Protein AF-0000000078515479 (afdb_homodimer)

InterPro domains:
  IPR001830 Glycosyl transferase, family 20 [PF00982] (160-614)
  IPR001830 Glycosyl transferase, family 20 [PTHR10788] (157-907)
  IPR001830 Glycosyl transferase, family 20 [cd03788] (168-615)
  IPR003337 Trehalose-phosphatase [PF02358] (666-869)
  IPR023214 HAD superfamily [G3DSA:3.40.50.1000] (664-854)
  IPR036412 HAD-like superfamily [SSF56784] (654-899)

Structure (mmCIF, N/CA/C/O backbone):
data_AF-0000000078515479-model_v1
#
loop_
_entity.id
_entity.type
_entity.pdbx_description
1 polymer Trehalose-phosphatase
#
loop_
_atom_site.group_PDB
_atom_site.id
_atom_site.type_symbol
_atom_site.label_atom_id
_atom_site.label_alt_id
_atom_site.label_comp_id
_atom_site.label_asym_id
_atom_site.label_entity_id
_atom_site.label_seq_id
_atom_site.pdbx_PDB_ins_code
_atom_site.Cartn_x
_atom_site.Cartn_y
_atom_site.Cartn_z
_atom_site.occupancy
_atom_site.B_iso_or_equiv
_atom_site.auth_seq_id
_atom_site.auth_comp_id
_atom_site.auth_asym_id
_atom_site.auth_atom_id
_atom_site.pdbx_PDB_model_num
ATOM 1 N N . MET A 1 1 ? 0.246 -33.844 -24.812 1 83.44 1 MET A N 1
ATOM 2 C CA . MET A 1 1 ? 0.555 -32.656 -24 1 83.44 1 MET A CA 1
ATOM 3 C C . MET A 1 1 ? 0.341 -32.969 -22.516 1 83.44 1 MET A C 1
ATOM 5 O O . MET A 1 1 ? -0.743 -33.375 -22.125 1 83.44 1 MET A O 1
ATOM 9 N N . THR A 1 2 ? 1.401 -32.969 -21.75 1 91.5 2 THR A N 1
ATOM 10 C CA . THR A 1 2 ? 1.34 -33.219 -20.312 1 91.5 2 THR A CA 1
ATOM 11 C C . THR A 1 2 ? 1.384 -31.891 -19.547 1 91.5 2 THR A C 1
ATOM 13 O O . THR A 1 2 ? 2.117 -30.969 -19.922 1 91.5 2 THR A O 1
ATOM 16 N N . VAL A 1 3 ? 0.496 -31.75 -18.594 1 95.62 3 VAL A N 1
ATOM 17 C CA . VAL A 1 3 ? 0.484 -30.562 -17.766 1 95.62 3 VAL A CA 1
ATOM 18 C C . VAL A 1 3 ? 1.188 -30.859 -16.438 1 95.62 3 VAL A C 1
ATOM 20 O O . VAL A 1 3 ? 0.734 -31.703 -15.656 1 95.62 3 VAL A O 1
ATOM 23 N N . PHE A 1 4 ? 2.293 -30.234 -16.219 1 97.69 4 PHE A N 1
ATOM 24 C CA . PHE A 1 4 ? 3.016 -30.344 -14.953 1 97.69 4 PHE A CA 1
ATOM 25 C C . PHE A 1 4 ? 2.412 -29.422 -13.906 1 97.69 4 PHE A C 1
ATOM 27 O O . PHE A 1 4 ? 2.186 -28.234 -14.164 1 97.69 4 PHE A O 1
ATOM 34 N N . ILE A 1 5 ? 2.094 -29.875 -12.742 1 97.81 5 ILE A N 1
ATOM 35 C CA . ILE A 1 5 ? 1.583 -29.094 -11.625 1 97.81 5 ILE A CA 1
ATOM 36 C C . ILE A 1 5 ? 2.586 -29.125 -10.469 1 97.81 5 ILE A C 1
ATOM 38 O O . ILE A 1 5 ? 2.641 -30.094 -9.719 1 97.81 5 ILE A O 1
ATOM 42 N N . ALA A 1 6 ? 3.287 -28.047 -10.312 1 98.56 6 ALA A N 1
ATOM 43 C CA . ALA A 1 6 ? 4.309 -27.984 -9.273 1 98.56 6 ALA A CA 1
ATOM 44 C C . ALA A 1 6 ? 3.76 -27.328 -8.008 1 98.56 6 ALA A C 1
ATOM 46 O O . ALA A 1 6 ? 3.236 -26.203 -8.055 1 98.56 6 ALA A O 1
ATOM 47 N N . SER A 1 7 ? 3.807 -27.922 -6.941 1 97.06 7 SER A N 1
ATOM 48 C CA . SER A 1 7 ? 3.461 -27.469 -5.602 1 97.06 7 SER A CA 1
ATOM 49 C C . SER A 1 7 ? 4.422 -28.031 -4.559 1 97.06 7 SER A C 1
ATOM 51 O O . SER A 1 7 ? 5.027 -29.078 -4.773 1 97.06 7 SER A O 1
ATOM 53 N N . LEU A 1 8 ? 4.621 -27.297 -3.506 1 96.31 8 LEU A N 1
ATOM 54 C CA . LEU A 1 8 ? 5.629 -27.719 -2.537 1 96.31 8 LEU A CA 1
ATOM 55 C C . LEU A 1 8 ? 5.395 -29.156 -2.098 1 96.31 8 LEU A C 1
ATOM 57 O O . LEU A 1 8 ? 6.34 -29.938 -2.002 1 96.31 8 LEU A O 1
ATOM 61 N N . PHE A 1 9 ? 4.125 -29.5 -1.858 1 93.69 9 PHE A N 1
ATOM 62 C CA . PHE A 1 9 ? 3.793 -30.844 -1.386 1 93.69 9 PHE A CA 1
ATOM 63 C C . PHE A 1 9 ? 3.01 -31.609 -2.441 1 93.69 9 PHE A C 1
ATOM 65 O O . PHE A 1 9 ? 2.111 -31.062 -3.08 1 93.69 9 PHE A O 1
ATOM 72 N N . LEU A 1 10 ? 3.391 -32.844 -2.617 1 94.38 10 LEU A N 1
ATOM 73 C CA . LEU A 1 10 ? 2.586 -33.75 -3.422 1 94.38 10 LEU A CA 1
ATOM 74 C C . LEU A 1 10 ? 1.272 -34.094 -2.719 1 94.38 10 LEU A C 1
ATOM 76 O O . LEU A 1 10 ? 1.184 -34 -1.491 1 94.38 10 LEU A O 1
ATOM 80 N N . PRO A 1 11 ? 0.229 -34.344 -3.475 1 91 11 PRO A N 1
ATOM 81 C CA . PRO A 1 11 ? -1.025 -34.75 -2.848 1 91 11 PRO A CA 1
ATOM 82 C C . PRO A 1 11 ? -0.902 -36.094 -2.129 1 91 11 PRO A C 1
ATOM 84 O O . PRO A 1 11 ? -1.837 -36.531 -1.446 1 91 11 PRO A O 1
ATOM 87 N N . TYR A 1 12 ? 0.346 -36.781 -2.227 1 90.19 12 TYR A N 1
ATOM 88 C CA . TYR A 1 12 ? 0.57 -38.094 -1.655 1 90.19 12 TYR A CA 1
ATOM 89 C C . TYR A 1 12 ? 1.785 -38.094 -0.735 1 90.19 12 TYR A C 1
ATOM 91 O O . TYR A 1 12 ? 2.674 -37.25 -0.873 1 90.19 12 TYR A O 1
ATOM 99 N N . THR A 1 13 ? 1.705 -38.938 0.199 1 90.31 13 THR A N 1
ATOM 100 C CA . THR A 1 13 ? 2.828 -39.188 1.101 1 90.31 13 THR A CA 1
ATOM 101 C C . THR A 1 13 ? 2.963 -40.656 1.424 1 90.31 13 THR A C 1
ATOM 103 O O . THR A 1 13 ? 2.336 -41.5 0.776 1 90.31 13 THR A O 1
ATOM 106 N N . ILE A 1 14 ? 3.939 -41.031 2.305 1 91.19 14 ILE A N 1
ATOM 107 C CA . ILE A 1 14 ? 4.25 -42.438 2.551 1 91.19 14 ILE A CA 1
ATOM 108 C C . ILE A 1 14 ? 3.982 -42.781 4.016 1 91.19 14 ILE A C 1
ATOM 110 O O . ILE A 1 14 ? 4.301 -41.969 4.91 1 91.19 14 ILE A O 1
ATOM 114 N N . ASP A 1 15 ? 3.314 -43.812 4.219 1 89.56 15 ASP A N 1
ATOM 115 C CA . ASP A 1 15 ? 3.129 -44.375 5.547 1 89.56 15 ASP A CA 1
ATOM 116 C C . ASP A 1 15 ? 3.879 -45.688 5.68 1 89.56 15 ASP A C 1
ATOM 118 O O . ASP A 1 15 ? 3.594 -46.656 4.961 1 89.56 15 ASP A O 1
ATOM 122 N N . PHE A 1 16 ? 4.859 -45.781 6.543 1 89.06 16 PHE A N 1
ATOM 123 C CA . PHE A 1 16 ? 5.664 -46.969 6.73 1 89.06 16 PHE A CA 1
ATOM 124 C C . PHE A 1 16 ? 4.992 -47.938 7.707 1 89.06 16 PHE A C 1
ATOM 126 O O . PHE A 1 16 ? 4.488 -47.5 8.75 1 89.06 16 PHE A O 1
ATOM 133 N N . GLN A 1 17 ? 4.891 -49.125 7.285 1 83.94 17 GLN A N 1
ATOM 134 C CA . GLN A 1 17 ? 4.238 -50.156 8.094 1 83.94 17 GLN A CA 1
ATOM 135 C C . GLN A 1 17 ? 5.254 -50.906 8.961 1 83.94 17 GLN A C 1
ATOM 137 O O . GLN A 1 17 ? 6.137 -51.594 8.445 1 83.94 17 GLN A O 1
ATOM 142 N N . VAL A 1 18 ? 5.512 -50.531 10.211 1 70.12 18 VAL A N 1
ATOM 143 C CA . VAL A 1 18 ? 6.473 -51.188 11.094 1 70.12 18 VAL A CA 1
ATOM 144 C C . VAL A 1 18 ? 5.824 -52.406 11.766 1 70.12 18 VAL A C 1
ATOM 146 O O . VAL A 1 18 ? 4.73 -52.281 12.32 1 70.12 18 VAL A O 1
ATOM 149 N N . LYS A 1 19 ? 6.16 -53.719 11.328 1 51.59 19 LYS A N 1
ATOM 150 C CA . LYS A 1 19 ? 5.75 -54.938 12.031 1 51.59 19 LYS A CA 1
ATOM 151 C C . LYS A 1 19 ? 6.27 -54.938 13.469 1 51.59 19 LYS A C 1
ATOM 153 O O . LYS A 1 19 ? 7.445 -54.656 13.711 1 51.59 19 LYS A O 1
ATOM 158 N N . GLU A 1 20 ? 5.574 -54.719 14.406 1 46.12 20 GLU A N 1
ATOM 159 C CA . GLU A 1 20 ? 5.969 -54.938 15.789 1 46.12 20 GLU A CA 1
ATOM 160 C C . GLU A 1 20 ? 6.734 -56.25 15.945 1 46.12 20 GLU A C 1
ATOM 162 O O . GLU A 1 20 ? 6.363 -57.281 15.352 1 46.12 20 GLU A O 1
ATOM 167 N N . PRO A 1 21 ? 7.941 -56.344 16.344 1 37.06 21 PRO A N 1
ATOM 168 C CA . PRO A 1 21 ? 8.531 -57.656 16.641 1 37.06 21 PRO A CA 1
ATOM 169 C C . PRO A 1 21 ? 7.586 -58.562 17.422 1 37.06 21 PRO A C 1
ATOM 171 O O . PRO A 1 21 ? 6.875 -58.094 18.312 1 37.06 21 PRO A O 1
ATOM 174 N N . LYS A 1 22 ? 7.176 -59.812 16.844 1 34.41 22 LYS A N 1
ATOM 175 C CA . LYS A 1 22 ? 6.516 -60.906 17.547 1 34.41 22 LYS A CA 1
ATOM 176 C C . LYS A 1 22 ? 7.211 -61.219 18.859 1 34.41 22 LYS A C 1
ATOM 178 O O . LYS A 1 22 ? 8.32 -61.75 18.875 1 34.41 22 LYS A O 1
ATOM 183 N N . ASP A 1 23 ? 7.242 -60.625 19.859 1 29.61 23 ASP A N 1
ATOM 184 C CA . ASP A 1 23 ? 7.48 -61.438 21.047 1 29.61 23 ASP A CA 1
ATOM 185 C C . ASP A 1 23 ? 6.648 -62.719 21.031 1 29.61 23 ASP A C 1
ATOM 187 O O . ASP A 1 23 ? 5.629 -62.781 20.344 1 29.61 23 ASP A O 1
ATOM 191 N N . GLY A 1 24 ? 7.027 -63.969 21.688 1 26.12 24 GLY A N 1
ATOM 192 C CA . GLY A 1 24 ? 6.523 -65.312 21.719 1 26.12 24 GLY A CA 1
ATOM 193 C C . GLY A 1 24 ? 5.008 -65.438 21.656 1 26.12 24 GLY A C 1
ATOM 194 O O . GLY A 1 24 ? 4.344 -64.438 21.312 1 26.12 24 GLY A O 1
ATOM 195 N N . GLN A 1 25 ? 4.344 -66.25 22.609 1 22 25 GLN A N 1
ATOM 196 C CA . GLN A 1 25 ? 3.238 -67.188 22.766 1 22 25 GLN A CA 1
ATOM 197 C C . GLN A 1 25 ? 1.902 -66.5 22.844 1 22 25 GLN A C 1
ATOM 199 O O . GLN A 1 25 ? 0.853 -67.125 23 1 22 25 GLN A O 1
ATOM 204 N N . HIS A 1 26 ? 1.626 -65.312 23.359 1 23.69 26 HIS A N 1
ATOM 205 C CA . HIS A 1 26 ? 0.216 -65.312 23.734 1 23.69 26 HIS A CA 1
ATOM 206 C C . HIS A 1 26 ? -0.682 -65.312 22.5 1 23.69 26 HIS A C 1
ATOM 208 O O . HIS A 1 26 ? -0.249 -64.938 21.422 1 23.69 26 HIS A O 1
ATOM 214 N N . GLY A 1 27 ? -1.984 -65.938 22.5 1 21.59 27 GLY A N 1
ATOM 215 C CA . GLY A 1 27 ? -3.096 -66.312 21.656 1 21.59 27 GLY A CA 1
ATOM 216 C C . GLY A 1 27 ? -3.609 -65.25 20.766 1 21.59 27 GLY A C 1
ATOM 217 O O . GLY A 1 27 ? -3.479 -64.062 21.109 1 21.59 27 GLY A O 1
ATOM 218 N N . SER A 1 28 ? -3.678 -65.5 19.484 1 22.69 28 SER A N 1
ATOM 219 C CA . SER A 1 28 ? -4.133 -64.875 18.266 1 22.69 28 SER A CA 1
ATOM 220 C C . SER A 1 28 ? -5.594 -64.438 18.375 1 22.69 28 SER A C 1
ATOM 222 O O . SER A 1 28 ? -6.492 -65.188 18 1 22.69 28 SER A O 1
ATOM 224 N N . MET A 1 29 ? -6.191 -63.875 19.516 1 22.52 29 MET A N 1
ATOM 225 C CA . MET A 1 29 ? -7.633 -63.75 19.312 1 22.52 29 MET A CA 1
ATOM 226 C C . MET A 1 29 ? -7.938 -63 18.016 1 22.52 29 MET A C 1
ATOM 228 O O . MET A 1 29 ? -7.379 -61.938 17.766 1 22.52 29 MET A O 1
ATOM 232 N N . PRO A 1 30 ? -8.516 -63.812 17 1 21.72 30 PRO A N 1
ATOM 233 C CA . PRO A 1 30 ? -9.078 -63.438 15.711 1 21.72 30 PRO A CA 1
ATOM 234 C C . PRO A 1 30 ? -10.156 -62.344 15.82 1 21.72 30 PRO A C 1
ATOM 236 O O . PRO A 1 30 ? -11.164 -62.562 16.516 1 21.72 30 PRO A O 1
ATOM 239 N N . SER A 1 31 ? -9.867 -61.188 16.266 1 21.34 31 SER A N 1
ATOM 240 C CA . SER A 1 31 ? -10.992 -60.25 16.344 1 21.34 31 SER A CA 1
ATOM 241 C C . SER A 1 31 ? -11.734 -60.188 15.016 1 21.34 31 SER A C 1
ATOM 243 O O . SER A 1 31 ? -11.281 -59.531 14.07 1 21.34 31 SER A O 1
ATOM 245 N N . HIS A 1 32 ? -12.359 -61.469 14.602 1 20.58 32 HIS A N 1
ATOM 246 C CA . HIS A 1 32 ? -13.305 -61.625 13.508 1 20.58 32 HIS A CA 1
ATOM 247 C C . HIS A 1 32 ? -14.57 -60.812 13.742 1 20.58 32 HIS A C 1
ATOM 249 O O . HIS A 1 32 ? -15.617 -61.094 13.156 1 20.58 32 HIS A O 1
ATOM 255 N N . ALA A 1 33 ? -14.688 -59.688 14.312 1 20.86 33 ALA A N 1
ATOM 256 C CA . ALA A 1 33 ? -16.047 -59.156 14.383 1 20.86 33 ALA A CA 1
ATOM 257 C C . ALA A 1 33 ? -16.688 -59.094 13 1 20.86 33 ALA A C 1
ATOM 259 O O . ALA A 1 33 ? -16.469 -58.125 12.25 1 20.86 33 ALA A O 1
ATOM 260 N N . ASN A 1 34 ? -16.641 -60.438 12.359 1 19.47 34 ASN A N 1
ATOM 261 C CA . ASN A 1 34 ? -17.719 -60.625 11.398 1 19.47 34 ASN A CA 1
ATOM 262 C C . ASN A 1 34 ? -19.078 -60.719 12.086 1 19.47 34 ASN A C 1
ATOM 264 O O . ASN A 1 34 ? -19.359 -61.656 12.836 1 19.47 34 ASN A O 1
ATOM 268 N N . VAL A 1 35 ? -19.656 -59.719 12.617 1 21.45 35 VAL A N 1
ATOM 269 C CA . VAL A 1 35 ? -20.938 -59.656 13.32 1 21.45 35 VAL A CA 1
ATOM 270 C C . VAL A 1 35 ? -22.016 -60.344 12.484 1 21.45 35 VAL A C 1
ATOM 272 O O . VAL A 1 35 ? -22.625 -59.719 11.625 1 21.45 35 VAL A O 1
ATOM 275 N N . ASP A 1 36 ? -21.703 -61.625 11.898 1 19.48 36 ASP A N 1
ATOM 276 C CA . ASP A 1 36 ? -22.953 -62.25 11.469 1 19.48 36 ASP A CA 1
ATOM 277 C C . ASP A 1 36 ? -23.828 -62.594 12.672 1 19.48 36 ASP A C 1
ATOM 279 O O . ASP A 1 36 ? -25 -62.25 12.711 1 19.48 36 ASP A O 1
ATOM 283 N N . GLY A 1 37 ? -23.656 -63.906 13.242 1 18.06 37 GLY A N 1
ATOM 284 C CA . GLY A 1 37 ? -24.688 -64.812 13.781 1 18.06 37 GLY A CA 1
ATOM 285 C C . GLY A 1 37 ? -25.094 -64.438 15.195 1 18.06 37 GLY A C 1
ATOM 286 O O . GLY A 1 37 ? -24.453 -63.594 15.836 1 18.06 37 GLY A O 1
ATOM 287 N N . PRO A 1 38 ? -26.047 -65.312 15.883 1 20.19 38 PRO A N 1
ATOM 288 C CA . PRO A 1 38 ? -26.953 -65.312 17.031 1 20.19 38 PRO A CA 1
ATOM 289 C C . PRO A 1 38 ? -26.219 -65.375 18.375 1 20.19 38 PRO A C 1
ATOM 291 O O . PRO A 1 38 ? -26.672 -64.75 19.344 1 20.19 38 PRO A O 1
ATOM 294 N N . GLY A 1 39 ? -25.219 -66.375 18.672 1 18.53 39 GLY A N 1
ATOM 295 C CA . GLY A 1 39 ? -25.25 -67.125 19.922 1 18.53 39 GLY A CA 1
ATOM 296 C C . GLY A 1 39 ? -24.719 -66.312 21.094 1 18.53 39 GLY A C 1
ATOM 297 O O . GLY A 1 39 ? -24.078 -65.25 20.922 1 18.53 39 GLY A O 1
ATOM 298 N N . SER A 1 40 ? -24.984 -67 22.5 1 19.8 40 SER A N 1
ATOM 299 C CA . SER A 1 40 ? -24.984 -66.562 23.906 1 19.8 40 SER A CA 1
ATOM 300 C C . SER A 1 40 ? -23.562 -66.625 24.484 1 19.8 40 SER A C 1
ATOM 302 O O . SER A 1 40 ? -22.953 -67.688 24.547 1 19.8 40 SER A O 1
ATOM 304 N N . ILE A 1 41 ? -22.531 -65.938 24.078 1 20.11 41 ILE A N 1
ATOM 305 C CA . ILE A 1 41 ? -21.141 -66.062 24.5 1 20.11 41 ILE A CA 1
ATOM 306 C C . ILE A 1 41 ? -21.047 -66 26.016 1 20.11 41 ILE A C 1
ATOM 308 O O . ILE A 1 41 ? -21.375 -65 26.625 1 20.11 41 ILE A O 1
ATOM 312 N N . VAL A 1 42 ? -20.906 -67.188 26.766 1 19.55 42 VAL A N 1
ATOM 313 C CA . VAL A 1 42 ? -20.734 -67.688 28.125 1 19.55 42 VAL A CA 1
ATOM 314 C C . VAL A 1 42 ? -19.547 -67 28.781 1 19.55 42 VAL A C 1
ATOM 316 O O . VAL A 1 42 ? -18.688 -66.438 28.078 1 19.55 42 VAL A O 1
ATOM 319 N N . GLY A 1 43 ? -18.969 -67.562 30.125 1 20.12 43 GLY A N 1
ATOM 320 C CA . GLY A 1 43 ? -18.469 -67.062 31.406 1 20.12 43 GLY A CA 1
ATOM 321 C C . GLY A 1 43 ? -16.969 -66.875 31.422 1 20.12 43 GLY A C 1
ATOM 322 O O . GLY A 1 43 ? -16.359 -66.812 32.5 1 20.12 43 GLY A O 1
ATOM 323 N N . CYS A 1 44 ? -16.203 -66.938 30.422 1 20.08 44 CYS A N 1
ATOM 324 C CA . CYS A 1 44 ? -14.781 -67.25 30.594 1 20.08 44 CYS A CA 1
ATOM 325 C C . CYS A 1 44 ? -14.18 -66.375 31.719 1 20.08 44 CYS A C 1
ATOM 327 O O . CYS A 1 44 ? -14.641 -65.25 31.969 1 20.08 44 CYS A O 1
ATOM 329 N N . LEU A 1 45 ? -13.156 -67 32.469 1 21.23 45 LEU A N 1
ATOM 330 C CA . LEU A 1 45 ? -12.344 -66.812 33.656 1 21.23 45 LEU A CA 1
ATOM 331 C C . LEU A 1 45 ? -11.734 -65.438 33.719 1 21.23 45 LEU A C 1
ATOM 333 O O . LEU A 1 45 ? -11.422 -64.812 32.688 1 21.23 45 LEU A O 1
ATOM 337 N N . PRO A 1 46 ? -11.57 -64.812 34.969 1 23.66 46 PRO A N 1
ATOM 338 C CA . PRO A 1 46 ? -11.477 -63.438 35.5 1 23.66 46 PRO A CA 1
ATOM 339 C C . PRO A 1 46 ? -10.117 -62.781 35.25 1 23.66 46 PRO A C 1
ATOM 341 O O . PRO A 1 46 ? -9.812 -61.75 35.812 1 23.66 46 PRO A O 1
ATOM 344 N N . ASP A 1 47 ? -9.25 -63.406 34.469 1 22.47 47 ASP A N 1
ATOM 345 C CA . ASP A 1 47 ? -7.836 -63.062 34.594 1 22.47 47 ASP A CA 1
ATOM 346 C C . ASP A 1 47 ? -7.629 -61.562 34.656 1 22.47 47 ASP A C 1
ATOM 348 O O . ASP A 1 47 ? -8.367 -60.781 34.031 1 22.47 47 ASP A O 1
ATOM 352 N N . THR A 1 48 ? -6.734 -61.062 35.688 1 24.69 48 THR A N 1
ATOM 353 C CA . THR A 1 48 ? -6.422 -59.781 36.281 1 24.69 48 THR A CA 1
ATOM 354 C C . THR A 1 48 ? -5.973 -58.781 35.219 1 24.69 48 THR A C 1
ATOM 356 O O . THR A 1 48 ? -4.848 -58.844 34.719 1 24.69 48 THR A O 1
ATOM 359 N N . TYR A 1 49 ? -6.695 -58.531 34.125 1 23.45 49 TYR A N 1
ATOM 360 C CA . TYR A 1 49 ? -6.844 -57.812 32.875 1 23.45 49 TYR A CA 1
ATOM 361 C C . TYR A 1 49 ? -6.457 -56.344 33.062 1 23.45 49 TYR A C 1
ATOM 363 O O . TYR A 1 49 ? -7.176 -55.562 33.719 1 23.45 49 TYR A O 1
ATOM 371 N N . HIS A 1 50 ? -5.035 -56.188 33.312 1 25.58 50 HIS A N 1
ATOM 372 C CA . HIS A 1 50 ? -4.469 -54.875 33.656 1 25.58 50 HIS A CA 1
ATOM 373 C C . HIS A 1 50 ? -5.098 -53.75 32.844 1 25.58 50 HIS A C 1
ATOM 375 O O . HIS A 1 50 ? -5.293 -53.906 31.625 1 25.58 50 HIS A O 1
ATOM 381 N N . GLN A 1 51 ? -5.871 -52.969 33.469 1 24.38 51 GLN A N 1
ATOM 382 C CA . GLN A 1 51 ? -6.703 -51.844 33.031 1 24.38 51 GLN A CA 1
ATOM 383 C C . GLN A 1 51 ? -5.926 -50.906 32.125 1 24.38 51 GLN A C 1
ATOM 385 O O . GLN A 1 51 ? -4.965 -50.25 32.562 1 24.38 51 GLN A O 1
ATOM 390 N N . HIS A 1 52 ? -5.484 -51.344 30.922 1 25.25 52 HIS A N 1
ATOM 391 C CA . HIS A 1 52 ? -4.965 -50.406 29.938 1 25.25 52 HIS A CA 1
ATOM 392 C C . HIS A 1 52 ? -5.559 -49 30.125 1 25.25 52 HIS A C 1
ATOM 394 O O . HIS A 1 52 ? -6.781 -48.844 30.141 1 25.25 52 HIS A O 1
ATOM 400 N N . ARG A 1 53 ? -4.766 -48.156 30.781 1 26.14 53 ARG A N 1
ATOM 401 C CA . ARG A 1 53 ? -5.281 -46.812 31.125 1 26.14 53 ARG A CA 1
ATOM 402 C C . ARG A 1 53 ? -6.09 -46.25 29.969 1 26.14 53 ARG A C 1
ATOM 404 O O . ARG A 1 53 ? -5.656 -46.281 28.812 1 26.14 53 ARG A O 1
ATOM 411 N N . PRO A 1 54 ? -7.379 -46.25 30.047 1 28.78 54 PRO A N 1
ATOM 412 C CA . PRO A 1 54 ? -8.203 -45.594 29.031 1 28.78 54 PRO A CA 1
ATOM 413 C C . PRO A 1 54 ? -7.484 -44.406 28.359 1 28.78 54 PRO A C 1
ATOM 415 O O . PRO A 1 54 ? -6.652 -43.75 28.984 1 28.78 54 PRO A O 1
ATOM 418 N N . ILE A 1 55 ? -7.051 -44.562 27.109 1 31.84 55 ILE A N 1
ATOM 419 C CA . ILE A 1 55 ? -6.562 -43.438 26.297 1 31.84 55 ILE A CA 1
ATOM 420 C C . ILE A 1 55 ? -6.992 -42.125 26.922 1 31.84 55 ILE A C 1
ATOM 422 O O . ILE A 1 55 ? -8.188 -41.844 27.094 1 31.84 55 ILE A O 1
ATOM 426 N N . ASP A 1 56 ? -6.215 -41.562 27.719 1 31.97 56 ASP A N 1
ATOM 427 C CA . ASP A 1 56 ? -6.211 -40.344 28.562 1 31.97 56 ASP A CA 1
ATOM 428 C C . ASP A 1 56 ? -7.039 -39.25 27.938 1 31.97 56 ASP A C 1
ATOM 430 O O . ASP A 1 56 ? -6.969 -39 26.734 1 31.97 56 ASP A O 1
ATOM 434 N N . PHE A 1 57 ? -8.195 -38.938 28.375 1 33.31 57 PHE A N 1
ATOM 435 C CA . PHE A 1 57 ? -9.016 -37.75 28.203 1 33.31 57 PHE A CA 1
ATOM 436 C C . PHE A 1 57 ? -8.148 -36.531 27.938 1 33.31 57 PHE A C 1
ATOM 438 O O . PHE A 1 57 ? -7.273 -36.188 28.734 1 33.31 57 PHE A O 1
ATOM 445 N N . LEU A 1 58 ? -7.656 -36.406 26.625 1 41.41 58 LEU A N 1
ATOM 446 C CA . LEU A 1 58 ? -7.047 -35.125 26.391 1 41.41 58 LEU A CA 1
ATOM 447 C C . LEU A 1 58 ? -7.633 -34.062 27.312 1 41.41 58 LEU A C 1
ATOM 449 O O . LEU A 1 58 ? -8.852 -33.969 27.484 1 41.41 58 LEU A O 1
ATOM 453 N N . PRO A 1 59 ? -6.875 -33.688 28.297 1 45.69 59 PRO A N 1
ATOM 454 C CA . PRO A 1 59 ? -7.395 -32.656 29.203 1 45.69 59 PRO A CA 1
ATOM 455 C C . PRO A 1 59 ? -8.156 -31.562 28.453 1 45.69 59 PRO A C 1
ATOM 457 O O . PRO A 1 59 ? -7.918 -31.344 27.266 1 45.69 59 PRO A O 1
ATOM 460 N N . LEU A 1 60 ? -9.305 -31.297 28.922 1 48.62 60 LEU A N 1
ATOM 461 C CA . LEU A 1 60 ? -10.086 -30.172 28.422 1 48.62 60 LEU A CA 1
ATOM 462 C C . LEU A 1 60 ? -9.211 -28.938 28.234 1 48.62 60 LEU A C 1
ATOM 464 O O . LEU A 1 60 ? -8.203 -28.766 28.922 1 48.62 60 LEU A O 1
ATOM 468 N N . THR A 1 61 ? -9.289 -28.344 27.094 1 53.47 61 THR A N 1
ATOM 469 C CA . THR A 1 61 ? -8.594 -27.078 26.875 1 53.47 61 THR A CA 1
ATOM 470 C C . THR A 1 61 ? -8.68 -26.188 28.109 1 53.47 61 THR A C 1
ATOM 472 O O . THR A 1 61 ? -9.695 -26.188 28.812 1 53.47 61 THR A O 1
ATOM 475 N N . PRO A 1 62 ? -7.605 -25.719 28.625 1 47.53 62 PRO A N 1
ATOM 476 C CA . PRO A 1 62 ? -7.664 -24.844 29.797 1 47.53 62 PRO A CA 1
ATOM 477 C C . PRO A 1 62 ? -8.789 -23.812 29.703 1 47.53 62 PRO A C 1
ATOM 479 O O . PRO A 1 62 ? -8.922 -23.125 28.672 1 47.53 62 PRO A O 1
ATOM 482 N N . GLY A 1 63 ? -9.727 -23.859 30.672 1 50.72 63 GLY A N 1
ATOM 483 C CA . GLY A 1 63 ? -10.859 -22.953 30.734 1 50.72 63 GLY A CA 1
ATOM 484 C C . GLY A 1 63 ? -12.18 -23.625 30.406 1 50.72 63 GLY A C 1
ATOM 485 O O . GLY A 1 63 ? -13.234 -22.984 30.453 1 50.72 63 GLY A O 1
ATOM 486 N N . ALA A 1 64 ? -12.062 -24.938 29.906 1 52.31 64 ALA A N 1
ATOM 487 C CA . ALA A 1 64 ? -13.305 -25.672 29.641 1 52.31 64 ALA A CA 1
ATOM 488 C C . ALA A 1 64 ? -14.047 -25.969 30.922 1 52.31 64 ALA A C 1
ATOM 490 O O . ALA A 1 64 ? -13.453 -26.438 31.906 1 52.31 64 ALA A O 1
ATOM 491 N N . THR A 1 65 ? -15.219 -25.5 31 1 51.16 65 THR A N 1
ATOM 492 C CA . THR A 1 65 ? -16 -25.719 32.219 1 51.16 65 THR A CA 1
ATOM 493 C C . THR A 1 65 ? -17.016 -26.844 32 1 51.16 65 THR A C 1
ATOM 495 O O . THR A 1 65 ? -17.594 -27.344 32.969 1 51.16 65 THR A O 1
ATOM 498 N N . THR A 1 66 ? -17.297 -27.141 30.672 1 53.69 66 THR A N 1
ATOM 499 C CA . THR A 1 66 ? -18.25 -28.203 30.375 1 53.69 66 THR A CA 1
ATOM 500 C C . THR A 1 66 ? -17.625 -29.25 29.484 1 53.69 66 THR A C 1
ATOM 502 O O . THR A 1 66 ? -16.5 -29.094 29 1 53.69 66 THR A O 1
ATOM 505 N N . GLU A 1 67 ? -18.219 -30.391 29.391 1 49.94 67 GLU A N 1
ATOM 506 C CA . GLU A 1 67 ? -17.75 -31.469 28.531 1 49.94 67 GLU A CA 1
ATOM 507 C C . GLU A 1 67 ? -18.094 -31.203 27.078 1 49.94 67 GLU A C 1
ATOM 509 O O . GLU A 1 67 ? -18.156 -32.125 26.266 1 49.94 67 GLU A O 1
ATOM 514 N N . ASP A 1 68 ? -18.297 -30.016 26.844 1 49.75 68 ASP A N 1
ATOM 515 C CA . ASP A 1 68 ? -18.781 -29.688 25.5 1 49.75 68 ASP A CA 1
ATOM 516 C C . ASP A 1 68 ? -17.703 -29.953 24.438 1 49.75 68 ASP A C 1
ATOM 518 O O . ASP A 1 68 ? -18.031 -30.25 23.297 1 49.75 68 ASP A O 1
ATOM 522 N N . GLU A 1 69 ? -16.547 -29.859 24.828 1 53.34 69 GLU A N 1
ATOM 523 C CA . GLU A 1 69 ? -15.453 -30.109 23.891 1 53.34 69 GLU A CA 1
ATOM 524 C C . GLU A 1 69 ? -15.32 -31.609 23.594 1 53.34 69 GLU A C 1
ATOM 526 O O . GLU A 1 69 ? -14.688 -31.984 22.609 1 53.34 69 GLU A O 1
ATOM 531 N N . THR A 1 70 ? -15.938 -32.438 24.469 1 52.75 70 THR A N 1
ATOM 532 C CA . THR A 1 70 ? -15.781 -33.875 24.359 1 52.75 70 THR A CA 1
ATOM 533 C C . THR A 1 70 ? -16.422 -34.406 23.078 1 52.75 70 THR A C 1
ATOM 535 O O . THR A 1 70 ? -16.031 -35.438 22.562 1 52.75 70 THR A O 1
ATOM 538 N N . VAL A 1 71 ? -17.422 -33.625 22.688 1 51.5 71 VAL A N 1
ATOM 539 C CA . VAL A 1 71 ? -18.062 -34.062 21.453 1 51.5 71 VAL A CA 1
ATOM 540 C C . VAL A 1 71 ? -17.047 -34.031 20.312 1 51.5 71 VAL A C 1
ATOM 542 O O . VAL A 1 71 ? -17.141 -34.844 19.391 1 51.5 71 VAL A O 1
ATOM 545 N N . PHE A 1 72 ? -16.062 -33.188 20.469 1 55.19 72 PHE A N 1
ATOM 546 C CA . PHE A 1 72 ? -15.094 -33.031 19.391 1 55.19 72 PHE A CA 1
ATOM 547 C C . PHE A 1 72 ? -13.859 -33.875 19.656 1 55.19 72 PHE A C 1
ATOM 549 O O . PHE A 1 72 ? -13.133 -34.25 18.734 1 55.19 72 PHE A O 1
ATOM 556 N N . LYS A 1 73 ? -13.391 -34.062 20.953 1 50.09 73 LYS A N 1
ATOM 557 C CA . LYS A 1 73 ? -12.164 -34.75 21.359 1 50.09 73 LYS A CA 1
ATOM 558 C C . LYS A 1 73 ? -12.266 -36.25 21.141 1 50.09 73 LYS A C 1
ATOM 560 O O . LYS A 1 73 ? -11.266 -36.906 20.844 1 50.09 73 LYS A O 1
ATOM 565 N N . GLY A 1 74 ? -13.359 -36.875 21.562 1 40.56 74 GLY A N 1
ATOM 566 C CA . GLY A 1 74 ? -13.367 -38.312 21.484 1 40.56 74 GLY A CA 1
ATOM 567 C C . GLY A 1 74 ? -12.812 -38.844 20.172 1 40.56 74 GLY A C 1
ATOM 568 O O . GLY A 1 74 ? -12.375 -40 20.109 1 40.56 74 GLY A O 1
ATOM 569 N N . TYR A 1 75 ? -13.055 -38.062 19.141 1 36.69 75 TYR A N 1
ATOM 570 C CA . TYR A 1 75 ? -12.82 -38.656 17.812 1 36.69 75 TYR A CA 1
ATOM 571 C C . TYR A 1 75 ? -11.414 -38.344 17.328 1 36.69 75 TYR A C 1
ATOM 573 O O . TYR A 1 75 ? -11.047 -38.719 16.203 1 36.69 75 TYR A O 1
ATOM 581 N N . THR A 1 76 ? -10.727 -37.562 17.969 1 38.53 76 THR A N 1
ATOM 582 C CA . THR A 1 76 ? -9.375 -37.375 17.438 1 38.53 76 THR A CA 1
ATOM 583 C C . THR A 1 76 ? -8.656 -38.719 17.328 1 38.53 76 THR A C 1
ATOM 585 O O . THR A 1 76 ? -7.789 -38.875 16.469 1 38.53 76 THR A O 1
ATOM 588 N N . LEU A 1 77 ? -8.859 -39.531 18.297 1 35.47 77 LEU A N 1
ATOM 589 C CA . LEU A 1 77 ? -8.258 -40.844 18.203 1 35.47 77 LEU A CA 1
ATOM 590 C C . LEU A 1 77 ? -8.812 -41.625 17.016 1 35.47 77 LEU A C 1
ATOM 592 O O . LEU A 1 77 ? -8.094 -42.406 16.391 1 35.47 77 LEU A O 1
ATOM 596 N N . ARG A 1 78 ? -10.164 -41.5 16.781 1 35.44 78 ARG A N 1
ATOM 597 C CA . ARG A 1 78 ? -10.812 -42.188 15.688 1 35.44 78 ARG A CA 1
ATOM 598 C C . ARG A 1 78 ? -10.602 -41.469 14.367 1 35.44 78 ARG A C 1
ATOM 600 O O . ARG A 1 78 ? -11.031 -41.938 13.312 1 35.44 78 ARG A O 1
ATOM 607 N N . VAL A 1 79 ? -10.344 -40.25 14.422 1 38.38 79 VAL A N 1
ATOM 608 C CA . VAL A 1 79 ? -10.086 -39.438 13.227 1 38.38 79 VAL A CA 1
ATOM 609 C C . VAL A 1 79 ? -8.945 -40.062 12.43 1 38.38 79 VAL A C 1
ATOM 611 O O . VAL A 1 79 ? -8.867 -39.906 11.211 1 38.38 79 VAL A O 1
ATOM 614 N N . ALA A 1 80 ? -8.008 -40.594 13.086 1 34.88 80 ALA A N 1
ATOM 615 C CA . ALA A 1 80 ? -7.012 -41.375 12.359 1 34.88 80 ALA A CA 1
ATOM 616 C C . ALA A 1 80 ? -7.684 -42.375 11.414 1 34.88 80 ALA A C 1
ATOM 618 O O . ALA A 1 80 ? -7.152 -42.688 10.344 1 34.88 80 ALA A O 1
ATOM 619 N N . ASP A 1 81 ? -8.797 -42.969 11.938 1 33.62 81 ASP A N 1
ATOM 620 C CA . ASP A 1 81 ? -9.484 -43.969 11.133 1 33.62 81 ASP A CA 1
ATOM 621 C C . ASP A 1 81 ? -10.398 -43.344 10.102 1 33.62 81 ASP A C 1
ATOM 623 O O . ASP A 1 81 ? -10.992 -44 9.266 1 33.62 81 ASP A O 1
ATOM 627 N N . GLU A 1 82 ? -10.992 -42.25 10.445 1 35.28 82 GLU A N 1
ATOM 628 C CA . GLU A 1 82 ? -11.922 -41.656 9.5 1 35.28 82 GLU A CA 1
ATOM 629 C C . GLU A 1 82 ? -11.188 -41.156 8.266 1 35.28 82 GLU A C 1
ATOM 631 O O . GLU A 1 82 ? -11.695 -40.25 7.566 1 35.28 82 GLU A O 1
ATOM 636 N N . ILE A 1 83 ? -9.984 -41.125 8.344 1 35.16 83 ILE A N 1
ATOM 637 C CA . ILE A 1 83 ? -9.367 -40.844 7.051 1 35.16 83 ILE A CA 1
ATOM 638 C C . ILE A 1 83 ? -10.102 -41.594 5.949 1 35.16 83 ILE A C 1
ATOM 640 O O . ILE A 1 83 ? -10 -42.812 5.855 1 35.16 83 ILE A O 1
ATOM 644 N N . PRO A 1 84 ? -11.375 -41.406 5.887 1 36.31 84 PRO A N 1
ATOM 645 C CA . PRO A 1 84 ? -11.883 -42.25 4.801 1 36.31 84 PRO A CA 1
ATOM 646 C C . PRO A 1 84 ? -10.773 -42.781 3.9 1 36.31 84 PRO A C 1
ATOM 648 O O . PRO A 1 84 ? -9.617 -42.406 4.039 1 36.31 84 PRO A O 1
ATOM 651 N N . ILE A 1 85 ? -11.188 -42.906 2.451 1 34.78 85 ILE A N 1
ATOM 652 C CA . ILE A 1 85 ? -10.781 -43.375 1.138 1 34.78 85 ILE A CA 1
ATOM 653 C C . ILE A 1 85 ? -9.477 -42.719 0.72 1 34.78 85 ILE A C 1
ATOM 655 O O . ILE A 1 85 ? -9.484 -41.625 0.138 1 34.78 85 ILE A O 1
ATOM 659 N N . ALA A 1 86 ? -8.719 -42.219 1.52 1 38.03 86 ALA A N 1
ATOM 660 C CA . ALA A 1 86 ? -7.359 -41.938 1.069 1 38.03 86 ALA A CA 1
ATOM 661 C C . ALA A 1 86 ? -7.039 -42.688 -0.21 1 38.03 86 ALA A C 1
ATOM 663 O O . ALA A 1 86 ? -6.172 -42.281 -0.986 1 38.03 86 ALA A O 1
ATOM 664 N N . ASN A 1 87 ? -7.473 -43.906 -0.051 1 40.91 87 ASN A N 1
ATOM 665 C CA . ASN A 1 87 ? -7.199 -44.688 -1.263 1 40.91 87 ASN A CA 1
ATOM 666 C C . ASN A 1 87 ? -7.98 -44.156 -2.455 1 40.91 87 ASN A C 1
ATOM 668 O O . ASN A 1 87 ? -7.848 -44.656 -3.572 1 40.91 87 ASN A O 1
ATOM 672 N N . ASP A 1 88 ? -9.07 -43.344 -2 1 46.56 88 ASP A N 1
ATOM 673 C CA . ASP A 1 88 ? -9.719 -42.812 -3.201 1 46.56 88 ASP A CA 1
ATOM 674 C C . ASP A 1 88 ? -9.078 -41.5 -3.635 1 46.56 88 ASP A C 1
ATOM 676 O O . ASP A 1 88 ? -9.109 -40.531 -2.889 1 46.56 88 ASP A O 1
ATOM 680 N N . ARG A 1 89 ? -8.242 -41.594 -4.488 1 49.47 89 ARG A N 1
ATOM 681 C CA . ARG A 1 89 ? -7.492 -40.562 -5.18 1 49.47 89 ARG A CA 1
ATOM 682 C C . ARG A 1 89 ? -8.359 -39.344 -5.422 1 49.47 89 ARG A C 1
ATOM 684 O O . ARG A 1 89 ? -7.859 -38.219 -5.449 1 49.47 89 ARG A O 1
ATOM 691 N N . LEU A 1 90 ? -9.758 -39.438 -5.52 1 51.91 90 LEU A N 1
ATOM 692 C CA . LEU A 1 90 ? -10.594 -38.344 -5.984 1 51.91 90 LEU A CA 1
ATOM 693 C C . LEU A 1 90 ? -11.477 -37.812 -4.859 1 51.91 90 LEU A C 1
ATOM 695 O O . LEU A 1 90 ? -12.5 -37.188 -5.113 1 51.91 90 LEU A O 1
ATOM 699 N N . TRP A 1 91 ? -11.008 -37.906 -3.549 1 59.66 91 TRP A N 1
ATOM 700 C CA . TRP A 1 91 ? -11.797 -37.5 -2.395 1 59.66 91 TRP A CA 1
ATOM 701 C C . TRP A 1 91 ? -11.719 -36 -2.197 1 59.66 91 TRP A C 1
ATOM 703 O O . TRP A 1 91 ? -10.688 -35.375 -2.475 1 59.66 91 TRP A O 1
ATOM 713 N N . HIS A 1 92 ? -12.891 -35.406 -1.896 1 68.06 92 HIS A N 1
ATOM 714 C CA . HIS A 1 92 ? -12.961 -34 -1.562 1 68.06 92 HIS A CA 1
ATOM 715 C C . HIS A 1 92 ? -12.375 -33.719 -0.182 1 68.06 92 HIS A C 1
ATOM 717 O O . HIS A 1 92 ? -12.969 -34.062 0.836 1 68.06 92 HIS A O 1
ATOM 723 N N . GLY A 1 93 ? -11.25 -33.156 -0.115 1 70.12 93 GLY A N 1
ATOM 724 C CA . GLY A 1 93 ? -10.594 -32.812 1.139 1 70.12 93 GLY A CA 1
ATOM 725 C C . GLY A 1 93 ? -10.852 -31.406 1.596 1 70.12 93 GLY A C 1
ATOM 726 O O . GLY A 1 93 ? -11.555 -30.641 0.917 1 70.12 93 GLY A O 1
ATOM 727 N N . PRO A 1 94 ? -10.414 -31.094 2.799 1 71.19 94 PRO A N 1
ATOM 728 C CA . PRO A 1 94 ? -10.562 -29.719 3.289 1 71.19 94 PRO A CA 1
ATOM 729 C C . PRO A 1 94 ? -9.836 -28.703 2.416 1 71.19 94 PRO A C 1
ATOM 731 O O . PRO A 1 94 ? -8.742 -28.969 1.923 1 71.19 94 PRO A O 1
ATOM 734 N N . SER A 1 95 ? -10.5 -27.594 2.178 1 69.69 95 SER A N 1
ATOM 735 C CA . SER A 1 95 ? -9.891 -26.547 1.377 1 69.69 95 SER A CA 1
ATOM 736 C C . SER A 1 95 ? -8.641 -25.984 2.053 1 69.69 95 SER A C 1
ATOM 738 O O . SER A 1 95 ? -7.719 -25.531 1.381 1 69.69 95 SER A O 1
ATOM 740 N N . GLU A 1 96 ? -8.688 -26.031 3.297 1 67.81 96 GLU A N 1
ATOM 741 C CA . GLU A 1 96 ? -7.539 -25.547 4.066 1 67.81 96 GLU A CA 1
ATOM 742 C C . GLU A 1 96 ? -7.105 -26.578 5.105 1 67.81 96 GLU A C 1
ATOM 744 O O . GLU A 1 96 ? -7.52 -26.516 6.266 1 67.81 96 GLU A O 1
ATOM 749 N N . PRO A 1 97 ? -6.223 -27.406 4.605 1 63.25 97 PRO A N 1
ATOM 750 C CA . PRO A 1 97 ? -5.789 -28.438 5.559 1 63.25 97 PRO A CA 1
ATOM 751 C C . PRO A 1 97 ? -4.93 -27.859 6.684 1 63.25 97 PRO A C 1
ATOM 753 O O . PRO A 1 97 ? -4.434 -26.734 6.578 1 63.25 97 PRO A O 1
ATOM 756 N N . ARG A 1 98 ? -4.793 -28.609 7.711 1 61.09 98 ARG A N 1
ATOM 757 C CA . ARG A 1 98 ? -4.031 -28.234 8.898 1 61.09 98 ARG A CA 1
ATOM 758 C C . ARG A 1 98 ? -2.545 -28.109 8.578 1 61.09 98 ARG A C 1
ATOM 760 O O . ARG A 1 98 ? -2.033 -28.828 7.707 1 61.09 98 ARG A O 1
ATOM 767 N N . THR A 1 99 ? -1.945 -27.109 9.188 1 63.19 99 THR A N 1
ATOM 768 C CA . THR A 1 99 ? -0.5 -26.984 9.047 1 63.19 99 THR A CA 1
ATOM 769 C C . THR A 1 99 ? 0.228 -27.875 10.047 1 63.19 99 THR A C 1
ATOM 771 O O . THR A 1 99 ? -0.089 -27.859 11.242 1 63.19 99 THR A O 1
ATOM 774 N N . ILE A 1 100 ? 1.004 -28.844 9.562 1 64.38 100 ILE A N 1
ATOM 775 C CA . ILE A 1 100 ? 1.769 -29.75 10.406 1 64.38 100 ILE A CA 1
ATOM 776 C C . ILE A 1 100 ? 3.248 -29.391 10.359 1 64.38 100 ILE A C 1
ATOM 778 O O . ILE A 1 100 ? 3.76 -28.984 9.312 1 64.38 100 ILE A O 1
ATOM 782 N N . HIS A 1 101 ? 3.838 -29.375 11.531 1 67.12 101 HIS A N 1
ATOM 783 C CA . HIS A 1 101 ? 5.281 -29.172 11.547 1 67.12 101 HIS A CA 1
ATOM 784 C C . HIS A 1 101 ? 6.004 -30.25 10.758 1 67.12 101 HIS A C 1
ATOM 786 O O . HIS A 1 101 ? 5.617 -31.422 10.805 1 67.12 101 HIS A O 1
ATOM 792 N N . TRP A 1 102 ? 6.898 -29.859 10.031 1 65.88 102 TRP A N 1
ATOM 793 C CA . TRP A 1 102 ? 7.641 -30.781 9.18 1 65.88 102 TRP A CA 1
ATOM 794 C C . TRP A 1 102 ? 8.242 -31.906 10.008 1 65.88 102 TRP A C 1
ATOM 796 O O . TRP A 1 102 ? 8.883 -31.672 11.031 1 65.88 102 TRP A O 1
ATOM 806 N N . GLY A 1 103 ? 7.957 -33.094 9.617 1 60.91 103 GLY A N 1
ATOM 807 C CA . GLY A 1 103 ? 8.523 -34.281 10.219 1 60.91 103 GLY A CA 1
ATOM 808 C C . GLY A 1 103 ? 7.695 -34.812 11.375 1 60.91 103 GLY A C 1
ATOM 809 O O . GLY A 1 103 ? 8.094 -35.781 12.039 1 60.91 103 GLY A O 1
ATOM 810 N N . HIS A 1 104 ? 6.621 -34.125 11.703 1 67.44 104 HIS A N 1
ATOM 811 C CA . HIS A 1 104 ? 5.859 -34.562 12.867 1 67.44 104 HIS A CA 1
ATOM 812 C C . HIS A 1 104 ? 4.43 -34.938 12.484 1 67.44 104 HIS A C 1
ATOM 814 O O . HIS A 1 104 ? 3.477 -34.344 12.984 1 67.44 104 HIS A O 1
ATOM 820 N N . SER A 1 105 ? 4.355 -35.938 11.656 1 68.25 105 SER A N 1
ATOM 821 C CA . SER A 1 105 ? 3.002 -36.375 11.32 1 68.25 105 SER A CA 1
ATOM 822 C C . SER A 1 105 ? 2.348 -37.094 12.5 1 68.25 105 SER A C 1
ATOM 824 O O . SER A 1 105 ? 3.008 -37.844 13.219 1 68.25 105 SER A O 1
ATOM 826 N N . ARG A 1 106 ? 1.278 -36.781 12.859 1 63.75 106 ARG A N 1
ATOM 827 C CA . ARG A 1 106 ? 0.564 -37.5 13.93 1 63.75 106 ARG A CA 1
ATOM 828 C C . ARG A 1 106 ? -0.218 -38.688 13.391 1 63.75 106 ARG A C 1
ATOM 830 O O . ARG A 1 106 ? -0.674 -39.531 14.156 1 63.75 106 ARG A O 1
ATOM 837 N N . ARG A 1 107 ? -0.183 -38.844 12.047 1 71.44 107 ARG A N 1
ATOM 838 C CA . ARG A 1 107 ? -1.044 -39.844 11.438 1 71.44 107 ARG A CA 1
ATOM 839 C C . ARG A 1 107 ? -0.221 -40.969 10.852 1 71.44 107 ARG A C 1
ATOM 841 O O . ARG A 1 107 ? -0.665 -42.125 10.836 1 71.44 107 ARG A O 1
ATOM 848 N N . PHE A 1 108 ? 0.887 -40.562 10.383 1 81.44 108 PHE A N 1
ATOM 849 C CA . PHE A 1 108 ? 1.66 -41.562 9.633 1 81.44 108 PHE A CA 1
ATOM 850 C C . PHE A 1 108 ? 2.99 -41.844 10.32 1 81.44 108 PHE A C 1
ATOM 852 O O . PHE A 1 108 ? 3.531 -40.969 11.016 1 81.44 108 PHE A O 1
ATOM 859 N N . ASN A 1 109 ? 3.383 -43.094 10.188 1 84.12 109 ASN A N 1
ATOM 860 C CA . ASN A 1 109 ? 4.715 -43.438 10.656 1 84.12 109 ASN A CA 1
ATOM 861 C C . ASN A 1 109 ? 5.789 -43.031 9.648 1 84.12 109 ASN A C 1
ATOM 863 O O . ASN A 1 109 ? 5.98 -43.719 8.633 1 84.12 109 ASN A O 1
ATOM 867 N N . GLN A 1 110 ? 6.422 -42.062 9.992 1 88 110 GLN A N 1
ATOM 868 C CA . GLN A 1 110 ? 7.41 -41.5 9.086 1 88 110 GLN A CA 1
ATOM 869 C C . GLN A 1 110 ? 8.734 -41.219 9.805 1 88 110 GLN A C 1
ATOM 871 O O . GLN A 1 110 ? 8.766 -41.125 11.031 1 88 110 GLN A O 1
ATOM 876 N N . PRO A 1 111 ? 9.805 -41.156 9.07 1 87.06 111 PRO A N 1
ATOM 877 C CA . PRO A 1 111 ? 11.109 -40.938 9.695 1 87.06 111 PRO A CA 1
ATOM 878 C C . PRO A 1 111 ? 11.242 -39.594 10.375 1 87.06 111 PRO A C 1
ATOM 880 O O . PRO A 1 111 ? 10.531 -38.656 10.016 1 87.06 111 PRO A O 1
ATOM 883 N N . LYS A 1 112 ? 12.172 -39.562 11.336 1 83.31 112 LYS A N 1
ATOM 884 C CA . LYS A 1 112 ? 12.461 -38.312 12.023 1 83.31 112 LYS A CA 1
ATOM 885 C C . LYS A 1 112 ? 13.453 -37.469 11.227 1 83.31 112 LYS A C 1
ATOM 887 O O . LYS A 1 112 ? 14.297 -38.031 10.508 1 83.31 112 LYS A O 1
ATOM 892 N N . SER A 1 113 ? 13.32 -36.219 11.391 1 86.06 113 SER A N 1
ATOM 893 C CA . SER A 1 113 ? 14.156 -35.281 10.648 1 86.06 113 SER A CA 1
ATOM 894 C C . SER A 1 113 ? 15.609 -35.344 11.117 1 86.06 113 SER A C 1
ATOM 896 O O . SER A 1 113 ? 15.875 -35.469 12.312 1 86.06 113 SER A O 1
ATOM 898 N N . ARG A 1 114 ? 16.547 -35.25 10.234 1 81.38 114 ARG A N 1
ATOM 899 C CA . ARG A 1 114 ? 17.969 -35.219 10.539 1 81.38 114 ARG A CA 1
ATOM 900 C C . ARG A 1 114 ? 18.547 -33.844 10.336 1 81.38 114 ARG A C 1
ATOM 902 O O . ARG A 1 114 ? 19.75 -33.688 10.164 1 81.38 114 ARG A O 1
ATOM 909 N N . ALA A 1 115 ? 17.641 -32.938 10.242 1 80.88 115 ALA A N 1
ATOM 910 C CA . ALA A 1 115 ? 18.094 -31.562 10.031 1 80.88 115 ALA A CA 1
ATOM 911 C C . ALA A 1 115 ? 18.859 -31.047 11.242 1 80.88 115 ALA A C 1
ATOM 913 O O . ALA A 1 115 ? 18.484 -31.312 12.383 1 80.88 115 ALA A O 1
ATOM 914 N N . ALA A 1 116 ? 20.078 -30.516 11.008 1 67.75 116 ALA A N 1
ATOM 915 C CA . ALA A 1 116 ? 20.906 -29.938 12.062 1 67.75 116 ALA A CA 1
ATOM 916 C C . ALA A 1 116 ? 20.359 -28.578 12.508 1 67.75 116 ALA A C 1
ATOM 918 O O . ALA A 1 116 ? 19.594 -27.938 11.781 1 67.75 116 ALA A O 1
ATOM 919 N N . ASP A 1 117 ? 20.5 -28.297 13.812 1 58.09 117 ASP A N 1
ATOM 920 C CA . ASP A 1 117 ? 20.047 -27.016 14.352 1 58.09 117 ASP A CA 1
ATOM 921 C C . ASP A 1 117 ? 20.609 -25.844 13.539 1 58.09 117 ASP A C 1
ATOM 923 O O . ASP A 1 117 ? 21.797 -25.844 13.18 1 58.09 117 ASP A O 1
ATOM 927 N N . PRO A 1 118 ? 19.672 -25.141 12.969 1 55.31 118 PRO A N 1
ATOM 928 C CA . PRO A 1 118 ? 20.188 -24 12.219 1 55.31 118 PRO A CA 1
ATOM 929 C C . PRO A 1 118 ? 21.234 -23.203 13 1 55.31 118 PRO A C 1
ATOM 931 O O . PRO A 1 118 ? 21.297 -23.281 14.227 1 55.31 118 PRO A O 1
ATOM 934 N N . PRO A 1 119 ? 22.359 -22.734 12.336 1 47.31 119 PRO A N 1
ATOM 935 C CA . PRO A 1 119 ? 23.359 -21.922 13.039 1 47.31 119 PRO A CA 1
ATOM 936 C C . PRO A 1 119 ? 22.719 -20.906 13.984 1 47.31 119 PRO A C 1
ATOM 938 O O . PRO A 1 119 ? 21.594 -20.453 13.75 1 47.31 119 PRO A O 1
ATOM 941 N N . THR A 1 120 ? 22.969 -21 15.297 1 45.97 120 THR A N 1
ATOM 942 C CA . THR A 1 120 ? 22.469 -20.172 16.391 1 45.97 120 THR A CA 1
ATOM 943 C C . THR A 1 120 ? 22.297 -18.719 15.922 1 45.97 120 THR A C 1
ATOM 945 O O . THR A 1 120 ? 23.109 -18.219 15.133 1 45.97 120 THR A O 1
ATOM 948 N N . PRO A 1 121 ? 21.25 -18.203 16.188 1 43.19 121 PRO A N 1
ATOM 949 C CA . PRO A 1 121 ? 20.891 -16.844 15.797 1 43.19 121 PRO A CA 1
ATOM 950 C C . PRO A 1 121 ? 21.953 -15.82 16.203 1 43.19 121 PRO A C 1
ATOM 952 O O . PRO A 1 121 ? 21.75 -14.609 16.031 1 43.19 121 PRO A O 1
ATOM 955 N N . SER A 1 122 ? 22.938 -16.125 17.297 1 41.09 122 SER A N 1
ATOM 956 C CA . SER A 1 122 ? 23.844 -15.078 17.766 1 41.09 122 SER A CA 1
ATOM 957 C C . SER A 1 122 ? 24.969 -14.844 16.766 1 41.09 122 SER A C 1
ATOM 959 O O . SER A 1 122 ? 25.469 -15.789 16.156 1 41.09 122 SER A O 1
ATOM 961 N N . ILE A 1 123 ? 25.125 -13.688 16.359 1 41.03 123 ILE A N 1
ATOM 962 C CA . ILE A 1 123 ? 26.328 -13.328 15.641 1 41.03 123 ILE A CA 1
ATOM 963 C C . ILE A 1 123 ? 27.547 -13.992 16.297 1 41.03 123 ILE A C 1
ATOM 965 O O . ILE A 1 123 ? 28.562 -14.227 15.641 1 41.03 123 ILE A O 1
ATOM 969 N N . SER A 1 124 ? 27.641 -14.195 17.688 1 35.69 124 SER A N 1
ATOM 970 C CA . SER A 1 124 ? 28.812 -14.609 18.453 1 35.69 124 SER A CA 1
ATOM 971 C C . SER A 1 124 ? 29.047 -16.109 18.312 1 35.69 124 SER A C 1
ATOM 973 O O . SER A 1 124 ? 29.844 -16.688 19.062 1 35.69 124 SER A O 1
ATOM 975 N N . SER A 1 125 ? 28.281 -16.906 17.688 1 35.62 125 SER A N 1
ATOM 976 C CA . SER A 1 125 ? 28.656 -18.297 18 1 35.62 125 SER A CA 1
ATOM 977 C C . SER A 1 125 ? 30.047 -18.625 17.484 1 35.62 125 SER A C 1
ATOM 979 O O . SER A 1 125 ? 30.234 -18.859 16.281 1 35.62 125 SER A O 1
ATOM 981 N N . SER A 1 126 ? 31.094 -18.016 17.984 1 32.47 126 SER A N 1
ATOM 982 C CA . SER A 1 126 ? 32.406 -18.656 17.828 1 32.47 126 SER A CA 1
ATOM 983 C C . SER A 1 126 ? 32.344 -20.125 18.25 1 32.47 126 SER A C 1
ATOM 985 O O . SER A 1 126 ? 33.375 -20.797 18.281 1 32.47 126 SER A O 1
ATOM 987 N N . ARG A 1 127 ? 31.625 -20.531 19.453 1 31.41 127 ARG A N 1
ATOM 988 C CA . ARG A 1 127 ? 32 -21.844 19.922 1 31.41 127 ARG A CA 1
ATOM 989 C C . ARG A 1 127 ? 31.797 -22.906 18.844 1 31.41 127 ARG A C 1
ATOM 991 O O . ARG A 1 127 ? 30.875 -22.797 18.031 1 31.41 127 ARG A O 1
ATOM 998 N N . GLY A 1 128 ? 32.875 -23.828 18.547 1 29.69 128 GLY A N 1
ATOM 999 C CA . GLY A 1 128 ? 32.906 -25.156 17.953 1 29.69 128 GLY A CA 1
ATOM 1000 C C . GLY A 1 128 ? 31.656 -25.969 18.219 1 29.69 128 GLY A C 1
ATOM 1001 O O . GLY A 1 128 ? 30.828 -25.594 19.047 1 29.69 128 GLY A O 1
ATOM 1002 N N . PRO A 1 129 ? 31.438 -27.062 17.422 1 30.88 129 PRO A N 1
ATOM 1003 C CA . PRO A 1 129 ? 30.391 -28.078 17.594 1 30.88 129 PRO A CA 1
ATOM 1004 C C . PRO A 1 129 ? 30.234 -28.516 19.047 1 30.88 129 PRO A C 1
ATOM 1006 O O . PRO A 1 129 ? 31.141 -29.125 19.609 1 30.88 129 PRO A O 1
ATOM 1009 N N . ILE A 1 130 ? 30.016 -27.734 20.047 1 29.81 130 ILE A N 1
ATOM 1010 C CA . ILE A 1 130 ? 29.891 -28.484 21.281 1 29.81 130 ILE A CA 1
ATOM 1011 C C . ILE A 1 130 ? 28.906 -29.641 21.062 1 29.81 130 ILE A C 1
ATOM 1013 O O . ILE A 1 130 ? 27.797 -29.453 20.562 1 29.81 130 ILE A O 1
ATOM 1017 N N . GLN A 1 131 ? 29.344 -31 21 1 28.14 131 GLN A N 1
ATOM 1018 C CA . GLN A 1 131 ? 28.797 -32.344 20.953 1 28.14 131 GLN A CA 1
ATOM 1019 C C . GLN A 1 131 ? 27.625 -32.5 21.922 1 28.14 131 GLN A C 1
ATOM 1021 O O . GLN A 1 131 ? 27.141 -33.625 22.156 1 28.14 131 GLN A O 1
ATOM 1026 N N . GLY A 1 132 ? 27.406 -31.594 22.875 1 28.45 132 GLY A N 1
ATOM 1027 C CA . GLY A 1 132 ? 26.438 -32.156 23.797 1 28.45 132 GLY A CA 1
ATOM 1028 C C . GLY A 1 132 ? 25.031 -32.281 23.203 1 28.45 132 GLY A C 1
ATOM 1029 O O . GLY A 1 132 ? 24.781 -31.766 22.125 1 28.45 132 GLY A O 1
ATOM 1030 N N . PRO A 1 133 ? 24.094 -33.188 23.781 1 25.47 133 PRO A N 1
ATOM 1031 C CA . PRO A 1 133 ? 22.766 -33.5 23.219 1 25.47 133 PRO A CA 1
ATOM 1032 C C . PRO A 1 133 ? 21.969 -32.25 22.875 1 25.47 133 PRO A C 1
ATOM 1034 O O . PRO A 1 133 ? 22.203 -31.188 23.453 1 25.47 133 PRO A O 1
ATOM 1037 N N . ARG A 1 134 ? 21.266 -32.281 21.75 1 29.31 134 ARG A N 1
ATOM 1038 C CA . ARG A 1 134 ? 20.297 -31.359 21.156 1 29.31 134 ARG A CA 1
ATOM 1039 C C . ARG A 1 134 ? 19.438 -30.703 22.234 1 29.31 134 ARG A C 1
ATOM 1041 O O . ARG A 1 134 ? 18.578 -31.344 22.844 1 29.31 134 ARG A O 1
ATOM 1048 N N . ARG A 1 135 ? 19.984 -29.828 23.047 1 26.8 135 ARG A N 1
ATOM 1049 C CA . ARG A 1 135 ? 18.938 -29.25 23.891 1 26.8 135 ARG A CA 1
ATOM 1050 C C . ARG A 1 135 ? 17.812 -28.672 23.047 1 26.8 135 ARG A C 1
ATOM 1052 O O . ARG A 1 135 ? 18.047 -27.844 22.156 1 26.8 135 ARG A O 1
ATOM 1059 N N . GLU A 1 136 ? 16.672 -29.312 22.922 1 27.22 136 GLU A N 1
ATOM 1060 C CA . GLU A 1 136 ? 15.398 -28.906 22.312 1 27.22 136 GLU A CA 1
ATOM 1061 C C . GLU A 1 136 ? 15.031 -27.484 22.719 1 27.22 136 GLU A C 1
ATOM 1063 O O . GLU A 1 136 ? 14.734 -27.203 23.891 1 27.22 136 GLU A O 1
ATOM 1068 N N . LEU A 1 137 ? 15.906 -26.547 22.422 1 27.77 137 LEU A N 1
ATOM 1069 C CA . LEU A 1 137 ? 15.5 -25.172 22.75 1 27.77 137 LEU A CA 1
ATOM 1070 C C . LEU A 1 137 ? 14.062 -24.922 22.297 1 27.77 137 LEU A C 1
ATOM 1072 O O . LEU A 1 137 ? 13.789 -24.844 21.094 1 27.77 137 LEU A O 1
ATOM 1076 N N . SER A 1 138 ? 13.086 -25.562 22.891 1 24.86 138 SER A N 1
ATOM 1077 C CA . SER A 1 138 ? 11.664 -25.234 22.781 1 24.86 138 SER A CA 1
ATOM 1078 C C . SER A 1 138 ? 11.422 -23.75 23 1 24.86 138 SER A C 1
ATOM 1080 O O . SER A 1 138 ? 11.812 -23.203 24.047 1 24.86 138 SER A O 1
ATOM 1082 N N . LEU A 1 139 ? 11.664 -22.984 22.062 1 26.03 139 LEU A N 1
ATOM 1083 C CA . LEU A 1 139 ? 11.281 -21.594 22.219 1 26.03 139 LEU A CA 1
ATOM 1084 C C . LEU A 1 139 ? 10.039 -21.453 23.094 1 26.03 139 LEU A C 1
ATOM 1086 O O . LEU A 1 139 ? 9.594 -20.344 23.391 1 26.03 139 LEU A O 1
ATOM 1090 N N . ASP A 1 140 ? 9.023 -22.406 23.047 1 24.09 140 ASP A N 1
ATOM 1091 C CA . ASP A 1 140 ? 7.859 -22.328 23.922 1 24.09 140 ASP A CA 1
ATOM 1092 C C . ASP A 1 140 ? 8.258 -22.562 25.375 1 24.09 140 ASP A C 1
ATOM 1094 O O . ASP A 1 140 ? 9.07 -23.438 25.672 1 24.09 140 ASP A O 1
ATOM 1098 N N . GLY A 1 141 ? 8.43 -21.562 26.234 1 25.3 141 GLY A N 1
ATOM 1099 C CA . GLY A 1 141 ? 8.57 -21.672 27.672 1 25.3 141 GLY A CA 1
ATOM 1100 C C . GLY A 1 141 ? 7.824 -22.859 28.266 1 25.3 141 GLY A C 1
ATOM 1101 O O . GLY A 1 141 ? 7.84 -23.062 29.469 1 25.3 141 GLY A O 1
ATOM 1102 N N . SER A 1 142 ? 6.531 -23.125 27.766 1 24.06 142 SER A N 1
ATOM 1103 C CA . SER A 1 142 ? 5.871 -24.062 28.688 1 24.06 142 SER A CA 1
ATOM 1104 C C . SER A 1 142 ? 6.68 -25.344 28.844 1 24.06 142 SER A C 1
ATOM 1106 O O . SER A 1 142 ? 7.109 -25.938 27.859 1 24.06 142 SER A O 1
ATOM 1108 N N . GLN A 1 143 ? 7.41 -25.484 29.922 1 25.27 143 GLN A N 1
ATOM 1109 C CA . GLN A 1 143 ? 8.023 -26.656 30.547 1 25.27 143 GLN A CA 1
ATOM 1110 C C . GLN A 1 143 ? 7.098 -27.859 30.484 1 25.27 143 GLN A C 1
ATOM 1112 O O . GLN A 1 143 ? 7.367 -28.891 31.125 1 25.27 143 GLN A O 1
ATOM 1117 N N . ASP A 1 144 ? 5.812 -27.75 30.156 1 25.06 144 ASP A N 1
ATOM 1118 C CA . ASP A 1 144 ? 5.215 -29.047 30.484 1 25.06 144 ASP A CA 1
ATOM 1119 C C . ASP A 1 144 ? 5.875 -30.172 29.688 1 25.06 144 ASP A C 1
ATOM 1121 O O . ASP A 1 144 ? 5.762 -30.219 28.469 1 25.06 144 ASP A O 1
ATOM 1125 N N . ARG A 1 145 ? 7.062 -30.656 30.188 1 26.62 145 ARG A N 1
ATOM 1126 C CA . ARG A 1 145 ? 7.68 -31.953 29.969 1 26.62 145 ARG A CA 1
ATOM 1127 C C . ARG A 1 145 ? 6.652 -33.094 30.078 1 26.62 145 ARG A C 1
ATOM 1129 O O . ARG A 1 145 ? 6.371 -33.562 31.172 1 26.62 145 ARG A O 1
ATOM 1136 N N . TRP A 1 146 ? 5.535 -33 29.547 1 25.42 146 TRP A N 1
ATOM 1137 C CA . TRP A 1 146 ? 5.023 -34.375 29.547 1 25.42 146 TRP A CA 1
ATOM 1138 C C . TRP A 1 146 ? 6.102 -35.375 29.125 1 25.42 146 TRP A C 1
ATOM 1140 O O . TRP A 1 146 ? 6.836 -35.125 28.172 1 25.42 146 TRP A O 1
ATOM 1150 N N . GLY A 1 147 ? 6.816 -36 30.094 1 25.66 147 GLY A N 1
ATOM 1151 C CA . GLY A 1 147 ? 7.691 -37.156 30.109 1 25.66 147 GLY A CA 1
ATOM 1152 C C . GLY A 1 147 ? 7.305 -38.219 29.078 1 25.66 147 GLY A C 1
ATOM 1153 O O . GLY A 1 147 ? 7.031 -39.375 29.438 1 25.66 147 GLY A O 1
ATOM 1154 N N . MET A 1 148 ? 6.402 -37.906 28.156 1 24.72 148 MET A N 1
ATOM 1155 C CA . MET A 1 148 ? 6.324 -39.156 27.359 1 24.72 148 MET A CA 1
ATOM 1156 C C . MET A 1 148 ? 7.711 -39.594 26.922 1 24.72 148 MET A C 1
ATOM 1158 O O . MET A 1 148 ? 8.438 -38.844 26.281 1 24.72 148 MET A O 1
ATOM 1162 N N . THR A 1 149 ? 8.352 -40.25 27.812 1 24.97 149 THR A N 1
ATOM 1163 C CA . THR A 1 149 ? 9.484 -41.094 27.438 1 24.97 149 THR A CA 1
ATOM 1164 C C . THR A 1 149 ? 9.297 -41.625 26.016 1 24.97 149 THR A C 1
ATOM 1166 O O . THR A 1 149 ? 8.383 -42.406 25.75 1 24.97 149 THR A O 1
ATOM 1169 N N . TYR A 1 150 ? 9.289 -40.75 25.094 1 25.41 150 TYR A N 1
ATOM 1170 C CA . TYR A 1 150 ? 9.484 -41.406 23.797 1 25.41 150 TYR A CA 1
ATOM 1171 C C . TYR A 1 150 ? 10.484 -42.562 23.906 1 25.41 150 TYR A C 1
ATOM 1173 O O . TYR A 1 150 ? 11.617 -42.344 24.359 1 25.41 150 TYR A O 1
ATOM 1181 N N . HIS A 1 151 ? 10.07 -43.625 24.578 1 25.23 151 HIS A N 1
ATOM 1182 C CA . HIS A 1 151 ? 10.906 -44.812 24.375 1 25.23 151 HIS A CA 1
ATOM 1183 C C . HIS A 1 151 ? 11.594 -44.75 23.016 1 25.23 151 HIS A C 1
ATOM 1185 O O . HIS A 1 151 ? 10.969 -44.406 22 1 25.23 151 HIS A O 1
ATOM 1191 N N . SER A 1 152 ? 12.789 -44.312 23.047 1 28.62 152 SER A N 1
ATOM 1192 C CA . SER A 1 152 ? 13.727 -44.562 21.953 1 28.62 152 SER A CA 1
ATOM 1193 C C . SER A 1 152 ? 13.414 -45.906 21.266 1 28.62 152 SER A C 1
ATOM 1195 O O . SER A 1 152 ? 13.781 -46.969 21.766 1 28.62 152 SER A O 1
ATOM 1197 N N . SER A 1 153 ? 12.109 -46.188 21.078 1 30.36 153 SER A N 1
ATOM 1198 C CA . SER A 1 153 ? 12.023 -47.406 20.297 1 30.36 153 SER A CA 1
ATOM 1199 C C . SER A 1 153 ? 13.195 -47.531 19.328 1 30.36 153 SER A C 1
ATOM 1201 O O . SER A 1 153 ? 13.75 -46.531 18.875 1 30.36 153 SER A O 1
ATOM 1203 N N . THR A 1 154 ? 13.984 -48.469 19.5 1 31.33 154 THR A N 1
ATOM 1204 C CA . THR A 1 154 ? 15.023 -48.938 18.594 1 31.33 154 THR A CA 1
ATOM 1205 C C . THR A 1 154 ? 14.727 -48.5 17.156 1 31.33 154 THR A C 1
ATOM 1207 O O . THR A 1 154 ? 13.617 -48.719 16.656 1 31.33 154 THR A O 1
ATOM 1210 N N . GLY A 1 155 ? 15.188 -47.281 16.766 1 36.88 155 GLY A N 1
ATOM 1211 C CA . GLY A 1 155 ? 15.211 -46.875 15.359 1 36.88 155 GLY A CA 1
ATOM 1212 C C . GLY A 1 155 ? 15.031 -48.062 14.414 1 36.88 155 GLY A C 1
ATOM 1213 O O . GLY A 1 155 ? 15.992 -48.75 14.07 1 36.88 155 GLY A O 1
ATOM 1214 N N . VAL A 1 156 ? 14 -48.781 14.625 1 41.22 156 VAL A N 1
ATOM 1215 C CA . VAL A 1 156 ? 13.742 -49.781 13.617 1 41.22 156 VAL A CA 1
ATOM 1216 C C . VAL A 1 156 ? 14.016 -49.219 12.227 1 41.22 156 VAL A C 1
ATOM 1218 O O . VAL A 1 156 ? 13.492 -48.156 11.867 1 41.22 156 VAL A O 1
ATOM 1221 N N . SER A 1 157 ? 15.164 -49.344 11.734 1 52.75 157 SER A N 1
ATOM 1222 C CA . SER A 1 157 ? 15.633 -49.062 10.391 1 52.75 157 SER A CA 1
ATOM 1223 C C . SER A 1 157 ? 14.516 -49.219 9.367 1 52.75 157 SER A C 1
ATOM 1225 O O . SER A 1 157 ? 14 -50.344 9.164 1 52.75 157 SER A O 1
ATOM 1227 N N . LEU A 1 158 ? 13.555 -48.188 9.234 1 64.06 158 LEU A N 1
ATOM 1228 C CA . LEU A 1 158 ? 12.516 -48.156 8.211 1 64.06 158 LEU A CA 1
ATOM 1229 C C . LEU A 1 158 ? 13.078 -48.531 6.852 1 64.06 158 LEU A C 1
ATOM 1231 O O . LEU A 1 158 ? 12.344 -48.594 5.863 1 64.06 158 LEU A O 1
ATOM 1235 N N . SER A 1 159 ? 14.461 -48.719 6.871 1 59.72 159 SER A N 1
ATOM 1236 C CA . SER A 1 159 ? 15.078 -49 5.582 1 59.72 159 SER A CA 1
ATOM 1237 C C . SER A 1 159 ? 14.5 -50.281 4.961 1 59.72 159 SER A C 1
ATOM 1239 O O . SER A 1 159 ? 14.406 -50.375 3.738 1 59.72 159 SER A O 1
ATOM 1241 N N . ASN A 1 160 ? 14.016 -51.188 5.898 1 64.94 160 ASN A N 1
ATOM 1242 C CA . ASN A 1 160 ? 13.531 -52.438 5.328 1 64.94 160 ASN A CA 1
ATOM 1243 C C . ASN A 1 160 ? 12.047 -52.625 5.609 1 64.94 160 ASN A C 1
ATOM 1245 O O . ASN A 1 160 ? 11.539 -53.75 5.504 1 64.94 160 ASN A O 1
ATOM 1249 N N . ALA A 1 161 ? 11.328 -51.438 5.949 1 78.88 161 ALA A N 1
ATOM 1250 C CA . ALA A 1 161 ? 9.914 -51.594 6.285 1 78.88 161 ALA A CA 1
ATOM 1251 C C . ALA A 1 161 ? 9.039 -51.469 5.043 1 78.88 161 ALA A C 1
ATOM 1253 O O . ALA A 1 161 ? 9.406 -50.781 4.09 1 78.88 161 ALA A O 1
ATOM 1254 N N . ASP A 1 162 ? 7.996 -52.25 5.055 1 87.25 162 ASP A N 1
ATOM 1255 C CA . ASP A 1 162 ? 6.992 -52.094 4.004 1 87.25 162 ASP A CA 1
ATOM 1256 C C . ASP A 1 162 ? 6.309 -50.719 4.105 1 87.25 162 ASP A C 1
ATOM 1258 O O . ASP A 1 162 ? 6.238 -50.125 5.188 1 87.25 162 ASP A O 1
ATOM 1262 N N . TRP A 1 163 ? 6.02 -50.125 2.975 1 91.19 163 TRP A N 1
ATOM 1263 C CA . TRP A 1 163 ? 5.395 -48.812 2.961 1 91.19 163 TRP A CA 1
ATOM 1264 C C . TRP A 1 163 ? 4.203 -48.781 2.008 1 91.19 163 TRP A C 1
ATOM 1266 O O . TRP A 1 163 ? 4.121 -49.594 1.088 1 91.19 163 TRP A O 1
ATOM 1276 N N . VAL A 1 164 ? 3.252 -47.906 2.295 1 89.75 164 VAL A N 1
ATOM 1277 C CA . VAL A 1 164 ? 2.082 -47.688 1.448 1 89.75 164 VAL A CA 1
ATOM 1278 C C . VAL A 1 164 ? 1.928 -46.219 1.132 1 89.75 164 VAL A C 1
ATOM 1280 O O . VAL A 1 164 ? 2.311 -45.344 1.934 1 89.75 164 VAL A O 1
ATOM 1283 N N . VAL A 1 165 ? 1.424 -45.969 -0.034 1 91.12 165 VAL A N 1
ATOM 1284 C CA . VAL A 1 165 ? 1.177 -44.594 -0.445 1 91.12 165 VAL A CA 1
ATOM 1285 C C . VAL A 1 165 ? -0.162 -44.094 0.116 1 91.12 165 VAL A C 1
ATOM 1287 O O . VAL A 1 165 ? -1.166 -44.812 0.028 1 91.12 165 VAL A O 1
ATOM 1290 N N . LYS A 1 166 ? -0.153 -42.969 0.789 1 86.81 166 LYS A N 1
ATOM 1291 C CA . LYS A 1 166 ? -1.357 -42.344 1.354 1 86.81 166 LYS A CA 1
ATOM 1292 C C . LYS A 1 166 ? -1.534 -40.906 0.87 1 86.81 166 LYS A C 1
ATOM 1294 O O . LYS A 1 166 ? -0.589 -40.312 0.37 1 86.81 166 LYS A O 1
ATOM 1299 N N . ALA A 1 167 ? -2.773 -40.406 1.037 1 83.75 167 ALA A N 1
ATOM 1300 C CA . ALA A 1 167 ? -3.02 -39 0.729 1 83.75 167 ALA A CA 1
ATOM 1301 C C . ALA A 1 167 ? -2.309 -38.094 1.724 1 83.75 167 ALA A C 1
ATOM 1303 O O . ALA A 1 167 ? -2.307 -38.344 2.928 1 83.75 167 ALA A O 1
ATOM 1304 N N . ALA A 1 168 ? -1.701 -37.094 1.224 1 83.56 168 ALA A N 1
ATOM 1305 C CA . ALA A 1 168 ? -0.924 -36.188 2.064 1 83.56 168 ALA A CA 1
ATOM 1306 C C . ALA A 1 168 ? -1.831 -35.406 3.006 1 83.56 168 ALA A C 1
ATOM 1308 O O . ALA A 1 168 ? -2.951 -35.031 2.639 1 83.56 168 ALA A O 1
ATOM 1309 N N . GLU A 1 169 ? -1.292 -35.094 4.195 1 73.81 169 GLU A N 1
ATOM 1310 C CA . GLU A 1 169 ? -2.016 -34.281 5.164 1 73.81 169 GLU A CA 1
ATOM 1311 C C . GLU A 1 169 ? -1.8 -32.812 4.902 1 73.81 169 GLU A C 1
ATOM 1313 O O . GLU A 1 169 ? -2.645 -31.984 5.254 1 73.81 169 GLU A O 1
ATOM 1318 N N . GLN A 1 170 ? -0.654 -32.594 4.297 1 78.94 170 GLN A N 1
ATOM 1319 C CA . GLN A 1 170 ? -0.28 -31.203 4.051 1 78.94 170 GLN A CA 1
ATOM 1320 C C . GLN A 1 170 ? -0.49 -30.828 2.588 1 78.94 170 GLN A C 1
ATOM 1322 O O . GLN A 1 170 ? -0.731 -31.688 1.748 1 78.94 170 GLN A O 1
ATOM 1327 N N . GLY A 1 171 ? -0.582 -29.562 2.391 1 82.75 171 GLY A N 1
ATOM 1328 C CA . GLY A 1 171 ? -0.751 -29.062 1.032 1 82.75 171 GLY A CA 1
ATOM 1329 C C . GLY A 1 171 ? -1.899 -28.094 0.89 1 82.75 171 GLY A C 1
ATOM 1330 O O . GLY A 1 171 ? -2.549 -27.734 1.878 1 82.75 171 GLY A O 1
ATOM 1331 N N . HIS A 1 172 ? -2.084 -27.703 -0.296 1 86.06 172 HIS A N 1
ATOM 1332 C CA . HIS A 1 172 ? -3.166 -26.781 -0.591 1 86.06 172 HIS A CA 1
ATOM 1333 C C . HIS A 1 172 ? -4.43 -27.516 -1.017 1 86.06 172 HIS A C 1
ATOM 1335 O O . HIS A 1 172 ? -4.586 -27.859 -2.188 1 86.06 172 HIS A O 1
ATOM 1341 N N . GLY A 1 173 ? -5.336 -27.609 -0.115 1 86.94 173 GLY A N 1
ATOM 1342 C CA . GLY A 1 173 ? -6.551 -28.375 -0.351 1 86.94 173 GLY A CA 1
ATOM 1343 C C . GLY A 1 173 ? -7.387 -27.828 -1.491 1 86.94 173 GLY A C 1
ATOM 1344 O O . GLY A 1 173 ? -7.922 -28.594 -2.299 1 86.94 173 GLY A O 1
ATOM 1345 N N . GLY A 1 174 ? -7.473 -26.531 -1.581 1 90.19 174 GLY A N 1
ATOM 1346 C CA . GLY A 1 174 ? -8.234 -25.922 -2.658 1 90.19 174 GLY A CA 1
ATOM 1347 C C . GLY A 1 174 ? -7.68 -26.234 -4.035 1 90.19 174 GLY A C 1
ATOM 1348 O O . GLY A 1 174 ? -8.445 -26.5 -4.969 1 90.19 174 GLY A O 1
ATOM 1349 N N . LEU A 1 175 ? -6.387 -26.234 -4.145 1 93.44 175 LEU A N 1
ATOM 1350 C CA . LEU A 1 175 ? -5.723 -26.562 -5.398 1 93.44 175 LEU A CA 1
ATOM 1351 C C . LEU A 1 175 ? -5.961 -28.031 -5.77 1 93.44 175 LEU A C 1
ATOM 1353 O O . LEU A 1 175 ? -6.301 -28.328 -6.914 1 93.44 175 LEU A O 1
ATOM 1357 N N . GLN A 1 176 ? -5.852 -28.906 -4.816 1 91.62 176 GLN A N 1
ATOM 1358 C CA . GLN A 1 176 ? -6.047 -30.328 -5.066 1 91.62 176 GLN A CA 1
ATOM 1359 C C . GLN A 1 176 ? -7.477 -30.625 -5.508 1 91.62 176 GLN A C 1
ATOM 1361 O O . GLN A 1 176 ? -7.699 -31.391 -6.441 1 91.62 176 GLN A O 1
ATOM 1366 N N . ASN A 1 177 ? -8.414 -29.984 -4.832 1 91.5 177 ASN A N 1
ATOM 1367 C CA . ASN A 1 177 ? -9.812 -30.172 -5.191 1 91.5 177 ASN A CA 1
ATOM 1368 C C . ASN A 1 177 ? -10.094 -29.688 -6.609 1 91.5 177 ASN A C 1
ATOM 1370 O O . ASN A 1 177 ? -10.891 -30.297 -7.332 1 91.5 177 ASN A O 1
ATOM 1374 N N . ALA A 1 178 ? -9.523 -28.609 -6.961 1 93.5 178 ALA A N 1
ATOM 1375 C CA . ALA A 1 178 ? -9.734 -28.062 -8.297 1 93.5 178 ALA A CA 1
ATOM 1376 C C . ALA A 1 178 ? -9.156 -28.984 -9.367 1 93.5 178 ALA A C 1
ATOM 1378 O O . ALA A 1 178 ? -9.797 -29.219 -10.398 1 93.5 178 ALA A O 1
ATOM 1379 N N . ILE A 1 179 ? -7.973 -29.531 -9.148 1 92.69 179 ILE A N 1
ATOM 1380 C CA . ILE A 1 179 ? -7.328 -30.438 -10.102 1 92.69 179 ILE A CA 1
ATOM 1381 C C . ILE A 1 179 ? -8.109 -31.734 -10.195 1 92.69 179 ILE A C 1
ATOM 1383 O O . ILE A 1 179 ? -8.297 -32.281 -11.289 1 92.69 179 ILE A O 1
ATOM 1387 N N . HIS A 1 180 ? -8.602 -32.219 -9.055 1 89.69 180 HIS A N 1
ATOM 1388 C CA . HIS A 1 180 ? -9.414 -33.438 -9.047 1 89.69 180 HIS A CA 1
ATOM 1389 C C . HIS A 1 180 ? -10.703 -33.219 -9.828 1 89.69 180 HIS A C 1
ATOM 1391 O O . HIS A 1 180 ? -11.133 -34.125 -10.562 1 89.69 180 HIS A O 1
ATOM 1397 N N . ALA A 1 181 ? -11.305 -32.125 -9.602 1 90.19 181 ALA A N 1
ATOM 1398 C CA . ALA A 1 181 ? -12.531 -31.797 -10.32 1 90.19 181 ALA A CA 1
ATOM 1399 C C . ALA A 1 181 ? -12.297 -31.781 -11.828 1 90.19 181 ALA A C 1
ATOM 1401 O O . ALA A 1 181 ? -13.117 -32.281 -12.602 1 90.19 181 ALA A O 1
ATOM 1402 N N . ALA A 1 182 ? -11.219 -31.219 -12.203 1 91.56 182 ALA A N 1
ATOM 1403 C CA . ALA A 1 182 ? -10.867 -31.141 -13.617 1 91.56 182 ALA A CA 1
ATOM 1404 C C . ALA A 1 182 ? -10.586 -32.531 -14.188 1 91.56 182 ALA A C 1
ATOM 1406 O O . ALA A 1 182 ? -10.945 -32.812 -15.336 1 91.56 182 ALA A O 1
ATOM 1407 N N . GLU A 1 183 ? -9.93 -33.375 -13.43 1 88.06 183 GLU A N 1
ATOM 1408 C CA . GLU A 1 183 ? -9.625 -34.719 -13.852 1 88.06 183 GLU A CA 1
ATOM 1409 C C . GLU A 1 183 ? -10.906 -35.531 -14.023 1 88.06 183 GLU A C 1
ATOM 1411 O O . GLU A 1 183 ? -11.023 -36.312 -14.984 1 88.06 183 GLU A O 1
ATOM 1416 N N . LYS A 1 184 ? -11.797 -35.375 -13.117 1 85.88 184 LYS A N 1
ATOM 1417 C CA . LYS A 1 184 ? -13.055 -36.125 -13.141 1 85.88 184 LYS A CA 1
ATOM 1418 C C . LYS A 1 184 ? -13.852 -35.812 -14.406 1 85.88 184 LYS A C 1
ATOM 1420 O O . LYS A 1 184 ? -14.539 -36.688 -14.945 1 85.88 184 LYS A O 1
ATOM 1425 N N . LEU A 1 185 ? -13.766 -34.625 -14.867 1 87 185 LEU A N 1
ATOM 1426 C CA . LEU A 1 185 ? -14.516 -34.219 -16.047 1 87 185 LEU A CA 1
ATOM 1427 C C . LEU A 1 185 ? -13.68 -34.406 -17.312 1 87 185 LEU A C 1
ATOM 1429 O O . LEU A 1 185 ? -14.07 -33.938 -18.391 1 87 185 LEU A O 1
ATOM 1433 N N . SER A 1 186 ? -12.5 -34.906 -17.266 1 83.5 186 SER A N 1
ATOM 1434 C CA . SER A 1 186 ? -11.602 -35.25 -18.375 1 83.5 186 SER A CA 1
ATOM 1435 C C . SER A 1 186 ? -11.109 -33.969 -19.062 1 83.5 186 SER A C 1
ATOM 1437 O O . SER A 1 186 ? -10.922 -33.969 -20.281 1 83.5 186 SER A O 1
ATOM 1439 N N . LEU A 1 187 ? -11.109 -32.938 -18.281 1 86.25 187 LEU A N 1
ATOM 1440 C CA . LEU A 1 187 ? -10.562 -31.703 -18.828 1 86.25 187 LEU A CA 1
ATOM 1441 C C . LEU A 1 187 ? -9.039 -31.688 -18.703 1 86.25 187 LEU A C 1
ATOM 1443 O O . LEU A 1 187 ? -8.375 -30.891 -19.375 1 86.25 187 LEU A O 1
ATOM 1447 N N . LEU A 1 188 ? -8.562 -32.5 -17.844 1 86.81 188 LEU A N 1
ATOM 1448 C CA . LEU A 1 188 ? -7.133 -32.688 -17.641 1 86.81 188 LEU A CA 1
ATOM 1449 C C . LEU A 1 188 ? -6.742 -34.125 -17.859 1 86.81 188 LEU A C 1
ATOM 1451 O O . LEU A 1 188 ? -6.754 -34.938 -16.906 1 86.81 188 LEU A O 1
ATOM 1455 N N . LYS A 1 189 ? -6.422 -34.438 -19.062 1 79 189 LYS A N 1
ATOM 1456 C CA . LYS A 1 189 ? -6.199 -35.844 -19.438 1 79 189 LYS A CA 1
ATOM 1457 C C . LYS A 1 189 ? -4.848 -36.344 -18.938 1 79 189 LYS A C 1
ATOM 1459 O O . LYS A 1 189 ? -4.75 -37.406 -18.344 1 79 189 LYS A O 1
ATOM 1464 N N . ASP A 1 190 ? -3.822 -35.594 -19.219 1 88.25 190 ASP A N 1
ATOM 1465 C CA . ASP A 1 190 ? -2.475 -36 -18.812 1 88.25 190 ASP A CA 1
ATOM 1466 C C . ASP A 1 190 ? -1.846 -34.938 -17.891 1 88.25 190 ASP A C 1
ATOM 1468 O O . ASP A 1 190 ? -1.516 -33.844 -18.328 1 88.25 190 ASP A O 1
ATOM 1472 N N . LYS A 1 191 ? -1.764 -35.375 -16.625 1 93.25 191 LYS A N 1
ATOM 1473 C CA . LYS A 1 191 ? -1.163 -34.469 -15.656 1 93.25 191 LYS A CA 1
ATOM 1474 C C . LYS A 1 191 ? -0.093 -35.156 -14.828 1 93.25 191 LYS A C 1
ATOM 1476 O O . LYS A 1 191 ? -0.129 -36.406 -14.68 1 93.25 191 LYS A O 1
ATOM 1481 N N . ILE A 1 192 ? 0.867 -34.438 -14.391 1 96.06 192 ILE A N 1
ATOM 1482 C CA . ILE A 1 192 ? 1.892 -34.969 -13.492 1 96.06 192 ILE A CA 1
ATOM 1483 C C . ILE A 1 192 ? 2.164 -33.969 -12.375 1 96.06 192 ILE A C 1
ATOM 1485 O O . ILE A 1 192 ? 2.41 -32.781 -12.641 1 96.06 192 ILE A O 1
ATOM 1489 N N . TRP A 1 193 ? 2.025 -34.406 -11.141 1 96.88 193 TRP A N 1
ATOM 1490 C CA . TRP A 1 193 ? 2.371 -33.562 -9.992 1 96.88 193 TRP A CA 1
ATOM 1491 C C . TRP A 1 193 ? 3.879 -33.562 -9.766 1 96.88 193 TRP A C 1
ATOM 1493 O O . TRP A 1 193 ? 4.555 -34.562 -10 1 96.88 193 TRP A O 1
ATOM 1503 N N . VAL A 1 194 ? 4.402 -32.469 -9.414 1 98.38 194 VAL A N 1
ATOM 1504 C CA . VAL A 1 194 ? 5.797 -32.344 -9 1 98.38 194 VAL A CA 1
ATOM 1505 C C . VAL A 1 194 ? 5.875 -31.734 -7.605 1 98.38 194 VAL A C 1
ATOM 1507 O O . VAL A 1 194 ? 5.363 -30.641 -7.379 1 98.38 194 VAL A O 1
ATOM 1510 N N . GLY A 1 195 ? 6.473 -32.406 -6.66 1 97.94 195 GLY A N 1
ATOM 1511 C CA . GLY A 1 195 ? 6.551 -31.859 -5.312 1 97.94 195 GLY A CA 1
ATOM 1512 C C . GLY A 1 195 ? 7.305 -32.781 -4.352 1 97.94 195 GLY A C 1
ATOM 1513 O O . GLY A 1 195 ? 7.895 -33.781 -4.766 1 97.94 195 GLY A O 1
ATOM 1514 N N . THR A 1 196 ? 7.34 -32.406 -3.094 1 96.38 196 THR A N 1
ATOM 1515 C CA . THR A 1 196 ? 8 -33.188 -2.053 1 96.38 196 THR A CA 1
ATOM 1516 C C . THR A 1 196 ? 7.008 -34.094 -1.346 1 96.38 196 THR A C 1
ATOM 1518 O O . THR A 1 196 ? 5.793 -33.938 -1.485 1 96.38 196 THR A O 1
ATOM 1521 N N . LEU A 1 197 ? 7.488 -35.031 -0.588 1 92.94 197 LEU A N 1
ATOM 1522 C CA . LEU A 1 197 ? 6.652 -36 0.098 1 92.94 197 LEU A CA 1
ATOM 1523 C C . LEU A 1 197 ? 6.09 -35.438 1.391 1 92.94 197 LEU A C 1
ATOM 1525 O O . LEU A 1 197 ? 5.156 -36 1.972 1 92.94 197 LEU A O 1
ATOM 1529 N N . GLY A 1 198 ? 6.594 -34.25 1.777 1 89.62 198 GLY A N 1
ATOM 1530 C CA . GLY A 1 198 ? 6.141 -33.688 3.027 1 89.62 198 GLY A CA 1
ATOM 1531 C C . GLY A 1 198 ? 6.645 -34.406 4.254 1 89.62 198 GLY A C 1
ATOM 1532 O O . GLY A 1 198 ? 6.023 -34.375 5.316 1 89.62 198 GLY A O 1
ATOM 1533 N N . MET A 1 199 ? 7.68 -35.219 4.137 1 89.75 199 MET A N 1
ATOM 1534 C CA . MET A 1 199 ? 8.305 -35.969 5.23 1 89.75 199 MET A CA 1
ATOM 1535 C C . MET A 1 199 ? 9.82 -35.969 5.074 1 89.75 199 MET A C 1
ATOM 1537 O O . MET A 1 199 ? 10.344 -35.812 3.969 1 89.75 199 MET A O 1
ATOM 1541 N N . PRO A 1 200 ? 10.492 -36.188 6.211 1 91.06 200 PRO A N 1
ATOM 1542 C CA . PRO A 1 200 ? 11.945 -36.344 6.094 1 91.06 200 PRO A CA 1
ATOM 1543 C C . PRO A 1 200 ? 12.359 -37.594 5.332 1 91.06 200 PRO A C 1
ATOM 1545 O O . PRO A 1 200 ? 11.727 -38.625 5.473 1 91.06 200 PRO A O 1
ATOM 1548 N N . THR A 1 201 ? 13.453 -37.5 4.551 1 92.44 201 THR A N 1
ATOM 1549 C CA . THR A 1 201 ? 13.812 -38.625 3.688 1 92.44 201 THR A CA 1
ATOM 1550 C C . THR A 1 201 ? 15.289 -38.969 3.836 1 92.44 201 THR A C 1
ATOM 1552 O O . THR A 1 201 ? 15.773 -39.938 3.254 1 92.44 201 THR A O 1
ATOM 1555 N N . ASP A 1 202 ? 16 -38.219 4.594 1 90.94 202 ASP A N 1
ATOM 1556 C CA . ASP A 1 202 ? 17.438 -38.438 4.676 1 90.94 202 ASP A CA 1
ATOM 1557 C C . ASP A 1 202 ? 17.766 -39.781 5.312 1 90.94 202 ASP A C 1
ATOM 1559 O O . ASP A 1 202 ? 18.797 -40.375 5.02 1 90.94 202 ASP A O 1
ATOM 1563 N N . SER A 1 203 ? 16.891 -40.312 6.18 1 88.19 203 SER A N 1
ATOM 1564 C CA . SER A 1 203 ? 17.141 -41.562 6.891 1 88.19 203 SER A CA 1
ATOM 1565 C C . SER A 1 203 ? 16.797 -42.75 6.02 1 88.19 203 SER A C 1
ATOM 1567 O O . SER A 1 203 ? 17.188 -43.875 6.34 1 88.19 203 SER A O 1
ATOM 1569 N N . LEU A 1 204 ? 16.172 -42.562 4.902 1 90.75 204 LEU A N 1
ATOM 1570 C CA . LEU A 1 204 ? 15.766 -43.656 4.027 1 90.75 204 LEU A CA 1
ATOM 1571 C C . LEU A 1 204 ? 16.938 -44.125 3.172 1 90.75 204 LEU A C 1
ATOM 1573 O O . LEU A 1 204 ? 17.766 -43.312 2.742 1 90.75 204 LEU A O 1
ATOM 1577 N N . ALA A 1 205 ? 16.922 -45.406 2.947 1 89.12 205 ALA A N 1
ATOM 1578 C CA . ALA A 1 205 ? 17.922 -45.969 2.045 1 89.12 205 ALA A CA 1
ATOM 1579 C C . ALA A 1 205 ? 17.688 -45.531 0.609 1 89.12 205 ALA A C 1
ATOM 1581 O O . ALA A 1 205 ? 16.547 -45.25 0.219 1 89.12 205 ALA A O 1
ATOM 1582 N N . ASN A 1 206 ? 18.703 -45.469 -0.189 1 90.94 206 ASN A N 1
ATOM 1583 C CA . ASN A 1 206 ? 18.609 -45.031 -1.575 1 90.94 206 ASN A CA 1
ATOM 1584 C C . ASN A 1 206 ? 17.672 -45.906 -2.385 1 90.94 206 ASN A C 1
ATOM 1586 O O . ASN A 1 206 ? 16.984 -45.438 -3.281 1 90.94 206 ASN A O 1
ATOM 1590 N N . THR A 1 207 ? 17.703 -47.156 -2.094 1 90.75 207 THR A N 1
ATOM 1591 C CA . THR A 1 207 ? 16.844 -48.094 -2.805 1 90.75 207 THR A CA 1
ATOM 1592 C C . THR A 1 207 ? 15.367 -47.812 -2.506 1 90.75 207 THR A C 1
ATOM 1594 O O . THR A 1 207 ? 14.531 -47.844 -3.408 1 90.75 207 THR A O 1
ATOM 1597 N N . THR A 1 208 ? 15.102 -47.562 -1.235 1 92.19 208 THR A N 1
ATOM 1598 C CA . THR A 1 208 ? 13.734 -47.25 -0.837 1 92.19 208 THR A CA 1
ATOM 1599 C C . THR A 1 208 ? 13.273 -45.938 -1.494 1 92.19 208 THR A C 1
ATOM 1601 O O . THR A 1 208 ? 12.133 -45.844 -1.952 1 92.19 208 THR A O 1
ATOM 1604 N N . ARG A 1 209 ? 14.141 -45 -1.555 1 93.81 209 ARG A N 1
ATOM 1605 C CA . ARG A 1 209 ? 13.805 -43.719 -2.178 1 93.81 209 ARG A CA 1
ATOM 1606 C C . ARG A 1 209 ? 13.484 -43.906 -3.656 1 93.81 209 ARG A C 1
ATOM 1608 O O . ARG A 1 209 ? 12.523 -43.312 -4.164 1 93.81 209 ARG A O 1
ATOM 1615 N N . THR A 1 210 ? 14.266 -44.688 -4.281 1 93.75 210 THR A N 1
ATOM 1616 C CA . THR A 1 210 ? 14.062 -44.938 -5.703 1 93.75 210 THR A CA 1
ATOM 1617 C C . THR A 1 210 ? 12.75 -45.656 -5.938 1 93.75 210 THR A C 1
ATOM 1619 O O . THR A 1 210 ? 12.016 -45.375 -6.879 1 93.75 210 THR A O 1
ATOM 1622 N N . ASP A 1 211 ? 12.477 -46.625 -5.074 1 93.5 211 ASP A N 1
ATOM 1623 C CA . ASP A 1 211 ? 11.242 -47.406 -5.195 1 93.5 211 ASP A CA 1
ATOM 1624 C C . ASP A 1 211 ? 10.023 -46.5 -5.004 1 93.5 211 ASP A C 1
ATOM 1626 O O . ASP A 1 211 ? 9.023 -46.656 -5.715 1 93.5 211 ASP A O 1
ATOM 1630 N N . ILE A 1 212 ? 10.117 -45.688 -4.055 1 94.88 212 ILE A N 1
ATOM 1631 C CA . ILE A 1 212 ? 9.023 -44.781 -3.777 1 94.88 212 ILE A CA 1
ATOM 1632 C C . ILE A 1 212 ? 8.82 -43.844 -4.973 1 94.88 212 ILE A C 1
ATOM 1634 O O . ILE A 1 212 ? 7.691 -43.625 -5.422 1 94.88 212 ILE A O 1
ATOM 1638 N N . ALA A 1 213 ? 9.891 -43.281 -5.477 1 96.19 213 ALA A N 1
ATOM 1639 C CA . ALA A 1 213 ? 9.82 -42.375 -6.605 1 96.19 213 ALA A CA 1
ATOM 1640 C C . ALA A 1 213 ? 9.211 -43.031 -7.832 1 96.19 213 ALA A C 1
ATOM 1642 O O . ALA A 1 213 ? 8.391 -42.438 -8.531 1 96.19 213 ALA A O 1
ATOM 1643 N N . GLU A 1 214 ? 9.625 -44.25 -8.078 1 94.69 214 GLU A N 1
ATOM 1644 C CA . GLU A 1 214 ? 9.125 -44.969 -9.242 1 94.69 214 GLU A CA 1
ATOM 1645 C C . GLU A 1 214 ? 7.641 -45.281 -9.086 1 94.69 214 GLU A C 1
ATOM 1647 O O . GLU A 1 214 ? 6.875 -45.188 -10.047 1 94.69 214 GLU A O 1
ATOM 1652 N N . THR A 1 215 ? 7.285 -45.719 -7.902 1 94.5 215 THR A N 1
ATOM 1653 C CA . THR A 1 215 ? 5.883 -46.031 -7.645 1 94.5 215 THR A CA 1
ATOM 1654 C C . THR A 1 215 ? 5.012 -44.781 -7.82 1 94.5 215 THR A C 1
ATOM 1656 O O . THR A 1 215 ? 3.941 -44.844 -8.43 1 94.5 215 THR A O 1
ATOM 1659 N N . LEU A 1 216 ? 5.453 -43.719 -7.281 1 95.62 216 LEU A N 1
ATOM 1660 C CA . LEU A 1 216 ? 4.691 -42.469 -7.375 1 95.62 216 LEU A CA 1
ATOM 1661 C C . LEU A 1 216 ? 4.617 -41.969 -8.82 1 95.62 216 LEU A C 1
ATOM 1663 O O . LEU A 1 216 ? 3.584 -41.469 -9.25 1 95.62 216 LEU A O 1
ATOM 1667 N N . GLN A 1 217 ? 5.652 -42.125 -9.555 1 94.38 217 GLN A N 1
ATOM 1668 C CA . GLN A 1 217 ? 5.676 -41.719 -10.945 1 94.38 217 GLN A CA 1
ATOM 1669 C C . GLN A 1 217 ? 4.773 -42.594 -11.805 1 94.38 217 GLN A C 1
ATOM 1671 O O . GLN A 1 217 ? 3.971 -42.094 -12.594 1 94.38 217 GLN A O 1
ATOM 1676 N N . ASP A 1 218 ? 4.844 -43.844 -11.633 1 91.81 218 ASP A N 1
ATOM 1677 C CA . ASP A 1 218 ? 4.191 -44.781 -12.523 1 91.81 218 ASP A CA 1
ATOM 1678 C C . ASP A 1 218 ? 2.719 -44.969 -12.156 1 91.81 218 ASP A C 1
ATOM 1680 O O . ASP A 1 218 ? 1.865 -45.125 -13.039 1 91.81 218 ASP A O 1
ATOM 1684 N N . VAL A 1 219 ? 2.451 -44.906 -10.852 1 90.56 219 VAL A N 1
ATOM 1685 C CA . VAL A 1 219 ? 1.11 -45.281 -10.406 1 90.56 219 VAL A CA 1
ATOM 1686 C C . VAL A 1 219 ? 0.317 -44.031 -10.07 1 90.56 219 VAL A C 1
ATOM 1688 O O . VAL A 1 219 ? -0.898 -43.969 -10.273 1 90.56 219 VAL A O 1
ATOM 1691 N N . TYR A 1 220 ? 0.925 -43.031 -9.656 1 91.38 220 TYR A N 1
ATOM 1692 C CA . TYR A 1 220 ? 0.189 -41.906 -9.125 1 91.38 220 TYR A CA 1
ATOM 1693 C C . TYR A 1 220 ? 0.503 -40.625 -9.906 1 91.38 220 TYR A C 1
ATOM 1695 O O . TYR A 1 220 ? 0.163 -39.531 -9.469 1 91.38 220 TYR A O 1
ATOM 1703 N N . ASP A 1 221 ? 1.154 -40.656 -10.992 1 92.94 221 ASP A N 1
ATOM 1704 C CA . ASP A 1 221 ? 1.463 -39.531 -11.867 1 92.94 221 ASP A CA 1
ATOM 1705 C C . ASP A 1 221 ? 2.084 -38.406 -11.086 1 92.94 221 ASP A C 1
ATOM 1707 O O . ASP A 1 221 ? 1.614 -37.25 -11.164 1 92.94 221 ASP A O 1
ATOM 1711 N N . SER A 1 222 ? 3.08 -38.75 -10.25 1 96.12 222 SER A N 1
ATOM 1712 C CA . SER A 1 222 ? 3.727 -37.75 -9.391 1 96.12 222 SER A CA 1
ATOM 1713 C C . SER A 1 222 ? 5.246 -37.906 -9.43 1 96.12 222 SER A C 1
ATOM 1715 O O . SER A 1 222 ? 5.773 -39 -9.32 1 96.12 222 SER A O 1
ATOM 1717 N N . LEU A 1 223 ? 5.891 -36.812 -9.695 1 97.69 223 LEU A N 1
ATOM 1718 C CA . LEU A 1 223 ? 7.348 -36.75 -9.625 1 97.69 223 LEU A CA 1
ATOM 1719 C C . LEU A 1 223 ? 7.805 -36.25 -8.258 1 97.69 223 LEU A C 1
ATOM 1721 O O . LEU A 1 223 ? 7.43 -35.156 -7.844 1 97.69 223 LEU A O 1
ATOM 1725 N N . THR A 1 224 ? 8.609 -37.031 -7.648 1 97.5 224 THR A N 1
ATOM 1726 C CA . THR A 1 224 ? 9.055 -36.688 -6.301 1 97.5 224 THR A CA 1
ATOM 1727 C C . THR A 1 224 ? 10.352 -35.906 -6.34 1 97.5 224 THR A C 1
ATOM 1729 O O . THR A 1 224 ? 11.312 -36.281 -7 1 97.5 224 THR A O 1
ATOM 1732 N N . VAL A 1 225 ? 10.391 -34.75 -5.656 1 97.94 225 VAL A N 1
ATOM 1733 C CA . VAL A 1 225 ? 11.594 -33.938 -5.5 1 97.94 225 VAL A CA 1
ATOM 1734 C C . VAL A 1 225 ? 12.242 -34.25 -4.148 1 97.94 225 VAL A C 1
ATOM 1736 O O . VAL A 1 225 ? 11.664 -33.938 -3.1 1 97.94 225 VAL A O 1
ATOM 1739 N N . PHE A 1 226 ? 13.398 -34.844 -4.199 1 95.31 226 PHE A N 1
ATOM 1740 C CA . PHE A 1 226 ? 14.109 -35.156 -2.969 1 95.31 226 PHE A CA 1
ATOM 1741 C C . PHE A 1 226 ? 15.109 -34.062 -2.627 1 95.31 226 PHE A C 1
ATOM 1743 O O . PHE A 1 226 ? 15.922 -33.688 -3.469 1 95.31 226 PHE A O 1
ATOM 1750 N N . VAL A 1 227 ? 14.984 -33.531 -1.465 1 95 227 VAL A N 1
ATOM 1751 C CA . VAL A 1 227 ? 15.953 -32.594 -0.914 1 95 227 VAL A CA 1
ATOM 1752 C C . VAL A 1 227 ? 16.359 -33.031 0.49 1 95 227 VAL A C 1
ATOM 1754 O O . VAL A 1 227 ? 15.664 -33.812 1.131 1 95 227 VAL A O 1
ATOM 1757 N N . SER A 1 228 ? 17.516 -32.562 0.895 1 93.94 228 SER A N 1
ATOM 1758 C CA . SER A 1 228 ? 17.953 -32.938 2.24 1 93.94 228 SER A CA 1
ATOM 1759 C C . SER A 1 228 ? 17.031 -32.312 3.299 1 93.94 228 SER A C 1
ATOM 1761 O O . SER A 1 228 ? 16.375 -31.297 3.045 1 93.94 228 SER A O 1
ATOM 1763 N N . ASP A 1 229 ? 17 -33 4.434 1 93 229 ASP A N 1
ATOM 1764 C CA . ASP A 1 229 ? 16.203 -32.469 5.539 1 93 229 ASP A CA 1
ATOM 1765 C C . ASP A 1 229 ? 16.641 -31.078 5.938 1 93 229 ASP A C 1
ATOM 1767 O O . ASP A 1 229 ? 15.805 -30.234 6.285 1 93 229 ASP A O 1
ATOM 1771 N N . ASN A 1 230 ? 17.875 -30.828 5.844 1 89.88 230 ASN A N 1
ATOM 1772 C CA . ASN A 1 230 ? 18.406 -29.5 6.148 1 89.88 230 ASN A CA 1
ATOM 1773 C C . ASN A 1 230 ? 17.938 -28.453 5.145 1 89.88 230 ASN A C 1
ATOM 1775 O O . ASN A 1 230 ? 17.578 -27.344 5.523 1 89.88 230 ASN A O 1
ATOM 1779 N N . GLU A 1 231 ? 17.953 -28.844 3.943 1 92.75 231 GLU A N 1
ATOM 1780 C CA . GLU A 1 231 ? 17.516 -27.922 2.891 1 92.75 231 GLU A CA 1
ATOM 1781 C C . GLU A 1 231 ? 16.016 -27.609 3.012 1 92.75 231 GLU A C 1
ATOM 1783 O O . GLU A 1 231 ? 15.609 -26.469 2.85 1 92.75 231 GLU A O 1
ATOM 1788 N N . PHE A 1 232 ? 15.336 -28.594 3.348 1 93.81 232 PHE A N 1
ATOM 1789 C CA . PHE A 1 232 ? 13.898 -28.391 3.467 1 93.81 232 PHE A CA 1
ATOM 1790 C C . PHE A 1 232 ? 13.57 -27.516 4.68 1 93.81 232 PHE A C 1
ATOM 1792 O O . PHE A 1 232 ? 12.742 -26.625 4.598 1 93.81 232 PHE A O 1
ATOM 1799 N N . GLU A 1 233 ? 14.148 -27.828 5.77 1 89.62 233 GLU A N 1
ATOM 1800 C CA . GLU A 1 233 ? 13.906 -27.047 6.98 1 89.62 233 GLU A CA 1
ATOM 1801 C C . GLU A 1 233 ? 14.297 -25.594 6.781 1 89.62 233 GLU A C 1
ATOM 1803 O O . GLU A 1 233 ? 13.57 -24.688 7.203 1 89.62 233 GLU A O 1
ATOM 1808 N N . GLY A 1 234 ? 15.438 -25.375 6.207 1 88.44 234 GLY A N 1
ATOM 1809 C CA . GLY A 1 234 ? 15.859 -24.016 5.898 1 88.44 234 GLY A CA 1
ATOM 1810 C C . GLY A 1 234 ? 14.906 -23.297 4.969 1 88.44 234 GLY A C 1
ATOM 1811 O O . GLY A 1 234 ? 14.633 -22.109 5.156 1 88.44 234 GLY A O 1
ATOM 1812 N N . HIS A 1 235 ? 14.422 -24.016 3.998 1 93 235 HIS A N 1
ATOM 1813 C CA . HIS A 1 235 ? 13.477 -23.469 3.033 1 93 235 HIS A CA 1
ATOM 1814 C C . HIS A 1 235 ? 12.133 -23.188 3.684 1 93 235 HIS A C 1
ATOM 1816 O O . HIS A 1 235 ? 11.633 -22.062 3.623 1 93 235 HIS A O 1
ATOM 1822 N N . TYR A 1 236 ? 11.578 -24.125 4.305 1 91.69 236 TYR A N 1
ATOM 1823 C CA . TYR A 1 236 ? 10.188 -24.078 4.75 1 91.69 236 TYR A CA 1
ATOM 1824 C C . TYR A 1 236 ? 10.062 -23.297 6.055 1 91.69 236 TYR A C 1
ATOM 1826 O O . TYR A 1 236 ? 9.32 -22.312 6.137 1 91.69 236 TYR A O 1
ATOM 1834 N N . THR A 1 237 ? 10.789 -23.641 7.062 1 85.5 237 THR A N 1
ATOM 1835 C CA . THR A 1 237 ? 10.641 -23.062 8.398 1 85.5 237 THR A CA 1
ATOM 1836 C C . THR A 1 237 ? 11.305 -21.688 8.469 1 85.5 237 THR A C 1
ATOM 1838 O O . THR A 1 237 ? 10.734 -20.75 9.023 1 85.5 237 THR A O 1
ATOM 1841 N N . HIS A 1 238 ? 12.422 -21.609 7.859 1 86.44 238 HIS A N 1
ATOM 1842 C CA . HIS A 1 238 ? 13.234 -20.438 8.141 1 86.44 238 HIS A CA 1
ATOM 1843 C C . HIS A 1 238 ? 13.031 -19.359 7.074 1 86.44 238 HIS A C 1
ATOM 1845 O O . HIS A 1 238 ? 13.352 -18.203 7.293 1 86.44 238 HIS A O 1
ATOM 1851 N N . PHE A 1 239 ? 12.523 -19.703 5.961 1 90.81 239 PHE A N 1
ATOM 1852 C CA . PHE A 1 239 ? 12.312 -18.656 4.961 1 90.81 239 PHE A CA 1
ATOM 1853 C C . PHE A 1 239 ? 10.828 -18.5 4.656 1 90.81 239 PHE A C 1
ATOM 1855 O O . PHE A 1 239 ? 10.281 -17.391 4.75 1 90.81 239 PHE A O 1
ATOM 1862 N N . CYS A 1 240 ? 10.156 -19.562 4.23 1 92.25 240 CYS A N 1
ATOM 1863 C CA . CYS A 1 240 ? 8.75 -19.469 3.836 1 92.25 240 CYS A CA 1
ATOM 1864 C C . CYS A 1 240 ? 7.883 -19.016 5.008 1 92.25 240 CYS A C 1
ATOM 1866 O O . CYS A 1 240 ? 7.113 -18.062 4.887 1 92.25 240 CYS A O 1
ATOM 1868 N N . ARG A 1 241 ? 8.047 -19.656 6.121 1 86.38 241 ARG A N 1
ATOM 1869 C CA . ARG A 1 241 ? 7.176 -19.375 7.262 1 86.38 241 ARG A CA 1
ATOM 1870 C C . ARG A 1 241 ? 7.664 -18.156 8.047 1 86.38 241 ARG A C 1
ATOM 1872 O O . ARG A 1 241 ? 6.859 -17.406 8.594 1 86.38 241 ARG A O 1
ATOM 1879 N N . ALA A 1 242 ? 8.953 -17.938 8.023 1 83.94 242 ALA A N 1
ATOM 1880 C CA . ALA A 1 242 ? 9.516 -16.906 8.891 1 83.94 242 ALA A CA 1
ATOM 1881 C C . ALA A 1 242 ? 9.633 -15.57 8.156 1 83.94 242 ALA A C 1
ATOM 1883 O O . ALA A 1 242 ? 9.578 -14.508 8.773 1 83.94 242 ALA A O 1
ATOM 1884 N N . VAL A 1 243 ? 9.812 -15.609 6.867 1 88.5 243 VAL A N 1
ATOM 1885 C CA . VAL A 1 243 ? 10.094 -14.375 6.137 1 88.5 243 VAL A CA 1
ATOM 1886 C C . VAL A 1 243 ? 8.938 -14.055 5.191 1 88.5 243 VAL A C 1
ATOM 1888 O O . VAL A 1 243 ? 8.305 -13 5.309 1 88.5 243 VAL A O 1
ATOM 1891 N N . LEU A 1 244 ? 8.586 -14.977 4.348 1 92.38 244 LEU A N 1
ATOM 1892 C CA . LEU A 1 244 ? 7.637 -14.688 3.277 1 92.38 244 LEU A CA 1
ATOM 1893 C C . LEU A 1 244 ? 6.215 -14.602 3.818 1 92.38 244 LEU A C 1
ATOM 1895 O O . LEU A 1 244 ? 5.48 -13.664 3.506 1 92.38 244 LEU A O 1
ATOM 1899 N N . TRP A 1 245 ? 5.832 -15.594 4.648 1 91.38 245 TRP A N 1
ATOM 1900 C CA . TRP A 1 245 ? 4.461 -15.641 5.148 1 91.38 245 TRP A CA 1
ATOM 1901 C C . TRP A 1 245 ? 4.109 -14.367 5.91 1 91.38 245 TRP A C 1
ATOM 1903 O O . TRP A 1 245 ? 3.094 -13.734 5.629 1 91.38 245 TRP A O 1
ATOM 1913 N N . PRO A 1 246 ? 4.941 -13.891 6.832 1 88.56 246 PRO A N 1
ATOM 1914 C CA . PRO A 1 246 ? 4.621 -12.641 7.523 1 88.56 246 PRO A CA 1
ATOM 1915 C C . PRO A 1 246 ? 4.57 -11.438 6.582 1 88.56 246 PRO A C 1
ATOM 1917 O O . PRO A 1 246 ? 3.693 -10.586 6.715 1 88.56 246 PRO A O 1
ATOM 1920 N N . ALA A 1 247 ? 5.48 -11.367 5.664 1 90.56 247 ALA A N 1
ATOM 1921 C CA . ALA A 1 247 ? 5.52 -10.25 4.727 1 90.56 247 ALA A CA 1
ATOM 1922 C C . ALA A 1 247 ?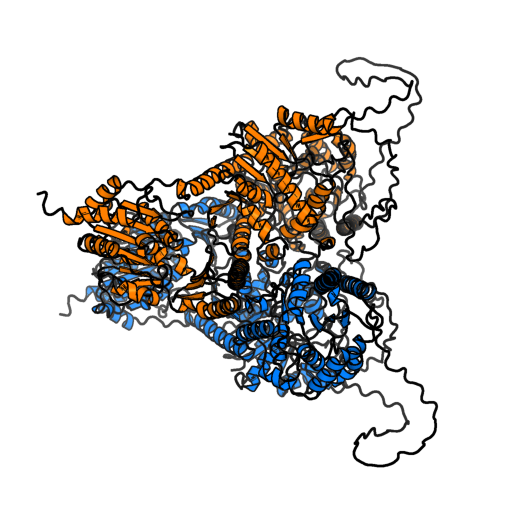 4.266 -10.219 3.859 1 90.56 247 ALA A C 1
ATOM 1924 O O . ALA A 1 247 ? 3.668 -9.156 3.656 1 90.56 247 ALA A O 1
ATOM 1925 N N . LEU A 1 248 ? 3.863 -11.406 3.416 1 94.56 248 LEU A N 1
ATOM 1926 C CA . LEU A 1 248 ? 2.717 -11.492 2.518 1 94.56 248 LEU A CA 1
ATOM 1927 C C . LEU A 1 248 ? 1.418 -11.203 3.264 1 94.56 248 LEU A C 1
ATOM 1929 O O . LEU A 1 248 ? 0.398 -10.898 2.645 1 94.56 248 LEU A O 1
ATOM 1933 N N . HIS A 1 249 ? 1.457 -11.305 4.59 1 91.88 249 HIS A N 1
ATOM 1934 C CA . HIS A 1 249 ? 0.255 -11.086 5.383 1 91.88 249 HIS A CA 1
ATOM 1935 C C . HIS A 1 249 ? 0.408 -9.867 6.285 1 91.88 249 HIS A C 1
ATOM 1937 O O . HIS A 1 249 ? -0.239 -9.773 7.332 1 91.88 249 HIS A O 1
ATOM 1943 N N . TYR A 1 250 ? 1.324 -8.898 5.969 1 87.94 250 TYR A N 1
ATOM 1944 C CA . TYR A 1 250 ? 1.489 -7.582 6.57 1 87.94 250 TYR A CA 1
ATOM 1945 C C . TYR A 1 250 ? 1.871 -7.699 8.039 1 87.94 250 TYR A C 1
ATOM 1947 O O . TYR A 1 250 ? 1.383 -6.941 8.883 1 87.94 250 TYR A O 1
ATOM 1955 N N . GLN A 1 251 ? 2.605 -8.695 8.305 1 78.75 251 GLN A N 1
ATOM 1956 C CA . GLN A 1 251 ? 3.115 -8.859 9.664 1 78.75 251 GLN A CA 1
ATOM 1957 C C . GLN A 1 251 ? 4.613 -8.578 9.727 1 78.75 251 GLN A C 1
ATOM 1959 O O . GLN A 1 251 ? 5.406 -9.469 10.039 1 78.75 251 GLN A O 1
ATOM 1964 N N . MET A 1 252 ? 5.059 -7.332 9.18 1 63.16 252 MET A N 1
ATOM 1965 C CA . MET A 1 252 ? 6.496 -7.094 9.062 1 63.16 252 MET A CA 1
ATOM 1966 C C . MET A 1 252 ? 7.148 -7.016 10.438 1 63.16 252 MET A C 1
ATOM 1968 O O . MET A 1 252 ? 6.93 -6.059 11.18 1 63.16 252 MET A O 1
ATOM 1972 N N . GLN A 1 253 ? 6.59 -7.801 11.422 1 53.69 253 GLN A N 1
ATOM 1973 C CA . GLN A 1 253 ? 7.297 -7.77 12.695 1 53.69 253 GLN A CA 1
ATOM 1974 C C . GLN A 1 253 ? 8.703 -8.344 12.555 1 53.69 253 GLN A C 1
ATOM 1976 O O . GLN A 1 253 ? 9.008 -9.031 11.578 1 53.69 253 GLN A O 1
ATOM 1981 N N . GLU A 1 254 ? 9.648 -7.77 13.383 1 47.97 254 GLU A N 1
ATOM 1982 C CA . GLU A 1 254 ? 10.984 -8.312 13.609 1 47.97 254 GLU A CA 1
ATOM 1983 C C . GLU A 1 254 ? 10.977 -9.836 13.57 1 47.97 254 GLU A C 1
ATOM 1985 O O . GLU A 1 254 ? 10.336 -10.484 14.398 1 47.97 254 GLU A O 1
ATOM 1990 N N . SER A 1 255 ? 10.367 -10.398 12.555 1 40.38 255 SER A N 1
ATOM 1991 C CA . SER A 1 255 ? 10.617 -11.82 12.781 1 40.38 255 SER A CA 1
ATOM 1992 C C . SER A 1 255 ? 11.953 -12.047 13.484 1 40.38 255 SER A C 1
ATOM 1994 O O . SER A 1 255 ? 12.969 -11.461 13.094 1 40.38 255 SER A O 1
ATOM 1996 N N . PRO A 1 256 ? 11.852 -12.25 14.75 1 37.66 256 PRO A N 1
ATOM 1997 C CA . PRO A 1 256 ? 13.07 -12.594 15.484 1 37.66 256 PRO A CA 1
ATOM 1998 C C . PRO A 1 256 ? 14.188 -13.117 14.586 1 37.66 256 PRO A C 1
ATOM 2000 O O . PRO A 1 256 ? 15.359 -13.047 14.945 1 37.66 256 PRO A O 1
ATOM 2003 N N . ARG A 1 257 ? 13.797 -13.969 13.664 1 37.53 257 ARG A N 1
ATOM 2004 C CA . ARG A 1 257 ? 14.734 -14.945 13.133 1 37.53 257 ARG A CA 1
ATOM 2005 C C . ARG A 1 257 ? 15.586 -14.336 12.023 1 37.53 257 ARG A C 1
ATOM 2007 O O . ARG A 1 257 ? 16.156 -15.062 11.203 1 37.53 257 ARG A O 1
ATOM 2014 N N . HIS A 1 258 ? 15.219 -13.055 11.688 1 43.75 258 HIS A N 1
ATOM 2015 C CA . HIS A 1 258 ? 16.172 -12.547 10.703 1 43.75 258 HIS A CA 1
ATOM 2016 C C . HIS A 1 258 ? 17.609 -12.766 11.164 1 43.75 258 HIS A C 1
ATOM 2018 O O . HIS A 1 258 ? 18.531 -12.125 10.656 1 43.75 258 HIS A O 1
ATOM 2024 N N . THR A 1 259 ? 17.656 -13.242 12.32 1 39.59 259 THR A N 1
ATOM 2025 C CA . THR A 1 259 ? 18.953 -13.422 12.953 1 39.59 259 THR A CA 1
ATOM 2026 C C . THR A 1 259 ? 19.984 -13.945 11.945 1 39.59 259 THR A C 1
ATOM 2028 O O . THR A 1 259 ? 21.156 -14.078 12.258 1 39.59 259 THR A O 1
ATOM 2031 N N . GLU A 1 260 ? 19.516 -14.977 11.102 1 44.16 260 GLU A N 1
ATOM 2032 C CA . GLU A 1 260 ? 20.625 -15.664 10.453 1 44.16 260 GLU A CA 1
ATOM 2033 C C . GLU A 1 260 ? 21.266 -14.797 9.367 1 44.16 260 GLU A C 1
ATOM 2035 O O . GLU A 1 260 ? 20.625 -14.484 8.367 1 44.16 260 GLU A O 1
ATOM 2040 N N . TYR A 1 261 ? 22.125 -13.852 9.906 1 48.03 261 TYR A N 1
ATOM 2041 C CA . TYR A 1 261 ? 22.906 -12.844 9.203 1 48.03 261 TYR A CA 1
ATOM 2042 C C . TYR A 1 261 ? 23.234 -13.297 7.781 1 48.03 261 TYR A C 1
ATOM 2044 O O . TYR A 1 261 ? 23.531 -12.477 6.914 1 48.03 261 TYR A O 1
ATOM 2052 N N . ASP A 1 262 ? 23.375 -14.562 7.59 1 52.59 262 ASP A N 1
ATOM 2053 C CA . ASP A 1 262 ? 24.234 -14.898 6.469 1 52.59 262 ASP A CA 1
ATOM 2054 C C . ASP A 1 262 ? 23.422 -15.344 5.258 1 52.59 262 ASP A C 1
ATOM 2056 O O . ASP A 1 262 ? 23.938 -16.047 4.387 1 52.59 262 ASP A O 1
ATOM 2060 N N . GLY A 1 263 ? 22.125 -14.781 5.156 1 69.88 263 GLY A N 1
ATOM 2061 C CA . GLY A 1 263 ? 21.5 -15.188 3.906 1 69.88 263 GLY A CA 1
ATOM 2062 C C . GLY A 1 263 ? 21.25 -16.672 3.82 1 69.88 263 GLY A C 1
ATOM 2063 O O . GLY A 1 263 ? 21 -17.219 2.736 1 69.88 263 GLY A O 1
ATOM 2064 N N . TYR A 1 264 ? 21.391 -17.438 4.883 1 78.81 264 TYR A N 1
ATOM 2065 C CA . TYR A 1 264 ? 21.266 -18.891 4.918 1 78.81 264 TYR A CA 1
ATOM 2066 C C . TYR A 1 264 ? 19.891 -19.328 4.414 1 78.81 264 TYR A C 1
ATOM 2068 O O . TYR A 1 264 ? 19.781 -20.172 3.531 1 78.81 264 TYR A O 1
ATOM 2076 N N . SER A 1 265 ? 18.906 -18.734 4.953 1 85.69 265 SER A N 1
ATOM 2077 C CA . SER A 1 265 ? 17.547 -19.172 4.617 1 85.69 265 SER A CA 1
ATOM 2078 C C . SER A 1 265 ? 17.234 -18.938 3.143 1 85.69 265 SER A C 1
ATOM 2080 O O . SER A 1 265 ? 16.594 -19.75 2.494 1 85.69 265 SER A O 1
ATOM 2082 N N . TRP A 1 266 ? 17.781 -17.875 2.619 1 91.06 266 TRP A N 1
ATOM 2083 C CA . TRP A 1 266 ? 17.578 -17.578 1.207 1 91.06 266 TRP A CA 1
ATOM 2084 C C . TRP A 1 266 ? 18.266 -18.609 0.323 1 91.06 266 TRP A C 1
ATOM 2086 O O . TRP A 1 266 ? 17.688 -19.062 -0.673 1 91.06 266 TRP A O 1
ATOM 2096 N N . VAL A 1 267 ? 19.453 -18.984 0.716 1 91.88 267 VAL A N 1
ATOM 2097 C CA . VAL A 1 267 ? 20.219 -19.953 -0.045 1 91.88 267 VAL A CA 1
ATOM 2098 C C . VAL A 1 267 ? 19.469 -21.297 -0.075 1 91.88 267 VAL A C 1
ATOM 2100 O O . VAL A 1 267 ? 19.406 -21.953 -1.116 1 91.88 267 VAL A O 1
ATOM 2103 N N . GLN A 1 268 ? 18.953 -21.656 1.082 1 92.94 268 GLN A N 1
ATOM 2104 C CA . GLN A 1 268 ? 18.172 -22.891 1.138 1 92.94 268 GLN A CA 1
ATOM 2105 C C . GLN A 1 268 ? 16.922 -22.797 0.286 1 92.94 268 GLN A C 1
ATOM 2107 O O . GLN A 1 268 ? 16.516 -23.781 -0.344 1 92.94 268 GLN A O 1
ATOM 2112 N N . TYR A 1 269 ? 16.281 -21.641 0.259 1 95.75 269 TYR A N 1
ATOM 2113 C CA . TYR A 1 269 ? 15.109 -21.391 -0.569 1 95.75 269 TYR A CA 1
ATOM 2114 C C . TYR A 1 269 ? 15.43 -21.594 -2.045 1 95.75 269 TYR A C 1
ATOM 2116 O O . TYR A 1 269 ? 14.672 -22.25 -2.768 1 95.75 269 TYR A O 1
ATOM 2124 N N . LEU A 1 270 ? 16.578 -21.141 -2.447 1 96.75 270 LEU A N 1
ATOM 2125 C CA . LEU A 1 270 ? 17 -21.25 -3.836 1 96.75 270 LEU A CA 1
ATOM 2126 C C . LEU A 1 270 ? 17.328 -22.703 -4.191 1 96.75 270 LEU A C 1
ATOM 2128 O O . LEU A 1 270 ? 17.016 -23.156 -5.289 1 96.75 270 LEU A O 1
ATOM 2132 N N . LYS A 1 271 ? 17.938 -23.359 -3.256 1 96.81 271 LYS A N 1
ATOM 2133 C CA . LYS A 1 271 ? 18.344 -24.734 -3.504 1 96.81 271 LYS A CA 1
ATOM 2134 C C . LYS A 1 271 ? 17.125 -25.625 -3.762 1 96.81 271 LYS A C 1
ATOM 2136 O O . LYS A 1 271 ? 17.141 -26.469 -4.66 1 96.81 271 LYS A O 1
ATOM 2141 N N . LEU A 1 272 ? 16.141 -25.469 -2.986 1 97.88 272 LEU A N 1
ATOM 2142 C CA . LEU A 1 272 ? 14.938 -26.266 -3.18 1 97.88 272 LEU A CA 1
ATOM 2143 C C . LEU A 1 272 ? 14.273 -25.938 -4.512 1 97.88 272 LEU A C 1
ATOM 2145 O O . LEU A 1 272 ? 13.852 -26.828 -5.238 1 97.88 272 LEU A O 1
ATOM 2149 N N . ASN A 1 273 ? 14.094 -24.656 -4.844 1 98.5 273 ASN A N 1
ATOM 2150 C CA . ASN A 1 273 ? 13.523 -24.266 -6.125 1 98.5 273 ASN A CA 1
ATOM 2151 C C . ASN A 1 273 ? 14.336 -24.812 -7.293 1 98.5 273 ASN A C 1
ATOM 2153 O O . ASN A 1 273 ? 13.773 -25.219 -8.312 1 98.5 273 ASN A O 1
ATOM 2157 N N . LYS A 1 274 ? 15.664 -24.828 -7.121 1 98 274 LYS A N 1
ATOM 2158 C CA . LYS A 1 274 ? 16.531 -25.391 -8.148 1 98 274 LYS A CA 1
ATOM 2159 C C . LYS A 1 274 ? 16.281 -26.891 -8.32 1 98 274 LYS A C 1
ATOM 2161 O O . LYS A 1 274 ? 16.297 -27.406 -9.438 1 98 274 LYS A O 1
ATOM 2166 N N . ALA A 1 275 ? 16.094 -27.578 -7.211 1 98.25 275 ALA A N 1
ATOM 2167 C CA . ALA A 1 275 ? 15.797 -29.016 -7.277 1 98.25 275 ALA A CA 1
ATOM 2168 C C . ALA A 1 275 ? 14.5 -29.266 -8.047 1 98.25 275 ALA A C 1
ATOM 2170 O O . ALA A 1 275 ? 14.406 -30.219 -8.82 1 98.25 275 ALA A O 1
ATOM 2171 N N . PHE A 1 276 ? 13.5 -28.438 -7.812 1 98.75 276 PHE A N 1
ATOM 2172 C CA . PHE A 1 276 ? 12.258 -28.516 -8.57 1 98.75 276 PHE A CA 1
ATOM 2173 C C . PHE A 1 276 ? 12.516 -28.312 -10.055 1 98.75 276 PHE A C 1
ATOM 2175 O O . PHE A 1 276 ? 11.992 -29.047 -10.891 1 98.75 276 PHE A O 1
ATOM 2182 N N . ALA A 1 277 ? 13.281 -27.281 -10.359 1 98.5 277 ALA A N 1
ATOM 2183 C CA . ALA A 1 277 ? 13.578 -26.969 -11.758 1 98.5 277 ALA A CA 1
ATOM 2184 C C . ALA A 1 277 ? 14.266 -28.141 -12.453 1 98.5 277 ALA A C 1
ATOM 2186 O O . ALA A 1 277 ? 13.883 -28.516 -13.562 1 98.5 277 ALA A O 1
ATOM 2187 N N . GLU A 1 278 ? 15.25 -28.719 -11.781 1 97.75 278 GLU A N 1
ATOM 2188 C CA . GLU A 1 278 ? 15.992 -29.828 -12.359 1 97.75 278 GLU A CA 1
ATOM 2189 C C . GLU A 1 278 ? 15.078 -31.016 -12.625 1 97.75 278 GLU A C 1
ATOM 2191 O O . GLU A 1 278 ? 15.188 -31.672 -13.672 1 97.75 278 GLU A O 1
ATOM 2196 N N . THR A 1 279 ? 14.203 -31.281 -11.719 1 98 279 THR A N 1
ATOM 2197 C CA . THR A 1 279 ? 13.281 -32.406 -11.867 1 98 279 THR A CA 1
ATOM 2198 C C . THR A 1 279 ? 12.344 -32.188 -13.055 1 98 279 THR A C 1
ATOM 2200 O O . THR A 1 279 ? 12.102 -33.094 -13.844 1 98 279 THR A O 1
ATOM 2203 N N . ILE A 1 280 ? 11.797 -31.016 -13.219 1 98.25 280 ILE A N 1
ATOM 2204 C CA . ILE A 1 280 ? 10.859 -30.703 -14.297 1 98.25 280 ILE A CA 1
ATOM 2205 C C . ILE A 1 280 ? 11.586 -30.734 -15.641 1 98.25 280 ILE A C 1
ATOM 2207 O O . ILE A 1 280 ? 11.078 -31.297 -16.609 1 98.25 280 ILE A O 1
ATOM 2211 N N . ILE A 1 281 ? 12.797 -30.141 -15.703 1 97.31 281 ILE A N 1
ATOM 2212 C CA . ILE A 1 281 ? 13.562 -30.047 -16.938 1 97.31 281 ILE A CA 1
ATOM 2213 C C . ILE A 1 281 ? 13.898 -31.438 -17.453 1 97.31 281 ILE A C 1
ATOM 2215 O O . ILE A 1 281 ? 13.875 -31.688 -18.656 1 97.31 281 ILE A O 1
ATOM 2219 N N . LYS A 1 282 ? 14.18 -32.312 -16.516 1 95.94 282 LYS A N 1
ATOM 2220 C CA . LYS A 1 282 ? 14.539 -33.688 -16.875 1 95.94 282 LYS A CA 1
ATOM 2221 C C . LYS A 1 282 ? 13.367 -34.406 -17.531 1 95.94 282 LYS A C 1
ATOM 2223 O O . LYS A 1 282 ? 13.57 -35.281 -18.391 1 95.94 282 LYS A O 1
ATOM 2228 N N . HIS A 1 283 ? 12.148 -34.062 -17.266 1 95.38 283 HIS A N 1
ATOM 2229 C CA . HIS A 1 283 ? 11 -34.844 -17.719 1 95.38 283 HIS A CA 1
ATOM 2230 C C . HIS A 1 283 ? 10.164 -34.062 -18.734 1 95.38 283 HIS A C 1
ATOM 2232 O O . HIS A 1 283 ? 9.281 -34.625 -19.375 1 95.38 283 HIS A O 1
ATOM 2238 N N . TRP A 1 284 ? 10.406 -32.781 -18.922 1 95.75 284 TRP A N 1
ATOM 2239 C CA . TRP A 1 284 ? 9.609 -31.906 -19.766 1 95.75 284 TRP A CA 1
ATOM 2240 C C . TRP A 1 284 ? 9.883 -32.188 -21.25 1 95.75 284 TRP A C 1
ATOM 2242 O O . TRP A 1 284 ? 11.023 -32.438 -21.641 1 95.75 284 TRP A O 1
ATOM 2252 N N . LYS A 1 285 ? 8.875 -32.125 -22.031 1 92.06 285 LYS A N 1
ATOM 2253 C CA . LYS A 1 285 ? 8.953 -32.25 -23.5 1 92.06 285 LYS A CA 1
ATOM 2254 C C . LYS A 1 285 ? 8.281 -31.047 -24.172 1 92.06 285 LYS A C 1
ATOM 2256 O O . LYS A 1 285 ? 7.383 -30.438 -23.594 1 92.06 285 LYS A O 1
ATOM 2261 N N . PRO A 1 286 ? 8.789 -30.719 -25.375 1 90.5 286 PRO A N 1
ATOM 2262 C CA . PRO A 1 286 ? 8.156 -29.609 -26.078 1 90.5 286 PRO A CA 1
ATOM 2263 C C . PRO A 1 286 ? 6.652 -29.812 -26.266 1 90.5 286 PRO A C 1
ATOM 2265 O O . PRO A 1 286 ? 6.211 -30.906 -26.641 1 90.5 286 PRO A O 1
ATOM 2268 N N . GLY A 1 287 ? 5.953 -28.797 -25.938 1 87.44 287 GLY A N 1
ATOM 2269 C CA . GLY A 1 287 ? 4.504 -28.875 -26.016 1 87.44 287 GLY A CA 1
ATOM 2270 C C . GLY A 1 287 ? 3.84 -29.016 -24.656 1 87.44 287 GLY A C 1
ATOM 2271 O O . GLY A 1 287 ? 2.637 -28.781 -24.516 1 87.44 287 GLY A O 1
ATOM 2272 N N . ASP A 1 288 ? 4.598 -29.422 -23.672 1 93.81 288 ASP A N 1
ATOM 2273 C CA . ASP A 1 288 ? 4.07 -29.578 -22.312 1 93.81 288 ASP A CA 1
ATOM 2274 C C . ASP A 1 288 ? 3.846 -28.219 -21.656 1 93.81 288 ASP A C 1
ATOM 2276 O O . ASP A 1 288 ? 4.473 -27.234 -22.031 1 93.81 288 ASP A O 1
ATOM 2280 N N . ARG A 1 289 ? 2.926 -28.219 -20.75 1 95.56 289 ARG A N 1
ATOM 2281 C CA . ARG A 1 289 ? 2.621 -27.016 -19.984 1 95.56 289 ARG A CA 1
ATOM 2282 C C . ARG A 1 289 ? 3.047 -27.172 -18.531 1 95.56 289 ARG A C 1
ATOM 2284 O O . ARG A 1 289 ? 2.92 -28.25 -17.953 1 95.56 289 ARG A O 1
ATOM 2291 N N . ILE A 1 290 ? 3.553 -26.094 -17.953 1 98.12 290 ILE A N 1
ATOM 2292 C CA . ILE A 1 290 ? 4.004 -26.125 -16.578 1 98.12 290 ILE A CA 1
ATOM 2293 C C . ILE A 1 290 ? 3.229 -25.109 -15.742 1 98.12 290 ILE A C 1
ATOM 2295 O O . ILE A 1 290 ? 3.18 -23.938 -16.078 1 98.12 290 ILE A O 1
ATOM 2299 N N . TRP A 1 291 ? 2.611 -25.516 -14.672 1 98.44 291 TRP A N 1
ATOM 2300 C CA . TRP A 1 291 ? 1.984 -24.641 -13.695 1 98.44 291 TRP A CA 1
ATOM 2301 C C . TRP A 1 291 ? 2.725 -24.688 -12.359 1 98.44 291 TRP A C 1
ATOM 2303 O O . TRP A 1 291 ? 2.982 -25.781 -11.828 1 98.44 291 TRP A O 1
ATOM 2313 N N . VAL A 1 292 ? 3.131 -23.562 -11.859 1 98.75 292 VAL A N 1
ATOM 2314 C CA . VAL A 1 292 ? 3.762 -23.438 -10.547 1 98.75 292 VAL A CA 1
ATOM 2315 C C . VAL A 1 292 ? 2.795 -22.766 -9.57 1 98.75 292 VAL A C 1
ATOM 2317 O O . VAL A 1 292 ? 2.227 -21.719 -9.875 1 98.75 292 VAL A O 1
ATOM 2320 N N . HIS A 1 293 ? 2.689 -23.344 -8.383 1 97.94 293 HIS A N 1
ATOM 2321 C CA . HIS A 1 293 ? 1.671 -22.828 -7.473 1 97.94 293 HIS A CA 1
ATOM 2322 C C . HIS A 1 293 ? 2.281 -22.422 -6.137 1 97.94 293 HIS A C 1
ATOM 2324 O O . HIS A 1 293 ? 3 -23.203 -5.508 1 97.94 293 HIS A O 1
ATOM 2330 N N . ASP A 1 294 ? 1.979 -21.078 -5.785 1 96.5 294 ASP A N 1
ATOM 2331 C CA . ASP A 1 294 ? 2.043 -20.516 -4.434 1 96.5 294 ASP A CA 1
ATOM 2332 C C . ASP A 1 294 ? 3.438 -19.984 -4.125 1 96.5 294 ASP A C 1
ATOM 2334 O O . ASP A 1 294 ? 4.34 -20.062 -4.965 1 96.5 294 ASP A O 1
ATOM 2338 N N . TYR A 1 295 ? 3.664 -19.5 -2.893 1 97.31 295 TYR A N 1
ATOM 2339 C CA . TYR A 1 295 ? 4.789 -18.641 -2.562 1 97.31 295 TYR A CA 1
ATOM 2340 C C . TYR A 1 295 ? 6.027 -19.453 -2.227 1 97.31 295 TYR A C 1
ATOM 2342 O O . TYR A 1 295 ? 7.141 -18.922 -2.172 1 97.31 295 TYR A O 1
ATOM 2350 N N . HIS A 1 296 ? 5.895 -20.766 -2.066 1 97.31 296 HIS A N 1
ATOM 2351 C CA . HIS A 1 296 ? 7.047 -21.609 -1.781 1 97.31 296 HIS A CA 1
ATOM 2352 C C . HIS A 1 296 ? 7.977 -21.703 -2.986 1 97.31 296 HIS A C 1
ATOM 2354 O O . HIS A 1 296 ? 9.148 -22.047 -2.846 1 97.31 296 HIS A O 1
ATOM 2360 N N . LEU A 1 297 ? 7.445 -21.406 -4.141 1 98.56 297 LEU A N 1
ATOM 2361 C CA . LEU A 1 297 ? 8.195 -21.625 -5.375 1 98.56 297 LEU A CA 1
ATOM 2362 C C . LEU A 1 297 ? 8.211 -20.359 -6.227 1 98.56 297 LEU A C 1
ATOM 2364 O O . LEU A 1 297 ? 8.039 -20.422 -7.445 1 98.56 297 LEU A O 1
ATOM 2368 N N . LEU A 1 298 ? 8.43 -19.266 -5.656 1 98.5 298 LEU A N 1
ATOM 2369 C CA . LEU A 1 298 ? 8.344 -17.984 -6.355 1 98.5 298 LEU A CA 1
ATOM 2370 C C . LEU A 1 298 ? 9.461 -17.844 -7.375 1 98.5 298 LEU A C 1
ATOM 2372 O O . LEU A 1 298 ? 9.328 -17.125 -8.367 1 98.5 298 LEU A O 1
ATOM 2376 N N . VAL A 1 299 ? 10.609 -18.484 -7.191 1 98.25 299 VAL A N 1
ATOM 2377 C CA . VAL A 1 299 ? 11.766 -18.297 -8.062 1 98.25 299 VAL A CA 1
ATOM 2378 C C . VAL A 1 299 ? 11.773 -19.359 -9.164 1 98.25 299 VAL A C 1
ATOM 2380 O O . VAL A 1 299 ? 12.461 -19.219 -10.172 1 98.25 299 VAL A O 1
ATOM 2383 N N . LEU A 1 300 ? 10.93 -20.312 -9.094 1 98.75 300 LEU A N 1
ATOM 2384 C CA . LEU A 1 300 ? 10.938 -21.484 -9.977 1 98.75 300 LEU A CA 1
ATOM 2385 C C . LEU A 1 300 ? 10.648 -21.062 -11.414 1 98.75 300 LEU A C 1
ATOM 2387 O O . LEU A 1 300 ? 11.32 -21.531 -12.344 1 98.75 300 LEU A O 1
ATOM 2391 N N . PRO A 1 301 ? 9.633 -20.219 -11.68 1 98.62 301 PRO A N 1
ATOM 2392 C CA . PRO A 1 301 ? 9.375 -19.844 -13.07 1 98.62 301 PRO A CA 1
ATOM 2393 C C . PRO A 1 301 ? 10.602 -19.25 -13.758 1 98.62 301 PRO A C 1
ATOM 2395 O O . PRO A 1 301 ? 10.867 -19.547 -14.922 1 98.62 301 PRO A O 1
ATOM 2398 N N . GLY A 1 302 ? 11.297 -18.422 -13.039 1 97.56 302 GLY A N 1
ATOM 2399 C CA . GLY A 1 302 ? 12.508 -17.844 -13.594 1 97.56 302 GLY A CA 1
ATOM 2400 C C . GLY A 1 302 ? 13.578 -18.859 -13.906 1 97.56 302 GLY A C 1
ATOM 2401 O O . GLY A 1 302 ? 14.227 -18.797 -14.953 1 97.56 302 GLY A O 1
ATOM 2402 N N . LEU A 1 303 ? 13.789 -19.797 -13.039 1 98.06 303 LEU A N 1
ATOM 2403 C CA . LEU A 1 303 ? 14.773 -20.844 -13.234 1 98.06 303 LEU A CA 1
ATOM 2404 C C . LEU A 1 303 ? 14.414 -21.703 -14.438 1 98.06 303 LEU A C 1
ATOM 2406 O O . LEU A 1 303 ? 15.297 -22.109 -15.203 1 98.06 303 LEU A O 1
ATOM 2410 N N . LEU A 1 304 ? 13.141 -22 -14.578 1 98.31 304 LEU A N 1
ATOM 2411 C CA . LEU A 1 304 ? 12.672 -22.797 -15.703 1 98.31 304 LEU A CA 1
ATOM 2412 C C . LEU A 1 304 ? 12.844 -22.031 -17.016 1 98.31 304 LEU A C 1
ATOM 2414 O O . LEU A 1 304 ? 13.258 -22.609 -18.016 1 98.31 304 LEU A O 1
ATOM 2418 N N . ARG A 1 305 ? 12.516 -20.75 -17 1 95.62 305 ARG A N 1
ATOM 2419 C CA . ARG A 1 305 ? 12.594 -19.922 -18.203 1 95.62 305 ARG A CA 1
ATOM 2420 C C . ARG A 1 305 ? 14.023 -19.859 -18.719 1 95.62 305 ARG A C 1
ATOM 2422 O O . ARG A 1 305 ? 14.25 -19.859 -19.938 1 95.62 305 ARG A O 1
ATOM 2429 N N . GLU A 1 306 ? 14.953 -19.812 -17.875 1 93.75 306 GLU A N 1
ATOM 2430 C CA . GLU A 1 306 ? 16.359 -19.75 -18.25 1 93.75 306 GLU A CA 1
ATOM 2431 C C . GLU A 1 306 ? 16.781 -21 -19.031 1 93.75 306 GLU A C 1
ATOM 2433 O O . GLU A 1 306 ? 17.578 -20.906 -19.969 1 93.75 306 GLU A O 1
ATOM 2438 N N . ARG A 1 307 ? 16.234 -22.141 -18.703 1 94.06 307 ARG A N 1
ATOM 2439 C CA . ARG A 1 307 ? 16.656 -23.406 -19.297 1 94.06 307 ARG A CA 1
ATOM 2440 C C . ARG A 1 307 ? 15.672 -23.844 -20.375 1 94.06 307 ARG A C 1
ATOM 2442 O O . ARG A 1 307 ? 16.016 -24.625 -21.266 1 94.06 307 ARG A O 1
ATOM 2449 N N . LEU A 1 308 ? 14.438 -23.391 -20.266 1 94.69 308 LEU A N 1
ATOM 2450 C CA . LEU A 1 308 ? 13.383 -23.719 -21.219 1 94.69 308 LEU A CA 1
ATOM 2451 C C . LEU A 1 308 ? 12.734 -22.453 -21.766 1 94.69 308 LEU A C 1
ATOM 2453 O O . LEU A 1 308 ? 11.578 -22.156 -21.469 1 94.69 308 LEU A O 1
ATOM 2457 N N . PRO A 1 309 ? 13.258 -21.766 -22.641 1 87.81 309 PRO A N 1
ATOM 2458 C CA . PRO A 1 309 ? 12.766 -20.469 -23.109 1 87.81 309 PRO A CA 1
ATOM 2459 C C . PRO A 1 309 ? 11.43 -20.578 -23.828 1 87.81 309 PRO A C 1
ATOM 2461 O O . PRO A 1 309 ? 10.648 -19.625 -23.844 1 87.81 309 PRO A O 1
ATOM 2464 N N . GLN A 1 310 ? 11.141 -21.703 -24.375 1 85.06 310 GLN A N 1
ATOM 2465 C CA . GLN A 1 310 ? 9.93 -21.828 -25.188 1 85.06 310 GLN A CA 1
ATOM 2466 C C . GLN A 1 310 ? 8.797 -22.453 -24.375 1 85.06 310 GLN A C 1
ATOM 2468 O O . GLN A 1 310 ? 7.676 -22.594 -24.875 1 85.06 310 GLN A O 1
ATOM 2473 N N . ALA A 1 311 ? 9.016 -22.781 -23.203 1 93.25 311 ALA A N 1
ATOM 2474 C CA . ALA A 1 311 ? 8.023 -23.5 -22.406 1 93.25 311 ALA A CA 1
ATOM 2475 C C . ALA A 1 311 ? 6.859 -22.578 -22.031 1 93.25 311 ALA A C 1
ATOM 2477 O O . ALA A 1 311 ? 7.043 -21.375 -21.844 1 93.25 311 ALA A O 1
ATOM 2478 N N . GLU A 1 312 ? 5.695 -23.141 -22.047 1 95.5 312 GLU A N 1
ATOM 2479 C CA . GLU A 1 312 ? 4.523 -22.453 -21.5 1 95.5 312 GLU A CA 1
ATOM 2480 C C . GLU A 1 312 ? 4.465 -22.578 -19.984 1 95.5 312 GLU A C 1
ATOM 2482 O O . GLU A 1 312 ? 4.145 -23.641 -19.453 1 95.5 312 GLU A O 1
ATOM 2487 N N . ILE A 1 313 ? 4.668 -21.453 -19.297 1 97.94 313 ILE A N 1
ATOM 2488 C CA . ILE A 1 313 ? 4.781 -21.5 -17.828 1 97.94 313 ILE A CA 1
ATOM 2489 C C . ILE A 1 313 ? 3.73 -20.594 -17.203 1 97.94 313 ILE A C 1
ATOM 2491 O O . ILE A 1 313 ? 3.676 -19.391 -17.516 1 97.94 313 ILE A O 1
ATOM 2495 N N . GLY A 1 314 ? 2.865 -21.125 -16.406 1 98.5 314 GLY A N 1
ATOM 2496 C CA . GLY A 1 314 ? 1.92 -20.375 -15.602 1 98.5 314 GLY A CA 1
ATOM 2497 C C . GLY A 1 314 ? 2.24 -20.391 -14.125 1 98.5 314 GLY A C 1
ATOM 2498 O O . GLY A 1 314 ? 2.727 -21.406 -13.602 1 98.5 314 GLY A O 1
ATOM 2499 N N . PHE A 1 315 ? 1.993 -19.281 -13.438 1 98.62 315 PHE A N 1
ATOM 2500 C CA . PHE A 1 315 ? 2.15 -19.203 -11.992 1 98.62 315 PHE A CA 1
ATOM 2501 C C . PHE A 1 315 ? 0.873 -18.688 -11.336 1 98.62 315 PHE A C 1
ATOM 2503 O O . PHE A 1 315 ? 0.213 -17.797 -11.875 1 98.62 315 PHE A O 1
ATOM 2510 N N . PHE A 1 316 ? 0.54 -19.281 -10.203 1 98.62 316 PHE A N 1
ATOM 2511 C CA . PHE A 1 316 ? -0.61 -18.797 -9.453 1 98.62 316 PHE A CA 1
ATOM 2512 C C . PHE A 1 316 ? -0.277 -18.672 -7.969 1 98.62 316 PHE A C 1
ATOM 2514 O O . PHE A 1 316 ? 0.219 -19.625 -7.367 1 98.62 316 PHE A O 1
ATOM 2521 N N . LEU A 1 317 ? -0.53 -17.484 -7.383 1 98.25 317 LEU A N 1
ATOM 2522 C CA . LEU A 1 317 ? -0.302 -17.266 -5.961 1 98.25 317 LEU A CA 1
ATOM 2523 C C . LEU A 1 317 ? -1.603 -17.391 -5.172 1 98.25 317 LEU A C 1
ATOM 2525 O O . LEU A 1 317 ? -2.561 -16.656 -5.422 1 98.25 317 LEU A O 1
ATOM 2529 N N . HIS A 1 318 ? -1.612 -18.266 -4.203 1 96.38 318 HIS A N 1
ATOM 2530 C CA . HIS A 1 318 ? -2.824 -18.531 -3.439 1 96.38 318 HIS A CA 1
ATOM 2531 C C . HIS A 1 318 ? -2.916 -17.641 -2.209 1 96.38 318 HIS A C 1
ATOM 2533 O O . HIS A 1 318 ? -3.994 -17.469 -1.636 1 96.38 318 HIS A O 1
ATOM 2539 N N . THR A 1 319 ? -1.815 -17.078 -1.758 1 95.75 319 THR A N 1
ATOM 2540 C CA . THR A 1 319 ? -1.774 -16.156 -0.639 1 95.75 319 THR A CA 1
ATOM 2541 C C . THR A 1 319 ? -1.994 -14.719 -1.122 1 95.75 319 THR A C 1
ATOM 2543 O O . THR A 1 319 ? -2.01 -14.461 -2.328 1 95.75 319 THR A O 1
ATOM 2546 N N . PRO A 1 320 ? -2.191 -13.82 -0.16 1 95.88 320 PRO A N 1
ATOM 2547 C CA . PRO A 1 320 ? -2.219 -12.414 -0.577 1 95.88 320 PRO A CA 1
ATOM 2548 C C . PRO A 1 320 ? -0.872 -11.93 -1.105 1 95.88 320 PRO A C 1
ATOM 2550 O O . PRO A 1 320 ? 0.163 -12.539 -0.824 1 95.88 320 PRO A O 1
ATOM 2553 N N . PHE A 1 321 ? -0.885 -10.992 -1.962 1 96.75 321 PHE A N 1
ATOM 2554 C CA . PHE A 1 321 ? 0.304 -10.242 -2.348 1 96.75 321 PHE A CA 1
ATOM 2555 C C . PHE A 1 321 ? 0.286 -8.852 -1.734 1 96.75 321 PHE A C 1
ATOM 2557 O O . PHE A 1 321 ? -0.668 -8.094 -1.927 1 96.75 321 PHE A O 1
ATOM 2564 N N . PRO A 1 322 ? 1.206 -8.531 -0.95 1 94 322 PRO A N 1
ATOM 2565 C CA . PRO A 1 322 ? 1.163 -7.285 -0.182 1 94 322 PRO A CA 1
ATOM 2566 C C . PRO A 1 322 ? 1.4 -6.051 -1.049 1 94 322 PRO A C 1
ATOM 2568 O O . PRO A 1 322 ? 1.779 -6.176 -2.217 1 94 322 PRO A O 1
ATOM 2571 N N . SER A 1 323 ? 1.161 -4.879 -0.462 1 90.06 323 SER A N 1
ATOM 2572 C CA . SER A 1 323 ? 1.46 -3.621 -1.141 1 90.06 323 SER A CA 1
ATOM 2573 C C . SER A 1 323 ? 2.949 -3.494 -1.438 1 90.06 323 SER A C 1
ATOM 2575 O O . SER A 1 323 ? 3.773 -4.16 -0.806 1 90.06 323 SER A O 1
ATOM 2577 N N . SER A 1 324 ? 3.27 -2.641 -2.393 1 89.19 324 SER A N 1
ATOM 2578 C CA . SER A 1 324 ? 4.664 -2.443 -2.779 1 89.19 324 SER A CA 1
ATOM 2579 C C . SER A 1 324 ? 5.492 -1.927 -1.609 1 89.19 324 SER A C 1
ATOM 2581 O O . SER A 1 324 ? 6.691 -2.197 -1.524 1 89.19 324 SER A O 1
ATOM 2583 N N . GLU A 1 325 ? 4.84 -1.196 -0.607 1 88.75 325 GLU A N 1
ATOM 2584 C CA . GLU A 1 325 ? 5.527 -0.643 0.557 1 88.75 325 GLU A CA 1
ATOM 2585 C C . GLU A 1 325 ? 6.035 -1.751 1.477 1 88.75 325 GLU A C 1
ATOM 2587 O O . GLU A 1 325 ? 7.078 -1.605 2.113 1 88.75 325 GLU A O 1
ATOM 2592 N N . ILE A 1 326 ? 5.289 -2.828 1.486 1 91.12 326 ILE A N 1
ATOM 2593 C CA . ILE A 1 326 ? 5.672 -3.951 2.334 1 91.12 326 ILE A CA 1
ATOM 2594 C C . ILE A 1 326 ? 6.641 -4.859 1.579 1 91.12 326 ILE A C 1
ATOM 2596 O O . ILE A 1 326 ? 7.648 -5.305 2.137 1 91.12 326 ILE A O 1
ATOM 2600 N N . PHE A 1 327 ? 6.359 -5.09 0.272 1 92.88 327 PHE A N 1
ATOM 2601 C CA . PHE A 1 327 ? 7.184 -5.996 -0.52 1 92.88 327 PHE A CA 1
ATOM 2602 C C . PHE A 1 327 ? 8.609 -5.473 -0.627 1 92.88 327 PHE A C 1
ATOM 2604 O O . PHE A 1 327 ? 9.562 -6.254 -0.626 1 92.88 327 PHE A O 1
ATOM 2611 N N . ARG A 1 328 ? 8.75 -4.18 -0.652 1 90.75 328 ARG A N 1
ATOM 2612 C CA . ARG A 1 328 ? 10.07 -3.602 -0.863 1 90.75 328 ARG A CA 1
ATOM 2613 C C . ARG A 1 328 ? 10.938 -3.758 0.379 1 90.75 328 ARG A C 1
ATOM 2615 O O . ARG A 1 328 ? 12.156 -3.564 0.32 1 90.75 328 ARG A O 1
ATOM 2622 N N . CYS A 1 329 ? 10.375 -4.109 1.516 1 90.38 329 CYS A N 1
ATOM 2623 C CA . CYS A 1 329 ? 11.141 -4.324 2.738 1 90.38 329 CYS A CA 1
ATOM 2624 C C . CYS A 1 329 ? 11.914 -5.633 2.672 1 90.38 329 CYS A C 1
ATOM 2626 O O . CYS A 1 329 ? 12.859 -5.84 3.441 1 90.38 329 CYS A O 1
ATOM 2628 N N . LEU A 1 330 ? 11.5 -6.562 1.769 1 90.81 330 LEU A N 1
ATOM 2629 C CA . LEU A 1 330 ? 12.164 -7.852 1.655 1 90.81 330 LEU A CA 1
ATOM 2630 C C . LEU A 1 330 ? 13.594 -7.684 1.145 1 90.81 330 LEU A C 1
ATOM 2632 O O . LEU A 1 330 ? 13.852 -6.855 0.265 1 90.81 330 LEU A O 1
ATOM 2636 N N . THR A 1 331 ? 14.508 -8.461 1.692 1 89.31 331 THR A N 1
ATOM 2637 C CA . THR A 1 331 ? 15.898 -8.398 1.267 1 89.31 331 THR A CA 1
ATOM 2638 C C . THR A 1 331 ? 16.047 -8.914 -0.162 1 89.31 331 THR A C 1
ATOM 2640 O O . THR A 1 331 ? 16.75 -8.305 -0.976 1 89.31 331 THR A O 1
ATOM 2643 N N . SER A 1 332 ? 15.352 -10.07 -0.477 1 92.31 332 SER A N 1
ATOM 2644 C CA . SER A 1 332 ? 15.445 -10.672 -1.801 1 92.31 332 SER A CA 1
ATOM 2645 C C . SER A 1 332 ? 14.305 -10.211 -2.703 1 92.31 332 SER A C 1
ATOM 2647 O O . SER A 1 332 ? 13.773 -10.992 -3.498 1 92.31 332 SER A O 1
ATOM 2649 N N . ARG A 1 333 ? 13.945 -8.938 -2.539 1 91.94 333 ARG A N 1
ATOM 2650 C CA . ARG A 1 333 ? 12.789 -8.375 -3.227 1 91.94 333 ARG A CA 1
ATOM 2651 C C . ARG A 1 333 ? 12.961 -8.445 -4.738 1 91.94 333 ARG A C 1
ATOM 2653 O O . ARG A 1 333 ? 12.031 -8.812 -5.457 1 91.94 333 ARG A O 1
ATOM 2660 N N . LYS A 1 334 ? 14.117 -8.188 -5.332 1 91.56 334 LYS A N 1
ATOM 2661 C CA . LYS A 1 334 ? 14.336 -8.164 -6.773 1 91.56 334 LYS A CA 1
ATOM 2662 C C . LYS A 1 334 ? 14.391 -9.578 -7.344 1 91.56 334 LYS A C 1
ATOM 2664 O O . LYS A 1 334 ? 13.789 -9.859 -8.375 1 91.56 334 LYS A O 1
ATOM 2669 N N . GLU A 1 335 ? 15.078 -10.445 -6.613 1 94.69 335 GLU A N 1
ATOM 2670 C CA . GLU A 1 335 ? 15.219 -11.828 -7.059 1 94.69 335 GLU A CA 1
ATOM 2671 C C . GLU A 1 335 ? 13.859 -12.531 -7.098 1 94.69 335 GLU A C 1
ATOM 2673 O O . GLU A 1 335 ? 13.594 -13.32 -8.008 1 94.69 335 GLU A O 1
ATOM 2678 N N . LEU A 1 336 ? 13.078 -12.234 -6.133 1 96.94 336 LEU A N 1
ATOM 2679 C CA . LEU A 1 336 ? 11.758 -12.844 -6.078 1 96.94 336 LEU A CA 1
ATOM 2680 C C . LEU A 1 336 ? 10.891 -12.367 -7.246 1 96.94 336 LEU A C 1
ATOM 2682 O O . LEU A 1 336 ? 10.195 -13.172 -7.871 1 96.94 336 LEU A O 1
ATOM 2686 N N . LEU A 1 337 ? 10.93 -11.086 -7.559 1 96.5 337 LEU A N 1
ATOM 2687 C CA . LEU A 1 337 ? 10.164 -10.555 -8.68 1 96.5 337 LEU A CA 1
ATOM 2688 C C . LEU A 1 337 ? 10.664 -11.133 -10 1 96.5 337 LEU A C 1
ATOM 2690 O O . LEU A 1 337 ? 9.859 -11.508 -10.859 1 96.5 337 LEU A O 1
ATOM 2694 N N . ASP A 1 338 ? 11.992 -11.234 -10.102 1 95.56 338 ASP A N 1
ATOM 2695 C CA . ASP A 1 338 ? 12.57 -11.812 -11.312 1 95.56 338 ASP A CA 1
ATOM 2696 C C . ASP A 1 338 ? 12.133 -13.266 -11.492 1 95.56 338 ASP A C 1
ATOM 2698 O O . ASP A 1 338 ? 11.906 -13.719 -12.617 1 95.56 338 ASP A O 1
ATOM 2702 N N . GLY A 1 339 ? 12.109 -13.945 -10.367 1 97.75 339 GLY A N 1
ATOM 2703 C CA . GLY A 1 339 ? 11.617 -15.312 -10.422 1 97.75 339 GLY A CA 1
ATOM 2704 C C . GLY A 1 339 ? 10.203 -15.422 -10.961 1 97.75 339 GLY A C 1
ATOM 2705 O O . GLY A 1 339 ? 9.93 -16.219 -11.852 1 97.75 339 GLY A O 1
ATOM 2706 N N . LEU A 1 340 ? 9.328 -14.586 -10.508 1 98.12 340 LEU A N 1
ATOM 2707 C CA . LEU A 1 340 ? 7.93 -14.586 -10.93 1 98.12 340 LEU A CA 1
ATOM 2708 C C . LEU A 1 340 ? 7.809 -14.211 -12.398 1 98.12 340 LEU A C 1
ATOM 2710 O O . LEU A 1 340 ? 6.992 -14.781 -13.125 1 98.12 340 LEU A O 1
ATOM 2714 N N . LEU A 1 341 ? 8.625 -13.297 -12.82 1 96.06 341 LEU A N 1
ATOM 2715 C CA . LEU A 1 341 ? 8.547 -12.742 -14.172 1 96.06 341 LEU A CA 1
ATOM 2716 C C . LEU A 1 341 ? 9.039 -13.75 -15.203 1 96.06 341 LEU A C 1
ATOM 2718 O O . LEU A 1 341 ? 8.953 -13.508 -16.406 1 96.06 341 LEU A O 1
ATOM 2722 N N . GLY A 1 342 ? 9.5 -14.906 -14.719 1 96.81 342 GLY A N 1
ATOM 2723 C CA . GLY A 1 342 ? 9.828 -15.992 -15.633 1 96.81 342 GLY A CA 1
ATOM 2724 C C . GLY A 1 342 ? 8.609 -16.672 -16.203 1 96.81 342 GLY A C 1
ATOM 2725 O O . GLY A 1 342 ? 8.703 -17.406 -17.203 1 96.81 342 GLY A O 1
ATOM 2726 N N . ALA A 1 343 ? 7.449 -16.391 -15.672 1 97.69 343 ALA A N 1
ATOM 2727 C CA . ALA A 1 343 ? 6.203 -17 -16.125 1 97.69 343 ALA A CA 1
ATOM 2728 C C . ALA A 1 343 ? 5.605 -16.234 -17.297 1 97.69 343 ALA A C 1
ATOM 2730 O O . ALA A 1 343 ? 5.961 -15.07 -17.531 1 97.69 343 ALA A O 1
ATOM 2731 N N . ASP A 1 344 ? 4.75 -16.938 -18.078 1 95.56 344 ASP A N 1
ATOM 2732 C CA . ASP A 1 344 ? 3.992 -16.266 -19.141 1 95.56 344 ASP A CA 1
ATOM 2733 C C . ASP A 1 344 ? 2.74 -15.602 -18.578 1 95.56 344 ASP A C 1
ATOM 2735 O O . ASP A 1 344 ? 2.281 -14.586 -19.109 1 95.56 344 ASP A O 1
ATOM 2739 N N . LEU A 1 345 ? 2.244 -16.266 -17.656 1 97.56 345 LEU A N 1
ATOM 2740 C CA . LEU A 1 345 ? 1.035 -15.789 -16.984 1 97.56 345 LEU A CA 1
ATOM 2741 C C . LEU A 1 345 ? 1.179 -15.891 -15.469 1 97.56 345 LEU A C 1
ATOM 2743 O O . LEU A 1 345 ? 1.641 -16.906 -14.953 1 97.56 345 LEU A O 1
ATOM 2747 N N . ILE A 1 346 ? 0.876 -14.805 -14.844 1 98.31 346 ILE A N 1
ATOM 2748 C CA . ILE A 1 346 ? 0.843 -14.789 -13.383 1 98.31 346 ILE A CA 1
ATOM 2749 C C . ILE A 1 346 ? -0.58 -14.508 -12.898 1 98.31 346 ILE A C 1
ATOM 2751 O O . ILE A 1 346 ? -1.195 -13.516 -13.305 1 98.31 346 ILE A O 1
ATOM 2755 N N . GLY A 1 347 ? -1.074 -15.375 -12.086 1 98 347 GLY A N 1
ATOM 2756 C CA . GLY A 1 347 ? -2.432 -15.234 -11.586 1 98 347 GLY A CA 1
ATOM 2757 C C . GLY A 1 347 ? -2.488 -14.953 -10.094 1 98 347 GLY A C 1
ATOM 2758 O O . GLY A 1 347 ? -1.652 -15.445 -9.336 1 98 347 GLY A O 1
ATOM 2759 N N . PHE A 1 348 ? -3.486 -14.148 -9.688 1 97.19 348 PHE A N 1
ATOM 2760 C CA . PHE A 1 348 ? -3.754 -13.82 -8.289 1 97.19 348 PHE A CA 1
ATOM 2761 C C . PHE A 1 348 ? -5.227 -14.023 -7.961 1 97.19 348 PHE A C 1
ATOM 2763 O O . PHE A 1 348 ? -6.051 -14.227 -8.859 1 97.19 348 PHE A O 1
ATOM 2770 N N . GLN A 1 349 ? -5.547 -13.93 -6.656 1 95.94 349 GLN A N 1
ATOM 2771 C CA . GLN A 1 349 ? -6.902 -14.172 -6.18 1 95.94 349 GLN A CA 1
ATOM 2772 C C . GLN A 1 349 ? -7.789 -12.945 -6.414 1 95.94 349 GLN A C 1
ATOM 2774 O O . GLN A 1 349 ? -9 -13.086 -6.625 1 95.94 349 GLN A O 1
ATOM 2779 N N . THR A 1 350 ? -7.211 -11.742 -6.293 1 92.75 350 THR A N 1
ATOM 2780 C CA . THR A 1 350 ? -8.008 -10.531 -6.406 1 92.75 350 THR A CA 1
ATOM 2781 C C . THR A 1 350 ? -7.332 -9.523 -7.332 1 92.75 350 THR A C 1
ATOM 2783 O O . THR A 1 350 ? -6.141 -9.641 -7.621 1 92.75 350 THR A O 1
ATOM 2786 N N . GLU A 1 351 ? -8.086 -8.625 -7.781 1 83.94 351 GLU A N 1
ATOM 2787 C CA . GLU A 1 351 ? -7.555 -7.555 -8.617 1 83.94 351 GLU A CA 1
ATOM 2788 C C . GLU A 1 351 ? -6.578 -6.68 -7.836 1 83.94 351 GLU A C 1
ATOM 2790 O O . GLU A 1 351 ? -5.598 -6.184 -8.398 1 83.94 351 GLU A O 1
ATOM 2795 N N . GLU A 1 352 ? -6.855 -6.473 -6.625 1 85.75 352 GLU A N 1
ATOM 2796 C CA . GLU A 1 352 ? -5.98 -5.688 -5.766 1 85.75 352 GLU A CA 1
ATOM 2797 C C . GLU A 1 352 ? -4.578 -6.293 -5.699 1 85.75 352 GLU A C 1
ATOM 2799 O O . GLU A 1 352 ? -3.582 -5.57 -5.73 1 85.75 352 GLU A O 1
ATOM 2804 N N . TYR A 1 353 ? -4.539 -7.59 -5.605 1 93.81 353 TYR A N 1
ATOM 2805 C CA . TYR A 1 353 ? -3.248 -8.266 -5.559 1 93.81 353 TYR A CA 1
ATOM 2806 C C . TYR A 1 353 ? -2.492 -8.102 -6.871 1 93.81 353 TYR A C 1
ATOM 2808 O O . TYR A 1 353 ? -1.27 -7.945 -6.875 1 93.81 353 TYR A O 1
ATOM 2816 N N . CYS A 1 354 ? -3.236 -8.117 -7.973 1 90.31 354 CYS A N 1
ATOM 2817 C CA . CYS A 1 354 ? -2.629 -7.863 -9.273 1 90.31 354 CYS A CA 1
ATOM 2818 C C . CYS A 1 354 ? -1.977 -6.488 -9.32 1 90.31 354 CYS A C 1
ATOM 2820 O O . CYS A 1 354 ? -0.825 -6.355 -9.734 1 90.31 354 CYS A O 1
ATOM 2822 N N . ASN A 1 355 ? -2.701 -5.508 -8.812 1 85.94 355 ASN A N 1
ATOM 2823 C CA . ASN A 1 355 ? -2.213 -4.133 -8.82 1 85.94 355 ASN A CA 1
ATOM 2824 C C . ASN A 1 355 ? -0.972 -3.977 -7.941 1 85.94 355 ASN A C 1
ATOM 2826 O O . ASN A 1 355 ? -0.033 -3.268 -8.312 1 85.94 355 ASN A O 1
ATOM 2830 N N . HIS A 1 356 ? -1.023 -4.57 -6.797 1 91.06 356 HIS A N 1
ATOM 2831 C CA . HIS A 1 356 ? 0.137 -4.523 -5.914 1 91.06 356 HIS A CA 1
ATOM 2832 C C . HIS A 1 356 ? 1.373 -5.094 -6.602 1 91.06 356 HIS A C 1
ATOM 2834 O O . HIS A 1 356 ? 2.469 -4.547 -6.469 1 91.06 356 HIS A O 1
ATOM 2840 N N . PHE A 1 357 ? 1.159 -6.203 -7.301 1 96.94 357 PHE A N 1
ATOM 2841 C CA . PHE A 1 357 ? 2.271 -6.828 -8.008 1 96.94 357 PHE A CA 1
ATOM 2842 C C . PHE A 1 357 ? 2.805 -5.91 -9.102 1 96.94 357 PHE A C 1
ATOM 2844 O O . PHE A 1 357 ? 4.016 -5.695 -9.203 1 96.94 357 PHE A O 1
ATOM 2851 N N . LEU A 1 358 ? 1.915 -5.395 -9.898 1 85.5 358 LEU A N 1
ATOM 2852 C CA . LEU A 1 358 ? 2.293 -4.512 -11 1 85.5 358 LEU A CA 1
ATOM 2853 C C . LEU A 1 358 ? 3.039 -3.287 -10.477 1 85.5 358 LEU A C 1
ATOM 2855 O O . LEU A 1 358 ? 4.07 -2.9 -11.031 1 85.5 358 LEU A O 1
ATOM 2859 N N . HIS A 1 359 ? 2.588 -2.771 -9.359 1 84.12 359 HIS A N 1
ATOM 2860 C CA . HIS A 1 359 ? 3.242 -1.617 -8.758 1 84.12 359 HIS A CA 1
ATOM 2861 C C . HIS A 1 359 ? 4.625 -1.981 -8.227 1 84.12 359 HIS A C 1
ATOM 2863 O O . HIS A 1 359 ? 5.551 -1.17 -8.289 1 84.12 359 HIS A O 1
ATOM 2869 N N . SER A 1 360 ? 4.73 -3.137 -7.633 1 91.5 360 SER A N 1
ATOM 2870 C CA . SER A 1 360 ? 6.023 -3.592 -7.133 1 91.5 360 SER A CA 1
ATOM 2871 C C . SER A 1 360 ? 7.031 -3.742 -8.266 1 91.5 360 SER A C 1
ATOM 2873 O O . SER A 1 360 ? 8.203 -3.393 -8.117 1 91.5 360 SER A O 1
ATOM 2875 N N . CYS A 1 361 ? 6.555 -4.297 -9.414 1 88.88 361 CYS A N 1
ATOM 2876 C CA . CYS A 1 361 ? 7.422 -4.445 -10.578 1 88.88 361 CYS A CA 1
ATOM 2877 C C . CYS A 1 361 ? 7.883 -3.086 -11.094 1 88.88 361 CYS A C 1
ATOM 2879 O O . CYS A 1 361 ? 9.055 -2.908 -11.422 1 88.88 361 CYS A O 1
ATOM 2881 N N . SER A 1 362 ? 6.898 -2.229 -11.133 1 78.38 362 SER A N 1
ATOM 2882 C CA . SER A 1 362 ? 7.215 -0.886 -11.609 1 78.38 362 SER A CA 1
ATOM 2883 C C . SER A 1 362 ? 8.188 -0.179 -10.672 1 78.38 362 SER A C 1
ATOM 2885 O O . SER A 1 362 ? 9.164 0.428 -11.125 1 78.38 362 SER A O 1
ATOM 2887 N N . ARG A 1 363 ? 8.008 -0.311 -9.422 1 76.12 363 ARG A N 1
ATOM 2888 C CA . ARG A 1 363 ? 8.758 0.425 -8.422 1 76.12 363 ARG A CA 1
ATOM 2889 C C . ARG A 1 363 ? 10.148 -0.182 -8.227 1 76.12 363 ARG A C 1
ATOM 2891 O O . ARG A 1 363 ? 11.141 0.54 -8.164 1 76.12 363 ARG A O 1
ATOM 2898 N N . LEU A 1 364 ? 10.258 -1.443 -8.102 1 81.31 364 LEU A N 1
ATOM 2899 C CA . LEU A 1 364 ? 11.492 -2.105 -7.684 1 81.31 364 LEU A CA 1
ATOM 2900 C C . LEU A 1 364 ? 12.328 -2.512 -8.891 1 81.31 364 LEU A C 1
ATOM 2902 O O . LEU A 1 364 ? 13.562 -2.525 -8.828 1 81.31 364 LEU A O 1
ATOM 2906 N N . ARG A 1 365 ? 11.578 -2.916 -9.945 1 78.06 365 ARG A N 1
ATOM 2907 C CA . ARG A 1 365 ? 12.305 -3.361 -11.133 1 78.06 365 ARG A CA 1
ATOM 2908 C C . ARG A 1 365 ? 12.234 -2.318 -12.242 1 78.06 365 ARG A C 1
ATOM 2910 O O . ARG A 1 365 ? 12.906 -2.453 -13.273 1 78.06 365 ARG A O 1
ATOM 2917 N N . ARG A 1 366 ? 11.445 -1.326 -11.914 1 64.25 366 ARG A N 1
ATOM 2918 C CA . ARG A 1 366 ? 11.32 -0.206 -12.844 1 64.25 366 ARG A CA 1
ATOM 2919 C C . ARG A 1 366 ? 10.844 -0.677 -14.211 1 64.25 366 ARG A C 1
ATOM 2921 O O . ARG A 1 366 ? 11.391 -0.273 -15.242 1 64.25 366 ARG A O 1
ATOM 2928 N N . LEU A 1 367 ? 10 -1.559 -14.25 1 67.94 367 LEU A N 1
ATOM 2929 C CA . LEU A 1 367 ? 9.422 -2.113 -15.469 1 67.94 367 LEU A CA 1
ATOM 2930 C C . LEU A 1 367 ? 8.172 -1.349 -15.875 1 67.94 367 LEU A C 1
ATOM 2932 O O . LEU A 1 367 ? 7.453 -0.823 -15.016 1 67.94 367 LEU A O 1
ATOM 2936 N N . GLU A 1 368 ? 8.031 -1.258 -17.156 1 64.25 368 GLU A N 1
ATOM 2937 C CA . GLU A 1 368 ? 6.773 -0.709 -17.656 1 64.25 368 GLU A CA 1
ATOM 2938 C C . GLU A 1 368 ? 5.621 -1.688 -17.453 1 64.25 368 GLU A C 1
ATOM 2940 O O . GLU A 1 368 ? 5.777 -2.893 -17.672 1 64.25 368 GLU A O 1
ATOM 2945 N N . VAL A 1 369 ? 4.605 -1.033 -16.875 1 69.81 369 VAL A N 1
ATOM 2946 C CA . VAL A 1 369 ? 3.457 -1.886 -16.594 1 69.81 369 VAL A CA 1
ATOM 2947 C C . VAL A 1 369 ? 2.203 -1.292 -17.234 1 69.81 369 VAL A C 1
ATOM 2949 O O . VAL A 1 369 ? 2.068 -0.07 -17.328 1 69.81 369 VAL A O 1
ATOM 2952 N N . SER A 1 370 ? 1.468 -2.148 -17.828 1 62.34 370 SER A N 1
ATOM 2953 C CA . SER A 1 370 ? 0.124 -1.812 -18.297 1 62.34 370 SER A CA 1
ATOM 2954 C C . SER A 1 370 ? -0.939 -2.41 -17.375 1 62.34 370 SER A C 1
ATOM 2956 O O . SER A 1 370 ? -0.617 -2.979 -16.328 1 62.34 370 SER A O 1
ATOM 2958 N N . ALA A 1 371 ? -2.18 -2.199 -17.75 1 64.38 371 ALA A N 1
ATOM 2959 C CA . ALA A 1 371 ? -3.287 -2.588 -16.891 1 64.38 371 ALA A CA 1
ATOM 2960 C C . ALA A 1 371 ? -3.186 -4.059 -16.5 1 64.38 371 ALA A C 1
ATOM 2962 O O . ALA A 1 371 ? -3.488 -4.43 -15.359 1 64.38 371 ALA A O 1
ATOM 2963 N N . ASN A 1 372 ? -2.621 -4.926 -17.344 1 76.62 372 ASN A N 1
ATOM 2964 C CA . ASN A 1 372 ? -2.572 -6.344 -17 1 76.62 372 ASN A CA 1
ATOM 2965 C C . ASN A 1 372 ? -1.321 -7.016 -17.547 1 76.62 372 ASN A C 1
ATOM 2967 O O . ASN A 1 372 ? -1.336 -8.211 -17.859 1 76.62 372 ASN A O 1
ATOM 2971 N N . GLN A 1 373 ? -0.335 -6.195 -17.688 1 80.62 373 GLN A N 1
ATOM 2972 C CA . GLN A 1 373 ? 0.86 -6.785 -18.281 1 80.62 373 GLN A CA 1
ATOM 2973 C C . GLN A 1 373 ? 2.123 -6.086 -17.797 1 80.62 373 GLN A C 1
ATOM 2975 O O . GLN A 1 373 ? 2.1 -4.891 -17.484 1 80.62 373 GLN A O 1
ATOM 2980 N N . VAL A 1 374 ? 3.129 -6.844 -17.688 1 86.81 374 VAL A N 1
ATOM 2981 C CA . VAL A 1 374 ? 4.465 -6.324 -17.406 1 86.81 374 VAL A CA 1
ATOM 2982 C C . VAL A 1 374 ? 5.328 -6.434 -18.672 1 86.81 374 VAL A C 1
ATOM 2984 O O . VAL A 1 374 ? 5.406 -7.5 -19.281 1 86.81 374 VAL A O 1
ATOM 2987 N N . HIS A 1 375 ? 5.895 -5.395 -19.016 1 74.06 375 HIS A N 1
ATOM 2988 C CA . HIS A 1 375 ? 6.703 -5.363 -20.234 1 74.06 375 HIS A CA 1
ATOM 2989 C C . HIS A 1 375 ? 8.18 -5.602 -19.922 1 74.06 375 HIS A C 1
ATOM 2991 O O . HIS A 1 375 ? 8.828 -4.762 -19.297 1 74.06 375 HIS A O 1
ATOM 2997 N N . LEU A 1 376 ? 8.625 -6.77 -20.281 1 82.25 376 LEU A N 1
ATOM 2998 C CA . LEU A 1 376 ? 10.055 -7.055 -20.203 1 82.25 376 LEU A CA 1
ATOM 2999 C C . LEU A 1 376 ? 10.75 -6.746 -21.516 1 82.25 376 LEU A C 1
ATOM 3001 O O . LEU A 1 376 ? 10.109 -6.32 -22.484 1 82.25 376 LEU A O 1
ATOM 3005 N N . ASN A 1 377 ? 11.992 -6.859 -21.516 1 64.31 377 ASN A N 1
ATOM 3006 C CA . ASN A 1 377 ? 12.742 -6.551 -22.719 1 64.31 377 ASN A CA 1
ATOM 3007 C C . ASN A 1 377 ? 12.383 -7.504 -23.859 1 64.31 377 ASN A C 1
ATOM 3009 O O . ASN A 1 377 ? 12.203 -7.078 -25 1 64.31 377 ASN A O 1
ATOM 3013 N N . ASP A 1 378 ? 12.297 -8.75 -23.469 1 70.06 378 ASP A N 1
ATOM 3014 C CA . ASP A 1 378 ? 12.133 -9.75 -24.516 1 70.06 378 ASP A CA 1
ATOM 3015 C C . ASP A 1 378 ? 10.742 -10.375 -24.469 1 70.06 378 ASP A C 1
ATOM 3017 O O . ASP A 1 378 ? 10.359 -11.125 -25.375 1 70.06 378 ASP A O 1
ATOM 3021 N N . ARG A 1 379 ? 10.055 -10 -23.438 1 80.56 379 ARG A N 1
ATOM 3022 C CA . ARG A 1 379 ? 8.789 -10.711 -23.297 1 80.56 379 ARG A CA 1
ATOM 3023 C C . ARG A 1 379 ? 7.766 -9.867 -22.547 1 80.56 379 ARG A C 1
ATOM 3025 O O . ARG A 1 379 ? 8.125 -8.898 -21.891 1 80.56 379 ARG A O 1
ATOM 3032 N N . TYR A 1 380 ? 6.441 -10.266 -22.781 1 79.06 380 TYR A N 1
ATOM 3033 C CA . TYR A 1 380 ? 5.328 -9.703 -22.031 1 79.06 380 TYR A CA 1
ATOM 3034 C C . TYR A 1 380 ? 4.734 -10.727 -21.078 1 79.06 380 TYR A C 1
ATOM 3036 O O . TYR A 1 380 ? 4.504 -11.875 -21.453 1 79.06 380 TYR A O 1
ATOM 3044 N N . VAL A 1 381 ? 4.684 -10.289 -19.922 1 92.44 381 VAL A N 1
ATOM 3045 C CA . VAL A 1 381 ? 4.098 -11.188 -18.922 1 92.44 381 VAL A CA 1
ATOM 3046 C C . VAL A 1 381 ? 2.686 -10.719 -18.578 1 92.44 381 VAL A C 1
ATOM 3048 O O . VAL A 1 381 ? 2.486 -9.578 -18.172 1 92.44 381 VAL A O 1
ATOM 3051 N N . SER A 1 382 ? 1.741 -11.594 -18.766 1 91.56 382 SER A N 1
ATOM 3052 C CA . SER A 1 382 ? 0.35 -11.258 -18.484 1 91.56 382 SER A CA 1
ATOM 3053 C C . SER A 1 382 ? 0.012 -11.523 -17.016 1 91.56 382 SER A C 1
ATOM 3055 O O . SER A 1 382 ? 0.557 -12.438 -16.406 1 91.56 382 SER A O 1
ATOM 3057 N N . VAL A 1 383 ? -0.795 -10.664 -16.484 1 93.88 383 VAL A N 1
ATOM 3058 C CA . VAL A 1 383 ? -1.275 -10.797 -15.117 1 93.88 383 VAL A CA 1
ATOM 3059 C C . VAL A 1 383 ? -2.797 -10.922 -15.109 1 93.88 383 VAL A C 1
ATOM 3061 O O . VAL A 1 383 ? -3.49 -10.18 -15.805 1 93.88 383 VAL A O 1
ATOM 3064 N N . VAL A 1 384 ? -3.281 -11.945 -14.336 1 92.31 384 VAL A N 1
ATOM 3065 C CA . VAL A 1 384 ? -4.723 -12.172 -14.359 1 92.31 384 VAL A CA 1
ATOM 3066 C C . VAL A 1 384 ? -5.242 -12.344 -12.938 1 92.31 384 VAL A C 1
ATOM 3068 O O . VAL A 1 384 ? -4.523 -12.836 -12.062 1 92.31 384 VAL A O 1
ATOM 3071 N N . ASN A 1 385 ? -6.395 -11.828 -12.688 1 89.88 385 ASN A N 1
ATOM 3072 C CA . ASN A 1 385 ? -7.133 -12.102 -11.461 1 89.88 385 ASN A CA 1
ATOM 3073 C C . ASN A 1 385 ? -8.117 -13.258 -11.641 1 89.88 385 ASN A C 1
ATOM 3075 O O . ASN A 1 385 ? -9.008 -13.195 -12.484 1 89.88 385 ASN A O 1
ATOM 3079 N N . SER A 1 386 ? -7.941 -14.273 -10.898 1 93.75 386 SER A N 1
ATOM 3080 C CA . SER A 1 386 ? -8.797 -15.453 -10.977 1 93.75 386 SER A CA 1
ATOM 3081 C C . SER A 1 386 ? -9.062 -16.031 -9.594 1 93.75 386 SER A C 1
ATOM 3083 O O . SER A 1 386 ? -8.344 -16.922 -9.133 1 93.75 386 SER A O 1
ATOM 3085 N N . PRO A 1 387 ? -10.211 -15.641 -9.008 1 94.5 387 PRO A N 1
ATOM 3086 C CA . PRO A 1 387 ? -10.523 -16.172 -7.68 1 94.5 387 PRO A CA 1
ATOM 3087 C C . PRO A 1 387 ? -10.742 -17.688 -7.684 1 94.5 387 PRO A C 1
ATOM 3089 O O . PRO A 1 387 ? -11.469 -18.203 -8.539 1 94.5 387 PRO A O 1
ATOM 3092 N N . LEU A 1 388 ? -10.141 -18.312 -6.781 1 95.94 388 LEU A N 1
ATOM 3093 C CA . LEU A 1 388 ? -10.328 -19.75 -6.617 1 95.94 388 LEU A CA 1
ATOM 3094 C C . LEU A 1 388 ? -11.68 -20.047 -5.973 1 95.94 388 LEU A C 1
ATOM 3096 O O . LEU A 1 388 ? -12.102 -19.344 -5.055 1 95.94 388 LEU A O 1
ATOM 3100 N N . GLY A 1 389 ? -12.383 -21.047 -6.484 1 94.06 389 GLY A N 1
ATOM 3101 C CA . GLY A 1 389 ? -13.648 -21.469 -5.926 1 94.06 389 GLY A CA 1
ATOM 3102 C C . GLY A 1 389 ? -13.633 -22.906 -5.43 1 94.06 389 GLY A C 1
ATOM 3103 O O . GLY A 1 389 ? -12.594 -23.562 -5.461 1 94.06 389 GLY A O 1
ATOM 3104 N N . ILE A 1 390 ? -14.766 -23.344 -4.902 1 94.31 390 ILE A N 1
ATOM 3105 C CA . ILE A 1 390 ? -14.875 -24.703 -4.391 1 94.31 390 ILE A CA 1
ATOM 3106 C C . ILE A 1 390 ? -15.531 -25.594 -5.438 1 94.31 390 ILE A C 1
ATOM 3108 O O . ILE A 1 390 ? -15.914 -25.125 -6.512 1 94.31 390 ILE A O 1
ATOM 3112 N N . ASP A 1 391 ? -15.461 -26.875 -5.176 1 92.81 391 ASP A N 1
ATOM 3113 C CA . ASP A 1 391 ? -16.188 -27.859 -5.969 1 92.81 391 ASP A CA 1
ATOM 3114 C C . ASP A 1 391 ? -17.516 -28.219 -5.316 1 92.81 391 ASP A C 1
ATOM 3116 O O . ASP A 1 391 ? -17.594 -29.156 -4.516 1 92.81 391 ASP A O 1
ATOM 3120 N N . PRO A 1 392 ? -18.562 -27.562 -5.797 1 92 392 PRO A N 1
ATOM 3121 C CA . PRO A 1 392 ? -19.844 -27.75 -5.125 1 92 392 PRO A CA 1
ATOM 3122 C C . PRO A 1 392 ? -20.391 -29.172 -5.27 1 92 392 PRO A C 1
ATOM 3124 O O . PRO A 1 392 ? -21.062 -29.672 -4.371 1 92 392 PRO A O 1
ATOM 3127 N N . ILE A 1 393 ? -20.094 -29.828 -6.324 1 89.88 393 ILE A N 1
ATOM 3128 C CA . ILE A 1 393 ? -20.609 -31.172 -6.574 1 89.88 393 ILE A CA 1
ATOM 3129 C C . ILE A 1 393 ? -19.969 -32.156 -5.605 1 89.88 393 ILE A C 1
ATOM 3131 O O . ILE A 1 393 ? -20.656 -32.969 -4.973 1 89.88 393 ILE A O 1
ATOM 3135 N N . SER A 1 394 ? -18.703 -32.094 -5.539 1 89.94 394 SER A N 1
ATOM 3136 C CA . SER A 1 394 ? -18.016 -32.969 -4.613 1 89.94 394 SER A CA 1
ATOM 3137 C C . SER A 1 394 ? -18.422 -32.719 -3.172 1 89.94 394 SER A C 1
ATOM 3139 O O . SER A 1 394 ? -18.516 -33.625 -2.365 1 89.94 394 SER A O 1
ATOM 3141 N N . LEU A 1 395 ? -18.641 -31.469 -2.846 1 92.44 395 LEU A N 1
ATOM 3142 C CA . LEU A 1 395 ? -19.094 -31.125 -1.503 1 92.44 395 LEU A CA 1
ATOM 3143 C C . LEU A 1 395 ? -20.484 -31.672 -1.24 1 92.44 395 LEU A C 1
ATOM 3145 O O . LEU A 1 395 ? -20.766 -32.156 -0.144 1 92.44 395 LEU A O 1
ATOM 3149 N N . TYR A 1 396 ? -21.328 -31.594 -2.242 1 92.06 396 TYR A N 1
ATOM 3150 C CA . TYR A 1 396 ? -22.672 -32.125 -2.121 1 92.06 396 TYR A CA 1
ATOM 3151 C C . TYR A 1 396 ? -22.656 -33.625 -1.842 1 92.06 396 TYR A C 1
ATOM 3153 O O . TYR A 1 396 ? -23.359 -34.125 -0.959 1 92.06 396 TYR A O 1
ATOM 3161 N N . LEU A 1 397 ? -21.812 -34.312 -2.557 1 90.19 397 LEU A N 1
ATOM 3162 C CA . LEU A 1 397 ? -21.703 -35.75 -2.379 1 90.19 397 LEU A CA 1
ATOM 3163 C C . LEU A 1 397 ? -21.172 -36.094 -0.987 1 90.19 397 LEU A C 1
ATOM 3165 O O . LEU A 1 397 ? -21.656 -37 -0.344 1 90.19 397 LEU A O 1
ATOM 3169 N N . LEU A 1 398 ? -20.219 -35.344 -0.56 1 90.25 398 LEU A N 1
ATOM 3170 C CA . LEU A 1 398 ? -19.641 -35.562 0.769 1 90.25 398 LEU A CA 1
ATOM 3171 C C . LEU A 1 398 ? -20.703 -35.344 1.849 1 90.25 398 LEU A C 1
ATOM 3173 O O . LEU A 1 398 ? -20.766 -36.094 2.818 1 90.25 398 LEU A O 1
ATOM 3177 N N . ARG A 1 399 ? -21.531 -34.375 1.704 1 92.94 399 ARG A N 1
ATOM 3178 C CA . ARG A 1 399 ? -22.547 -34.031 2.68 1 92.94 399 ARG A CA 1
ATOM 3179 C C . ARG A 1 399 ? -23.594 -35.125 2.803 1 92.94 399 ARG A C 1
ATOM 3181 O O . ARG A 1 399 ? -24.203 -35.281 3.857 1 92.94 399 ARG A O 1
ATOM 3188 N N . GLN A 1 400 ? -23.719 -35.906 1.7 1 92.19 400 GLN A N 1
ATOM 3189 C CA . GLN A 1 400 ? -24.719 -36.969 1.687 1 92.19 400 GLN A CA 1
ATOM 3190 C C . GLN A 1 400 ? -24.188 -38.25 2.354 1 92.19 400 GLN A C 1
ATOM 3192 O O . GLN A 1 400 ? -24.953 -39.188 2.588 1 92.19 400 GLN A O 1
ATOM 3197 N N . SER A 1 401 ? -23.016 -38.219 2.775 1 91.56 401 SER A N 1
ATOM 3198 C CA . SER A 1 401 ? -22.422 -39.375 3.41 1 91.56 401 SER A CA 1
ATOM 3199 C C . SER A 1 401 ? -23.062 -39.656 4.773 1 91.56 401 SER A C 1
ATOM 3201 O O . SER A 1 401 ? -23.547 -38.719 5.426 1 91.56 401 SER A O 1
ATOM 3203 N N . THR A 1 402 ? -23 -40.875 5.227 1 91.62 402 THR A N 1
ATOM 3204 C CA . THR A 1 402 ? -23.578 -41.312 6.5 1 91.62 402 THR A CA 1
ATOM 3205 C C . THR A 1 402 ? -22.781 -40.719 7.668 1 91.62 402 THR A C 1
ATOM 3207 O O . THR A 1 402 ? -23.359 -40.406 8.711 1 91.62 402 THR A O 1
ATOM 3210 N N . GLU A 1 403 ? -21.547 -40.594 7.453 1 87.88 403 GLU A N 1
ATOM 3211 C CA . GLU A 1 403 ? -20.703 -40.031 8.5 1 87.88 403 GLU A CA 1
ATOM 3212 C C . GLU A 1 403 ? -21.109 -38.594 8.836 1 87.88 403 GLU A C 1
ATOM 3214 O O . GLU A 1 403 ? -21.281 -38.25 10 1 87.88 403 GLU A O 1
ATOM 3219 N N . VAL A 1 404 ? -21.312 -37.781 7.812 1 92.5 404 VAL A N 1
ATOM 3220 C CA . VAL A 1 404 ? -21.672 -36.375 8.016 1 92.5 404 VAL A CA 1
ATOM 3221 C C . VAL A 1 404 ? -23.047 -36.281 8.641 1 92.5 404 VAL A C 1
ATOM 3223 O O . VAL A 1 404 ? -23.266 -35.5 9.586 1 92.5 404 VAL A O 1
ATOM 3226 N N . LYS A 1 405 ? -24 -37.062 8.219 1 93.94 405 LYS A N 1
ATOM 3227 C CA . LYS A 1 405 ? -25.359 -37.062 8.758 1 93.94 405 LYS A CA 1
ATOM 3228 C C . LYS A 1 405 ? -25.359 -37.469 10.227 1 93.94 405 LYS A C 1
ATOM 3230 O O . LYS A 1 405 ? -26.125 -36.938 11.031 1 93.94 405 LYS A O 1
ATOM 3235 N N . GLY A 1 406 ? -24.516 -38.469 10.492 1 92.06 406 GLY A N 1
ATOM 3236 C CA . GLY A 1 406 ? -24.391 -38.875 11.883 1 92.06 406 GLY A CA 1
ATOM 3237 C C . GLY A 1 406 ? -23.875 -37.781 12.789 1 92.06 406 GLY A C 1
ATOM 3238 O O . GLY A 1 406 ? -24.406 -37.562 13.883 1 92.06 406 GLY A O 1
ATOM 3239 N N . TRP A 1 407 ? -22.938 -37.156 12.32 1 90.75 407 TRP A N 1
ATOM 3240 C CA . TRP A 1 407 ? -22.359 -36.062 13.094 1 90.75 407 TRP A CA 1
ATOM 3241 C C . TRP A 1 407 ? -23.359 -34.906 13.219 1 90.75 407 TRP A C 1
ATOM 3243 O O . TRP A 1 407 ? -23.406 -34.219 14.242 1 90.75 407 TRP A O 1
ATOM 3253 N N . ILE A 1 408 ? -24.094 -34.562 12.18 1 95.06 408 ILE A N 1
ATOM 3254 C CA . ILE A 1 408 ? -25.109 -33.5 12.219 1 95.06 408 ILE A CA 1
ATOM 3255 C C . ILE A 1 408 ? -26.109 -33.781 13.336 1 95.06 408 ILE A C 1
ATOM 3257 O O . ILE A 1 408 ? -26.453 -32.906 14.125 1 95.06 408 ILE A O 1
ATOM 3261 N N . HIS A 1 409 ? -26.469 -35 13.453 1 93.12 409 HIS A N 1
ATOM 3262 C CA . HIS A 1 409 ? -27.406 -35.406 14.484 1 93.12 409 HIS A CA 1
ATOM 3263 C C . HIS A 1 409 ? -26.812 -35.25 15.883 1 93.12 409 HIS A C 1
ATOM 3265 O O . HIS A 1 409 ? -27.453 -34.719 16.781 1 93.12 409 HIS A O 1
ATOM 3271 N N . SER A 1 410 ? -25.594 -35.719 16 1 90.62 410 SER A N 1
ATOM 3272 C CA . SER A 1 410 ? -24.922 -35.688 17.297 1 90.62 410 SER A CA 1
ATOM 3273 C C . SER A 1 410 ? -24.719 -34.25 17.781 1 90.62 410 SER A C 1
ATOM 3275 O O . SER A 1 410 ? -25 -33.938 18.938 1 90.62 410 SER A O 1
ATOM 3277 N N . ILE A 1 411 ? -24.266 -33.406 16.906 1 92 411 ILE A N 1
ATOM 3278 C CA . ILE A 1 411 ? -23.969 -32.031 17.266 1 92 411 ILE A CA 1
ATOM 3279 C C . ILE A 1 411 ? -25.281 -31.266 17.516 1 92 411 ILE A C 1
ATOM 3281 O O . ILE A 1 411 ? -25.359 -30.469 18.453 1 92 411 ILE A O 1
ATOM 3285 N N . SER A 1 412 ? -26.312 -31.5 16.688 1 92.31 412 SER A N 1
ATOM 3286 C CA . SER A 1 412 ? -27.594 -30.844 16.875 1 92.31 412 SER A CA 1
ATOM 3287 C C . SER A 1 412 ? -28.219 -31.188 18.219 1 92.31 412 SER A C 1
ATOM 3289 O O . SER A 1 412 ? -28.859 -30.344 18.844 1 92.31 412 SER A O 1
ATOM 3291 N N . HIS A 1 413 ? -28.016 -32.406 18.609 1 90.19 413 HIS A N 1
ATOM 3292 C CA . HIS A 1 413 ? -28.562 -32.844 19.891 1 90.19 413 HIS A CA 1
ATOM 3293 C C . HIS A 1 413 ? -27.828 -32.188 21.062 1 90.19 413 HIS A C 1
ATOM 3295 O O . HIS A 1 413 ? -28.453 -31.766 22.031 1 90.19 413 HIS A O 1
ATOM 3301 N N . LYS A 1 414 ? -26.594 -32.156 20.922 1 87.62 414 LYS A N 1
ATOM 3302 C CA . LYS A 1 414 ? -25.766 -31.594 21.984 1 87.62 414 LYS A CA 1
ATOM 3303 C C . LYS A 1 414 ? -26.062 -30.125 22.219 1 87.62 414 LYS A C 1
ATOM 3305 O O . LYS A 1 414 ? -26.094 -29.656 23.344 1 87.62 414 LYS A O 1
ATOM 3310 N N . TYR A 1 415 ? -26.297 -29.406 21.141 1 91.19 415 TYR A N 1
ATOM 3311 C CA . TYR A 1 415 ? -26.469 -27.953 21.234 1 91.19 415 TYR A CA 1
ATOM 3312 C C . TYR A 1 415 ? -27.922 -27.562 20.984 1 91.19 415 TYR A C 1
ATOM 3314 O O . TYR A 1 415 ? -28.188 -26.484 20.453 1 91.19 415 TYR A O 1
ATOM 3322 N N . GLN A 1 416 ? -28.75 -28.438 21.297 1 89.75 416 GLN A N 1
ATOM 3323 C CA . GLN A 1 416 ? -30.172 -28.156 21.125 1 89.75 416 GLN A CA 1
ATOM 3324 C C . GLN A 1 416 ? -30.594 -26.938 21.922 1 89.75 416 GLN A C 1
ATOM 3326 O O . GLN A 1 416 ? -30.281 -26.812 23.109 1 89.75 416 GLN A O 1
ATOM 3331 N N . GLY A 1 417 ? -31.234 -25.969 21.281 1 89.06 417 GLY A N 1
ATOM 3332 C CA . GLY A 1 417 ? -31.75 -24.781 21.938 1 89.06 417 GLY A CA 1
ATOM 3333 C C . GLY A 1 417 ? -30.734 -23.656 22 1 89.06 417 GLY A C 1
ATOM 3334 O O . GLY A 1 417 ? -31.047 -22.562 22.484 1 89.06 417 GLY A O 1
ATOM 3335 N N . GLN A 1 418 ? -29.594 -23.938 21.578 1 93.38 418 GLN A N 1
ATOM 3336 C CA . GLN A 1 418 ? -28.547 -22.922 21.578 1 93.38 418 GLN A CA 1
ATOM 3337 C C . GLN A 1 418 ? -28.281 -22.406 20.156 1 93.38 418 GLN A C 1
ATOM 3339 O O . GLN A 1 418 ? -28.547 -23.109 19.172 1 93.38 418 GLN A O 1
ATOM 3344 N N . ASN A 1 419 ? -27.828 -21.141 20.078 1 96.12 419 ASN A N 1
ATOM 3345 C CA . ASN A 1 419 ? -27.344 -20.578 18.812 1 96.12 419 ASN A CA 1
ATOM 3346 C C . ASN A 1 419 ? -25.844 -20.797 18.641 1 96.12 419 ASN A C 1
ATOM 3348 O O . ASN A 1 419 ? -25.047 -20.312 19.453 1 96.12 419 ASN A O 1
ATOM 3352 N N . LEU A 1 420 ? -25.516 -21.453 17.609 1 96.81 420 LEU A N 1
ATOM 3353 C CA . LEU A 1 420 ? -24.141 -21.891 17.438 1 96.81 420 LEU A CA 1
ATOM 3354 C C . LEU A 1 420 ? -23.391 -20.969 16.469 1 96.81 420 LEU A C 1
ATOM 3356 O O . LEU A 1 420 ? -23.812 -20.781 15.328 1 96.81 420 LEU A O 1
ATOM 3360 N N . ILE A 1 421 ? -22.281 -20.375 16.953 1 98.31 421 ILE A N 1
ATOM 3361 C CA . ILE A 1 421 ? -21.328 -19.641 16.141 1 98.31 421 ILE A CA 1
ATOM 3362 C C . ILE A 1 421 ? -20.094 -20.516 15.906 1 98.31 421 ILE A C 1
ATOM 3364 O O . ILE A 1 421 ? -19.484 -21.016 16.859 1 98.31 421 ILE A O 1
ATOM 3368 N N . VAL A 1 422 ? -19.766 -20.688 14.688 1 97.19 422 VAL A N 1
ATOM 3369 C CA . VAL A 1 422 ? -18.625 -21.547 14.367 1 97.19 422 VAL A CA 1
ATOM 3370 C C . VAL A 1 422 ? -17.531 -20.734 13.68 1 97.19 422 VAL A C 1
ATOM 3372 O O . VAL A 1 422 ? -17.828 -19.812 12.906 1 97.19 422 VAL A O 1
ATOM 3375 N N . ALA A 1 423 ? -16.312 -20.969 14.062 1 96.5 423 ALA A N 1
ATOM 3376 C CA . ALA A 1 423 ? -15.148 -20.359 13.43 1 96.5 423 ALA A CA 1
ATOM 3377 C C . ALA A 1 423 ? -14 -21.359 13.328 1 96.5 423 ALA A C 1
ATOM 3379 O O . ALA A 1 423 ? -13.812 -22.188 14.211 1 96.5 423 ALA A O 1
ATOM 3380 N N . ARG A 1 424 ? -13.258 -21.328 12.297 1 93.31 424 ARG A N 1
ATOM 3381 C CA . ARG A 1 424 ? -12.07 -22.141 12.094 1 93.31 424 ARG A CA 1
ATOM 3382 C C . ARG A 1 424 ? -10.93 -21.312 11.516 1 93.31 424 ARG A C 1
ATOM 3384 O O . ARG A 1 424 ? -11.047 -20.75 10.422 1 93.31 424 ARG A O 1
ATOM 3391 N N . ASP A 1 425 ? -9.844 -21.25 12.258 1 91.5 425 ASP A N 1
ATOM 3392 C CA . ASP A 1 425 ? -8.727 -20.406 11.828 1 91.5 425 ASP A CA 1
ATOM 3393 C C . ASP A 1 425 ? -7.387 -21.062 12.172 1 91.5 425 ASP A C 1
ATOM 3395 O O . ASP A 1 425 ? -7.305 -21.891 13.086 1 91.5 425 ASP A O 1
ATOM 3399 N N . ARG A 1 426 ? -6.398 -20.625 11.391 1 86.69 426 ARG A N 1
ATOM 3400 C CA . ARG A 1 426 ? -5.035 -21.031 11.719 1 86.69 426 ARG A CA 1
ATOM 3401 C C . ARG A 1 426 ? -4.543 -20.312 12.977 1 86.69 426 ARG A C 1
ATOM 3403 O O . ARG A 1 426 ? -4.859 -19.141 13.195 1 86.69 426 ARG A O 1
ATOM 3410 N N . LEU A 1 427 ? -3.748 -20.969 13.75 1 87.19 427 LEU A N 1
ATOM 3411 C CA . LEU A 1 427 ? -3.207 -20.375 14.961 1 87.19 427 LEU A CA 1
ATOM 3412 C C . LEU A 1 427 ? -1.963 -19.547 14.648 1 87.19 427 LEU A C 1
ATOM 3414 O O . LEU A 1 427 ? -0.851 -19.922 15.031 1 87.19 427 LEU A O 1
ATOM 3418 N N . ASP A 1 428 ? -2.061 -18.516 14.016 1 86.62 428 ASP A N 1
ATOM 3419 C CA . ASP A 1 428 ? -1.026 -17.516 13.719 1 86.62 428 ASP A CA 1
ATOM 3420 C C . ASP A 1 428 ? -1.595 -16.109 13.758 1 86.62 428 ASP A C 1
ATOM 3422 O O . ASP A 1 428 ? -2.775 -15.914 14.062 1 86.62 428 ASP A O 1
ATOM 3426 N N . ALA A 1 429 ? -0.803 -15.188 13.57 1 86 429 ALA A N 1
ATOM 3427 C CA . ALA A 1 429 ? -1.222 -13.805 13.727 1 86 429 ALA A CA 1
ATOM 3428 C C . ALA A 1 429 ? -2.266 -13.422 12.688 1 86 429 ALA A C 1
ATOM 3430 O O . ALA A 1 429 ? -3.299 -12.828 13.016 1 86 429 ALA A O 1
ATOM 3431 N N . PRO A 1 430 ? -2.104 -13.797 11.422 1 89.69 430 PRO A N 1
ATOM 3432 C CA . PRO A 1 430 ? -3.096 -13.406 10.422 1 89.69 430 PRO A CA 1
ATOM 3433 C C . PRO A 1 430 ? -4.461 -14.047 10.656 1 89.69 430 PRO A C 1
ATOM 3435 O O . PRO A 1 430 ? -5.48 -13.531 10.188 1 89.69 430 PRO A O 1
ATOM 3438 N N . GLY A 1 431 ? -4.516 -15.172 11.383 1 91.31 431 GLY A N 1
ATOM 3439 C CA . GLY A 1 431 ? -5.781 -15.828 11.664 1 91.31 431 GLY A CA 1
ATOM 3440 C C . GLY A 1 431 ? -6.719 -14.977 12.5 1 91.31 431 GLY A C 1
ATOM 3441 O O . GLY A 1 431 ? -7.938 -15.156 12.453 1 91.31 431 GLY A O 1
ATOM 3442 N N . GLY A 1 432 ? -6.238 -14.094 13.367 1 92.12 432 GLY A N 1
ATOM 3443 C CA . GLY A 1 432 ? -7.012 -13.102 14.102 1 92.12 432 GLY A CA 1
ATOM 3444 C C . GLY A 1 432 ? -7.863 -13.711 15.203 1 92.12 432 GLY A C 1
ATOM 3445 O O . GLY A 1 432 ? -8.914 -13.172 15.547 1 92.12 432 GLY A O 1
ATOM 3446 N N . ILE A 1 433 ? -7.43 -14.875 15.727 1 93.75 433 ILE A N 1
ATOM 3447 C CA . ILE A 1 433 ? -8.211 -15.547 16.766 1 93.75 433 ILE A CA 1
ATOM 3448 C C . ILE A 1 433 ? -8.297 -14.664 18 1 93.75 433 ILE A C 1
ATOM 3450 O O . ILE A 1 433 ? -9.352 -14.562 18.625 1 93.75 433 ILE A O 1
ATOM 3454 N N . LYS A 1 434 ? -7.207 -14.07 18.375 1 91.38 434 LYS A N 1
ATOM 3455 C CA . LYS A 1 434 ? -7.188 -13.18 19.547 1 91.38 434 LYS A CA 1
ATOM 3456 C C . LYS A 1 434 ? -8.234 -12.078 19.406 1 91.38 434 LYS A C 1
ATOM 3458 O O . LYS A 1 434 ? -9.039 -11.867 20.312 1 91.38 434 LYS A O 1
ATOM 3463 N N . GLN A 1 435 ? -8.242 -11.383 18.234 1 91.19 435 GLN A N 1
ATOM 3464 C CA . GLN A 1 435 ? -9.18 -10.297 17.969 1 91.19 435 GLN A CA 1
ATOM 3465 C C . GLN A 1 435 ? -10.625 -10.805 17.969 1 91.19 435 GLN A C 1
ATOM 3467 O O . GLN A 1 435 ? -11.523 -10.125 18.469 1 91.19 435 GLN A O 1
ATOM 3472 N N . LYS A 1 436 ? -10.797 -11.977 17.422 1 95.88 436 LYS A N 1
ATOM 3473 C CA . LYS A 1 436 ? -12.125 -12.586 17.375 1 95.88 436 LYS A CA 1
ATOM 3474 C C . LYS A 1 436 ? -12.672 -12.836 18.781 1 95.88 436 LYS A C 1
ATOM 3476 O O . LYS A 1 436 ? -13.828 -12.523 19.062 1 95.88 436 LYS A O 1
ATOM 3481 N N . LEU A 1 437 ? -11.852 -13.414 19.625 1 95.5 437 LEU A N 1
ATOM 3482 C CA . LEU A 1 437 ? -12.281 -13.727 20.984 1 95.5 437 LEU A CA 1
ATOM 3483 C C . LEU A 1 437 ? -12.539 -12.453 21.781 1 95.5 437 LEU A C 1
ATOM 3485 O O . LEU A 1 437 ? -13.453 -12.406 22.609 1 95.5 437 LEU A O 1
ATOM 3489 N N . LEU A 1 438 ? -11.75 -11.43 21.531 1 91.75 438 LEU A N 1
ATOM 3490 C CA . LEU A 1 438 ? -11.969 -10.156 22.203 1 91.75 438 LEU A CA 1
ATOM 3491 C C . LEU A 1 438 ? -13.297 -9.539 21.766 1 91.75 438 LEU A C 1
ATOM 3493 O O . LEU A 1 438 ? -14.023 -8.977 22.578 1 91.75 438 LEU A O 1
ATOM 3497 N N . ALA A 1 439 ? -13.578 -9.609 20.516 1 93.75 439 ALA A N 1
ATOM 3498 C CA . ALA A 1 439 ? -14.852 -9.109 20 1 93.75 439 ALA A CA 1
ATOM 3499 C C . ALA A 1 439 ? -16.031 -9.883 20.594 1 93.75 439 ALA A C 1
ATOM 3501 O O . ALA A 1 439 ? -17.062 -9.297 20.938 1 93.75 439 ALA A O 1
ATOM 3502 N N . TYR A 1 440 ? -15.867 -11.195 20.719 1 96.69 440 TYR A N 1
ATOM 3503 C CA . TYR A 1 440 ? -16.906 -12.031 21.312 1 96.69 440 TYR A CA 1
ATOM 3504 C C . TYR A 1 440 ? -17.109 -11.695 22.781 1 96.69 440 TYR A C 1
ATOM 3506 O O . TYR A 1 440 ? -18.25 -11.656 23.266 1 96.69 440 TYR A O 1
ATOM 3514 N N . GLU A 1 441 ? -16.016 -11.492 23.438 1 94.06 441 GLU A N 1
ATOM 3515 C CA . GLU A 1 441 ? -16.109 -11.07 24.828 1 94.06 441 GLU A CA 1
ATOM 3516 C C . GLU A 1 441 ? -16.891 -9.766 24.969 1 94.06 441 GLU A C 1
ATOM 3518 O O . GLU A 1 441 ? -17.734 -9.625 25.844 1 94.06 441 GLU A O 1
ATOM 3523 N N . LEU A 1 442 ? -16.578 -8.875 24.094 1 92.12 442 LEU A N 1
ATOM 3524 C CA . LEU A 1 442 ? -17.281 -7.598 24.094 1 92.12 442 LEU A CA 1
ATOM 3525 C C . LEU A 1 442 ? -18.766 -7.801 23.812 1 92.12 442 LEU A C 1
ATOM 3527 O O . LEU A 1 442 ? -19.625 -7.121 24.391 1 92.12 442 LEU A O 1
ATOM 3531 N N . PHE A 1 443 ? -19.109 -8.664 22.938 1 96.06 443 PHE A N 1
ATOM 3532 C CA . PHE A 1 443 ? -20.484 -8.992 22.594 1 96.06 443 PHE A CA 1
ATOM 3533 C C . PHE A 1 443 ? -21.234 -9.484 23.828 1 96.06 443 PHE A C 1
ATOM 3535 O O . PHE A 1 443 ? -22.344 -9.016 24.125 1 96.06 443 PHE A O 1
ATOM 3542 N N . LEU A 1 444 ? -20.625 -10.414 24.562 1 95.81 444 LEU A N 1
ATOM 3543 C CA . LEU A 1 444 ? -21.25 -10.977 25.75 1 95.81 444 LEU A CA 1
ATOM 3544 C C . LEU A 1 444 ? -21.422 -9.906 26.828 1 95.81 444 LEU A C 1
ATOM 3546 O O . LEU A 1 444 ? -22.406 -9.93 27.578 1 95.81 444 LEU A O 1
ATOM 3550 N N . LYS A 1 445 ? -20.516 -9.023 26.859 1 92.25 445 LYS A N 1
ATOM 3551 C CA . LYS A 1 445 ? -20.578 -7.941 27.844 1 92.25 445 LYS A CA 1
ATOM 3552 C C . LYS A 1 445 ? -21.656 -6.926 27.469 1 92.25 445 LYS A C 1
ATOM 3554 O O . LYS A 1 445 ? -22.422 -6.488 28.328 1 92.25 445 LYS A O 1
ATOM 3559 N N . THR A 1 446 ? -21.734 -6.555 26.234 1 92.56 446 THR A N 1
ATOM 3560 C CA . THR A 1 446 ? -22.609 -5.488 25.766 1 92.56 446 THR A CA 1
ATOM 3561 C C . THR A 1 446 ? -24.047 -5.973 25.672 1 92.56 446 THR A C 1
ATOM 3563 O O . THR A 1 446 ? -24.984 -5.199 25.891 1 92.56 446 THR A O 1
ATOM 3566 N N . TYR A 1 447 ? -24.203 -7.262 25.359 1 95.81 447 TYR A N 1
ATOM 3567 C CA . TYR A 1 447 ? -25.547 -7.793 25.156 1 95.81 447 TYR A CA 1
ATOM 3568 C C . TYR A 1 447 ? -25.797 -8.977 26.078 1 95.81 447 TYR A C 1
ATOM 3570 O O . TYR A 1 447 ? -25.875 -10.125 25.625 1 95.81 447 TYR A O 1
ATOM 3578 N N . PRO A 1 448 ? -26.188 -8.742 27.281 1 94.88 448 PRO A N 1
ATOM 3579 C CA . PRO A 1 448 ? -26.328 -9.797 28.297 1 94.88 448 PRO A CA 1
ATOM 3580 C C . PRO A 1 448 ? -27.5 -10.742 27.984 1 94.88 448 PRO A C 1
ATOM 3582 O O . PRO A 1 448 ? -27.516 -11.875 28.484 1 94.88 448 PRO A O 1
ATOM 3585 N N . GLU A 1 449 ? -28.375 -10.352 27.172 1 94.88 449 GLU A N 1
ATOM 3586 C CA . GLU A 1 449 ? -29.516 -11.188 26.828 1 94.88 449 GLU A CA 1
ATOM 3587 C C . GLU A 1 449 ? -29.094 -12.43 26.062 1 94.88 449 GLU A C 1
ATOM 3589 O O . GLU A 1 449 ? -29.812 -13.43 26.031 1 94.88 449 GLU A O 1
ATOM 3594 N N . TRP A 1 450 ? -27.922 -12.5 25.531 1 95.94 450 TRP A N 1
ATOM 3595 C CA . TRP A 1 450 ? -27.469 -13.594 24.672 1 95.94 450 TRP A CA 1
ATOM 3596 C C . TRP A 1 450 ? -26.531 -14.531 25.438 1 95.94 450 TRP A C 1
ATOM 3598 O O . TRP A 1 450 ? -26.156 -15.586 24.922 1 95.94 450 TRP A O 1
ATOM 3608 N N . ARG A 1 451 ? -26.078 -14.289 26.625 1 93.62 451 ARG A N 1
ATOM 3609 C CA . ARG A 1 451 ? -25.062 -15.023 27.375 1 93.62 451 ARG A CA 1
ATOM 3610 C C . ARG A 1 451 ? -25.438 -16.5 27.5 1 93.62 451 ARG A C 1
ATOM 3612 O O . ARG A 1 451 ? -24.594 -17.375 27.344 1 93.62 451 ARG A O 1
ATOM 3619 N N . GLU A 1 452 ? -26.547 -16.875 27.719 1 92.19 452 GLU A N 1
ATOM 3620 C CA . GLU A 1 452 ? -26.922 -18.266 27.938 1 92.19 452 GLU A CA 1
ATOM 3621 C C . GLU A 1 452 ? -27.641 -18.844 26.719 1 92.19 452 GLU A C 1
ATOM 3623 O O . GLU A 1 452 ? -28.219 -19.938 26.781 1 92.19 452 GLU A O 1
ATOM 3628 N N . ARG A 1 453 ? -27.359 -18.172 25.609 1 95.38 453 ARG A N 1
ATOM 3629 C CA . ARG A 1 453 ? -28.109 -18.609 24.438 1 95.38 453 ARG A CA 1
ATOM 3630 C C . ARG A 1 453 ? -27.172 -18.844 23.25 1 95.38 453 ARG A C 1
ATOM 3632 O O . ARG A 1 453 ? -27.594 -19.359 22.219 1 95.38 453 ARG A O 1
ATOM 3639 N N . VAL A 1 454 ? -25.969 -18.438 23.438 1 96.75 454 VAL A N 1
ATOM 3640 C CA . VAL A 1 454 ? -25.062 -18.516 22.281 1 96.75 454 VAL A CA 1
ATOM 3641 C C . VAL A 1 454 ? -23.781 -19.25 22.688 1 96.75 454 VAL A C 1
ATOM 3643 O O . VAL A 1 454 ? -23.297 -19.094 23.812 1 96.75 454 VAL A O 1
ATOM 3646 N N . VAL A 1 455 ? -23.234 -20.078 21.812 1 96.44 455 VAL A N 1
ATOM 3647 C CA . VAL A 1 455 ? -21.953 -20.766 22 1 96.44 455 VAL A CA 1
ATOM 3648 C C . VAL A 1 455 ? -21.062 -20.547 20.781 1 96.44 455 VAL A C 1
ATOM 3650 O O . VAL A 1 455 ? -21.5 -20.75 19.641 1 96.44 455 VAL A O 1
ATOM 3653 N N . LEU A 1 456 ? -19.859 -20.078 21 1 97.81 456 LEU A N 1
ATOM 3654 C CA . LEU A 1 456 ? -18.859 -19.969 19.938 1 97.81 456 LEU A CA 1
ATOM 3655 C C . LEU A 1 456 ? -17.922 -21.172 19.953 1 97.81 456 LEU A C 1
ATOM 3657 O O . LEU A 1 456 ? -17.25 -21.438 20.953 1 97.81 456 LEU A O 1
ATOM 3661 N N . VAL A 1 457 ? -17.922 -21.906 18.922 1 95.44 457 VAL A N 1
ATOM 3662 C CA . VAL A 1 457 ? -16.969 -23 18.734 1 95.44 457 VAL A CA 1
ATOM 3663 C C . VAL A 1 457 ? -15.828 -22.531 17.844 1 95.44 457 VAL A C 1
ATOM 3665 O O . VAL A 1 457 ? -16.016 -22.391 16.625 1 95.44 457 VAL A O 1
ATOM 3668 N N . GLN A 1 458 ? -14.672 -22.359 18.438 1 94.94 458 GLN A N 1
ATOM 3669 C CA . GLN A 1 458 ? -13.484 -21.922 17.703 1 94.94 458 GLN A CA 1
ATOM 3670 C C . GLN A 1 458 ? -12.523 -23.094 17.469 1 94.94 458 GLN A C 1
ATOM 3672 O O . GLN A 1 458 ? -11.922 -23.594 18.422 1 94.94 458 GLN A O 1
ATOM 3677 N N . VAL A 1 459 ? -12.398 -23.438 16.188 1 90.69 459 VAL A N 1
ATOM 3678 C CA . VAL A 1 459 ? -11.477 -24.516 15.828 1 90.69 459 VAL A CA 1
ATOM 3679 C C . VAL A 1 459 ? -10.133 -23.922 15.406 1 90.69 459 VAL A C 1
ATOM 3681 O O . VAL A 1 459 ? -10.07 -23.047 14.547 1 90.69 459 VAL A O 1
ATOM 3684 N N . MET A 1 460 ? -9.039 -24.375 16.047 1 86.94 460 MET A N 1
ATOM 3685 C CA . MET A 1 460 ? -7.691 -23.922 15.703 1 86.94 460 MET A CA 1
ATOM 3686 C C . MET A 1 460 ? -6.953 -25 14.898 1 86.94 460 MET A C 1
ATOM 3688 O O . MET A 1 460 ? -6.672 -26.078 15.414 1 86.94 460 MET A O 1
ATOM 3692 N N . SER A 1 461 ? -6.637 -24.766 13.609 1 72.44 461 SER A N 1
ATOM 3693 C CA . SER A 1 461 ? -6.164 -25.781 12.672 1 72.44 461 SER A CA 1
ATOM 3694 C C . SER A 1 461 ? -4.656 -25.984 12.781 1 72.44 461 SER A C 1
ATOM 3696 O O . SER A 1 461 ? -4.109 -26.938 12.219 1 72.44 461 SER A O 1
ATOM 3698 N N . SER A 1 462 ? -3.867 -25.078 13.375 1 67.62 462 SER A N 1
ATOM 3699 C CA . SER A 1 462 ? -2.422 -25.281 13.336 1 67.62 462 SER A CA 1
ATOM 3700 C C . SER A 1 462 ? -1.808 -25.141 14.727 1 67.62 462 SER A C 1
ATOM 3702 O O . SER A 1 462 ? -2.445 -24.625 15.648 1 67.62 462 SER A O 1
ATOM 3704 N N . ALA A 1 463 ? -0.735 -26.016 14.922 1 56.28 463 ALA A N 1
ATOM 3705 C CA . ALA A 1 463 ? 0.045 -25.812 16.141 1 56.28 463 ALA A CA 1
ATOM 3706 C C . ALA A 1 463 ? 0.84 -24.516 16.062 1 56.28 463 ALA A C 1
ATOM 3708 O O . ALA A 1 463 ? 1.273 -24.109 14.984 1 56.28 463 ALA A O 1
ATOM 3709 N N . SER A 1 464 ? 0.738 -23.781 17.094 1 57.47 464 SER A N 1
ATOM 3710 C CA . SER A 1 464 ? 1.237 -22.406 17.125 1 57.47 464 SER A CA 1
ATOM 3711 C C . SER A 1 464 ? 2.748 -22.375 16.922 1 57.47 464 SER A C 1
ATOM 3713 O O . SER A 1 464 ? 3.479 -23.188 17.469 1 57.47 464 SER A O 1
ATOM 3715 N N . GLU A 1 465 ? 3.172 -21.703 15.891 1 60.75 465 GLU A N 1
ATOM 3716 C CA . GLU A 1 465 ? 4.586 -21.359 15.797 1 60.75 465 GLU A CA 1
ATOM 3717 C C . GLU A 1 465 ? 4.93 -20.172 16.688 1 60.75 465 GLU A C 1
ATOM 3719 O O . GLU A 1 465 ? 6.102 -19.859 16.891 1 60.75 465 GLU A O 1
ATOM 3724 N N . ILE A 1 466 ? 3.865 -19.562 17.328 1 67.94 466 ILE A N 1
ATOM 3725 C CA . ILE A 1 466 ? 4.086 -18.406 18.188 1 67.94 466 ILE A CA 1
ATOM 3726 C C . ILE A 1 466 ? 3.539 -18.688 19.594 1 67.94 466 ILE A C 1
ATOM 3728 O O . ILE A 1 466 ? 2.367 -18.422 19.875 1 67.94 466 ILE A O 1
ATOM 3732 N N . PRO A 1 467 ? 4.293 -19.188 20.391 1 74.12 467 PRO A N 1
ATOM 3733 C CA . PRO A 1 467 ? 3.836 -19.594 21.719 1 74.12 467 PRO A CA 1
ATOM 3734 C C . PRO A 1 467 ? 3.193 -18.438 22.484 1 74.12 467 PRO A C 1
ATOM 3736 O O . PRO A 1 467 ? 2.221 -18.656 23.219 1 74.12 467 PRO A O 1
ATOM 3739 N N . GLU A 1 468 ? 3.717 -17.281 22.297 1 77.25 468 GLU A N 1
ATOM 3740 C CA . GLU A 1 468 ? 3.164 -16.125 23.016 1 77.25 468 GLU A CA 1
ATOM 3741 C C . GLU A 1 468 ? 1.712 -15.883 22.625 1 77.25 468 GLU A C 1
ATOM 3743 O O . GLU A 1 468 ? 0.884 -15.531 23.469 1 77.25 468 GLU A O 1
ATOM 3748 N N . LEU A 1 469 ? 1.411 -16.109 21.422 1 83.69 469 LEU A N 1
ATOM 3749 C CA . LEU A 1 469 ? 0.054 -15.898 20.938 1 83.69 469 LEU A CA 1
ATOM 3750 C C . LEU A 1 469 ? -0.9 -16.938 21.5 1 83.69 469 LEU A C 1
ATOM 3752 O O . LEU A 1 469 ? -2.035 -16.625 21.859 1 83.69 469 LEU A O 1
ATOM 3756 N N . GLU A 1 470 ? -0.457 -18.125 21.578 1 84.69 470 GLU A N 1
ATOM 3757 C CA . GLU A 1 470 ? -1.282 -19.203 22.125 1 84.69 470 GLU A CA 1
ATOM 3758 C C . GLU A 1 470 ? -1.624 -18.938 23.594 1 84.69 470 GLU A C 1
ATOM 3760 O O . GLU A 1 470 ? -2.746 -19.203 24.031 1 84.69 470 GLU A O 1
ATOM 3765 N N . VAL A 1 471 ? -0.628 -18.422 24.281 1 84.69 471 VAL A N 1
ATOM 3766 C CA . VAL A 1 471 ? -0.83 -18.094 25.688 1 84.69 471 VAL A CA 1
ATOM 3767 C C . VAL A 1 471 ? -1.858 -16.969 25.828 1 84.69 471 VAL A C 1
ATOM 3769 O O . VAL A 1 471 ? -2.75 -17.031 26.672 1 84.69 471 VAL A O 1
ATOM 3772 N N . GLN A 1 472 ? -1.729 -16.016 24.984 1 86.44 472 GLN A N 1
ATOM 3773 C CA . GLN A 1 472 ? -2.666 -14.906 25.031 1 86.44 472 GLN A CA 1
ATOM 3774 C C . GLN A 1 472 ? -4.086 -15.359 24.719 1 86.44 472 GLN A C 1
ATOM 3776 O O . GLN A 1 472 ? -5.039 -14.953 25.375 1 86.44 472 GLN A O 1
ATOM 3781 N N . ILE A 1 473 ? -4.238 -16.219 23.766 1 90.5 473 ILE A N 1
ATOM 3782 C CA . ILE A 1 473 ? -5.543 -16.719 23.344 1 90.5 473 ILE A CA 1
ATOM 3783 C C . ILE A 1 473 ? -6.156 -17.547 24.469 1 90.5 473 ILE A C 1
ATOM 3785 O O . ILE A 1 473 ? -7.34 -17.391 24.781 1 90.5 473 ILE A O 1
ATOM 3789 N N . SER A 1 474 ? -5.371 -18.344 25.047 1 89 474 SER A N 1
ATOM 3790 C CA . SER A 1 474 ? -5.844 -19.172 26.141 1 89 474 SER A CA 1
ATOM 3791 C C . SER A 1 474 ? -6.285 -18.344 27.344 1 89 474 SER A C 1
ATOM 3793 O O . SER A 1 474 ? -7.273 -18.656 28 1 89 474 SER A O 1
ATOM 3795 N N . LYS A 1 475 ? -5.543 -17.328 27.609 1 88.69 475 LYS A N 1
ATOM 3796 C CA . LYS A 1 475 ? -5.895 -16.438 28.703 1 88.69 475 LYS A CA 1
ATOM 3797 C C . LYS A 1 475 ? -7.25 -15.781 28.469 1 88.69 475 LYS A C 1
ATOM 3799 O O . LYS A 1 475 ? -8.07 -15.688 29.391 1 88.69 475 LYS A O 1
ATOM 3804 N N . ILE A 1 476 ? -7.457 -15.352 27.266 1 92 476 ILE A N 1
ATOM 3805 C CA . ILE A 1 476 ? -8.719 -14.703 26.922 1 92 476 ILE A CA 1
ATOM 3806 C C . ILE A 1 476 ? -9.859 -15.719 27.016 1 92 476 ILE A C 1
ATOM 3808 O O . ILE A 1 476 ? -10.93 -15.414 27.547 1 92 476 ILE A O 1
ATOM 3812 N N . ALA A 1 477 ? -9.609 -16.875 26.531 1 92.75 477 ALA A N 1
ATOM 3813 C CA . ALA A 1 477 ? -10.617 -17.922 26.562 1 92.75 477 ALA A CA 1
ATOM 3814 C C . ALA A 1 477 ? -11 -18.281 28 1 92.75 477 ALA A C 1
ATOM 3816 O O . ALA A 1 477 ? -12.18 -18.438 28.312 1 92.75 477 ALA A O 1
ATOM 3817 N N . MET A 1 478 ? -10.023 -18.344 28.781 1 91.25 478 MET A N 1
ATOM 3818 C CA . MET A 1 478 ? -10.258 -18.656 30.203 1 91.25 478 MET A CA 1
ATOM 3819 C C . MET A 1 478 ? -11.07 -17.547 30.859 1 91.25 478 MET A C 1
ATOM 3821 O O . MET A 1 478 ? -11.977 -17.828 31.656 1 91.25 478 MET A O 1
ATOM 3825 N N . ARG A 1 479 ? -10.711 -16.422 30.531 1 91.44 479 ARG A N 1
ATOM 3826 C CA . ARG A 1 479 ? -11.414 -15.281 31.109 1 91.44 479 ARG A CA 1
ATOM 3827 C C . ARG A 1 479 ? -12.875 -15.266 30.688 1 91.44 479 ARG A C 1
ATOM 3829 O O . ARG A 1 479 ? -13.766 -15.031 31.5 1 91.44 479 ARG A O 1
ATOM 3836 N N . ILE A 1 480 ? -13.195 -15.523 29.453 1 93.81 480 ILE A N 1
ATOM 3837 C CA . ILE A 1 480 ? -14.555 -15.531 28.938 1 93.81 480 ILE A CA 1
ATOM 3838 C C . ILE A 1 480 ? -15.367 -16.609 29.641 1 93.81 480 ILE A C 1
ATOM 3840 O O . ILE A 1 480 ? -16.469 -16.344 30.141 1 93.81 480 ILE A O 1
ATOM 3844 N N . ASN A 1 481 ? -14.891 -17.766 29.703 1 93 481 ASN A N 1
ATOM 3845 C CA . ASN A 1 481 ? -15.617 -18.891 30.312 1 93 481 ASN A CA 1
ATOM 3846 C C . ASN A 1 481 ? -15.742 -18.719 31.828 1 93 481 ASN A C 1
ATOM 3848 O O . ASN A 1 481 ? -16.75 -19.094 32.406 1 93 481 ASN A O 1
ATOM 3852 N N . ALA A 1 482 ? -14.727 -18.172 32.5 1 91 482 ALA A N 1
ATOM 3853 C CA . ALA A 1 482 ? -14.789 -17.922 33.938 1 91 482 ALA A CA 1
ATOM 3854 C C . ALA A 1 482 ? -15.867 -16.906 34.25 1 91 482 ALA A C 1
ATOM 3856 O O . ALA A 1 482 ? -16.547 -17.031 35.281 1 91 482 ALA A O 1
ATOM 3857 N N . THR A 1 483 ? -16.031 -15.984 33.406 1 91.56 483 THR A N 1
ATOM 3858 C CA . THR A 1 483 ? -16.938 -14.875 33.688 1 91.56 483 THR A CA 1
ATOM 3859 C C . THR A 1 483 ? -18.375 -15.234 33.312 1 91.56 483 THR A C 1
ATOM 3861 O O . THR A 1 483 ? -19.312 -14.852 34 1 91.56 483 THR A O 1
ATOM 3864 N N . TYR A 1 484 ? -18.531 -15.977 32.219 1 93.31 484 TYR A N 1
ATOM 3865 C CA . TYR A 1 484 ? -19.875 -16.031 31.656 1 93.31 484 TYR A CA 1
ATOM 3866 C C . TYR A 1 484 ? -20.406 -17.469 31.656 1 93.31 484 TYR A C 1
ATOM 3868 O O . TYR A 1 484 ? -21.531 -17.719 31.25 1 93.31 484 TYR A O 1
ATOM 3876 N N . SER A 1 485 ? -19.609 -18.391 32.094 1 90.56 485 SER A N 1
ATOM 3877 C CA . SER A 1 485 ? -20.078 -19.766 32.125 1 90.56 485 SER A CA 1
ATOM 3878 C C . SER A 1 485 ? -21 -19.984 33.344 1 90.56 485 SER A C 1
ATOM 3880 O O . SER A 1 485 ? -20.922 -19.266 34.344 1 90.56 485 SER A O 1
ATOM 3882 N N . THR A 1 486 ? -21.953 -20.875 33.094 1 89.25 486 THR A N 1
ATOM 3883 C CA . THR A 1 486 ? -22.797 -21.375 34.188 1 89.25 486 THR A CA 1
ATOM 3884 C C . THR A 1 486 ? -22.641 -22.891 34.344 1 89.25 486 THR A C 1
ATOM 3886 O O . THR A 1 486 ? -21.797 -23.5 33.688 1 89.25 486 THR A O 1
ATOM 3889 N N . ILE A 1 487 ? -23.438 -23.453 35.156 1 79.44 487 ILE A N 1
ATOM 3890 C CA . ILE A 1 487 ? -23.359 -24.891 35.438 1 79.44 487 ILE A CA 1
ATOM 3891 C C . ILE A 1 487 ? -23.781 -25.656 34.188 1 79.44 487 ILE A C 1
ATOM 3893 O O . ILE A 1 487 ? -23.25 -26.734 33.906 1 79.44 487 ILE A O 1
ATOM 3897 N N . THR A 1 488 ? -24.609 -25 33.406 1 82.38 488 THR A N 1
ATOM 3898 C CA . THR A 1 488 ? -25.188 -25.75 32.312 1 82.38 488 THR A CA 1
ATOM 3899 C C . THR A 1 488 ? -24.766 -25.156 30.969 1 82.38 488 THR A C 1
ATOM 3901 O O . THR A 1 488 ? -25.094 -25.703 29.922 1 82.38 488 THR A O 1
ATOM 3904 N N . HIS A 1 489 ? -24.016 -24.031 31.062 1 89.25 489 HIS A N 1
ATOM 3905 C CA . HIS A 1 489 ? -23.75 -23.344 29.797 1 89.25 489 HIS A CA 1
ATOM 3906 C C . HIS A 1 489 ? -22.297 -22.875 29.734 1 89.25 489 HIS A C 1
ATOM 3908 O O . HIS A 1 489 ? -21.797 -22.234 30.672 1 89.25 489 HIS A O 1
ATOM 3914 N N . GLN A 1 490 ? -21.656 -23.266 28.641 1 90.56 490 GLN A N 1
ATOM 3915 C CA . GLN A 1 490 ? -20.328 -22.75 28.328 1 90.56 490 GLN A CA 1
ATOM 3916 C C . GLN A 1 490 ? -20.344 -21.938 27.031 1 90.56 490 GLN A C 1
ATOM 3918 O O . GLN A 1 490 ? -20.516 -22.484 25.953 1 90.56 490 GLN A O 1
ATOM 3923 N N . PRO A 1 491 ? -20.062 -20.688 27.109 1 94.5 491 PRO A N 1
ATOM 3924 C CA . PRO A 1 491 ? -20.234 -19.812 25.953 1 94.5 491 PRO A CA 1
ATOM 3925 C C . PRO A 1 491 ? -19.156 -20.016 24.891 1 94.5 491 PRO A C 1
ATOM 3927 O O . PRO A 1 491 ? -19.359 -19.672 23.734 1 94.5 491 PRO A O 1
ATOM 3930 N N . LEU A 1 492 ? -17.938 -20.484 25.297 1 95.56 492 LEU A N 1
ATOM 3931 C CA . LEU A 1 492 ? -16.844 -20.609 24.359 1 95.56 492 LEU A CA 1
ATOM 3932 C C . LEU A 1 492 ? -16.219 -22 24.422 1 95.56 492 LEU A C 1
ATOM 3934 O O . LEU A 1 492 ? -15.859 -22.469 25.5 1 95.56 492 LEU A O 1
ATOM 3938 N N . VAL A 1 493 ? -16.156 -22.609 23.297 1 91.94 493 VAL A N 1
ATOM 3939 C CA . VAL A 1 493 ? -15.484 -23.906 23.172 1 91.94 493 VAL A CA 1
ATOM 3940 C C . VAL A 1 493 ? -14.289 -23.781 22.219 1 91.94 493 VAL A C 1
ATOM 3942 O O . VAL A 1 493 ? -14.453 -23.547 21.031 1 91.94 493 VAL A O 1
ATOM 3945 N N . LEU A 1 494 ? -13.109 -23.875 22.797 1 88.94 494 LEU A N 1
ATOM 3946 C CA . LEU A 1 494 ? -11.875 -23.828 22.016 1 88.94 494 LEU A CA 1
ATOM 3947 C C . LEU A 1 494 ? -11.398 -25.234 21.672 1 88.94 494 LEU A C 1
ATOM 3949 O O . LEU A 1 494 ? -11.141 -26.047 22.578 1 88.94 494 LEU A O 1
ATOM 3953 N N . VAL A 1 495 ? -11.328 -25.469 20.344 1 83.44 495 VAL A N 1
ATOM 3954 C CA . VAL A 1 495 ? -10.906 -26.797 19.906 1 83.44 495 VAL A CA 1
ATOM 3955 C C . VAL A 1 495 ? -9.469 -26.734 19.391 1 83.44 495 VAL A C 1
ATOM 3957 O O . VAL A 1 495 ? -9.219 -26.188 18.312 1 83.44 495 VAL A O 1
ATOM 3960 N N . ARG A 1 496 ? -8.445 -27.172 20.094 1 73.19 496 ARG A N 1
ATOM 3961 C CA . ARG A 1 496 ? -7.031 -27.062 19.766 1 73.19 496 ARG A CA 1
ATOM 3962 C C . ARG A 1 496 ? -6.625 -28.109 18.734 1 73.19 496 ARG A C 1
ATOM 3964 O O . ARG A 1 496 ? -5.66 -27.906 17.984 1 73.19 496 ARG A O 1
ATOM 3971 N N . GLN A 1 497 ? -7.227 -29.203 18.812 1 63.47 497 GLN A N 1
ATOM 3972 C CA . GLN A 1 497 ? -6.855 -30.219 17.844 1 63.47 497 GLN A CA 1
ATOM 3973 C C . GLN A 1 497 ? -7.824 -30.234 16.656 1 63.47 497 GLN A C 1
ATOM 3975 O O . GLN A 1 497 ? -9.031 -30.094 16.844 1 63.47 497 GLN A O 1
ATOM 3980 N N . ASP A 1 498 ? -7.188 -30.094 15.461 1 63.81 498 ASP A N 1
ATOM 3981 C CA . ASP A 1 498 ? -8.031 -30.062 14.266 1 63.81 498 ASP A CA 1
ATOM 3982 C C . ASP A 1 498 ? -9.016 -31.234 14.258 1 63.81 498 ASP A C 1
ATOM 3984 O O . ASP A 1 498 ? -8.812 -32.219 14.953 1 63.81 498 ASP A O 1
ATOM 3988 N N . ILE A 1 499 ? -10.258 -31.016 13.859 1 74.19 499 ILE A N 1
ATOM 3989 C CA . ILE A 1 499 ? -11.359 -31.969 13.773 1 74.19 499 ILE A CA 1
ATOM 3990 C C . ILE A 1 499 ? -11.414 -32.594 12.383 1 74.19 499 ILE A C 1
ATOM 3992 O O . ILE A 1 499 ? -10.734 -32.125 11.461 1 74.19 499 ILE A O 1
ATOM 3996 N N . SER A 1 500 ? -12.039 -33.688 12.344 1 79.31 500 SER A N 1
ATOM 3997 C CA . SER A 1 500 ? -12.172 -34.312 11.039 1 79.31 500 SER A CA 1
ATOM 3998 C C . SER A 1 500 ? -12.969 -33.469 10.07 1 79.31 500 SER A C 1
ATOM 4000 O O . SER A 1 500 ? -13.75 -32.594 10.492 1 79.31 500 SER A O 1
ATOM 4002 N N . HIS A 1 501 ? -12.688 -33.719 8.828 1 85.5 501 HIS A N 1
ATOM 4003 C CA . HIS A 1 501 ? -13.375 -32.938 7.793 1 85.5 501 HIS A CA 1
ATOM 4004 C C . HIS A 1 501 ? -14.883 -33.188 7.844 1 85.5 501 HIS A C 1
ATOM 4006 O O . HIS A 1 501 ? -15.672 -32.281 7.594 1 85.5 501 HIS A O 1
ATOM 4012 N N . PHE A 1 502 ? -15.359 -34.438 8.219 1 87.75 502 PHE A N 1
ATOM 4013 C CA . PHE A 1 502 ? -16.766 -34.781 8.328 1 87.75 502 PHE A CA 1
ATOM 4014 C C . PHE A 1 502 ? -17.422 -33.969 9.453 1 87.75 502 PHE A C 1
ATOM 4016 O O . PHE A 1 502 ? -18.516 -33.438 9.281 1 87.75 502 PHE A O 1
ATOM 4023 N N . GLN A 1 503 ? -16.688 -33.969 10.531 1 87.81 503 GLN A N 1
ATOM 4024 C CA . GLN A 1 503 ? -17.188 -33.219 11.68 1 87.81 503 GLN A CA 1
ATOM 4025 C C . GLN A 1 503 ? -17.328 -31.734 11.359 1 87.81 503 GLN A C 1
ATOM 4027 O O . GLN A 1 503 ? -18.297 -31.094 11.773 1 87.81 503 GLN A O 1
ATOM 4032 N N . PHE A 1 504 ? -16.375 -31.328 10.688 1 91.12 504 PHE A N 1
ATOM 4033 C CA . PHE A 1 504 ? -16.375 -29.906 10.383 1 91.12 504 PHE A CA 1
ATOM 4034 C C . PHE A 1 504 ? -17.516 -29.547 9.438 1 91.12 504 PHE A C 1
ATOM 4036 O O . PHE A 1 504 ? -18.188 -28.516 9.602 1 91.12 504 PHE A O 1
ATOM 4043 N N . ILE A 1 505 ? -17.719 -30.328 8.43 1 93.25 505 ILE A N 1
ATOM 4044 C CA . ILE A 1 505 ? -18.828 -30.109 7.5 1 93.25 505 ILE A CA 1
ATOM 4045 C C . ILE A 1 505 ? -20.156 -30.156 8.258 1 93.25 505 ILE A C 1
ATOM 4047 O O . ILE A 1 505 ? -21.078 -29.391 7.961 1 93.25 505 ILE A O 1
ATOM 4051 N N . ALA A 1 506 ? -20.234 -31.047 9.211 1 94.19 506 ALA A N 1
ATOM 4052 C CA . ALA A 1 506 ? -21.438 -31.141 10.039 1 94.19 506 ALA A CA 1
ATOM 4053 C C . ALA A 1 506 ? -21.641 -29.859 10.844 1 94.19 506 ALA A C 1
ATOM 4055 O O . ALA A 1 506 ? -22.766 -29.344 10.945 1 94.19 506 ALA A O 1
ATOM 4056 N N . LEU A 1 507 ? -20.562 -29.391 11.375 1 94 507 LEU A N 1
ATOM 4057 C CA . LEU A 1 507 ? -20.609 -28.141 12.133 1 94 507 LEU A CA 1
ATOM 4058 C C . LEU A 1 507 ? -21.109 -26.984 11.258 1 94 507 LEU A C 1
ATOM 4060 O O . LEU A 1 507 ? -21.922 -26.172 11.703 1 94 507 LEU A O 1
ATOM 4064 N N . LEU A 1 508 ? -20.594 -26.922 10.047 1 96.25 508 LEU A N 1
ATOM 4065 C CA . LEU A 1 508 ? -20.984 -25.875 9.125 1 96.25 508 LEU A CA 1
ATOM 4066 C C . LEU A 1 508 ? -22.469 -25.953 8.805 1 96.25 508 LEU A C 1
ATOM 4068 O O . LEU A 1 508 ? -23.125 -24.938 8.586 1 96.25 508 LEU A O 1
ATOM 4072 N N . SER A 1 509 ? -22.984 -27.125 8.82 1 96.5 509 SER A N 1
ATOM 4073 C CA . SER A 1 509 ? -24.375 -27.344 8.453 1 96.5 509 SER A CA 1
ATOM 4074 C C . SER A 1 509 ? -25.312 -26.922 9.57 1 96.5 509 SER A C 1
ATOM 4076 O O . SER A 1 509 ? -26.438 -26.469 9.305 1 96.5 509 SER A O 1
ATOM 4078 N N . VAL A 1 510 ? -24.859 -27.094 10.805 1 95.94 510 VAL A N 1
ATOM 4079 C CA . VAL A 1 510 ? -25.75 -26.828 11.93 1 95.94 510 VAL A CA 1
ATOM 4080 C C . VAL A 1 510 ? -25.531 -25.422 12.453 1 95.94 510 VAL A C 1
ATOM 4082 O O . VAL A 1 510 ? -26.359 -24.891 13.203 1 95.94 510 VAL A O 1
ATOM 4085 N N . ALA A 1 511 ? -24.531 -24.734 11.992 1 97.31 511 ALA A N 1
ATOM 4086 C CA . ALA A 1 511 ? -24.125 -23.438 12.523 1 97.31 511 ALA A CA 1
ATOM 4087 C C . ALA A 1 511 ? -25.156 -22.359 12.18 1 97.31 511 ALA A C 1
ATOM 4089 O O . ALA A 1 511 ? -25.703 -22.344 11.078 1 97.31 511 ALA A O 1
ATOM 4090 N N . HIS A 1 512 ? -25.438 -21.469 13.125 1 97.81 512 HIS A N 1
ATOM 4091 C CA . HIS A 1 512 ? -26.297 -20.312 12.883 1 97.81 512 HIS A CA 1
ATOM 4092 C C . HIS A 1 512 ? -25.484 -19.156 12.281 1 97.81 512 HIS A C 1
ATOM 4094 O O . HIS A 1 512 ? -26.031 -18.344 11.523 1 97.81 512 HIS A O 1
ATOM 4100 N N . VAL A 1 513 ? -24.297 -19.062 12.75 1 98.38 513 VAL A N 1
ATOM 4101 C CA . VAL A 1 513 ? -23.391 -18.016 12.273 1 98.38 513 VAL A CA 1
ATOM 4102 C C . VAL A 1 513 ? -22.016 -18.625 12 1 98.38 513 VAL A C 1
ATOM 4104 O O . VAL A 1 513 ? -21.516 -19.438 12.773 1 98.38 513 VAL A O 1
ATOM 4107 N N . PHE A 1 514 ? -21.438 -18.328 10.898 1 98.44 514 PHE A N 1
ATOM 4108 C CA . PHE A 1 514 ? -20.031 -18.625 10.633 1 98.44 514 PHE A CA 1
ATOM 4109 C C . PHE A 1 514 ? -19.203 -17.344 10.641 1 98.44 514 PHE A C 1
ATOM 4111 O O . PHE A 1 514 ? -19.531 -16.391 9.938 1 98.44 514 PHE A O 1
ATOM 4118 N N . MET A 1 515 ? -18.172 -17.344 11.414 1 98.06 515 MET A N 1
ATOM 4119 C CA . MET A 1 515 ? -17.359 -16.141 11.594 1 98.06 515 MET A CA 1
ATOM 4120 C C . MET A 1 515 ? -15.961 -16.328 11.031 1 98.06 515 MET A C 1
ATOM 4122 O O . MET A 1 515 ? -15.188 -17.141 11.555 1 98.06 515 MET A O 1
ATOM 4126 N N . ALA A 1 516 ? -15.664 -15.672 9.953 1 97.25 516 ALA A N 1
ATOM 4127 C CA . ALA A 1 516 ? -14.32 -15.625 9.375 1 97.25 516 ALA A CA 1
ATOM 4128 C C . ALA A 1 516 ? -13.742 -14.211 9.445 1 97.25 516 ALA A C 1
ATOM 4130 O O . ALA A 1 516 ? -13.742 -13.484 8.453 1 97.25 516 ALA A O 1
ATOM 4131 N N . THR A 1 517 ? -13.164 -13.875 10.57 1 97.12 517 THR A N 1
ATOM 4132 C CA . THR A 1 517 ? -12.672 -12.523 10.812 1 97.12 517 THR A CA 1
ATOM 4133 C C . THR A 1 517 ? -11.148 -12.5 10.836 1 97.12 517 THR A C 1
ATOM 4135 O O . THR A 1 517 ? -10.547 -11.945 11.75 1 97.12 517 THR A O 1
ATOM 4138 N N . ASN A 1 518 ? -10.57 -13.109 9.805 1 95.62 518 ASN A N 1
ATOM 4139 C CA . ASN A 1 518 ? -9.117 -13.117 9.656 1 95.62 518 ASN A CA 1
ATOM 4140 C C . ASN A 1 518 ? -8.57 -11.703 9.477 1 95.62 518 ASN A C 1
ATOM 4142 O O . ASN A 1 518 ? -9.242 -10.836 8.914 1 95.62 518 ASN A O 1
ATOM 4146 N N . LEU A 1 519 ? -7.348 -11.484 9.977 1 92.62 519 LEU A N 1
ATOM 4147 C CA . LEU A 1 519 ? -6.703 -10.195 9.766 1 92.62 519 LEU A CA 1
ATOM 4148 C C . LEU A 1 519 ? -6.273 -10.031 8.312 1 92.62 519 LEU A C 1
ATOM 4150 O O . LEU A 1 519 ? -6.27 -8.914 7.785 1 92.62 519 LEU A O 1
ATOM 4154 N N . ARG A 1 520 ? -5.734 -11.078 7.754 1 93.25 520 ARG A N 1
ATOM 4155 C CA . ARG A 1 520 ? -5.363 -11.125 6.344 1 93.25 520 ARG A CA 1
ATOM 4156 C C . ARG A 1 520 ? -5.402 -12.555 5.816 1 93.25 520 ARG A C 1
ATOM 4158 O O . ARG A 1 520 ? -4.926 -13.477 6.48 1 93.25 520 ARG A O 1
ATOM 4165 N N . GLU A 1 521 ? -6.039 -12.664 4.648 1 93.69 521 GLU A N 1
ATOM 4166 C CA . GLU A 1 521 ? -6.09 -13.992 4.035 1 93.69 521 GLU A CA 1
ATOM 4167 C C . GLU A 1 521 ? -6.352 -13.891 2.533 1 93.69 521 GLU A C 1
ATOM 4169 O O . GLU A 1 521 ? -6.914 -12.898 2.061 1 93.69 521 GLU A O 1
ATOM 4174 N N . GLY A 1 522 ? -5.793 -14.898 1.829 1 93.31 522 GLY A N 1
ATOM 4175 C CA . GLY A 1 522 ? -6.117 -14.945 0.412 1 93.31 522 GLY A CA 1
ATOM 4176 C C . GLY A 1 522 ? -7.586 -15.211 0.143 1 93.31 522 GLY A C 1
ATOM 4177 O O . GLY A 1 522 ? -8.438 -14.391 0.472 1 93.31 522 GLY A O 1
ATOM 4178 N N . MET A 1 523 ? -7.875 -16.359 -0.39 1 93.88 523 MET A N 1
ATOM 4179 C CA . MET A 1 523 ? -9.266 -16.766 -0.584 1 93.88 523 MET A CA 1
ATOM 4180 C C . MET A 1 523 ? -9.742 -17.641 0.57 1 93.88 523 MET A C 1
ATOM 4182 O O . MET A 1 523 ? -9.109 -18.641 0.896 1 93.88 523 MET A O 1
ATOM 4186 N N . ASN A 1 524 ? -10.758 -17.203 1.237 1 94.44 524 ASN A N 1
ATOM 4187 C CA . ASN A 1 524 ? -11.328 -18.016 2.309 1 94.44 524 ASN A CA 1
ATOM 4188 C C . ASN A 1 524 ? -12.375 -18.984 1.777 1 94.44 524 ASN A C 1
ATOM 4190 O O . ASN A 1 524 ? -13.578 -18.719 1.847 1 94.44 524 ASN A O 1
ATOM 4194 N N . LEU A 1 525 ? -11.953 -20.125 1.473 1 94.62 525 LEU A N 1
ATOM 4195 C CA . LEU A 1 525 ? -12.828 -21.094 0.819 1 94.62 525 LEU A CA 1
ATOM 4196 C C . LEU A 1 525 ? -13.789 -21.734 1.821 1 94.62 525 LEU A C 1
ATOM 4198 O O . LEU A 1 525 ? -14.836 -22.25 1.437 1 94.62 525 LEU A O 1
ATOM 4202 N N . THR A 1 526 ? -13.492 -21.656 3.076 1 94.12 526 THR A N 1
ATOM 4203 C CA . THR A 1 526 ? -14.391 -22.188 4.098 1 94.12 526 THR A CA 1
ATOM 4204 C C . THR A 1 526 ? -15.711 -21.422 4.109 1 94.12 526 THR A C 1
ATOM 4206 O O . THR A 1 526 ? -16.766 -22.016 4.367 1 94.12 526 THR A O 1
ATOM 4209 N N . SER A 1 527 ? -15.688 -20.141 3.916 1 96.38 527 SER A N 1
ATOM 4210 C CA . SER A 1 527 ? -16.922 -19.359 3.832 1 96.38 527 SER A CA 1
ATOM 4211 C C . SER A 1 527 ? -17.781 -19.828 2.662 1 96.38 527 SER A C 1
ATOM 4213 O O . SER A 1 527 ? -19.016 -19.812 2.75 1 96.38 527 SER A O 1
ATOM 4215 N N . HIS A 1 528 ? -17.109 -20.25 1.566 1 96 528 HIS A N 1
ATOM 4216 C CA . HIS A 1 528 ? -17.844 -20.781 0.418 1 96 528 HIS A CA 1
ATOM 4217 C C . HIS A 1 528 ? -18.484 -22.109 0.741 1 96 528 HIS A C 1
ATOM 4219 O O . HIS A 1 528 ? -19.641 -22.359 0.36 1 96 528 HIS A O 1
ATOM 4225 N N . ASP A 1 529 ? -17.766 -22.953 1.484 1 95.5 529 ASP A N 1
ATOM 4226 C CA . ASP A 1 529 ? -18.328 -24.219 1.951 1 95.5 529 ASP A CA 1
ATOM 4227 C C . ASP A 1 529 ? -19.547 -23.984 2.826 1 95.5 529 ASP A C 1
ATOM 4229 O O . ASP A 1 529 ? -20.562 -24.688 2.693 1 95.5 529 ASP A O 1
ATOM 4233 N N . PHE A 1 530 ? -19.5 -23.078 3.68 1 97.25 530 PHE A N 1
ATOM 4234 C CA . PHE A 1 530 ? -20.578 -22.75 4.613 1 97.25 530 PHE A CA 1
ATOM 4235 C C . PHE A 1 530 ? -21.859 -22.422 3.865 1 97.25 530 PHE A C 1
ATOM 4237 O O . PHE A 1 530 ? -22.938 -22.891 4.227 1 97.25 530 PHE A O 1
ATOM 4244 N N . ILE A 1 531 ? -21.703 -21.578 2.844 1 97.38 531 ILE A N 1
ATOM 4245 C CA . ILE A 1 531 ? -22.875 -21.125 2.076 1 97.38 531 ILE A CA 1
ATOM 4246 C C . ILE A 1 531 ? -23.594 -22.328 1.479 1 97.38 531 ILE A C 1
ATOM 4248 O O . ILE A 1 531 ? -24.812 -22.422 1.535 1 97.38 531 ILE A O 1
ATOM 4252 N N . HIS A 1 532 ? -22.828 -23.328 1.043 1 95.31 532 HIS A N 1
ATOM 4253 C CA . HIS A 1 532 ? -23.422 -24.516 0.434 1 95.31 532 HIS A CA 1
ATOM 4254 C C . HIS A 1 532 ? -24.016 -25.438 1.491 1 95.31 532 HIS A C 1
ATOM 4256 O O . HIS A 1 532 ? -24.984 -26.156 1.224 1 95.31 532 HIS A O 1
ATOM 4262 N N . CYS A 1 533 ? -23.469 -25.391 2.672 1 96.44 533 CYS A N 1
ATOM 4263 C CA . CYS A 1 533 ? -23.953 -26.25 3.742 1 96.44 533 CYS A CA 1
ATOM 4264 C C . CYS A 1 533 ? -25.234 -25.703 4.363 1 96.44 533 CYS A C 1
ATOM 4266 O O . CYS A 1 533 ? -25.875 -26.391 5.16 1 96.44 533 CYS A O 1
ATOM 4268 N N . GLN A 1 534 ? -25.625 -24.531 3.979 1 97.19 534 GLN A N 1
ATOM 4269 C CA . GLN A 1 534 ? -26.75 -23.859 4.613 1 97.19 534 GLN A CA 1
ATOM 4270 C C . GLN A 1 534 ? -27.984 -23.859 3.699 1 97.19 534 GLN A C 1
ATOM 4272 O O . GLN A 1 534 ? -28.812 -22.953 3.766 1 97.19 534 GLN A O 1
ATOM 4277 N N . ASP A 1 535 ? -28.125 -24.875 2.854 1 94.25 535 ASP A N 1
ATOM 4278 C CA . ASP A 1 535 ? -29.203 -24.922 1.879 1 94.25 535 ASP A CA 1
ATOM 4279 C C . ASP A 1 535 ? -30.469 -25.531 2.488 1 94.25 535 ASP A C 1
ATOM 4281 O O . ASP A 1 535 ? -31.531 -25.531 1.869 1 94.25 535 ASP A O 1
ATOM 4285 N N . GLY A 1 536 ? -30.469 -26.109 3.664 1 92.75 536 GLY A N 1
ATOM 4286 C CA . GLY A 1 536 ? -31.641 -26.609 4.359 1 92.75 536 GLY A CA 1
ATOM 4287 C C . GLY A 1 536 ? -32 -28.031 3.971 1 92.75 536 GLY A C 1
ATOM 4288 O O . GLY A 1 536 ? -33.062 -28.547 4.383 1 92.75 536 GLY A O 1
ATOM 4289 N N . GLN A 1 537 ? -31.203 -28.719 3.287 1 91.94 537 GLN A N 1
ATOM 4290 C CA . GLN A 1 537 ? -31.531 -30.062 2.814 1 91.94 537 GLN A CA 1
ATOM 4291 C C . GLN A 1 537 ? -31.312 -31.094 3.918 1 91.94 537 GLN A C 1
ATOM 4293 O O . GLN A 1 537 ? -32.062 -32.062 4.016 1 91.94 537 GLN A O 1
ATOM 4298 N N . LEU A 1 538 ? -30.328 -30.891 4.758 1 91.94 538 LEU A N 1
ATOM 4299 C CA . LEU A 1 538 ? -29.938 -31.922 5.727 1 91.94 538 LEU A CA 1
ATOM 4300 C C . LEU A 1 538 ? -30.406 -31.531 7.129 1 91.94 538 LEU A C 1
ATOM 4302 O O . LEU A 1 538 ? -30.531 -32.375 8.008 1 91.94 538 LEU A O 1
ATOM 4306 N N . THR A 1 539 ? -30.5 -30.266 7.375 1 91.81 539 THR A N 1
ATOM 4307 C CA . THR A 1 539 ? -30.891 -29.766 8.695 1 91.81 539 THR A CA 1
ATOM 4308 C C . THR A 1 539 ? -31.984 -28.719 8.578 1 91.81 539 THR A C 1
ATOM 4310 O O . THR A 1 539 ? -32.125 -28.078 7.531 1 91.81 539 THR A O 1
ATOM 4313 N N . PRO A 1 540 ? -32.75 -28.578 9.68 1 89.5 540 PRO A N 1
ATOM 4314 C CA . PRO A 1 540 ? -33.75 -27.5 9.688 1 89.5 540 PRO A CA 1
ATOM 4315 C C . PRO A 1 540 ? -33.094 -26.109 9.711 1 89.5 540 PRO A C 1
ATOM 4317 O O . PRO A 1 540 ? -33.688 -25.156 9.219 1 89.5 540 PRO A O 1
ATOM 4320 N N . GLN A 1 541 ? -31.953 -26.172 10.266 1 89.19 541 GLN A N 1
ATOM 4321 C CA . GLN A 1 541 ? -31.203 -24.922 10.234 1 89.19 541 GLN A CA 1
ATOM 4322 C C . GLN A 1 541 ? -30.75 -24.594 8.82 1 89.19 541 GLN A C 1
ATOM 4324 O O . GLN A 1 541 ? -30.125 -25.422 8.148 1 89.19 541 GLN A O 1
ATOM 4329 N N . LYS A 1 542 ? -31.188 -23.438 8.328 1 93.75 542 LYS A N 1
ATOM 4330 C CA . LYS A 1 542 ? -30.797 -23.031 6.984 1 93.75 542 LYS A CA 1
ATOM 4331 C C . LYS A 1 542 ? -30.562 -21.531 6.91 1 93.75 542 LYS A C 1
ATOM 4333 O O . LYS A 1 542 ? -31.016 -20.781 7.789 1 93.75 542 LYS A O 1
ATOM 4338 N N . HIS A 1 543 ? -29.781 -21.156 5.973 1 96.88 543 HIS A N 1
ATOM 4339 C CA . HIS A 1 543 ? -29.516 -19.766 5.668 1 96.88 543 HIS A CA 1
ATOM 4340 C C . HIS A 1 543 ? -28.828 -19.062 6.84 1 96.88 543 HIS A C 1
ATOM 4342 O O . HIS A 1 543 ? -29.203 -17.953 7.207 1 96.88 543 HIS A O 1
ATOM 4348 N N . GLY A 1 544 ? -27.844 -19.766 7.438 1 96.88 544 GLY A N 1
ATOM 4349 C CA . GLY A 1 544 ? -27.047 -19.141 8.484 1 96.88 544 GLY A CA 1
ATOM 4350 C C . GLY A 1 544 ? -26.328 -17.906 8.016 1 96.88 544 GLY A C 1
ATOM 4351 O O . GLY A 1 544 ? -26.109 -17.719 6.82 1 96.88 544 GLY A O 1
ATOM 4352 N N . SER A 1 545 ? -25.953 -17.031 8.969 1 97.75 545 SER A N 1
ATOM 4353 C CA . SER A 1 545 ? -25.328 -15.758 8.648 1 97.75 545 SER A CA 1
ATOM 4354 C C . SER A 1 545 ? -23.812 -15.891 8.562 1 97.75 545 SER A C 1
ATOM 4356 O O . SER A 1 545 ? -23.203 -16.625 9.344 1 97.75 545 SER A O 1
ATOM 4358 N N . LEU A 1 546 ? -23.234 -15.211 7.578 1 98.06 546 LEU A N 1
ATOM 4359 C CA . LEU A 1 546 ? -21.781 -15.188 7.395 1 98.06 546 LEU A CA 1
ATOM 4360 C C . LEU A 1 546 ? -21.203 -13.836 7.812 1 98.06 546 LEU A C 1
ATOM 4362 O O . LEU A 1 546 ? -21.562 -12.797 7.254 1 98.06 546 LEU A O 1
ATOM 4366 N N . ILE A 1 547 ? -20.406 -13.805 8.844 1 98.56 547 ILE A N 1
ATOM 4367 C CA . ILE A 1 547 ? -19.609 -12.633 9.195 1 98.56 547 ILE A CA 1
ATOM 4368 C C . ILE A 1 547 ? -18.203 -12.758 8.617 1 98.56 547 ILE A C 1
ATOM 4370 O O . ILE A 1 547 ? -17.469 -13.688 8.953 1 98.56 547 ILE A O 1
ATOM 4374 N N . LEU A 1 548 ? -17.844 -11.844 7.766 1 97.75 548 LEU A N 1
ATOM 4375 C CA . LEU A 1 548 ? -16.609 -12 6.992 1 97.75 548 LEU A CA 1
ATOM 4376 C C . LEU A 1 548 ? -15.742 -10.75 7.102 1 97.75 548 LEU A C 1
ATOM 4378 O O . LEU A 1 548 ? -16.25 -9.625 7.066 1 97.75 548 LEU A O 1
ATOM 4382 N N . SER A 1 549 ? -14.469 -11.016 7.27 1 97.06 549 SER A N 1
ATOM 4383 C CA . SER A 1 549 ? -13.5 -9.914 7.301 1 97.06 549 SER A CA 1
ATOM 4384 C C . SER A 1 549 ? -13.398 -9.234 5.941 1 97.06 549 SER A C 1
ATOM 4386 O O . SER A 1 549 ? -13.406 -9.906 4.902 1 97.06 549 SER A O 1
ATOM 4388 N N . GLU A 1 550 ? -13.234 -7.957 5.945 1 93.38 550 GLU A N 1
ATOM 4389 C CA . GLU A 1 550 ? -13.062 -7.219 4.699 1 93.38 550 GLU A CA 1
ATOM 4390 C C . GLU A 1 550 ? -11.648 -7.395 4.145 1 93.38 550 GLU A C 1
ATOM 4392 O O . GLU A 1 550 ? -11.367 -6.984 3.018 1 93.38 550 GLU A O 1
ATOM 4397 N N . PHE A 1 551 ? -10.75 -8.047 4.879 1 93.56 551 PHE A N 1
ATOM 4398 C CA . PHE A 1 551 ? -9.352 -8.156 4.492 1 93.56 551 PHE A CA 1
ATOM 4399 C C . PHE A 1 551 ? -9.055 -9.547 3.926 1 93.56 551 PHE A C 1
ATOM 4401 O O . PHE A 1 551 ? -7.891 -9.906 3.727 1 93.56 551 PHE A O 1
ATOM 4408 N N . VAL A 1 552 ? -10.094 -10.352 3.66 1 95 552 VAL A N 1
ATOM 4409 C CA . VAL A 1 552 ? -9.93 -11.656 3.016 1 95 552 VAL A CA 1
ATOM 4410 C C . VAL A 1 552 ? -10.289 -11.547 1.536 1 95 552 VAL A C 1
ATOM 4412 O O . VAL A 1 552 ? -11.125 -10.727 1.154 1 95 552 VAL A O 1
ATOM 4415 N N . GLY A 1 553 ? -9.625 -12.359 0.706 1 93.88 553 GLY A N 1
ATOM 4416 C CA . GLY A 1 553 ? -9.867 -12.312 -0.728 1 93.88 553 GLY A CA 1
ATOM 4417 C C . GLY A 1 553 ? -11.32 -12.5 -1.095 1 93.88 553 GLY A C 1
ATOM 4418 O O . GLY A 1 553 ? -11.82 -11.867 -2.027 1 93.88 553 GLY A O 1
ATOM 4419 N N . SER A 1 554 ? -12.062 -13.281 -0.332 1 95.5 554 SER A N 1
ATOM 4420 C CA . SER A 1 554 ? -13.469 -13.578 -0.613 1 95.5 554 SER A CA 1
ATOM 4421 C C . SER A 1 554 ? -14.328 -12.328 -0.474 1 95.5 554 SER A C 1
ATOM 4423 O O . SER A 1 554 ? -15.414 -12.25 -1.051 1 95.5 554 SER A O 1
ATOM 4425 N N . ALA A 1 555 ? -13.891 -11.383 0.302 1 93 555 ALA A N 1
ATOM 4426 C CA . ALA A 1 555 ? -14.648 -10.141 0.468 1 93 555 ALA A CA 1
ATOM 4427 C C . ALA A 1 555 ? -14.812 -9.414 -0.864 1 93 555 ALA A C 1
ATOM 4429 O O . ALA A 1 555 ? -15.805 -8.719 -1.079 1 93 555 ALA A O 1
ATOM 4430 N N . SER A 1 556 ? -13.844 -9.641 -1.76 1 85.25 556 SER A N 1
ATOM 4431 C CA . SER A 1 556 ? -13.914 -9 -3.072 1 85.25 556 SER A CA 1
ATOM 4432 C C . SER A 1 556 ? -15.039 -9.594 -3.912 1 85.25 556 SER A C 1
ATOM 4434 O O . SER A 1 556 ? -15.602 -8.914 -4.773 1 85.25 556 SER A O 1
ATOM 4436 N N . ILE A 1 557 ? -15.352 -10.836 -3.609 1 87.31 557 ILE A N 1
ATOM 4437 C CA . ILE A 1 557 ? -16.438 -11.523 -4.309 1 87.31 557 ILE A CA 1
ATOM 4438 C C . ILE A 1 557 ? -17.766 -11.156 -3.674 1 87.31 557 ILE A C 1
ATOM 4440 O O . ILE A 1 557 ? -18.797 -11.07 -4.367 1 87.31 557 ILE A O 1
ATOM 4444 N N . PHE A 1 558 ? -17.766 -10.953 -2.367 1 90.38 558 PHE A N 1
ATOM 4445 C CA . PHE A 1 558 ? -18.984 -10.695 -1.62 1 90.38 558 PHE A CA 1
ATOM 4446 C C . PHE A 1 558 ? -19.156 -9.203 -1.354 1 90.38 558 PHE A C 1
ATOM 4448 O O . PHE A 1 558 ? -19.641 -8.805 -0.295 1 90.38 558 PHE A O 1
ATOM 4455 N N . ARG A 1 559 ? -18.703 -8.5 -2.248 1 74.88 559 ARG A N 1
ATOM 4456 C CA . ARG A 1 559 ? -18.828 -7.055 -2.096 1 74.88 559 ARG A CA 1
ATOM 4457 C C . ARG A 1 559 ? -20.297 -6.656 -1.885 1 74.88 559 ARG A C 1
ATOM 4459 O O . ARG A 1 559 ? -21.172 -7.094 -2.621 1 74.88 559 ARG A O 1
ATOM 4466 N N . GLY A 1 560 ? -20.594 -5.914 -0.858 1 73.12 560 GLY A N 1
ATOM 4467 C CA . GLY A 1 560 ? -21.953 -5.488 -0.57 1 73.12 560 GLY A CA 1
ATOM 4468 C C . GLY A 1 560 ? -22.594 -6.266 0.564 1 73.12 560 GLY A C 1
ATOM 4469 O O . GLY A 1 560 ? -23.641 -5.871 1.077 1 73.12 560 GLY A O 1
ATOM 4470 N N . HIS A 1 561 ? -21.922 -7.316 0.897 1 85.81 561 HIS A N 1
ATOM 4471 C CA . HIS A 1 561 ? -22.422 -8.109 2.014 1 85.81 561 HIS A CA 1
ATOM 4472 C C . HIS A 1 561 ? -22.484 -7.277 3.293 1 85.81 561 HIS A C 1
ATOM 4474 O O . HIS A 1 561 ? -21.531 -6.574 3.629 1 85.81 561 HIS A O 1
ATOM 4480 N N . LYS A 1 562 ? -23.578 -7.328 3.969 1 83 562 LYS A N 1
ATOM 4481 C CA . LYS A 1 562 ? -23.891 -6.48 5.121 1 83 562 LYS A CA 1
ATOM 4482 C C . LYS A 1 562 ? -22.953 -6.793 6.293 1 83 562 LYS A C 1
ATOM 4484 O O . LYS A 1 562 ? -22.688 -5.918 7.117 1 83 562 LYS A O 1
ATOM 4489 N N . LEU A 1 563 ? -22.562 -8.008 6.41 1 94.69 563 LEU A N 1
ATOM 4490 C CA . LEU A 1 563 ? -21.812 -8.422 7.598 1 94.69 563 LEU A CA 1
ATOM 4491 C C . LEU A 1 563 ? -20.328 -8.531 7.301 1 94.69 563 LEU A C 1
ATOM 4493 O O . LEU A 1 563 ? -19.641 -9.406 7.832 1 94.69 563 LEU A O 1
ATOM 4497 N N . LEU A 1 564 ? -19.844 -7.652 6.371 1 92.88 564 LEU A N 1
ATOM 4498 C CA . LEU A 1 564 ? -18.406 -7.441 6.25 1 92.88 564 LEU A CA 1
ATOM 4499 C C . LEU A 1 564 ? -17.891 -6.598 7.402 1 92.88 564 LEU A C 1
ATOM 4501 O O . LEU A 1 564 ? -18.453 -5.547 7.719 1 92.88 564 LEU A O 1
ATOM 4505 N N . VAL A 1 565 ? -16.812 -7.043 8.016 1 95.44 565 VAL A N 1
ATOM 4506 C CA . VAL A 1 565 ? -16.391 -6.352 9.227 1 95.44 565 VAL A CA 1
ATOM 4507 C C . VAL A 1 565 ? -14.875 -6.113 9.188 1 95.44 565 VAL A C 1
ATOM 4509 O O . VAL A 1 565 ? -14.148 -6.812 8.477 1 95.44 565 VAL A O 1
ATOM 4512 N N . ASN A 1 566 ? -14.414 -5.059 9.875 1 92.19 566 ASN A N 1
ATOM 4513 C CA . ASN A 1 566 ? -13.016 -4.84 10.219 1 92.19 566 ASN A CA 1
ATOM 4514 C C . ASN A 1 566 ? -12.633 -5.566 11.508 1 92.19 566 ASN A C 1
ATOM 4516 O O . ASN A 1 566 ? -13.086 -5.195 12.594 1 92.19 566 ASN A O 1
ATOM 4520 N N . PRO A 1 567 ? -11.828 -6.574 11.406 1 93.25 567 PRO A N 1
ATOM 4521 C CA . PRO A 1 567 ? -11.523 -7.391 12.586 1 93.25 567 PRO A CA 1
ATOM 4522 C C . PRO A 1 567 ? -10.852 -6.594 13.703 1 93.25 567 PRO A C 1
ATOM 4524 O O . PRO A 1 567 ? -10.828 -7.039 14.852 1 93.25 567 PRO A O 1
ATOM 4527 N N . TRP A 1 568 ? -10.312 -5.43 13.391 1 88.44 568 TRP A N 1
ATOM 4528 C CA . TRP A 1 568 ? -9.688 -4.586 14.406 1 88.44 568 TRP A CA 1
ATOM 4529 C C . TRP A 1 568 ? -10.734 -3.748 15.141 1 88.44 568 TRP A C 1
ATOM 4531 O O . TRP A 1 568 ? -10.445 -3.174 16.188 1 88.44 568 TRP A O 1
ATOM 4541 N N . ASP A 1 569 ? -11.883 -3.684 14.602 1 89.75 569 ASP A N 1
ATOM 4542 C CA . ASP A 1 569 ? -12.992 -2.971 15.227 1 89.75 569 ASP A CA 1
ATOM 4543 C C . ASP A 1 569 ? -13.875 -3.924 16.031 1 89.75 569 ASP A C 1
ATOM 4545 O O . ASP A 1 569 ? -14.891 -4.41 15.523 1 89.75 569 ASP A O 1
ATOM 4549 N N . TYR A 1 570 ? -13.594 -4.102 17.281 1 90.75 570 TYR A N 1
ATOM 4550 C CA . TYR A 1 570 ? -14.273 -5.078 18.125 1 90.75 570 TYR A CA 1
ATOM 4551 C C . TYR A 1 570 ? -15.75 -4.727 18.281 1 90.75 570 TYR A C 1
ATOM 4553 O O . TYR A 1 570 ? -16.594 -5.613 18.359 1 90.75 570 TYR A O 1
ATOM 4561 N N . LYS A 1 571 ? -16.031 -3.461 18.359 1 90.25 571 LYS A N 1
ATOM 4562 C CA . LYS A 1 571 ? -17.438 -3.047 18.484 1 90.25 571 LYS A CA 1
ATOM 4563 C C . LYS A 1 571 ? -18.234 -3.428 17.25 1 90.25 571 LYS A C 1
ATOM 4565 O O . LYS A 1 571 ? -19.344 -3.951 17.359 1 90.25 571 LYS A O 1
ATOM 4570 N N . GLN A 1 572 ? -17.625 -3.16 16.125 1 91.88 572 GLN A N 1
ATOM 4571 C CA . GLN A 1 572 ? -18.312 -3.531 14.898 1 91.88 572 GLN A CA 1
ATOM 4572 C C . GLN A 1 572 ? -18.547 -5.039 14.828 1 91.88 572 GLN A C 1
ATOM 4574 O O . GLN A 1 572 ? -19.609 -5.492 14.391 1 91.88 572 GLN A O 1
ATOM 4579 N N . CYS A 1 573 ? -17.578 -5.809 15.242 1 95.06 573 CYS A N 1
ATOM 4580 C CA . CYS A 1 573 ? -17.703 -7.262 15.234 1 95.06 573 CYS A CA 1
ATOM 4581 C C . CYS A 1 573 ? -18.766 -7.73 16.219 1 95.06 573 CYS A C 1
ATOM 4583 O O . CYS A 1 573 ? -19.562 -8.609 15.891 1 95.06 573 CYS A O 1
ATOM 4585 N N . ALA A 1 574 ? -18.781 -7.141 17.375 1 94.94 574 ALA A N 1
ATOM 4586 C CA . ALA A 1 574 ? -19.797 -7.48 18.375 1 94.94 574 ALA A CA 1
ATOM 4587 C C . ALA A 1 574 ? -21.203 -7.137 17.859 1 94.94 574 ALA A C 1
ATOM 4589 O O . ALA A 1 574 ? -22.125 -7.93 18 1 94.94 574 ALA A O 1
ATOM 4590 N N . ASP A 1 575 ? -21.312 -5.969 17.266 1 95.25 575 ASP A N 1
ATOM 4591 C CA . ASP A 1 575 ? -22.594 -5.547 16.703 1 95.25 575 ASP A CA 1
ATOM 4592 C C . ASP A 1 575 ? -23.016 -6.461 15.555 1 95.25 575 ASP A C 1
ATOM 4594 O O . ASP A 1 575 ? -24.203 -6.715 15.367 1 95.25 575 ASP A O 1
ATOM 4598 N N . ALA A 1 576 ? -22.062 -6.934 14.781 1 97.25 576 ALA A N 1
ATOM 4599 C CA . ALA A 1 576 ? -22.359 -7.836 13.672 1 97.25 576 ALA A CA 1
ATOM 4600 C C . ALA A 1 576 ? -22.891 -9.172 14.172 1 97.25 576 ALA A C 1
ATOM 4602 O O . ALA A 1 576 ? -23.797 -9.758 13.562 1 97.25 576 ALA A O 1
ATOM 4603 N N . ILE A 1 577 ? -22.312 -9.672 15.273 1 98.25 577 ILE A N 1
ATOM 4604 C CA . ILE A 1 577 ? -22.797 -10.906 15.875 1 98.25 577 ILE A CA 1
ATOM 4605 C C . ILE A 1 577 ? -24.266 -10.727 16.297 1 98.25 577 ILE A C 1
ATOM 4607 O O . ILE A 1 577 ? -25.109 -11.57 16 1 98.25 577 ILE A O 1
ATOM 4611 N N . LYS A 1 578 ? -24.531 -9.625 16.953 1 97.81 578 LYS A N 1
ATOM 4612 C CA . LYS A 1 578 ? -25.906 -9.344 17.375 1 97.81 578 LYS A CA 1
ATOM 4613 C C . LYS A 1 578 ? -26.844 -9.281 16.172 1 97.81 578 LYS A C 1
ATOM 4615 O O . LYS A 1 578 ? -27.906 -9.898 16.188 1 97.81 578 LYS A O 1
ATOM 4620 N N . SER A 1 579 ? -26.422 -8.555 15.211 1 96.5 579 SER A N 1
ATOM 4621 C CA . SER A 1 579 ? -27.234 -8.398 14.016 1 96.5 579 SER A CA 1
ATOM 4622 C C . SER A 1 579 ? -27.5 -9.742 13.344 1 96.5 579 SER A C 1
ATOM 4624 O O . SER A 1 579 ? -28.609 -10.008 12.875 1 96.5 579 SER A O 1
ATOM 4626 N N . ALA A 1 580 ? -26.484 -10.562 13.266 1 97.81 580 ALA A N 1
ATOM 4627 C CA . ALA A 1 580 ? -26.609 -11.883 12.641 1 97.81 580 ALA A CA 1
ATOM 4628 C C . ALA A 1 580 ? -27.594 -12.758 13.398 1 97.81 580 ALA A C 1
ATOM 4630 O O . ALA A 1 580 ? -28.375 -13.492 12.781 1 97.81 580 ALA A O 1
ATOM 4631 N N . LEU A 1 581 ? -27.594 -12.688 14.711 1 96.88 581 LEU A N 1
ATOM 4632 C CA . LEU A 1 581 ? -28.438 -13.531 15.547 1 96.88 581 LEU A CA 1
ATOM 4633 C C . LEU A 1 581 ? -29.875 -13.031 15.547 1 96.88 581 LEU A C 1
ATOM 4635 O O . LEU A 1 581 ? -30.812 -13.82 15.719 1 96.88 581 LEU A O 1
ATOM 4639 N N . GLU A 1 582 ? -30.047 -11.781 15.281 1 96.12 582 GLU A N 1
ATOM 4640 C CA . GLU A 1 582 ? -31.375 -11.188 15.375 1 96.12 582 GLU A CA 1
ATOM 4641 C C . GLU A 1 582 ? -32.031 -11.086 14 1 96.12 582 GLU A C 1
ATOM 4643 O O . GLU A 1 582 ? -33.219 -10.75 13.898 1 96.12 582 GLU A O 1
ATOM 4648 N N . MET A 1 583 ? -31.328 -11.438 13.047 1 94.5 583 MET A N 1
ATOM 4649 C CA . MET A 1 583 ? -31.859 -11.328 11.688 1 94.5 583 MET A CA 1
ATOM 4650 C C . MET A 1 583 ? -33.062 -12.219 11.5 1 94.5 583 MET A C 1
ATOM 4652 O O . MET A 1 583 ? -33.094 -13.359 11.977 1 94.5 583 MET A O 1
ATOM 4656 N N . SER A 1 584 ? -34.094 -11.711 10.781 1 94.38 584 SER A N 1
ATOM 4657 C CA . SER A 1 584 ? -35.281 -12.484 10.492 1 94.38 584 SER A CA 1
ATOM 4658 C C . SER A 1 584 ? -35 -13.594 9.477 1 94.38 584 SER A C 1
ATOM 4660 O O . SER A 1 584 ? -34.031 -13.508 8.711 1 94.38 584 SER A O 1
ATOM 4662 N N . PRO A 1 585 ? -35.781 -14.656 9.461 1 94.12 585 PRO A N 1
ATOM 4663 C CA . PRO A 1 585 ? -35.594 -15.734 8.484 1 94.12 585 PRO A CA 1
ATOM 4664 C C . PRO A 1 585 ? -35.656 -15.234 7.043 1 94.12 585 PRO A C 1
ATOM 4666 O O . PRO A 1 585 ? -34.906 -15.719 6.188 1 94.12 585 PRO A O 1
ATOM 4669 N N . ALA A 1 586 ? -36.469 -14.219 6.789 1 92.94 586 ALA A N 1
ATOM 4670 C CA . ALA A 1 586 ? -36.594 -13.664 5.441 1 92.94 586 ALA A CA 1
ATOM 4671 C C . ALA A 1 586 ? -35.312 -12.938 5.039 1 92.94 586 ALA A C 1
ATOM 4673 O O . ALA A 1 586 ? -34.844 -13.078 3.91 1 92.94 586 ALA A O 1
ATOM 4674 N N . GLU A 1 587 ? -34.812 -12.234 5.965 1 91.25 587 GLU A N 1
ATOM 4675 C CA . GLU A 1 587 ? -33.562 -11.508 5.691 1 91.25 587 GLU A CA 1
ATOM 4676 C C . GLU A 1 587 ? -32.375 -12.461 5.52 1 91.25 587 GLU A C 1
ATOM 4678 O O . GLU A 1 587 ? -31.516 -12.234 4.68 1 91.25 587 GLU A O 1
ATOM 4683 N N . ARG A 1 588 ? -32.406 -13.484 6.301 1 95.56 588 ARG A N 1
ATOM 4684 C CA . ARG A 1 588 ? -31.344 -14.484 6.203 1 95.56 588 ARG A CA 1
ATOM 4685 C C . ARG A 1 588 ? -31.375 -15.172 4.844 1 95.56 588 ARG A C 1
ATOM 4687 O O . ARG A 1 588 ? -30.328 -15.422 4.25 1 95.56 588 ARG A O 1
ATOM 4694 N N . LYS A 1 589 ? -32.531 -15.484 4.398 1 94.19 589 LYS A N 1
ATOM 4695 C CA . LYS A 1 589 ? -32.688 -16.125 3.092 1 94.19 589 LYS A CA 1
ATOM 4696 C C . LYS A 1 589 ? -32.219 -15.203 1.975 1 94.19 589 LYS A C 1
ATOM 4698 O O . LYS A 1 589 ? -31.516 -15.641 1.055 1 94.19 589 LYS A O 1
ATOM 4703 N N . LEU A 1 590 ? -32.562 -13.969 2.15 1 89 590 LEU A N 1
ATOM 4704 C CA . LEU A 1 590 ? -32.125 -12.984 1.16 1 89 590 LEU A CA 1
ATOM 4705 C C . LEU A 1 590 ? -30.625 -12.867 1.12 1 89 590 LEU A C 1
ATOM 4707 O O . LEU A 1 590 ? -30.031 -12.789 0.041 1 89 590 LEU A O 1
ATOM 4711 N N . ASN A 1 591 ? -30.062 -12.82 2.283 1 92.38 591 ASN A N 1
ATOM 4712 C CA . ASN A 1 591 ? -28.609 -12.727 2.375 1 92.38 591 ASN A CA 1
ATOM 4713 C C . ASN A 1 591 ? -27.938 -13.977 1.816 1 92.38 591 ASN A C 1
ATOM 4715 O O . ASN A 1 591 ? -26.922 -13.875 1.118 1 92.38 591 ASN A O 1
ATOM 4719 N N . TRP A 1 592 ? -28.453 -15.109 2.115 1 95.19 592 TRP A N 1
ATOM 4720 C CA . TRP A 1 592 ? -27.906 -16.375 1.646 1 95.19 592 TRP A CA 1
ATOM 4721 C C . TRP A 1 592 ? -27.953 -16.453 0.124 1 95.19 592 TRP A C 1
ATOM 4723 O O . TRP A 1 592 ? -26.984 -16.859 -0.514 1 95.19 592 TRP A O 1
ATOM 4733 N N . ASN A 1 593 ? -29.062 -16.062 -0.454 1 92 593 ASN A N 1
ATOM 4734 C CA . ASN A 1 593 ? -29.203 -16.062 -1.906 1 92 593 ASN A CA 1
ATOM 4735 C C . ASN A 1 593 ? -28.203 -15.117 -2.562 1 92 593 ASN A C 1
ATOM 4737 O O . ASN A 1 593 ? -27.641 -15.422 -3.617 1 92 593 ASN A O 1
ATOM 4741 N N . PHE A 1 594 ? -28.062 -14.031 -1.914 1 88.44 594 PHE A N 1
ATOM 4742 C CA . PHE A 1 594 ? -27.109 -13.047 -2.422 1 88.44 594 PHE A CA 1
ATOM 4743 C C . PHE A 1 594 ? -25.703 -13.625 -2.473 1 88.44 594 PHE A C 1
ATOM 4745 O O . PHE A 1 594 ? -25.016 -13.516 -3.49 1 88.44 594 PHE A O 1
ATOM 4752 N N . LEU A 1 595 ? -25.297 -14.203 -1.381 1 94.81 595 LEU A N 1
ATOM 4753 C CA . LEU A 1 595 ? -23.953 -14.773 -1.288 1 94.81 595 LEU A CA 1
ATOM 4754 C C . LEU A 1 595 ? -23.781 -15.914 -2.281 1 94.81 595 LEU A C 1
ATOM 4756 O O . LEU A 1 595 ? -22.734 -16.031 -2.926 1 94.81 595 LEU A O 1
ATOM 4760 N N . LEU A 1 596 ? -24.766 -16.766 -2.396 1 94.44 596 LEU A N 1
ATOM 4761 C CA . LEU A 1 596 ? -24.719 -17.875 -3.33 1 94.44 596 LEU A CA 1
ATOM 4762 C C . LEU A 1 596 ? -24.594 -17.391 -4.766 1 94.44 596 LEU A C 1
ATOM 4764 O O . LEU A 1 596 ? -23.812 -17.938 -5.547 1 94.44 596 LEU A O 1
ATOM 4768 N N . ASP A 1 597 ? -25.281 -16.375 -5.082 1 88.88 597 ASP A N 1
ATOM 4769 C CA . ASP A 1 597 ? -25.25 -15.805 -6.43 1 88.88 597 ASP A CA 1
ATOM 4770 C C . ASP A 1 597 ? -23.891 -15.18 -6.734 1 88.88 597 ASP A C 1
ATOM 4772 O O . ASP A 1 597 ? -23.391 -15.281 -7.859 1 88.88 597 ASP A O 1
ATOM 4776 N N . CYS A 1 598 ? -23.344 -14.539 -5.75 1 88.06 598 CYS A N 1
ATOM 4777 C CA . CYS A 1 598 ? -22.047 -13.898 -5.922 1 88.06 598 CYS A CA 1
ATOM 4778 C C . CYS A 1 598 ? -20.953 -14.93 -6.18 1 88.06 598 CYS A C 1
ATOM 4780 O O . CYS A 1 598 ? -20.062 -14.703 -6.996 1 88.06 598 CYS A O 1
ATOM 4782 N N . LYS A 1 599 ? -20.984 -16.031 -5.523 1 92.62 599 LYS A N 1
ATOM 4783 C CA . LYS A 1 599 ? -19.891 -16.984 -5.602 1 92.62 599 LYS A CA 1
ATOM 4784 C C . LYS A 1 599 ? -20.109 -18 -6.73 1 92.62 599 LYS A C 1
ATOM 4786 O O . LYS A 1 599 ? -19.188 -18.688 -7.152 1 92.62 599 LYS A O 1
ATOM 4791 N N . SER A 1 600 ? -21.297 -18.141 -7.277 1 90.19 600 SER A N 1
ATOM 4792 C CA . SER A 1 600 ? -21.703 -19.172 -8.227 1 90.19 600 SER A CA 1
ATOM 4793 C C . SER A 1 600 ? -20.812 -19.156 -9.477 1 90.19 600 SER A C 1
ATOM 4795 O O . SER A 1 600 ? -20.453 -20.203 -10.008 1 90.19 600 SER A O 1
ATOM 4797 N N . PRO A 1 601 ? -20.375 -17.938 -9.875 1 87.69 601 PRO A N 1
ATOM 4798 C CA . PRO A 1 601 ? -19.516 -17.938 -11.055 1 87.69 601 PRO A CA 1
ATOM 4799 C C . PRO A 1 601 ? -18.094 -18.422 -10.734 1 87.69 601 PRO A C 1
ATOM 4801 O O . PRO A 1 601 ? -17.312 -18.719 -11.648 1 87.69 601 PRO A O 1
ATOM 4804 N N . TYR A 1 602 ? -17.844 -18.547 -9.555 1 90.25 602 TYR A N 1
ATOM 4805 C CA . TYR A 1 602 ? -16.5 -18.906 -9.148 1 90.25 602 TYR A CA 1
ATOM 4806 C C . TYR A 1 602 ? -16.453 -20.312 -8.578 1 90.25 602 TYR A C 1
ATOM 4808 O O . TYR A 1 602 ? -16.719 -20.516 -7.383 1 90.25 602 TYR A O 1
ATOM 4816 N N . THR A 1 603 ? -16.141 -21.25 -9.383 1 93.5 603 THR A N 1
ATOM 4817 C CA . THR A 1 603 ? -15.992 -22.641 -8.977 1 93.5 603 THR A CA 1
ATOM 4818 C C . THR A 1 603 ? -14.57 -23.141 -9.234 1 93.5 603 THR A C 1
ATOM 4820 O O . THR A 1 603 ? -13.812 -22.5 -9.961 1 93.5 603 THR A O 1
ATOM 4823 N N . ALA A 1 604 ? -14.305 -24.234 -8.586 1 94.19 604 ALA A N 1
ATOM 4824 C CA . ALA A 1 604 ? -12.992 -24.828 -8.781 1 94.19 604 ALA A CA 1
ATOM 4825 C C . ALA A 1 604 ? -12.742 -25.141 -10.258 1 94.19 604 ALA A C 1
ATOM 4827 O O . ALA A 1 604 ? -11.648 -24.906 -10.766 1 94.19 604 ALA A O 1
ATOM 4828 N N . LEU A 1 605 ? -13.711 -25.656 -10.945 1 91.38 605 LEU A N 1
ATOM 4829 C CA . LEU A 1 605 ? -13.586 -26.031 -12.352 1 91.38 605 LEU A CA 1
ATOM 4830 C C . LEU A 1 605 ? -13.406 -24.797 -13.234 1 91.38 605 LEU A C 1
ATOM 4832 O O . LEU A 1 605 ? -12.586 -24.797 -14.156 1 91.38 605 LEU A O 1
ATOM 4836 N N . LYS A 1 606 ? -14.195 -23.812 -12.969 1 91.81 606 LYS A N 1
ATOM 4837 C CA . LYS A 1 606 ? -14.086 -22.562 -13.734 1 91.81 606 LYS A CA 1
ATOM 4838 C C . LYS A 1 606 ? -12.727 -21.906 -13.531 1 91.81 606 LYS A C 1
ATOM 4840 O O . LYS A 1 606 ? -12.172 -21.312 -14.445 1 91.81 606 LYS A O 1
ATOM 4845 N N . TRP A 1 607 ? -12.281 -21.953 -12.344 1 96.12 607 TRP A N 1
ATOM 4846 C CA . TRP A 1 607 ? -10.953 -21.438 -12.039 1 96.12 607 TRP A CA 1
ATOM 4847 C C . TRP A 1 607 ? -9.891 -22.156 -12.867 1 96.12 607 TRP A C 1
ATOM 4849 O O . TRP A 1 607 ? -9.047 -21.516 -13.492 1 96.12 607 TRP A O 1
ATOM 4859 N N . HIS A 1 608 ? -9.938 -23.484 -12.914 1 94.69 608 HIS A N 1
ATOM 4860 C CA . HIS A 1 608 ? -8.969 -24.281 -13.656 1 94.69 608 HIS A CA 1
ATOM 4861 C C . HIS A 1 608 ? -9.039 -23.984 -15.148 1 94.69 608 HIS A C 1
ATOM 4863 O O . HIS A 1 608 ? -8.016 -23.719 -15.781 1 94.69 608 HIS A O 1
ATOM 4869 N N . THR A 1 609 ? -10.188 -24 -15.703 1 91.88 609 THR A N 1
ATOM 4870 C CA . THR A 1 609 ? -10.367 -23.797 -17.141 1 91.88 609 THR A CA 1
ATOM 4871 C C . THR A 1 609 ? -10.008 -22.375 -17.531 1 91.88 609 THR A C 1
ATOM 4873 O O . THR A 1 609 ? -9.391 -22.156 -18.578 1 91.88 609 THR A O 1
ATOM 4876 N N . GLY A 1 610 ? -10.422 -21.453 -16.656 1 92.69 610 GLY A N 1
ATOM 4877 C CA . GLY A 1 610 ? -10.086 -20.062 -16.922 1 92.69 610 GLY A CA 1
ATOM 4878 C C . GLY A 1 610 ? -8.594 -19.797 -16.953 1 92.69 610 GLY A C 1
ATOM 4879 O O . GLY A 1 610 ? -8.109 -19.047 -17.797 1 92.69 610 GLY A O 1
ATOM 4880 N N . LEU A 1 611 ? -7.879 -20.406 -16.109 1 95.5 611 LEU A N 1
ATOM 4881 C CA . LEU A 1 611 ? -6.434 -20.219 -16.047 1 95.5 611 LEU A CA 1
ATOM 4882 C C . LEU A 1 611 ? -5.746 -20.859 -17.25 1 95.5 611 LEU A C 1
ATOM 4884 O O . LEU A 1 611 ? -4.781 -20.312 -17.781 1 95.5 611 LEU A O 1
ATOM 4888 N N . GLN A 1 612 ? -6.215 -22.047 -17.609 1 92.06 612 GLN A N 1
ATOM 4889 C CA . GLN A 1 612 ? -5.641 -22.719 -18.766 1 92.06 612 GLN A CA 1
ATOM 4890 C C . GLN A 1 612 ? -5.82 -21.859 -20.031 1 92.06 612 GLN A C 1
ATOM 4892 O O . GLN A 1 612 ? -4.879 -21.688 -20.812 1 92.06 612 GLN A O 1
ATOM 4897 N N . ASP A 1 613 ? -6.988 -21.344 -20.141 1 91.12 613 ASP A N 1
ATOM 4898 C CA . ASP A 1 613 ? -7.277 -20.5 -21.297 1 91.12 613 ASP A CA 1
ATOM 4899 C C . ASP A 1 613 ? -6.422 -19.234 -21.281 1 91.12 613 ASP A C 1
ATOM 4901 O O . ASP A 1 613 ? -5.91 -18.812 -22.328 1 91.12 613 ASP A O 1
ATOM 4905 N N . ALA A 1 614 ? -6.332 -18.656 -20.156 1 93.75 614 ALA A N 1
ATOM 4906 C CA . ALA A 1 614 ? -5.543 -17.438 -20.016 1 93.75 614 ALA A CA 1
ATOM 4907 C C . ALA A 1 614 ? -4.074 -17.688 -20.344 1 93.75 614 ALA A C 1
ATOM 4909 O O . ALA A 1 614 ? -3.414 -16.844 -20.953 1 93.75 614 ALA A O 1
ATOM 4910 N N . LEU A 1 615 ? -3.562 -18.828 -19.906 1 96.19 615 LEU A N 1
ATOM 4911 C CA . LEU A 1 615 ? -2.166 -19.156 -20.172 1 96.19 615 LEU A CA 1
ATOM 4912 C C . LEU A 1 615 ? -1.933 -19.359 -21.672 1 96.19 615 LEU A C 1
ATOM 4914 O O . LEU A 1 615 ? -0.924 -18.906 -22.203 1 96.19 615 LEU A O 1
ATOM 4918 N N . ILE A 1 616 ? -2.832 -20.047 -22.312 1 89.88 616 ILE A N 1
ATOM 4919 C CA . ILE A 1 616 ? -2.729 -20.281 -23.75 1 89.88 616 ILE A CA 1
ATOM 4920 C C . ILE A 1 616 ? -2.721 -18.953 -24.5 1 89.88 616 ILE A C 1
ATOM 4922 O O . ILE A 1 616 ? -1.893 -18.719 -25.391 1 89.88 616 ILE A O 1
ATOM 4926 N N . LYS A 1 617 ? -3.584 -18.109 -24.094 1 87.12 617 LYS A N 1
ATOM 4927 C CA . LYS A 1 617 ? -3.672 -16.797 -24.719 1 87.12 617 LYS A CA 1
ATOM 4928 C C . LYS A 1 617 ? -2.396 -15.992 -24.5 1 87.12 617 LYS A C 1
ATOM 4930 O O . LYS A 1 617 ? -1.897 -15.336 -25.406 1 87.12 617 LYS A O 1
ATOM 4935 N N . ALA A 1 618 ? -1.943 -16.016 -23.281 1 90 618 ALA A N 1
ATOM 4936 C CA . ALA A 1 618 ? -0.73 -15.273 -22.938 1 90 618 ALA A CA 1
ATOM 4937 C C . ALA A 1 618 ? 0.465 -15.781 -23.734 1 90 618 ALA A C 1
ATOM 4939 O O . ALA A 1 618 ? 1.271 -14.984 -24.234 1 90 618 ALA A O 1
ATOM 4940 N N . HIS A 1 619 ? 0.589 -17.062 -23.812 1 87.38 619 HIS A N 1
ATOM 4941 C CA . HIS A 1 619 ? 1.697 -17.656 -24.547 1 87.38 619 HIS A CA 1
ATOM 4942 C C . HIS A 1 619 ? 1.603 -17.344 -26.031 1 87.38 619 HIS A C 1
ATOM 4944 O O . HIS A 1 619 ? 2.619 -17.094 -26.688 1 87.38 619 HIS A O 1
ATOM 4950 N N . LYS A 1 620 ? 0.427 -17.344 -26.547 1 77.56 620 LYS A N 1
ATOM 4951 C CA . LYS A 1 620 ? 0.211 -17.016 -27.953 1 77.56 620 LYS A CA 1
ATOM 4952 C C . LYS A 1 620 ? 0.591 -15.57 -28.25 1 77.56 620 LYS A C 1
ATOM 4954 O O . LYS A 1 620 ? 1.197 -15.281 -29.281 1 77.56 620 LYS A O 1
ATOM 4959 N N . ILE A 1 621 ? 0.196 -14.727 -27.375 1 72.62 621 ILE A N 1
ATOM 4960 C CA . ILE A 1 621 ? 0.521 -13.312 -27.516 1 72.62 621 ILE A CA 1
ATOM 4961 C C . ILE A 1 621 ? 2.037 -13.133 -27.547 1 72.62 621 ILE A C 1
ATOM 4963 O O . ILE A 1 621 ? 2.562 -12.32 -28.312 1 72.62 621 ILE A O 1
ATOM 4967 N N . GLN A 1 622 ? 2.721 -13.883 -26.75 1 76.56 622 GLN A N 1
ATOM 4968 C CA . GLN A 1 622 ? 4.176 -13.805 -26.688 1 76.56 622 GLN A CA 1
ATOM 4969 C C . GLN A 1 622 ? 4.816 -14.32 -27.969 1 76.56 622 GLN A C 1
ATOM 4971 O O . GLN A 1 622 ? 5.801 -13.758 -28.453 1 76.56 622 GLN A O 1
ATOM 4976 N N . GLN A 1 623 ? 4.234 -15.383 -28.453 1 70.94 623 GLN A N 1
ATOM 4977 C CA . GLN A 1 623 ? 4.781 -15.984 -29.672 1 70.94 623 GLN A CA 1
ATOM 4978 C C . GLN A 1 623 ? 4.598 -15.062 -30.875 1 70.94 623 GLN A C 1
ATOM 4980 O O . GLN A 1 623 ? 5.484 -14.961 -31.719 1 70.94 623 GLN A O 1
ATOM 4985 N N . ILE A 1 624 ? 3.461 -14.414 -30.797 1 64 624 ILE A N 1
ATOM 4986 C CA . ILE A 1 624 ? 3.15 -13.523 -31.906 1 64 624 ILE A CA 1
ATOM 4987 C C . ILE A 1 624 ? 4.078 -12.312 -31.875 1 64 624 ILE A C 1
ATOM 4989 O O . ILE A 1 624 ? 4.445 -11.773 -32.938 1 64 624 ILE A O 1
ATOM 4993 N N . ARG A 1 625 ? 4.531 -12.008 -30.766 1 63.5 625 ARG A N 1
ATOM 4994 C CA . ARG A 1 625 ? 5.301 -10.781 -30.594 1 63.5 625 ARG A CA 1
ATOM 4995 C C . ARG A 1 625 ? 6.793 -11.047 -30.75 1 63.5 625 ARG A C 1
ATOM 4997 O O . ARG A 1 625 ? 7.598 -10.109 -30.781 1 63.5 625 ARG A O 1
ATOM 5004 N N . GLN A 1 626 ? 7.109 -12.336 -30.906 1 64 626 GLN A N 1
ATOM 5005 C CA . GLN A 1 626 ? 8.508 -12.688 -31.141 1 64 626 GLN A CA 1
ATOM 5006 C C . GLN A 1 626 ? 8.883 -12.523 -32.594 1 64 626 GLN A C 1
ATOM 5008 O O . GLN A 1 626 ? 8.188 -13.016 -33.5 1 64 626 GLN A O 1
ATOM 5013 N N . PRO A 1 627 ? 9.891 -11.734 -32.906 1 61.69 627 PRO A N 1
ATOM 5014 C CA . PRO A 1 627 ? 10.289 -11.469 -34.281 1 61.69 627 PRO A CA 1
ATOM 5015 C C . PRO A 1 627 ? 10.539 -12.75 -35.062 1 61.69 627 PRO A C 1
ATOM 5017 O O . PRO A 1 627 ? 10.305 -12.773 -36.281 1 61.69 627 PRO A O 1
ATOM 5020 N N . SER A 1 628 ? 11.047 -13.828 -34.375 1 61.12 628 SER A N 1
ATOM 5021 C CA . SER A 1 628 ? 11.359 -15.062 -35.062 1 61.12 628 SER A CA 1
ATOM 5022 C C . SER A 1 628 ? 10.094 -15.719 -35.625 1 61.12 628 SER A C 1
ATOM 5024 O O . SER A 1 628 ? 10.156 -16.5 -36.562 1 61.12 628 SER A O 1
ATOM 5026 N N . HIS A 1 629 ? 9.008 -15.367 -35.062 1 62.25 629 HIS A N 1
ATOM 5027 C CA . HIS A 1 629 ? 7.762 -16 -35.5 1 62.25 629 HIS A CA 1
ATOM 5028 C C . HIS A 1 629 ? 6.992 -15.109 -36.469 1 62.25 629 HIS A C 1
ATOM 5030 O O . HIS A 1 629 ? 5.98 -15.531 -37.031 1 62.25 629 HIS A O 1
ATOM 5036 N N . LEU A 1 630 ? 7.543 -14 -36.625 1 68.94 630 LEU A N 1
ATOM 5037 C CA . LEU A 1 630 ? 6.859 -13.094 -37.531 1 68.94 630 LEU A CA 1
ATOM 5038 C C . LEU A 1 630 ? 7.152 -13.461 -39 1 68.94 630 LEU A C 1
ATOM 5040 O O . LEU A 1 630 ? 8.234 -13.961 -39.312 1 68.94 630 LEU A O 1
ATOM 5044 N N . SER A 1 631 ? 6.164 -13.492 -39.781 1 74.31 631 SER A N 1
ATOM 5045 C CA . SER A 1 631 ? 6.316 -13.773 -41.219 1 74.31 631 SER A CA 1
ATOM 5046 C C . SER A 1 631 ? 7.199 -12.727 -41.906 1 74.31 631 SER A C 1
ATOM 5048 O O . SER A 1 631 ? 7.148 -11.547 -41.562 1 74.31 631 SER A O 1
ATOM 5050 N N . PRO A 1 632 ? 8.133 -13.289 -42.594 1 79.88 632 PRO A N 1
ATOM 5051 C CA . PRO A 1 632 ? 8.93 -12.312 -43.344 1 79.88 632 PRO A CA 1
ATOM 5052 C C . PRO A 1 632 ? 8.094 -11.5 -44.344 1 79.88 632 PRO A C 1
ATOM 5054 O O . PRO A 1 632 ? 7.109 -12.016 -44.875 1 79.88 632 PRO A O 1
ATOM 5057 N N . LEU A 1 633 ? 8.422 -10.367 -44.469 1 86.75 633 LEU A N 1
ATOM 5058 C CA . LEU A 1 633 ? 7.746 -9.461 -45.406 1 86.75 633 LEU A CA 1
ATOM 5059 C C . LEU A 1 633 ? 7.832 -9.992 -46.844 1 86.75 633 LEU A C 1
ATOM 5061 O O . LEU A 1 633 ? 8.898 -10.406 -47.281 1 86.75 633 LEU A O 1
ATOM 5065 N N . SER A 1 634 ? 6.664 -10.188 -47.469 1 81.38 634 SER A N 1
ATOM 5066 C CA . SER A 1 634 ? 6.621 -10.555 -48.875 1 81.38 634 SER A CA 1
ATOM 5067 C C . SER A 1 634 ? 6.75 -9.328 -49.781 1 81.38 634 SER A C 1
ATOM 5069 O O . SER A 1 634 ? 5.836 -8.5 -49.844 1 81.38 634 SER A O 1
ATOM 5071 N N . PRO A 1 635 ? 7.836 -9.266 -50.438 1 81.25 635 PRO A N 1
ATOM 5072 C CA . PRO A 1 635 ? 8.016 -8.102 -51.312 1 81.25 635 PRO A CA 1
ATOM 5073 C C . PRO A 1 635 ? 6.93 -7.988 -52.375 1 81.25 635 PRO A C 1
ATOM 5075 O O . PRO A 1 635 ? 6.504 -6.879 -52.719 1 81.25 635 PRO A O 1
ATOM 5078 N N . ASN A 1 636 ? 6.461 -9.141 -52.812 1 80.62 636 ASN A N 1
ATOM 5079 C CA . ASN A 1 636 ? 5.434 -9.133 -53.875 1 80.62 636 ASN A CA 1
ATOM 5080 C C . ASN A 1 636 ? 4.105 -8.602 -53.344 1 80.62 636 ASN A C 1
ATOM 5082 O O . ASN A 1 636 ? 3.436 -7.812 -54 1 80.62 636 ASN A O 1
ATOM 5086 N N . SER A 1 637 ? 3.768 -9.07 -52.219 1 85.19 637 SER A N 1
ATOM 5087 C CA . SER A 1 637 ? 2.525 -8.594 -51.594 1 85.19 637 SER A CA 1
ATOM 5088 C C . SER A 1 637 ? 2.6 -7.105 -51.281 1 85.19 637 SER A C 1
ATOM 5090 O O . SER A 1 637 ? 1.624 -6.375 -51.5 1 85.19 637 SER A O 1
ATOM 5092 N N . LEU A 1 638 ? 3.699 -6.809 -50.812 1 90 638 LEU A N 1
ATOM 5093 C CA . LEU A 1 638 ? 3.9 -5.398 -50.531 1 90 638 LEU A CA 1
ATOM 5094 C C . LEU A 1 638 ? 3.812 -4.551 -51.781 1 90 638 LEU A C 1
ATOM 5096 O O . LEU A 1 638 ? 3.217 -3.473 -51.781 1 90 638 LEU A O 1
ATOM 5100 N N . LYS A 1 639 ? 4.387 -5.078 -52.781 1 86.44 639 LYS A N 1
ATOM 5101 C CA . LYS A 1 639 ? 4.367 -4.395 -54.062 1 86.44 639 LYS A CA 1
ATOM 5102 C C . LYS A 1 639 ? 2.939 -4.215 -54.562 1 86.44 639 LYS A C 1
ATOM 5104 O O . LYS A 1 639 ? 2.58 -3.139 -55.062 1 86.44 639 LYS A O 1
ATOM 5109 N N . LYS A 1 640 ? 2.217 -5.148 -54.469 1 84.31 640 LYS A N 1
ATOM 5110 C CA . LYS A 1 640 ? 0.834 -5.09 -54.938 1 84.31 640 LYS A CA 1
ATOM 5111 C C . LYS A 1 640 ? 0.044 -4.02 -54.188 1 84.31 640 LYS A C 1
ATOM 5113 O O . LYS A 1 640 ? -0.654 -3.213 -54.812 1 84.31 640 LYS A O 1
ATOM 5118 N N . SER A 1 641 ? 0.218 -4.117 -52.969 1 88.44 641 SER A N 1
ATOM 5119 C CA . SER A 1 641 ? -0.505 -3.139 -52.156 1 88.44 641 SER A CA 1
ATOM 5120 C C . SER A 1 641 ? 0.016 -1.728 -52.406 1 88.44 641 SER A C 1
ATOM 5122 O O . SER A 1 641 ? -0.755 -0.766 -52.406 1 88.44 641 SER A O 1
ATOM 5124 N N . TYR A 1 642 ? 1.235 -1.656 -52.594 1 91.69 642 TYR A N 1
ATOM 5125 C CA . TYR A 1 642 ? 1.88 -0.375 -52.844 1 91.69 642 TYR A CA 1
ATOM 5126 C C . TYR A 1 642 ? 1.38 0.223 -54.156 1 91.69 642 TYR A C 1
ATOM 5128 O O . TYR A 1 642 ? 1.05 1.41 -54.219 1 91.69 642 TYR A O 1
ATOM 5136 N N . LEU A 1 643 ? 1.259 -0.552 -55.156 1 87.31 643 LEU A N 1
ATOM 5137 C CA . LEU A 1 643 ? 0.881 -0.079 -56.469 1 87.31 643 LEU A CA 1
ATOM 5138 C C . LEU A 1 643 ? -0.608 0.243 -56.531 1 87.31 643 LEU A C 1
ATOM 5140 O O . LEU A 1 643 ? -1.027 1.13 -57.281 1 87.31 643 LEU A O 1
ATOM 5144 N N . PHE A 1 644 ? -1.318 -0.399 -55.781 1 83.38 644 PHE A N 1
ATOM 5145 C CA . PHE A 1 644 ? -2.766 -0.231 -55.781 1 83.38 644 PHE A CA 1
ATOM 5146 C C . PHE A 1 644 ? -3.178 1.025 -55.031 1 83.38 644 PHE A C 1
ATOM 5148 O O . PHE A 1 644 ? -4.242 1.594 -55.281 1 83.38 644 PHE A O 1
ATOM 5155 N N . ALA A 1 645 ? -2.389 1.435 -54.219 1 87.75 645 ALA A N 1
ATOM 5156 C CA . ALA A 1 645 ? -2.762 2.521 -53.312 1 87.75 645 ALA A CA 1
ATOM 5157 C C . ALA A 1 645 ? -2.605 3.877 -54 1 87.75 645 ALA A C 1
ATOM 5159 O O . ALA A 1 645 ? -1.625 4.109 -54.719 1 87.75 645 ALA A O 1
ATOM 5160 N N . ARG A 1 646 ? -3.525 4.797 -53.844 1 85 646 ARG A N 1
ATOM 5161 C CA . ARG A 1 646 ? -3.504 6.141 -54.406 1 85 646 ARG A CA 1
ATOM 5162 C C . ARG A 1 646 ? -2.729 7.105 -53.531 1 85 646 ARG A C 1
ATOM 5164 O O . ARG A 1 646 ? -2.252 8.141 -54 1 85 646 ARG A O 1
ATOM 5171 N N . ALA A 1 647 ? -2.77 6.82 -52.312 1 88.62 647 ALA A N 1
ATOM 5172 C CA . ALA A 1 647 ? -2.018 7.598 -51.344 1 88.62 647 ALA A CA 1
ATOM 5173 C C . ALA A 1 647 ? -1.296 6.688 -50.344 1 88.62 647 ALA A C 1
ATOM 5175 O O . ALA A 1 647 ? -1.89 5.754 -49.812 1 88.62 647 ALA A O 1
ATOM 5176 N N . ARG A 1 648 ? 0.007 6.984 -50.312 1 93 648 ARG A N 1
ATOM 5177 C CA . ARG A 1 648 ? 0.837 6.094 -49.5 1 93 648 ARG A CA 1
ATOM 5178 C C . ARG A 1 648 ? 1.584 6.863 -48.406 1 93 648 ARG A C 1
ATOM 5180 O O . ARG A 1 648 ? 2.047 7.984 -48.656 1 93 648 ARG A O 1
ATOM 5187 N N . MET A 1 649 ? 1.639 6.277 -47.188 1 92.69 649 MET A N 1
ATOM 5188 C CA . MET A 1 649 ? 2.344 6.891 -46.062 1 92.69 649 MET A CA 1
ATOM 5189 C C . MET A 1 649 ? 3.395 5.945 -45.5 1 92.69 649 MET A C 1
ATOM 5191 O O . MET A 1 649 ? 3.131 4.754 -45.312 1 92.69 649 MET A O 1
ATOM 5195 N N . PHE A 1 650 ? 4.586 6.492 -45.312 1 93.81 650 PHE A N 1
ATOM 5196 C CA . PHE A 1 650 ? 5.699 5.723 -44.75 1 93.81 650 PHE A CA 1
ATOM 5197 C C . PHE A 1 650 ? 6.184 6.328 -43.438 1 93.81 650 PHE A C 1
ATOM 5199 O O . PHE A 1 650 ? 6.387 7.543 -43.344 1 93.81 650 PHE A O 1
ATOM 5206 N N . PHE A 1 651 ? 6.254 5.562 -42.469 1 93 651 PHE A N 1
ATOM 5207 C CA . PHE A 1 651 ? 6.969 5.91 -41.25 1 93 651 PHE A CA 1
ATOM 5208 C C . PHE A 1 651 ? 8.211 5.047 -41.062 1 93 651 PHE A C 1
ATOM 5210 O O . PHE A 1 651 ? 8.109 3.855 -40.781 1 93 651 PHE A O 1
ATOM 5217 N N . LEU A 1 652 ? 9.336 5.625 -41.25 1 91.38 652 LEU A N 1
ATOM 5218 C CA . LEU A 1 652 ? 10.578 4.859 -41.281 1 91.38 652 LEU A CA 1
ATOM 5219 C C . LEU A 1 652 ? 11.531 5.332 -40.188 1 91.38 652 LEU A C 1
ATOM 5221 O O . LEU A 1 652 ? 11.891 6.512 -40.125 1 91.38 652 LEU A O 1
ATOM 5225 N N . GLU A 1 653 ? 11.906 4.402 -39.438 1 88.44 653 GLU A N 1
ATOM 5226 C CA . GLU A 1 653 ? 12.883 4.754 -38.406 1 88.44 653 GLU A CA 1
ATOM 5227 C C . GLU A 1 653 ? 14.273 4.934 -39 1 88.44 653 GLU A C 1
ATOM 5229 O O . GLU A 1 653 ? 14.688 4.16 -39.875 1 88.44 653 GLU A O 1
ATOM 5234 N N . ASP A 1 654 ? 15.016 5.922 -38.531 1 83.5 654 ASP A N 1
ATOM 5235 C CA . ASP A 1 654 ? 16.312 6.25 -39.125 1 83.5 654 ASP A CA 1
ATOM 5236 C C . ASP A 1 654 ? 17.328 5.125 -38.875 1 83.5 654 ASP A C 1
ATOM 5238 O O . ASP A 1 654 ? 18.078 4.754 -39.781 1 83.5 654 ASP A O 1
ATOM 5242 N N . GLY A 1 655 ? 17.25 4.543 -37.719 1 77.62 655 GLY A N 1
ATOM 5243 C CA . GLY A 1 655 ? 18.188 3.477 -37.406 1 77.62 655 GLY A CA 1
ATOM 5244 C C . GLY A 1 655 ? 18 2.244 -38.25 1 77.62 655 GLY A C 1
ATOM 5245 O O . GLY A 1 655 ? 18.938 1.489 -38.5 1 77.62 655 GLY A O 1
ATOM 5246 N N . ALA A 1 656 ? 16.875 2.07 -38.719 1 80.56 656 ALA A N 1
ATOM 5247 C CA . ALA A 1 656 ? 16.578 0.905 -39.562 1 80.56 656 ALA A CA 1
ATOM 5248 C C . ALA A 1 656 ? 17 1.139 -41 1 80.56 656 ALA A C 1
ATOM 5250 O O . ALA A 1 656 ? 17.344 0.195 -41.719 1 80.56 656 ALA A O 1
ATOM 5251 N N . ILE A 1 657 ? 16.938 2.324 -41.438 1 81.31 657 ILE A N 1
ATOM 5252 C CA . ILE A 1 657 ? 17.266 2.662 -42.844 1 81.31 657 ILE A CA 1
ATOM 5253 C C . ILE A 1 657 ? 18.781 2.795 -43 1 81.31 657 ILE A C 1
ATOM 5255 O O . ILE A 1 657 ? 19.359 2.256 -43.938 1 81.31 657 ILE A O 1
ATOM 5259 N N . PHE A 1 658 ? 19.312 3.504 -42.062 1 75.12 658 PHE A N 1
ATOM 5260 C CA . PHE A 1 658 ? 20.703 3.904 -42.219 1 75.12 658 PHE A CA 1
ATOM 5261 C C . PHE A 1 658 ? 21.641 2.951 -41.5 1 75.12 658 PHE A C 1
ATOM 5263 O O . PHE A 1 658 ? 22.859 3.014 -41.656 1 75.12 658 PHE A O 1
ATOM 5270 N N . GLY A 1 659 ? 21 1.805 -40.812 1 61.16 659 GLY A N 1
ATOM 5271 C CA . GLY A 1 659 ? 21.797 0.823 -40.094 1 61.16 659 GLY A CA 1
ATOM 5272 C C . GLY A 1 659 ? 22.234 1.288 -38.719 1 61.16 659 GLY A C 1
ATOM 5273 O O . GLY A 1 659 ? 22.047 2.453 -38.375 1 61.16 659 GLY A O 1
ATOM 5274 N N . PRO A 1 660 ? 22.594 0.334 -37.938 1 54.19 660 PRO A N 1
ATOM 5275 C CA . PRO A 1 660 ? 22.969 0.599 -36.562 1 54.19 660 PRO A CA 1
ATOM 5276 C C . PRO A 1 660 ? 24.062 1.655 -36.438 1 54.19 660 PRO A C 1
ATOM 5278 O O . PRO A 1 660 ? 24.203 2.273 -35.375 1 54.19 660 PRO A O 1
ATOM 5281 N N . ALA A 1 661 ? 24.922 1.743 -37.406 1 46.81 661 ALA A N 1
ATOM 5282 C CA . ALA A 1 661 ? 26.031 2.684 -37.375 1 46.81 661 ALA A CA 1
ATOM 5283 C C . ALA A 1 661 ? 25.547 4.125 -37.281 1 46.81 661 ALA A C 1
ATOM 5285 O O . ALA A 1 661 ? 26.312 5.035 -37 1 46.81 661 ALA A O 1
ATOM 5286 N N . PHE A 1 662 ? 24.484 4.332 -37.656 1 45.97 662 PHE A N 1
ATOM 5287 C CA . PHE A 1 662 ? 23.938 5.68 -37.562 1 45.97 662 PHE A CA 1
ATOM 5288 C C . PHE A 1 662 ? 23.828 6.105 -36.094 1 45.97 662 PHE A C 1
ATOM 5290 O O . PHE A 1 662 ? 23.703 7.293 -35.812 1 45.97 662 PHE A O 1
ATOM 5297 N N . GLY A 1 663 ? 23.594 5.406 -35.312 1 42.28 663 GLY A N 1
ATOM 5298 C CA . GLY A 1 663 ? 23.406 5.695 -33.906 1 42.28 663 GLY A CA 1
ATOM 5299 C C . GLY A 1 663 ? 24.641 6.312 -33.25 1 42.28 663 GLY A C 1
ATOM 5300 O O . GLY A 1 663 ? 24.594 6.727 -32.094 1 42.28 663 GLY A O 1
ATOM 5301 N N . ILE A 1 664 ? 25.797 5.906 -33.656 1 41.38 664 ILE A N 1
ATOM 5302 C CA . ILE A 1 664 ? 27 6.586 -33.188 1 41.38 664 ILE A CA 1
ATOM 5303 C C . ILE A 1 664 ? 27 8.023 -33.688 1 41.38 664 ILE A C 1
ATOM 5305 O O . ILE A 1 664 ? 26.391 8.336 -34.719 1 41.38 664 ILE A O 1
ATOM 5309 N N . GLU A 1 665 ? 27.875 8.961 -33.156 1 42.31 665 GLU A N 1
ATOM 5310 C CA . GLU A 1 665 ? 27.969 10.406 -33.344 1 42.31 665 GLU A CA 1
ATOM 5311 C C . GLU A 1 665 ? 27.562 10.797 -34.75 1 42.31 665 GLU A C 1
ATOM 5313 O O . GLU A 1 665 ? 26.875 11.797 -34.969 1 42.31 665 GLU A O 1
ATOM 5318 N N . GLU A 1 666 ? 28.391 10.422 -35.875 1 44.81 666 GLU A N 1
ATOM 5319 C CA . GLU A 1 666 ? 28.594 11.125 -37.125 1 44.81 666 GLU A CA 1
ATOM 5320 C C . GLU A 1 666 ? 27.859 10.422 -38.281 1 44.81 666 GLU A C 1
ATOM 5322 O O . GLU A 1 666 ? 28.109 10.719 -39.438 1 44.81 666 GLU A O 1
ATOM 5327 N N . SER A 1 667 ? 27.156 9.461 -38.156 1 51.81 667 SER A N 1
ATOM 5328 C CA . SER A 1 667 ? 27.047 8.75 -39.438 1 51.81 667 SER A CA 1
ATOM 5329 C C . SER A 1 667 ? 25.953 9.352 -40.312 1 51.81 667 SER A C 1
ATOM 5331 O O . SER A 1 667 ? 24.859 9.617 -39.844 1 51.81 667 SER A O 1
ATOM 5333 N N . ILE A 1 668 ? 26.281 9.867 -41.406 1 59.38 668 ILE A N 1
ATOM 5334 C CA . ILE A 1 668 ? 25.656 10.531 -42.562 1 59.38 668 ILE A CA 1
ATOM 5335 C C . ILE A 1 668 ? 24.938 9.5 -43.406 1 59.38 668 ILE A C 1
ATOM 5337 O O . ILE A 1 668 ? 25.453 8.406 -43.656 1 59.38 668 ILE A O 1
ATOM 5341 N N . PRO A 1 669 ? 23.719 9.672 -43.719 1 73.25 669 PRO A N 1
ATOM 5342 C CA . PRO A 1 669 ? 22.984 8.828 -44.656 1 73.25 669 PRO A CA 1
ATOM 5343 C C . PRO A 1 669 ? 23.812 8.469 -45.875 1 73.25 669 PRO A C 1
ATOM 5345 O O . PRO A 1 669 ? 24.547 9.32 -46.406 1 73.25 669 PRO A O 1
ATOM 5348 N N . SER A 1 670 ? 23.938 7.215 -46.188 1 75.88 670 SER A N 1
ATOM 5349 C CA . SER A 1 670 ? 24.625 6.777 -47.375 1 75.88 670 SER A CA 1
ATOM 5350 C C . SER A 1 670 ? 24.016 7.406 -48.625 1 75.88 670 SER A C 1
ATOM 5352 O O . SER A 1 670 ? 22.859 7.812 -48.625 1 75.88 670 SER A O 1
ATOM 5354 N N . ASP A 1 671 ? 24.766 7.59 -49.656 1 78.12 671 ASP A N 1
ATOM 5355 C CA . ASP A 1 671 ? 24.297 8.156 -50.938 1 78.12 671 ASP A CA 1
ATOM 5356 C C . ASP A 1 671 ? 23.188 7.316 -51.531 1 78.12 671 ASP A C 1
ATOM 5358 O O . ASP A 1 671 ? 22.234 7.852 -52.094 1 78.12 671 ASP A O 1
ATOM 5362 N N . LYS A 1 672 ? 23.312 6.062 -51.281 1 83.62 672 LYS A N 1
ATOM 5363 C CA . LYS A 1 672 ? 22.266 5.18 -51.781 1 83.62 672 LYS A CA 1
ATOM 5364 C C . LYS A 1 672 ? 20.938 5.438 -51.094 1 83.62 672 LYS A C 1
ATOM 5366 O O . LYS A 1 672 ? 19.891 5.457 -51.75 1 83.62 672 LYS A O 1
ATOM 5371 N N . ALA A 1 673 ? 21.062 5.586 -49.875 1 86.44 673 ALA A N 1
ATOM 5372 C CA . ALA A 1 673 ? 19.859 5.84 -49.094 1 86.44 673 ALA A CA 1
ATOM 5373 C C . ALA A 1 673 ? 19.203 7.156 -49.5 1 86.44 673 ALA A C 1
ATOM 5375 O O . ALA A 1 673 ? 17.984 7.23 -49.656 1 86.44 673 ALA A O 1
ATOM 5376 N N . CYS A 1 674 ? 20.031 8.133 -49.75 1 86 674 CYS A N 1
ATOM 5377 C CA . CYS A 1 674 ? 19.516 9.445 -50.125 1 86 674 CYS A CA 1
ATOM 5378 C C . CYS A 1 674 ? 18.828 9.391 -51.5 1 86 674 CYS A C 1
ATOM 5380 O O . CYS A 1 674 ? 17.766 9.969 -51.688 1 86 674 CYS A O 1
ATOM 5382 N N . THR A 1 675 ? 19.438 8.648 -52.312 1 86.81 675 THR A N 1
ATOM 5383 C CA . THR A 1 675 ? 18.891 8.531 -53.656 1 86.81 675 THR A CA 1
ATOM 5384 C C . THR A 1 675 ? 17.578 7.762 -53.625 1 86.81 675 THR A C 1
ATOM 5386 O O . THR A 1 675 ? 16.625 8.133 -54.312 1 86.81 675 THR A O 1
ATOM 5389 N N . THR A 1 676 ? 17.625 6.734 -52.906 1 89.38 676 THR A N 1
ATOM 5390 C CA . THR A 1 676 ? 16.422 5.918 -52.812 1 89.38 676 THR A CA 1
ATOM 5391 C C . THR A 1 676 ? 15.266 6.719 -52.219 1 89.38 676 THR A C 1
ATOM 5393 O O . THR A 1 676 ? 14.141 6.684 -52.719 1 89.38 676 THR A O 1
ATOM 5396 N N . LEU A 1 677 ? 15.523 7.414 -51.188 1 90.88 677 LEU A N 1
ATOM 5397 C CA . LEU A 1 677 ? 14.5 8.211 -50.531 1 90.88 677 LEU A CA 1
ATOM 5398 C C . LEU A 1 677 ? 14.008 9.336 -51.438 1 90.88 677 LEU A C 1
ATOM 5400 O O . LEU A 1 677 ? 12.812 9.633 -51.5 1 90.88 677 LEU A O 1
ATOM 5404 N N . GLN A 1 678 ? 14.906 9.891 -52.156 1 88.56 678 GLN A N 1
ATOM 5405 C CA . GLN A 1 678 ? 14.539 10.945 -53.094 1 88.56 678 GLN A CA 1
ATOM 5406 C C . GLN A 1 678 ? 13.633 10.398 -54.188 1 88.56 678 GLN A C 1
ATOM 5408 O O . GLN A 1 678 ? 12.664 11.055 -54.594 1 88.56 678 GLN A O 1
ATOM 5413 N N . THR A 1 679 ? 14 9.242 -54.625 1 90 679 THR A N 1
ATOM 5414 C CA . THR A 1 679 ? 13.188 8.617 -55.656 1 90 679 THR A CA 1
ATOM 5415 C C . THR A 1 679 ? 11.773 8.336 -55.156 1 90 679 THR A C 1
ATOM 5417 O O . THR A 1 679 ? 10.797 8.531 -55.875 1 90 679 THR A O 1
ATOM 5420 N N . LEU A 1 680 ? 11.711 7.906 -54 1 91.81 680 LEU A N 1
ATOM 5421 C CA . LEU A 1 680 ? 10.414 7.594 -53.438 1 91.81 680 LEU A CA 1
ATOM 5422 C C . LEU A 1 680 ? 9.586 8.859 -53.219 1 91.81 680 LEU A C 1
ATOM 5424 O O . LEU A 1 680 ? 8.375 8.859 -53.438 1 91.81 680 LEU A O 1
ATOM 5428 N N . ILE A 1 681 ? 10.242 9.875 -52.875 1 90.06 681 ILE A N 1
ATOM 5429 C CA . ILE A 1 681 ? 9.562 11.133 -52.562 1 90.06 681 ILE A CA 1
ATOM 5430 C C . ILE A 1 681 ? 9.109 11.797 -53.875 1 90.06 681 ILE A C 1
ATOM 5432 O O . ILE A 1 681 ? 8.141 12.555 -53.875 1 90.06 681 ILE A O 1
ATOM 5436 N N . ASN A 1 682 ? 9.766 11.57 -54.906 1 87.5 682 ASN A N 1
ATOM 5437 C CA . ASN A 1 682 ? 9.422 12.156 -56.188 1 87.5 682 ASN A CA 1
ATOM 5438 C C . ASN A 1 682 ? 8.07 11.664 -56.688 1 87.5 682 ASN A C 1
ATOM 5440 O O . ASN A 1 682 ? 7.453 12.289 -57.562 1 87.5 682 ASN A O 1
ATOM 5444 N N . ASP A 1 683 ? 7.703 10.562 -56.188 1 88.69 683 ASP A N 1
ATOM 5445 C CA . ASP A 1 683 ? 6.34 10.109 -56.438 1 88.69 683 ASP A CA 1
ATOM 5446 C C . ASP A 1 683 ? 5.332 10.867 -55.594 1 88.69 683 ASP A C 1
ATOM 5448 O O . ASP A 1 683 ? 5.348 10.758 -54.375 1 88.69 683 ASP A O 1
ATOM 5452 N N . PRO A 1 684 ? 4.535 11.625 -56.125 1 86.56 684 PRO A N 1
ATOM 5453 C CA . PRO A 1 684 ? 3.633 12.492 -55.344 1 86.56 684 PRO A CA 1
ATOM 5454 C C . PRO A 1 684 ? 2.641 11.703 -54.5 1 86.56 684 PRO A C 1
ATOM 5456 O O . PRO A 1 684 ? 2.025 12.258 -53.594 1 86.56 684 PRO A O 1
ATOM 5459 N N . LYS A 1 685 ? 2.523 10.469 -54.781 1 90.12 685 LYS A N 1
ATOM 5460 C CA . LYS A 1 685 ? 1.597 9.656 -53.969 1 90.12 685 LYS A CA 1
ATOM 5461 C C . LYS A 1 685 ? 2.205 9.281 -52.625 1 90.12 685 LYS A C 1
ATOM 5463 O O . LYS A 1 685 ? 1.495 8.836 -51.719 1 90.12 685 LYS A O 1
ATOM 5468 N N . ASN A 1 686 ? 3.451 9.469 -52.562 1 92.5 686 ASN A N 1
ATOM 5469 C CA . ASN A 1 686 ? 4.152 9.031 -51.375 1 92.5 686 ASN A CA 1
ATOM 5470 C C . ASN A 1 686 ? 4.383 10.188 -50.406 1 92.5 686 ASN A C 1
ATOM 5472 O O . ASN A 1 686 ? 4.766 11.281 -50.812 1 92.5 686 ASN A O 1
ATOM 5476 N N . ILE A 1 687 ? 4.098 9.93 -49.125 1 92.5 687 ILE A N 1
ATOM 5477 C CA . ILE A 1 687 ? 4.5 10.797 -48.031 1 92.5 687 ILE A CA 1
ATOM 5478 C C . ILE A 1 687 ? 5.387 10.023 -47.062 1 92.5 687 ILE A C 1
ATOM 5480 O O . ILE A 1 687 ? 5 8.961 -46.562 1 92.5 687 ILE A O 1
ATOM 5484 N N . LEU A 1 688 ? 6.543 10.508 -46.875 1 93.56 688 LEU A N 1
ATOM 5485 C CA . LEU A 1 688 ? 7.5 9.789 -46.062 1 93.56 688 LEU A CA 1
ATOM 5486 C C . LEU A 1 688 ? 7.855 10.586 -44.812 1 93.56 688 LEU A C 1
ATOM 5488 O O . LEU A 1 688 ? 8.141 11.781 -44.906 1 93.56 688 LEU A O 1
ATOM 5492 N N . TYR A 1 689 ? 7.766 9.922 -43.719 1 92.81 689 TYR A N 1
ATOM 5493 C CA . TYR A 1 689 ? 8.242 10.484 -42.469 1 92.81 689 TYR A CA 1
ATOM 5494 C C . TYR A 1 689 ? 9.391 9.656 -41.906 1 92.81 689 TYR A C 1
ATOM 5496 O O . TYR A 1 689 ? 9.32 8.422 -41.875 1 92.81 689 TYR A O 1
ATOM 5504 N N . ILE A 1 690 ? 10.398 10.312 -41.5 1 90 690 ILE A N 1
ATOM 5505 C CA . ILE A 1 690 ? 11.516 9.664 -40.812 1 90 690 ILE A CA 1
ATOM 5506 C C . ILE A 1 690 ? 11.336 9.812 -39.281 1 90 690 ILE A C 1
ATOM 5508 O O . ILE A 1 690 ? 11.141 10.922 -38.781 1 90 690 ILE A O 1
ATOM 5512 N N . VAL A 1 691 ? 11.258 8.68 -38.719 1 88.81 691 VAL A N 1
ATOM 5513 C CA . VAL A 1 691 ? 11.094 8.656 -37.25 1 88.81 691 VAL A CA 1
ATOM 5514 C C . VAL A 1 691 ? 12.453 8.422 -36.594 1 88.81 691 VAL A C 1
ATOM 5516 O O . VAL A 1 691 ? 13.164 7.473 -36.938 1 88.81 691 VAL A O 1
ATOM 5519 N N . SER A 1 692 ? 12.797 9.32 -35.719 1 82.56 692 SER A N 1
ATOM 5520 C CA . SER A 1 692 ? 14.094 9.203 -35.062 1 82.56 692 SER A CA 1
ATOM 5521 C C . SER A 1 692 ? 13.969 9.422 -33.531 1 82.56 692 SER A C 1
ATOM 5523 O O . SER A 1 692 ? 13.094 10.172 -33.094 1 82.56 692 SER A O 1
ATOM 5525 N N . ASN A 1 693 ? 14.789 8.734 -32.875 1 74.44 693 ASN A N 1
ATOM 5526 C CA . ASN A 1 693 ? 14.875 8.945 -31.438 1 74.44 693 ASN A CA 1
ATOM 5527 C C . ASN A 1 693 ? 15.914 10.008 -31.078 1 74.44 693 ASN A C 1
ATOM 5529 O O . ASN A 1 693 ? 16.078 10.367 -29.922 1 74.44 693 ASN A O 1
ATOM 5533 N N . ARG A 1 694 ? 16.484 10.641 -32.094 1 74 694 ARG A N 1
ATOM 5534 C CA . ARG A 1 694 ? 17.547 11.617 -31.891 1 74 694 ARG A CA 1
ATOM 5535 C C . ARG A 1 694 ? 16.984 13.031 -31.75 1 74 694 ARG A C 1
ATOM 5537 O O . ARG A 1 694 ? 15.828 13.273 -32.094 1 74 694 ARG A O 1
ATOM 5544 N N . SER A 1 695 ? 17.891 13.883 -31.172 1 76.31 695 SER A N 1
ATOM 5545 C CA . SER A 1 695 ? 17.484 15.273 -31 1 76.31 695 SER A CA 1
ATOM 5546 C C . SER A 1 695 ? 17.578 16.047 -32.312 1 76.31 695 SER A C 1
ATOM 5548 O O . SER A 1 695 ? 18.219 15.594 -33.25 1 76.31 695 SER A O 1
ATOM 5550 N N . ILE A 1 696 ? 16.953 17.156 -32.312 1 77.56 696 ILE A N 1
ATOM 5551 C CA . ILE A 1 696 ? 16.953 18.031 -33.5 1 77.56 696 ILE A CA 1
ATOM 5552 C C . ILE A 1 696 ? 18.375 18.469 -33.812 1 77.56 696 ILE A C 1
ATOM 5554 O O . ILE A 1 696 ? 18.781 18.5 -34.969 1 77.56 696 ILE A O 1
ATOM 5558 N N . GLU A 1 697 ? 19.094 18.656 -32.688 1 74 697 GLU A N 1
ATOM 5559 C CA . GLU A 1 697 ? 20.469 19.109 -32.875 1 74 697 GLU A CA 1
ATOM 5560 C C . GLU A 1 697 ? 21.328 18.016 -33.5 1 74 697 GLU A C 1
ATOM 5562 O O . GLU A 1 697 ? 22.172 18.297 -34.344 1 74 697 GLU A O 1
ATOM 5567 N N . GLN A 1 698 ? 21.094 16.875 -33.188 1 75.62 698 GLN A N 1
ATOM 5568 C CA . GLN A 1 698 ? 21.875 15.758 -33.688 1 75.62 698 GLN A CA 1
ATOM 5569 C C . GLN A 1 698 ? 21.547 15.469 -35.156 1 75.62 698 GLN A C 1
ATOM 5571 O O . GLN A 1 698 ? 22.375 14.938 -35.875 1 75.62 698 GLN A O 1
ATOM 5576 N N . LEU A 1 699 ? 20.359 15.82 -35.5 1 77.88 699 LEU A N 1
ATOM 5577 C CA . LEU A 1 699 ? 19.906 15.477 -36.812 1 77.88 699 LEU A CA 1
ATOM 5578 C C . LEU A 1 699 ? 20.125 16.625 -37.781 1 77.88 699 LEU A C 1
ATOM 5580 O O . LEU A 1 699 ? 19.75 16.547 -38.969 1 77.88 699 LEU A O 1
ATOM 5584 N N . GLN A 1 700 ? 20.688 17.703 -37.281 1 76.38 700 GLN A N 1
ATOM 5585 C CA . GLN A 1 700 ? 20.844 18.875 -38.125 1 76.38 700 GLN A CA 1
ATOM 5586 C C . GLN A 1 700 ? 21.641 18.547 -39.375 1 76.38 700 GLN A C 1
ATOM 5588 O O . GLN A 1 700 ? 21.25 18.938 -40.5 1 76.38 700 GLN A O 1
ATOM 5593 N N . GLU A 1 701 ? 22.766 17.812 -39.156 1 73.38 701 GLU A N 1
ATOM 5594 C CA . GLU A 1 701 ? 23.594 17.453 -40.312 1 73.38 701 GLU A CA 1
ATOM 5595 C C . GLU A 1 701 ? 22.859 16.516 -41.25 1 73.38 701 GLU A C 1
ATOM 5597 O O . GLU A 1 701 ? 22.984 16.656 -42.469 1 73.38 701 GLU A O 1
ATOM 5602 N N . VAL A 1 702 ? 22.141 15.656 -40.719 1 77.25 702 VAL A N 1
ATOM 5603 C CA . VAL A 1 702 ? 21.391 14.68 -41.5 1 77.25 702 VAL A CA 1
ATOM 5604 C C . VAL A 1 702 ? 20.25 15.375 -42.219 1 77.25 702 VAL A C 1
ATOM 5606 O O . VAL A 1 702 ? 19.953 15.055 -43.375 1 77.25 702 VAL A O 1
ATOM 5609 N N . LEU A 1 703 ? 19.703 16.328 -41.656 1 76.75 703 LEU A N 1
ATOM 5610 C CA . LEU A 1 703 ? 18.578 17.062 -42.219 1 76.75 703 LEU A CA 1
ATOM 5611 C C . LEU A 1 703 ? 19 17.859 -43.438 1 76.75 703 LEU A C 1
ATOM 5613 O O . LEU A 1 703 ? 18.219 18.062 -44.375 1 76.75 703 LEU A O 1
ATOM 5617 N N . GLU A 1 704 ? 20.25 18.25 -43.375 1 76.31 704 GLU A N 1
ATOM 5618 C CA . GLU A 1 704 ? 20.766 19.031 -44.469 1 76.31 704 GLU A CA 1
ATOM 5619 C C . GLU A 1 704 ? 21.031 18.156 -45.688 1 76.31 704 GLU A C 1
ATOM 5621 O O . GLU A 1 704 ? 20.953 18.625 -46.844 1 76.31 704 GLU A O 1
ATOM 5626 N N . LYS A 1 705 ? 21.281 16.922 -45.469 1 78.19 705 LYS A N 1
ATOM 5627 C CA . LYS A 1 705 ? 21.625 16.016 -46.531 1 78.19 705 LYS A CA 1
ATOM 5628 C C . LYS A 1 705 ? 20.375 15.367 -47.125 1 78.19 705 LYS A C 1
ATOM 5630 O O . LYS A 1 705 ? 20.359 14.977 -48.312 1 78.19 705 LYS A O 1
ATOM 5635 N N . LEU A 1 706 ? 19.406 15.352 -46.375 1 84.31 706 LEU A N 1
ATOM 5636 C CA . LEU A 1 706 ? 18.188 14.672 -46.812 1 84.31 706 LEU A CA 1
ATOM 5637 C C . LEU A 1 706 ? 17.25 15.648 -47.5 1 84.31 706 LEU A C 1
ATOM 5639 O O . LEU A 1 706 ? 17.312 16.859 -47.281 1 84.31 706 LEU A O 1
ATOM 5643 N N . PRO A 1 707 ? 16.438 15.102 -48.375 1 82.44 707 PRO A N 1
ATOM 5644 C CA . PRO A 1 707 ? 15.516 15.969 -49.094 1 82.44 707 PRO A CA 1
ATOM 5645 C C . PRO A 1 707 ? 14.562 16.719 -48.188 1 82.44 707 PRO A C 1
ATOM 5647 O O . PRO A 1 707 ? 14.125 16.172 -47.156 1 82.44 707 PRO A O 1
ATOM 5650 N N . CYS A 1 708 ? 14.25 17.922 -48.469 1 80.19 708 CYS A N 1
ATOM 5651 C CA . CYS A 1 708 ? 13.406 18.781 -47.656 1 80.19 708 CYS A CA 1
ATOM 5652 C C . CYS A 1 708 ? 11.953 18.312 -47.688 1 80.19 708 CYS A C 1
ATOM 5654 O O . CYS A 1 708 ? 11.156 18.688 -46.844 1 80.19 708 CYS A O 1
ATOM 5656 N N . GLU A 1 709 ? 11.719 17.453 -48.625 1 88.5 709 GLU A N 1
ATOM 5657 C CA . GLU A 1 709 ? 10.344 16.984 -48.781 1 88.5 709 GLU A CA 1
ATOM 5658 C C . GLU A 1 709 ? 10.016 15.875 -47.781 1 88.5 709 GLU A C 1
ATOM 5660 O O . GLU A 1 709 ? 8.875 15.422 -47.688 1 88.5 709 GLU A O 1
ATOM 5665 N N . LEU A 1 710 ? 10.922 15.531 -47.031 1 90.56 710 LEU A N 1
ATOM 5666 C CA . LEU A 1 710 ? 10.703 14.5 -46.031 1 90.56 710 LEU A CA 1
ATOM 5667 C C . LEU A 1 710 ? 10.156 15.109 -44.75 1 90.56 710 LEU A C 1
ATOM 5669 O O . LEU A 1 710 ? 10.547 16.219 -44.375 1 90.56 710 LEU A O 1
ATOM 5673 N N . GLY A 1 711 ? 9.188 14.43 -44.188 1 90.56 711 GLY A N 1
ATOM 5674 C CA . GLY A 1 711 ? 8.773 14.781 -42.812 1 90.56 711 GLY A CA 1
ATOM 5675 C C . GLY A 1 711 ? 9.609 14.102 -41.75 1 90.56 711 GLY A C 1
ATOM 5676 O O . GLY A 1 711 ? 10.203 13.047 -42 1 90.56 711 GLY A O 1
ATOM 5677 N N . PHE A 1 712 ? 9.617 14.734 -40.594 1 89.94 712 PHE A N 1
ATOM 5678 C CA . PHE A 1 712 ? 10.453 14.18 -39.531 1 89.94 712 PHE A CA 1
ATOM 5679 C C . PHE A 1 712 ? 9.688 14.141 -38.219 1 89.94 712 PHE A C 1
ATOM 5681 O O . PHE A 1 712 ? 8.961 15.078 -37.875 1 89.94 712 PHE A O 1
ATOM 5688 N N . ILE A 1 713 ? 9.688 12.977 -37.625 1 88 713 ILE A N 1
ATOM 5689 C CA . ILE A 1 713 ? 9.273 12.805 -36.25 1 88 713 ILE A CA 1
ATOM 5690 C C . ILE A 1 713 ? 10.484 12.508 -35.375 1 88 713 ILE A C 1
ATOM 5692 O O . ILE A 1 713 ? 11.125 11.461 -35.531 1 88 713 ILE A O 1
ATOM 5696 N N . VAL A 1 714 ? 10.727 13.422 -34.469 1 83.62 714 VAL A N 1
ATOM 5697 C CA . VAL A 1 714 ? 12 13.273 -33.781 1 83.62 714 VAL A CA 1
ATOM 5698 C C . VAL A 1 714 ? 11.758 13.164 -32.281 1 83.62 714 VAL A C 1
ATOM 5700 O O . VAL A 1 714 ? 10.672 13.484 -31.781 1 83.62 714 VAL A O 1
ATOM 5703 N N . GLU A 1 715 ? 12.742 12.609 -31.625 1 78.06 715 GLU A N 1
ATOM 5704 C CA . GLU A 1 715 ? 12.773 12.43 -30.188 1 78.06 715 GLU A CA 1
ATOM 5705 C C . GLU A 1 715 ? 11.555 11.656 -29.688 1 78.06 715 GLU A C 1
ATOM 5707 O O . GLU A 1 715 ? 10.867 12.102 -28.766 1 78.06 715 GLU A O 1
ATOM 5712 N N . ASN A 1 716 ? 11.328 10.602 -30.375 1 74.62 716 ASN A N 1
ATOM 5713 C CA . ASN A 1 716 ? 10.281 9.656 -30.016 1 74.62 716 ASN A CA 1
ATOM 5714 C C . ASN A 1 716 ? 8.906 10.328 -29.984 1 74.62 716 ASN A C 1
ATOM 5716 O O . ASN A 1 716 ? 8.133 10.133 -29.047 1 74.62 716 ASN A O 1
ATOM 5720 N N . GLY A 1 717 ? 8.688 11.156 -31.031 1 76.31 717 GLY A N 1
ATOM 5721 C CA . GLY A 1 717 ? 7.367 11.742 -31.219 1 76.31 717 GLY A CA 1
ATOM 5722 C C . GLY A 1 717 ? 7.207 13.086 -30.531 1 76.31 717 GLY A C 1
ATOM 5723 O O . GLY A 1 717 ? 6.109 13.656 -30.531 1 76.31 717 GLY A O 1
ATOM 5724 N N . CYS A 1 718 ? 8.195 13.68 -30 1 76.31 718 CYS A N 1
ATOM 5725 C CA . CYS A 1 718 ? 8.109 14.945 -29.281 1 76.31 718 CYS A CA 1
ATOM 5726 C C . CYS A 1 718 ? 8.008 16.109 -30.25 1 76.31 718 CYS A C 1
ATOM 5728 O O . CYS A 1 718 ? 7.398 17.141 -29.938 1 76.31 718 CYS A O 1
ATOM 5730 N N . PHE A 1 719 ? 8.719 15.938 -31.375 1 80.88 719 PHE A N 1
ATOM 5731 C CA . PHE A 1 719 ? 8.711 17 -32.375 1 80.88 719 PHE A CA 1
ATOM 5732 C C . PHE A 1 719 ? 8.328 16.453 -33.75 1 80.88 719 PHE A C 1
ATOM 5734 O O . PHE A 1 719 ? 8.734 15.344 -34.125 1 80.88 719 PHE A O 1
ATOM 5741 N N . LEU A 1 720 ? 7.531 17.219 -34.375 1 87.12 720 LEU A N 1
ATOM 5742 C CA . LEU A 1 720 ? 7.125 16.875 -35.719 1 87.12 720 LEU A CA 1
ATOM 5743 C C . LEU A 1 720 ? 7.5 17.969 -36.719 1 87.12 720 LEU A C 1
ATOM 5745 O O . LEU A 1 720 ? 7.34 19.156 -36.406 1 87.12 720 LEU A O 1
ATOM 5749 N N . ARG A 1 721 ? 8.195 17.625 -37.656 1 87.62 721 ARG A N 1
ATOM 5750 C CA . ARG A 1 721 ? 8.43 18.516 -38.781 1 87.62 721 ARG A CA 1
ATOM 5751 C C . ARG A 1 721 ? 7.707 18.031 -40.031 1 87.62 721 ARG A C 1
ATOM 5753 O O . ARG A 1 721 ? 7.988 16.938 -40.531 1 87.62 721 ARG A O 1
ATOM 5760 N N . GLU A 1 722 ? 6.805 18.812 -40.5 1 86.88 722 GLU A N 1
ATOM 5761 C CA . GLU A 1 722 ? 6.035 18.422 -41.656 1 86.88 722 GLU A CA 1
ATOM 5762 C C . GLU A 1 722 ? 6.875 18.547 -42.938 1 86.88 722 GLU A C 1
ATOM 5764 O O . GLU A 1 722 ? 7.855 19.297 -42.969 1 86.88 722 GLU A O 1
ATOM 5769 N N . PRO A 1 723 ? 6.445 17.75 -43.938 1 86.69 723 PRO A N 1
ATOM 5770 C CA . PRO A 1 723 ? 7.168 17.844 -45.219 1 86.69 723 PRO A CA 1
ATOM 5771 C C . PRO A 1 723 ? 7.184 19.266 -45.781 1 86.69 723 PRO A C 1
ATOM 5773 O O . PRO A 1 723 ? 6.164 19.953 -45.781 1 86.69 723 PRO A O 1
ATOM 5776 N N . GLU A 1 724 ? 8.281 19.672 -46.188 1 79.69 724 GLU A N 1
ATOM 5777 C CA . GLU A 1 724 ? 8.492 20.969 -46.844 1 79.69 724 GLU A CA 1
ATOM 5778 C C . GLU A 1 724 ? 8.242 22.125 -45.875 1 79.69 724 GLU A C 1
ATOM 5780 O O . GLU A 1 724 ? 7.84 23.219 -46.281 1 79.69 724 GLU A O 1
ATOM 5785 N N . SER A 1 725 ? 8.297 21.766 -44.688 1 79.25 725 SER A N 1
ATOM 5786 C CA . SER A 1 725 ? 8.133 22.797 -43.656 1 79.25 725 SER A CA 1
ATOM 5787 C C . SER A 1 725 ? 9.375 22.922 -42.781 1 79.25 725 SER A C 1
ATOM 5789 O O . SER A 1 725 ? 10.156 21.969 -42.656 1 79.25 725 SER A O 1
ATOM 5791 N N . GLU A 1 726 ? 9.586 24.062 -42.312 1 75.75 726 GLU A N 1
ATOM 5792 C CA . GLU A 1 726 ? 10.797 24.281 -41.531 1 75.75 726 GLU A CA 1
ATOM 5793 C C . GLU A 1 726 ? 10.484 24.281 -40.031 1 75.75 726 GLU A C 1
ATOM 5795 O O . GLU A 1 726 ? 11.242 23.719 -39.219 1 75.75 726 GLU A O 1
ATOM 5800 N N . PRO A 1 727 ? 9.359 24.703 -39.688 1 78.44 727 PRO A N 1
ATOM 5801 C CA . PRO A 1 727 ? 9.156 24.797 -38.25 1 78.44 727 PRO A CA 1
ATOM 5802 C C . PRO A 1 727 ? 8.867 23.453 -37.594 1 78.44 727 PRO A C 1
ATOM 5804 O O . PRO A 1 727 ? 8.203 22.594 -38.188 1 78.44 727 PRO A O 1
ATOM 5807 N N . TRP A 1 728 ? 9.469 23.25 -36.438 1 82.81 728 TRP A N 1
ATOM 5808 C CA . TRP A 1 728 ? 9.211 22.047 -35.625 1 82.81 728 TRP A CA 1
ATOM 5809 C C . TRP A 1 728 ? 7.977 22.234 -34.75 1 82.81 728 TRP A C 1
ATOM 5811 O O . TRP A 1 728 ? 7.812 23.281 -34.125 1 82.81 728 TRP A O 1
ATOM 5821 N N . ILE A 1 729 ? 7.086 21.281 -34.812 1 78.44 729 ILE A N 1
ATOM 5822 C CA . ILE A 1 729 ? 5.879 21.297 -34 1 78.44 729 ILE A CA 1
ATOM 5823 C C . ILE A 1 729 ? 6.098 20.484 -32.719 1 78.44 729 ILE A C 1
ATOM 5825 O O . ILE A 1 729 ? 6.297 19.266 -32.781 1 78.44 729 ILE A O 1
ATOM 5829 N N . PRO A 1 730 ? 6.086 21.094 -31.547 1 74.62 730 PRO A N 1
ATOM 5830 C CA . PRO A 1 730 ? 6.27 20.344 -30.312 1 74.62 730 PRO A CA 1
ATOM 5831 C C . PRO A 1 730 ? 4.977 19.688 -29.828 1 74.62 730 PRO A C 1
ATOM 5833 O O . PRO A 1 730 ? 3.914 20.312 -29.844 1 74.62 730 PRO A O 1
ATOM 5836 N N . PHE A 1 731 ? 5.016 18.344 -29.516 1 69.06 731 PHE A N 1
ATOM 5837 C CA . PHE A 1 731 ? 3.842 17.625 -29.031 1 69.06 731 PHE A CA 1
ATOM 5838 C C . PHE A 1 731 ? 3.863 17.547 -27.5 1 69.06 731 PHE A C 1
ATOM 5840 O O . PHE A 1 731 ? 2.871 17.156 -26.891 1 69.06 731 PHE A O 1
ATOM 5847 N N . VAL A 1 732 ? 4.941 17.703 -26.875 1 64.12 732 VAL A N 1
ATOM 5848 C CA . VAL A 1 732 ? 5.012 17.672 -25.422 1 64.12 732 VAL A CA 1
ATOM 5849 C C . VAL A 1 732 ? 5.141 19.094 -24.875 1 64.12 732 VAL A C 1
ATOM 5851 O O . VAL A 1 732 ? 6.082 19.812 -25.219 1 64.12 732 VAL A O 1
ATOM 5854 N N . PRO A 1 733 ? 4.055 19.453 -24.172 1 58.12 733 PRO A N 1
ATOM 5855 C CA . PRO A 1 733 ? 4.137 20.797 -23.609 1 58.12 733 PRO A CA 1
ATOM 5856 C C . PRO A 1 733 ? 5.309 20.969 -22.641 1 58.12 733 PRO A C 1
ATOM 5858 O O . PRO A 1 733 ? 5.801 19.984 -22.078 1 58.12 733 PRO A O 1
ATOM 5861 N N . GLU A 1 734 ? 5.809 22.094 -22.578 1 58.69 734 GLU A N 1
ATOM 5862 C CA . GLU A 1 734 ? 6.938 22.438 -21.703 1 58.69 734 GLU A CA 1
ATOM 5863 C C . GLU A 1 734 ? 6.641 22.078 -20.25 1 58.69 734 GLU A C 1
ATOM 5865 O O . GLU A 1 734 ? 7.547 21.719 -19.5 1 58.69 734 GLU A O 1
ATOM 5870 N N . SER A 1 735 ? 5.395 22.078 -20 1 57.5 735 SER A N 1
ATOM 5871 C CA . SER A 1 735 ? 4.984 21.797 -18.625 1 57.5 735 SER A CA 1
ATOM 5872 C C . SER A 1 735 ? 5.215 20.328 -18.266 1 57.5 735 SER A C 1
ATOM 5874 O O . SER A 1 735 ? 5.398 20 -17.094 1 57.5 735 SER A O 1
ATOM 5876 N N . ALA A 1 736 ? 5.324 19.578 -19.328 1 57.38 736 ALA A N 1
ATOM 5877 C CA . ALA A 1 736 ? 5.516 18.141 -19.094 1 57.38 736 ALA A CA 1
ATOM 5878 C C . ALA A 1 736 ? 6.992 17.812 -18.875 1 57.38 736 ALA A C 1
ATOM 5880 O O . ALA A 1 736 ? 7.336 16.703 -18.5 1 57.38 736 ALA A O 1
ATOM 5881 N N . MET A 1 737 ? 7.746 18.906 -19.125 1 62.31 737 MET A N 1
ATOM 5882 C CA . MET A 1 737 ? 9.188 18.672 -19.047 1 62.31 737 MET A CA 1
ATOM 5883 C C . MET A 1 737 ? 9.75 19.203 -17.734 1 62.31 737 MET A C 1
ATOM 5885 O O . MET A 1 737 ? 10.961 19.391 -17.609 1 62.31 737 MET A O 1
ATOM 5889 N N . LYS A 1 738 ? 8.922 19.406 -16.859 1 60.88 738 LYS A N 1
ATOM 5890 C CA . LYS A 1 738 ? 9.352 19.984 -15.602 1 60.88 738 LYS A CA 1
ATOM 5891 C C . LYS A 1 738 ? 10.281 19.031 -14.844 1 60.88 738 LYS A C 1
ATOM 5893 O O . LYS A 1 738 ? 11.109 19.469 -14.047 1 60.88 738 LYS A O 1
ATOM 5898 N N . TRP A 1 739 ? 10.195 17.812 -15.266 1 62.16 739 TRP A N 1
ATOM 5899 C CA . TRP A 1 739 ? 11.008 16.812 -14.586 1 62.16 739 TRP A CA 1
ATOM 5900 C C . TRP A 1 739 ? 12.461 16.891 -15.047 1 62.16 739 TRP A C 1
ATOM 5902 O O . TRP A 1 739 ? 13.367 16.406 -14.359 1 62.16 739 TRP A O 1
ATOM 5912 N N . ARG A 1 740 ? 12.758 17.516 -16.125 1 71.19 740 ARG A N 1
ATOM 5913 C CA . ARG A 1 740 ? 14.008 17.391 -16.859 1 71.19 740 ARG A CA 1
ATOM 5914 C C . ARG A 1 740 ? 15.188 17.891 -16.047 1 71.19 740 ARG A C 1
ATOM 5916 O O . ARG A 1 740 ? 16.203 17.219 -15.93 1 71.19 740 ARG A O 1
ATOM 5923 N N . PRO A 1 741 ? 14.969 19.031 -15.414 1 66.56 741 PRO A N 1
ATOM 5924 C CA . PRO A 1 741 ? 16.156 19.5 -14.688 1 66.56 741 PRO A CA 1
ATOM 5925 C C . PRO A 1 741 ? 16.531 18.594 -13.523 1 66.56 741 PRO A C 1
ATOM 5927 O O . PRO A 1 741 ? 17.719 18.359 -13.281 1 66.56 741 PRO A O 1
ATOM 5930 N N . GLY A 1 742 ? 15.578 18.062 -12.914 1 67.31 742 GLY A N 1
ATOM 5931 C CA . GLY A 1 742 ? 15.852 17.156 -11.797 1 67.31 742 GLY A CA 1
ATOM 5932 C C . GLY A 1 742 ? 16.531 15.875 -12.227 1 67.31 742 GLY A C 1
ATOM 5933 O O . GLY A 1 742 ? 17.516 15.453 -11.609 1 67.31 742 GLY A O 1
ATOM 5934 N N . ILE A 1 743 ? 16.094 15.328 -13.273 1 72.69 743 ILE A N 1
ATOM 5935 C CA . ILE A 1 743 ? 16.625 14.055 -13.75 1 72.69 743 ILE A CA 1
ATOM 5936 C C . ILE A 1 743 ? 18.016 14.273 -14.344 1 72.69 743 ILE A C 1
ATOM 5938 O O . ILE A 1 743 ? 18.891 13.43 -14.195 1 72.69 743 ILE A O 1
ATOM 5942 N N . LYS A 1 744 ? 18.172 15.422 -14.984 1 76 744 LYS A N 1
ATOM 5943 C CA . LYS A 1 744 ? 19.469 15.711 -15.57 1 76 744 LYS A CA 1
ATOM 5944 C C . LYS A 1 744 ? 20.547 15.781 -14.5 1 76 744 LYS A C 1
ATOM 5946 O O . LYS A 1 744 ? 21.641 15.242 -14.672 1 76 744 LYS A O 1
ATOM 5951 N N . LYS A 1 745 ? 20.25 16.375 -13.492 1 71.19 745 LYS A N 1
ATOM 5952 C CA . LYS A 1 745 ? 21.203 16.469 -12.398 1 71.19 745 LYS A CA 1
ATOM 5953 C C . LYS A 1 745 ? 21.562 15.086 -11.844 1 71.19 745 LYS A C 1
ATOM 5955 O O . LYS A 1 745 ? 22.719 14.812 -11.547 1 71.19 745 LYS A O 1
ATOM 5960 N N . MET A 1 746 ? 20.531 14.336 -11.734 1 72.38 746 MET A N 1
ATOM 5961 C CA . MET A 1 746 ? 20.766 12.969 -11.273 1 72.38 746 MET A CA 1
ATOM 5962 C C . MET A 1 746 ? 21.656 12.211 -12.25 1 72.38 746 MET A C 1
ATOM 5964 O O . MET A 1 746 ? 22.562 11.484 -11.828 1 72.38 746 MET A O 1
ATOM 5968 N N . MET A 1 747 ? 21.391 12.438 -13.523 1 77.06 747 MET A N 1
ATOM 5969 C CA . MET A 1 747 ? 22.172 11.75 -14.547 1 77.06 747 MET A CA 1
ATOM 5970 C C . MET A 1 747 ? 23.625 12.227 -14.531 1 77.06 747 MET A C 1
ATOM 5972 O O . MET A 1 747 ? 24.547 11.43 -14.727 1 77.06 747 MET A O 1
ATOM 5976 N N . GLU A 1 748 ? 23.75 13.531 -14.266 1 77.44 748 GLU A N 1
ATOM 5977 C CA . GLU A 1 748 ? 25.094 14.078 -14.195 1 77.44 748 GLU A CA 1
ATOM 5978 C C . GLU A 1 748 ? 25.875 13.469 -13.023 1 77.44 748 GLU A C 1
ATOM 5980 O O . GLU A 1 748 ? 27.062 13.188 -13.148 1 77.44 748 GLU A O 1
ATOM 5985 N N . TYR A 1 749 ? 25.219 13.32 -12.031 1 73.81 749 TYR A N 1
ATOM 5986 C CA . TYR A 1 749 ? 25.797 12.672 -10.859 1 73.81 749 TYR A CA 1
ATOM 5987 C C . TYR A 1 749 ? 26.312 11.281 -11.211 1 73.81 749 TYR A C 1
ATOM 5989 O O . TYR A 1 749 ? 27.438 10.93 -10.852 1 73.81 749 TYR A O 1
ATOM 5997 N N . PHE A 1 750 ? 25.547 10.547 -11.922 1 76 750 PHE A N 1
ATOM 5998 C CA . PHE A 1 750 ? 25.953 9.195 -12.289 1 76 750 PHE A CA 1
ATOM 5999 C C . PHE A 1 750 ? 26.984 9.227 -13.414 1 76 750 PHE A C 1
ATOM 6001 O O . PHE A 1 750 ? 27.844 8.359 -13.484 1 76 750 PHE A O 1
ATOM 6008 N N . HIS A 1 751 ? 26.844 10.227 -14.25 1 77.75 751 HIS A N 1
ATOM 6009 C CA . HIS A 1 751 ? 27.797 10.383 -15.344 1 77.75 751 HIS A CA 1
ATOM 6010 C C . HIS A 1 751 ? 29.203 10.617 -14.828 1 77.75 751 HIS A C 1
ATOM 6012 O O . HIS A 1 751 ? 30.172 10.039 -15.336 1 77.75 751 HIS A O 1
ATOM 6018 N N . GLU A 1 752 ? 29.266 11.375 -13.844 1 75.06 752 GLU A N 1
ATOM 6019 C CA . GLU A 1 752 ? 30.562 11.688 -13.273 1 75.06 752 GLU A CA 1
ATOM 6020 C C . GLU A 1 752 ? 31.203 10.453 -12.633 1 75.06 752 GLU A C 1
ATOM 6022 O O . GLU A 1 752 ? 32.438 10.344 -12.555 1 75.06 752 GLU A O 1
ATOM 6027 N N . ARG A 1 753 ? 30.375 9.539 -12.297 1 68.62 753 ARG A N 1
ATOM 6028 C CA . ARG A 1 753 ? 30.859 8.352 -11.602 1 68.62 753 ARG A CA 1
ATOM 6029 C C . ARG A 1 753 ? 31.062 7.199 -12.578 1 68.62 753 ARG A C 1
ATOM 6031 O O . ARG A 1 753 ? 31.578 6.145 -12.195 1 68.62 753 ARG A O 1
ATOM 6038 N N . THR A 1 754 ? 30.531 7.43 -13.688 1 75.19 754 THR A N 1
ATOM 6039 C CA . THR A 1 754 ? 30.688 6.402 -14.711 1 75.19 754 THR A CA 1
ATOM 6040 C C . THR A 1 754 ? 31.531 6.918 -15.875 1 75.19 754 THR A C 1
ATOM 6042 O O . THR A 1 754 ? 31.016 7.52 -16.812 1 75.19 754 THR A O 1
ATOM 6045 N N . GLU A 1 755 ? 32.812 6.641 -15.648 1 74.69 755 GLU A N 1
ATOM 6046 C CA . GLU A 1 755 ? 33.719 7.129 -16.688 1 74.69 755 GLU A CA 1
ATOM 6047 C C . GLU A 1 755 ? 33.375 6.531 -18.047 1 74.69 755 GLU A C 1
ATOM 6049 O O . GLU A 1 755 ? 33.156 5.324 -18.156 1 74.69 755 GLU A O 1
ATOM 6054 N N . GLY A 1 756 ? 33.281 7.332 -18.984 1 75.56 756 GLY A N 1
ATOM 6055 C CA . GLY A 1 756 ? 32.969 6.91 -20.344 1 75.56 756 GLY A CA 1
ATOM 6056 C C . GLY A 1 756 ? 31.484 7.008 -20.672 1 75.56 756 GLY A C 1
ATOM 6057 O O . GLY A 1 756 ? 31.078 6.777 -21.797 1 75.56 756 GLY A O 1
ATOM 6058 N N . SER A 1 757 ? 30.734 7.352 -19.625 1 79.56 757 SER A N 1
ATOM 6059 C CA . SER A 1 757 ? 29.312 7.488 -19.875 1 79.56 757 SER A CA 1
ATOM 6060 C C . SER A 1 757 ? 28.984 8.852 -20.484 1 79.56 757 SER A C 1
ATOM 6062 O O . SER A 1 757 ? 29.812 9.766 -20.453 1 79.56 757 SER A O 1
ATOM 6064 N N . GLN A 1 758 ? 27.938 8.898 -21.25 1 82.06 758 GLN A N 1
ATOM 6065 C CA . GLN A 1 758 ? 27.5 10.148 -21.875 1 82.06 758 GLN A CA 1
ATOM 6066 C C . GLN A 1 758 ? 26.016 10.406 -21.594 1 82.06 758 GLN A C 1
ATOM 6068 O O . GLN A 1 758 ? 25.219 9.461 -21.484 1 82.06 758 GLN A O 1
ATOM 6073 N N . ILE A 1 759 ? 25.781 11.586 -21.25 1 81.44 759 ILE A N 1
ATOM 6074 C CA . ILE A 1 759 ? 24.391 11.992 -21.109 1 81.44 759 ILE A CA 1
ATOM 6075 C C . ILE A 1 759 ? 23.906 12.633 -22.406 1 81.44 759 ILE A C 1
ATOM 6077 O O . ILE A 1 759 ? 24.469 13.633 -22.859 1 81.44 759 ILE A O 1
ATOM 6081 N N . GLU A 1 760 ? 22.984 11.922 -23 1 78.12 760 GLU A N 1
ATOM 6082 C CA . GLU A 1 760 ? 22.375 12.469 -24.203 1 78.12 760 GLU A CA 1
ATOM 6083 C C . GLU A 1 760 ? 21.109 13.266 -23.859 1 78.12 760 GLU A C 1
ATOM 6085 O O . GLU A 1 760 ? 20.172 12.719 -23.297 1 78.12 760 GLU A O 1
ATOM 6090 N N . GLU A 1 761 ? 21.266 14.492 -23.984 1 76.19 761 GLU A N 1
ATOM 6091 C CA . GLU A 1 761 ? 20.125 15.359 -23.688 1 76.19 761 GLU A CA 1
ATOM 6092 C C . GLU A 1 761 ? 19.312 15.648 -24.938 1 76.19 761 GLU A C 1
ATOM 6094 O O . GLU A 1 761 ? 19.844 16.188 -25.922 1 76.19 761 GLU A O 1
ATOM 6099 N N . ARG A 1 762 ? 18.141 15.078 -24.797 1 72.62 762 ARG A N 1
ATOM 6100 C CA . ARG A 1 762 ? 17.172 15.438 -25.828 1 72.62 762 ARG A CA 1
ATOM 6101 C C . ARG A 1 762 ? 16.062 16.312 -25.266 1 72.62 762 ARG A C 1
ATOM 6103 O O . ARG A 1 762 ? 15.969 16.5 -24.047 1 72.62 762 ARG A O 1
ATOM 6110 N N . ARG A 1 763 ? 15.359 16.969 -26.016 1 67.25 763 ARG A N 1
ATOM 6111 C CA . ARG A 1 763 ? 14.344 17.906 -25.531 1 67.25 763 ARG A CA 1
ATOM 6112 C C . ARG A 1 763 ? 13.328 17.203 -24.641 1 67.25 763 ARG A C 1
ATOM 6114 O O . ARG A 1 763 ? 12.93 17.719 -23.609 1 67.25 763 ARG A O 1
ATOM 6121 N N . CYS A 1 764 ? 12.984 16.016 -25.188 1 69.12 764 CYS A N 1
ATOM 6122 C CA . CYS A 1 764 ? 11.906 15.383 -24.438 1 69.12 764 CYS A CA 1
ATOM 6123 C C . CYS A 1 764 ? 12.406 14.164 -23.672 1 69.12 764 CYS A C 1
ATOM 6125 O O . CYS A 1 764 ? 11.617 13.445 -23.062 1 69.12 764 CYS A O 1
ATOM 6127 N N . SER A 1 765 ? 13.633 13.867 -23.844 1 74.62 765 SER A N 1
ATOM 6128 C CA . SER A 1 765 ? 14.141 12.688 -23.141 1 74.62 765 SER A CA 1
ATOM 6129 C C . SER A 1 765 ? 15.586 12.883 -22.703 1 74.62 765 SER A C 1
ATOM 6131 O O . SER A 1 765 ? 16.312 13.688 -23.281 1 74.62 765 SER A O 1
ATOM 6133 N N . LEU A 1 766 ? 15.898 12.25 -21.656 1 77.56 766 LEU A N 1
ATOM 6134 C CA . LEU A 1 766 ? 17.266 12.164 -21.172 1 77.56 766 LEU A CA 1
ATOM 6135 C C . LEU A 1 766 ? 17.75 10.719 -21.156 1 77.56 766 LEU A C 1
ATOM 6137 O O . LEU A 1 766 ? 17.047 9.828 -20.688 1 77.56 766 LEU A O 1
ATOM 6141 N N . THR A 1 767 ? 18.75 10.523 -21.969 1 79.19 767 THR A N 1
ATOM 6142 C CA . THR A 1 767 ? 19.281 9.164 -22.047 1 79.19 767 THR A CA 1
ATOM 6143 C C . THR A 1 767 ? 20.672 9.086 -21.422 1 79.19 767 THR A C 1
ATOM 6145 O O . THR A 1 767 ? 21.547 9.883 -21.75 1 79.19 767 THR A O 1
ATOM 6148 N N . PHE A 1 768 ? 20.797 8.297 -20.484 1 81.38 768 PHE A N 1
ATOM 6149 C CA . PHE A 1 768 ? 22.094 7.965 -19.906 1 81.38 768 PHE A CA 1
ATOM 6150 C C . PHE A 1 768 ? 22.734 6.785 -20.641 1 81.38 768 PHE A C 1
ATOM 6152 O O . PHE A 1 768 ? 22.281 5.645 -20.5 1 81.38 768 PHE A O 1
ATOM 6159 N N . GLN A 1 769 ? 23.672 7.059 -21.531 1 79 769 GLN A N 1
ATOM 6160 C CA . GLN A 1 769 ? 24.344 6.043 -22.344 1 79 769 GLN A CA 1
ATOM 6161 C C . GLN A 1 769 ? 25.656 5.602 -21.703 1 79 769 GLN A C 1
ATOM 6163 O O . GLN A 1 769 ? 26.484 6.434 -21.328 1 79 769 GLN A O 1
ATOM 6168 N N . TYR A 1 770 ? 25.75 4.355 -21.5 1 75.25 770 TYR A N 1
ATOM 6169 C CA . TYR A 1 770 ? 27 3.877 -20.891 1 75.25 770 TYR A CA 1
ATOM 6170 C C . TYR A 1 770 ? 27.641 2.795 -21.766 1 75.25 770 TYR A C 1
ATOM 6172 O O . TYR A 1 770 ? 28.312 1.902 -21.25 1 75.25 770 TYR A O 1
ATOM 6180 N N . ASN A 1 771 ? 27.391 2.789 -23.062 1 67.94 771 ASN A N 1
ATOM 6181 C CA . ASN A 1 771 ? 27.969 1.825 -24 1 67.94 771 ASN A CA 1
ATOM 6182 C C . ASN A 1 771 ? 29.5 1.909 -24.016 1 67.94 771 ASN A C 1
ATOM 6184 O O . ASN A 1 771 ? 30.172 0.886 -24.109 1 67.94 771 ASN A O 1
ATOM 6188 N N . ASP A 1 772 ? 30 3.115 -23.766 1 67.69 772 ASP A N 1
ATOM 6189 C CA . ASP A 1 772 ? 31.453 3.32 -23.844 1 67.69 772 ASP A CA 1
ATOM 6190 C C . ASP A 1 772 ? 32.062 3.484 -22.453 1 67.69 772 ASP A C 1
ATOM 6192 O O . ASP A 1 772 ? 33.125 4.086 -22.297 1 67.69 772 ASP A O 1
ATOM 6196 N N . ALA A 1 773 ? 31.359 3.004 -21.531 1 75.5 773 ALA A N 1
ATOM 6197 C CA . ALA A 1 773 ? 31.859 3.135 -20.172 1 75.5 773 ALA A CA 1
ATOM 6198 C C . ALA A 1 773 ? 33.094 2.244 -19.953 1 75.5 773 ALA A C 1
ATOM 6200 O O . ALA A 1 773 ? 33.188 1.152 -20.516 1 75.5 773 ALA A O 1
ATOM 6201 N N . VAL A 1 774 ? 34.094 2.738 -19.375 1 70.25 774 VAL A N 1
ATOM 6202 C CA . VAL A 1 774 ? 35.312 2.004 -19.109 1 70.25 774 VAL A CA 1
ATOM 6203 C C . VAL A 1 774 ? 35 0.731 -18.328 1 70.25 774 VAL A C 1
ATOM 6205 O O . VAL A 1 774 ? 35.5 -0.344 -18.641 1 70.25 774 VAL A O 1
ATOM 6208 N N . ASP A 1 775 ? 34.125 0.87 -17.406 1 67.12 775 ASP A N 1
ATOM 6209 C CA . ASP A 1 775 ? 33.656 -0.268 -16.625 1 67.12 775 ASP A CA 1
ATOM 6210 C C . ASP A 1 775 ? 32.156 -0.535 -16.891 1 67.12 775 ASP A C 1
ATOM 6212 O O . ASP A 1 775 ? 31.297 0.125 -16.312 1 67.12 775 ASP A O 1
ATOM 6216 N N . ARG A 1 776 ? 31.938 -1.473 -17.766 1 69.94 776 ARG A N 1
ATOM 6217 C CA . ARG A 1 776 ? 30.578 -1.751 -18.234 1 69.94 776 ARG A CA 1
ATOM 6218 C C . ARG A 1 776 ? 29.703 -2.273 -17.109 1 69.94 776 ARG A C 1
ATOM 6220 O O . ARG A 1 776 ? 28.516 -1.951 -17.031 1 69.94 776 ARG A O 1
ATOM 6227 N N . GLU A 1 777 ? 30.297 -3.01 -16.297 1 65.25 777 GLU A N 1
ATOM 6228 C CA . GLU A 1 777 ? 29.531 -3.576 -15.195 1 65.25 777 GLU A CA 1
ATOM 6229 C C . GLU A 1 777 ? 29.109 -2.494 -14.211 1 65.25 777 GLU A C 1
ATOM 6231 O O . GLU A 1 777 ? 27.969 -2.482 -13.742 1 65.25 777 GLU A O 1
ATOM 6236 N N . LEU A 1 778 ? 30.125 -1.694 -13.938 1 66.19 778 LEU A N 1
ATOM 6237 C CA . LEU A 1 778 ? 29.812 -0.585 -13.047 1 66.19 778 LEU A CA 1
ATOM 6238 C C . LEU A 1 778 ? 28.766 0.339 -13.664 1 66.19 778 LEU A C 1
ATOM 6240 O O . LEU A 1 778 ? 27.875 0.822 -12.977 1 66.19 778 LEU A O 1
ATOM 6244 N N . ALA A 1 779 ? 28.969 0.445 -14.953 1 72 779 ALA A N 1
ATOM 6245 C CA . ALA A 1 779 ? 28.047 1.334 -15.656 1 72 779 ALA A CA 1
ATOM 6246 C C . ALA A 1 779 ? 26.625 0.775 -15.633 1 72 779 ALA A C 1
ATOM 6248 O O . ALA A 1 779 ? 25.656 1.521 -15.453 1 72 779 ALA A O 1
ATOM 6249 N N . ALA A 1 780 ? 26.578 -0.449 -15.836 1 67.56 780 ALA A N 1
ATOM 6250 C CA . ALA A 1 780 ? 25.266 -1.094 -15.828 1 67.56 780 ALA A CA 1
ATOM 6251 C C . ALA A 1 780 ? 24.609 -0.979 -14.453 1 67.56 780 ALA A C 1
ATOM 6253 O O . ALA A 1 780 ? 23.406 -0.739 -14.352 1 67.56 780 ALA A O 1
ATOM 6254 N N . ARG A 1 781 ? 25.422 -1.14 -13.531 1 64.31 781 ARG A N 1
ATOM 6255 C CA . ARG A 1 781 ? 24.922 -1.015 -12.164 1 64.31 781 ARG A CA 1
ATOM 6256 C C . ARG A 1 781 ? 24.453 0.41 -11.883 1 64.31 781 ARG A C 1
ATOM 6258 O O . ARG A 1 781 ? 23.406 0.616 -11.266 1 64.31 781 ARG A O 1
ATOM 6265 N N . GLN A 1 782 ? 25.375 1.273 -12.375 1 66.56 782 GLN A N 1
ATOM 6266 C CA . GLN A 1 782 ? 25.047 2.68 -12.172 1 66.56 782 GLN A CA 1
ATOM 6267 C C . GLN A 1 782 ? 23.766 3.059 -12.922 1 66.56 782 GLN A C 1
ATOM 6269 O O . GLN A 1 782 ? 22.938 3.822 -12.422 1 66.56 782 GLN A O 1
ATOM 6274 N N . ALA A 1 783 ? 23.672 2.484 -14.078 1 69.75 783 ALA A N 1
ATOM 6275 C CA . ALA A 1 783 ? 22.484 2.746 -14.891 1 69.75 783 ALA A CA 1
ATOM 6276 C C . ALA A 1 783 ? 21.234 2.178 -14.227 1 69.75 783 ALA A C 1
ATOM 6278 O O . ALA A 1 783 ? 20.188 2.812 -14.227 1 69.75 783 ALA A O 1
ATOM 6279 N N . SER A 1 784 ? 21.453 1.094 -13.719 1 62.91 784 SER A N 1
ATOM 6280 C CA . SER A 1 784 ? 20.344 0.474 -13.008 1 62.91 784 SER A CA 1
ATOM 6281 C C . SER A 1 784 ? 19.969 1.278 -11.773 1 62.91 784 SER A C 1
ATOM 6283 O O . SER A 1 784 ? 18.781 1.453 -11.477 1 62.91 784 SER A O 1
ATOM 6285 N N . GLU A 1 785 ? 21.016 1.685 -11.164 1 62.16 785 GLU A N 1
ATOM 6286 C CA . GLU A 1 785 ? 20.797 2.514 -9.977 1 62.16 785 GLU A CA 1
ATOM 6287 C C . GLU A 1 785 ? 20.109 3.828 -10.344 1 62.16 785 GLU A C 1
ATOM 6289 O O . GLU A 1 785 ? 19.234 4.305 -9.617 1 62.16 785 GLU A O 1
ATOM 6294 N N . LEU A 1 786 ? 20.625 4.336 -11.43 1 68.5 786 LEU A N 1
ATOM 6295 C CA . LEU A 1 786 ? 20 5.555 -11.938 1 68.5 786 LEU A CA 1
ATOM 6296 C C . LEU A 1 786 ? 18.516 5.336 -12.219 1 68.5 786 LEU A C 1
ATOM 6298 O O . LEU A 1 786 ? 17.688 6.145 -11.82 1 68.5 786 LEU A O 1
ATOM 6302 N N . ALA A 1 787 ? 18.266 4.297 -12.859 1 63.16 787 ALA A N 1
ATOM 6303 C CA . ALA A 1 787 ? 16.891 3.979 -13.203 1 63.16 787 ALA A CA 1
ATOM 6304 C C . ALA A 1 787 ? 16.047 3.76 -11.953 1 63.16 787 ALA A C 1
ATOM 6306 O O . ALA A 1 787 ? 14.914 4.238 -11.867 1 63.16 787 ALA A O 1
ATOM 6307 N N . ASP A 1 788 ? 16.672 3.156 -11.047 1 56.47 788 ASP A N 1
ATOM 6308 C CA . ASP A 1 788 ? 16 2.838 -9.797 1 56.47 788 ASP A CA 1
ATOM 6309 C C . ASP A 1 788 ? 15.719 4.105 -8.984 1 56.47 788 ASP A C 1
ATOM 6311 O O . ASP A 1 788 ? 14.633 4.25 -8.406 1 56.47 788 ASP A O 1
ATOM 6315 N N . GLN A 1 789 ? 16.703 4.891 -8.945 1 56.47 789 GLN A N 1
ATOM 6316 C CA . GLN A 1 789 ? 16.594 6.133 -8.188 1 56.47 789 GLN A CA 1
ATOM 6317 C C . GLN A 1 789 ? 15.5 7.027 -8.758 1 56.47 789 GLN A C 1
ATOM 6319 O O . GLN A 1 789 ? 14.75 7.656 -8 1 56.47 789 GLN A O 1
ATOM 6324 N N . ILE A 1 790 ? 15.508 6.984 -10.016 1 58.81 790 ILE A N 1
ATOM 6325 C CA . ILE A 1 790 ? 14.539 7.855 -10.664 1 58.81 790 ILE A CA 1
ATOM 6326 C C . ILE A 1 790 ? 13.133 7.27 -10.516 1 58.81 790 ILE A C 1
ATOM 6328 O O . ILE A 1 790 ? 12.172 8 -10.273 1 58.81 790 ILE A O 1
ATOM 6332 N N . ASN A 1 791 ? 13.031 6.043 -10.656 1 52.25 791 ASN A N 1
ATOM 6333 C CA . ASN A 1 791 ? 11.75 5.355 -10.531 1 52.25 791 ASN A CA 1
ATOM 6334 C C . ASN A 1 791 ? 11.195 5.453 -9.117 1 52.25 791 ASN A C 1
ATOM 6336 O O . ASN A 1 791 ? 9.984 5.559 -8.93 1 52.25 791 ASN A O 1
ATOM 6340 N N . GLY A 1 792 ? 11.961 5.102 -8.188 1 45.72 792 GLY A N 1
ATOM 6341 C CA . GLY A 1 792 ? 11.578 5.203 -6.793 1 45.72 792 GLY A CA 1
ATOM 6342 C C . GLY A 1 792 ? 11.102 6.59 -6.406 1 45.72 792 GLY A C 1
ATOM 6343 O O . GLY A 1 792 ? 10.164 6.73 -5.617 1 45.72 792 GLY A O 1
ATOM 6344 N N . ALA A 1 793 ? 11.906 7.5 -6.816 1 43.47 793 ALA A N 1
ATOM 6345 C CA . ALA A 1 793 ? 11.633 8.891 -6.473 1 43.47 793 ALA A CA 1
ATOM 6346 C C . ALA A 1 793 ? 10.375 9.391 -7.176 1 43.47 793 ALA A C 1
ATOM 6348 O O . ALA A 1 793 ? 9.664 10.25 -6.645 1 43.47 793 ALA A O 1
ATOM 6349 N N . CYS A 1 794 ? 10.172 8.961 -8.438 1 41.12 794 CYS A N 1
ATOM 6350 C CA . CYS A 1 794 ? 9.117 9.594 -9.234 1 41.12 794 CYS A CA 1
ATOM 6351 C C . CYS A 1 794 ? 7.895 8.695 -9.32 1 41.12 794 CYS A C 1
ATOM 6353 O O . CYS A 1 794 ? 7.945 7.617 -9.922 1 41.12 794 CYS A O 1
ATOM 6355 N N . GLY A 1 795 ? 7.246 8.445 -8.289 1 37.16 795 GLY A N 1
ATOM 6356 C CA . GLY A 1 795 ? 5.957 7.785 -8.391 1 37.16 795 GLY A CA 1
ATOM 6357 C C . GLY A 1 795 ? 5.336 7.895 -9.766 1 37.16 795 GLY A C 1
ATOM 6358 O O . GLY A 1 795 ? 6.023 7.734 -10.781 1 37.16 795 GLY A O 1
ATOM 6359 N N . ARG A 1 796 ? 3.959 8.547 -9.836 1 39.84 796 ARG A N 1
ATOM 6360 C CA . ARG A 1 796 ? 3.113 8.891 -10.969 1 39.84 796 ARG A CA 1
ATOM 6361 C C . ARG A 1 796 ? 3.801 9.914 -11.875 1 39.84 796 ARG A C 1
ATOM 6363 O O . ARG A 1 796 ? 3.279 11.008 -12.094 1 39.84 796 ARG A O 1
ATOM 6370 N N . ALA A 1 797 ? 4.961 10.023 -11.781 1 44.59 797 ALA A N 1
ATOM 6371 C CA . ALA A 1 797 ? 5.461 11.148 -12.57 1 44.59 797 ALA A CA 1
ATOM 6372 C C . ALA A 1 797 ? 5.219 10.922 -14.062 1 44.59 797 ALA A C 1
ATOM 6374 O O . ALA A 1 797 ? 5.105 9.773 -14.516 1 44.59 797 ALA A O 1
ATOM 6375 N N . ASP A 1 798 ? 4.863 11.953 -14.641 1 50.09 798 ASP A N 1
ATOM 6376 C CA . ASP A 1 798 ? 4.602 12.211 -16.062 1 50.09 798 ASP A CA 1
ATOM 6377 C C . ASP A 1 798 ? 5.777 11.758 -16.922 1 50.09 798 ASP A C 1
ATOM 6379 O O . ASP A 1 798 ? 5.98 12.281 -18.016 1 50.09 798 ASP A O 1
ATOM 6383 N N . PHE A 1 799 ? 6.805 10.891 -16.234 1 55.41 799 PHE A N 1
ATOM 6384 C CA . PHE A 1 799 ? 7.844 10.438 -17.141 1 55.41 799 PHE A CA 1
ATOM 6385 C C . PHE A 1 799 ? 8.07 8.938 -17.016 1 55.41 799 PHE A C 1
ATOM 6387 O O . PHE A 1 799 ? 7.656 8.328 -16.016 1 55.41 799 PHE A O 1
ATOM 6394 N N . HIS A 1 800 ? 8.398 8.32 -18 1 59.97 800 HIS A N 1
ATOM 6395 C CA . HIS A 1 800 ? 8.68 6.891 -18.062 1 59.97 800 HIS A CA 1
ATOM 6396 C C . HIS A 1 800 ? 10.172 6.637 -18.25 1 59.97 800 HIS A C 1
ATOM 6398 O O . HIS A 1 800 ? 10.883 7.457 -18.828 1 59.97 800 HIS A O 1
ATOM 6404 N N . VAL A 1 801 ? 10.703 5.617 -17.469 1 61.31 801 VAL A N 1
ATOM 6405 C CA . VAL A 1 801 ? 12.094 5.199 -17.625 1 61.31 801 VAL A CA 1
ATOM 6406 C C . VAL A 1 801 ? 12.164 3.912 -18.438 1 61.31 801 VAL A C 1
ATOM 6408 O O . VAL A 1 801 ? 11.43 2.957 -18.172 1 61.31 801 VAL A O 1
ATOM 6411 N N . ILE A 1 802 ? 12.82 3.969 -19.641 1 60.16 802 ILE A N 1
ATOM 6412 C CA . ILE A 1 802 ? 13.047 2.799 -20.484 1 60.16 802 ILE A CA 1
ATOM 6413 C C . ILE A 1 802 ? 14.508 2.363 -20.391 1 60.16 802 ILE A C 1
ATOM 6415 O O . ILE A 1 802 ? 15.414 3.139 -20.688 1 60.16 802 ILE A O 1
ATOM 6419 N N . ARG A 1 803 ? 14.625 1.194 -19.766 1 57.91 803 ARG A N 1
ATOM 6420 C CA . ARG A 1 803 ? 15.977 0.65 -19.719 1 57.91 803 ARG A CA 1
ATOM 6421 C C . ARG A 1 803 ? 16.297 -0.145 -20.984 1 57.91 803 ARG A C 1
ATOM 6423 O O . ARG A 1 803 ? 15.531 -1.039 -21.375 1 57.91 803 ARG A O 1
ATOM 6430 N N . GLU A 1 804 ? 17.25 0.324 -21.734 1 57.78 804 GLU A N 1
ATOM 6431 C CA . GLU A 1 804 ? 17.781 -0.403 -22.875 1 57.78 804 GLU A CA 1
ATOM 6432 C C . GLU A 1 804 ? 19.062 -1.153 -22.516 1 57.78 804 GLU A C 1
ATOM 6434 O O . GLU A 1 804 ? 19.484 -1.145 -21.359 1 57.78 804 GLU A O 1
ATOM 6439 N N . ALA A 1 805 ? 19.609 -1.967 -23.391 1 57.5 805 ALA A N 1
ATOM 6440 C CA . ALA A 1 805 ? 20.781 -2.801 -23.141 1 57.5 805 ALA A CA 1
ATOM 6441 C C . ALA A 1 805 ? 21.938 -1.969 -22.594 1 57.5 805 ALA A C 1
ATOM 6443 O O . ALA A 1 805 ? 22.656 -2.404 -21.688 1 57.5 805 ALA A O 1
ATOM 6444 N N . THR A 1 806 ? 22.156 -0.79 -23.078 1 66.06 806 THR A N 1
ATOM 6445 C CA . THR A 1 806 ? 23.312 -0.002 -22.656 1 66.06 806 THR A CA 1
ATOM 6446 C C . THR A 1 806 ? 22.906 1.438 -22.359 1 66.06 806 THR A C 1
ATOM 6448 O O . THR A 1 806 ? 23.734 2.348 -22.422 1 66.06 806 THR A O 1
ATOM 6451 N N . SER A 1 807 ? 21.656 1.624 -22.156 1 72.94 807 SER A N 1
ATOM 6452 C CA . SER A 1 807 ? 21.234 2.994 -21.891 1 72.94 807 SER A CA 1
ATOM 6453 C C . SER A 1 807 ? 19.953 3.025 -21.047 1 72.94 807 SER A C 1
ATOM 6455 O O . SER A 1 807 ? 19.219 2.037 -20.984 1 72.94 807 SER A O 1
ATOM 6457 N N . VAL A 1 808 ? 19.828 4.137 -20.266 1 74.62 808 VAL A N 1
ATOM 6458 C CA . VAL A 1 808 ? 18.609 4.418 -19.531 1 74.62 808 VAL A CA 1
ATOM 6459 C C . VAL A 1 808 ? 17.969 5.707 -20.047 1 74.62 808 VAL A C 1
ATOM 6461 O O . VAL A 1 808 ? 18.609 6.762 -20.031 1 74.62 808 VAL A O 1
ATOM 6464 N N . LYS A 1 809 ? 16.828 5.52 -20.656 1 73 809 LYS A N 1
ATOM 6465 C CA . LYS A 1 809 ? 16.125 6.656 -21.25 1 73 809 LYS A CA 1
ATOM 6466 C C . LYS A 1 809 ? 14.977 7.129 -20.375 1 73 809 LYS A C 1
ATOM 6468 O O . LYS A 1 809 ? 14.266 6.312 -19.781 1 73 809 LYS A O 1
ATOM 6473 N N . PHE A 1 810 ? 14.992 8.445 -20.094 1 71.69 810 PHE A N 1
ATOM 6474 C CA . PHE A 1 810 ? 13.922 9.07 -19.328 1 71.69 810 PHE A CA 1
ATOM 6475 C C . PHE A 1 810 ? 13.07 9.969 -20.219 1 71.69 810 PHE A C 1
ATOM 6477 O O . PHE A 1 810 ? 13.602 10.703 -21.062 1 71.69 810 PHE A O 1
ATOM 6484 N N . GLY A 1 811 ? 11.719 9.852 -20.234 1 66.81 811 GLY A N 1
ATOM 6485 C CA . GLY A 1 811 ? 10.836 10.703 -21.016 1 66.81 811 GLY A CA 1
ATOM 6486 C C . GLY A 1 811 ? 9.445 10.828 -20.438 1 66.81 811 GLY A C 1
ATOM 6487 O O . GLY A 1 811 ? 9.102 10.125 -19.484 1 66.81 811 GLY A O 1
ATOM 6488 N N . PRO A 1 812 ? 8.656 11.922 -20.641 1 59.34 812 PRO A N 1
ATOM 6489 C CA . PRO A 1 812 ? 7.301 12.125 -20.109 1 59.34 812 PRO A CA 1
ATOM 6490 C C . PRO A 1 812 ? 6.379 10.938 -20.391 1 59.34 812 PRO A C 1
ATOM 6492 O O . PRO A 1 812 ? 6.574 10.227 -21.375 1 59.34 812 PRO A O 1
ATOM 6495 N N . LEU A 1 813 ? 5.457 10.727 -19.469 1 51.34 813 LEU A N 1
ATOM 6496 C CA . LEU A 1 813 ? 4.488 9.648 -19.609 1 51.34 813 LEU A CA 1
ATOM 6497 C C . LEU A 1 813 ? 3.736 9.758 -20.922 1 51.34 813 LEU A C 1
ATOM 6499 O O . LEU A 1 813 ? 3.447 8.742 -21.578 1 51.34 813 LEU A O 1
ATOM 6503 N N . HIS A 1 814 ? 3.326 11.016 -21.266 1 46.53 814 HIS A N 1
ATOM 6504 C CA . HIS A 1 814 ? 2.551 11.32 -22.453 1 46.53 814 HIS A CA 1
ATOM 6505 C C . HIS A 1 814 ? 3.369 11.07 -23.719 1 46.53 814 HIS A C 1
ATOM 6507 O O . HIS A 1 814 ? 2.812 10.969 -24.812 1 46.53 814 HIS A O 1
ATOM 6513 N N . ALA A 1 815 ? 4.574 11.188 -23.484 1 46.75 815 ALA A N 1
ATOM 6514 C CA . ALA A 1 815 ? 5.473 10.805 -24.578 1 46.75 815 ALA A CA 1
ATOM 6515 C C . ALA A 1 815 ? 5.332 9.312 -24.891 1 46.75 815 ALA A C 1
ATOM 6517 O O . ALA A 1 815 ? 5.863 8.836 -25.906 1 46.75 815 ALA A O 1
ATOM 6518 N N . ALA A 1 816 ? 4.812 8.672 -23.984 1 44.81 816 ALA A N 1
ATOM 6519 C CA . ALA A 1 816 ? 4.535 7.258 -24.234 1 44.81 816 ALA A CA 1
ATOM 6520 C C . ALA A 1 816 ? 3.643 7.09 -25.469 1 44.81 816 ALA A C 1
ATOM 6522 O O . ALA A 1 816 ? 3.719 6.07 -26.156 1 44.81 816 ALA A O 1
ATOM 6523 N N . LEU A 1 817 ? 2.686 7.98 -25.562 1 51.34 817 LEU A N 1
ATOM 6524 C CA . LEU A 1 817 ? 1.872 7.797 -26.75 1 51.34 817 LEU A CA 1
ATOM 6525 C C . LEU A 1 817 ? 2.713 7.973 -28.016 1 51.34 817 LEU A C 1
ATOM 6527 O O . LEU A 1 817 ? 2.334 7.504 -29.094 1 51.34 817 LEU A O 1
ATOM 6531 N N . GLY A 1 818 ? 4.066 8.406 -27.719 1 62.25 818 GLY A N 1
ATOM 6532 C CA . GLY A 1 818 ? 5.219 8.133 -28.562 1 62.25 818 GLY A CA 1
ATOM 6533 C C . GLY A 1 818 ? 4.988 8.484 -30.016 1 62.25 818 GLY A C 1
ATOM 6534 O O . GLY A 1 818 ? 4.285 9.445 -30.328 1 62.25 818 GLY A O 1
ATOM 6535 N N . ASN A 1 819 ? 5.586 7.953 -30.812 1 76.62 819 ASN A N 1
ATOM 6536 C CA . ASN A 1 819 ? 5.512 8.047 -32.281 1 76.62 819 ASN A CA 1
ATOM 6537 C C . ASN A 1 819 ? 4.086 7.844 -32.781 1 76.62 819 ASN A C 1
ATOM 6539 O O . ASN A 1 819 ? 3.719 8.359 -33.844 1 76.62 819 ASN A O 1
ATOM 6543 N N . GLY A 1 820 ? 3.273 7.258 -31.875 1 76.38 820 GLY A N 1
ATOM 6544 C CA . GLY A 1 820 ? 1.896 7.02 -32.281 1 76.38 820 GLY A CA 1
ATOM 6545 C C . GLY A 1 820 ? 1.041 8.273 -32.25 1 76.38 820 GLY A C 1
ATOM 6546 O O . GLY A 1 820 ? 0.206 8.477 -33.125 1 76.38 820 GLY A O 1
ATOM 6547 N N . ARG A 1 821 ? 1.237 9.133 -31.375 1 75.12 821 ARG A N 1
ATOM 6548 C CA . ARG A 1 821 ? 0.503 10.391 -31.281 1 75.12 821 ARG A CA 1
ATOM 6549 C C . ARG A 1 821 ? 0.851 11.312 -32.438 1 75.12 821 ARG A C 1
ATOM 6551 O O . ARG A 1 821 ? -0.027 11.969 -33 1 75.12 821 ARG A O 1
ATOM 6558 N N . ALA A 1 822 ? 2.102 11.414 -32.656 1 81.44 822 ALA A N 1
ATOM 6559 C CA . ALA A 1 822 ? 2.527 12.227 -33.812 1 81.44 822 ALA A CA 1
ATOM 6560 C C . ALA A 1 822 ? 1.925 11.711 -35.094 1 81.44 822 ALA A C 1
ATOM 6562 O O . ALA A 1 822 ? 1.471 12.492 -35.938 1 81.44 822 ALA A O 1
ATOM 6563 N N . ALA A 1 823 ? 1.92 10.406 -35.188 1 85.56 823 ALA A N 1
ATOM 6564 C CA . ALA A 1 823 ? 1.345 9.805 -36.375 1 85.56 823 ALA A CA 1
ATOM 6565 C C . ALA A 1 823 ? -0.149 10.094 -36.469 1 85.56 823 ALA A C 1
ATOM 6567 O O . ALA A 1 823 ? -0.664 10.359 -37.562 1 85.56 823 ALA A O 1
ATOM 6568 N N . THR A 1 824 ? -0.753 10.008 -35.406 1 79.25 824 THR A N 1
ATOM 6569 C CA . THR A 1 824 ? -2.176 10.328 -35.375 1 79.25 824 THR A CA 1
ATOM 6570 C C . THR A 1 824 ? -2.404 11.781 -35.781 1 79.25 824 THR A C 1
ATOM 6572 O O . THR A 1 824 ? -3.326 12.07 -36.562 1 79.25 824 THR A O 1
ATOM 6575 N N . TYR A 1 825 ? -1.598 12.602 -35.281 1 77.44 825 TYR A N 1
ATOM 6576 C CA . TYR A 1 825 ? -1.672 14.008 -35.656 1 77.44 825 TYR A CA 1
ATOM 6577 C C . TYR A 1 825 ? -1.496 14.188 -37.156 1 77.44 825 TYR A C 1
ATOM 6579 O O . TYR A 1 825 ? -2.223 14.961 -37.781 1 77.44 825 TYR A O 1
ATOM 6587 N N . ILE A 1 826 ? -0.587 13.57 -37.688 1 84.75 826 ILE A N 1
ATOM 6588 C CA . ILE A 1 826 ? -0.293 13.656 -39.125 1 84.75 826 ILE A CA 1
ATOM 6589 C C . ILE A 1 826 ? -1.508 13.211 -39.938 1 84.75 826 ILE A C 1
ATOM 6591 O O . ILE A 1 826 ? -1.927 13.891 -40.875 1 84.75 826 ILE A O 1
ATOM 6595 N N . LEU A 1 827 ? -1.998 12.07 -39.5 1 81.81 827 LEU A N 1
ATOM 6596 C CA . LEU A 1 827 ? -3.131 11.523 -40.25 1 81.81 827 LEU A CA 1
ATOM 6597 C C . LEU A 1 827 ? -4.344 12.438 -40.156 1 81.81 827 LEU A C 1
ATOM 6599 O O . LEU A 1 827 ? -5.082 12.609 -41.125 1 81.81 827 LEU A O 1
ATOM 6603 N N . ASP A 1 828 ? -4.496 12.992 -39.062 1 72.25 828 ASP A N 1
ATOM 6604 C CA . ASP A 1 828 ? -5.652 13.844 -38.812 1 72.25 828 ASP A CA 1
ATOM 6605 C C . ASP A 1 828 ? -5.559 15.141 -39.625 1 72.25 828 ASP A C 1
ATOM 6607 O O . ASP A 1 828 ? -6.578 15.75 -39.938 1 72.25 828 ASP A O 1
ATOM 6611 N N . HIS A 1 829 ? -4.387 15.516 -39.938 1 73.75 829 HIS A N 1
ATO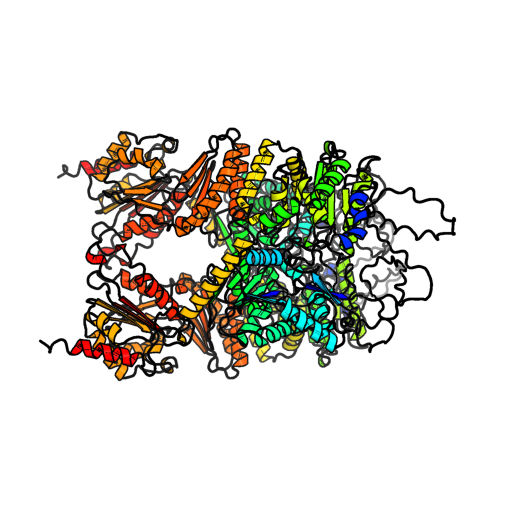M 6612 C CA . HIS A 1 829 ? -4.191 16.797 -40.594 1 73.75 829 HIS A CA 1
ATOM 6613 C C . HIS A 1 829 ? -3.961 16.594 -42.094 1 73.75 829 HIS A C 1
ATOM 6615 O O . HIS A 1 829 ? -3.699 17.547 -42.812 1 73.75 829 HIS A O 1
ATOM 6621 N N . LEU A 1 830 ? -4.066 15.406 -42.5 1 78.75 830 LEU A N 1
ATOM 6622 C CA . LEU A 1 830 ? -3.941 15.133 -43.938 1 78.75 830 LEU A CA 1
ATOM 6623 C C . LEU A 1 830 ? -5.273 15.336 -44.656 1 78.75 830 LEU A C 1
ATOM 6625 O O . LEU A 1 830 ? -6.332 15 -44.094 1 78.75 830 LEU A O 1
ATOM 6629 N N . PRO A 1 831 ? -5.195 16.031 -45.719 1 71.19 831 PRO A N 1
ATOM 6630 C CA . PRO A 1 831 ? -6.438 16.141 -46.5 1 71.19 831 PRO A CA 1
ATOM 6631 C C . PRO A 1 831 ? -7 14.781 -46.906 1 71.19 831 PRO A C 1
ATOM 6633 O O . PRO A 1 831 ? -6.254 13.797 -46.969 1 71.19 831 PRO A O 1
ATOM 6636 N N . ASN A 1 832 ? -8.242 14.688 -47.156 1 68.94 832 ASN A N 1
ATOM 6637 C CA . ASN A 1 832 ? -8.906 13.422 -47.469 1 68.94 832 ASN A CA 1
ATOM 6638 C C . ASN A 1 832 ? -8.312 12.781 -48.719 1 68.94 832 ASN A C 1
ATOM 6640 O O . ASN A 1 832 ? -8.234 11.555 -48.812 1 68.94 832 ASN A O 1
ATOM 6644 N N . THR A 1 833 ? -7.926 13.664 -49.562 1 73 833 THR A N 1
ATOM 6645 C CA . THR A 1 833 ? -7.383 13.156 -50.844 1 73 833 THR A CA 1
ATOM 6646 C C . THR A 1 833 ? -6.031 12.484 -50.594 1 73 833 THR A C 1
ATOM 6648 O O . THR A 1 833 ? -5.617 11.625 -51.375 1 73 833 THR A O 1
ATOM 6651 N N . ARG A 1 834 ? -5.445 12.758 -49.469 1 78.94 834 ARG A N 1
ATOM 6652 C CA . ARG A 1 834 ? -4.109 12.227 -49.219 1 78.94 834 ARG A CA 1
ATOM 6653 C C . ARG A 1 834 ? -4.121 11.25 -48.062 1 78.94 834 ARG A C 1
ATOM 6655 O O . ARG A 1 834 ? -3.068 10.93 -47.5 1 78.94 834 ARG A O 1
ATOM 6662 N N . TYR A 1 835 ? -5.285 10.922 -47.719 1 82.81 835 TYR A N 1
ATOM 6663 C CA . TYR A 1 835 ? -5.355 9.938 -46.656 1 82.81 835 TYR A CA 1
ATOM 6664 C C . TYR A 1 835 ? -4.816 8.586 -47.125 1 82.81 835 TYR A C 1
ATOM 6666 O O . TYR A 1 835 ? -5.195 8.094 -48.188 1 82.81 835 TYR A O 1
ATOM 6674 N N . PRO A 1 836 ? -4.004 8.008 -46.406 1 85.06 836 PRO A N 1
ATOM 6675 C CA . PRO A 1 836 ? -3.252 6.867 -46.938 1 85.06 836 PRO A CA 1
ATOM 6676 C C . PRO A 1 836 ? -4.098 5.602 -47.031 1 85.06 836 PRO A C 1
ATOM 6678 O O . PRO A 1 836 ? -4.934 5.34 -46.156 1 85.06 836 PRO A O 1
ATOM 6681 N N . GLU A 1 837 ? -3.979 5.004 -48.125 1 86.06 837 GLU A N 1
ATOM 6682 C CA . GLU A 1 837 ? -4.52 3.662 -48.344 1 86.06 837 GLU A CA 1
ATOM 6683 C C . GLU A 1 837 ? -3.459 2.596 -48.062 1 86.06 837 GLU A C 1
ATOM 6685 O O . GLU A 1 837 ? -3.77 1.405 -48.031 1 86.06 837 GLU A O 1
ATOM 6690 N N . PHE A 1 838 ? -2.309 3.027 -48.031 1 90.19 838 PHE A N 1
ATOM 6691 C CA . PHE A 1 838 ? -1.132 2.209 -47.75 1 90.19 838 PHE A CA 1
ATOM 6692 C C . PHE A 1 838 ? -0.282 2.836 -46.656 1 90.19 838 PHE A C 1
ATOM 6694 O O . PHE A 1 838 ? 0.109 4 -46.75 1 90.19 838 PHE A O 1
ATOM 6701 N N . LEU A 1 839 ? -0.127 2.088 -45.562 1 92.12 839 LEU A N 1
ATOM 6702 C CA . LEU A 1 839 ? 0.691 2.559 -44.469 1 92.12 839 LEU A CA 1
ATOM 6703 C C . LEU A 1 839 ? 1.812 1.571 -44.156 1 92.12 839 LEU A C 1
ATOM 6705 O O . LEU A 1 839 ? 1.559 0.387 -43.938 1 92.12 839 LEU A O 1
ATOM 6709 N N . PHE A 1 840 ? 3.025 2.047 -44.25 1 93.12 840 PHE A N 1
ATOM 6710 C CA . PHE A 1 840 ? 4.207 1.227 -44.031 1 93.12 840 PHE A CA 1
ATOM 6711 C C . PHE A 1 840 ? 5.027 1.784 -42.875 1 93.12 840 PHE A C 1
ATOM 6713 O O . PHE A 1 840 ? 5.539 2.904 -42.938 1 93.12 840 PHE A O 1
ATOM 6720 N N . ALA A 1 841 ? 5.055 1.097 -41.812 1 92.06 841 ALA A N 1
ATOM 6721 C CA . ALA A 1 841 ? 5.848 1.494 -40.656 1 92.06 841 ALA A CA 1
ATOM 6722 C C . ALA A 1 841 ? 6.973 0.495 -40.375 1 92.06 841 ALA A C 1
ATOM 6724 O O . ALA A 1 841 ? 6.723 -0.707 -40.25 1 92.06 841 ALA A O 1
ATOM 6725 N N . ALA A 1 842 ? 8.172 0.936 -40.344 1 91.19 842 ALA A N 1
ATOM 6726 C CA . ALA A 1 842 ? 9.32 0.056 -40.125 1 91.19 842 ALA A CA 1
ATOM 6727 C C . ALA A 1 842 ? 10.281 0.652 -39.094 1 91.19 842 ALA A C 1
ATOM 6729 O O . ALA A 1 842 ? 10.508 1.863 -39.094 1 91.19 842 ALA A O 1
ATOM 6730 N N . GLY A 1 843 ? 10.711 -0.148 -38.25 1 85.69 843 GLY A N 1
ATOM 6731 C CA . GLY A 1 843 ? 11.641 0.295 -37.25 1 85.69 843 GLY A CA 1
ATOM 6732 C C . GLY A 1 843 ? 12.242 -0.848 -36.438 1 85.69 843 GLY A C 1
ATOM 6733 O O . GLY A 1 843 ? 11.836 -2.002 -36.594 1 85.69 843 GLY A O 1
ATOM 6734 N N . GLY A 1 844 ? 13.242 -0.551 -35.562 1 77.31 844 GLY A N 1
ATOM 6735 C CA . GLY A 1 844 ? 13.898 -1.578 -34.781 1 77.31 844 GLY A CA 1
ATOM 6736 C C . GLY A 1 844 ? 14.023 -1.215 -33.312 1 77.31 844 GLY A C 1
ATOM 6737 O O . GLY A 1 844 ? 14.391 -2.053 -32.5 1 77.31 844 GLY A O 1
ATOM 6738 N N . SER A 1 845 ? 13.719 0.002 -33.031 1 73.12 845 SER A N 1
ATOM 6739 C CA . SER A 1 845 ? 13.891 0.446 -31.656 1 73.12 845 SER A CA 1
ATOM 6740 C C . SER A 1 845 ? 12.609 0.257 -30.844 1 73.12 845 SER A C 1
ATOM 6742 O O . SER A 1 845 ? 11.547 -0.011 -31.422 1 73.12 845 SER A O 1
ATOM 6744 N N . ARG A 1 846 ? 12.719 0.312 -29.594 1 69.5 846 ARG A N 1
ATOM 6745 C CA . ARG A 1 846 ? 11.578 0.159 -28.688 1 69.5 846 ARG A CA 1
ATOM 6746 C C . ARG A 1 846 ? 10.578 1.295 -28.875 1 69.5 846 ARG A C 1
ATOM 6748 O O . ARG A 1 846 ? 9.375 1.108 -28.688 1 69.5 846 ARG A O 1
ATOM 6755 N N . SER A 1 847 ? 11.086 2.404 -29.281 1 69.62 847 SER A N 1
ATOM 6756 C CA . SER A 1 847 ? 10.219 3.557 -29.5 1 69.62 847 SER A CA 1
ATOM 6757 C C . SER A 1 847 ? 9.266 3.318 -30.672 1 69.62 847 SER A C 1
ATOM 6759 O O . SER A 1 847 ? 8.195 3.926 -30.734 1 69.62 847 SER A O 1
ATOM 6761 N N . SER A 1 848 ? 9.68 2.438 -31.516 1 77.81 848 SER A N 1
ATOM 6762 C CA . SER A 1 848 ? 8.859 2.148 -32.688 1 77.81 848 SER A CA 1
ATOM 6763 C C . SER A 1 848 ? 7.66 1.284 -32.312 1 77.81 848 SER A C 1
ATOM 6765 O O . SER A 1 848 ? 6.695 1.199 -33.062 1 77.81 848 SER A O 1
ATOM 6767 N N . GLU A 1 849 ? 7.809 0.652 -31.234 1 77.75 849 GLU A N 1
ATOM 6768 C CA . GLU A 1 849 ? 6.746 -0.281 -30.859 1 77.75 849 GLU A CA 1
ATOM 6769 C C . GLU A 1 849 ? 5.418 0.443 -30.672 1 77.75 849 GLU A C 1
ATOM 6771 O O . GLU A 1 849 ? 4.359 -0.093 -31 1 77.75 849 GLU A O 1
ATOM 6776 N N . THR A 1 850 ? 5.508 1.594 -30.156 1 77.25 850 THR A N 1
ATOM 6777 C CA . THR A 1 850 ? 4.289 2.383 -30 1 77.25 850 THR A CA 1
ATOM 6778 C C . THR A 1 850 ? 3.693 2.721 -31.359 1 77.25 850 THR A C 1
ATOM 6780 O O . THR A 1 850 ? 2.471 2.74 -31.531 1 77.25 850 THR A O 1
ATOM 6783 N N . LEU A 1 851 ? 4.523 2.986 -32.281 1 84.75 851 LEU A N 1
ATOM 6784 C CA . LEU A 1 851 ? 4.094 3.271 -33.656 1 84.75 851 LEU A CA 1
ATOM 6785 C C . LEU A 1 851 ? 3.455 2.041 -34.281 1 84.75 851 LEU A C 1
ATOM 6787 O O . LEU A 1 851 ? 2.438 2.15 -34.969 1 84.75 851 LEU A O 1
ATOM 6791 N N . PHE A 1 852 ? 4.098 0.893 -34 1 86.31 852 PHE A N 1
ATOM 6792 C CA . PHE A 1 852 ? 3.547 -0.344 -34.531 1 86.31 852 PHE A CA 1
ATOM 6793 C C . PHE A 1 852 ? 2.158 -0.611 -33.969 1 86.31 852 PHE A C 1
ATOM 6795 O O . PHE A 1 852 ? 1.234 -0.956 -34.719 1 86.31 852 PHE A O 1
ATOM 6802 N N . ARG A 1 853 ? 2.074 -0.436 -32.75 1 79.5 853 ARG A N 1
ATOM 6803 C CA . ARG A 1 853 ? 0.787 -0.643 -32.094 1 79.5 853 ARG A CA 1
ATOM 6804 C C . ARG A 1 853 ? -0.279 0.277 -32.688 1 79.5 853 ARG A C 1
ATOM 6806 O O . ARG A 1 853 ? -1.395 -0.161 -32.969 1 79.5 853 ARG A O 1
ATOM 6813 N N . TRP A 1 854 ? 0.081 1.521 -32.875 1 80.5 854 TRP A N 1
ATOM 6814 C CA . TRP A 1 854 ? -0.816 2.512 -33.438 1 80.5 854 TRP A CA 1
ATOM 6815 C C . TRP A 1 854 ? -1.237 2.102 -34.844 1 80.5 854 TRP A C 1
ATOM 6817 O O . TRP A 1 854 ? -2.426 2.133 -35.188 1 80.5 854 TRP A O 1
ATOM 6827 N N . ALA A 1 855 ? -0.311 1.737 -35.594 1 84.94 855 ALA A N 1
ATOM 6828 C CA . ALA A 1 855 ? -0.573 1.37 -36.969 1 84.94 855 ALA A CA 1
ATOM 6829 C C . ALA A 1 855 ? -1.465 0.135 -37.062 1 84.94 855 ALA A C 1
ATOM 6831 O O . ALA A 1 855 ? -2.387 0.08 -37.875 1 84.94 855 ALA A O 1
ATOM 6832 N N . ASN A 1 856 ? -1.119 -0.773 -36.219 1 81.38 856 ASN A N 1
ATOM 6833 C CA . ASN A 1 856 ? -1.904 -2.002 -36.219 1 81.38 856 ASN A CA 1
ATOM 6834 C C . ASN A 1 856 ? -3.344 -1.745 -35.781 1 81.38 856 ASN A C 1
ATOM 6836 O O . ASN A 1 856 ? -4.277 -2.355 -36.312 1 81.38 856 ASN A O 1
ATOM 6840 N N . GLU A 1 857 ? -3.51 -0.946 -34.812 1 74.06 857 GLU A N 1
ATOM 6841 C CA . GLU A 1 857 ? -4.852 -0.581 -34.375 1 74.06 857 GLU A CA 1
ATOM 6842 C C . GLU A 1 857 ? -5.629 0.126 -35.469 1 74.06 857 GLU A C 1
ATOM 6844 O O . GLU A 1 857 ? -6.836 -0.083 -35.625 1 74.06 857 GLU A O 1
ATOM 6849 N N . LEU A 1 858 ? -4.957 0.956 -36.188 1 75.56 858 LEU A N 1
ATOM 6850 C CA . LEU A 1 858 ? -5.566 1.673 -37.312 1 75.56 858 LEU A CA 1
ATOM 6851 C C . LEU A 1 858 ? -6.055 0.701 -38.375 1 75.56 858 LEU A C 1
ATOM 6853 O O . LEU A 1 858 ? -7.051 0.966 -39.062 1 75.56 858 LEU A O 1
ATOM 6857 N N . ALA A 1 859 ? -5.332 -0.355 -38.531 1 72.25 859 ALA A N 1
ATOM 6858 C CA . ALA A 1 859 ? -5.691 -1.353 -39.531 1 72.25 859 ALA A CA 1
ATOM 6859 C C . ALA A 1 859 ? -7.012 -2.033 -39.188 1 72.25 859 ALA A C 1
ATOM 6861 O O . ALA A 1 859 ? -7.793 -2.385 -40.062 1 72.25 859 ALA A O 1
ATOM 6862 N N . VAL A 1 860 ? -7.188 -2.293 -37.906 1 62.19 860 VAL A N 1
ATOM 6863 C CA . VAL A 1 860 ? -8.375 -3.008 -37.469 1 62.19 860 VAL A CA 1
ATOM 6864 C C . VAL A 1 860 ? -9.562 -2.051 -37.406 1 62.19 860 VAL A C 1
ATOM 6866 O O . VAL A 1 860 ? -10.68 -2.41 -37.781 1 62.19 860 VAL A O 1
ATOM 6869 N N . ALA A 1 861 ? -9.391 -0.933 -36.844 1 54.56 861 ALA A N 1
ATOM 6870 C CA . ALA A 1 861 ? -10.461 0.052 -36.719 1 54.56 861 ALA A CA 1
ATOM 6871 C C . ALA A 1 861 ? -10.086 1.359 -37.406 1 54.56 861 ALA A C 1
ATOM 6873 O O . ALA A 1 861 ? -9.562 2.277 -36.781 1 54.56 861 ALA A O 1
ATOM 6874 N N . PRO A 1 862 ? -10.125 1.263 -38.75 1 50.31 862 PRO A N 1
ATOM 6875 C CA . PRO A 1 862 ? -9.789 2.5 -39.438 1 50.31 862 PRO A CA 1
ATOM 6876 C C . PRO A 1 862 ? -10.609 3.695 -38.969 1 50.31 862 PRO A C 1
ATOM 6878 O O . PRO A 1 862 ? -11.727 3.521 -38.469 1 50.31 862 PRO A O 1
ATOM 6881 N N . VAL A 1 863 ? -10.039 4.699 -38.656 1 44.12 863 VAL A N 1
ATOM 6882 C CA . VAL A 1 863 ? -10.719 5.895 -38.156 1 44.12 863 VAL A CA 1
ATOM 6883 C C . VAL A 1 863 ? -12.023 6.09 -38.938 1 44.12 863 VAL A C 1
ATOM 6885 O O . VAL A 1 863 ? -12.016 6.344 -40.125 1 44.12 863 VAL A O 1
ATOM 6888 N N . ALA A 1 864 ? -13.055 5.469 -38.562 1 40.5 864 ALA A N 1
ATOM 6889 C CA . ALA A 1 864 ? -14.398 5.48 -39.156 1 40.5 864 ALA A CA 1
ATOM 6890 C C . ALA A 1 864 ? -14.812 6.895 -39.562 1 40.5 864 ALA A C 1
ATOM 6892 O O . ALA A 1 864 ? -15.57 7.082 -40.5 1 40.5 864 ALA A O 1
ATOM 6893 N N . SER A 1 865 ? -14.578 7.777 -38.75 1 41.31 865 SER A N 1
ATOM 6894 C CA . SER A 1 865 ? -15.305 9.047 -38.719 1 41.31 865 SER A CA 1
ATOM 6895 C C . SER A 1 865 ? -15 9.867 -39.969 1 41.31 865 SER A C 1
ATOM 6897 O O . SER A 1 865 ? -15.672 10.867 -40.25 1 41.31 865 SER A O 1
ATOM 6899 N N . ARG A 1 866 ? -13.883 9.594 -40.594 1 43.19 866 ARG A N 1
ATOM 6900 C CA . ARG A 1 866 ? -13.562 10.539 -41.656 1 43.19 866 ARG A CA 1
ATOM 6901 C C . ARG A 1 866 ? -14.195 10.109 -43 1 43.19 866 ARG A C 1
ATOM 6903 O O . ARG A 1 866 ? -14.297 10.906 -43.906 1 43.19 866 ARG A O 1
ATOM 6910 N N . PHE A 1 867 ? -14.414 8.812 -43.281 1 44.31 867 PHE A N 1
ATOM 6911 C CA . PHE A 1 867 ? -14.812 8.43 -44.625 1 44.31 867 PHE A CA 1
ATOM 6912 C C . PHE A 1 867 ? -16.281 8.008 -44.656 1 44.31 867 PHE A C 1
ATOM 6914 O O . PHE A 1 867 ? -16.797 7.48 -43.688 1 44.31 867 PHE A O 1
ATOM 6921 N N . GLU A 1 868 ? -17.094 8.578 -45.531 1 39.91 868 GLU A N 1
ATOM 6922 C CA . GLU A 1 868 ? -18.438 8.141 -45.906 1 39.91 868 GLU A CA 1
ATOM 6923 C C . GLU A 1 868 ? -18.5 6.621 -46.031 1 39.91 868 GLU A C 1
ATOM 6925 O O . GLU A 1 868 ? -17.484 5.969 -46.281 1 39.91 868 GLU A O 1
ATOM 6930 N N . GLU A 1 869 ? -19.594 5.945 -45.719 1 40.72 869 GLU A N 1
ATOM 6931 C CA . GLU A 1 869 ? -19.891 4.52 -45.812 1 40.72 869 GLU A CA 1
ATOM 6932 C C . GLU A 1 869 ? -19.266 3.91 -47.062 1 40.72 869 GLU A C 1
ATOM 6934 O O . GLU A 1 869 ? -18.766 2.781 -47.031 1 40.72 869 GLU A O 1
ATOM 6939 N N . SER A 1 870 ? -19.578 4.43 -48.219 1 42.38 870 SER A N 1
ATOM 6940 C CA . SER A 1 870 ? -19.219 3.875 -49.531 1 42.38 870 SER A CA 1
ATOM 6941 C C . SER A 1 870 ? -17.703 3.779 -49.688 1 42.38 870 SER A C 1
ATOM 6943 O O . SER A 1 870 ? -17.203 2.906 -50.406 1 42.38 870 SER A O 1
ATOM 6945 N N . GLU A 1 871 ? -17 4.703 -49.25 1 43.78 871 GLU A N 1
ATOM 6946 C CA . GLU A 1 871 ? -15.555 4.785 -49.438 1 43.78 871 GLU A CA 1
ATOM 6947 C C . GLU A 1 871 ? -14.797 4.074 -48.344 1 43.78 871 GLU A C 1
ATOM 6949 O O . GLU A 1 871 ? -13.562 4.059 -48.344 1 43.78 871 GLU A O 1
ATOM 6954 N N . LEU A 1 872 ? -15.43 3.715 -47.438 1 43.84 872 LEU A N 1
ATOM 6955 C CA . LEU A 1 872 ? -14.969 2.928 -46.312 1 43.84 872 LEU A CA 1
ATOM 6956 C C . LEU A 1 872 ? -14.445 1.57 -46.75 1 43.84 872 LEU A C 1
ATOM 6958 O O . LEU A 1 872 ? -13.867 0.823 -45.969 1 43.84 872 LEU A O 1
ATOM 6962 N N . GLU A 1 873 ? -14.953 1.265 -47.875 1 43.25 873 GLU A N 1
ATOM 6963 C CA . GLU A 1 873 ? -14.461 0.016 -48.469 1 43.25 873 GLU A CA 1
ATOM 6964 C C . GLU A 1 873 ? -12.953 0.072 -48.688 1 43.25 873 GLU A C 1
ATOM 6966 O O . GLU A 1 873 ? -12.352 -0.904 -49.156 1 43.25 873 GLU A O 1
ATOM 6971 N N . LYS A 1 874 ? -12.43 1.246 -48.594 1 52.16 874 LYS A N 1
ATOM 6972 C CA . LYS A 1 874 ? -11.016 1.375 -48.906 1 52.16 874 LYS A CA 1
ATOM 6973 C C . LYS A 1 874 ? -10.141 0.836 -47.781 1 52.16 874 LYS A C 1
ATOM 6975 O O . LYS A 1 874 ? -10.188 1.336 -46.656 1 52.16 874 LYS A O 1
ATOM 6980 N N . THR A 1 875 ? -9.859 -0.383 -47.875 1 59.84 875 THR A N 1
ATOM 6981 C CA . THR A 1 875 ? -9.039 -1.222 -47.031 1 59.84 875 THR A CA 1
ATOM 6982 C C . THR A 1 875 ? -7.672 -0.589 -46.781 1 59.84 875 THR A C 1
ATOM 6984 O O . THR A 1 875 ? -6.945 -0.297 -47.75 1 59.84 875 THR A O 1
ATOM 6987 N N . LEU A 1 876 ? -7.391 0.064 -45.656 1 77.06 876 LEU A N 1
ATOM 6988 C CA . LEU A 1 876 ? -6.059 0.516 -45.25 1 77.06 876 LEU A CA 1
ATOM 6989 C C . LEU A 1 876 ? -5.121 -0.669 -45.062 1 77.06 876 LEU A C 1
ATOM 6991 O O . LEU A 1 876 ? -5.391 -1.539 -44.219 1 77.06 876 LEU A O 1
ATOM 6995 N N . HIS A 1 877 ? -4.266 -0.79 -46.031 1 83.19 877 HIS A N 1
ATOM 6996 C CA . HIS A 1 877 ? -3.25 -1.829 -45.906 1 83.19 877 HIS A CA 1
ATOM 6997 C C . HIS A 1 877 ? -2.107 -1.369 -45 1 83.19 877 HIS A C 1
ATOM 6999 O O . HIS A 1 877 ? -1.35 -0.467 -45.375 1 83.19 877 HIS A O 1
ATOM 7005 N N . VAL A 1 878 ? -2.104 -1.896 -43.844 1 89.44 878 VAL A N 1
ATOM 7006 C CA . VAL A 1 878 ? -1.076 -1.507 -42.875 1 89.44 878 VAL A CA 1
ATOM 7007 C C . VAL A 1 878 ? -0.011 -2.598 -42.781 1 89.44 878 VAL A C 1
ATOM 7009 O O . VAL A 1 878 ? -0.334 -3.777 -42.625 1 89.44 878 VAL A O 1
ATOM 7012 N N . THR A 1 879 ? 1.204 -2.23 -43.062 1 89.88 879 THR A N 1
ATOM 7013 C CA . THR A 1 879 ? 2.336 -3.141 -42.906 1 89.88 879 THR A CA 1
ATOM 7014 C C . THR A 1 879 ? 3.326 -2.613 -41.875 1 89.88 879 THR A C 1
ATOM 7016 O O . THR A 1 879 ? 3.826 -1.494 -42 1 89.88 879 THR A O 1
ATOM 7019 N N . THR A 1 880 ? 3.514 -3.326 -40.844 1 90.69 880 THR A N 1
ATOM 7020 C CA . THR A 1 880 ? 4.5 -2.982 -39.844 1 90.69 880 THR A CA 1
ATOM 7021 C C . THR A 1 880 ? 5.66 -3.973 -39.844 1 90.69 880 THR A C 1
ATOM 7023 O O . THR A 1 880 ? 5.445 -5.188 -39.812 1 90.69 880 THR A O 1
ATOM 7026 N N . VAL A 1 881 ? 6.879 -3.445 -39.969 1 89.44 881 VAL A N 1
ATOM 7027 C CA . VAL A 1 881 ? 8.055 -4.301 -40.094 1 89.44 881 VAL A CA 1
ATOM 7028 C C . VAL A 1 881 ? 9.078 -3.947 -39.031 1 89.44 881 VAL A C 1
ATOM 7030 O O . VAL A 1 881 ? 9.383 -2.771 -38.812 1 89.44 881 VAL A O 1
ATOM 7033 N N . THR A 1 882 ? 9.523 -4.93 -38.344 1 87 882 THR A N 1
ATOM 7034 C CA . THR A 1 882 ? 10.555 -4.695 -37.344 1 87 882 THR A CA 1
ATOM 7035 C C . THR A 1 882 ? 11.914 -5.207 -37.844 1 87 882 THR A C 1
ATOM 7037 O O . THR A 1 882 ? 11.977 -6.164 -38.625 1 87 882 THR A O 1
ATOM 7040 N N . THR A 1 883 ? 12.969 -4.449 -37.469 1 81 883 THR A N 1
ATOM 7041 C CA . THR A 1 883 ? 14.336 -4.867 -37.75 1 81 883 THR A CA 1
ATOM 7042 C C . THR A 1 883 ? 15.031 -5.398 -36.5 1 81 883 THR A C 1
ATOM 7044 O O . THR A 1 883 ? 16.203 -5.793 -36.562 1 81 883 THR A O 1
ATOM 7047 N N . SER A 1 884 ? 14.305 -5.348 -35.469 1 73.62 884 SER A N 1
ATOM 7048 C CA . SER A 1 884 ? 14.93 -5.73 -34.188 1 73.62 884 SER A CA 1
ATOM 7049 C C . SER A 1 884 ? 14.633 -7.188 -33.844 1 73.62 884 SER A C 1
ATOM 7051 O O . SER A 1 884 ? 13.805 -7.824 -34.5 1 73.62 884 SER A O 1
ATOM 7053 N N . THR A 1 885 ? 15.391 -7.613 -32.844 1 66.31 885 THR A N 1
ATOM 7054 C CA . THR A 1 885 ? 15.234 -8.992 -32.406 1 66.31 885 THR A CA 1
ATOM 7055 C C . THR A 1 885 ? 14.406 -9.047 -31.109 1 66.31 885 THR A C 1
ATOM 7057 O O . THR A 1 885 ? 14.094 -10.125 -30.625 1 66.31 885 THR A O 1
ATOM 7060 N N . HIS A 1 886 ? 14.047 -7.875 -30.812 1 68 886 HIS A N 1
ATOM 7061 C CA . HIS A 1 886 ? 13.281 -7.887 -29.578 1 68 886 HIS A CA 1
ATOM 7062 C C . HIS A 1 886 ? 11.797 -8.094 -29.844 1 68 886 HIS A C 1
ATOM 7064 O O . HIS A 1 886 ? 11.352 -8.008 -30.984 1 68 886 HIS A O 1
ATOM 7070 N N . ALA A 1 887 ? 11.086 -8.445 -28.75 1 70.62 887 ALA A N 1
ATOM 7071 C CA . ALA A 1 887 ? 9.641 -8.609 -28.891 1 70.62 887 ALA A CA 1
ATOM 7072 C C . ALA A 1 887 ? 9 -7.348 -29.453 1 70.62 887 ALA A C 1
ATOM 7074 O O . ALA A 1 887 ? 9.359 -6.234 -29.078 1 70.62 887 ALA A O 1
ATOM 7075 N N . THR A 1 888 ? 8.25 -7.453 -30.484 1 74.69 888 THR A N 1
ATOM 7076 C CA . THR A 1 888 ? 7.766 -6.297 -31.219 1 74.69 888 THR A CA 1
ATOM 7077 C C . THR A 1 888 ? 6.262 -6.391 -31.453 1 74.69 888 THR A C 1
ATOM 7079 O O . THR A 1 888 ? 5.676 -7.469 -31.344 1 74.69 888 THR A O 1
ATOM 7082 N N . GLU A 1 889 ? 5.664 -5.301 -31.625 1 76.31 889 GLU A N 1
ATOM 7083 C CA . GLU A 1 889 ? 4.27 -5.18 -32.031 1 76.31 889 GLU A CA 1
ATOM 7084 C C . GLU A 1 889 ? 4.137 -5.227 -33.562 1 76.31 889 GLU A C 1
ATOM 7086 O O . GLU A 1 889 ? 3.027 -5.281 -34.094 1 76.31 889 GLU A O 1
ATOM 7091 N N . ALA A 1 890 ? 5.27 -5.293 -34.188 1 84.44 890 ALA A N 1
ATOM 7092 C CA . ALA A 1 890 ? 5.246 -5.375 -35.656 1 84.44 890 ALA A CA 1
ATOM 7093 C C . ALA A 1 890 ? 4.688 -6.719 -36.125 1 84.44 890 ALA A C 1
ATOM 7095 O O . ALA A 1 890 ? 4.816 -7.727 -35.406 1 84.44 890 ALA A O 1
ATOM 7096 N N . ARG A 1 891 ? 4.121 -6.703 -37.188 1 80.12 891 ARG A N 1
ATOM 7097 C CA . ARG A 1 891 ? 3.471 -7.918 -37.656 1 80.12 891 ARG A CA 1
ATOM 7098 C C . ARG A 1 891 ? 4.383 -8.688 -38.594 1 80.12 891 ARG A C 1
ATOM 7100 O O . ARG A 1 891 ? 4.156 -9.875 -38.844 1 80.12 891 ARG A O 1
ATOM 7107 N N . LEU A 1 892 ? 5.395 -7.988 -39.125 1 83.75 892 LEU A N 1
ATOM 7108 C CA . LEU A 1 892 ? 6.273 -8.641 -40.094 1 83.75 892 LEU A CA 1
ATOM 7109 C C . LEU A 1 892 ? 7.734 -8.344 -39.812 1 83.75 892 LEU A C 1
ATOM 7111 O O . LEU A 1 892 ? 8.039 -7.398 -39.062 1 83.75 892 LEU A O 1
ATOM 7115 N N . VAL A 1 893 ? 8.617 -9.25 -40.281 1 85.88 893 VAL A N 1
ATOM 7116 C CA . VAL A 1 893 ? 10.055 -9.07 -40.156 1 85.88 893 VAL A CA 1
ATOM 7117 C C . VAL A 1 893 ? 10.68 -8.977 -41.562 1 85.88 893 VAL A C 1
ATOM 7119 O O . VAL A 1 893 ? 10.094 -9.445 -42.531 1 85.88 893 VAL A O 1
ATOM 7122 N N . LEU A 1 894 ? 11.797 -8.305 -41.594 1 84.62 894 LEU A N 1
ATOM 7123 C CA . LEU A 1 894 ? 12.5 -8.219 -42.844 1 84.62 894 LEU A CA 1
ATOM 7124 C C . LEU A 1 894 ? 13.016 -9.586 -43.281 1 84.62 894 LEU A C 1
ATOM 7126 O O . LEU A 1 894 ? 13.461 -10.383 -42.469 1 84.62 894 LEU A O 1
ATOM 7130 N N . PRO A 1 895 ? 12.781 -9.945 -44.562 1 77.25 895 PRO A N 1
ATOM 7131 C CA . PRO A 1 895 ? 13.352 -11.211 -45.031 1 77.25 895 PRO A CA 1
ATOM 7132 C C . PRO A 1 895 ? 14.852 -11.32 -44.781 1 77.25 895 PRO A C 1
ATOM 7134 O O . PRO A 1 895 ? 15.539 -10.305 -44.688 1 77.25 895 PRO A O 1
ATOM 7137 N N . PRO A 1 896 ? 15.188 -12.555 -44.688 1 75.38 896 PRO A N 1
ATOM 7138 C CA . PRO A 1 896 ? 16.625 -12.766 -44.438 1 75.38 896 PRO A CA 1
ATOM 7139 C C . PRO A 1 896 ? 17.5 -12.172 -45.531 1 75.38 896 PRO A C 1
ATOM 7141 O O . PRO A 1 896 ? 17.125 -12.18 -46.688 1 75.38 896 PRO A O 1
ATOM 7144 N N . GLU A 1 897 ? 18.547 -11.414 -45.344 1 73.62 897 GLU A N 1
ATOM 7145 C CA . GLU A 1 897 ? 19.562 -10.875 -46.219 1 73.62 897 GLU A CA 1
ATOM 7146 C C . GLU A 1 897 ? 19.094 -9.586 -46.906 1 73.62 897 GLU A C 1
ATOM 7148 O O . GLU A 1 897 ? 19.75 -9.07 -47.781 1 73.62 897 GLU A O 1
ATOM 7153 N N . CYS A 1 898 ? 17.828 -9.164 -46.594 1 80.44 898 CYS A N 1
ATOM 7154 C CA . CYS A 1 898 ? 17.312 -7.922 -47.156 1 80.44 898 CYS A CA 1
ATOM 7155 C C . CYS A 1 898 ? 17.312 -6.809 -46.125 1 80.44 898 CYS A C 1
ATOM 7157 O O . CYS A 1 898 ? 16.844 -7.012 -45 1 80.44 898 CYS A O 1
ATOM 7159 N N . SER A 1 899 ? 17.969 -5.809 -46.469 1 84.75 899 SER A N 1
ATOM 7160 C CA . SER A 1 899 ? 17.891 -4.629 -45.594 1 84.75 899 SER A CA 1
ATOM 7161 C C . SER A 1 899 ? 16.656 -3.797 -45.906 1 84.75 899 SER A C 1
ATOM 7163 O O . SER A 1 899 ? 16 -3.99 -46.938 1 84.75 899 SER A O 1
ATOM 7165 N N . LEU A 1 900 ? 16.297 -3.031 -44.969 1 88.88 900 LEU A N 1
ATOM 7166 C CA . LEU A 1 900 ? 15.148 -2.154 -45.188 1 88.88 900 LEU A CA 1
ATOM 7167 C C . LEU A 1 900 ? 15.359 -1.275 -46.406 1 88.88 900 LEU A C 1
ATOM 7169 O O . LEU A 1 900 ? 14.414 -1.006 -47.156 1 88.88 900 LEU A O 1
ATOM 7173 N N . LEU A 1 901 ? 16.578 -0.872 -46.594 1 87.06 901 LEU A N 1
ATOM 7174 C CA . LEU A 1 901 ? 16.906 -0.042 -47.75 1 87.06 901 LEU A CA 1
ATOM 7175 C C . LEU A 1 901 ? 16.672 -0.802 -49.062 1 87.06 901 LEU A C 1
ATOM 7177 O O . LEU A 1 901 ? 16.234 -0.217 -50.062 1 87.06 901 LEU A O 1
ATOM 7181 N N . ASP A 1 902 ? 16.922 -2.055 -48.969 1 87.12 902 ASP A N 1
ATOM 7182 C CA . ASP A 1 902 ? 16.688 -2.879 -50.156 1 87.12 902 ASP A CA 1
ATOM 7183 C C . ASP A 1 902 ? 15.195 -2.941 -50.5 1 87.12 902 ASP A C 1
ATOM 7185 O O . ASP A 1 902 ? 14.812 -2.879 -51.656 1 87.12 902 ASP A O 1
ATOM 7189 N N . VAL A 1 903 ? 14.445 -3.088 -49.562 1 89.62 903 VAL A N 1
ATOM 7190 C CA . VAL A 1 903 ? 13 -3.156 -49.719 1 89.62 903 VAL A CA 1
ATOM 7191 C C . VAL A 1 903 ? 12.484 -1.829 -50.281 1 89.62 903 VAL A C 1
ATOM 7193 O O . VAL A 1 903 ? 11.664 -1.812 -51.219 1 89.62 903 VAL A O 1
ATOM 7196 N N . LEU A 1 904 ? 13.016 -0.814 -49.781 1 91.31 904 LEU A N 1
ATOM 7197 C CA . LEU A 1 904 ? 12.609 0.512 -50.25 1 91.31 904 LEU A CA 1
ATOM 7198 C C . LEU A 1 904 ? 13.094 0.772 -51.656 1 91.31 904 LEU A C 1
ATOM 7200 O O . LEU A 1 904 ? 12.398 1.415 -52.438 1 91.31 904 LEU A O 1
ATOM 7204 N N . ASP A 1 905 ? 14.273 0.308 -51.938 1 88.12 905 ASP A N 1
ATOM 7205 C CA . ASP A 1 905 ? 14.828 0.446 -53.281 1 88.12 905 ASP A CA 1
ATOM 7206 C C . ASP A 1 905 ? 13.969 -0.297 -54.312 1 88.12 905 ASP A C 1
ATOM 7208 O O . ASP A 1 905 ? 13.75 0.199 -55.406 1 88.12 905 ASP A O 1
ATOM 7212 N N . GLU A 1 906 ? 13.57 -1.377 -53.875 1 87.5 906 GLU A N 1
ATOM 7213 C CA . GLU A 1 906 ? 12.688 -2.145 -54.75 1 87.5 906 GLU A CA 1
ATOM 7214 C C . GLU A 1 906 ? 11.383 -1.404 -55.031 1 87.5 906 GLU A C 1
ATOM 7216 O O . GLU A 1 906 ? 10.875 -1.388 -56.156 1 87.5 906 GLU A O 1
ATOM 7221 N N . LEU A 1 907 ? 10.844 -0.854 -54.094 1 89 907 LEU A N 1
ATOM 7222 C CA . LEU A 1 907 ? 9.602 -0.097 -54.25 1 89 907 LEU A CA 1
ATOM 7223 C C . LEU A 1 907 ? 9.828 1.141 -55.094 1 89 907 LEU A C 1
ATOM 7225 O O . LEU A 1 907 ? 8.938 1.538 -55.844 1 89 907 LEU A O 1
ATOM 7229 N N . SER A 1 908 ? 10.969 1.751 -54.969 1 87.38 908 SER A N 1
ATOM 7230 C CA . SER A 1 908 ? 11.297 2.953 -55.719 1 87.38 908 SER A CA 1
ATOM 7231 C C . SER A 1 908 ? 11.398 2.656 -57.219 1 87.38 908 SER A C 1
ATOM 7233 O O . SER A 1 908 ? 11.18 3.541 -58.062 1 87.38 908 SER A O 1
ATOM 7235 N N . SER A 1 909 ? 11.766 1.545 -57.531 1 81.5 909 SER A N 1
ATOM 7236 C CA . SER A 1 909 ? 11.898 1.16 -58.938 1 81.5 909 SER A CA 1
ATOM 7237 C C . SER A 1 909 ? 10.539 1.11 -59.625 1 81.5 909 SER A C 1
ATOM 7239 O O . SER A 1 909 ? 10.453 1.29 -60.844 1 81.5 909 SER A O 1
ATOM 7241 N N . PHE A 1 910 ? 9.547 0.925 -58.969 1 76.31 910 PHE A N 1
ATOM 7242 C CA . PHE A 1 910 ? 8.219 0.865 -59.562 1 76.31 910 PHE A CA 1
ATOM 7243 C C . PHE A 1 910 ? 7.641 2.266 -59.719 1 76.31 910 PHE A C 1
ATOM 7245 O O . PHE A 1 910 ? 6.75 2.477 -60.562 1 76.31 910 PHE A O 1
ATOM 7252 N N . THR A 1 911 ? 7.977 3.209 -59 1 64.75 911 THR A N 1
ATOM 7253 C CA . THR A 1 911 ? 7.516 4.59 -59.125 1 64.75 911 THR A CA 1
ATOM 7254 C C . THR A 1 911 ? 8.086 5.246 -60.375 1 64.75 911 THR A C 1
ATOM 7256 O O . THR A 1 911 ? 7.426 6.082 -61 1 64.75 911 THR A O 1
ATOM 7259 N N . SER A 1 912 ? 9.281 4.953 -60.844 1 55.72 912 SER A N 1
ATOM 7260 C CA . SER A 1 912 ? 9.914 5.547 -62.031 1 55.72 912 SER A CA 1
ATOM 7261 C C . SER A 1 912 ? 9.312 4.992 -63.312 1 55.72 912 SER A C 1
ATOM 7263 O O . SER A 1 912 ? 9.195 5.711 -64.312 1 55.72 912 SER A O 1
ATOM 7265 N N . ASN A 1 913 ? 9.102 3.699 -63.531 1 45.56 913 ASN A N 1
ATOM 7266 C CA . ASN A 1 913 ? 8.758 3.096 -64.812 1 45.56 913 ASN A CA 1
ATOM 7267 C C . ASN A 1 913 ? 7.277 3.297 -65.125 1 45.56 913 ASN A C 1
ATOM 7269 O O . ASN A 1 913 ? 6.785 2.771 -66.125 1 45.56 913 ASN A O 1
ATOM 7273 N N . GLY A 1 914 ? 6.418 3.631 -64.438 1 41.62 914 GLY A N 1
ATOM 7274 C CA . GLY A 1 914 ? 5.031 3.736 -64.812 1 41.62 914 GLY A CA 1
ATOM 7275 C C . GLY A 1 914 ? 4.836 4.699 -66 1 41.62 914 GLY A C 1
ATOM 7276 O O . GLY A 1 914 ? 3.713 4.883 -66.5 1 41.62 914 GLY A O 1
ATOM 7277 N N . GLU A 1 915 ? 5.684 5.617 -66.312 1 38.12 915 GLU A N 1
ATOM 7278 C CA . GLU A 1 915 ? 5.328 6.32 -67.562 1 38.12 915 GLU A CA 1
ATOM 7279 C C . GLU A 1 915 ? 5.434 5.398 -68.75 1 38.12 915 GLU A C 1
ATOM 7281 O O . GLU A 1 915 ? 4.863 5.688 -69.812 1 38.12 915 GLU A O 1
ATOM 7286 N N . GLU A 1 916 ? 6.379 4.43 -68.875 1 33.09 916 GLU A N 1
ATOM 7287 C CA . GLU A 1 916 ? 6.602 3.908 -70.188 1 33.09 916 GLU A CA 1
ATOM 7288 C C . GLU A 1 916 ? 5.594 2.816 -70.562 1 33.09 916 GLU A C 1
ATOM 7290 O O . GLU A 1 916 ? 5.441 2.445 -71.75 1 33.09 916 GLU A O 1
ATOM 7295 N N . THR A 1 917 ? 5.191 1.905 -69.75 1 30.48 917 THR A N 1
ATOM 7296 C CA . THR A 1 917 ? 4.445 0.792 -70.312 1 30.48 917 THR A CA 1
ATOM 7297 C C . THR A 1 917 ? 2.988 1.182 -70.5 1 30.48 917 THR A C 1
ATOM 7299 O O . THR A 1 917 ? 2.199 1.255 -69.562 1 30.48 917 THR A O 1
ATOM 7302 N N . LYS A 1 918 ? 2.773 2.436 -71.062 1 24.84 918 LYS A N 1
ATOM 7303 C CA . LYS A 1 918 ? 1.743 2.377 -72.062 1 24.84 918 LYS A CA 1
ATOM 7304 C C . LYS A 1 918 ? 2.326 1.916 -73.438 1 24.84 918 LYS A C 1
ATOM 7306 O O . LYS A 1 918 ? 3.346 2.441 -73.875 1 24.84 918 LYS A O 1
ATOM 7311 N N . MET B 1 1 ? -4.473 40.562 7.949 1 83.25 1 MET B N 1
ATOM 7312 C CA . MET B 1 1 ? -4.605 39.125 7.777 1 83.25 1 MET B CA 1
ATOM 7313 C C . MET B 1 1 ? -3.703 38.375 8.75 1 83.25 1 MET B C 1
ATOM 7315 O O . MET B 1 1 ? -2.496 38.594 8.797 1 83.25 1 MET B O 1
ATOM 7319 N N . THR B 1 2 ? -4.285 37.656 9.695 1 91.38 2 THR B N 1
ATOM 7320 C CA . THR B 1 2 ? -3.547 36.875 10.672 1 91.38 2 THR B CA 1
ATOM 7321 C C . THR B 1 2 ? -3.494 35.406 10.25 1 91.38 2 THR B C 1
ATOM 7323 O O . THR B 1 2 ? -4.48 34.844 9.742 1 91.38 2 THR B O 1
ATOM 7326 N N . VAL B 1 3 ? -2.32 34.844 10.32 1 95.62 3 VAL B N 1
ATOM 7327 C CA . VAL B 1 3 ? -2.16 33.438 10.008 1 95.62 3 VAL B CA 1
ATOM 7328 C C . VAL B 1 3 ? -2.129 32.625 11.297 1 95.62 3 VAL B C 1
ATOM 7330 O O . VAL B 1 3 ? -1.226 32.781 12.117 1 95.62 3 VAL B O 1
ATOM 7333 N N . PHE B 1 4 ? -3.111 31.812 11.508 1 97.69 4 PHE B N 1
ATOM 7334 C CA . PHE B 1 4 ? -3.158 30.906 12.648 1 97.69 4 PHE B CA 1
ATOM 7335 C C . PHE B 1 4 ? -2.332 29.641 12.375 1 97.69 4 PHE B C 1
ATOM 7337 O O . PHE B 1 4 ? -2.477 29.016 11.328 1 97.69 4 PHE B O 1
ATOM 7344 N N . ILE B 1 5 ? -1.453 29.266 13.219 1 97.81 5 ILE B N 1
ATOM 7345 C CA . ILE B 1 5 ? -0.654 28.047 13.133 1 97.81 5 ILE B CA 1
ATOM 7346 C C . ILE B 1 5 ? -1.01 27.109 14.281 1 97.81 5 ILE B C 1
ATOM 7348 O O . ILE B 1 5 ? -0.538 27.281 15.406 1 97.81 5 ILE B O 1
ATOM 7352 N N . ALA B 1 6 ? -1.745 26.094 13.969 1 98.56 6 ALA B N 1
ATOM 7353 C CA . ALA B 1 6 ? -2.189 25.156 14.992 1 98.56 6 ALA B CA 1
ATOM 7354 C C . ALA B 1 6 ? -1.269 23.938 15.047 1 98.56 6 ALA B C 1
ATOM 7356 O O . ALA B 1 6 ? -1.045 23.266 14.039 1 98.56 6 ALA B O 1
ATOM 7357 N N . SER B 1 7 ? -0.732 23.641 16.094 1 97.12 7 SER B N 1
ATOM 7358 C CA . SER B 1 7 ? 0.082 22.469 16.438 1 97.12 7 SER B CA 1
ATOM 7359 C C . SER B 1 7 ? -0.19 22 17.859 1 97.12 7 SER B C 1
ATOM 7361 O O . SER B 1 7 ? -0.614 22.781 18.703 1 97.12 7 SER B O 1
ATOM 7363 N N . LEU B 1 8 ? -0.018 20.734 18.078 1 96.38 8 LEU B N 1
ATOM 7364 C CA . LEU B 1 8 ? -0.387 20.188 19.375 1 96.38 8 LEU B CA 1
ATOM 7365 C C . LEU B 1 8 ? 0.288 20.969 20.5 1 96.38 8 LEU B C 1
ATOM 7367 O O . LEU B 1 8 ? -0.346 21.281 21.516 1 96.38 8 LEU B O 1
ATOM 7371 N N . PHE B 1 9 ? 1.574 21.297 20.297 1 93.75 9 PHE B N 1
ATOM 7372 C CA . PHE B 1 9 ? 2.33 22 21.328 1 93.75 9 PHE B CA 1
ATOM 7373 C C . PHE B 1 9 ? 2.689 23.406 20.875 1 93.75 9 PHE B C 1
ATOM 7375 O O . PHE B 1 9 ? 3.076 23.609 19.719 1 93.75 9 PHE B O 1
ATOM 7382 N N . LEU B 1 10 ? 2.508 24.328 21.766 1 94.38 10 LEU B N 1
ATOM 7383 C CA . LEU B 1 10 ? 3.023 25.672 21.531 1 94.38 10 LEU B CA 1
ATOM 7384 C C . LEU B 1 10 ? 4.547 25.688 21.578 1 94.38 10 LEU B C 1
ATOM 7386 O O . LEU B 1 10 ? 5.16 24.828 22.203 1 94.38 10 LEU B O 1
ATOM 7390 N N . PRO B 1 11 ? 5.172 26.578 20.844 1 91.06 11 PRO B N 1
ATOM 7391 C CA . PRO B 1 11 ? 6.629 26.703 20.938 1 91.06 11 PRO B CA 1
ATOM 7392 C C . PRO B 1 11 ? 7.098 27.156 22.312 1 91.06 11 PRO B C 1
ATOM 7394 O O . PRO B 1 11 ? 8.305 27.172 22.594 1 91.06 11 PRO B O 1
ATOM 7397 N N . TYR B 1 12 ? 6.09 27.469 23.266 1 90.25 12 TYR B N 1
ATOM 7398 C CA . TYR B 1 12 ? 6.402 27.984 24.594 1 90.25 12 TYR B CA 1
ATOM 7399 C C . TYR B 1 12 ? 5.75 27.141 25.688 1 90.25 12 TYR B C 1
ATOM 7401 O O . TYR B 1 12 ? 4.758 26.453 25.438 1 90.25 12 TYR B O 1
ATOM 7409 N N . THR B 1 13 ? 6.402 27.125 26.766 1 90.31 13 THR B N 1
ATOM 7410 C CA . THR B 1 13 ? 5.871 26.484 27.969 1 90.31 13 THR B CA 1
ATOM 7411 C C . THR B 1 13 ? 6.18 27.297 29.203 1 90.31 13 THR B C 1
ATOM 7413 O O . THR B 1 13 ? 6.586 28.453 29.109 1 90.31 13 THR B O 1
ATOM 7416 N N . ILE B 1 14 ? 5.789 26.797 30.406 1 91.19 14 ILE B N 1
ATOM 7417 C CA . ILE B 1 14 ? 5.895 27.578 31.641 1 91.19 14 ILE B CA 1
ATOM 7418 C C . ILE B 1 14 ? 6.848 26.891 32.594 1 91.19 14 ILE B C 1
ATOM 7420 O O . ILE B 1 14 ? 6.824 25.656 32.75 1 91.19 14 ILE B O 1
ATOM 7424 N N . ASP B 1 15 ? 7.715 27.609 33.125 1 89.5 15 ASP B N 1
ATOM 7425 C CA . ASP B 1 15 ? 8.586 27.156 34.219 1 89.5 15 ASP B CA 1
ATOM 7426 C C . ASP B 1 15 ? 8.234 27.875 35.5 1 89.5 15 ASP B C 1
ATOM 7428 O O . ASP B 1 15 ? 8.344 29.094 35.594 1 89.5 15 ASP B O 1
ATOM 7432 N N . PHE B 1 16 ? 7.785 27.172 36.5 1 88.94 16 PHE B N 1
ATOM 7433 C CA . PHE B 1 16 ? 7.391 27.75 37.781 1 88.94 16 PHE B CA 1
ATOM 7434 C C . PHE B 1 16 ? 8.602 27.906 38.719 1 88.94 16 PHE B C 1
ATOM 7436 O O . PHE B 1 16 ? 9.422 27 38.812 1 88.94 16 PHE B O 1
ATOM 7443 N N . GLN B 1 17 ? 8.719 29.062 39.219 1 83.69 17 GLN B N 1
ATOM 7444 C CA . GLN B 1 17 ? 9.844 29.375 40.094 1 83.69 17 GLN B CA 1
ATOM 7445 C C . GLN B 1 17 ? 9.484 29.141 41.562 1 83.69 17 GLN B C 1
ATOM 7447 O O . GLN B 1 17 ? 8.602 29.797 42.094 1 83.69 17 GLN B O 1
ATOM 7452 N N . VAL B 1 18 ? 9.742 27.969 42.156 1 69.62 18 VAL B N 1
ATOM 7453 C CA . VAL B 1 18 ? 9.422 27.656 43.531 1 69.62 18 VAL B CA 1
ATOM 7454 C C . VAL B 1 18 ? 10.516 28.188 44.469 1 69.62 18 VAL B C 1
ATOM 7456 O O . VAL B 1 18 ? 11.703 27.953 44.219 1 69.62 18 VAL B O 1
ATOM 7459 N N . LYS B 1 19 ? 10.273 29.344 45.25 1 51.19 19 LYS B N 1
ATOM 7460 C CA . LYS B 1 19 ? 11.172 29.812 46.281 1 51.19 19 LYS B CA 1
ATOM 7461 C C . LYS B 1 19 ? 11.352 28.75 47.375 1 51.19 19 LYS B C 1
ATOM 7463 O O . LYS B 1 19 ? 10.375 28.172 47.844 1 51.19 19 LYS B O 1
ATOM 7468 N N . GLU B 1 20 ? 12.32 28.062 47.438 1 46.38 20 GLU B N 1
ATOM 7469 C CA . GLU B 1 20 ? 12.633 27.203 48.562 1 46.38 20 GLU B CA 1
ATOM 7470 C C . GLU B 1 20 ? 12.281 27.891 49.906 1 46.38 20 GLU B C 1
ATOM 7472 O O . GLU B 1 20 ? 12.539 29.078 50.062 1 46.38 20 GLU B O 1
ATOM 7477 N N . PRO B 1 21 ? 11.398 27.438 50.719 1 36.84 21 PRO B N 1
ATOM 7478 C CA . PRO B 1 21 ? 11.258 28.062 52.031 1 36.84 21 PRO B CA 1
ATOM 7479 C C . PRO B 1 21 ? 12.602 28.344 52.688 1 36.84 21 PRO B C 1
ATOM 7481 O O . PRO B 1 21 ? 13.523 27.531 52.625 1 36.84 21 PRO B O 1
ATOM 7484 N N . LYS B 1 22 ? 12.922 29.688 53 1 35.12 22 LYS B N 1
ATOM 7485 C CA . LYS B 1 22 ? 14.016 30.125 53.875 1 35.12 22 LYS B CA 1
ATOM 7486 C C . LYS B 1 22 ? 14.031 29.328 55.188 1 35.12 22 LYS B C 1
ATOM 7488 O O . LYS B 1 22 ? 13.164 29.516 56.031 1 35.12 22 LYS B O 1
ATOM 7493 N N . ASP B 1 23 ? 14.305 28.25 55.375 1 29.5 23 ASP B N 1
ATOM 7494 C CA . ASP B 1 23 ? 14.773 27.969 56.719 1 29.5 23 ASP B CA 1
ATOM 7495 C C . ASP B 1 23 ? 15.727 29.062 57.188 1 29.5 23 ASP B C 1
ATOM 7497 O O . ASP B 1 23 ? 16.328 29.766 56.406 1 29.5 23 ASP B O 1
ATOM 7501 N N . GLY B 1 24 ? 15.906 29.438 58.625 1 25.52 24 GLY B N 1
ATOM 7502 C CA . GLY B 1 24 ? 16.609 30.484 59.344 1 25.52 24 GLY B CA 1
ATOM 7503 C C . GLY B 1 24 ? 17.938 30.844 58.688 1 25.52 24 GLY B C 1
ATOM 7504 O O . GLY B 1 24 ? 17.984 31.516 57.656 1 25.52 24 GLY B O 1
ATOM 7505 N N . GLN B 1 25 ? 19.094 30.844 59.531 1 21.77 25 GLN B N 1
ATOM 7506 C CA . GLN B 1 25 ? 20.328 31.594 59.781 1 21.77 25 GLN B CA 1
ATOM 7507 C C . GLN B 1 25 ? 21.359 31.328 58.688 1 21.77 25 GLN B C 1
ATOM 7509 O O . GLN B 1 25 ? 22.453 31.891 58.688 1 21.77 25 GLN B O 1
ATOM 7514 N N . HIS B 1 26 ? 21.625 30.219 58.094 1 23.5 26 HIS B N 1
ATOM 7515 C CA . HIS B 1 26 ? 23 30.266 57.656 1 23.5 26 HIS B CA 1
ATOM 7516 C C . HIS B 1 26 ? 23.188 31.266 56.5 1 23.5 26 HIS B C 1
ATOM 7518 O O . HIS B 1 26 ? 22.219 31.609 55.812 1 23.5 26 HIS B O 1
ATOM 7524 N N . GLY B 1 27 ? 24.422 31.938 56.25 1 21.45 27 GLY B N 1
ATOM 7525 C CA . GLY B 1 27 ? 25.078 33.031 55.5 1 21.45 27 GLY B CA 1
ATOM 7526 C C . GLY B 1 27 ? 24.828 32.969 54.031 1 21.45 27 GLY B C 1
ATOM 7527 O O . GLY B 1 27 ? 24.578 31.875 53.469 1 21.45 27 GLY B O 1
ATOM 7528 N N . SER B 1 28 ? 24.359 34.062 53.5 1 22.2 28 SER B N 1
ATOM 7529 C CA . SER B 1 28 ? 24.016 34.594 52.188 1 22.2 28 SER B CA 1
ATOM 7530 C C . SER B 1 28 ? 25.188 34.5 51.219 1 22.2 28 SER B C 1
ATOM 7532 O O . SER B 1 28 ? 26.016 35.406 51.125 1 22.2 28 SER B O 1
ATOM 7534 N N . MET B 1 29 ? 26.031 33.375 51.125 1 22.17 29 MET B N 1
ATOM 7535 C CA . MET B 1 29 ? 27.125 33.719 50.219 1 22.17 29 MET B CA 1
ATOM 7536 C C . MET B 1 29 ? 26.609 34.156 48.844 1 22.17 29 MET B C 1
ATOM 7538 O O . MET B 1 29 ? 25.75 33.469 48.281 1 22.17 29 MET B O 1
ATOM 7542 N N . PRO B 1 30 ? 26.75 35.5 48.531 1 21.59 30 PRO B N 1
ATOM 7543 C CA . PRO B 1 30 ? 26.5 36.25 47.281 1 21.59 30 PRO B CA 1
ATOM 7544 C C . PRO B 1 30 ? 27.203 35.594 46.094 1 21.59 30 PRO B C 1
ATOM 7546 O O . PRO B 1 30 ? 28.422 35.438 46.094 1 21.59 30 PRO B O 1
ATOM 7549 N N . SER B 1 31 ? 26.781 34.469 45.656 1 21.23 31 SER B N 1
ATOM 7550 C CA . SER B 1 31 ? 27.531 33.969 44.469 1 21.23 31 SER B CA 1
ATOM 7551 C C . SER B 1 31 ? 27.5 35 43.344 1 21.23 31 SER B C 1
ATOM 7553 O O . SER B 1 31 ? 26.484 35.188 42.688 1 21.23 31 SER B O 1
ATOM 7555 N N . HIS B 1 32 ? 28.141 36.25 43.625 1 20.88 32 HIS B N 1
ATOM 7556 C CA . HIS B 1 32 ? 28.422 37.344 42.688 1 20.88 32 HIS B CA 1
ATOM 7557 C C . HIS B 1 32 ? 29.297 36.844 41.531 1 20.88 32 HIS B C 1
ATOM 7559 O O . HIS B 1 32 ? 29.844 37.656 40.781 1 20.88 32 HIS B O 1
ATOM 7565 N N . ALA B 1 33 ? 29.469 35.688 41.062 1 21.14 33 ALA B N 1
ATOM 7566 C CA . ALA B 1 33 ? 30.516 35.625 40.062 1 21.14 33 ALA B CA 1
ATOM 7567 C C . ALA B 1 33 ? 30.203 36.594 38.906 1 21.14 33 ALA B C 1
ATOM 7569 O O . ALA B 1 33 ? 29.438 36.281 38 1 21.14 33 ALA B O 1
ATOM 7570 N N . ASN B 1 34 ? 29.953 37.938 39.406 1 19.45 34 ASN B N 1
ATOM 7571 C CA . ASN B 1 34 ? 30.219 38.969 38.406 1 19.45 34 ASN B CA 1
ATOM 7572 C C . ASN B 1 34 ? 31.688 39 37.969 1 19.45 34 ASN B C 1
ATOM 7574 O O . ASN B 1 34 ? 32.562 39.375 38.781 1 19.45 34 ASN B O 1
ATOM 7578 N N . VAL B 1 35 ? 32.219 38.031 37.344 1 21.02 35 VAL B N 1
ATOM 7579 C CA . VAL B 1 35 ? 33.594 38 36.844 1 21.02 35 VAL B CA 1
ATOM 7580 C C . VAL B 1 35 ? 33.906 39.344 36.156 1 21.02 35 VAL B C 1
ATOM 7582 O O . VAL B 1 35 ? 33.938 39.406 34.938 1 21.02 35 VAL B O 1
ATOM 7585 N N . ASP B 1 36 ? 33.375 40.531 36.531 1 19.94 36 ASP B N 1
ATOM 7586 C CA . ASP B 1 36 ? 34.25 41.531 35.938 1 19.94 36 ASP B CA 1
ATOM 7587 C C . ASP B 1 36 ? 35.625 41.5 36.531 1 19.94 36 ASP B C 1
ATOM 7589 O O . ASP B 1 36 ? 36.625 41.469 35.781 1 19.94 36 ASP B O 1
ATOM 7593 N N . GLY B 1 37 ? 35.844 42.156 37.75 1 18.28 37 GLY B N 1
ATOM 7594 C CA . GLY B 1 37 ? 37.031 42.844 38.188 1 18.28 37 GLY B CA 1
ATOM 7595 C C . GLY B 1 37 ? 38.094 41.938 38.719 1 18.28 37 GLY B C 1
ATOM 7596 O O . GLY B 1 37 ? 37.844 40.75 38.969 1 18.28 37 GLY B O 1
ATOM 7597 N N . PRO B 1 38 ? 39.5 42.406 38.844 1 20.61 38 PRO B N 1
ATOM 7598 C CA . PRO B 1 38 ? 40.844 41.812 38.938 1 20.61 38 PRO B CA 1
ATOM 7599 C C . PRO B 1 38 ? 41.031 41 40.219 1 20.61 38 PRO B C 1
ATOM 7601 O O . PRO B 1 38 ? 41.938 40.156 40.312 1 20.61 38 PRO B O 1
ATOM 7604 N N . GLY B 1 39 ? 40.438 41.469 41.469 1 17.88 39 GLY B N 1
ATOM 7605 C CA . GLY B 1 39 ? 41.25 41.344 42.656 1 17.88 39 GLY B CA 1
ATOM 7606 C C . GLY B 1 39 ? 41.375 39.906 43.156 1 17.88 39 GLY B C 1
ATOM 7607 O O . GLY B 1 39 ? 40.656 39.031 42.719 1 17.88 39 GLY B O 1
ATOM 7608 N N . SER B 1 40 ? 42.469 39.719 44.188 1 19.67 40 SER B N 1
ATOM 7609 C CA . SER B 1 40 ? 43.156 38.656 44.875 1 19.67 40 SER B CA 1
ATOM 7610 C C . SER B 1 40 ? 42.281 38 45.938 1 19.67 40 SER B C 1
ATOM 7612 O O . SER B 1 40 ? 42.75 37.156 46.719 1 19.67 40 SER B O 1
ATOM 7614 N N . ILE B 1 41 ? 40.969 37.938 45.875 1 19.67 41 ILE B N 1
ATOM 7615 C CA . ILE B 1 41 ? 40.188 37.719 47.094 1 19.67 41 ILE B CA 1
ATOM 7616 C C . ILE B 1 41 ? 40.688 36.5 47.844 1 19.67 41 ILE B C 1
ATOM 7618 O O . ILE B 1 41 ? 40.656 35.375 47.281 1 19.67 41 ILE B O 1
ATOM 7622 N N . VAL B 1 42 ? 41.312 36.625 49.062 1 19.16 42 VAL B N 1
ATOM 7623 C CA . VAL B 1 42 ? 42 35.938 50.188 1 19.16 42 VAL B CA 1
ATOM 7624 C C . VAL B 1 42 ? 41.062 34.906 50.812 1 19.16 42 VAL B C 1
ATOM 7626 O O . VAL B 1 42 ? 39.844 34.906 50.531 1 19.16 42 VAL B O 1
ATOM 7629 N N . GLY B 1 43 ? 40.844 34.969 52.312 1 18.97 43 GLY B N 1
ATOM 7630 C CA . GLY B 1 43 ? 40.969 34 53.406 1 18.97 43 GLY B CA 1
ATOM 7631 C C . GLY B 1 43 ? 39.625 33.438 53.844 1 18.97 43 GLY B C 1
ATOM 7632 O O . GLY B 1 43 ? 39.562 32.75 54.844 1 18.97 43 GLY B O 1
ATOM 7633 N N . CYS B 1 44 ? 38.469 33.938 53.531 1 18.98 44 CYS B N 1
ATOM 7634 C CA . CYS B 1 44 ? 37.375 33.812 54.5 1 18.98 44 CYS B CA 1
ATOM 7635 C C . CYS B 1 44 ? 37.156 32.375 54.875 1 18.98 44 CYS B C 1
ATOM 7637 O O . CYS B 1 44 ? 37.281 31.469 54.031 1 18.98 44 CYS B O 1
ATOM 7639 N N . LEU B 1 45 ? 36.719 32.156 56.219 1 21.19 45 LEU B N 1
ATOM 7640 C CA . LEU B 1 45 ? 36.781 31.172 57.312 1 21.19 45 LEU B CA 1
ATOM 7641 C C . LEU B 1 45 ? 36 29.906 56.938 1 21.19 45 LEU B C 1
ATOM 7643 O O . LEU B 1 45 ? 36.531 28.797 57.062 1 21.19 45 LEU B O 1
ATOM 7647 N N . PRO B 1 46 ? 34.75 29.797 57.562 1 20.73 46 PRO B N 1
ATOM 7648 C CA . PRO B 1 46 ? 34 29.062 58.594 1 20.73 46 PRO B CA 1
ATOM 7649 C C . PRO B 1 46 ? 33.156 27.938 58 1 20.73 46 PRO B C 1
ATOM 7651 O O . PRO B 1 46 ? 33.156 26.812 58.531 1 20.73 46 PRO B O 1
ATOM 7654 N N . ASP B 1 47 ? 31.797 28.234 57.625 1 22.66 47 ASP B N 1
ATOM 7655 C CA . ASP B 1 47 ? 30.656 27.391 58 1 22.66 47 ASP B CA 1
ATOM 7656 C C . ASP B 1 47 ? 30.719 26.031 57.312 1 22.66 47 ASP B C 1
ATOM 7658 O O . ASP B 1 47 ? 31.25 25.922 56.188 1 22.66 47 ASP B O 1
ATOM 7662 N N . THR B 1 48 ? 30.422 24.875 58.094 1 24.17 48 THR B N 1
ATOM 7663 C CA . THR B 1 48 ? 30.578 23.438 57.906 1 24.17 48 THR B CA 1
ATOM 7664 C C . THR B 1 48 ? 29.891 22.953 56.625 1 24.17 48 THR B C 1
ATOM 7666 O O . THR B 1 48 ? 28.656 23 56.531 1 24.17 48 THR B O 1
ATOM 7669 N N . TYR B 1 49 ? 30.344 23.172 55.5 1 22.86 49 TYR B N 1
ATOM 7670 C CA . TYR B 1 49 ? 30.078 23.016 54.094 1 22.86 49 TYR B CA 1
ATOM 7671 C C . TYR B 1 49 ? 29.719 21.578 53.75 1 22.86 49 TYR B C 1
ATOM 7673 O O . TYR B 1 49 ? 30.594 20.703 53.688 1 22.86 49 TYR B O 1
ATOM 7681 N N . HIS B 1 50 ? 28.5 21.062 54.469 1 25.44 50 HIS B N 1
ATOM 7682 C CA . HIS B 1 50 ? 28.141 19.656 54.281 1 25.44 50 HIS B CA 1
ATOM 7683 C C . HIS B 1 50 ? 28.312 19.25 52.812 1 25.44 50 HIS B C 1
ATOM 7685 O O . HIS B 1 50 ? 27.969 20.016 51.906 1 25.44 50 HIS B O 1
ATOM 7691 N N . GLN B 1 51 ? 29.219 18.406 52.562 1 24.94 51 GLN B N 1
ATOM 7692 C CA . GLN B 1 51 ? 29.75 17.812 51.344 1 24.94 51 GLN B CA 1
ATOM 7693 C C . GLN B 1 51 ? 28.625 17.312 50.438 1 24.94 51 GLN B C 1
ATOM 7695 O O . GLN B 1 51 ? 27.953 16.328 50.75 1 24.94 51 GLN B O 1
ATOM 7700 N N . HIS B 1 52 ? 27.734 18.188 50 1 25.47 52 HIS B N 1
ATOM 7701 C CA . HIS B 1 52 ? 26.703 17.781 49.062 1 25.47 52 HIS B CA 1
ATOM 7702 C C . HIS B 1 52 ? 27.203 16.672 48.125 1 25.47 52 HIS B C 1
ATOM 7704 O O . HIS B 1 52 ? 28.281 16.797 47.531 1 25.47 52 HIS B O 1
ATOM 7710 N N . ARG B 1 53 ? 26.703 15.438 48.344 1 26.52 53 ARG B N 1
ATOM 7711 C CA . ARG B 1 53 ? 27.125 14.273 47.562 1 26.52 53 ARG B CA 1
ATOM 7712 C C . ARG B 1 53 ? 27.266 14.633 46.094 1 26.52 53 ARG B C 1
ATOM 7714 O O . ARG B 1 53 ? 26.406 15.32 45.531 1 26.52 53 ARG B O 1
ATOM 7721 N N . PRO B 1 54 ? 28.469 14.672 45.625 1 29.17 54 PRO B N 1
ATOM 7722 C CA . PRO B 1 54 ? 28.703 14.898 44.219 1 29.17 54 PRO B CA 1
ATOM 7723 C C . PRO B 1 54 ? 27.609 14.312 43.312 1 29.17 54 PRO B C 1
ATOM 7725 O O . PRO B 1 54 ? 27.047 13.266 43.656 1 29.17 54 PRO B O 1
ATOM 7728 N N . ILE B 1 55 ? 26.719 15.102 42.781 1 32 55 ILE B N 1
ATOM 7729 C CA . ILE B 1 55 ? 25.75 14.695 41.781 1 32 55 ILE B CA 1
ATOM 7730 C C . ILE B 1 55 ? 26.203 13.406 41.094 1 32 55 ILE B C 1
ATOM 7732 O O . ILE B 1 55 ? 27.297 13.352 40.531 1 32 55 ILE B O 1
ATOM 7736 N N . ASP B 1 56 ? 25.797 12.258 41.5 1 32.41 56 ASP B N 1
ATOM 7737 C CA . ASP B 1 56 ? 25.953 10.844 41.188 1 32.41 56 ASP B CA 1
ATOM 7738 C C . ASP B 1 56 ? 26.219 10.625 39.719 1 32.41 56 ASP B C 1
ATOM 7740 O O . ASP B 1 56 ? 25.594 11.266 38.844 1 32.41 56 ASP B O 1
ATOM 7744 N N . PHE B 1 57 ? 27.406 10.312 39.25 1 33.75 57 PHE B N 1
ATOM 7745 C CA . PHE B 1 57 ? 27.859 9.734 38 1 33.75 57 PHE B CA 1
ATOM 7746 C C . PHE B 1 57 ? 26.766 8.867 37.375 1 33.75 57 PHE B C 1
ATOM 7748 O O . PHE B 1 57 ? 26.266 7.934 38 1 33.75 57 PHE B O 1
ATOM 7755 N N . LEU B 1 58 ? 25.812 9.508 36.656 1 42.12 58 LEU B N 1
ATOM 7756 C CA . LEU B 1 58 ? 24.938 8.633 35.906 1 42.12 58 LEU B CA 1
ATOM 7757 C C . LEU B 1 58 ? 25.656 7.367 35.469 1 42.12 58 LEU B C 1
ATOM 7759 O O . LEU B 1 58 ? 26.797 7.43 34.969 1 42.12 58 LEU B O 1
ATOM 7763 N N . PRO B 1 59 ? 25.391 6.27 36.094 1 46.25 59 PRO B N 1
ATOM 7764 C CA . PRO B 1 59 ? 26.031 5.016 35.688 1 46.25 59 PRO B CA 1
ATOM 7765 C C . PRO B 1 59 ? 26.172 4.863 34.188 1 46.25 59 PRO B C 1
ATOM 7767 O O . PRO B 1 59 ? 25.391 5.453 33.438 1 46.25 59 PRO B O 1
ATOM 7770 N N . LEU B 1 60 ? 27.328 4.555 33.75 1 49.31 60 LEU B N 1
ATOM 7771 C CA . LEU B 1 60 ? 27.594 4.215 32.344 1 49.31 60 LEU B CA 1
ATOM 7772 C C . LEU B 1 60 ? 26.5 3.295 31.812 1 49.31 60 LEU B C 1
ATOM 7774 O O . LEU B 1 60 ? 25.906 2.523 32.562 1 49.31 60 LEU B O 1
ATOM 7778 N N . THR B 1 61 ? 26 3.611 30.688 1 53.97 61 THR B N 1
ATOM 7779 C CA . THR B 1 61 ? 25.047 2.721 30.031 1 53.97 61 THR B CA 1
ATOM 7780 C C . THR B 1 61 ? 25.516 1.271 30.125 1 53.97 61 THR B C 1
ATOM 7782 O O . THR B 1 61 ? 26.719 0.991 30.094 1 53.97 61 THR B O 1
ATOM 7785 N N . PRO B 1 62 ? 24.703 0.39 30.562 1 47.78 62 PRO B N 1
ATOM 7786 C CA . PRO B 1 62 ? 25.109 -1.016 30.641 1 47.78 62 PRO B CA 1
ATOM 7787 C C . PRO B 1 62 ? 25.859 -1.489 29.406 1 47.78 62 PRO B C 1
ATOM 7789 O O . PRO B 1 62 ? 25.391 -1.265 28.281 1 47.78 62 PRO B O 1
ATOM 7792 N N . GLY B 1 63 ? 27.125 -1.927 29.594 1 50.84 63 GLY B N 1
ATOM 7793 C CA . GLY B 1 63 ? 27.969 -2.414 28.516 1 50.84 63 GLY B CA 1
ATOM 7794 C C . GLY B 1 63 ? 29.109 -1.471 28.172 1 50.84 63 GLY B C 1
ATOM 7795 O O . GLY B 1 63 ? 29.922 -1.768 27.312 1 50.84 63 GLY B O 1
ATOM 7796 N N . ALA B 1 64 ? 29.031 -0.211 28.797 1 52.53 64 ALA B N 1
ATOM 7797 C CA . ALA B 1 64 ? 30.141 0.723 28.562 1 52.53 64 ALA B CA 1
ATOM 7798 C C . ALA B 1 64 ? 31.438 0.215 29.203 1 52.53 64 ALA B C 1
ATOM 7800 O O . ALA B 1 64 ? 31.438 -0.21 30.359 1 52.53 64 ALA B O 1
ATOM 7801 N N . THR B 1 65 ? 32.375 0.045 28.391 1 51.78 65 THR B N 1
ATOM 7802 C CA . THR B 1 65 ? 33.656 -0.464 28.891 1 51.78 65 THR B CA 1
ATOM 7803 C C . THR B 1 65 ? 34.656 0.672 29.078 1 51.78 65 THR B C 1
ATOM 7805 O O . THR B 1 65 ? 35.719 0.491 29.719 1 51.78 65 THR B O 1
ATOM 7808 N N . THR B 1 66 ? 34.375 1.824 28.344 1 54.12 66 THR B N 1
ATOM 7809 C CA . THR B 1 66 ? 35.281 2.959 28.453 1 54.12 66 THR B CA 1
ATOM 7810 C C . THR B 1 66 ? 34.531 4.211 28.906 1 54.12 66 THR B C 1
ATOM 7812 O O . THR B 1 66 ? 33.312 4.199 29.016 1 54.12 66 THR B O 1
ATOM 7815 N N . GLU B 1 67 ? 35.25 5.199 29.328 1 49.69 67 GLU B N 1
ATOM 7816 C CA . GLU B 1 67 ? 34.656 6.461 29.766 1 49.69 67 GLU B CA 1
ATOM 7817 C C . GLU B 1 67 ? 34.25 7.316 28.562 1 49.69 67 GLU B C 1
ATOM 7819 O O . GLU B 1 67 ? 34.125 8.539 28.672 1 49.69 67 GLU B O 1
ATOM 7824 N N . ASP B 1 68 ? 34.094 6.648 27.547 1 49.34 68 ASP B N 1
ATOM 7825 C CA . ASP B 1 68 ? 33.844 7.398 26.312 1 49.34 68 ASP B CA 1
ATOM 7826 C C . ASP B 1 68 ? 32.5 8.102 26.344 1 49.34 68 ASP B C 1
ATOM 7828 O O . ASP B 1 68 ? 32.312 9.141 25.719 1 49.34 68 ASP B O 1
ATOM 7832 N N . GLU B 1 69 ? 31.641 7.562 27.047 1 53.19 69 GLU B N 1
ATOM 7833 C CA . GLU B 1 69 ? 30.312 8.164 27.156 1 53.19 69 GLU B CA 1
ATOM 7834 C C . GLU B 1 69 ? 30.344 9.414 28.047 1 53.19 69 GLU B C 1
ATOM 7836 O O . GLU B 1 69 ? 29.438 10.234 28 1 53.19 69 GLU B O 1
ATOM 7841 N N . THR B 1 70 ? 31.438 9.531 28.844 1 52.62 70 THR B N 1
ATOM 7842 C CA . THR B 1 70 ? 31.531 10.617 29.812 1 52.62 70 THR B CA 1
ATOM 7843 C C . THR B 1 70 ? 31.625 11.969 29.109 1 52.62 70 THR B C 1
ATOM 7845 O O . THR B 1 70 ? 31.25 12.992 29.688 1 52.62 70 THR B O 1
ATOM 7848 N N . VAL B 1 71 ? 32.156 11.844 27.906 1 50.75 71 VAL B N 1
ATOM 7849 C CA . VAL B 1 71 ? 32.25 13.102 27.172 1 50.75 71 VAL B CA 1
ATOM 7850 C C . VAL B 1 71 ? 30.844 13.68 26.953 1 50.75 71 VAL B C 1
ATOM 7852 O O . VAL B 1 71 ? 30.672 14.906 26.922 1 50.75 71 VAL B O 1
ATOM 7855 N N . PHE B 1 72 ? 29.906 12.766 26.938 1 55.12 72 PHE B N 1
ATOM 7856 C CA . PHE B 1 72 ? 28.562 13.227 26.625 1 55.12 72 PHE B CA 1
ATOM 7857 C C . PHE B 1 72 ? 27.75 13.422 27.906 1 55.12 72 PHE B C 1
ATOM 7859 O O . PHE B 1 72 ? 26.781 14.18 27.938 1 55.12 72 PHE B O 1
ATOM 7866 N N . LYS B 1 73 ? 27.969 12.594 29 1 49.91 73 LYS B N 1
ATOM 7867 C CA . LYS B 1 73 ? 27.203 12.586 30.25 1 49.91 73 LYS B CA 1
ATOM 7868 C C . LYS B 1 73 ? 27.516 13.82 31.094 1 49.91 73 LYS B C 1
ATOM 7870 O O . LYS B 1 73 ? 26.641 14.312 31.828 1 49.91 73 LYS B O 1
ATOM 7875 N N . GLY B 1 74 ? 28.75 14.172 31.266 1 40.31 74 GLY B N 1
ATOM 7876 C CA . GLY B 1 74 ? 29.031 15.25 32.219 1 40.31 74 GLY B CA 1
ATOM 7877 C C . GLY B 1 74 ? 28.078 16.422 32.062 1 40.31 74 GLY B C 1
ATOM 7878 O O . GLY B 1 74 ? 27.875 17.172 33.031 1 40.31 74 GLY B O 1
ATOM 7879 N N . TYR B 1 75 ? 27.703 16.688 30.812 1 36.16 75 TYR B N 1
ATOM 7880 C CA . TYR B 1 75 ? 27.047 17.969 30.578 1 36.16 75 TYR B CA 1
ATOM 7881 C C . TYR B 1 75 ? 25.531 17.844 30.672 1 36.16 75 TYR B C 1
ATOM 7883 O O . TYR B 1 75 ? 24.797 18.797 30.422 1 36.16 75 TYR B O 1
ATOM 7891 N N . THR B 1 76 ? 25.031 16.734 30.828 1 38.38 76 THR B N 1
ATOM 7892 C CA . THR B 1 76 ? 23.594 16.719 30.953 1 38.38 76 THR B CA 1
ATOM 7893 C C . THR B 1 76 ? 23.141 17.609 32.094 1 38.38 76 THR B C 1
ATOM 7895 O O . THR B 1 76 ? 22.031 18.156 32.062 1 38.38 76 THR B O 1
ATOM 7898 N N . LEU B 1 77 ? 23.891 17.578 33.125 1 35.25 77 LEU B N 1
ATOM 7899 C CA . LEU B 1 77 ? 23.562 18.484 34.219 1 35.25 77 LEU B CA 1
ATOM 7900 C C . LEU B 1 77 ? 23.656 19.938 33.781 1 35.25 77 LEU B C 1
ATOM 7902 O O . LEU B 1 77 ? 22.891 20.797 34.25 1 35.25 77 LEU B O 1
ATOM 7906 N N . ARG B 1 78 ? 24.703 20.234 32.906 1 35.28 78 ARG B N 1
ATOM 7907 C CA . ARG B 1 78 ? 24.906 21.594 32.438 1 35.28 78 ARG B CA 1
ATOM 7908 C C . ARG B 1 78 ? 23.984 21.906 31.25 1 35.28 78 ARG B C 1
ATOM 7910 O O . ARG B 1 78 ? 23.984 23.031 30.75 1 35.28 78 ARG B O 1
ATOM 7917 N N . VAL B 1 79 ? 23.547 20.938 30.609 1 38.38 79 VAL B N 1
ATOM 7918 C CA . VAL B 1 79 ? 22.625 21.109 29.484 1 38.38 79 VAL B CA 1
ATOM 7919 C C . VAL B 1 79 ? 21.391 21.875 29.938 1 38.38 79 VAL B C 1
ATOM 7921 O O . VAL B 1 79 ? 20.75 22.562 29.125 1 38.38 79 VAL B O 1
ATOM 7924 N N . ALA B 1 80 ? 21 21.656 31.109 1 34.91 80 ALA B N 1
ATOM 7925 C CA . ALA B 1 80 ? 19.953 22.531 31.656 1 34.91 80 ALA B CA 1
ATOM 7926 C C . ALA B 1 80 ? 20.312 24 31.438 1 34.91 80 ALA B C 1
ATOM 7928 O O . ALA B 1 80 ? 19.422 24.844 31.25 1 34.91 80 ALA B O 1
ATOM 7929 N N . ASP B 1 81 ? 21.641 24.281 31.625 1 33.75 81 ASP B N 1
ATOM 7930 C CA . ASP B 1 81 ? 22.078 25.672 31.5 1 33.75 81 ASP B CA 1
ATOM 7931 C C . ASP B 1 81 ? 22.297 26.047 30.031 1 33.75 81 ASP B C 1
ATOM 7933 O O . ASP B 1 81 ? 22.594 27.203 29.719 1 33.75 81 ASP B O 1
ATOM 7937 N N . GLU B 1 82 ? 22.719 25.141 29.266 1 35.12 82 GLU B N 1
ATOM 7938 C CA . GLU B 1 82 ? 23.016 25.516 27.891 1 35.12 82 GLU B CA 1
ATOM 7939 C C . GLU B 1 82 ? 21.75 25.938 27.156 1 35.12 82 GLU B C 1
ATOM 7941 O O . GLU B 1 82 ? 21.719 25.984 25.922 1 35.12 82 GLU B O 1
ATOM 7946 N N . ILE B 1 83 ? 20.719 25.641 27.734 1 35.41 83 ILE B N 1
ATOM 7947 C CA . ILE B 1 83 ? 19.578 26.266 27.062 1 35.41 83 ILE B CA 1
ATOM 7948 C C . ILE B 1 83 ? 19.891 27.734 26.781 1 35.41 83 ILE B C 1
ATOM 7950 O O . ILE B 1 83 ? 19.828 28.578 27.688 1 35.41 83 ILE B O 1
ATOM 7954 N N . PRO B 1 84 ? 21.078 27.969 26.281 1 36.06 84 PRO B N 1
ATOM 7955 C CA . PRO B 1 84 ? 21.156 29.438 26.172 1 36.06 84 PRO B CA 1
ATOM 7956 C C . PRO B 1 84 ? 19.781 30.109 26.219 1 36.06 84 PRO B C 1
ATOM 7958 O O . PRO B 1 84 ? 19.516 30.891 27.141 1 36.06 84 PRO B O 1
ATOM 7961 N N . ILE B 1 85 ? 19.422 30.812 24.953 1 35.06 85 ILE B N 1
ATOM 7962 C CA . ILE B 1 85 ? 18.562 31.875 24.422 1 35.06 85 ILE B CA 1
ATOM 7963 C C . ILE B 1 85 ? 17.109 31.406 24.406 1 35.06 85 ILE B C 1
ATOM 7965 O O . ILE B 1 85 ? 16.641 30.859 23.406 1 35.06 85 ILE B O 1
ATOM 7969 N N . ALA B 1 86 ? 16.766 30.438 24.922 1 38.06 86 ALA B N 1
ATOM 7970 C CA . ALA B 1 86 ? 15.32 30.281 25.094 1 38.06 86 ALA B CA 1
ATOM 7971 C C . ALA B 1 86 ? 14.609 31.641 25.047 1 38.06 86 ALA B C 1
ATOM 7973 O O . ALA B 1 86 ? 13.43 31.719 24.703 1 38.06 86 ALA B O 1
ATOM 7974 N N . ASN B 1 87 ? 15.281 32.5 25.781 1 40.78 87 ASN B N 1
ATOM 7975 C CA . ASN B 1 87 ? 14.656 33.812 25.734 1 40.78 87 ASN B CA 1
ATOM 7976 C C . ASN B 1 87 ? 14.703 34.375 24.312 1 40.78 87 ASN B C 1
ATOM 7978 O O . ASN B 1 87 ? 14.18 35.469 24.078 1 40.78 87 ASN B O 1
ATOM 7982 N N . ASP B 1 88 ? 15.695 33.75 23.547 1 46.16 88 ASP B N 1
ATOM 7983 C CA . ASP B 1 88 ? 15.625 34.312 22.203 1 46.16 88 ASP B CA 1
ATOM 7984 C C . ASP B 1 88 ? 14.617 33.531 21.344 1 46.16 88 ASP B C 1
ATOM 7986 O O . ASP B 1 88 ? 14.789 32.344 21.094 1 46.16 88 ASP B O 1
ATOM 7990 N N . ARG B 1 89 ? 13.523 34.031 21.312 1 49.16 89 ARG B N 1
ATOM 7991 C CA . ARG B 1 89 ? 12.359 33.594 20.531 1 49.16 89 ARG B CA 1
ATOM 7992 C C . ARG B 1 89 ? 12.773 33.062 19.172 1 49.16 89 ARG B C 1
ATOM 7994 O O . ARG B 1 89 ? 12.109 32.188 18.625 1 49.16 89 ARG B O 1
ATOM 8001 N N . LEU B 1 90 ? 13.977 33.469 18.578 1 51.72 90 LEU B N 1
ATOM 8002 C CA . LEU B 1 90 ? 14.289 33.156 17.188 1 51.72 90 LEU B CA 1
ATOM 8003 C C . LEU B 1 90 ? 15.461 32.188 17.109 1 51.72 90 LEU B C 1
ATOM 8005 O O . LEU B 1 90 ? 16.125 32.094 16.078 1 51.72 90 LEU B O 1
ATOM 8009 N N . TRP B 1 91 ? 15.641 31.312 18.156 1 58.94 91 TRP B N 1
ATOM 8010 C CA . TRP B 1 91 ? 16.766 30.375 18.219 1 58.94 91 TRP B CA 1
ATOM 8011 C C . TRP B 1 91 ? 16.5 29.156 17.344 1 58.94 91 TRP B C 1
ATOM 8013 O O . TRP B 1 91 ? 15.352 28.703 17.234 1 58.94 91 TRP B O 1
ATO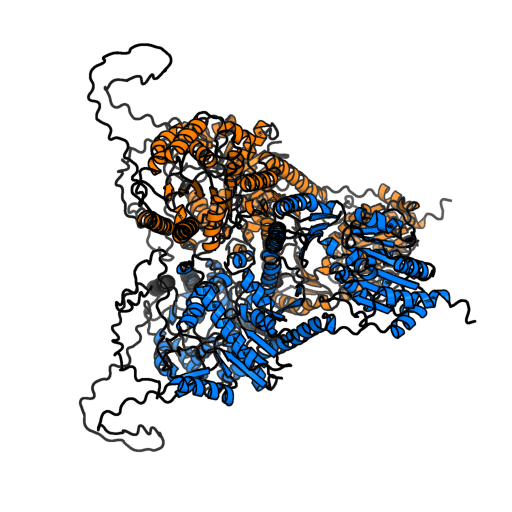M 8023 N N . HIS B 1 92 ? 17.531 28.766 16.609 1 67.75 92 HIS B N 1
ATOM 8024 C CA . HIS B 1 92 ? 17.484 27.531 15.812 1 67.75 92 HIS B CA 1
ATOM 8025 C C . HIS B 1 92 ? 17.531 26.297 16.719 1 67.75 92 HIS B C 1
ATOM 8027 O O . HIS B 1 92 ? 18.578 25.984 17.266 1 67.75 92 HIS B O 1
ATOM 8033 N N . GLY B 1 93 ? 16.469 25.641 16.891 1 69.88 93 GLY B N 1
ATOM 8034 C CA . GLY B 1 93 ? 16.391 24.453 17.703 1 69.88 93 GLY B CA 1
ATOM 8035 C C . GLY B 1 93 ? 16.562 23.172 16.891 1 69.88 93 GLY B C 1
ATOM 8036 O O . GLY B 1 93 ? 16.719 23.219 15.672 1 69.88 93 GLY B O 1
ATOM 8037 N N . PRO B 1 94 ? 16.656 22.062 17.609 1 71.06 94 PRO B N 1
ATOM 8038 C CA . PRO B 1 94 ? 16.75 20.781 16.906 1 71.06 94 PRO B CA 1
ATOM 8039 C C . PRO B 1 94 ? 15.531 20.484 16.031 1 71.06 94 PRO B C 1
ATOM 8041 O O . PRO B 1 94 ? 14.398 20.812 16.422 1 71.06 94 PRO B O 1
ATOM 8044 N N . SER B 1 95 ? 15.797 20 14.852 1 69.44 95 SER B N 1
ATOM 8045 C CA . SER B 1 95 ? 14.711 19.656 13.945 1 69.44 95 SER B CA 1
ATOM 8046 C C . SER B 1 95 ? 13.82 18.562 14.539 1 69.44 95 SER B C 1
ATOM 8048 O O . SER B 1 95 ? 12.625 18.5 14.242 1 69.44 95 SER B O 1
ATOM 8050 N N . GLU B 1 96 ? 14.422 17.766 15.273 1 67.56 96 GLU B N 1
ATOM 8051 C CA . GLU B 1 96 ? 13.68 16.688 15.93 1 67.56 96 GLU B CA 1
ATOM 8052 C C . GLU B 1 96 ? 13.961 16.641 17.422 1 67.56 96 GLU B C 1
ATOM 8054 O O . GLU B 1 96 ? 14.828 15.906 17.875 1 67.56 96 GLU B O 1
ATOM 8059 N N . PRO B 1 97 ? 13.125 17.422 18.078 1 62.97 97 PRO B N 1
ATOM 8060 C CA . PRO B 1 97 ? 13.359 17.438 19.531 1 62.97 97 PRO B CA 1
ATOM 8061 C C . PRO B 1 97 ? 13.016 16.109 20.188 1 62.97 97 PRO B C 1
ATOM 8063 O O . PRO B 1 97 ? 12.32 15.273 19.594 1 62.97 97 PRO B O 1
ATOM 8066 N N . ARG B 1 98 ? 13.5 15.922 21.344 1 60.88 98 ARG B N 1
ATOM 8067 C CA . ARG B 1 98 ? 13.289 14.703 22.125 1 60.88 98 ARG B CA 1
ATOM 8068 C C . ARG B 1 98 ? 11.828 14.555 22.531 1 60.88 98 ARG B C 1
ATOM 8070 O O . ARG B 1 98 ? 11.133 15.555 22.75 1 60.88 98 ARG B O 1
ATOM 8077 N N . THR B 1 99 ? 11.391 13.312 22.484 1 62.91 99 THR B N 1
ATOM 8078 C CA . THR B 1 99 ? 10.039 13.047 22.953 1 62.91 99 THR B CA 1
ATOM 8079 C C . THR B 1 99 ? 10.016 12.867 24.469 1 62.91 99 THR B C 1
ATOM 8081 O O . THR B 1 99 ? 10.82 12.117 25.031 1 62.91 99 THR B O 1
ATOM 8084 N N . ILE B 1 100 ? 9.312 13.75 25.188 1 64.19 100 ILE B N 1
ATOM 8085 C CA . ILE B 1 100 ? 9.195 13.688 26.641 1 64.19 100 ILE B CA 1
ATOM 8086 C C . ILE B 1 100 ? 7.809 13.172 27.031 1 64.19 100 ILE B C 1
ATOM 8088 O O . ILE B 1 100 ? 6.816 13.5 26.375 1 64.19 100 ILE B O 1
ATOM 8092 N N . HIS B 1 101 ? 7.812 12.266 27.984 1 67.19 101 HIS B N 1
ATOM 8093 C CA . HIS B 1 101 ? 6.516 11.836 28.484 1 67.19 101 HIS B CA 1
ATOM 8094 C C . HIS B 1 101 ? 5.738 13.016 29.062 1 67.19 101 HIS B C 1
ATOM 8096 O O . HIS B 1 101 ? 6.32 13.891 29.719 1 67.19 101 HIS B O 1
ATOM 8102 N N . TRP B 1 102 ? 4.566 13.062 28.766 1 65.81 102 TRP B N 1
ATOM 8103 C CA . TRP B 1 102 ? 3.721 14.164 29.219 1 65.81 102 TRP B CA 1
ATOM 8104 C C . TRP B 1 102 ? 3.764 14.297 30.734 1 65.81 102 TRP B C 1
ATOM 8106 O O . TRP B 1 102 ? 3.611 13.312 31.453 1 65.81 102 TRP B O 1
ATOM 8116 N N . GLY B 1 103 ? 4.062 15.445 31.172 1 60.97 103 GLY B N 1
ATOM 8117 C CA . GLY B 1 103 ? 4.062 15.781 32.594 1 60.97 103 GLY B CA 1
ATOM 8118 C C . GLY B 1 103 ? 5.398 15.547 33.25 1 60.97 103 GLY B C 1
ATOM 8119 O O . GLY B 1 103 ? 5.531 15.727 34.469 1 60.97 103 GLY B O 1
ATOM 8120 N N . HIS B 1 104 ? 6.352 15.039 32.5 1 67.56 104 HIS B N 1
ATOM 8121 C CA . HIS B 1 104 ? 7.621 14.719 33.156 1 67.56 104 HIS B CA 1
ATOM 8122 C C . HIS B 1 104 ? 8.773 15.5 32.531 1 67.56 104 HIS B C 1
ATOM 8124 O O . HIS B 1 104 ? 9.711 14.914 31.984 1 67.56 104 HIS B O 1
ATOM 8130 N N . SER B 1 105 ? 8.664 16.797 32.656 1 68.69 105 SER B N 1
ATOM 8131 C CA . SER B 1 105 ? 9.781 17.594 32.156 1 68.69 105 SER B CA 1
ATOM 8132 C C . SER B 1 105 ? 11.016 17.422 33.062 1 68.69 105 SER B C 1
ATOM 8134 O O . SER B 1 105 ? 10.898 17.359 34.281 1 68.69 105 SER B O 1
ATOM 8136 N N . ARG B 1 106 ? 12.055 17.188 32.594 1 63.75 106 ARG B N 1
ATOM 8137 C CA . ARG B 1 106 ? 13.289 17.094 33.344 1 63.75 106 ARG B CA 1
ATOM 8138 C C . ARG B 1 106 ? 13.953 18.469 33.5 1 63.75 106 ARG B C 1
ATOM 8140 O O . ARG B 1 106 ? 14.852 18.641 34.312 1 63.75 106 ARG B O 1
ATOM 8147 N N . ARG B 1 107 ? 13.344 19.469 32.812 1 71.62 107 ARG B N 1
ATOM 8148 C CA . ARG B 1 107 ? 14.016 20.766 32.75 1 71.62 107 ARG B CA 1
ATOM 8149 C C . ARG B 1 107 ? 13.242 21.812 33.531 1 71.62 107 ARG B C 1
ATOM 8151 O O . ARG B 1 107 ? 13.836 22.734 34.094 1 71.62 107 ARG B O 1
ATOM 8158 N N . PHE B 1 108 ? 11.984 21.625 33.5 1 81.44 108 PHE B N 1
ATOM 8159 C CA . PHE B 1 108 ? 11.156 22.688 34.062 1 81.44 108 PHE B CA 1
ATOM 8160 C C . PHE B 1 108 ? 10.359 22.172 35.25 1 81.44 108 PHE B C 1
ATOM 8162 O O . PHE B 1 108 ? 10.031 20.984 35.312 1 81.44 108 PHE B O 1
ATOM 8169 N N . ASN B 1 109 ? 10.203 23.078 36.188 1 84.19 109 ASN B N 1
ATOM 8170 C CA . ASN B 1 109 ? 9.312 22.766 37.281 1 84.19 109 ASN B CA 1
ATOM 8171 C C . ASN B 1 109 ? 7.852 22.953 36.906 1 84.19 109 ASN B C 1
ATOM 8173 O O . ASN B 1 109 ? 7.359 24.078 36.844 1 84.19 109 ASN B O 1
ATOM 8177 N N . GLN B 1 110 ? 7.262 21.891 36.75 1 88.06 110 GLN B N 1
ATOM 8178 C CA . GLN B 1 110 ? 5.879 21.906 36.25 1 88.06 110 GLN B CA 1
ATOM 8179 C C . GLN B 1 110 ? 4.996 20.984 37.094 1 88.06 110 GLN B C 1
ATOM 8181 O O . GLN B 1 110 ? 5.496 20.078 37.781 1 88.06 110 GLN B O 1
ATOM 8186 N N . PRO B 1 111 ? 3.721 21.234 37.094 1 87.19 111 PRO B N 1
ATOM 8187 C CA . PRO B 1 111 ? 2.816 20.422 37.906 1 87.19 111 PRO B CA 1
ATOM 8188 C C . PRO B 1 111 ? 2.754 18.969 37.469 1 87.19 111 PRO B C 1
ATOM 8190 O O . PRO B 1 111 ? 3.031 18.672 36.312 1 87.19 111 PRO B O 1
ATOM 8193 N N . LYS B 1 112 ? 2.355 18.141 38.438 1 83.44 112 LYS B N 1
ATOM 8194 C CA . LYS B 1 112 ? 2.17 16.719 38.125 1 83.44 112 LYS B CA 1
ATOM 8195 C C . LYS B 1 112 ? 0.786 16.469 37.531 1 83.44 112 LYS B C 1
ATOM 8197 O O . LYS B 1 112 ? -0.172 17.172 37.875 1 83.44 112 LYS B O 1
ATOM 8202 N N . SER B 1 113 ? 0.739 15.469 36.75 1 86.19 113 SER B N 1
ATOM 8203 C CA . SER B 1 113 ? -0.506 15.133 36.062 1 86.19 113 SER B CA 1
ATOM 8204 C C . SER B 1 113 ? -1.552 14.609 37.031 1 86.19 113 SER B C 1
ATOM 8206 O O . SER B 1 113 ? -1.226 13.852 37.938 1 86.19 113 SER B O 1
ATOM 8208 N N . ARG B 1 114 ? -2.781 14.953 36.844 1 81.5 114 ARG B N 1
ATOM 8209 C CA . ARG B 1 114 ? -3.898 14.461 37.656 1 81.5 114 ARG B CA 1
ATOM 8210 C C . ARG B 1 114 ? -4.758 13.484 36.844 1 81.5 114 ARG B C 1
ATOM 8212 O O . ARG B 1 114 ? -5.922 13.258 37.188 1 81.5 114 ARG B O 1
ATOM 8219 N N . ALA B 1 115 ? -4.176 13.062 35.812 1 81.06 115 ALA B N 1
ATOM 8220 C CA . ALA B 1 115 ? -4.922 12.133 34.969 1 81.06 115 ALA B CA 1
ATOM 8221 C C . ALA B 1 115 ? -5.141 10.805 35.688 1 81.06 115 ALA B C 1
ATOM 8223 O O . ALA B 1 115 ? -4.242 10.297 36.344 1 81.06 115 ALA B O 1
ATOM 8224 N N . ALA B 1 116 ? -6.406 10.359 35.719 1 67.88 116 ALA B N 1
ATOM 8225 C CA . ALA B 1 116 ? -6.758 9.07 36.312 1 67.88 116 ALA B CA 1
ATOM 8226 C C . ALA B 1 116 ? -6.344 7.91 35.406 1 67.88 116 ALA B C 1
ATOM 8228 O O . ALA B 1 116 ? -6.133 8.094 34.219 1 67.88 116 ALA B O 1
ATOM 8229 N N . ASP B 1 117 ? -5.922 6.809 36.031 1 58.16 117 ASP B N 1
ATOM 8230 C CA . ASP B 1 117 ? -5.539 5.617 35.312 1 58.16 117 ASP B CA 1
ATOM 8231 C C . ASP B 1 117 ? -6.625 5.219 34.312 1 58.16 117 ASP B C 1
ATOM 8233 O O . ASP B 1 117 ? -7.812 5.238 34.625 1 58.16 117 ASP B O 1
ATOM 8237 N N . PRO B 1 118 ? -6.191 5.27 33.062 1 55.06 118 PRO B N 1
ATOM 8238 C CA . PRO B 1 118 ? -7.199 4.855 32.094 1 55.06 118 PRO B CA 1
ATOM 8239 C C . PRO B 1 118 ? -7.906 3.561 32.5 1 55.06 118 PRO B C 1
ATOM 8241 O O . PRO B 1 118 ? -7.379 2.783 33.281 1 55.06 118 PRO B O 1
ATOM 8244 N N . PRO B 1 119 ? -9.273 3.457 32.312 1 47 119 PRO B N 1
ATOM 8245 C CA . PRO B 1 119 ? -9.977 2.215 32.625 1 47 119 PRO B CA 1
ATOM 8246 C C . PRO B 1 119 ? -9.203 0.97 32.188 1 47 119 PRO B C 1
ATOM 8248 O O . PRO B 1 119 ? -8.422 1.019 31.234 1 47 119 PRO B O 1
ATOM 8251 N N . THR B 1 120 ? -8.789 0.108 33.125 1 45.91 120 THR B N 1
ATOM 8252 C CA . THR B 1 120 ? -8.031 -1.129 32.969 1 45.91 120 THR B CA 1
ATOM 8253 C C . THR B 1 120 ? -8.391 -1.816 31.672 1 45.91 120 THR B C 1
ATOM 8255 O O . THR B 1 120 ? -9.547 -1.81 31.25 1 45.91 120 THR B O 1
ATOM 8258 N N . PRO B 1 121 ? -7.461 -2.16 30.984 1 43.22 121 PRO B N 1
ATOM 8259 C CA . PRO B 1 121 ? -7.613 -2.807 29.688 1 43.22 121 PRO B CA 1
ATOM 8260 C C . PRO B 1 121 ? -8.539 -4.02 29.719 1 43.22 121 PRO B C 1
ATOM 8262 O O . PRO B 1 121 ? -8.664 -4.738 28.734 1 43.22 121 PRO B O 1
ATOM 8265 N N . SER B 1 122 ? -8.82 -4.715 31.016 1 41.03 122 SER B N 1
ATOM 8266 C CA . SER B 1 122 ? -9.586 -5.957 31.016 1 41.03 122 SER B CA 1
ATOM 8267 C C . SER B 1 122 ? -11.07 -5.691 30.781 1 41.03 122 SER B C 1
ATOM 8269 O O . SER B 1 122 ? -11.609 -4.695 31.266 1 41.03 122 SER B O 1
ATOM 8271 N N . ILE B 1 123 ? -11.594 -6.27 29.812 1 41 123 ILE B N 1
ATOM 8272 C CA . ILE B 1 123 ? -13.047 -6.293 29.703 1 41 123 ILE B CA 1
ATOM 8273 C C . ILE B 1 123 ? -13.664 -6.5 31.094 1 41 123 ILE B C 1
ATOM 8275 O O . ILE B 1 123 ? -14.805 -6.098 31.328 1 41 123 ILE B O 1
ATOM 8279 N N . SER B 1 124 ? -13.062 -7.312 32.062 1 35.53 124 SER B N 1
ATOM 8280 C CA . SER B 1 124 ? -13.641 -7.754 33.312 1 35.53 124 SER B CA 1
ATOM 8281 C C . SER B 1 124 ? -13.633 -6.637 34.375 1 35.53 124 SER B C 1
ATOM 8283 O O . SER B 1 124 ? -13.867 -6.879 35.562 1 35.53 124 SER B O 1
ATOM 8285 N N . SER B 1 125 ? -13.117 -5.488 34.156 1 35.78 125 SER B N 1
ATOM 8286 C CA . SER B 1 125 ? -13.047 -4.762 35.438 1 35.78 125 SER B CA 1
ATOM 8287 C C . SER B 1 125 ? -14.438 -4.457 35.969 1 35.78 125 SER B C 1
ATOM 8289 O O . SER B 1 125 ? -15.102 -3.52 35.5 1 35.78 125 SER B O 1
ATOM 8291 N N . SER B 1 126 ? -15.234 -5.449 36.312 1 32.28 126 SER B N 1
ATOM 8292 C CA . SER B 1 126 ? -16.328 -5.129 37.219 1 32.28 126 SER B CA 1
ATOM 8293 C C . SER B 1 126 ? -15.82 -4.367 38.438 1 32.28 126 SER B C 1
ATOM 8295 O O . SER B 1 126 ? -16.578 -4.113 39.375 1 32.28 126 SER B O 1
ATOM 8297 N N . ARG B 1 127 ? -14.586 -4.742 39.125 1 31.34 127 ARG B N 1
ATOM 8298 C CA . ARG B 1 127 ? -14.477 -4.18 40.469 1 31.34 127 ARG B CA 1
ATOM 8299 C C . ARG B 1 127 ? -14.57 -2.658 40.438 1 31.34 127 ARG B C 1
ATOM 8301 O O . ARG B 1 127 ? -14.148 -2.025 39.469 1 31.34 127 ARG B O 1
ATOM 8308 N N . GLY B 1 128 ? -15.469 -1.989 41.344 1 29.84 128 GLY B N 1
ATOM 8309 C CA . GLY B 1 128 ? -15.523 -0.645 41.906 1 29.84 128 GLY B CA 1
ATOM 8310 C C . GLY B 1 128 ? -14.164 0.01 42 1 29.84 128 GLY B C 1
ATOM 8311 O O . GLY B 1 128 ? -13.133 -0.651 41.844 1 29.84 128 GLY B O 1
ATOM 8312 N N . PRO B 1 129 ? -14.133 1.369 42.188 1 30.88 129 PRO B N 1
ATOM 8313 C CA . PRO B 1 129 ? -12.945 2.18 42.5 1 30.88 129 PRO B CA 1
ATOM 8314 C C . PRO B 1 129 ? -12.047 1.533 43.531 1 30.88 129 PRO B C 1
ATOM 8316 O O . PRO B 1 129 ? -12.445 1.364 44.688 1 30.88 129 PRO B O 1
ATOM 8319 N N . ILE B 1 130 ? -11.531 0.357 43.438 1 30 130 ILE B N 1
ATOM 8320 C CA . ILE B 1 130 ? -10.688 0.067 44.594 1 30 130 ILE B CA 1
ATOM 8321 C C . ILE B 1 130 ? -9.758 1.246 44.875 1 30 130 ILE B C 1
ATOM 8323 O O . ILE B 1 130 ? -9.062 1.718 43.969 1 30 130 ILE B O 1
ATOM 8327 N N . GLN B 1 131 ? -9.938 2.131 45.969 1 28.09 131 GLN B N 1
ATOM 8328 C CA . GLN B 1 131 ? -9.234 3.223 46.625 1 28.09 131 GLN B CA 1
ATOM 8329 C C . GLN B 1 131 ? -7.75 2.914 46.781 1 28.09 131 GLN B C 1
ATOM 8331 O O . GLN B 1 131 ? -7.027 3.629 47.469 1 28.09 131 GLN B O 1
ATOM 8336 N N . GLY B 1 132 ? -7.285 1.686 46.625 1 28.62 132 GLY B N 1
ATOM 8337 C CA . GLY B 1 132 ? -5.918 1.654 47.125 1 28.62 132 GLY B CA 1
ATOM 8338 C C . GLY B 1 132 ? -4.941 2.408 46.25 1 28.62 132 GLY B C 1
ATOM 8339 O O . GLY B 1 132 ? -5.293 2.828 45.125 1 28.62 132 GLY B O 1
ATOM 8340 N N . PRO B 1 133 ? -3.682 2.863 46.781 1 25.44 133 PRO B N 1
ATOM 8341 C CA . PRO B 1 133 ? -2.721 3.717 46.062 1 25.44 133 PRO B CA 1
ATOM 8342 C C . PRO B 1 133 ? -2.416 3.221 44.656 1 25.44 133 PRO B C 1
ATOM 8344 O O . PRO B 1 133 ? -2.572 2.031 44.375 1 25.44 133 PRO B O 1
ATOM 8347 N N . ARG B 1 134 ? -2.283 4.156 43.688 1 29.5 134 ARG B N 1
ATOM 8348 C CA . ARG B 1 134 ? -1.872 4.098 42.312 1 29.5 134 ARG B CA 1
ATOM 8349 C C . ARG B 1 134 ? -0.791 3.043 42.094 1 29.5 134 ARG B C 1
ATOM 8351 O O . ARG B 1 134 ? 0.352 3.225 42.5 1 29.5 134 ARG B O 1
ATOM 8358 N N . ARG B 1 135 ? -1.097 1.777 42.219 1 26.84 135 ARG B N 1
ATOM 8359 C CA . ARG B 1 135 ? 0.072 0.98 41.875 1 26.84 135 ARG B CA 1
ATOM 8360 C C . ARG B 1 135 ? 0.585 1.351 40.5 1 26.84 135 ARG B C 1
ATOM 8362 O O . ARG B 1 135 ? -0.176 1.351 39.531 1 26.84 135 ARG B O 1
ATOM 8369 N N . GLU B 1 136 ? 1.687 2.066 40.344 1 27.22 136 GLU B N 1
ATOM 8370 C CA . GLU B 1 136 ? 2.459 2.422 39.156 1 27.22 136 GLU B CA 1
ATOM 8371 C C . GLU B 1 136 ? 2.658 1.216 38.25 1 27.22 136 GLU B C 1
ATOM 8373 O O . GLU B 1 136 ? 3.365 0.271 38.625 1 27.22 136 GLU B O 1
ATOM 8378 N N . LEU B 1 137 ? 1.575 0.598 37.844 1 27.44 137 LEU B N 1
ATOM 8379 C CA . LEU B 1 137 ? 1.792 -0.504 36.906 1 27.44 137 LEU B CA 1
ATOM 8380 C C . LEU B 1 137 ? 2.799 -0.117 35.844 1 27.44 137 LEU B C 1
ATOM 8382 O O . LEU B 1 137 ? 2.49 0.683 34.938 1 27.44 137 LEU B O 1
ATOM 8386 N N . SER B 1 138 ? 4.043 0.109 36.156 1 24.84 138 SER B N 1
ATOM 8387 C CA . SER B 1 138 ? 5.18 0.211 35.25 1 24.84 138 SER B CA 1
ATOM 8388 C C . SER B 1 138 ? 5.219 -0.963 34.281 1 24.84 138 SER B C 1
ATOM 8390 O O . SER B 1 138 ? 5.246 -2.123 34.719 1 24.84 138 SER B O 1
ATOM 8392 N N . LEU B 1 139 ? 4.445 -0.928 33.312 1 26.08 139 LEU B N 1
ATOM 8393 C CA . LEU B 1 139 ? 4.605 -1.954 32.312 1 26.08 139 LEU B CA 1
ATOM 8394 C C . LEU B 1 139 ? 6.062 -2.379 32.188 1 26.08 139 LEU B C 1
ATOM 8396 O O . LEU B 1 139 ? 6.387 -3.285 31.406 1 26.08 139 LEU B O 1
ATOM 8400 N N . ASP B 1 140 ? 7.102 -1.458 32.312 1 24.05 140 ASP B N 1
ATOM 8401 C CA . ASP B 1 140 ? 8.5 -1.877 32.281 1 24.05 140 ASP B CA 1
ATOM 8402 C C . ASP B 1 140 ? 8.844 -2.752 33.469 1 24.05 140 ASP B C 1
ATOM 8404 O O . ASP B 1 140 ? 8.43 -2.465 34.594 1 24.05 140 ASP B O 1
ATOM 8408 N N . GLY B 1 141 ? 8.914 -4.082 33.406 1 25.12 141 GLY B N 1
ATOM 8409 C CA . GLY B 1 141 ? 9.469 -4.988 34.406 1 25.12 141 GLY B CA 1
ATOM 8410 C C . GLY B 1 141 ? 10.594 -4.371 35.219 1 25.12 141 GLY B C 1
ATOM 8411 O O . GLY B 1 141 ? 11.164 -5.023 36.094 1 25.12 141 GLY B O 1
ATOM 8412 N N . SER B 1 142 ? 11.555 -3.604 34.5 1 23.84 142 SER B N 1
ATOM 8413 C CA . SER B 1 142 ? 12.719 -3.414 35.375 1 23.84 142 SER B CA 1
ATOM 8414 C C . SER B 1 142 ? 12.32 -2.746 36.688 1 23.84 142 SER B C 1
ATOM 8416 O O . SER B 1 142 ? 11.625 -1.729 36.688 1 23.84 142 SER B O 1
ATOM 8418 N N . GLN B 1 143 ? 12.188 -3.479 37.75 1 25.34 143 GLN B N 1
ATOM 8419 C CA . GLN B 1 143 ? 12.164 -3.164 39.188 1 25.34 143 GLN B CA 1
ATOM 8420 C C . GLN B 1 143 ? 13.188 -2.086 39.531 1 25.34 143 GLN B C 1
ATOM 8422 O O . GLN B 1 143 ? 13.445 -1.82 40.688 1 25.34 143 GLN B O 1
ATOM 8427 N N . ASP B 1 144 ? 14.133 -1.716 38.656 1 25.19 144 ASP B N 1
ATOM 8428 C CA . ASP B 1 144 ? 15.062 -0.892 39.438 1 25.19 144 ASP B CA 1
ATOM 8429 C C . ASP B 1 144 ? 14.359 0.336 40 1 25.19 144 ASP B C 1
ATOM 8431 O O . ASP B 1 144 ? 13.93 1.218 39.25 1 25.19 144 ASP B O 1
ATOM 8435 N N . ARG B 1 145 ? 13.625 0.148 41.156 1 26.78 145 ARG B N 1
ATOM 8436 C CA . ARG B 1 145 ? 13.242 1.129 42.156 1 26.78 145 ARG B CA 1
ATOM 8437 C C . ARG B 1 145 ? 14.422 2.027 42.531 1 26.78 145 ARG B C 1
ATOM 8439 O O . ARG B 1 145 ? 15.242 1.675 43.375 1 26.78 145 ARG B O 1
ATOM 8446 N N . TRP B 1 146 ? 15.18 2.51 41.688 1 25.58 146 TRP B N 1
ATOM 8447 C CA . TRP B 1 146 ? 15.898 3.566 42.375 1 25.58 146 TRP B CA 1
ATOM 8448 C C . TRP B 1 146 ? 14.961 4.387 43.25 1 25.58 146 TRP B C 1
ATOM 8450 O O . TRP B 1 146 ? 13.852 4.73 42.844 1 25.58 146 TRP B O 1
ATOM 8460 N N . GLY B 1 147 ? 14.867 4.082 44.594 1 25.44 147 GLY B N 1
ATOM 8461 C CA . GLY B 1 147 ? 14.328 4.754 45.75 1 25.44 147 GLY B CA 1
ATOM 8462 C C . GLY B 1 147 ? 14.422 6.266 45.688 1 25.44 147 GLY B C 1
ATOM 8463 O O . GLY B 1 147 ? 14.984 6.91 46.562 1 25.44 147 GLY B O 1
ATOM 8464 N N . MET B 1 148 ? 14.727 6.832 44.5 1 24.77 148 MET B N 1
ATOM 8465 C CA . MET B 1 148 ? 14.68 8.258 44.844 1 24.77 148 MET B CA 1
ATOM 8466 C C . MET B 1 148 ? 13.359 8.625 45.5 1 24.77 148 MET B C 1
ATOM 8468 O O . MET B 1 148 ? 12.289 8.359 44.969 1 24.77 148 MET B O 1
ATOM 8472 N N . THR B 1 149 ? 13.352 8.398 46.781 1 24.84 149 THR B N 1
ATOM 8473 C CA . THR B 1 149 ? 12.352 9.039 47.625 1 24.84 149 THR B CA 1
ATOM 8474 C C . THR B 1 149 ? 11.938 10.391 47.062 1 24.84 149 THR B C 1
ATOM 8476 O O . THR B 1 149 ? 12.75 11.305 46.969 1 24.84 149 THR B O 1
ATOM 8479 N N . TYR B 1 150 ? 11.328 10.336 45.938 1 25.55 150 TYR B N 1
ATOM 8480 C CA . TYR B 1 150 ? 10.672 11.617 45.719 1 25.55 150 TYR B CA 1
ATOM 8481 C C . TYR B 1 150 ? 10.102 12.188 47 1 25.55 150 TYR B C 1
ATOM 8483 O O . TYR B 1 150 ? 9.305 11.523 47.688 1 25.55 150 TYR B O 1
ATOM 8491 N N . HIS B 1 151 ? 11.008 12.602 47.938 1 25.28 151 HIS B N 1
ATOM 8492 C CA . HIS B 1 151 ? 10.422 13.43 48.969 1 25.28 151 HIS B CA 1
ATOM 8493 C C . HIS B 1 151 ? 9.172 14.148 48.469 1 25.28 151 HIS B C 1
ATOM 8495 O O . HIS B 1 151 ? 9.156 14.688 47.375 1 25.28 151 HIS B O 1
ATOM 8501 N N . SER B 1 152 ? 8.078 13.562 48.781 1 28.66 152 SER B N 1
ATOM 8502 C CA . SER B 1 152 ? 6.801 14.273 48.781 1 28.66 152 SER B CA 1
ATOM 8503 C C . SER B 1 152 ? 6.996 15.75 49.094 1 28.66 152 SER B C 1
ATOM 8505 O O . SER B 1 152 ? 7.105 16.141 50.25 1 28.66 152 SER B O 1
ATOM 8507 N N . SER B 1 153 ? 8.086 16.344 48.562 1 30.3 153 SER B N 1
ATOM 8508 C CA . SER B 1 153 ? 8.039 17.766 48.906 1 30.3 153 SER B CA 1
ATOM 8509 C C . SER B 1 153 ? 6.602 18.281 48.938 1 30.3 153 SER B C 1
ATOM 8511 O O . SER B 1 153 ? 5.73 17.734 48.25 1 30.3 153 SER B O 1
ATOM 8513 N N . THR B 1 154 ? 6.164 18.703 50.031 1 31.33 154 THR B N 1
ATOM 8514 C CA . THR B 1 154 ? 4.941 19.453 50.281 1 31.33 154 THR B CA 1
ATOM 8515 C C . THR B 1 154 ? 4.465 20.156 49 1 31.33 154 THR B C 1
ATOM 8517 O O . THR B 1 154 ? 5.246 20.828 48.312 1 31.33 154 THR B O 1
ATOM 8520 N N . GLY B 1 155 ? 3.643 19.438 48.156 1 36.97 155 GLY B N 1
ATOM 8521 C CA . GLY B 1 155 ? 2.904 20.094 47.094 1 36.97 155 GLY B CA 1
ATOM 8522 C C . GLY B 1 155 ? 2.865 21.609 47.25 1 36.97 155 GLY B C 1
ATOM 8523 O O . 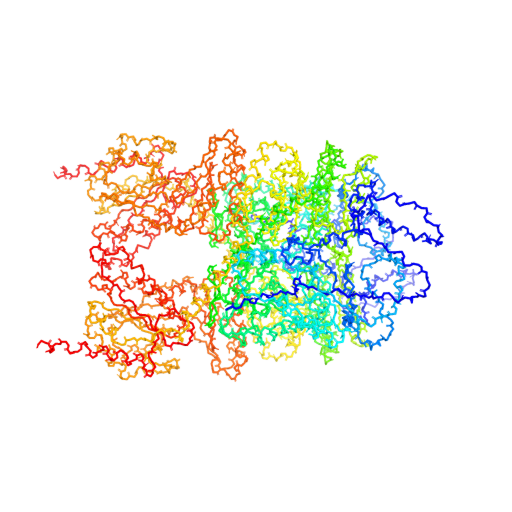GLY B 1 155 ? 2.004 22.156 47.938 1 36.97 155 GLY B O 1
ATOM 8524 N N . VAL B 1 156 ? 3.988 22.188 47.375 1 41 156 VAL B N 1
ATOM 8525 C CA . VAL B 1 156 ? 3.959 23.641 47.375 1 41 156 VAL B CA 1
ATOM 8526 C C . VAL B 1 156 ? 2.99 24.125 46.281 1 41 156 VAL B C 1
ATOM 8528 O O . VAL B 1 156 ? 3.078 23.719 45.125 1 41 156 VAL B O 1
ATOM 8531 N N . SER B 1 157 ? 1.797 24.328 46.594 1 52.72 157 SER B N 1
ATOM 8532 C CA . SER B 1 157 ? 0.723 24.938 45.844 1 52.72 157 SER B CA 1
ATOM 8533 C C . SER B 1 157 ? 1.271 25.953 44.844 1 52.72 157 SER B C 1
ATOM 8535 O O . SER B 1 157 ? 1.842 26.969 45.219 1 52.72 157 SER B O 1
ATOM 8537 N N . LEU B 1 158 ? 1.844 25.469 43.625 1 63.97 158 LEU B N 1
ATOM 8538 C CA . LEU B 1 158 ? 2.285 26.328 42.531 1 63.97 158 LEU B CA 1
ATOM 8539 C C . LEU B 1 158 ? 1.246 27.406 42.25 1 63.97 158 LEU B C 1
ATOM 8541 O O . LEU B 1 158 ? 1.448 28.25 41.375 1 63.97 158 LEU B O 1
ATOM 8545 N N . SER B 1 159 ? 0.095 27.25 43 1 59.69 159 SER B N 1
ATOM 8546 C CA . SER B 1 159 ? -0.976 28.188 42.719 1 59.69 159 SER B CA 1
ATOM 8547 C C . SER B 1 159 ? -0.51 29.625 42.906 1 59.69 159 SER B C 1
ATOM 8549 O O . SER B 1 159 ? -0.961 30.547 42.219 1 59.69 159 SER B O 1
ATOM 8551 N N . ASN B 1 160 ? 0.502 29.75 43.844 1 64.62 160 ASN B N 1
ATOM 8552 C CA . ASN B 1 160 ? 0.9 31.141 44.125 1 64.62 160 ASN B CA 1
ATOM 8553 C C . ASN B 1 160 ? 2.365 31.375 43.781 1 64.62 160 ASN B C 1
ATOM 8555 O O . ASN B 1 160 ? 2.969 32.344 44.25 1 64.62 160 ASN B O 1
ATOM 8559 N N . ALA B 1 161 ? 2.92 30.406 42.844 1 78.75 161 ALA B N 1
ATOM 8560 C CA . ALA B 1 161 ? 4.336 30.547 42.531 1 78.75 161 ALA B CA 1
ATOM 8561 C C . ALA B 1 161 ? 4.523 31.453 41.312 1 78.75 161 ALA B C 1
ATOM 8563 O O . ALA B 1 161 ? 3.65 31.531 40.438 1 78.75 161 ALA B O 1
ATOM 8564 N N . ASP B 1 162 ? 5.59 32.219 41.375 1 87.19 162 ASP B N 1
ATOM 8565 C CA . ASP B 1 162 ? 5.969 33 40.219 1 87.19 162 ASP B CA 1
ATOM 8566 C C . ASP B 1 162 ? 6.355 32.062 39.062 1 87.19 162 ASP B C 1
ATOM 8568 O O . ASP B 1 162 ? 6.789 30.938 39.25 1 87.19 162 ASP B O 1
ATOM 8572 N N . TRP B 1 163 ? 5.992 32.469 37.844 1 91.19 163 TRP B N 1
ATOM 8573 C CA . TRP B 1 163 ? 6.281 31.641 36.688 1 91.19 163 TRP B CA 1
ATOM 8574 C C . TRP B 1 163 ? 6.887 32.5 35.562 1 91.19 163 TRP B C 1
ATOM 8576 O O . TRP B 1 163 ? 6.703 33.719 35.531 1 91.19 163 TRP B O 1
ATOM 8586 N N . VAL B 1 164 ? 7.684 31.859 34.719 1 89.69 164 VAL B N 1
ATOM 8587 C CA . VAL B 1 164 ? 8.289 32.5 33.562 1 89.69 164 VAL B CA 1
ATOM 8588 C C . VAL B 1 164 ? 8 31.672 32.312 1 89.69 164 VAL B C 1
ATOM 8590 O O . VAL B 1 164 ? 7.871 30.453 32.375 1 89.69 164 VAL B O 1
ATOM 8593 N N . VAL B 1 165 ? 7.867 32.375 31.203 1 91.12 165 VAL B N 1
ATOM 8594 C CA . VAL B 1 165 ? 7.641 31.703 29.938 1 91.12 165 VAL B CA 1
ATOM 8595 C C . VAL B 1 165 ? 8.969 31.234 29.344 1 91.12 165 VAL B C 1
ATOM 8597 O O . VAL B 1 165 ? 9.945 32 29.312 1 91.12 165 VAL B O 1
ATOM 8600 N N . LYS B 1 166 ? 9.039 29.953 28.969 1 86.94 166 LYS B N 1
ATOM 8601 C CA . LYS B 1 166 ? 10.234 29.375 28.359 1 86.94 166 LYS B CA 1
ATOM 8602 C C . LYS B 1 166 ? 9.898 28.703 27.031 1 86.94 166 LYS B C 1
ATOM 8604 O O . LYS B 1 166 ? 8.734 28.422 26.75 1 86.94 166 LYS B O 1
ATOM 8609 N N . ALA B 1 167 ? 10.961 28.469 26.234 1 83.81 167 ALA B N 1
ATOM 8610 C CA . ALA B 1 167 ? 10.781 27.703 25 1 83.81 167 ALA B CA 1
ATOM 8611 C C . ALA B 1 167 ? 10.43 26.25 25.297 1 83.81 167 ALA B C 1
ATOM 8613 O O . ALA B 1 167 ? 11.016 25.641 26.188 1 83.81 167 ALA B O 1
ATOM 8614 N N . ALA B 1 168 ? 9.484 25.766 24.594 1 83.75 168 ALA B N 1
ATOM 8615 C CA . ALA B 1 168 ? 9.008 24.406 24.828 1 83.75 168 ALA B CA 1
ATOM 8616 C C . ALA B 1 168 ? 10.07 23.375 24.453 1 83.75 168 ALA B C 1
ATOM 8618 O O . ALA B 1 168 ? 10.828 23.578 23.5 1 83.75 168 ALA B O 1
ATOM 8619 N N . GLU B 1 169 ? 10.062 22.266 25.203 1 74.12 169 GLU B N 1
ATOM 8620 C CA . GLU B 1 169 ? 10.977 21.172 24.906 1 74.12 169 GLU B CA 1
ATOM 8621 C C . GLU B 1 169 ? 10.383 20.234 23.859 1 74.12 169 GLU B C 1
ATOM 8623 O O . GLU B 1 169 ? 11.125 19.562 23.141 1 74.12 169 GLU B O 1
ATOM 8628 N N . GLN B 1 170 ? 9.078 20.266 23.859 1 79.12 170 GLN B N 1
ATOM 8629 C CA . GLN B 1 170 ? 8.383 19.359 22.953 1 79.12 170 GLN B CA 1
ATOM 8630 C C . GLN B 1 170 ? 7.836 20.125 21.75 1 79.12 170 GLN B C 1
ATOM 8632 O O . GLN B 1 170 ? 7.824 21.359 21.734 1 79.12 170 GLN B O 1
ATOM 8637 N N . GLY B 1 171 ? 7.586 19.375 20.734 1 82.94 171 GLY B N 1
ATOM 8638 C CA . GLY B 1 171 ? 7.035 19.969 19.516 1 82.94 171 GLY B CA 1
ATOM 8639 C C . GLY B 1 171 ? 7.793 19.578 18.266 1 82.94 171 GLY B C 1
ATOM 8640 O O . GLY B 1 171 ? 8.734 18.781 18.328 1 82.94 171 GLY B O 1
ATOM 8641 N N . HIS B 1 172 ? 7.355 20.141 17.234 1 85.94 172 HIS B N 1
ATOM 8642 C CA . HIS B 1 172 ? 8 19.875 15.945 1 85.94 172 HIS B CA 1
ATOM 8643 C C . HIS B 1 172 ? 9.055 20.922 15.625 1 85.94 172 HIS B C 1
ATOM 8645 O O . HIS B 1 172 ? 8.727 22 15.102 1 85.94 172 HIS B O 1
ATOM 8651 N N . GLY B 1 173 ? 10.266 20.562 15.82 1 87.06 173 GLY B N 1
ATOM 8652 C CA . GLY B 1 173 ? 11.367 21.5 15.656 1 87.06 173 GLY B CA 1
ATOM 8653 C C . GLY B 1 173 ? 11.492 22.031 14.242 1 87.06 173 GLY B C 1
ATOM 8654 O O . GLY B 1 173 ? 11.742 23.219 14.031 1 87.06 173 GLY B O 1
ATOM 8655 N N . GLY B 1 174 ? 11.273 21.172 13.281 1 90.25 174 GLY B N 1
ATOM 8656 C CA . GLY B 1 174 ? 11.336 21.609 11.891 1 90.25 174 GLY B CA 1
ATOM 8657 C C . GLY B 1 174 ? 10.305 22.656 11.539 1 90.25 174 GLY B C 1
ATOM 8658 O O . GLY B 1 174 ? 10.602 23.609 10.828 1 90.25 174 GLY B O 1
ATOM 8659 N N . LEU B 1 175 ? 9.125 22.484 12.062 1 93.38 175 LEU B N 1
ATOM 8660 C CA . LEU B 1 175 ? 8.047 23.438 11.844 1 93.38 175 LEU B CA 1
ATOM 8661 C C . LEU B 1 175 ? 8.359 24.781 12.492 1 93.38 175 LEU B C 1
ATOM 8663 O O . LEU B 1 175 ? 8.203 25.828 11.875 1 93.38 175 LEU B O 1
ATOM 8667 N N . GLN B 1 176 ? 8.859 24.75 13.688 1 91.69 176 GLN B N 1
ATOM 8668 C CA . GLN B 1 176 ? 9.188 25.969 14.414 1 91.69 176 GLN B CA 1
ATOM 8669 C C . GLN B 1 176 ? 10.297 26.75 13.711 1 91.69 176 GLN B C 1
ATOM 8671 O O . GLN B 1 176 ? 10.219 27.969 13.578 1 91.69 176 GLN B O 1
ATOM 8676 N N . ASN B 1 177 ? 11.297 26.016 13.25 1 91.5 177 ASN B N 1
ATOM 8677 C CA . ASN B 1 177 ? 12.398 26.656 12.539 1 91.5 177 ASN B CA 1
ATOM 8678 C C . ASN B 1 177 ? 11.922 27.312 11.25 1 91.5 177 ASN B C 1
ATOM 8680 O O . ASN B 1 177 ? 12.406 28.375 10.875 1 91.5 177 ASN B O 1
ATOM 8684 N N . ALA B 1 178 ? 11.047 26.672 10.586 1 93.5 178 ALA B N 1
ATOM 8685 C CA . ALA B 1 178 ? 10.531 27.203 9.328 1 93.5 178 ALA B CA 1
ATOM 8686 C C . ALA B 1 178 ? 9.727 28.484 9.57 1 93.5 178 ALA B C 1
ATOM 8688 O O . ALA B 1 178 ? 9.859 29.453 8.828 1 93.5 178 ALA B O 1
ATOM 8689 N N . ILE B 1 179 ? 8.898 28.5 10.609 1 92.69 179 ILE B N 1
ATOM 8690 C CA . ILE B 1 179 ? 8.078 29.656 10.93 1 92.69 179 ILE B CA 1
ATOM 8691 C C . ILE B 1 179 ? 8.969 30.812 11.406 1 92.69 179 ILE B C 1
ATOM 8693 O O . ILE B 1 179 ? 8.742 31.969 11.039 1 92.69 179 ILE B O 1
ATOM 8697 N N . HIS B 1 180 ? 9.992 30.484 12.18 1 89.69 180 HIS B N 1
ATOM 8698 C CA . HIS B 1 180 ? 10.938 31.484 12.633 1 89.69 180 HIS B CA 1
ATOM 8699 C C . HIS B 1 180 ? 11.68 32.125 11.461 1 89.69 180 HIS B C 1
ATOM 8701 O O . HIS B 1 180 ? 11.898 33.344 11.438 1 89.69 180 HIS B O 1
ATOM 8707 N N . ALA B 1 181 ? 12.094 31.281 10.578 1 90.19 181 ALA B N 1
ATOM 8708 C CA . ALA B 1 181 ? 12.789 31.766 9.398 1 90.19 181 ALA B CA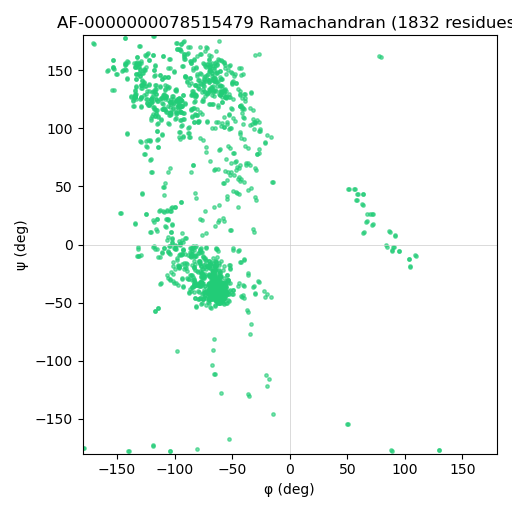 1
ATOM 8709 C C . ALA B 1 181 ? 11.898 32.719 8.594 1 90.19 181 ALA B C 1
ATOM 8711 O O . ALA B 1 181 ? 12.375 33.75 8.094 1 90.19 181 ALA B O 1
ATOM 8712 N N . ALA B 1 182 ? 10.688 32.375 8.484 1 91.5 182 ALA B N 1
ATOM 8713 C CA . ALA B 1 182 ? 9.742 33.219 7.754 1 91.5 182 ALA B CA 1
ATOM 8714 C C . ALA B 1 182 ? 9.5 34.531 8.477 1 91.5 182 ALA B C 1
ATOM 8716 O O . ALA B 1 182 ? 9.352 35.562 7.836 1 91.5 182 ALA B O 1
ATOM 8717 N N . GLU B 1 183 ? 9.422 34.5 9.773 1 87.94 183 GLU B N 1
ATOM 8718 C CA . GLU B 1 183 ? 9.227 35.688 10.578 1 87.94 183 GLU B CA 1
ATOM 8719 C C . GLU B 1 183 ? 10.422 36.625 10.453 1 87.94 183 GLU B C 1
ATOM 8721 O O . GLU B 1 183 ? 10.25 37.844 10.359 1 87.94 183 GLU B O 1
ATOM 8726 N N . LYS B 1 184 ? 11.586 36.094 10.484 1 85.81 184 LYS B N 1
ATOM 8727 C CA . LYS B 1 184 ? 12.812 36.875 10.406 1 85.81 184 LYS B CA 1
ATOM 8728 C C . LYS B 1 184 ? 12.883 37.656 9.094 1 85.81 184 LYS B C 1
ATOM 8730 O O . LYS B 1 184 ? 13.406 38.75 9.055 1 85.81 184 LYS B O 1
ATOM 8735 N N . LEU B 1 185 ? 12.367 37.094 8.055 1 86.81 185 LEU B N 1
ATOM 8736 C CA . LEU B 1 185 ? 12.422 37.719 6.75 1 86.81 185 LEU B CA 1
ATOM 8737 C C . LEU B 1 185 ? 11.156 38.531 6.492 1 86.81 185 LEU B C 1
ATOM 8739 O O . LEU B 1 185 ? 10.93 39 5.379 1 86.81 185 LEU B O 1
ATOM 8743 N N . SER B 1 186 ? 10.258 38.656 7.41 1 83.44 186 SER B N 1
ATOM 8744 C CA . SER B 1 186 ? 9.039 39.469 7.375 1 83.44 186 SER B CA 1
ATOM 8745 C C . SER B 1 186 ? 8.055 38.938 6.336 1 83.44 186 SER B C 1
ATOM 8747 O O . SER B 1 186 ? 7.352 39.719 5.688 1 83.44 186 SER B O 1
ATOM 8749 N N . LEU B 1 187 ? 8.195 37.688 6.113 1 86.12 187 LEU B N 1
ATOM 8750 C CA . LEU B 1 187 ? 7.238 37.062 5.207 1 86.12 187 LEU B CA 1
ATOM 8751 C C . LEU B 1 187 ? 5.957 36.688 5.941 1 86.12 187 LEU B C 1
ATOM 8753 O O . LEU B 1 187 ? 4.926 36.438 5.309 1 86.12 187 LEU B O 1
ATOM 8757 N N . LEU B 1 188 ? 6.086 36.594 7.203 1 86.56 188 LEU B N 1
ATOM 8758 C CA . LEU B 1 188 ? 4.961 36.312 8.094 1 86.56 188 LEU B CA 1
ATOM 8759 C C . LEU B 1 188 ? 4.797 37.438 9.125 1 86.56 188 LEU B C 1
ATOM 8761 O O . LEU B 1 188 ? 5.383 37.375 10.203 1 86.56 188 LEU B O 1
ATOM 8765 N N . LYS B 1 189 ? 4.027 38.375 8.758 1 78.56 189 LYS B N 1
ATOM 8766 C CA . LYS B 1 189 ? 3.932 39.594 9.578 1 78.56 189 LYS B CA 1
ATOM 8767 C C . LYS B 1 189 ? 3.062 39.344 10.812 1 78.56 189 LYS B C 1
ATOM 8769 O O . LYS B 1 189 ? 3.443 39.719 11.93 1 78.56 189 LYS B O 1
ATOM 8774 N N . ASP B 1 190 ? 1.902 38.812 10.609 1 88.19 190 ASP B N 1
ATOM 8775 C CA . ASP B 1 190 ? 0.977 38.594 11.711 1 88.19 190 ASP B CA 1
ATOM 8776 C C . ASP B 1 190 ? 0.646 37.094 11.836 1 88.19 190 ASP B C 1
ATOM 8778 O O . ASP B 1 190 ? -0.04 36.531 10.977 1 88.19 190 ASP B O 1
ATOM 8782 N N . LYS B 1 191 ? 1.219 36.531 12.891 1 93.19 191 LYS B N 1
ATOM 8783 C CA . LYS B 1 191 ? 0.957 35.125 13.125 1 93.19 191 LYS B CA 1
ATOM 8784 C C . LYS B 1 191 ? 0.523 34.875 14.57 1 93.19 191 LYS B C 1
ATOM 8786 O O . LYS B 1 191 ? 0.849 35.656 15.461 1 93.19 191 LYS B O 1
ATOM 8791 N N . ILE B 1 192 ? -0.258 33.875 14.773 1 96 192 ILE B N 1
ATOM 8792 C CA . ILE B 1 192 ? -0.654 33.438 16.109 1 96 192 ILE B CA 1
ATOM 8793 C C . ILE B 1 192 ? -0.585 31.922 16.219 1 96 192 ILE B C 1
ATOM 8795 O O . ILE B 1 192 ? -1.144 31.219 15.375 1 96 192 ILE B O 1
ATOM 8799 N N . TRP B 1 193 ? 0.168 31.438 17.172 1 96.88 193 TRP B N 1
ATOM 8800 C CA . TRP B 1 193 ? 0.223 30 17.453 1 96.88 193 TRP B CA 1
ATOM 8801 C C . TRP B 1 193 ? -0.992 29.547 18.25 1 96.88 193 TRP B C 1
ATOM 8803 O O . TRP B 1 193 ? -1.504 30.297 19.078 1 96.88 193 TRP B O 1
ATOM 8813 N N . VAL B 1 194 ? -1.487 28.438 17.969 1 98.38 194 VAL B N 1
ATOM 8814 C CA . VAL B 1 194 ? -2.545 27.812 18.75 1 98.38 194 VAL B CA 1
ATOM 8815 C C . VAL B 1 194 ? -2.105 26.422 19.203 1 98.38 194 VAL B C 1
ATOM 8817 O O . VAL B 1 194 ? -1.765 25.578 18.359 1 98.38 194 VAL B O 1
ATOM 8820 N N . GLY B 1 195 ? -2.084 26.156 20.469 1 97.94 195 GLY B N 1
ATOM 8821 C CA . GLY B 1 195 ? -1.651 24.844 20.938 1 97.94 195 GLY B CA 1
ATOM 8822 C C . GLY B 1 195 ? -1.711 24.703 22.438 1 97.94 195 GLY B C 1
ATOM 8823 O O . GLY B 1 195 ? -2.229 25.578 23.141 1 97.94 195 GLY B O 1
ATOM 8824 N N . THR B 1 196 ? -1.25 23.594 22.953 1 96.44 196 THR B N 1
ATOM 8825 C CA . THR B 1 196 ? -1.213 23.328 24.391 1 96.44 196 THR B CA 1
ATOM 8826 C C . THR B 1 196 ? 0.149 23.688 24.969 1 96.44 196 THR B C 1
ATOM 8828 O O . THR B 1 196 ? 1.114 23.891 24.234 1 96.44 196 THR B O 1
ATOM 8831 N N . LEU B 1 197 ? 0.251 23.75 26.25 1 93 197 LEU B N 1
ATOM 8832 C CA . LEU B 1 197 ? 1.475 24.156 26.938 1 93 197 LEU B CA 1
ATOM 8833 C C . LEU B 1 197 ? 2.438 22.969 27.062 1 93 197 LEU B C 1
ATOM 8835 O O . LEU B 1 197 ? 3.619 23.172 27.359 1 93 197 LEU B O 1
ATOM 8839 N N . GLY B 1 198 ? 1.949 21.781 26.75 1 89.69 198 GLY B N 1
ATOM 8840 C CA . GLY B 1 198 ? 2.793 20.609 26.875 1 89.69 198 GLY B CA 1
ATOM 8841 C C . GLY B 1 198 ? 3.037 20.219 28.328 1 89.69 198 GLY B C 1
ATOM 8842 O O . GLY B 1 198 ? 4.043 19.578 28.641 1 89.69 198 GLY B O 1
ATOM 8843 N N . MET B 1 199 ? 2.236 20.688 29.266 1 89.88 199 MET B N 1
ATOM 8844 C CA . MET B 1 199 ? 2.32 20.359 30.688 1 89.88 199 MET B CA 1
ATOM 8845 C C . MET B 1 199 ? 0.931 20.203 31.281 1 89.88 199 MET B C 1
ATOM 8847 O O . MET B 1 199 ? -0.048 20.734 30.766 1 89.88 199 MET B O 1
ATOM 8851 N N . PRO B 1 200 ? 0.889 19.469 32.406 1 91.19 200 PRO B N 1
ATOM 8852 C CA . PRO B 1 200 ? -0.407 19.375 33.062 1 91.19 200 PRO B CA 1
ATOM 8853 C C . PRO B 1 200 ? -0.875 20.703 33.656 1 91.19 200 PRO B C 1
ATOM 8855 O O . PRO B 1 200 ? -0.06 21.484 34.156 1 91.19 200 PRO B O 1
ATOM 8858 N N . THR B 1 201 ? -2.193 20.953 33.625 1 92.44 201 THR B N 1
ATOM 8859 C CA . THR B 1 201 ? -2.678 22.266 34.031 1 92.44 201 THR B CA 1
ATOM 8860 C C . THR B 1 201 ? -3.838 22.141 35 1 92.44 201 THR B C 1
ATOM 8862 O O . THR B 1 201 ? -4.332 23.141 35.531 1 92.44 201 THR B O 1
ATOM 8865 N N . ASP B 1 202 ? -4.25 20.969 35.281 1 90.94 202 ASP B N 1
ATOM 8866 C CA . ASP B 1 202 ? -5.434 20.781 36.125 1 90.94 202 ASP B CA 1
ATOM 8867 C C . ASP B 1 202 ? -5.172 21.281 37.562 1 90.94 202 ASP B C 1
ATOM 8869 O O . ASP B 1 202 ? -6.094 21.703 38.25 1 90.94 202 ASP B O 1
ATOM 8873 N N . SER B 1 203 ? -3.93 21.219 38 1 88.25 203 SER B N 1
ATOM 8874 C CA . SER B 1 203 ? -3.586 21.594 39.375 1 88.25 203 SER B CA 1
ATOM 8875 C C . SER B 1 203 ? -3.453 23.109 39.531 1 88.25 203 SER B C 1
ATOM 8877 O O . SER B 1 203 ? -3.432 23.641 40.656 1 88.25 203 SER B O 1
ATOM 8879 N N . LEU B 1 204 ? -3.447 23.844 38.438 1 90.75 204 LEU B N 1
ATOM 8880 C CA . LEU B 1 204 ? -3.281 25.281 38.5 1 90.75 204 LEU B CA 1
ATOM 8881 C C . LEU B 1 204 ? -4.598 25.969 38.844 1 90.75 204 LEU B C 1
ATOM 8883 O O . LEU B 1 204 ? -5.668 25.531 38.406 1 90.75 204 LEU B O 1
ATOM 8887 N N . ALA B 1 205 ? -4.434 27.047 39.562 1 89 205 ALA B N 1
ATOM 8888 C CA . ALA B 1 205 ? -5.609 27.859 39.844 1 89 205 ALA B CA 1
ATOM 8889 C C . ALA B 1 205 ? -6.129 28.547 38.594 1 89 205 ALA B C 1
ATOM 8891 O O . ALA B 1 205 ? -5.363 28.828 37.656 1 89 205 ALA B O 1
ATOM 8892 N N . ASN B 1 206 ? -7.387 28.859 38.531 1 90.88 206 ASN B N 1
ATOM 8893 C CA . ASN B 1 206 ? -8 29.484 37.375 1 90.88 206 ASN B CA 1
ATOM 8894 C C . ASN B 1 206 ? -7.383 30.859 37.094 1 90.88 206 ASN B C 1
ATOM 8896 O O . ASN B 1 206 ? -7.262 31.25 35.938 1 90.88 206 ASN B O 1
ATOM 8900 N N . THR B 1 207 ? -7.043 31.531 38.094 1 90.69 207 THR B N 1
ATOM 8901 C CA . THR B 1 207 ? -6.43 32.844 37.938 1 90.69 207 THR B CA 1
ATOM 8902 C C . THR B 1 207 ? -5.062 32.719 37.25 1 90.69 207 THR B C 1
ATOM 8904 O O . THR B 1 207 ? -4.73 33.5 36.375 1 90.69 207 THR B O 1
ATOM 8907 N N . THR B 1 208 ? -4.305 31.734 37.719 1 92.12 208 THR B N 1
ATOM 8908 C CA . THR B 1 208 ? -2.994 31.5 37.125 1 92.12 208 THR B CA 1
ATOM 8909 C C . THR B 1 208 ? -3.127 31.094 35.656 1 92.12 208 THR B C 1
ATOM 8911 O O . THR B 1 208 ? -2.354 31.547 34.812 1 92.12 208 THR B O 1
ATOM 8914 N N . ARG B 1 209 ? -4.094 30.297 35.375 1 93.75 209 ARG B N 1
ATOM 8915 C CA . ARG B 1 209 ? -4.328 29.859 34 1 93.75 209 ARG B CA 1
ATOM 8916 C C . ARG B 1 209 ? -4.672 31.047 33.094 1 93.75 209 ARG B C 1
ATOM 8918 O O . ARG B 1 209 ? -4.176 31.141 31.984 1 93.75 209 ARG B O 1
ATOM 8925 N N . THR B 1 210 ? -5.496 31.875 33.594 1 93.75 210 THR B N 1
ATOM 8926 C CA . THR B 1 210 ? -5.906 33.031 32.844 1 93.75 210 THR B CA 1
ATOM 8927 C C . THR B 1 210 ? -4.723 33.969 32.625 1 93.75 210 THR B C 1
ATOM 8929 O O . THR B 1 210 ? -4.559 34.531 31.531 1 93.75 210 THR B O 1
ATOM 8932 N N . ASP B 1 211 ? -3.916 34.156 33.656 1 93.44 211 ASP B N 1
ATOM 8933 C CA . ASP B 1 211 ? -2.746 35 33.531 1 93.44 211 ASP B CA 1
ATOM 8934 C C . ASP B 1 211 ? -1.762 34.469 32.5 1 93.44 211 ASP B C 1
ATOM 8936 O O . ASP B 1 211 ? -1.181 35.25 31.734 1 93.44 211 ASP B O 1
ATOM 8940 N N . ILE B 1 212 ? -1.572 33.219 32.562 1 94.88 212 ILE B N 1
ATOM 8941 C CA . ILE B 1 212 ? -0.669 32.594 31.609 1 94.88 212 ILE B CA 1
ATOM 8942 C C . ILE B 1 212 ? -1.203 32.75 30.203 1 94.88 212 ILE B C 1
ATOM 8944 O O . ILE B 1 212 ? -0.457 33.125 29.281 1 94.88 212 ILE B O 1
ATOM 8948 N N . ALA B 1 213 ? -2.471 32.5 30.016 1 96.12 213 ALA B N 1
ATOM 8949 C CA . ALA B 1 213 ? -3.092 32.625 28.688 1 96.12 213 ALA B CA 1
ATOM 8950 C C . ALA B 1 213 ? -2.979 34.031 28.141 1 96.12 213 ALA B C 1
ATOM 8952 O O . ALA B 1 213 ? -2.691 34.219 26.953 1 96.12 213 ALA B O 1
ATOM 8953 N N . GLU B 1 214 ? -3.221 34.969 29 1 94.69 214 GLU B N 1
ATOM 8954 C CA . GLU B 1 214 ? -3.16 36.375 28.578 1 94.69 214 GLU B CA 1
ATOM 8955 C C . GLU B 1 214 ? -1.734 36.781 28.219 1 94.69 214 GLU B C 1
ATOM 8957 O O . GLU B 1 214 ? -1.514 37.5 27.234 1 94.69 214 GLU B O 1
ATOM 8962 N N . THR B 1 215 ? -0.819 36.344 29.031 1 94.44 215 THR B N 1
ATOM 8963 C CA . THR B 1 215 ? 0.581 36.656 28.766 1 94.44 215 THR B CA 1
ATOM 8964 C C . THR B 1 215 ? 1.024 36.062 27.438 1 94.44 215 THR B C 1
ATOM 8966 O O . THR B 1 215 ? 1.703 36.719 26.641 1 94.44 215 THR B O 1
ATOM 8969 N N . LEU B 1 216 ? 0.673 34.844 27.234 1 95.62 216 LEU B N 1
ATOM 8970 C CA . LEU B 1 216 ? 1.06 34.156 26 1 95.62 216 LEU B CA 1
ATOM 8971 C C . LEU B 1 216 ? 0.39 34.812 24.797 1 95.62 216 LEU B C 1
ATOM 8973 O O . LEU B 1 216 ? 0.998 34.906 23.734 1 95.62 216 LEU B O 1
ATOM 8977 N N . GLN B 1 217 ? -0.808 35.219 24.922 1 94.38 217 GLN B N 1
ATOM 8978 C CA . GLN B 1 217 ? -1.535 35.844 23.828 1 94.38 217 GLN B CA 1
ATOM 8979 C C . GLN B 1 217 ? -0.963 37.219 23.516 1 94.38 217 GLN B C 1
ATOM 8981 O O . GLN B 1 217 ? -0.709 37.531 22.344 1 94.38 217 GLN B O 1
ATOM 8986 N N . ASP B 1 218 ? -0.718 38 24.484 1 91.69 218 ASP B N 1
ATOM 8987 C CA . ASP B 1 218 ? -0.365 39.406 24.297 1 91.69 218 ASP B CA 1
ATOM 8988 C C . ASP B 1 218 ? 1.12 39.562 23.984 1 91.69 218 ASP B C 1
ATOM 8990 O O . ASP B 1 218 ? 1.5 40.406 23.172 1 91.69 218 ASP B O 1
ATOM 8994 N N . VAL B 1 219 ? 1.926 38.688 24.594 1 90.5 219 VAL B N 1
ATOM 8995 C CA . VAL B 1 219 ? 3.365 38.906 24.5 1 90.5 219 VAL B CA 1
ATOM 8996 C C . VAL B 1 219 ? 3.969 37.938 23.5 1 90.5 219 VAL B C 1
ATOM 8998 O O . VAL B 1 219 ? 4.918 38.25 22.781 1 90.5 219 VAL B O 1
ATOM 9001 N N . TYR B 1 220 ? 3.434 36.812 23.359 1 91.38 220 TYR B N 1
ATOM 9002 C CA . TYR B 1 220 ? 4.102 35.781 22.578 1 91.38 220 TYR B CA 1
ATOM 9003 C C . TYR B 1 220 ? 3.234 35.344 21.406 1 91.38 220 TYR B C 1
ATOM 9005 O O . TYR B 1 220 ? 3.518 34.312 20.766 1 91.38 220 TYR B O 1
ATOM 9013 N N . ASP B 1 221 ? 2.189 36 21.094 1 92.88 221 ASP B N 1
ATOM 9014 C CA . ASP B 1 221 ? 1.314 35.719 19.953 1 92.88 221 ASP B CA 1
ATOM 9015 C C . ASP B 1 221 ? 0.905 34.25 19.922 1 92.88 221 ASP B C 1
ATOM 9017 O O . ASP B 1 221 ? 1.063 33.562 18.906 1 92.88 221 ASP B O 1
ATOM 9021 N N . SER B 1 222 ? 0.472 33.75 21.078 1 96.12 222 SER B N 1
ATOM 9022 C CA . SER B 1 222 ? 0.106 32.344 21.219 1 96.12 222 SER B CA 1
ATOM 9023 C C . SER B 1 222 ? -1.211 32.188 21.969 1 96.12 222 SER B C 1
ATOM 9025 O O . SER B 1 222 ? -1.413 32.781 23.016 1 96.12 222 SER B O 1
ATOM 9027 N N . LEU B 1 223 ? -2.1 31.453 21.375 1 97.69 223 LEU B N 1
ATOM 9028 C CA . LEU B 1 223 ? -3.348 31.094 22.047 1 97.69 223 LEU B CA 1
ATOM 9029 C C . LEU B 1 223 ? -3.232 29.734 22.703 1 97.69 223 LEU B C 1
ATOM 9031 O O . LEU B 1 223 ? -2.926 28.734 22.047 1 97.69 223 LEU B O 1
ATOM 9035 N N . THR B 1 224 ? -3.516 29.719 23.938 1 97.5 224 THR B N 1
ATOM 9036 C CA . THR B 1 224 ? -3.359 28.484 24.719 1 97.5 224 THR B CA 1
ATOM 9037 C C . THR B 1 224 ? -4.664 27.703 24.734 1 97.5 224 THR B C 1
ATOM 9039 O O . THR B 1 224 ? -5.723 28.25 25.047 1 97.5 224 THR B O 1
ATOM 9042 N N . VAL B 1 225 ? -4.605 26.422 24.391 1 97.94 225 VAL B N 1
ATOM 9043 C CA . VAL B 1 225 ? -5.746 25.516 24.484 1 97.94 225 VAL B CA 1
ATOM 9044 C C . VAL B 1 225 ? -5.648 24.688 25.766 1 97.94 225 VAL B C 1
ATOM 9046 O O . VAL B 1 225 ? -4.73 23.891 25.938 1 97.94 225 VAL B O 1
ATOM 9049 N N . PHE B 1 226 ? -6.559 24.938 26.672 1 95.38 226 PHE B N 1
ATOM 9050 C CA . PHE B 1 226 ? -6.574 24.203 27.922 1 95.38 226 PHE B CA 1
ATOM 9051 C C . PHE B 1 226 ? -7.504 23 27.844 1 95.38 226 PHE B C 1
ATOM 9053 O O . PHE B 1 226 ? -8.664 23.141 27.438 1 95.38 226 PHE B O 1
ATOM 9060 N N . VAL B 1 227 ? -6.969 21.859 28.109 1 95 227 VAL B N 1
ATOM 9061 C CA . VAL B 1 227 ? -7.742 20.625 28.219 1 95 227 VAL B CA 1
ATOM 9062 C C . VAL B 1 227 ? -7.391 19.922 29.531 1 95 227 VAL B C 1
ATOM 9064 O O . VAL B 1 227 ? -6.344 20.188 30.125 1 95 227 VAL B O 1
ATOM 9067 N N . SER B 1 228 ? -8.305 19.109 29.984 1 94 228 SER B N 1
ATOM 9068 C CA . SER B 1 228 ? -8.016 18.375 31.203 1 94 228 SER B CA 1
ATOM 9069 C C . SER B 1 228 ? -6.863 17.391 31 1 94 228 SER B C 1
ATOM 9071 O O . SER B 1 228 ? -6.59 16.969 29.891 1 94 228 SER B O 1
ATOM 9073 N N . ASP B 1 229 ? -6.203 17.125 32.125 1 93.06 22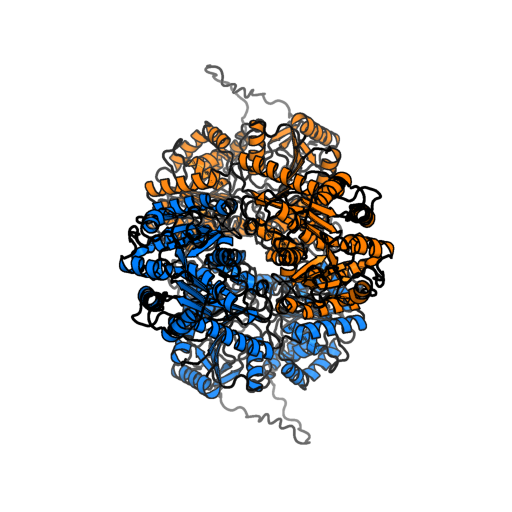9 ASP B N 1
ATOM 9074 C CA . ASP B 1 229 ? -5.098 16.172 32.062 1 93.06 229 ASP B CA 1
ATOM 9075 C C . ASP B 1 229 ? -5.566 14.812 31.562 1 93.06 229 ASP B C 1
ATOM 9077 O O . ASP B 1 229 ? -4.844 14.133 30.828 1 93.06 229 ASP B O 1
ATOM 9081 N N . ASN B 1 230 ? -6.754 14.461 31.891 1 89.81 230 ASN B N 1
ATOM 9082 C CA . ASN B 1 230 ? -7.328 13.211 31.422 1 89.81 230 ASN B CA 1
ATOM 9083 C C . ASN B 1 230 ? -7.555 13.227 29.906 1 89.81 230 ASN B C 1
ATOM 9085 O O . ASN B 1 230 ? -7.301 12.234 29.234 1 89.81 230 ASN B O 1
ATOM 9089 N N . GLU B 1 231 ? -8.031 14.305 29.484 1 92.75 231 GLU B N 1
ATOM 9090 C CA . GLU B 1 231 ? -8.297 14.445 28.047 1 92.75 231 GLU B CA 1
ATOM 9091 C C . GLU B 1 231 ? -6.996 14.422 27.25 1 92.75 231 GLU B C 1
ATOM 9093 O O . GLU B 1 231 ? -6.926 13.781 26.188 1 92.75 231 GLU B O 1
ATOM 9098 N N . PHE B 1 232 ? -6.066 15.023 27.781 1 93.81 232 PHE B N 1
ATOM 9099 C CA . PHE B 1 232 ? -4.793 15.07 27.078 1 93.81 232 PHE B CA 1
ATOM 9100 C C . PHE B 1 232 ? -4.129 13.703 27.062 1 93.81 232 PHE B C 1
ATOM 9102 O O . PHE B 1 232 ? -3.605 13.266 26.031 1 93.81 232 PHE B O 1
ATOM 9109 N N . GLU B 1 233 ? -4.082 13.078 28.172 1 89.56 233 GLU B N 1
ATOM 9110 C CA . GLU B 1 233 ? -3.477 11.75 28.25 1 89.56 233 GLU B CA 1
ATOM 9111 C C . GLU B 1 233 ? -4.184 10.766 27.312 1 89.56 233 GLU B C 1
ATOM 9113 O O . GLU B 1 233 ? -3.533 9.969 26.641 1 89.56 233 GLU B O 1
ATOM 9118 N N . GLY B 1 234 ? -5.484 10.789 27.359 1 88.38 234 GLY B N 1
ATOM 9119 C CA . GLY B 1 234 ? -6.25 9.945 26.469 1 88.38 234 GLY B CA 1
ATOM 9120 C C . GLY B 1 234 ? -5.969 10.227 25 1 88.38 234 GLY B C 1
ATOM 9121 O O . GLY B 1 234 ? -5.867 9.305 24.188 1 88.38 234 GLY B O 1
ATOM 9122 N N . HIS B 1 235 ? -5.844 11.484 24.688 1 92.94 235 HIS B N 1
ATOM 9123 C CA . HIS B 1 235 ? -5.551 11.922 23.328 1 92.94 235 HIS B CA 1
ATOM 9124 C C . HIS B 1 235 ? -4.133 11.531 22.922 1 92.94 235 HIS B C 1
ATOM 9126 O O . HIS B 1 235 ? -3.941 10.859 21.906 1 92.94 235 HIS B O 1
ATOM 9132 N N . TYR B 1 236 ? -3.191 11.898 23.656 1 91.69 236 TYR B N 1
ATOM 9133 C CA . TYR B 1 236 ? -1.788 11.828 23.266 1 91.69 236 TYR B CA 1
ATOM 9134 C C . TYR B 1 236 ? -1.238 10.422 23.469 1 91.69 236 TYR B C 1
ATOM 9136 O O . TYR B 1 236 ? -0.739 9.805 22.516 1 91.69 236 TYR B O 1
ATOM 9144 N N . THR B 1 237 ? -1.368 9.844 24.609 1 85.44 237 THR B N 1
ATOM 9145 C CA . THR B 1 237 ? -0.752 8.562 24.938 1 85.44 237 THR B CA 1
ATOM 9146 C C . THR B 1 237 ? -1.559 7.406 24.359 1 85.44 237 THR B C 1
ATOM 9148 O O . THR B 1 237 ? -0.99 6.469 23.797 1 85.44 237 THR B O 1
ATOM 9151 N N . HIS B 1 238 ? -2.822 7.559 24.453 1 86.31 238 HIS B N 1
ATOM 9152 C CA . HIS B 1 238 ? -3.631 6.375 24.188 1 86.31 238 HIS B CA 1
ATOM 9153 C C . HIS B 1 238 ? -4.133 6.363 22.75 1 86.31 238 HIS B C 1
ATOM 9155 O O . HIS B 1 238 ? -4.539 5.316 22.234 1 86.31 238 HIS B O 1
ATOM 9161 N N . PHE B 1 239 ? -4.117 7.445 22.094 1 90.75 239 PHE B N 1
ATOM 9162 C CA . PHE B 1 239 ? -4.578 7.41 20.719 1 90.75 239 PHE B CA 1
ATOM 9163 C C . PHE B 1 239 ? -3.451 7.781 19.75 1 90.75 239 PHE B C 1
ATOM 9165 O O . PHE B 1 239 ? -3.141 7.027 18.828 1 90.75 239 PHE B O 1
ATOM 9172 N N . CYS B 1 240 ? -2.852 8.961 19.922 1 92.25 240 CYS B N 1
ATOM 9173 C CA . CYS B 1 240 ? -1.822 9.43 19 1 92.25 240 CYS B CA 1
ATOM 9174 C C . CYS B 1 240 ? -0.625 8.484 19 1 92.25 240 CYS B C 1
ATOM 9176 O O . CYS B 1 240 ? -0.186 8.031 17.938 1 92.25 240 CYS B O 1
ATOM 9178 N N . ARG B 1 241 ? -0.145 8.156 20.141 1 86.38 241 ARG B N 1
ATOM 9179 C CA . ARG B 1 241 ? 1.073 7.355 20.25 1 86.38 241 ARG B CA 1
ATOM 9180 C C . ARG B 1 241 ? 0.765 5.867 20.109 1 86.38 241 ARG B C 1
ATOM 9182 O O . ARG B 1 241 ? 1.571 5.109 19.562 1 86.38 241 ARG B O 1
ATOM 9189 N N . ALA B 1 242 ? -0.407 5.473 20.531 1 83.88 242 ALA B N 1
ATOM 9190 C CA . ALA B 1 242 ? -0.708 4.043 20.594 1 83.88 242 ALA B CA 1
ATOM 9191 C C . ALA B 1 242 ? -1.393 3.561 19.328 1 83.88 242 ALA B C 1
ATOM 9193 O O . ALA B 1 242 ? -1.259 2.395 18.938 1 83.88 242 ALA B O 1
ATOM 9194 N N . VAL B 1 243 ? -2.123 4.418 18.672 1 88.5 243 VAL B N 1
ATOM 9195 C CA . VAL B 1 243 ? -2.932 3.973 17.547 1 88.5 243 VAL B CA 1
ATOM 9196 C C . VAL B 1 243 ? -2.408 4.598 16.25 1 88.5 243 VAL B C 1
ATOM 9198 O O . VAL B 1 243 ? -2.002 3.885 15.328 1 88.5 243 VAL B O 1
ATOM 9201 N N . LEU B 1 244 ? -2.299 5.891 16.203 1 92.38 244 LEU B N 1
ATOM 9202 C CA . LEU B 1 244 ? -2.004 6.582 14.953 1 92.38 244 LEU B CA 1
ATOM 9203 C C . LEU B 1 244 ? -0.535 6.426 14.578 1 92.38 244 LEU B C 1
ATOM 9205 O O . LEU B 1 244 ? -0.212 6.102 13.438 1 92.38 244 LEU B O 1
ATOM 9209 N N . TRP B 1 245 ? 0.36 6.645 15.57 1 91.31 245 TRP B N 1
ATOM 9210 C CA . TRP B 1 245 ? 1.79 6.605 15.281 1 91.31 245 TRP B CA 1
ATOM 9211 C C . TRP B 1 245 ? 2.197 5.25 14.719 1 91.31 245 TRP B C 1
ATOM 9213 O O . TRP B 1 245 ? 2.838 5.176 13.664 1 91.31 245 TRP B O 1
ATOM 9223 N N . PRO B 1 246 ? 1.788 4.129 15.312 1 88.56 246 PRO B N 1
ATOM 9224 C CA . PRO B 1 246 ? 2.141 2.828 14.742 1 88.56 246 PRO B CA 1
ATOM 9225 C C . PRO B 1 246 ? 1.538 2.613 13.352 1 88.56 246 PRO B C 1
ATOM 9227 O O . PRO B 1 246 ? 2.205 2.08 12.461 1 88.56 246 PRO B O 1
ATOM 9230 N N . ALA B 1 247 ? 0.318 3 13.172 1 90.5 247 ALA B N 1
ATOM 9231 C CA . ALA B 1 247 ? -0.344 2.82 11.883 1 90.5 247 ALA B CA 1
ATOM 9232 C C . ALA B 1 247 ? 0.358 3.621 10.789 1 90.5 247 ALA B C 1
ATOM 9234 O O . ALA B 1 247 ? 0.592 3.111 9.688 1 90.5 247 ALA B O 1
ATOM 9235 N N . LEU B 1 248 ? 0.737 4.848 11.141 1 94.56 248 LEU B N 1
ATOM 9236 C CA . LEU B 1 248 ? 1.354 5.73 10.156 1 94.56 248 LEU B CA 1
ATOM 9237 C C . LEU B 1 248 ? 2.77 5.27 9.828 1 94.56 248 LEU B C 1
ATOM 9239 O O . LEU B 1 248 ? 3.326 5.656 8.797 1 94.56 248 LEU B O 1
ATOM 9243 N N . HIS B 1 249 ? 3.342 4.445 10.711 1 91.81 249 HIS B N 1
ATOM 9244 C CA . HIS B 1 249 ? 4.707 3.984 10.492 1 91.81 249 HIS B CA 1
ATOM 9245 C C . HIS B 1 249 ? 4.754 2.477 10.273 1 91.81 249 HIS B C 1
ATOM 9247 O O . HIS B 1 249 ? 5.773 1.837 10.547 1 91.81 249 HIS B O 1
ATOM 9253 N N . TYR B 1 250 ? 3.617 1.824 9.844 1 87.81 250 TYR B N 1
ATOM 9254 C CA . TYR B 1 250 ? 3.502 0.441 9.391 1 87.81 250 TYR B CA 1
ATOM 9255 C C . TYR B 1 250 ? 3.855 -0.529 10.516 1 87.81 250 TYR B C 1
ATOM 9257 O O . TYR B 1 250 ? 4.527 -1.537 10.281 1 87.81 250 TYR B O 1
ATOM 9265 N N . GLN B 1 251 ? 3.496 -0.14 11.68 1 78.06 251 GLN B N 1
ATOM 9266 C CA . GLN B 1 251 ? 3.705 -1.024 12.82 1 78.06 251 GLN B CA 1
ATOM 9267 C C . GLN B 1 251 ? 2.381 -1.576 13.344 1 78.06 251 GLN B C 1
ATOM 9269 O O . GLN B 1 251 ? 2.131 -1.567 14.547 1 78.06 251 GLN B O 1
ATOM 9274 N N . MET B 1 252 ? 1.419 -1.998 12.414 1 63.19 252 MET B N 1
ATOM 9275 C CA . MET B 1 252 ? 0.067 -2.342 12.844 1 63.19 252 MET B CA 1
ATOM 9276 C C . MET B 1 252 ? 0.087 -3.51 13.82 1 63.19 252 MET B C 1
ATOM 9278 O O . MET B 1 252 ? -0.957 -4.086 14.125 1 63.19 252 MET B O 1
ATOM 9282 N N . GLN B 1 253 ? 1.311 -3.73 14.469 1 53.28 253 GLN B N 1
ATOM 9283 C CA . GLN B 1 253 ? 1.2 -4.812 15.445 1 53.28 253 GLN B CA 1
ATOM 9284 C C . GLN B 1 253 ? 0.095 -4.535 16.453 1 53.28 253 GLN B C 1
ATOM 9286 O O . GLN B 1 253 ? -0.371 -3.398 16.578 1 53.28 253 GLN B O 1
ATOM 9291 N N . GLU B 1 254 ? -0.477 -5.617 17.047 1 49.09 254 GLU B N 1
ATOM 9292 C CA . GLU B 1 254 ? -1.44 -5.715 18.141 1 49.09 254 GLU B CA 1
ATOM 9293 C C . GLU B 1 254 ? -1.19 -4.645 19.203 1 49.09 254 GLU B C 1
ATOM 9295 O O . GLU B 1 254 ? -0.176 -4.676 19.906 1 49.09 254 GLU B O 1
ATOM 9300 N N . SER B 1 255 ? -0.993 -3.406 18.75 1 40.94 255 SER B N 1
ATOM 9301 C CA . SER B 1 255 ? -0.828 -2.621 19.969 1 40.94 255 SER B CA 1
ATOM 9302 C C . SER B 1 255 ? -1.697 -3.164 21.094 1 40.94 255 SER B C 1
ATOM 9304 O O . SER B 1 255 ? -2.877 -3.459 20.891 1 40.94 255 SER B O 1
ATOM 9306 N N . PRO B 1 256 ? -1.059 -3.846 21.953 1 37.97 256 PRO B N 1
ATOM 9307 C CA . PRO B 1 256 ? -1.752 -4.309 23.156 1 37.97 256 PRO B CA 1
ATOM 9308 C C . PRO B 1 256 ? -2.98 -3.467 23.484 1 37.97 256 PRO B C 1
ATOM 9310 O O . PRO B 1 256 ? -3.889 -3.938 24.172 1 37.97 256 PRO B O 1
ATOM 9313 N N . ARG B 1 257 ? -2.846 -2.18 23.297 1 38.16 257 ARG B N 1
ATOM 9314 C CA . ARG B 1 257 ? -3.693 -1.261 24.047 1 38.16 257 ARG B CA 1
ATOM 9315 C C . ARG B 1 257 ? -5.035 -1.06 23.344 1 38.16 257 ARG B C 1
ATOM 9317 O O . ARG B 1 257 ? -5.734 -0.076 23.609 1 38.16 257 ARG B O 1
ATOM 9324 N N . HIS B 1 258 ? -5.125 -1.686 22.109 1 44.19 258 HIS B N 1
ATOM 9325 C CA . HIS B 1 258 ? -6.496 -1.555 21.641 1 44.19 258 HIS B CA 1
ATOM 9326 C C . HIS B 1 258 ? -7.5 -1.97 22.703 1 44.19 258 HIS B C 1
ATOM 9328 O O . HIS B 1 258 ? -8.664 -2.244 22.406 1 44.19 258 HIS B O 1
ATOM 9334 N N . THR B 1 259 ? -6.918 -2.398 23.734 1 39.81 259 THR B N 1
ATOM 9335 C CA . THR B 1 259 ? -7.723 -2.961 24.812 1 39.81 259 THR B CA 1
ATOM 9336 C C . THR B 1 259 ? -9 -2.145 25.016 1 39.81 259 THR B C 1
ATOM 9338 O O . THR B 1 259 ? -9.859 -2.521 25.812 1 39.81 259 THR B O 1
ATOM 9341 N N . GLU B 1 260 ? -8.82 -0.734 25.047 1 43.72 260 GLU B N 1
ATOM 9342 C CA . GLU B 1 260 ? -9.977 -0.069 25.656 1 43.72 260 GLU B CA 1
ATOM 9343 C C . GLU B 1 260 ? -11.18 -0.096 24.719 1 43.72 260 GLU B C 1
ATOM 9345 O O . GLU B 1 260 ? -11.133 0.458 23.609 1 43.72 260 GLU B O 1
ATOM 9350 N N . TYR B 1 261 ? -11.883 -1.265 24.797 1 48.28 261 TYR B N 1
ATOM 9351 C CA . TYR B 1 261 ? -13.086 -1.64 24.062 1 48.28 261 TYR B CA 1
ATOM 9352 C C . TYR B 1 261 ? -13.883 -0.406 23.656 1 48.28 261 TYR B C 1
ATOM 9354 O O . TYR B 1 261 ? -14.695 -0.458 22.734 1 48.28 261 TYR B O 1
ATOM 9362 N N . ASP B 1 262 ? -13.836 0.608 24.453 1 52.5 262 ASP B N 1
ATOM 9363 C CA . ASP B 1 262 ? -15.023 1.456 24.422 1 52.5 262 ASP B CA 1
ATOM 9364 C C . ASP B 1 262 ? -14.766 2.734 23.641 1 52.5 262 ASP B C 1
ATOM 9366 O O . ASP B 1 262 ? -15.477 3.727 23.797 1 52.5 262 ASP B O 1
ATOM 9370 N N . GLY B 1 263 ? -13.789 2.631 22.594 1 69.88 263 GLY B N 1
ATOM 9371 C CA . GLY B 1 263 ? -13.727 3.877 21.859 1 69.88 263 GLY B CA 1
ATOM 9372 C C . GLY B 1 263 ? -13.266 5.051 22.688 1 69.88 263 GLY B C 1
ATOM 9373 O O . GLY B 1 263 ? -13.414 6.207 22.281 1 69.88 263 GLY B O 1
ATOM 9374 N N . TYR B 1 264 ? -12.773 4.867 23.891 1 78.69 264 TYR B N 1
ATOM 9375 C CA . TYR B 1 264 ? -12.375 5.906 24.828 1 78.69 264 TYR B CA 1
ATOM 9376 C C . TYR B 1 264 ? -11.32 6.82 24.219 1 78.69 264 TYR B C 1
ATOM 9378 O O . TYR B 1 264 ? -11.469 8.039 24.219 1 78.69 264 TYR B O 1
ATOM 9386 N N . SER B 1 265 ? -10.32 6.23 23.703 1 85.56 265 SER B N 1
ATOM 9387 C CA . SER B 1 265 ? -9.211 7.023 23.188 1 85.56 265 SER B CA 1
ATOM 9388 C C . SER B 1 265 ? -9.648 7.895 22.016 1 85.56 265 SER B C 1
ATOM 9390 O O . SER B 1 265 ? -9.219 9.047 21.906 1 85.56 265 SER B O 1
ATOM 9392 N N . TRP B 1 266 ? -10.555 7.391 21.25 1 91 266 TRP B N 1
ATOM 9393 C CA . TRP B 1 266 ? -11.062 8.156 20.125 1 91 266 TRP B CA 1
ATOM 9394 C C . TRP B 1 266 ? -11.859 9.367 20.594 1 91 266 TRP B C 1
ATOM 9396 O O . TRP B 1 266 ? -11.727 10.461 20.062 1 91 266 TRP B O 1
ATOM 9406 N N . VAL B 1 267 ? -12.656 9.141 21.609 1 91.81 267 VAL B N 1
ATOM 9407 C CA . VAL B 1 267 ? -13.477 10.211 22.156 1 91.81 267 VAL B CA 1
ATOM 9408 C C . VAL B 1 267 ? -12.586 11.328 22.703 1 91.81 267 VAL B C 1
ATOM 9410 O O . VAL B 1 267 ? -12.867 12.508 22.5 1 91.81 267 VAL B O 1
ATOM 9413 N N . GLN B 1 268 ? -11.547 10.906 23.406 1 92.88 268 GLN B N 1
ATOM 9414 C CA . GLN B 1 268 ? -10.617 11.898 23.922 1 92.88 268 GLN B CA 1
ATOM 9415 C C . GLN B 1 268 ? -9.906 12.641 22.797 1 92.88 268 GLN B C 1
ATOM 9417 O O . GLN B 1 268 ? -9.648 13.844 22.891 1 92.88 268 GLN B O 1
ATOM 9422 N N . TYR B 1 269 ? -9.594 11.938 21.719 1 95.69 269 TYR B N 1
ATOM 9423 C CA . TYR B 1 269 ? -8.984 12.547 20.547 1 95.69 269 TYR B CA 1
ATOM 9424 C C . TYR B 1 269 ? -9.891 13.625 19.953 1 95.69 269 TYR B C 1
ATOM 9426 O O . TYR B 1 269 ? -9.43 14.719 19.625 1 95.69 269 TYR B O 1
ATOM 9434 N N . LEU B 1 270 ? -11.148 13.359 19.906 1 96.75 270 LEU B N 1
ATOM 9435 C CA . LEU B 1 270 ? -12.125 14.289 19.359 1 96.75 270 LEU B CA 1
ATOM 9436 C C . LEU B 1 270 ? -12.297 15.5 20.266 1 96.75 270 LEU B C 1
ATOM 9438 O O . LEU B 1 270 ? -12.43 16.625 19.781 1 96.75 270 LEU B O 1
ATOM 9442 N N . LYS B 1 271 ? -12.289 15.234 21.531 1 96.81 271 LYS B N 1
ATOM 9443 C CA . LYS B 1 271 ? -12.484 16.312 22.5 1 96.81 271 LYS B CA 1
ATOM 9444 C C . LYS B 1 271 ? -11.367 17.344 22.391 1 96.81 271 LYS B C 1
ATOM 9446 O O . LYS B 1 271 ? -11.625 18.562 22.422 1 96.81 271 LYS B O 1
ATOM 9451 N N . LEU B 1 272 ? -10.203 16.891 22.297 1 97.88 272 LEU B N 1
ATOM 9452 C CA . LEU B 1 272 ? -9.086 17.828 22.188 1 97.88 272 LEU B CA 1
ATOM 9453 C C . LEU B 1 272 ? -9.164 18.609 20.875 1 97.88 272 LEU B C 1
ATOM 9455 O O . LEU B 1 272 ? -8.938 19.828 20.859 1 97.88 272 LEU B O 1
ATOM 9459 N N . ASN B 1 273 ? -9.391 17.938 19.734 1 98.5 273 ASN B N 1
ATOM 9460 C CA . ASN B 1 273 ? -9.539 18.641 18.469 1 98.5 273 ASN B CA 1
ATOM 9461 C C . ASN B 1 273 ? -10.672 19.656 18.516 1 98.5 273 ASN B C 1
ATOM 9463 O O . ASN B 1 273 ? -10.555 20.734 17.922 1 98.5 273 ASN B O 1
ATOM 9467 N N . LYS B 1 274 ? -11.742 19.312 19.219 1 98 274 LYS B N 1
ATOM 9468 C CA . LYS B 1 274 ? -12.859 20.234 19.375 1 98 274 LYS B CA 1
ATOM 9469 C C . LYS B 1 274 ? -12.43 21.469 20.172 1 98 274 LYS B C 1
ATOM 9471 O O . LYS B 1 274 ? -12.859 22.594 19.875 1 98 274 LYS B O 1
ATOM 9476 N N . ALA B 1 275 ? -11.656 21.25 21.219 1 98.25 275 ALA B N 1
ATOM 9477 C CA . ALA B 1 275 ? -11.148 22.375 22 1 98.25 275 ALA B CA 1
ATOM 9478 C C . ALA B 1 275 ? -10.312 23.328 21.125 1 98.25 275 ALA B C 1
ATOM 9480 O O . ALA B 1 275 ? -10.391 24.547 21.281 1 98.25 275 ALA B O 1
ATOM 9481 N N . PHE B 1 276 ? -9.492 22.766 20.266 1 98.75 276 PHE B N 1
ATOM 9482 C CA . PHE B 1 276 ? -8.727 23.562 19.312 1 98.75 276 PHE B CA 1
ATOM 9483 C C . PHE B 1 276 ? -9.656 24.359 18.406 1 98.75 276 PHE B C 1
ATOM 9485 O O . PHE B 1 276 ? -9.438 25.547 18.188 1 98.75 276 PHE B O 1
ATOM 9492 N N . ALA B 1 277 ? -10.656 23.688 17.891 1 98.5 277 ALA B N 1
ATOM 9493 C CA . ALA B 1 277 ? -11.602 24.344 16.984 1 98.5 277 ALA B CA 1
ATOM 9494 C C . ALA B 1 277 ? -12.297 25.516 17.672 1 98.5 277 ALA B C 1
ATOM 9496 O O . ALA B 1 277 ? -12.391 26.609 17.094 1 98.5 277 ALA B O 1
ATOM 9497 N N . GLU B 1 278 ? -12.734 25.297 18.891 1 97.75 278 GLU B N 1
ATOM 9498 C CA . GLU B 1 278 ? -13.438 26.328 19.625 1 97.75 278 GLU B CA 1
ATOM 9499 C C . GLU B 1 278 ? -12.531 27.547 19.859 1 97.75 278 GLU B C 1
ATOM 9501 O O . GLU B 1 278 ? -12.977 28.688 19.734 1 97.75 278 GLU B O 1
ATOM 9506 N N . THR B 1 279 ? -11.312 27.281 20.188 1 98 279 THR B N 1
ATOM 9507 C CA . THR B 1 279 ? -10.367 28.359 20.438 1 98 279 THR B CA 1
ATOM 9508 C C . THR B 1 279 ? -10.125 29.172 19.172 1 98 279 THR B C 1
ATOM 9510 O O . THR B 1 279 ? -10.102 30.406 19.203 1 98 279 THR B O 1
ATOM 9513 N N . ILE B 1 280 ? -9.93 28.562 18.047 1 98.25 280 ILE B N 1
ATOM 9514 C CA . ILE B 1 280 ? -9.648 29.234 16.781 1 98.25 280 ILE B CA 1
ATOM 9515 C C . ILE B 1 280 ? -10.883 30.016 16.328 1 98.25 280 ILE B C 1
ATOM 9517 O O . ILE B 1 280 ? -10.773 31.172 15.906 1 98.25 280 ILE B O 1
ATOM 9521 N N . ILE B 1 281 ? -12.078 29.422 16.438 1 97.25 281 ILE B N 1
ATOM 9522 C CA . ILE B 1 281 ? -13.32 30.031 15.992 1 97.25 281 ILE B CA 1
ATOM 9523 C C . ILE B 1 281 ? -13.578 31.312 16.781 1 97.25 281 ILE B C 1
ATOM 9525 O O . ILE B 1 281 ? -14.055 32.312 16.219 1 97.25 281 ILE B O 1
ATOM 9529 N N . LYS B 1 282 ? -13.242 31.266 18.047 1 95.88 282 LYS B N 1
ATOM 9530 C CA . LYS B 1 282 ? -13.453 32.406 18.922 1 95.88 282 LYS B CA 1
ATOM 9531 C C . LYS B 1 282 ? -12.594 33.594 18.484 1 95.88 282 LYS B C 1
ATOM 9533 O O . LYS B 1 282 ? -12.992 34.75 18.656 1 95.88 282 LYS B O 1
ATOM 9538 N N . HIS B 1 283 ? -11.477 33.375 17.875 1 95.38 283 HIS B N 1
ATOM 9539 C CA . HIS B 1 283 ? -10.523 34.469 17.609 1 95.38 283 HIS B CA 1
ATOM 9540 C C . HIS B 1 283 ? -10.398 34.75 16.125 1 95.38 283 HIS B C 1
ATOM 9542 O O . HIS B 1 283 ? -9.82 35.75 15.719 1 95.38 283 HIS B O 1
ATOM 9548 N N . TRP B 1 284 ? -10.93 33.906 15.258 1 95.75 284 TRP B N 1
ATOM 9549 C CA . TRP B 1 284 ? -10.781 34 13.805 1 95.75 284 TRP B CA 1
ATOM 9550 C C . TRP B 1 284 ? -11.625 35.156 13.242 1 95.75 284 TRP B C 1
ATOM 9552 O O . TRP B 1 284 ? -12.75 35.375 13.695 1 95.75 284 TRP B O 1
ATOM 9562 N N . LYS B 1 285 ? -11.109 35.844 12.305 1 91.88 285 LYS B N 1
ATOM 9563 C CA . LYS B 1 285 ? -11.812 36.875 11.555 1 91.88 285 LYS B CA 1
ATOM 9564 C C . LYS B 1 285 ? -11.75 36.594 10.055 1 91.88 285 LYS B C 1
ATOM 9566 O O . LYS B 1 285 ? -10.82 35.938 9.578 1 91.88 285 LYS B O 1
ATOM 9571 N N . PRO B 1 286 ? -12.797 37.094 9.344 1 90.44 286 PRO B N 1
ATOM 9572 C CA . PRO B 1 286 ? -12.766 36.875 7.895 1 90.44 286 PRO B CA 1
ATOM 9573 C C . PRO B 1 286 ? -11.492 37.438 7.25 1 90.44 286 PRO B C 1
ATOM 9575 O O . PRO B 1 286 ? -11.07 38.562 7.574 1 90.44 286 PRO B O 1
ATOM 9578 N N . GLY B 1 287 ? -10.93 36.625 6.453 1 87.31 287 GLY B N 1
ATOM 9579 C CA . GLY B 1 287 ? -9.68 37 5.812 1 87.31 287 GLY B CA 1
ATOM 9580 C C . GLY B 1 287 ? -8.469 36.312 6.414 1 87.31 287 GLY B C 1
ATOM 9581 O O . GLY B 1 287 ? -7.398 36.281 5.801 1 87.31 287 GLY B O 1
ATOM 9582 N N . ASP B 1 288 ? -8.617 35.812 7.605 1 93.75 288 ASP B N 1
ATOM 9583 C CA . ASP B 1 288 ? -7.523 35.094 8.266 1 93.75 288 ASP B CA 1
ATOM 9584 C C . ASP B 1 288 ? -7.293 33.719 7.641 1 93.75 288 ASP B C 1
ATOM 9586 O O . ASP B 1 288 ? -8.203 33.156 7.035 1 93.75 288 ASP B O 1
ATOM 9590 N N . ARG B 1 289 ? -6.074 33.281 7.762 1 95.56 289 ARG B N 1
ATOM 9591 C CA . ARG B 1 289 ? -5.695 31.969 7.27 1 95.56 289 ARG B CA 1
ATOM 9592 C C . ARG B 1 289 ? -5.387 31.016 8.422 1 95.56 289 ARG B C 1
ATOM 9594 O O . ARG B 1 289 ? -4.812 31.438 9.43 1 95.56 289 ARG B O 1
ATOM 9601 N N . ILE B 1 290 ? -5.777 29.766 8.25 1 98.12 290 ILE B N 1
ATOM 9602 C CA . ILE B 1 290 ? -5.543 28.781 9.305 1 98.12 290 ILE B CA 1
ATOM 9603 C C . ILE B 1 290 ? -4.684 27.641 8.758 1 98.12 290 ILE B C 1
ATOM 9605 O O . ILE B 1 290 ? -5.027 27.031 7.742 1 98.12 290 ILE B O 1
ATOM 9609 N N . TRP B 1 291 ? -3.596 27.344 9.375 1 98.44 291 TRP B N 1
ATOM 9610 C CA . TRP B 1 291 ? -2.775 26.172 9.086 1 98.44 291 TRP B CA 1
ATOM 9611 C C . TRP B 1 291 ? -2.814 25.172 10.242 1 98.44 291 TRP B C 1
ATOM 9613 O O . TRP B 1 291 ? -2.598 25.547 11.398 1 98.44 291 TRP B O 1
ATOM 9623 N N . VAL B 1 292 ? -3.15 23.953 9.969 1 98.75 292 VAL B N 1
ATOM 9624 C CA . VAL B 1 292 ? -3.141 22.859 10.93 1 98.75 292 VAL B CA 1
ATOM 9625 C C . VAL B 1 292 ? -1.984 21.906 10.625 1 98.75 292 VAL B C 1
ATOM 9627 O O . VAL B 1 292 ? -1.82 21.469 9.492 1 98.75 292 VAL B O 1
ATOM 9630 N N . HIS B 1 293 ? -1.251 21.547 11.68 1 97.94 293 HIS B N 1
ATOM 9631 C CA . HIS B 1 293 ? -0.054 20.766 11.414 1 97.94 293 HIS B CA 1
ATOM 9632 C C . HIS B 1 293 ? -0.072 19.453 12.203 1 97.94 293 HIS B C 1
ATOM 9634 O O . HIS B 1 293 ? -0.268 19.453 13.414 1 97.94 293 HIS B O 1
ATOM 9640 N N . ASP B 1 294 ? 0.09 18.312 11.367 1 96.56 294 ASP B N 1
ATOM 9641 C CA . ASP B 1 294 ? 0.537 17 11.828 1 96.56 294 ASP B CA 1
ATOM 9642 C C . ASP B 1 294 ? -0.645 16.141 12.273 1 96.56 294 ASP B C 1
ATOM 9644 O O . ASP B 1 294 ? -1.793 16.594 12.234 1 96.56 294 ASP B O 1
ATOM 9648 N N . TYR B 1 295 ? -0.376 14.922 12.773 1 97.31 295 TYR B N 1
ATOM 9649 C CA . TYR B 1 295 ? -1.374 13.867 12.891 1 97.31 295 TYR B CA 1
ATOM 9650 C C . TYR B 1 295 ? -2.148 13.992 14.203 1 97.31 295 TYR B C 1
ATOM 9652 O O . TYR B 1 295 ? -3.193 13.359 14.375 1 97.31 295 TYR B O 1
ATOM 9660 N N . HIS B 1 296 ? -1.717 14.852 15.109 1 97.31 296 HIS B N 1
ATOM 9661 C CA . HIS B 1 296 ? -2.438 15.047 16.359 1 97.31 296 HIS B CA 1
ATOM 9662 C C . HIS B 1 296 ? -3.773 15.742 16.125 1 97.31 296 HIS B C 1
ATOM 9664 O O . HIS B 1 296 ? -4.668 15.68 16.969 1 97.31 296 HIS B O 1
ATOM 9670 N N . LEU B 1 297 ? -3.881 16.406 15.008 1 98.62 297 LEU B N 1
ATOM 9671 C CA . LEU B 1 297 ? -5.047 17.25 14.758 1 98.62 297 LEU B CA 1
ATOM 9672 C C . LEU B 1 297 ? -5.68 16.922 13.414 1 98.62 297 LEU B C 1
ATOM 9674 O O . LEU B 1 297 ? -6.07 17.812 12.664 1 98.62 297 LEU B O 1
ATOM 9678 N N . LEU B 1 298 ? -5.82 15.703 13.109 1 98.5 298 LEU B N 1
ATOM 9679 C CA . LEU B 1 298 ? -6.301 15.273 11.805 1 98.5 298 LEU B CA 1
ATOM 9680 C C . LEU B 1 298 ? -7.766 15.648 11.609 1 98.5 298 LEU B C 1
ATOM 9682 O O . LEU B 1 298 ? -8.227 15.82 10.477 1 98.5 298 LEU B O 1
ATOM 9686 N N . VAL B 1 299 ? -8.562 15.781 12.656 1 98.25 299 VAL B N 1
ATOM 9687 C CA . VAL B 1 299 ? -10 16 12.531 1 98.25 299 VAL B CA 1
ATOM 9688 C C . VAL B 1 299 ? -10.297 17.5 12.594 1 98.25 299 VAL B C 1
ATOM 9690 O O . VAL B 1 299 ? -11.375 17.938 12.211 1 98.25 299 VAL B O 1
ATOM 9693 N N . LEU B 1 300 ? -9.344 18.297 12.914 1 98.75 300 LEU B N 1
ATOM 9694 C CA . LEU B 1 300 ? -9.531 19.719 13.18 1 98.75 300 LEU B CA 1
ATOM 9695 C C . LEU B 1 300 ? -10 20.453 11.922 1 98.75 300 LEU B C 1
ATOM 9697 O O . LEU B 1 300 ? -10.914 21.281 11.977 1 98.75 300 LEU B O 1
ATOM 9701 N N . PRO B 1 301 ? -9.391 20.203 10.734 1 98.62 301 PRO B N 1
ATOM 9702 C CA . PRO B 1 301 ? -9.859 20.922 9.555 1 98.62 301 PRO B CA 1
ATOM 9703 C C . PRO B 1 301 ? -11.352 20.719 9.289 1 98.62 301 PRO B C 1
ATOM 9705 O O . PRO B 1 301 ? -12.055 21.656 8.914 1 98.62 301 PRO B O 1
ATOM 9708 N N . GLY B 1 302 ? -11.789 19.516 9.477 1 97.56 302 GLY B N 1
ATOM 9709 C CA . GLY B 1 302 ? -13.211 19.25 9.297 1 97.56 302 GLY B CA 1
ATOM 9710 C C . GLY B 1 302 ? -14.094 19.984 10.281 1 97.56 302 GLY B C 1
ATOM 9711 O O . GLY B 1 302 ? -15.133 20.531 9.906 1 97.56 302 GLY B O 1
ATOM 9712 N N . LEU B 1 303 ? -13.711 20.031 11.508 1 98.06 303 LEU B N 1
ATOM 9713 C CA . LEU B 1 303 ? -14.461 20.75 12.547 1 98.06 303 LEU B CA 1
ATOM 9714 C C . LEU B 1 303 ? -14.523 22.234 12.25 1 98.06 303 LEU B C 1
ATOM 9716 O O . LEU B 1 303 ? -15.555 22.875 12.469 1 98.06 303 LEU B O 1
ATOM 9720 N N . LEU B 1 304 ? -13.414 22.766 11.789 1 98.31 304 LEU B N 1
ATOM 9721 C CA . LEU B 1 304 ? -13.359 24.172 11.453 1 98.31 304 LEU B CA 1
ATOM 9722 C C . LEU B 1 304 ? -14.234 24.484 10.242 1 98.31 304 LEU B C 1
ATOM 9724 O O . LEU B 1 304 ? -14.938 25.5 10.219 1 98.31 304 LEU B O 1
ATOM 9728 N N . ARG B 1 305 ? -14.195 23.609 9.242 1 95.62 305 ARG B N 1
ATOM 9729 C CA . ARG B 1 305 ? -14.961 23.797 8.016 1 95.62 305 ARG B CA 1
ATOM 9730 C C . ARG B 1 305 ? -16.453 23.844 8.297 1 95.62 305 ARG B C 1
ATOM 9732 O O . ARG B 1 305 ? -17.188 24.625 7.684 1 95.62 305 ARG B O 1
ATOM 9739 N N . GLU B 1 306 ? -16.891 23.078 9.195 1 93.69 306 GLU B N 1
ATOM 9740 C CA . GLU B 1 306 ? -18.297 23.016 9.562 1 93.69 306 GLU B CA 1
ATOM 9741 C C . GLU B 1 306 ? -18.781 24.344 10.125 1 93.69 306 GLU B C 1
ATOM 9743 O O . GLU B 1 306 ? -19.906 24.766 9.859 1 93.69 306 GLU B O 1
ATOM 9748 N N . ARG B 1 307 ? -17.938 25.047 10.828 1 93.94 307 ARG B N 1
ATOM 9749 C CA . ARG B 1 307 ? -18.344 26.281 11.516 1 93.94 307 ARG B CA 1
ATOM 9750 C C . ARG B 1 307 ? -17.859 27.516 10.742 1 93.94 307 ARG B C 1
ATOM 9752 O O . ARG B 1 307 ? -18.422 28.594 10.906 1 93.94 307 ARG B O 1
ATOM 9759 N N . LEU B 1 308 ? -16.828 27.328 9.945 1 94.62 308 LEU B N 1
ATOM 9760 C CA . LEU B 1 308 ? -16.266 28.406 9.133 1 94.62 308 LEU B CA 1
ATOM 9761 C C . LEU B 1 308 ? -16.188 28 7.664 1 94.62 308 LEU B C 1
ATOM 9763 O O . LEU B 1 308 ? -15.094 27.812 7.129 1 94.62 308 LEU B O 1
ATOM 9767 N N . PRO B 1 309 ? -17.172 28 6.926 1 87.62 309 PRO B N 1
ATOM 9768 C CA . PRO B 1 309 ? -17.188 27.469 5.559 1 87.62 309 PRO B CA 1
ATOM 9769 C C . PRO B 1 309 ? -16.328 28.297 4.598 1 87.62 309 PRO B C 1
ATOM 9771 O O . PRO B 1 309 ? -15.836 27.766 3.6 1 87.62 309 PRO B O 1
ATOM 9774 N N . GLN B 1 310 ? -16.094 29.516 4.914 1 85.06 310 GLN B N 1
ATOM 9775 C CA . GLN B 1 310 ? -15.375 30.375 3.977 1 85.06 310 GLN B CA 1
ATOM 9776 C C . GLN B 1 310 ? -13.906 30.5 4.367 1 85.06 310 GLN B C 1
ATOM 9778 O O . GLN B 1 310 ? -13.125 31.141 3.664 1 85.06 310 GLN B O 1
ATOM 9783 N N . ALA B 1 311 ? -13.516 29.906 5.383 1 93.25 311 ALA B N 1
ATOM 9784 C CA . ALA B 1 311 ? -12.156 30.062 5.895 1 93.25 311 ALA B CA 1
ATOM 9785 C C . ALA B 1 311 ? -11.148 29.375 4.973 1 93.25 311 ALA B C 1
ATOM 9787 O O . ALA B 1 311 ? -11.445 28.344 4.363 1 93.25 311 ALA B O 1
ATOM 9788 N N . GLU B 1 312 ? -10.023 30 4.816 1 95.5 312 GLU B N 1
ATOM 9789 C CA . GLU B 1 312 ? -8.883 29.375 4.156 1 95.5 312 GLU B CA 1
ATOM 9790 C C . GLU B 1 312 ? -8.133 28.453 5.109 1 95.5 312 GLU B C 1
ATOM 9792 O O . GLU B 1 312 ? -7.418 28.922 5.996 1 95.5 312 GLU B O 1
ATOM 9797 N N . ILE B 1 313 ? -8.211 27.141 4.852 1 97.94 313 ILE B N 1
ATOM 9798 C CA . ILE B 1 313 ? -7.656 26.172 5.789 1 97.94 313 ILE B CA 1
ATOM 9799 C C . ILE B 1 313 ? -6.633 25.297 5.078 1 97.94 313 ILE B C 1
ATOM 9801 O O . ILE B 1 313 ? -6.945 24.656 4.07 1 97.94 313 ILE B O 1
ATOM 9805 N N . GLY B 1 314 ? -5.418 25.312 5.527 1 98.5 314 GLY B N 1
ATOM 9806 C CA . GLY B 1 314 ? -4.375 24.406 5.066 1 98.5 314 GLY B CA 1
ATOM 9807 C C . GLY B 1 314 ? -3.988 23.359 6.105 1 98.5 314 GLY B C 1
ATOM 9808 O O . GLY B 1 314 ? -3.996 23.641 7.305 1 98.5 314 GLY B O 1
ATOM 9809 N N . PHE B 1 315 ? -3.68 22.156 5.652 1 98.62 315 PHE B N 1
ATOM 9810 C CA . PHE B 1 315 ? -3.188 21.094 6.516 1 98.62 315 PHE B CA 1
ATOM 9811 C C . PHE B 1 315 ? -1.875 20.531 5.984 1 98.62 315 PHE B C 1
ATOM 9813 O O . PHE B 1 315 ? -1.705 20.375 4.773 1 98.62 315 PHE B O 1
ATOM 9820 N N . PHE B 1 316 ? -0.961 20.266 6.902 1 98.62 316 PHE B N 1
ATOM 9821 C CA . PHE B 1 316 ? 0.289 19.625 6.508 1 98.62 316 PHE B CA 1
ATOM 9822 C C . PHE B 1 316 ? 0.639 18.484 7.461 1 98.62 316 PHE B C 1
ATOM 9824 O O . PHE B 1 316 ? 0.657 18.672 8.68 1 98.62 316 PHE B O 1
ATOM 9831 N N . LEU B 1 317 ? 0.896 17.297 6.887 1 98.25 317 LEU B N 1
ATOM 9832 C CA . LEU B 1 317 ? 1.293 16.125 7.68 1 98.25 317 LEU B CA 1
ATOM 9833 C C . LEU B 1 317 ? 2.807 15.945 7.648 1 98.25 317 LEU B C 1
ATOM 9835 O O . LEU B 1 317 ? 3.393 15.766 6.578 1 98.25 317 LEU B O 1
ATOM 9839 N N . HIS B 1 318 ? 3.418 15.914 8.812 1 96.44 318 HIS B N 1
ATOM 9840 C CA . HIS B 1 318 ? 4.871 15.828 8.898 1 96.44 318 HIS B CA 1
ATOM 9841 C C . HIS B 1 318 ? 5.332 14.375 8.977 1 96.44 318 HIS B C 1
ATOM 9843 O O . HIS B 1 318 ? 6.496 14.07 8.711 1 96.44 318 HIS B O 1
ATOM 9849 N N . THR B 1 319 ? 4.469 13.469 9.375 1 95.81 319 THR B N 1
ATOM 9850 C CA . THR B 1 319 ? 4.754 12.039 9.422 1 95.81 319 THR B CA 1
ATOM 9851 C C . THR B 1 319 ? 4.457 11.391 8.078 1 95.81 319 THR B C 1
ATOM 9853 O O . THR B 1 319 ? 3.883 12.016 7.188 1 95.81 319 THR B O 1
ATOM 9856 N N . PRO B 1 320 ? 4.891 10.133 7.957 1 95.94 320 PRO B N 1
ATOM 9857 C CA . PRO B 1 320 ? 4.461 9.414 6.754 1 95.94 320 PRO B CA 1
ATOM 9858 C C . PRO B 1 320 ? 2.953 9.164 6.723 1 95.94 320 PRO B C 1
ATOM 9860 O O . PRO B 1 320 ? 2.295 9.211 7.766 1 95.94 320 PRO B O 1
ATOM 9863 N N . PHE B 1 321 ? 2.383 9.094 5.566 1 96.75 321 PHE B N 1
ATOM 9864 C CA . PHE B 1 321 ? 1.028 8.586 5.371 1 96.75 321 PHE B CA 1
ATOM 9865 C C . PHE B 1 321 ? 1.055 7.18 4.785 1 96.75 321 PHE B C 1
ATOM 9867 O O . PHE B 1 321 ? 1.652 6.949 3.73 1 96.75 321 PHE B O 1
ATOM 9874 N N . PRO B 1 322 ? 0.551 6.242 5.457 1 94.06 322 PRO B N 1
ATOM 9875 C CA . PRO B 1 322 ? 0.701 4.84 5.051 1 94.06 322 PRO B CA 1
ATOM 9876 C C . PRO B 1 322 ? -0.126 4.492 3.816 1 94.06 322 PRO B C 1
ATOM 9878 O O . PRO B 1 322 ? -0.957 5.293 3.379 1 94.06 322 PRO B O 1
ATOM 9881 N N . SER B 1 323 ? 0.131 3.311 3.271 1 90.25 323 SER B N 1
ATOM 9882 C CA . SER B 1 323 ? -0.669 2.807 2.16 1 90.25 323 SER B CA 1
ATOM 9883 C C . SER B 1 323 ? -2.129 2.633 2.564 1 90.25 323 SER B C 1
ATOM 9885 O O . SER B 1 323 ? -2.443 2.537 3.752 1 90.25 323 SER B O 1
ATOM 9887 N N . SER B 1 324 ? -2.996 2.602 1.562 1 89.19 324 SER B N 1
ATOM 9888 C CA . SER B 1 324 ? -4.426 2.455 1.821 1 89.19 324 SER B CA 1
ATOM 9889 C C . SER B 1 324 ? -4.727 1.143 2.537 1 89.19 324 SER B C 1
ATOM 9891 O O . SER B 1 324 ? -5.68 1.057 3.312 1 89.19 324 SER B O 1
ATOM 9893 N N . GLU B 1 325 ? -3.844 0.066 2.346 1 88.88 325 GLU B N 1
ATOM 9894 C CA . GLU B 1 325 ? -4.027 -1.24 2.971 1 88.88 325 GLU B CA 1
ATOM 9895 C C . GLU B 1 325 ? -3.844 -1.16 4.484 1 88.88 325 GLU B C 1
ATOM 9897 O O . GLU B 1 325 ? -4.496 -1.89 5.23 1 88.88 325 GLU B O 1
ATOM 9902 N N . ILE B 1 326 ? -2.99 -0.253 4.875 1 91.31 326 ILE B N 1
ATOM 9903 C CA . ILE B 1 326 ? -2.73 -0.091 6.305 1 91.31 326 ILE B CA 1
ATOM 9904 C C . ILE B 1 326 ? -3.74 0.883 6.906 1 91.31 326 ILE B C 1
ATOM 9906 O O . ILE B 1 326 ? -4.277 0.639 7.988 1 91.31 326 ILE B O 1
ATOM 9910 N N . PHE B 1 327 ? -4.027 1.974 6.168 1 93.31 327 PHE B N 1
ATOM 9911 C CA . PHE B 1 327 ? -4.934 2.996 6.68 1 93.31 327 PHE B CA 1
ATOM 9912 C C . PHE B 1 327 ? -6.324 2.42 6.91 1 93.31 327 PHE B C 1
ATOM 9914 O O . PHE B 1 327 ? -7.008 2.793 7.863 1 93.31 327 PHE B O 1
ATOM 9921 N N . ARG B 1 328 ? -6.715 1.491 6.086 1 91.25 328 ARG B N 1
ATOM 9922 C CA . ARG B 1 328 ? -8.07 0.966 6.168 1 91.25 328 ARG B CA 1
ATOM 9923 C C . ARG B 1 328 ? -8.242 0.076 7.391 1 91.25 328 ARG B C 1
ATOM 9925 O O . ARG B 1 328 ? -9.367 -0.262 7.77 1 91.25 328 ARG B O 1
ATOM 9932 N N . CYS B 1 329 ? -7.172 -0.332 8.039 1 90.5 329 CYS B N 1
ATOM 9933 C CA . CYS B 1 329 ? -7.25 -1.146 9.242 1 90.5 329 CYS B CA 1
ATOM 9934 C C . CYS B 1 329 ? -7.727 -0.318 10.43 1 90.5 329 CYS B C 1
ATOM 9936 O O . CYS B 1 329 ? -8.172 -0.869 11.438 1 90.5 329 CYS B O 1
ATOM 9938 N N . LEU B 1 330 ? -7.582 1.034 10.336 1 91 330 LEU B N 1
ATOM 9939 C CA . LEU B 1 330 ? -7.977 1.906 11.438 1 91 330 LEU B CA 1
ATOM 9940 C C . LEU B 1 330 ? -9.484 1.856 11.656 1 91 330 LEU B C 1
ATOM 9942 O O . LEU B 1 330 ? -10.258 1.805 10.695 1 91 330 LEU B O 1
ATOM 9946 N N . THR B 1 331 ? -9.891 1.871 12.914 1 89.38 331 THR B N 1
ATOM 9947 C CA . THR B 1 331 ? -11.312 1.85 13.242 1 89.38 331 THR B CA 1
ATOM 9948 C C . THR B 1 331 ? -11.984 3.15 12.812 1 89.38 331 THR B C 1
ATOM 9950 O O . THR B 1 331 ? -13.07 3.131 12.234 1 89.38 331 THR B O 1
ATOM 9953 N N . SER B 1 332 ? -11.289 4.324 13.094 1 92.25 332 SER B N 1
ATOM 9954 C CA . SER B 1 332 ? -11.844 5.633 12.758 1 92.25 332 SER B CA 1
ATOM 9955 C C . SER B 1 332 ? -11.344 6.121 11.406 1 92.25 332 SER B C 1
ATOM 9957 O O . SER B 1 332 ? -11.094 7.316 11.227 1 92.25 332 SER B O 1
ATOM 9959 N N . ARG B 1 333 ? -11.203 5.168 10.484 1 91.81 333 ARG B N 1
ATOM 9960 C CA . ARG B 1 333 ? -10.609 5.445 9.188 1 91.81 333 ARG B CA 1
ATOM 9961 C C . ARG B 1 333 ? -11.422 6.48 8.414 1 91.81 333 ARG B C 1
ATOM 9963 O O . ARG B 1 333 ? -10.859 7.402 7.824 1 91.81 333 ARG B O 1
ATOM 9970 N N . LYS B 1 334 ? -12.742 6.484 8.422 1 91.38 334 LYS B N 1
ATOM 9971 C CA . LYS B 1 334 ? -13.586 7.395 7.652 1 91.38 334 LYS B CA 1
ATOM 9972 C C . LYS B 1 334 ? -13.625 8.781 8.289 1 91.38 334 LYS B C 1
ATOM 9974 O O . LYS B 1 334 ? -13.5 9.797 7.598 1 91.38 334 LYS B O 1
ATOM 9979 N N . GLU B 1 335 ? -13.734 8.781 9.594 1 94.62 335 GLU B N 1
ATOM 9980 C CA . GLU B 1 335 ? -13.789 10.047 10.328 1 94.62 335 GLU B CA 1
ATOM 9981 C C . GLU B 1 335 ? -12.492 10.828 10.172 1 94.62 335 GLU B C 1
ATOM 9983 O O . GLU B 1 335 ? -12.516 12.055 10.047 1 94.62 335 GLU B O 1
ATOM 9988 N N . LEU B 1 336 ? -11.43 10.117 10.195 1 96.94 336 LEU B N 1
ATOM 9989 C CA . LEU B 1 336 ? -10.133 10.766 10.047 1 96.94 336 LEU B CA 1
ATOM 9990 C C . LEU B 1 336 ? -9.992 11.375 8.656 1 96.94 336 LEU B C 1
ATOM 9992 O O . LEU B 1 336 ? -9.508 12.5 8.516 1 96.94 336 LEU B O 1
ATOM 9996 N N . LEU B 1 337 ? -10.406 10.664 7.617 1 96.44 337 LEU B N 1
ATOM 9997 C CA . LEU B 1 337 ? -10.344 11.18 6.258 1 96.44 337 LEU B CA 1
ATOM 9998 C C . LEU B 1 337 ? -11.258 12.391 6.094 1 96.44 337 LEU B C 1
ATOM 10000 O O . LEU B 1 337 ? -10.875 13.391 5.48 1 96.44 337 LEU B O 1
ATOM 10004 N N . ASP B 1 338 ? -12.438 12.289 6.691 1 95.56 338 ASP B N 1
ATOM 10005 C CA . ASP B 1 338 ? -13.383 13.406 6.625 1 95.56 338 ASP B CA 1
ATOM 10006 C C . ASP B 1 338 ? -12.805 14.648 7.301 1 95.56 338 ASP B C 1
ATOM 10008 O O . ASP B 1 338 ? -13.023 15.766 6.84 1 95.56 338 ASP B O 1
ATOM 10012 N N . GLY B 1 339 ? -12.148 14.375 8.406 1 97.75 339 GLY B N 1
ATOM 10013 C CA . GLY B 1 339 ? -11.484 15.484 9.07 1 97.75 339 GLY B CA 1
ATOM 10014 C C . GLY B 1 339 ? -10.477 16.188 8.188 1 97.75 339 GLY B C 1
ATOM 10015 O O . GLY B 1 339 ? -10.484 17.422 8.086 1 97.75 339 GLY B O 1
ATOM 10016 N N . LEU B 1 340 ? -9.664 15.445 7.516 1 98.12 340 LEU B N 1
ATOM 10017 C CA . LEU B 1 340 ? -8.633 15.992 6.641 1 98.12 340 LEU B CA 1
ATOM 10018 C C . LEU B 1 340 ? -9.258 16.734 5.465 1 98.12 340 LEU B C 1
ATOM 10020 O O . LEU B 1 340 ? -8.758 17.797 5.059 1 98.12 340 LEU B O 1
ATOM 10024 N N . LEU B 1 341 ? -10.328 16.219 4.965 1 96.12 341 LEU B N 1
ATOM 10025 C CA . LEU B 1 341 ? -10.969 16.75 3.764 1 96.12 341 LEU B CA 1
ATOM 10026 C C . LEU B 1 341 ? -11.672 18.062 4.055 1 96.12 341 LEU B C 1
ATOM 10028 O O . LEU B 1 341 ? -12.18 18.719 3.139 1 96.12 341 LEU B O 1
ATOM 10032 N N . GLY B 1 342 ? -11.633 18.469 5.32 1 96.81 342 GLY B N 1
ATOM 10033 C CA . GLY B 1 342 ? -12.125 19.797 5.656 1 96.81 342 GLY B CA 1
ATOM 10034 C C . GLY B 1 342 ? -11.188 20.906 5.227 1 96.81 342 GLY B C 1
ATOM 10035 O O . GLY B 1 342 ? -11.578 22.078 5.18 1 96.81 342 GLY B O 1
ATOM 10036 N N . ALA B 1 343 ? -9.984 20.562 4.832 1 97.69 343 ALA B N 1
ATOM 10037 C CA . ALA B 1 343 ? -8.984 21.547 4.418 1 97.69 343 ALA B CA 1
ATOM 10038 C C . ALA B 1 343 ? -9.125 21.891 2.939 1 97.69 343 ALA B C 1
ATOM 10040 O O . ALA B 1 343 ? -9.758 21.156 2.182 1 97.69 343 ALA B O 1
ATOM 10041 N N . ASP B 1 344 ? -8.602 23.078 2.57 1 95.5 344 ASP B N 1
ATOM 10042 C CA . ASP B 1 344 ? -8.539 23.453 1.162 1 95.5 344 ASP B CA 1
ATOM 10043 C C . ASP B 1 344 ? -7.32 22.844 0.481 1 95.5 344 ASP B C 1
ATOM 10045 O O . ASP B 1 344 ? -7.352 22.562 -0.719 1 95.5 344 ASP B O 1
ATOM 10049 N N . LEU B 1 345 ? -6.355 22.781 1.249 1 97.56 345 LEU B N 1
ATOM 10050 C CA . LEU B 1 345 ? -5.09 22.234 0.787 1 97.56 345 LEU B CA 1
ATOM 10051 C C . LEU B 1 345 ? -4.516 21.25 1.81 1 97.56 345 LEU B C 1
ATOM 10053 O O . LEU B 1 345 ? -4.496 21.547 3.008 1 97.56 345 LEU B O 1
ATOM 10057 N N . ILE B 1 346 ? -4.176 20.109 1.311 1 98.31 346 ILE B N 1
ATOM 10058 C CA . ILE B 1 346 ? -3.496 19.125 2.145 1 98.31 346 ILE B CA 1
ATOM 10059 C C . ILE B 1 346 ? -2.092 18.875 1.604 1 98.31 346 ILE B C 1
ATOM 10061 O O . ILE B 1 346 ? -1.921 18.562 0.424 1 98.31 346 ILE B O 1
ATOM 10065 N N . GLY B 1 347 ? -1.124 19.047 2.451 1 98 347 GLY B N 1
ATOM 10066 C CA . GLY B 1 347 ? 0.26 18.859 2.045 1 98 347 GLY B CA 1
ATOM 10067 C C . GLY B 1 347 ? 0.923 17.672 2.711 1 98 347 GLY B C 1
ATOM 10068 O O . GLY B 1 347 ? 0.625 17.344 3.863 1 98 347 GLY B O 1
ATOM 10069 N N . PHE B 1 348 ? 1.827 17 1.96 1 97.19 348 PHE B N 1
ATOM 10070 C CA . PHE B 1 348 ? 2.621 15.883 2.445 1 97.19 348 PHE B CA 1
ATOM 10071 C C . PHE B 1 348 ? 4.098 16.078 2.115 1 97.19 348 PHE B C 1
ATOM 10073 O O . PHE B 1 348 ? 4.453 16.984 1.352 1 97.19 348 PHE B O 1
ATOM 10080 N N . GLN B 1 349 ? 4.934 15.203 2.691 1 96 349 GLN B N 1
ATOM 10081 C CA . GLN B 1 349 ? 6.379 15.305 2.521 1 96 349 GLN B CA 1
ATOM 10082 C C . GLN B 1 349 ? 6.812 14.758 1.166 1 96 349 GLN B C 1
ATOM 10084 O O . GLN B 1 349 ? 7.797 15.227 0.588 1 96 349 GLN B O 1
ATOM 10089 N N . THR B 1 350 ? 6.145 13.703 0.688 1 92.88 350 THR B N 1
ATOM 10090 C CA . THR B 1 350 ? 6.559 13.062 -0.554 1 92.88 350 THR B CA 1
ATOM 10091 C C . THR B 1 350 ? 5.363 12.836 -1.472 1 92.88 350 THR B C 1
ATOM 10093 O O . THR B 1 350 ? 4.211 12.891 -1.027 1 92.88 350 THR B O 1
ATOM 10096 N N . GLU B 1 351 ? 5.648 12.641 -2.68 1 84 351 GLU B N 1
ATOM 10097 C CA . GLU B 1 351 ? 4.605 12.336 -3.654 1 84 351 GLU B CA 1
ATOM 10098 C C . GLU B 1 351 ? 3.936 11 -3.348 1 84 351 GLU B C 1
ATOM 10100 O O . GLU B 1 351 ? 2.732 10.836 -3.568 1 84 351 GLU B O 1
ATOM 10105 N N . GLU B 1 352 ? 4.676 10.086 -2.889 1 85.88 352 GLU B N 1
ATOM 10106 C CA . GLU B 1 352 ? 4.148 8.781 -2.516 1 85.88 352 GLU B CA 1
ATOM 10107 C C . GLU B 1 352 ? 3.068 8.906 -1.445 1 85.88 352 GLU B C 1
ATOM 10109 O O . GLU B 1 352 ? 2.047 8.219 -1.502 1 85.88 352 GLU B O 1
ATOM 10114 N N . TYR B 1 353 ? 3.312 9.766 -0.502 1 94 353 TYR B N 1
ATOM 10115 C CA . TYR B 1 353 ? 2.336 9.977 0.561 1 94 353 TYR B CA 1
ATOM 10116 C C . TYR B 1 353 ? 1.058 10.594 0.011 1 94 353 TYR B C 1
ATOM 10118 O O . TYR B 1 353 ? -0.043 10.258 0.455 1 94 353 TYR B O 1
ATOM 10126 N N . CYS B 1 354 ? 1.225 11.492 -0.965 1 90.38 354 CYS B N 1
ATOM 10127 C CA . CYS B 1 354 ? 0.062 12.07 -1.627 1 90.38 354 CYS B CA 1
ATOM 10128 C C . CYS B 1 354 ? -0.787 10.992 -2.283 1 90.38 354 CYS B C 1
ATOM 10130 O O . CYS B 1 354 ? -2.006 10.953 -2.102 1 90.38 354 CYS B O 1
ATOM 10132 N N . ASN B 1 355 ? -0.115 10.086 -2.975 1 85.88 355 ASN B N 1
ATOM 10133 C CA . ASN B 1 355 ? -0.806 9.016 -3.682 1 85.88 355 ASN B CA 1
ATOM 10134 C C . ASN B 1 355 ? -1.527 8.078 -2.715 1 85.88 355 ASN B C 1
ATOM 10136 O O . ASN B 1 355 ? -2.645 7.641 -2.988 1 85.88 355 ASN B O 1
ATOM 10140 N N . HIS B 1 356 ? -0.858 7.75 -1.658 1 91.12 356 HIS B N 1
ATOM 10141 C CA . HIS B 1 356 ? -1.485 6.902 -0.649 1 91.12 356 HIS B CA 1
ATOM 10142 C C . HIS B 1 356 ? -2.766 7.539 -0.117 1 91.12 356 HIS B C 1
ATOM 10144 O O . HIS B 1 356 ? -3.768 6.848 0.083 1 91.12 356 HIS B O 1
ATOM 10150 N N . PHE B 1 357 ? -2.689 8.844 0.128 1 96.94 357 PHE B N 1
ATOM 10151 C CA . PHE B 1 357 ? -3.859 9.547 0.63 1 96.94 357 PHE B CA 1
ATOM 10152 C C . PHE B 1 357 ? -4.988 9.523 -0.395 1 96.94 357 PHE B C 1
ATOM 10154 O O . PHE B 1 357 ? -6.133 9.219 -0.059 1 96.94 357 PHE B O 1
ATOM 10161 N N . LEU B 1 358 ? -4.66 9.859 -1.612 1 85.19 358 LEU B N 1
ATOM 10162 C CA . LEU B 1 358 ? -5.648 9.898 -2.684 1 85.19 358 LEU B CA 1
ATOM 10163 C C . LEU B 1 358 ? -6.297 8.531 -2.867 1 85.19 358 LEU B C 1
ATOM 10165 O O . LEU B 1 358 ? -7.52 8.43 -2.992 1 85.19 358 LEU B O 1
ATOM 10169 N N . HIS B 1 359 ? -5.504 7.492 -2.764 1 83.88 359 HIS B N 1
ATOM 10170 C CA . HIS B 1 359 ? -6.023 6.137 -2.889 1 83.88 359 HIS B CA 1
ATOM 10171 C C . HIS B 1 359 ? -6.93 5.781 -1.717 1 83.88 359 HIS B C 1
ATOM 10173 O O . HIS B 1 359 ? -7.922 5.07 -1.887 1 83.88 359 HIS B O 1
ATOM 10179 N N . SER B 1 360 ? -6.535 6.188 -0.541 1 91.56 360 SER B N 1
ATOM 10180 C CA . SER B 1 360 ? -7.359 5.934 0.637 1 91.56 360 SER B CA 1
ATOM 10181 C C . SER B 1 360 ? -8.719 6.613 0.519 1 91.56 360 SER B C 1
ATOM 10183 O O . SER B 1 360 ? -9.742 6.035 0.896 1 91.56 360 SER B O 1
ATOM 10185 N N . CYS B 1 361 ? -8.711 7.871 -0.001 1 88.69 361 CYS B N 1
ATOM 10186 C CA . CYS B 1 361 ? -9.961 8.594 -0.196 1 88.69 361 CYS B CA 1
ATOM 10187 C C . CYS B 1 361 ? -10.852 7.879 -1.207 1 88.69 361 CYS B C 1
ATOM 10189 O O . CYS B 1 361 ? -12.055 7.754 -0.997 1 88.69 361 CYS B O 1
ATOM 10191 N N . SER B 1 362 ? -10.164 7.477 -2.25 1 78.19 362 SER B N 1
ATOM 10192 C CA . SER B 1 362 ? -10.914 6.773 -3.289 1 78.19 362 SER B CA 1
ATOM 10193 C C . SER B 1 362 ? -11.469 5.453 -2.771 1 78.19 362 SER B C 1
ATOM 10195 O O . SER B 1 362 ? -12.641 5.133 -3.002 1 78.19 362 SER B O 1
ATOM 10197 N N . ARG B 1 363 ? -10.727 4.742 -2.029 1 76.12 363 ARG B N 1
ATOM 10198 C CA . ARG B 1 363 ? -11.07 3.396 -1.587 1 76.12 363 ARG B CA 1
ATOM 10199 C C . ARG B 1 363 ? -12.078 3.438 -0.444 1 76.12 363 ARG B C 1
ATOM 10201 O O . ARG B 1 363 ? -13.062 2.691 -0.447 1 76.12 363 ARG B O 1
ATOM 10208 N N . LEU B 1 364 ? -11.883 4.246 0.528 1 81.31 364 LEU B N 1
ATOM 10209 C CA . LEU B 1 364 ? -12.648 4.207 1.771 1 81.31 364 LEU B CA 1
ATOM 10210 C C . LEU B 1 364 ? -13.844 5.148 1.703 1 81.31 364 LEU B C 1
ATOM 10212 O O . LEU B 1 364 ? -14.891 4.883 2.307 1 81.31 364 LEU B O 1
ATOM 10216 N N . ARG B 1 365 ? -13.578 6.297 1.013 1 78.12 365 ARG B N 1
ATOM 10217 C CA . ARG B 1 365 ? -14.656 7.277 0.941 1 78.12 365 ARG B CA 1
ATOM 10218 C C . ARG B 1 365 ? -15.297 7.293 -0.446 1 78.12 365 ARG B C 1
ATOM 10220 O O . ARG B 1 365 ? -16.312 7.949 -0.66 1 78.12 365 ARG B O 1
ATOM 10227 N N . ARG B 1 366 ? -14.641 6.516 -1.276 1 63.81 366 ARG B N 1
ATOM 10228 C CA . ARG B 1 366 ? -15.156 6.363 -2.633 1 63.81 366 ARG B CA 1
ATOM 10229 C C . ARG B 1 366 ? -15.258 7.711 -3.338 1 63.81 366 ARG B C 1
ATOM 10231 O O . ARG B 1 366 ? -16.266 8.016 -3.971 1 63.81 366 ARG B O 1
ATOM 10238 N N . LEU B 1 367 ? -14.375 8.523 -3.145 1 67.56 367 LEU B N 1
ATOM 10239 C CA . LEU B 1 367 ? -14.312 9.852 -3.748 1 67.56 367 LEU B CA 1
ATOM 10240 C C . LEU B 1 367 ? -13.539 9.812 -5.062 1 67.56 367 LEU B C 1
ATOM 10242 O O . LEU B 1 367 ? -12.633 9 -5.23 1 67.56 367 LEU B O 1
ATOM 10246 N N . GLU B 1 368 ? -14.016 10.633 -5.945 1 64.12 368 GLU B N 1
ATOM 10247 C CA . GLU B 1 368 ? -13.242 10.812 -7.172 1 64.12 368 GLU B CA 1
ATOM 10248 C C . GLU B 1 368 ? -11.953 11.594 -6.906 1 64.12 368 GLU B C 1
ATOM 10250 O O . GLU B 1 368 ? -11.961 12.578 -6.16 1 64.12 368 GLU B O 1
ATOM 10255 N N . VAL B 1 369 ? -10.945 10.93 -7.457 1 69.12 369 VAL B N 1
ATOM 10256 C CA . VAL B 1 369 ? -9.656 11.57 -7.234 1 69.12 369 VAL B CA 1
ATOM 10257 C C . VAL B 1 369 ? -8.953 11.805 -8.57 1 69.12 369 VAL B C 1
ATOM 10259 O O . VAL B 1 369 ? -9.109 11.023 -9.508 1 69.12 369 VAL B O 1
ATOM 10262 N N . SER B 1 370 ? -8.414 12.961 -8.68 1 62.53 370 SER B N 1
ATOM 10263 C CA . SER B 1 370 ? -7.508 13.273 -9.781 1 62.53 370 SER B CA 1
ATOM 10264 C C . SER B 1 370 ? -6.055 13.289 -9.312 1 62.53 370 SER B C 1
ATOM 10266 O O . SER B 1 370 ? -5.766 12.93 -8.164 1 62.53 370 SER B O 1
ATOM 10268 N N . ALA B 1 371 ? -5.18 13.609 -10.219 1 64.19 371 ALA B N 1
ATOM 10269 C CA . ALA B 1 371 ? -3.752 13.516 -9.938 1 64.19 371 ALA B CA 1
ATOM 10270 C C . ALA B 1 371 ? -3.389 14.289 -8.672 1 64.19 371 ALA B C 1
ATOM 10272 O O . ALA B 1 371 ? -2.541 13.859 -7.891 1 64.19 371 ALA B O 1
ATOM 10273 N N . ASN B 1 372 ? -4.105 15.383 -8.344 1 76.69 372 ASN B N 1
ATOM 10274 C CA . ASN B 1 372 ? -3.725 16.156 -7.168 1 76.69 372 ASN B CA 1
ATOM 10275 C C . ASN B 1 372 ? -4.941 16.766 -6.484 1 76.69 372 ASN B C 1
ATOM 10277 O O . ASN B 1 372 ? -4.84 17.828 -5.863 1 76.69 372 ASN B O 1
ATOM 10281 N N . GLN B 1 373 ? -6.023 16.094 -6.68 1 80.56 373 GLN B N 1
ATOM 10282 C CA . GLN B 1 373 ? -7.227 16.688 -6.102 1 80.56 373 GLN B CA 1
ATOM 10283 C C . GLN B 1 373 ? -8.242 15.617 -5.715 1 80.56 373 GLN B C 1
ATOM 10285 O O . GLN B 1 373 ? -8.305 14.562 -6.344 1 80.56 373 GLN B O 1
ATOM 10290 N N . VAL B 1 374 ? -8.922 15.906 -4.691 1 86.5 374 VAL B N 1
ATOM 10291 C CA . VAL B 1 374 ? -10.062 15.102 -4.285 1 86.5 374 VAL B CA 1
ATOM 10292 C C . VAL B 1 374 ? -11.359 15.859 -4.566 1 86.5 374 VAL B C 1
ATOM 10294 O O . VAL B 1 374 ? -11.5 17.016 -4.176 1 86.5 374 VAL B O 1
ATOM 10297 N N . HIS B 1 375 ? -12.211 15.258 -5.227 1 73.94 375 HIS B N 1
ATOM 10298 C CA . HIS B 1 375 ? -13.461 15.906 -5.602 1 73.94 375 HIS B CA 1
ATOM 10299 C C . HIS B 1 375 ? -14.57 15.586 -4.602 1 73.94 375 HIS B C 1
ATOM 10301 O O . HIS B 1 375 ? -15.023 14.445 -4.516 1 73.94 375 HIS B O 1
ATOM 10307 N N . LEU B 1 376 ? -14.898 16.562 -3.828 1 82.06 376 LEU B N 1
ATOM 10308 C CA . LEU B 1 376 ? -16.047 16.438 -2.945 1 82.06 376 LEU B CA 1
ATOM 10309 C C . LEU B 1 376 ? -17.312 16.969 -3.617 1 82.06 376 LEU B C 1
ATOM 10311 O O . LEU B 1 376 ? -17.266 17.438 -4.758 1 82.06 376 LEU B O 1
ATOM 10315 N N . ASN B 1 377 ? -18.359 16.828 -2.98 1 64.25 377 ASN B N 1
ATOM 10316 C CA . ASN B 1 377 ? -19.625 17.281 -3.568 1 64.25 377 ASN B CA 1
ATOM 10317 C C . ASN B 1 377 ? -19.641 18.797 -3.752 1 64.25 377 ASN B C 1
ATOM 10319 O O . ASN B 1 377 ? -20.062 19.297 -4.793 1 64.25 377 ASN B O 1
ATOM 10323 N N . ASP B 1 378 ? -19.156 19.422 -2.723 1 70 378 ASP B N 1
ATOM 10324 C CA . ASP B 1 378 ? -19.281 20.875 -2.744 1 70 378 ASP B CA 1
ATOM 10325 C C . ASP B 1 378 ? -17.938 21.562 -2.918 1 70 378 ASP B C 1
ATOM 10327 O O . ASP B 1 378 ? -17.859 22.766 -3.113 1 70 378 ASP B O 1
ATOM 10331 N N . ARG B 1 379 ? -16.953 20.734 -2.873 1 80.69 379 ARG B N 1
ATOM 10332 C CA . ARG B 1 379 ? -15.641 21.391 -2.883 1 80.69 379 ARG B CA 1
ATOM 10333 C C . ARG B 1 379 ? -14.57 20.469 -3.467 1 80.69 379 ARG B C 1
ATOM 10335 O O . ARG B 1 379 ? -14.773 19.266 -3.562 1 80.69 379 ARG B O 1
ATOM 10342 N N . TYR B 1 380 ? -13.445 21.156 -3.932 1 79.06 380 TYR B N 1
ATOM 10343 C CA . TYR B 1 380 ? -12.242 20.469 -4.371 1 79.06 380 TYR B CA 1
ATOM 10344 C C . TYR B 1 380 ? -11.102 20.656 -3.379 1 79.06 380 TYR B C 1
ATOM 10346 O O . TYR B 1 380 ? -10.844 21.781 -2.936 1 79.06 380 TYR B O 1
ATOM 10354 N N . VAL B 1 381 ? -10.633 19.594 -3.01 1 92.25 381 VAL B N 1
ATOM 10355 C CA . VAL B 1 381 ? -9.508 19.672 -2.084 1 92.25 381 VAL B CA 1
ATOM 10356 C C . VAL B 1 381 ? -8.203 19.375 -2.824 1 92.25 381 VAL B C 1
ATOM 10358 O O . VAL B 1 381 ? -8.062 18.312 -3.434 1 92.25 381 VAL B O 1
ATOM 10361 N N . SER B 1 382 ? -7.293 20.297 -2.77 1 91.56 382 SER B N 1
ATOM 10362 C CA . SER B 1 382 ? -6.012 20.125 -3.445 1 91.56 382 SER B CA 1
ATOM 10363 C C . SER B 1 382 ? -5.012 19.391 -2.557 1 91.56 382 SER B C 1
ATOM 10365 O O . SER B 1 382 ? -5.043 19.531 -1.333 1 91.56 382 SER B O 1
ATOM 10367 N N . VAL B 1 383 ? -4.234 18.578 -3.189 1 93.88 383 VAL B N 1
ATOM 10368 C CA . VAL B 1 383 ? -3.176 17.828 -2.508 1 93.88 383 VAL B CA 1
ATOM 10369 C C . VAL B 1 383 ? -1.818 18.203 -3.1 1 93.88 383 VAL B C 1
ATOM 10371 O O . VAL B 1 383 ? -1.665 18.281 -4.324 1 93.88 383 VAL B O 1
ATOM 10374 N N . VAL B 1 384 ? -0.85 18.516 -2.168 1 92.31 384 VAL B N 1
ATOM 10375 C CA . VAL B 1 384 ? 0.442 18.969 -2.678 1 92.31 384 VAL B CA 1
ATOM 10376 C C . VAL B 1 384 ? 1.566 18.234 -1.949 1 92.31 384 VAL B C 1
ATOM 10378 O O . VAL B 1 384 ? 1.423 17.875 -0.78 1 92.31 384 VAL B O 1
ATOM 10381 N N . ASN B 1 385 ? 2.588 17.906 -2.668 1 89.88 385 ASN B N 1
ATOM 10382 C CA . ASN B 1 385 ? 3.834 17.406 -2.092 1 89.88 385 ASN B CA 1
ATOM 10383 C C . ASN B 1 385 ? 4.832 18.547 -1.858 1 89.88 385 ASN B C 1
ATOM 10385 O O . ASN B 1 385 ? 5.223 19.234 -2.799 1 89.88 385 ASN B O 1
ATOM 10389 N N . SER B 1 386 ? 5.203 18.75 -0.661 1 93.69 386 SER B N 1
ATOM 10390 C CA . SER B 1 386 ? 6.137 19.797 -0.296 1 93.69 386 SER B CA 1
ATOM 10391 C C . SER B 1 386 ? 7.102 19.344 0.792 1 93.69 386 SER B C 1
ATOM 10393 O O . SER B 1 386 ? 6.84 19.516 1.981 1 93.69 386 SER B O 1
ATOM 10395 N N . PRO B 1 387 ? 8.289 18.875 0.359 1 94.5 387 PRO B N 1
ATOM 10396 C CA . PRO B 1 387 ? 9.258 18.422 1.361 1 94.5 387 PRO B CA 1
ATOM 10397 C C . PRO B 1 387 ? 9.734 19.547 2.273 1 94.5 387 PRO B C 1
ATOM 10399 O O . PRO B 1 387 ? 10.086 20.625 1.794 1 94.5 387 PRO B O 1
ATOM 10402 N N . LEU B 1 388 ? 9.727 19.297 3.504 1 95.94 388 LEU B N 1
ATOM 10403 C CA . LEU B 1 388 ? 10.234 20.25 4.477 1 95.94 388 LEU B CA 1
ATOM 10404 C C . LEU B 1 388 ? 11.766 20.281 4.457 1 95.94 388 LEU B C 1
ATOM 10406 O O . LEU B 1 388 ? 12.414 19.25 4.336 1 95.94 388 LEU B O 1
ATOM 10410 N N . GLY B 1 389 ? 12.336 21.469 4.504 1 94.06 389 GLY B N 1
ATOM 10411 C CA . GLY B 1 389 ? 13.781 21.641 4.551 1 94.06 389 GLY B CA 1
ATOM 10412 C C . GLY B 1 389 ? 14.258 22.328 5.816 1 94.06 389 GLY B C 1
ATOM 10413 O O . GLY B 1 389 ? 13.453 22.641 6.703 1 94.06 389 GLY B O 1
ATOM 10414 N N . ILE B 1 390 ? 15.562 22.5 5.918 1 94.31 390 ILE B N 1
ATOM 10415 C CA . ILE B 1 390 ? 16.141 23.156 7.086 1 94.31 390 ILE B CA 1
ATOM 10416 C C . ILE B 1 390 ? 16.422 24.625 6.773 1 94.31 390 ILE B C 1
ATOM 10418 O O . ILE B 1 390 ? 16.188 25.078 5.652 1 94.31 390 ILE B O 1
ATOM 10422 N N . ASP B 1 391 ? 16.719 25.344 7.816 1 92.81 391 ASP B N 1
ATOM 10423 C CA . ASP B 1 391 ? 17.188 26.719 7.688 1 92.81 391 ASP B CA 1
ATOM 10424 C C . ASP B 1 391 ? 18.703 26.797 7.715 1 92.81 391 ASP B C 1
ATOM 10426 O O . ASP B 1 391 ? 19.312 26.938 8.781 1 92.81 391 ASP B O 1
ATOM 10430 N N . PRO B 1 392 ? 19.281 26.844 6.523 1 92 392 PRO B N 1
ATOM 10431 C CA . PRO B 1 392 ? 20.734 26.766 6.465 1 92 392 PRO B CA 1
ATOM 10432 C C . PRO B 1 392 ? 21.422 27.984 7.094 1 92 392 PRO B C 1
ATOM 10434 O O . PRO B 1 392 ? 22.5 27.859 7.656 1 92 392 PRO B O 1
ATOM 10437 N N . ILE B 1 393 ? 20.812 29.094 7.039 1 89.94 393 ILE B N 1
ATOM 10438 C CA . ILE B 1 393 ? 21.422 30.328 7.562 1 89.94 393 ILE B CA 1
ATOM 10439 C C . ILE B 1 393 ? 21.469 30.266 9.086 1 89.94 393 ILE B C 1
ATOM 10441 O O . ILE B 1 393 ? 22.516 30.547 9.688 1 89.94 393 ILE B O 1
ATOM 10445 N N . SER B 1 394 ? 20.391 29.938 9.648 1 90 394 SER B N 1
ATOM 10446 C CA . SER B 1 394 ? 20.359 29.812 11.102 1 90 394 SER B CA 1
ATOM 10447 C C . SER B 1 394 ? 21.312 28.734 11.594 1 90 394 SER B C 1
ATOM 10449 O O . SER B 1 394 ? 21.938 28.875 12.648 1 90 394 SER B O 1
ATOM 10451 N N . LEU B 1 395 ? 21.406 27.656 10.844 1 92.44 395 LEU B N 1
ATOM 10452 C CA . LEU B 1 395 ? 22.328 26.594 11.203 1 92.44 395 LEU B CA 1
ATOM 10453 C C . LEU B 1 395 ? 23.781 27.078 11.109 1 92.44 395 LEU B C 1
ATOM 10455 O O . LEU B 1 395 ? 24.609 26.75 11.961 1 92.44 395 LEU B O 1
ATOM 10459 N N . TYR B 1 396 ? 24.047 27.859 10.086 1 92 396 TYR B N 1
ATOM 10460 C CA . TYR B 1 396 ? 25.391 28.406 9.914 1 92 396 TYR B CA 1
ATOM 10461 C C . TYR B 1 396 ? 25.781 29.281 11.094 1 92 396 TYR B C 1
ATOM 10463 O O . TYR B 1 396 ? 26.875 29.172 11.617 1 92 396 TYR B O 1
ATOM 10471 N N . LEU B 1 397 ? 24.844 30.094 11.5 1 90.19 397 LEU B N 1
ATOM 10472 C CA . LEU B 1 397 ? 25.094 30.984 12.625 1 90.19 397 LEU B CA 1
ATOM 10473 C C . LEU B 1 397 ? 25.328 30.188 13.906 1 90.19 397 LEU B C 1
ATOM 10475 O O . LEU B 1 397 ? 26.219 30.516 14.695 1 90.19 397 LEU B O 1
ATOM 10479 N N . LEU B 1 398 ? 24.547 29.203 14.094 1 90.19 398 LEU B N 1
ATOM 10480 C CA . LEU B 1 398 ? 24.672 28.344 15.273 1 90.19 398 LEU B CA 1
ATOM 10481 C C . LEU B 1 398 ? 26.047 27.672 15.297 1 90.19 398 LEU B C 1
ATOM 10483 O O . LEU B 1 398 ? 26.672 27.578 16.344 1 90.19 398 LEU B O 1
ATOM 10487 N N . ARG B 1 399 ? 26.516 27.234 14.195 1 92.94 399 ARG B N 1
ATOM 10488 C CA . ARG B 1 399 ? 27.781 26.516 14.078 1 92.94 399 ARG B CA 1
ATOM 10489 C C . ARG B 1 399 ? 28.953 27.422 14.422 1 92.94 399 ARG B C 1
ATOM 10491 O O . ARG B 1 399 ? 30 26.953 14.883 1 92.94 399 ARG B O 1
ATOM 10498 N N . GLN B 1 400 ? 28.719 28.75 14.25 1 92.06 400 GLN B N 1
ATOM 10499 C CA . GLN B 1 400 ? 29.781 29.703 14.5 1 92.06 400 GLN B CA 1
ATOM 10500 C C . GLN B 1 400 ? 29.859 30.062 15.984 1 92.06 400 GLN B C 1
ATOM 10502 O O . GLN B 1 400 ? 30.812 30.719 16.422 1 92.06 400 GLN B O 1
ATOM 10507 N N . SER B 1 401 ? 29 29.547 16.734 1 91.5 401 SER B N 1
ATOM 10508 C CA . SER B 1 401 ? 29 29.844 18.172 1 91.5 401 SER B CA 1
ATOM 10509 C C . SER B 1 401 ? 30.219 29.25 18.859 1 91.5 401 SER B C 1
ATOM 10511 O O . SER B 1 401 ? 30.75 28.234 18.422 1 91.5 401 SER B O 1
ATOM 10513 N N . THR B 1 402 ? 30.609 29.812 19.984 1 91.56 402 THR B N 1
ATOM 10514 C CA . THR B 1 402 ? 31.766 29.359 20.766 1 91.56 402 THR B CA 1
ATOM 10515 C C . THR B 1 402 ? 31.484 28.016 21.406 1 91.56 402 THR B C 1
ATOM 10517 O O . THR B 1 402 ? 32.375 27.188 21.562 1 91.56 402 THR B O 1
ATOM 10520 N N . GLU B 1 403 ? 30.266 27.828 21.75 1 87.88 403 GLU B N 1
ATOM 10521 C CA . GLU B 1 403 ? 29.891 26.562 22.375 1 87.88 403 GLU B CA 1
ATOM 10522 C C . GLU B 1 403 ? 30.125 25.391 21.422 1 87.88 403 GLU B C 1
ATOM 10524 O O . GLU B 1 403 ? 30.75 24.391 21.812 1 87.88 403 GLU B O 1
ATOM 10529 N N . VAL B 1 404 ? 29.703 25.547 20.188 1 92.44 404 VAL B N 1
ATOM 10530 C CA . VAL B 1 404 ? 29.828 24.469 19.203 1 92.44 404 VAL B CA 1
ATOM 10531 C C . VAL B 1 404 ? 31.312 24.219 18.891 1 92.44 404 VAL B C 1
ATOM 10533 O O . VAL B 1 404 ? 31.75 23.078 18.828 1 92.44 404 VAL B O 1
ATOM 10536 N N . LYS B 1 405 ? 32.094 25.266 18.75 1 93.94 405 LYS B N 1
ATOM 10537 C CA . LYS B 1 405 ? 33.5 25.141 18.453 1 93.94 405 LYS B CA 1
ATOM 10538 C C . LYS B 1 405 ? 34.25 24.453 19.609 1 93.94 405 LYS B C 1
ATOM 10540 O O . LYS B 1 405 ? 35.156 23.672 19.375 1 93.94 405 LYS B O 1
ATOM 10545 N N . GLY B 1 406 ? 33.812 24.828 20.812 1 92 406 GLY B N 1
ATOM 10546 C CA . GLY B 1 406 ? 34.406 24.156 21.969 1 92 406 GLY B CA 1
ATOM 10547 C C . GLY B 1 406 ? 34.156 22.672 21.984 1 92 406 GLY B C 1
ATOM 10548 O O . GLY B 1 406 ? 35.062 21.891 22.266 1 92 406 GLY B O 1
ATOM 10549 N N . TRP B 1 407 ? 33 22.344 21.703 1 90.75 407 TRP B N 1
ATOM 10550 C CA . TRP B 1 407 ? 32.656 20.938 21.672 1 90.75 407 TRP B CA 1
ATOM 10551 C C . TRP B 1 407 ? 33.344 20.219 20.531 1 90.75 407 TRP B C 1
ATOM 10553 O O . TRP B 1 407 ? 33.719 19.047 20.656 1 90.75 407 TRP B O 1
ATOM 10563 N N . ILE B 1 408 ? 33.469 20.812 19.344 1 95 408 ILE B N 1
ATOM 10564 C CA . ILE B 1 408 ? 34.188 20.234 18.219 1 95 408 ILE B CA 1
ATOM 10565 C C . ILE B 1 408 ? 35.594 19.875 18.625 1 95 408 ILE B C 1
ATOM 10567 O O . ILE B 1 408 ? 36.094 18.766 18.344 1 95 408 ILE B O 1
ATOM 10571 N N . HIS B 1 409 ? 36.188 20.734 19.359 1 93.06 409 HIS B N 1
ATOM 10572 C CA . HIS B 1 409 ? 37.562 20.516 19.828 1 93.06 409 HIS B CA 1
ATOM 10573 C C . HIS B 1 409 ? 37.625 19.359 20.812 1 93.06 409 HIS B C 1
ATOM 10575 O O . HIS B 1 409 ? 38.5 18.484 20.688 1 93.06 409 HIS B O 1
ATOM 10581 N N . SER B 1 410 ? 36.719 19.359 21.75 1 90.62 410 SER B N 1
ATOM 10582 C CA . SER B 1 410 ? 36.688 18.328 22.781 1 90.62 410 SER B CA 1
ATOM 10583 C C . SER B 1 410 ? 36.469 16.953 22.188 1 90.62 410 SER B C 1
ATOM 10585 O O . SER B 1 410 ? 37.156 15.992 22.531 1 90.62 410 SER B O 1
ATOM 10587 N N . ILE B 1 411 ? 35.531 16.844 21.297 1 92 411 ILE B N 1
ATOM 10588 C CA . ILE B 1 411 ? 35.156 15.555 20.703 1 92 411 ILE B CA 1
ATOM 10589 C C . ILE B 1 411 ? 36.281 15.086 19.781 1 92 411 ILE B C 1
ATOM 10591 O O . ILE B 1 411 ? 36.625 13.898 19.75 1 92 411 ILE B O 1
ATOM 10595 N N . SER B 1 412 ? 36.844 16.016 18.984 1 92.25 412 SER B N 1
ATOM 10596 C CA . SER B 1 412 ? 37.938 15.672 18.062 1 92.25 412 SER B CA 1
ATOM 10597 C C . SER B 1 412 ? 39.125 15.133 18.812 1 92.25 412 SER B C 1
ATOM 10599 O O . SER B 1 412 ? 39.812 14.227 18.344 1 92.25 412 SER B O 1
ATOM 10601 N N . HIS B 1 413 ? 39.375 15.695 19.953 1 90.19 413 HIS B N 1
ATOM 10602 C CA . HIS B 1 413 ? 40.5 15.258 20.766 1 90.19 413 HIS B CA 1
ATOM 10603 C C . HIS B 1 413 ? 40.25 13.875 21.359 1 90.19 413 HIS B C 1
ATOM 10605 O O . HIS B 1 413 ? 41.156 13.031 21.359 1 90.19 413 HIS B O 1
ATOM 10611 N N . LYS B 1 414 ? 39.094 13.695 21.797 1 87.75 414 LYS B N 1
ATOM 10612 C CA . LYS B 1 414 ? 38.75 12.43 22.422 1 87.75 414 LYS B CA 1
ATOM 10613 C C . LYS B 1 414 ? 38.844 11.273 21.438 1 87.75 414 LYS B C 1
ATOM 10615 O O . LYS B 1 414 ? 39.281 10.18 21.781 1 87.75 414 LYS B O 1
ATOM 10620 N N . TYR B 1 415 ? 38.438 11.531 20.203 1 91.19 415 TYR B N 1
ATOM 10621 C CA . TYR B 1 415 ? 38.344 10.453 19.219 1 91.19 415 TYR B CA 1
ATOM 10622 C C . TYR B 1 415 ? 39.438 10.617 18.156 1 91.19 415 TYR B C 1
ATOM 10624 O O . TYR B 1 415 ? 39.219 10.25 17 1 91.19 415 TYR B O 1
ATOM 10632 N N . GLN B 1 416 ? 40.469 11.188 18.578 1 89.81 416 GLN B N 1
ATOM 10633 C CA . GLN B 1 416 ? 41.562 11.383 17.641 1 89.81 416 GLN B CA 1
ATOM 10634 C C . GLN B 1 416 ? 42.062 10.047 17.109 1 89.81 416 GLN B C 1
ATOM 10636 O O . GLN B 1 416 ? 42.281 9.102 17.859 1 89.81 416 GLN B O 1
ATOM 10641 N N . GLY B 1 417 ? 42.156 9.906 15.789 1 89.06 417 GLY B N 1
ATOM 10642 C CA . GLY B 1 417 ? 42.656 8.711 15.141 1 89.06 417 GLY B CA 1
ATOM 10643 C C . GLY B 1 417 ? 41.594 7.676 14.867 1 89.06 417 GLY B C 1
ATOM 10644 O O . GLY B 1 417 ? 41.875 6.629 14.273 1 89.06 417 GLY B O 1
ATOM 10645 N N . GLN B 1 418 ? 40.469 7.941 15.32 1 93.38 418 GLN B N 1
ATOM 10646 C CA . GLN B 1 418 ? 39.344 7.02 15.109 1 93.38 418 GLN B CA 1
ATOM 10647 C C . GLN B 1 418 ? 38.406 7.547 14.039 1 93.38 418 GLN B C 1
ATOM 10649 O O . GLN B 1 418 ? 38.312 8.758 13.812 1 93.38 418 GLN B O 1
ATOM 10654 N N . ASN B 1 419 ? 37.719 6.617 13.336 1 96.12 419 ASN B N 1
ATOM 10655 C CA . ASN B 1 419 ? 36.625 6.973 12.438 1 96.12 419 ASN B CA 1
ATOM 10656 C C . ASN B 1 419 ? 35.281 6.965 13.156 1 96.12 419 ASN B C 1
ATOM 10658 O O . ASN B 1 419 ? 34.844 5.922 13.648 1 96.12 419 ASN B O 1
ATOM 10662 N N . LEU B 1 420 ? 34.656 8.055 13.125 1 96.81 420 LEU B N 1
ATOM 10663 C CA . LEU B 1 420 ? 33.469 8.227 13.938 1 96.81 420 LEU B CA 1
ATOM 10664 C C . LEU B 1 420 ? 32.188 8.07 13.094 1 96.81 420 LEU B C 1
ATOM 10666 O O . LEU B 1 420 ? 32.031 8.781 12.102 1 96.81 420 LEU B O 1
ATOM 10670 N N . ILE B 1 421 ? 31.344 7.109 13.461 1 98.31 421 ILE B N 1
ATOM 10671 C CA . ILE B 1 421 ? 30 6.961 12.922 1 98.31 421 ILE B CA 1
ATOM 10672 C C . ILE B 1 421 ? 28.984 7.5 13.914 1 98.31 421 ILE B C 1
ATOM 10674 O O . ILE B 1 421 ? 28.969 7.102 15.086 1 98.31 421 ILE B O 1
ATOM 10678 N N . VAL B 1 422 ? 28.188 8.391 13.461 1 97.25 422 VAL B N 1
ATOM 10679 C CA . VAL B 1 422 ? 27.203 9.008 14.359 1 97.25 422 VAL B CA 1
ATOM 10680 C C . VAL B 1 422 ? 25.797 8.672 13.891 1 97.25 422 VAL B C 1
ATOM 10682 O O . VAL B 1 422 ? 25.531 8.602 12.688 1 97.25 422 VAL B O 1
ATOM 10685 N N . ALA B 1 423 ? 24.953 8.352 14.82 1 96.5 423 ALA B N 1
ATOM 10686 C CA . ALA B 1 423 ? 23.531 8.125 14.562 1 96.5 423 ALA B CA 1
ATOM 10687 C C . ALA B 1 423 ? 22.656 8.688 15.688 1 96.5 423 ALA B C 1
ATOM 10689 O O . ALA B 1 423 ? 23.062 8.656 16.859 1 96.5 423 ALA B O 1
ATOM 10690 N N . ARG B 1 424 ? 21.547 9.227 15.383 1 93.38 424 ARG B N 1
ATOM 10691 C CA . ARG B 1 424 ? 20.578 9.727 16.344 1 93.38 424 ARG B CA 1
ATOM 10692 C C . ARG B 1 424 ? 19.156 9.305 15.961 1 93.38 424 ARG B C 1
ATOM 10694 O O . ARG B 1 424 ? 18.672 9.656 14.883 1 93.38 424 ARG B O 1
ATOM 10701 N N . ASP B 1 425 ? 18.531 8.547 16.844 1 91.56 425 ASP B N 1
ATOM 10702 C CA . ASP B 1 425 ? 17.219 8.016 16.516 1 91.56 425 ASP B CA 1
ATOM 10703 C C . ASP B 1 425 ? 16.312 8.008 17.75 1 91.56 425 ASP B C 1
ATOM 10705 O O . ASP B 1 425 ? 16.812 7.961 18.891 1 91.56 425 ASP B O 1
ATOM 10709 N N . ARG B 1 426 ? 15.023 8.039 17.438 1 86.75 426 ARG B N 1
ATOM 10710 C CA . ARG B 1 426 ? 14.055 7.848 18.516 1 86.75 426 ARG B CA 1
ATOM 10711 C C . ARG B 1 426 ? 14.055 6.398 19 1 86.75 426 ARG B C 1
ATOM 10713 O O . ARG B 1 426 ? 14.203 5.473 18.188 1 86.75 426 ARG B O 1
ATOM 10720 N N . LEU B 1 427 ? 13.82 6.199 20.25 1 87.25 427 LEU B N 1
ATOM 10721 C CA . LEU B 1 427 ? 13.773 4.852 20.812 1 87.25 427 LEU B CA 1
ATOM 10722 C C . LEU B 1 427 ? 12.398 4.234 20.625 1 87.25 427 LEU B C 1
ATOM 10724 O O . LEU B 1 427 ? 11.664 4.039 21.594 1 87.25 427 LEU B O 1
ATOM 10728 N N . ASP B 1 428 ? 12 3.932 19.516 1 86.69 428 ASP B N 1
ATOM 10729 C CA . ASP B 1 428 ? 10.781 3.225 19.141 1 86.69 428 ASP B CA 1
ATOM 10730 C C . ASP B 1 428 ? 11.031 2.287 17.953 1 86.69 428 ASP B C 1
ATOM 10732 O O . ASP B 1 428 ? 12.164 2.176 17.469 1 86.69 428 ASP B O 1
ATOM 10736 N N . ALA B 1 429 ? 10.086 1.611 17.578 1 86.06 429 ALA B N 1
ATOM 10737 C CA . ALA B 1 429 ? 10.258 0.587 16.562 1 86.06 429 ALA B CA 1
ATOM 10738 C C . ALA B 1 429 ? 10.633 1.214 15.219 1 86.06 429 ALA B C 1
ATOM 10740 O O . ALA B 1 429 ? 11.57 0.766 14.555 1 86.06 429 ALA B O 1
ATOM 10741 N N . PRO B 1 430 ? 9.992 2.303 14.797 1 89.69 430 PRO B N 1
ATOM 10742 C CA . PRO B 1 430 ? 10.336 2.883 13.5 1 89.69 430 PRO B CA 1
ATOM 10743 C C . PRO B 1 430 ? 11.758 3.443 13.453 1 89.69 430 PRO B C 1
ATOM 10745 O O . PRO B 1 430 ? 12.336 3.582 12.375 1 89.69 430 PRO B O 1
ATOM 10748 N N . GLY B 1 431 ? 12.344 3.775 14.625 1 91.44 431 GLY B N 1
ATOM 10749 C CA . GLY B 1 431 ? 13.695 4.297 14.664 1 91.44 431 GLY B CA 1
ATOM 10750 C C . GLY B 1 431 ? 14.734 3.311 14.164 1 91.44 431 GLY B C 1
ATOM 10751 O O . GLY B 1 431 ? 15.812 3.705 13.711 1 91.44 431 GLY B O 1
ATOM 10752 N N . GLY B 1 432 ? 14.531 1.997 14.289 1 92.19 432 GLY B N 1
ATOM 10753 C CA . GLY B 1 432 ? 15.352 0.943 13.719 1 92.19 432 GLY B CA 1
ATOM 10754 C C . GLY B 1 432 ? 16.703 0.8 14.391 1 92.19 432 GLY B C 1
ATOM 10755 O O . GLY B 1 432 ? 17.672 0.381 13.766 1 92.19 432 GLY B O 1
ATOM 10756 N N . ILE B 1 433 ? 16.781 1.209 15.688 1 93.81 433 ILE B N 1
ATOM 10757 C CA . ILE B 1 433 ? 18.047 1.143 16.406 1 93.81 433 ILE B CA 1
ATOM 10758 C C . ILE B 1 433 ? 18.5 -0.309 16.5 1 93.81 433 ILE B C 1
ATOM 10760 O O . ILE B 1 433 ? 19.688 -0.603 16.328 1 93.81 433 ILE B O 1
ATOM 10764 N N . LYS B 1 434 ? 17.609 -1.199 16.828 1 91.5 434 LYS B N 1
ATOM 10765 C CA . LYS B 1 434 ? 17.953 -2.617 16.922 1 91.5 434 LYS B CA 1
ATOM 10766 C C . LYS B 1 434 ? 18.594 -3.115 15.625 1 91.5 434 LYS B C 1
ATOM 10768 O O . LYS B 1 434 ? 19.656 -3.727 15.656 1 91.5 434 LYS B O 1
ATOM 10773 N N . GLN B 1 435 ? 17.938 -2.824 14.461 1 91.25 435 GLN B N 1
ATOM 10774 C CA . GLN B 1 435 ? 18.438 -3.248 13.156 1 91.25 435 GLN B CA 1
ATOM 10775 C C . GLN B 1 435 ? 19.797 -2.615 12.852 1 91.25 435 GLN B C 1
ATOM 10777 O O . GLN B 1 435 ? 20.672 -3.264 12.281 1 91.25 435 GLN B O 1
ATOM 10782 N N . LYS B 1 436 ? 19.922 -1.364 13.227 1 95.88 436 LYS B N 1
ATOM 10783 C CA . LYS B 1 436 ? 21.188 -0.648 13.008 1 95.88 436 LYS B CA 1
ATOM 10784 C C . LYS B 1 436 ? 22.328 -1.31 13.766 1 95.88 436 LYS B C 1
ATOM 10786 O O . LYS B 1 436 ? 23.406 -1.504 13.211 1 95.88 436 LYS B O 1
ATOM 10791 N N . LEU B 1 437 ? 22.109 -1.631 15.031 1 95.5 437 LEU B N 1
ATOM 10792 C CA . LEU B 1 437 ? 23.141 -2.242 15.852 1 95.5 437 LEU B CA 1
ATOM 10793 C C . LEU B 1 437 ? 23.484 -3.639 15.344 1 95.5 437 LEU B C 1
ATOM 10795 O O . LEU B 1 437 ? 24.656 -4.051 15.391 1 95.5 437 LEU B O 1
ATOM 10799 N N . LEU B 1 438 ? 22.484 -4.352 14.875 1 91.88 438 LEU B N 1
ATOM 10800 C CA . LEU B 1 438 ? 22.734 -5.672 14.305 1 91.88 438 LEU B CA 1
ATOM 10801 C C . LEU B 1 438 ? 23.578 -5.57 13.039 1 91.88 438 LEU B C 1
ATOM 10803 O O . LEU B 1 438 ? 24.484 -6.383 12.82 1 91.88 438 LEU B O 1
ATOM 10807 N N . ALA B 1 439 ? 23.281 -4.625 12.227 1 93.81 439 ALA B N 1
ATOM 10808 C CA . ALA B 1 439 ? 24.078 -4.398 11.016 1 93.81 439 ALA B CA 1
ATOM 10809 C C . ALA B 1 439 ? 25.516 -4.02 11.359 1 93.81 439 ALA B C 1
ATOM 10811 O O . ALA B 1 439 ? 26.453 -4.473 10.703 1 93.81 439 ALA B O 1
ATOM 10812 N N . TYR B 1 440 ? 25.688 -3.193 12.383 1 96.62 440 TYR B N 1
ATOM 10813 C CA . TYR B 1 440 ? 27.016 -2.791 12.828 1 96.62 440 TYR B CA 1
ATOM 10814 C C . TYR B 1 440 ? 27.797 -3.982 13.383 1 96.62 440 TYR B C 1
ATOM 10816 O O . TYR B 1 440 ? 29 -4.121 13.133 1 96.62 440 TYR B O 1
ATOM 10824 N N . GLU B 1 441 ? 27.078 -4.789 14.125 1 94.25 441 GLU B N 1
ATOM 10825 C CA . GLU B 1 441 ? 27.703 -6.012 14.625 1 94.25 441 GLU B CA 1
ATOM 10826 C C . GLU B 1 441 ? 28.203 -6.887 13.477 1 94.25 441 GLU B C 1
ATOM 10828 O O . GLU B 1 441 ? 29.312 -7.418 13.531 1 94.25 441 GLU B O 1
ATOM 10833 N N . LEU B 1 442 ? 27.375 -7.004 12.5 1 92.25 442 LEU B N 1
ATOM 10834 C CA . LEU B 1 442 ? 27.75 -7.781 11.328 1 92.25 442 LEU B CA 1
ATOM 10835 C C . LEU B 1 442 ? 28.953 -7.164 10.633 1 92.25 442 LEU B C 1
ATOM 10837 O O . LEU B 1 442 ? 29.828 -7.879 10.141 1 92.25 442 LEU B O 1
ATOM 10841 N N . PHE B 1 443 ? 29.031 -5.883 10.547 1 96 443 PHE B N 1
ATOM 10842 C CA . PHE B 1 443 ? 30.156 -5.164 9.953 1 96 443 PHE B CA 1
ATOM 10843 C C . PHE B 1 443 ? 31.453 -5.5 10.68 1 96 443 PHE B C 1
ATOM 10845 O O . PHE B 1 443 ? 32.469 -5.816 10.039 1 96 443 PHE B O 1
ATOM 10852 N N . LEU B 1 444 ? 31.422 -5.438 12.008 1 95.94 444 LEU B N 1
ATOM 10853 C CA . LEU B 1 444 ? 32.594 -5.715 12.805 1 95.94 444 LEU B CA 1
ATOM 10854 C C . LEU B 1 444 ? 33.031 -7.168 12.648 1 95.94 444 LEU B C 1
ATOM 10856 O O . LEU B 1 444 ? 34.25 -7.469 12.664 1 95.94 444 LEU B O 1
ATOM 10860 N N . LYS B 1 445 ? 32.062 -7.996 12.477 1 92.31 445 LYS B N 1
ATOM 10861 C CA . LYS B 1 445 ? 32.375 -9.414 12.305 1 92.31 445 LYS B CA 1
ATOM 10862 C C . LYS B 1 445 ? 32.969 -9.695 10.93 1 92.31 445 LYS B C 1
ATOM 10864 O O . LYS B 1 445 ? 33.938 -10.445 10.805 1 92.31 445 LYS B O 1
ATOM 10869 N N . THR B 1 446 ? 32.406 -9.117 9.906 1 92.75 446 THR B N 1
ATOM 10870 C CA . THR B 1 446 ? 32.75 -9.398 8.523 1 92.75 446 THR B CA 1
ATOM 10871 C C . THR B 1 446 ? 34.062 -8.711 8.148 1 92.75 446 THR B C 1
ATOM 10873 O O . THR B 1 446 ? 34.844 -9.242 7.344 1 92.75 446 THR B O 1
ATOM 10876 N N . TYR B 1 447 ? 34.312 -7.555 8.766 1 95.88 447 TYR B N 1
ATOM 10877 C CA . TYR B 1 447 ? 35.5 -6.789 8.406 1 95.88 447 TYR B CA 1
ATOM 10878 C C . TYR B 1 447 ? 36.344 -6.508 9.633 1 95.88 447 TYR B C 1
ATOM 10880 O O . TYR B 1 447 ? 36.438 -5.367 10.094 1 95.88 447 TYR B O 1
ATOM 10888 N N . PRO B 1 448 ? 37.188 -7.414 10.016 1 94.94 448 PRO B N 1
ATOM 10889 C CA . PRO B 1 448 ? 37.969 -7.305 11.25 1 94.94 448 PRO B CA 1
ATOM 10890 C C . PRO B 1 448 ? 39.031 -6.203 11.188 1 94.94 448 PRO B C 1
ATOM 10892 O O . PRO B 1 448 ? 39.469 -5.719 12.227 1 94.94 448 PRO B O 1
ATOM 10895 N N . GLU B 1 449 ? 39.344 -5.762 10.039 1 94.94 449 GLU B N 1
ATOM 10896 C CA . GLU B 1 449 ? 40.375 -4.719 9.883 1 94.94 449 GLU B CA 1
ATOM 10897 C C . GLU B 1 449 ? 39.875 -3.391 10.453 1 94.94 449 GLU B C 1
ATOM 10899 O O . GLU B 1 449 ? 40.688 -2.521 10.789 1 94.94 449 GLU B O 1
ATOM 10904 N N . TRP B 1 450 ? 38.625 -3.203 10.719 1 95.94 450 TRP B N 1
ATOM 10905 C CA . TRP B 1 450 ? 38.062 -1.93 11.148 1 95.94 450 TRP B CA 1
ATOM 10906 C C . TRP B 1 450 ? 37.75 -1.948 12.641 1 95.94 450 TRP B C 1
ATOM 10908 O O . TRP B 1 450 ? 37.406 -0.919 13.219 1 95.94 450 TRP B O 1
ATOM 10918 N N . ARG B 1 451 ? 37.844 -3.016 13.383 1 93.69 451 ARG B N 1
ATOM 10919 C CA . ARG B 1 451 ? 37.438 -3.186 14.773 1 93.69 451 ARG B CA 1
ATOM 10920 C C . ARG B 1 451 ? 38.094 -2.154 15.68 1 93.69 451 ARG B C 1
ATOM 10922 O O . ARG B 1 451 ? 37.438 -1.57 16.547 1 93.69 451 ARG B O 1
ATOM 10929 N N . GLU B 1 452 ? 39.219 -1.818 15.562 1 92.12 452 GLU B N 1
ATOM 10930 C CA . GLU B 1 452 ? 39.906 -0.895 16.469 1 92.12 452 GLU B CA 1
ATOM 10931 C C . GLU B 1 452 ? 40.094 0.474 15.82 1 92.12 452 GLU B C 1
ATOM 10933 O O . GLU B 1 452 ? 40.844 1.317 16.328 1 92.12 452 GLU B O 1
ATOM 10938 N N . ARG B 1 453 ? 39.25 0.686 14.82 1 95.31 453 ARG B N 1
ATOM 10939 C CA . ARG B 1 453 ? 39.438 1.935 14.094 1 95.31 453 ARG B CA 1
ATOM 10940 C C . ARG B 1 453 ? 38.125 2.715 13.969 1 95.31 453 ARG B C 1
ATOM 10942 O O . ARG B 1 453 ? 38.125 3.865 13.523 1 95.31 453 ARG B O 1
ATOM 10949 N N . VAL B 1 454 ? 37.094 2.078 14.352 1 96.75 454 VAL B N 1
ATOM 10950 C CA . VAL B 1 454 ? 35.812 2.721 14.125 1 96.75 454 VAL B CA 1
ATOM 10951 C C . VAL B 1 454 ? 35 2.744 15.422 1 96.75 454 VAL B C 1
ATOM 10953 O O . VAL B 1 454 ? 35.062 1.794 16.203 1 96.75 454 VAL B O 1
ATOM 10956 N N . VAL B 1 455 ? 34.281 3.812 15.711 1 96.44 455 VAL B N 1
ATOM 10957 C CA . VAL B 1 455 ? 33.406 3.947 16.844 1 96.44 455 VAL B CA 1
ATOM 10958 C C . VAL B 1 455 ? 32.031 4.441 16.375 1 96.44 455 VAL B C 1
ATOM 10960 O O . VAL B 1 455 ? 31.938 5.426 15.648 1 96.44 455 VAL B O 1
ATOM 10963 N N . LEU B 1 456 ? 30.969 3.723 16.75 1 97.81 456 LEU B N 1
ATOM 10964 C CA . LEU B 1 456 ? 29.609 4.172 16.484 1 97.81 456 LEU B CA 1
ATOM 10965 C C . LEU B 1 456 ? 29.016 4.848 17.719 1 97.81 456 LEU B C 1
ATOM 10967 O O . LEU B 1 456 ? 28.938 4.238 18.797 1 97.81 456 LEU B O 1
ATOM 10971 N N . VAL B 1 457 ? 28.688 6.066 17.594 1 95.38 457 VAL B N 1
ATOM 10972 C CA . VAL B 1 457 ? 27.984 6.789 18.641 1 95.38 457 VAL B CA 1
ATOM 10973 C C . VAL B 1 457 ? 26.5 6.852 18.312 1 95.38 457 VAL B C 1
ATOM 10975 O O . VAL B 1 457 ? 26.078 7.59 17.422 1 95.38 457 VAL B O 1
ATOM 10978 N N . GLN B 1 458 ? 25.719 6.102 19.062 1 94.88 458 GLN B N 1
ATOM 10979 C CA . GLN B 1 458 ? 24.281 6.059 18.875 1 94.88 458 GLN B CA 1
ATOM 10980 C C . GLN B 1 458 ? 23.562 6.871 19.953 1 94.88 458 GLN B C 1
ATOM 10982 O O . GLN B 1 458 ? 23.547 6.488 21.125 1 94.88 458 GLN B O 1
ATOM 10987 N N . VAL B 1 459 ? 22.938 7.965 19.484 1 90.81 459 VAL B N 1
ATOM 10988 C CA . VAL B 1 459 ? 22.172 8.805 20.406 1 90.81 459 VAL B CA 1
ATOM 10989 C C . VAL B 1 459 ? 20.703 8.406 20.375 1 90.81 459 VAL B C 1
ATOM 10991 O O . VAL B 1 459 ? 20.094 8.359 19.297 1 90.81 459 VAL B O 1
ATOM 10994 N N . MET B 1 460 ? 20.125 8.086 21.531 1 86.94 460 MET B N 1
ATOM 10995 C CA . MET B 1 460 ? 18.703 7.738 21.625 1 86.94 460 MET B CA 1
ATOM 10996 C C . MET B 1 460 ? 17.891 8.898 22.203 1 86.94 460 MET B C 1
ATOM 10998 O O . MET B 1 460 ? 18.078 9.273 23.359 1 86.94 460 MET B O 1
ATOM 11002 N N . SER B 1 461 ? 17.016 9.547 21.422 1 72.38 461 SER B N 1
ATOM 11003 C CA . SER B 1 461 ? 16.375 10.82 21.75 1 72.38 461 SER B CA 1
ATOM 11004 C C . SER B 1 461 ? 15.148 10.609 22.641 1 72.38 461 SER B C 1
ATOM 11006 O O . SER B 1 461 ? 14.594 11.57 23.188 1 72.38 461 SER B O 1
ATOM 11008 N N . SER B 1 462 ? 14.539 9.414 22.734 1 67.38 462 SER B N 1
ATOM 11009 C CA . SER B 1 462 ? 13.297 9.32 23.5 1 67.38 462 SER B CA 1
ATOM 11010 C C . SER B 1 462 ? 13.359 8.18 24.5 1 67.38 462 SER B C 1
ATOM 11012 O O . SER B 1 462 ? 14.227 7.305 24.422 1 67.38 462 SER B O 1
ATOM 11014 N N . ALA B 1 463 ? 12.672 8.469 25.688 1 56.22 463 ALA B N 1
ATOM 11015 C CA . ALA B 1 463 ? 12.492 7.363 26.625 1 56.22 463 ALA B CA 1
ATOM 11016 C C . ALA B 1 463 ? 11.523 6.324 26.062 1 56.22 463 ALA B C 1
ATOM 11018 O O . ALA B 1 463 ? 10.586 6.664 25.344 1 56.22 463 ALA B O 1
ATOM 11019 N N . SER B 1 464 ? 11.938 5.125 26.172 1 57.28 464 SER B N 1
ATOM 11020 C CA . SER B 1 464 ? 11.273 4.016 25.5 1 57.28 464 SER B CA 1
ATOM 11021 C C . SER B 1 464 ? 9.844 3.846 26 1 57.28 464 SER B C 1
ATOM 11023 O O . SER B 1 464 ? 9.578 3.938 27.203 1 57.28 464 SER B O 1
ATOM 11025 N N . GLU B 1 465 ? 8.891 3.99 25.125 1 60.69 465 GLU B N 1
ATOM 11026 C CA . GLU B 1 465 ? 7.535 3.541 25.453 1 60.69 465 GLU B CA 1
ATOM 11027 C C . GLU B 1 465 ? 7.414 2.025 25.328 1 60.69 465 GLU B C 1
ATOM 11029 O O . GLU B 1 465 ? 6.406 1.445 25.734 1 60.69 465 GLU B O 1
ATOM 11034 N N . ILE B 1 466 ? 8.523 1.357 24.859 1 68.12 466 ILE B N 1
ATOM 11035 C CA . ILE B 1 466 ? 8.5 -0.091 24.672 1 68.12 466 ILE B CA 1
ATOM 11036 C C . ILE B 1 466 ? 9.648 -0.725 25.453 1 68.12 466 ILE B C 1
ATOM 11038 O O . ILE B 1 466 ? 10.75 -0.889 24.922 1 68.12 466 ILE B O 1
ATOM 11042 N N . PRO B 1 467 ? 9.438 -1.036 26.594 1 73.94 467 PRO B N 1
ATOM 11043 C CA . PRO B 1 467 ? 10.508 -1.56 27.453 1 73.94 467 PRO B CA 1
ATOM 11044 C C . PRO B 1 467 ? 11.195 -2.783 26.844 1 73.94 467 PRO B C 1
ATOM 11046 O O . PRO B 1 467 ? 12.414 -2.939 26.984 1 73.94 467 PRO B O 1
ATOM 11049 N N . GLU B 1 468 ? 10.422 -3.592 26.188 1 77.12 468 GLU B N 1
ATOM 11050 C CA . GLU B 1 468 ? 11.008 -4.789 25.594 1 77.12 468 GLU B CA 1
ATOM 11051 C C . GLU B 1 468 ? 12.055 -4.434 24.531 1 77.12 468 GLU B C 1
ATOM 11053 O O . GLU B 1 468 ? 13.086 -5.094 24.438 1 77.12 468 GLU B O 1
ATOM 11058 N N . LEU B 1 469 ? 11.828 -3.41 23.859 1 83.75 469 LEU B N 1
ATOM 11059 C CA . LEU B 1 469 ? 12.75 -2.977 22.812 1 83.75 469 LEU B CA 1
ATOM 11060 C C . LEU B 1 469 ? 14.039 -2.434 23.422 1 83.75 469 LEU B C 1
ATOM 11062 O O . LEU B 1 469 ? 15.133 -2.689 22.906 1 83.75 469 LEU B O 1
ATOM 11066 N N . GLU B 1 470 ? 13.914 -1.704 24.469 1 84.62 470 GLU B N 1
ATOM 11067 C CA . GLU B 1 470 ? 15.086 -1.153 25.141 1 84.62 470 GLU B CA 1
ATOM 11068 C C . GLU B 1 470 ? 15.992 -2.262 25.672 1 84.62 470 GLU B C 1
ATOM 11070 O O . GLU B 1 470 ? 17.219 -2.156 25.609 1 84.62 470 GLU B O 1
ATOM 11075 N N . VAL B 1 471 ? 15.336 -3.281 26.172 1 84.62 471 VAL B N 1
ATOM 11076 C CA . VAL B 1 471 ? 16.078 -4.422 26.703 1 84.62 471 VAL B CA 1
ATOM 11077 C C . VAL B 1 471 ? 16.828 -5.117 25.562 1 84.62 471 VAL B C 1
ATOM 11079 O O . VAL B 1 471 ? 18 -5.473 25.703 1 84.62 471 VAL B O 1
ATOM 11082 N N . GLN B 1 472 ? 16.156 -5.273 24.5 1 86.5 472 GLN B N 1
ATOM 11083 C CA . GLN B 1 472 ? 16.781 -5.926 23.344 1 86.5 472 GLN B CA 1
ATOM 11084 C C . GLN B 1 472 ? 17.969 -5.117 22.828 1 86.5 472 GLN B C 1
ATOM 11086 O O . GLN B 1 472 ? 19.016 -5.68 22.531 1 86.5 472 GLN B O 1
ATOM 11091 N N . ILE B 1 473 ? 17.844 -3.832 22.766 1 90.5 473 ILE B N 1
ATOM 11092 C CA . ILE B 1 473 ? 18.891 -2.947 22.281 1 90.5 473 ILE B CA 1
ATOM 11093 C C . ILE B 1 473 ? 20.078 -2.99 23.219 1 90.5 473 ILE B C 1
ATOM 11095 O O . ILE B 1 473 ? 21.234 -3.088 22.781 1 90.5 473 ILE B O 1
ATOM 11099 N N . SER B 1 474 ? 19.812 -2.961 24.453 1 88.88 474 SER B N 1
ATOM 11100 C CA . SER B 1 474 ? 20.875 -3.002 25.453 1 88.88 474 SER B CA 1
ATOM 11101 C C . SER B 1 474 ? 21.625 -4.32 25.391 1 88.88 474 SER B C 1
ATOM 11103 O O . SER B 1 474 ? 22.859 -4.344 25.547 1 88.88 474 SER B O 1
ATOM 11105 N N . LYS B 1 475 ? 20.906 -5.363 25.203 1 88.62 475 LYS B N 1
ATOM 11106 C CA . LYS B 1 475 ? 21.531 -6.676 25.109 1 88.62 475 LYS B CA 1
ATOM 11107 C C . LYS B 1 475 ? 22.484 -6.734 23.906 1 88.62 475 LYS B C 1
ATOM 11109 O O . LYS B 1 475 ? 23.594 -7.266 24.016 1 88.62 475 LYS B O 1
ATOM 11114 N N . ILE B 1 476 ? 22.047 -6.199 22.812 1 91.94 476 ILE B N 1
ATOM 11115 C CA . ILE B 1 476 ? 22.875 -6.199 21.625 1 91.94 476 ILE B CA 1
ATOM 11116 C C . ILE B 1 476 ? 24.109 -5.32 21.844 1 91.94 476 ILE B C 1
ATOM 11118 O O . ILE B 1 476 ? 25.219 -5.695 21.469 1 91.94 476 ILE B O 1
ATOM 11122 N N . ALA B 1 477 ? 23.891 -4.203 22.438 1 92.62 477 ALA B N 1
ATOM 11123 C CA . ALA B 1 477 ? 24.984 -3.279 22.703 1 92.62 477 ALA B CA 1
ATOM 11124 C C . ALA B 1 477 ? 26.031 -3.916 23.625 1 92.62 477 ALA B C 1
ATOM 11126 O O . ALA B 1 477 ? 27.234 -3.787 23.391 1 92.62 477 ALA B O 1
ATOM 11127 N N . MET B 1 478 ? 25.547 -4.59 24.578 1 91.19 478 MET B N 1
ATOM 11128 C CA . MET B 1 478 ? 26.438 -5.273 25.516 1 91.19 478 MET B CA 1
ATOM 11129 C C . MET B 1 478 ? 27.234 -6.359 24.812 1 91.19 478 MET B C 1
ATOM 11131 O O . MET B 1 478 ? 28.438 -6.52 25.047 1 91.19 478 MET B O 1
ATOM 11135 N N . ARG B 1 479 ? 26.547 -7.012 24.016 1 91.44 479 ARG B N 1
ATOM 11136 C CA . ARG B 1 479 ? 27.219 -8.086 23.281 1 91.44 479 ARG B CA 1
ATOM 11137 C C . ARG B 1 479 ? 28.297 -7.539 22.359 1 91.44 479 ARG B C 1
ATOM 11139 O O . ARG B 1 479 ? 29.391 -8.086 22.281 1 91.44 479 ARG B O 1
ATOM 11146 N N . ILE B 1 480 ? 28.078 -6.469 21.656 1 93.69 480 ILE B N 1
ATOM 11147 C CA . ILE B 1 480 ? 29.031 -5.855 20.75 1 93.69 480 ILE B CA 1
ATOM 11148 C C . ILE B 1 480 ? 30.266 -5.406 21.516 1 93.69 480 ILE B C 1
ATOM 11150 O O . ILE B 1 480 ? 31.391 -5.723 21.141 1 93.69 480 ILE B O 1
ATOM 11154 N N . ASN B 1 481 ? 30.094 -4.703 22.562 1 93 481 ASN B N 1
ATOM 11155 C CA . ASN B 1 481 ? 31.219 -4.176 23.344 1 93 481 ASN B CA 1
ATOM 11156 C C . ASN B 1 481 ? 31.969 -5.289 24.062 1 93 481 ASN B C 1
ATOM 11158 O O . ASN B 1 481 ? 33.188 -5.219 24.203 1 93 481 ASN B O 1
ATOM 11162 N N . ALA B 1 482 ? 31.266 -6.32 24.547 1 91.06 482 ALA B N 1
ATOM 11163 C CA . ALA B 1 482 ? 31.922 -7.449 25.203 1 91.06 482 ALA B CA 1
ATOM 11164 C C . ALA B 1 482 ? 32.812 -8.203 24.234 1 91.06 482 ALA B C 1
ATOM 11166 O O . ALA B 1 482 ? 33.906 -8.672 24.609 1 91.06 482 ALA B O 1
ATOM 11167 N N . THR B 1 483 ? 32.438 -8.258 23.047 1 91.69 483 THR B N 1
ATOM 11168 C CA . THR B 1 483 ? 33.125 -9.062 22.062 1 91.69 483 THR B CA 1
ATOM 11169 C C . THR B 1 483 ? 34.281 -8.281 21.438 1 91.69 483 THR B C 1
ATOM 11171 O O . THR B 1 483 ? 35.344 -8.836 21.156 1 91.69 483 THR B O 1
ATOM 11174 N N . TYR B 1 484 ? 34.062 -6.98 21.203 1 93.25 484 TYR B N 1
ATOM 11175 C CA . TYR B 1 484 ? 35 -6.305 20.328 1 93.25 484 TYR B CA 1
ATOM 11176 C C . TYR B 1 484 ? 35.719 -5.18 21.047 1 93.25 484 TYR B C 1
ATOM 11178 O O . TYR B 1 484 ? 36.594 -4.508 20.469 1 93.25 484 TYR B O 1
ATOM 11186 N N . SER B 1 485 ? 35.406 -4.961 22.281 1 90.5 485 SER B N 1
ATOM 11187 C CA . SER B 1 485 ? 36.094 -3.924 23.031 1 90.5 485 SER B CA 1
ATOM 11188 C C . SER B 1 485 ? 37.469 -4.391 23.469 1 90.5 485 SER B C 1
ATOM 11190 O O . SER B 1 485 ? 37.719 -5.59 23.625 1 90.5 485 SER B O 1
ATOM 11192 N N . THR B 1 486 ? 38.375 -3.418 23.5 1 89.25 486 THR B N 1
ATOM 11193 C CA . THR B 1 486 ? 39.688 -3.629 24.094 1 89.25 486 THR B CA 1
ATOM 11194 C C . THR B 1 486 ? 39.906 -2.676 25.266 1 89.25 486 THR B C 1
ATOM 11196 O O . THR B 1 486 ? 38.969 -1.947 25.656 1 89.25 486 THR B O 1
ATOM 11199 N N . ILE B 1 487 ? 41.062 -2.686 25.781 1 79.5 487 ILE B N 1
ATOM 11200 C CA . ILE B 1 487 ? 41.375 -1.849 26.938 1 79.5 487 ILE B CA 1
ATOM 11201 C C . ILE B 1 487 ? 41.344 -0.377 26.531 1 79.5 487 ILE B C 1
ATOM 11203 O O . ILE B 1 487 ? 40.938 0.483 27.312 1 79.5 487 ILE B O 1
ATOM 11207 N N . THR B 1 488 ? 41.625 -0.174 25.25 1 82.31 488 THR B N 1
ATOM 11208 C CA . THR B 1 488 ? 41.781 1.217 24.844 1 82.31 488 THR B CA 1
ATOM 11209 C C . THR B 1 488 ? 40.688 1.611 23.844 1 82.31 488 THR B C 1
ATOM 11211 O O . THR B 1 488 ? 40.594 2.768 23.438 1 82.31 488 THR B O 1
ATOM 11214 N N . HIS B 1 489 ? 39.844 0.59 23.469 1 89.25 489 HIS B N 1
ATOM 11215 C CA . HIS B 1 489 ? 38.906 0.897 22.391 1 89.25 489 HIS B CA 1
ATOM 11216 C C . HIS B 1 489 ? 37.531 0.333 22.672 1 89.25 489 HIS B C 1
ATOM 11218 O O . HIS B 1 489 ? 37.406 -0.842 23.031 1 89.25 489 HIS B O 1
ATOM 11224 N N . GLN B 1 490 ? 36.562 1.226 22.578 1 90.56 490 GLN B N 1
ATOM 11225 C CA . GLN B 1 490 ? 35.156 0.828 22.641 1 90.56 490 GLN B CA 1
ATOM 11226 C C . GLN B 1 490 ? 34.438 1.108 21.328 1 90.56 490 GLN B C 1
ATOM 11228 O O . GLN B 1 490 ? 34.219 2.268 20.984 1 90.56 490 GLN B O 1
ATOM 11233 N N . PRO B 1 491 ? 34 0.112 20.672 1 94.5 491 PRO B N 1
ATOM 11234 C CA . PRO B 1 491 ? 33.469 0.294 19.312 1 94.5 491 PRO B CA 1
ATOM 11235 C C . PRO B 1 491 ? 32.062 0.935 19.312 1 94.5 491 PRO B C 1
ATOM 11237 O O . PRO B 1 491 ? 31.672 1.52 18.297 1 94.5 491 PRO B O 1
ATOM 11240 N N . LEU B 1 492 ? 31.297 0.776 20.406 1 95.62 492 LEU B N 1
ATOM 11241 C CA . LEU B 1 492 ? 29.938 1.292 20.422 1 95.62 492 LEU B CA 1
ATOM 11242 C C . LEU B 1 492 ? 29.672 2.127 21.672 1 95.62 492 LEU B C 1
ATOM 11244 O O . LEU B 1 492 ? 29.938 1.677 22.797 1 95.62 492 LEU B O 1
ATOM 11248 N N . VAL B 1 493 ? 29.234 3.311 21.453 1 91.88 493 VAL B N 1
ATOM 11249 C CA . VAL B 1 493 ? 28.844 4.195 22.547 1 91.88 493 VAL B CA 1
ATOM 11250 C C . VAL B 1 493 ? 27.344 4.508 22.438 1 91.88 493 VAL B C 1
ATOM 11252 O O . VAL B 1 493 ? 26.922 5.18 21.5 1 91.88 493 VAL B O 1
ATOM 11255 N N . LEU B 1 494 ? 26.594 3.967 23.375 1 88.94 494 LEU B N 1
ATOM 11256 C CA . LEU B 1 494 ? 25.156 4.227 23.438 1 88.94 494 LEU B CA 1
ATOM 11257 C C . LEU B 1 494 ? 24.859 5.379 24.391 1 88.94 494 LEU B C 1
ATOM 11259 O O . LEU B 1 494 ? 25.188 5.309 25.578 1 88.94 494 LEU B O 1
ATOM 11263 N N . VAL B 1 495 ? 24.25 6.426 23.781 1 83.56 495 VAL B N 1
ATOM 11264 C CA . VAL B 1 495 ? 23.938 7.59 24.609 1 83.56 495 VAL B CA 1
ATOM 11265 C C . VAL B 1 495 ? 22.438 7.621 24.891 1 83.56 495 VAL B C 1
ATOM 11267 O O . VAL B 1 495 ? 21.625 7.922 24.016 1 83.56 495 VAL B O 1
ATOM 11270 N N . ARG B 1 496 ? 21.938 7.266 26.078 1 73.06 496 ARG B N 1
ATOM 11271 C CA . ARG B 1 496 ? 20.531 7.137 26.438 1 73.06 496 ARG B CA 1
ATOM 11272 C C . ARG B 1 496 ? 19.906 8.508 26.719 1 73.06 496 ARG B C 1
ATOM 11274 O O . ARG B 1 496 ? 18.703 8.68 26.578 1 73.06 496 ARG B O 1
ATOM 11281 N N . GLN B 1 497 ? 20.688 9.352 27.234 1 63.38 497 GLN B N 1
ATOM 11282 C CA . GLN B 1 497 ? 20.125 10.664 27.5 1 63.38 497 GLN B CA 1
ATOM 11283 C C . GLN B 1 497 ? 20.438 11.648 26.375 1 63.38 497 GLN B C 1
ATOM 11285 O O . GLN B 1 497 ? 21.562 11.648 25.844 1 63.38 497 GLN B O 1
ATOM 11290 N N . ASP B 1 498 ? 19.328 12.234 25.875 1 63.69 498 ASP B N 1
ATOM 11291 C CA . ASP B 1 498 ? 19.516 13.172 24.766 1 63.69 498 ASP B CA 1
ATOM 11292 C C . ASP B 1 498 ? 20.594 14.203 25.094 1 63.69 498 ASP B C 1
ATOM 11294 O O . ASP B 1 498 ? 20.906 14.43 26.266 1 63.69 498 ASP B O 1
ATOM 11298 N N . ILE B 1 499 ? 21.453 14.531 24.172 1 74.38 499 ILE B N 1
ATOM 11299 C CA . ILE B 1 499 ? 22.562 15.477 24.25 1 74.38 499 ILE B CA 1
ATOM 11300 C C . ILE B 1 499 ? 22.094 16.859 23.828 1 74.38 499 ILE B C 1
ATOM 11302 O O . ILE B 1 499 ? 21.016 17.016 23.266 1 74.38 499 ILE B O 1
ATOM 11306 N N . SER B 1 500 ? 22.844 17.797 24.25 1 79.38 500 SER B N 1
ATOM 11307 C CA . SER B 1 500 ? 22.5 19.156 23.859 1 79.38 500 SER B CA 1
ATOM 11308 C C . SER B 1 500 ? 22.594 19.344 22.344 1 79.38 500 SER B C 1
ATOM 11310 O O . SER B 1 500 ? 23.297 18.594 21.672 1 79.38 500 SER B O 1
ATOM 11312 N N . HIS B 1 501 ? 21.828 20.297 21.906 1 85.44 501 HIS B N 1
ATOM 11313 C CA . HIS B 1 501 ? 21.844 20.578 20.484 1 85.44 501 HIS B CA 1
ATOM 11314 C C . HIS B 1 501 ? 23.219 21.016 20 1 85.44 501 HIS B C 1
ATOM 11316 O O . HIS B 1 501 ? 23.625 20.672 18.891 1 85.44 501 HIS B O 1
ATOM 11322 N N . PHE B 1 502 ? 24.031 21.734 20.844 1 87.69 502 PHE B N 1
ATOM 11323 C CA . PHE B 1 502 ? 25.391 22.172 20.516 1 87.69 502 PHE B CA 1
ATOM 11324 C C . PHE B 1 502 ? 26.312 20.969 20.344 1 87.69 502 PHE B C 1
ATOM 11326 O O . PHE B 1 502 ? 27.094 20.906 19.391 1 87.69 502 PHE B O 1
ATOM 11333 N N . GLN B 1 503 ? 26.141 20.078 21.297 1 87.75 503 GLN B N 1
ATOM 11334 C CA . GLN B 1 503 ? 26.953 18.875 21.25 1 87.75 503 GLN B CA 1
ATOM 11335 C C . GLN B 1 503 ? 26.656 18.062 20 1 87.75 503 GLN B C 1
ATOM 11337 O O . GLN B 1 503 ? 27.562 17.5 19.375 1 87.75 503 GLN B O 1
ATOM 11342 N N . PHE B 1 504 ? 25.438 18.047 19.75 1 91.12 504 PHE B N 1
ATOM 11343 C CA . PHE B 1 504 ? 25.031 17.234 18.609 1 91.12 504 PHE B CA 1
ATOM 11344 C C . PHE B 1 504 ? 25.547 17.828 17.297 1 91.12 504 PHE B C 1
ATOM 11346 O O . PHE B 1 504 ? 26 17.109 16.422 1 91.12 504 PHE B O 1
ATOM 11353 N N . ILE B 1 505 ? 25.422 19.109 17.141 1 93.19 505 ILE B N 1
ATOM 11354 C CA . ILE B 1 505 ? 25.938 19.781 15.953 1 93.19 505 ILE B CA 1
ATOM 11355 C C . ILE B 1 505 ? 27.438 19.562 15.836 1 93.19 505 ILE B C 1
ATOM 11357 O O . ILE B 1 505 ? 27.969 19.375 14.734 1 93.19 505 ILE B O 1
ATOM 11361 N N . ALA B 1 506 ? 28.109 19.578 16.969 1 94.12 506 ALA B N 1
ATOM 11362 C CA . ALA B 1 506 ? 29.547 19.312 16.984 1 94.12 506 ALA B CA 1
ATOM 11363 C C . ALA B 1 506 ? 29.844 17.891 16.516 1 94.12 506 ALA B C 1
ATOM 11365 O O . ALA B 1 506 ? 30.766 17.672 15.734 1 94.12 506 ALA B O 1
ATOM 11366 N N . LEU B 1 507 ? 29.047 16.984 16.984 1 94.06 507 LEU B N 1
ATOM 11367 C CA . LEU B 1 507 ? 29.188 15.586 16.578 1 94.06 507 LEU B CA 1
ATOM 11368 C C . LEU B 1 507 ? 29.016 15.445 15.07 1 94.06 507 LEU B C 1
ATOM 11370 O O . LEU B 1 507 ? 29.766 14.719 14.422 1 94.06 507 LEU B O 1
ATOM 11374 N N . LEU B 1 508 ? 28.016 16.125 14.539 1 96.25 508 LEU B N 1
ATOM 11375 C CA . LEU B 1 508 ? 27.75 16.062 13.109 1 96.25 508 LEU B CA 1
ATOM 11376 C C . LEU B 1 508 ? 28.922 16.609 12.312 1 96.25 508 LEU B C 1
ATOM 11378 O O . LEU B 1 508 ? 29.203 16.156 11.203 1 96.25 508 LEU B O 1
ATOM 11382 N N . SER B 1 509 ? 29.594 17.547 12.883 1 96.5 509 SER B N 1
ATOM 11383 C CA . SER B 1 509 ? 30.688 18.219 12.195 1 96.5 509 SER B CA 1
ATOM 11384 C C . SER B 1 509 ? 31.938 17.344 12.148 1 96.5 509 SER B C 1
ATOM 11386 O O . SER B 1 509 ? 32.719 17.406 11.188 1 96.5 509 SER B O 1
ATOM 11388 N N . VAL B 1 510 ? 32.125 16.547 13.195 1 96 510 VAL B N 1
ATOM 11389 C CA . VAL B 1 510 ? 33.344 15.773 13.289 1 96 510 VAL B CA 1
ATOM 11390 C C . VAL B 1 510 ? 33.125 14.367 12.75 1 96 510 VAL B C 1
ATOM 11392 O O . VAL B 1 510 ? 34.094 13.641 12.461 1 96 510 VAL B O 1
ATOM 11395 N N . ALA B 1 511 ? 31.906 13.977 12.453 1 97.25 511 ALA B N 1
ATOM 11396 C CA . ALA B 1 511 ? 31.562 12.617 12.07 1 97.25 511 ALA B CA 1
ATOM 11397 C C . ALA B 1 511 ? 32.094 12.273 10.688 1 97.25 511 ALA B C 1
ATOM 11399 O O . ALA B 1 511 ? 32.094 13.109 9.781 1 97.25 511 ALA B O 1
ATOM 11400 N N . HIS B 1 512 ? 32.594 11.062 10.516 1 97.81 512 HIS B N 1
ATOM 11401 C CA . HIS B 1 512 ? 33 10.555 9.219 1 97.81 512 HIS B CA 1
ATOM 11402 C C . HIS B 1 512 ? 31.828 9.984 8.445 1 97.81 512 HIS B C 1
ATOM 11404 O O . HIS B 1 512 ? 31.812 10.016 7.215 1 97.81 512 HIS B O 1
ATOM 11410 N N . VAL B 1 513 ? 30.969 9.375 9.195 1 98.31 513 VAL B N 1
ATOM 11411 C CA . VAL B 1 513 ? 29.766 8.773 8.625 1 98.31 513 VAL B CA 1
ATOM 11412 C C . VAL B 1 513 ? 28.562 9.133 9.484 1 98.31 513 VAL B C 1
ATOM 11414 O O . VAL B 1 513 ? 28.625 9.109 10.711 1 98.31 513 VAL B O 1
ATOM 11417 N N . PHE B 1 514 ? 27.516 9.562 8.891 1 98.44 514 PHE B N 1
ATOM 11418 C CA . PHE B 1 514 ? 26.219 9.68 9.562 1 98.44 514 PHE B CA 1
ATOM 11419 C C . PHE B 1 514 ? 25.266 8.609 9.07 1 98.44 514 PHE B C 1
ATOM 11421 O O . PHE B 1 514 ? 25.047 8.453 7.867 1 98.44 514 PHE B O 1
ATOM 11428 N N . MET B 1 515 ? 24.703 7.891 9.992 1 98.12 515 MET B N 1
ATOM 11429 C CA . MET B 1 515 ? 23.844 6.758 9.648 1 98.12 515 MET B CA 1
ATOM 11430 C C . MET B 1 515 ? 22.406 7.012 10.078 1 98.12 515 MET B C 1
ATOM 11432 O O . MET B 1 515 ? 22.109 7.09 11.273 1 98.12 515 MET B O 1
ATOM 11436 N N . ALA B 1 516 ? 21.531 7.203 9.133 1 97.31 516 ALA B N 1
ATOM 11437 C CA . ALA B 1 516 ? 20.094 7.309 9.359 1 97.31 516 ALA B CA 1
ATOM 11438 C C . ALA B 1 516 ? 19.359 6.141 8.711 1 97.31 516 ALA B C 1
ATOM 11440 O O . ALA B 1 516 ? 18.766 6.289 7.637 1 97.31 516 ALA B O 1
ATOM 11441 N N . THR B 1 517 ? 19.297 5.031 9.406 1 97.19 517 THR B N 1
ATOM 11442 C CA . THR B 1 517 ? 18.719 3.809 8.859 1 97.19 517 THR B CA 1
ATOM 11443 C C . THR B 1 517 ? 17.391 3.492 9.539 1 97.19 517 THR B C 1
ATOM 11445 O O . THR B 1 517 ? 17.156 2.361 9.984 1 97.19 517 THR B O 1
ATOM 11448 N N . ASN B 1 518 ? 16.531 4.5 9.602 1 95.69 518 ASN B N 1
ATOM 11449 C CA . ASN B 1 518 ? 15.195 4.324 10.164 1 95.69 518 ASN B CA 1
ATOM 11450 C C . ASN B 1 518 ? 14.375 3.332 9.352 1 95.69 518 ASN B C 1
ATOM 11452 O O . ASN B 1 518 ? 14.539 3.223 8.141 1 95.69 518 ASN B O 1
ATOM 11456 N N . LEU B 1 519 ? 13.477 2.617 10.047 1 92.62 519 LEU B N 1
ATOM 11457 C CA . LEU B 1 519 ? 12.586 1.708 9.344 1 92.62 519 LEU B CA 1
ATOM 11458 C C . LEU B 1 519 ? 11.516 2.48 8.578 1 92.62 519 LEU B C 1
ATOM 11460 O O . LEU B 1 519 ? 11.047 2.025 7.531 1 92.62 519 LEU B O 1
ATOM 11464 N N . ARG B 1 520 ? 11.008 3.504 9.164 1 93.38 520 ARG B N 1
ATOM 11465 C CA . ARG B 1 520 ? 10.055 4.414 8.531 1 93.38 520 ARG B CA 1
ATOM 11466 C C . ARG B 1 520 ? 10.125 5.801 9.172 1 93.38 520 ARG B C 1
ATOM 11468 O O . ARG B 1 520 ? 10.18 5.926 10.391 1 93.38 520 ARG B O 1
ATOM 11475 N N . GLU B 1 521 ? 10.18 6.793 8.273 1 93.62 521 GLU B N 1
ATOM 11476 C CA . GLU B 1 521 ? 10.203 8.164 8.773 1 93.62 521 GLU B CA 1
ATOM 11477 C C . GLU B 1 521 ? 9.734 9.148 7.711 1 93.62 521 GLU B C 1
ATOM 11479 O O . GLU B 1 521 ? 9.828 8.867 6.512 1 93.62 521 GLU B O 1
ATOM 11484 N N . GLY B 1 522 ? 9.141 10.234 8.219 1 93.38 522 GLY B N 1
ATOM 11485 C CA . GLY B 1 522 ? 8.797 11.281 7.27 1 93.38 522 GLY B CA 1
ATOM 11486 C C . GLY B 1 522 ? 10.008 11.93 6.633 1 93.38 522 GLY B C 1
ATOM 11487 O O . GLY B 1 522 ? 10.734 11.289 5.875 1 93.38 522 GLY B O 1
ATOM 11488 N N . MET B 1 523 ? 10.25 13.164 6.965 1 93.88 523 MET B N 1
ATOM 11489 C CA . MET B 1 523 ? 11.453 13.852 6.504 1 93.88 523 MET B CA 1
ATOM 11490 C C . MET B 1 523 ? 12.547 13.789 7.562 1 93.88 523 MET B C 1
ATOM 11492 O O . MET B 1 523 ? 12.328 14.164 8.719 1 93.88 523 MET B O 1
ATOM 11496 N N . ASN B 1 524 ? 13.656 13.219 7.207 1 94.5 524 ASN B N 1
ATOM 11497 C CA . ASN B 1 524 ? 14.789 13.188 8.125 1 94.5 524 ASN B CA 1
ATOM 11498 C C . ASN B 1 524 ? 15.648 14.438 8 1 94.5 524 ASN B C 1
ATOM 11500 O O . ASN B 1 524 ? 16.672 14.43 7.32 1 94.5 524 ASN B O 1
ATOM 11504 N N . LEU B 1 525 ? 15.359 15.398 8.781 1 94.62 525 LEU B N 1
ATOM 11505 C CA . LEU B 1 525 ? 16.016 16.688 8.656 1 94.62 525 LEU B CA 1
ATOM 11506 C C . LEU B 1 525 ? 17.422 16.656 9.242 1 94.62 525 LEU B C 1
ATOM 11508 O O . LEU B 1 525 ? 18.266 17.484 8.898 1 94.62 525 LEU B O 1
ATOM 11512 N N . THR B 1 526 ? 17.703 15.695 10.055 1 94.19 526 THR B N 1
ATOM 11513 C CA . THR B 1 526 ? 19.047 15.562 10.617 1 94.19 526 THR B CA 1
ATOM 11514 C C . THR B 1 526 ? 20.062 15.258 9.531 1 94.19 526 THR B C 1
ATOM 11516 O O . THR B 1 526 ? 21.219 15.703 9.602 1 94.19 526 THR B O 1
ATOM 11519 N N . SER B 1 527 ? 19.719 14.469 8.555 1 96.38 527 SER B N 1
ATOM 11520 C CA . SER B 1 527 ? 20.609 14.195 7.434 1 96.38 527 SER B CA 1
ATOM 11521 C C . SER B 1 527 ? 20.922 15.477 6.664 1 96.38 527 SER B C 1
ATOM 11523 O O . SER B 1 527 ? 22.031 15.641 6.156 1 96.38 527 SER B O 1
ATOM 11525 N N . HIS B 1 528 ? 19.922 16.391 6.617 1 95.88 528 HIS B N 1
ATOM 11526 C CA . HIS B 1 528 ? 20.156 17.672 5.965 1 95.88 528 HIS B CA 1
ATOM 11527 C C . HIS B 1 528 ? 21.125 18.531 6.766 1 95.88 528 HIS B C 1
ATOM 11529 O O . HIS B 1 528 ? 22 19.188 6.191 1 95.88 528 HIS B O 1
ATOM 11535 N N . ASP B 1 529 ? 20.969 18.5 8.086 1 95.56 529 ASP B N 1
ATOM 11536 C CA . ASP B 1 529 ? 21.906 19.203 8.961 1 95.56 529 ASP B CA 1
ATOM 11537 C C . ASP B 1 529 ? 23.328 18.672 8.773 1 95.56 529 ASP B C 1
ATOM 11539 O O . ASP B 1 529 ? 24.281 19.453 8.711 1 95.56 529 ASP B O 1
ATOM 11543 N N . PHE B 1 530 ? 23.484 17.422 8.68 1 97.25 530 PHE B N 1
ATOM 11544 C CA . PHE B 1 530 ? 24.781 16.781 8.539 1 97.25 530 PHE B CA 1
ATOM 11545 C C . PHE B 1 530 ? 25.5 17.281 7.293 1 97.25 530 PHE B C 1
ATOM 11547 O O . PHE B 1 530 ? 26.688 17.578 7.344 1 97.25 530 PHE B O 1
ATOM 11554 N N . ILE B 1 531 ? 24.766 17.344 6.199 1 97.38 531 ILE B N 1
ATOM 11555 C CA . ILE B 1 531 ? 25.344 17.75 4.93 1 97.38 531 ILE B CA 1
ATOM 11556 C C . ILE B 1 531 ? 25.938 19.156 5.066 1 97.38 531 ILE B C 1
ATOM 11558 O O . ILE B 1 531 ? 27.047 19.406 4.605 1 97.38 531 ILE B O 1
ATOM 11562 N N . HIS B 1 532 ? 25.266 20.016 5.812 1 95.31 532 HIS B N 1
ATOM 11563 C CA . HIS B 1 532 ? 25.734 21.391 5.988 1 95.31 532 HIS B CA 1
ATOM 11564 C C . HIS B 1 532 ? 26.906 21.453 6.965 1 95.31 532 HIS B C 1
ATOM 11566 O O . HIS B 1 532 ? 27.766 22.312 6.844 1 95.31 532 HIS B O 1
ATOM 11572 N N . CYS B 1 533 ? 26.938 20.516 7.863 1 96.44 533 CYS B N 1
ATOM 11573 C CA . CYS B 1 533 ? 28 20.516 8.867 1 96.44 533 CYS B CA 1
ATOM 11574 C C . CYS B 1 533 ? 29.297 19.953 8.297 1 96.44 533 CYS B C 1
ATOM 11576 O O . CYS B 1 533 ? 30.344 20.031 8.938 1 96.44 533 CYS B O 1
ATOM 11578 N N . GLN B 1 534 ? 29.25 19.438 7.102 1 97.19 534 GLN B N 1
ATOM 11579 C CA . GLN B 1 534 ? 30.391 18.734 6.523 1 97.19 534 GLN B CA 1
ATOM 11580 C C . GLN B 1 534 ? 31.062 19.578 5.438 1 97.19 534 GLN B C 1
ATOM 11582 O O . GLN B 1 534 ? 31.656 19.047 4.504 1 97.19 534 GLN B O 1
ATOM 11587 N N . ASP B 1 535 ? 30.984 20.906 5.547 1 94.19 535 ASP B N 1
ATOM 11588 C CA . ASP B 1 535 ? 31.516 21.797 4.52 1 94.19 535 ASP B CA 1
ATOM 11589 C C . ASP B 1 535 ? 33 22.062 4.73 1 94.19 535 ASP B C 1
ATOM 11591 O O . ASP B 1 535 ? 33.656 22.672 3.879 1 94.19 535 ASP B O 1
ATOM 11595 N N . GLY B 1 536 ? 33.656 21.688 5.816 1 92.69 536 GLY B N 1
ATOM 11596 C CA . GLY B 1 536 ? 35.062 21.797 6.039 1 92.69 536 GLY B CA 1
ATOM 11597 C C . GLY B 1 536 ? 35.5 23.156 6.598 1 92.69 536 GLY B C 1
ATOM 11598 O O . GLY B 1 536 ? 36.688 23.438 6.727 1 92.69 536 GLY B O 1
ATOM 11599 N N . GLN B 1 537 ? 34.625 23.953 7.012 1 91.81 537 GLN B N 1
ATOM 11600 C CA . GLN B 1 537 ? 34.938 25.297 7.488 1 91.81 537 GLN B CA 1
ATOM 11601 C C . GLN B 1 537 ? 35.438 25.25 8.93 1 91.81 537 GLN B C 1
ATOM 11603 O O . GLN B 1 537 ? 36.312 26.031 9.297 1 91.81 537 GLN B O 1
ATOM 11608 N N . LEU B 1 538 ? 34.906 24.344 9.727 1 91.88 538 LEU B N 1
ATOM 11609 C CA . LEU B 1 538 ? 35.219 24.359 11.156 1 91.88 538 LEU B CA 1
ATOM 11610 C C . LEU B 1 538 ? 36.156 23.219 11.523 1 91.88 538 LEU B C 1
ATOM 11612 O O . LEU B 1 538 ? 36.844 23.281 12.562 1 91.88 538 LEU B O 1
ATOM 11616 N N . THR B 1 539 ? 36.125 22.172 10.773 1 91.81 539 THR B N 1
ATOM 11617 C CA . THR B 1 539 ? 36.938 21.016 11.047 1 91.81 539 THR B CA 1
ATOM 11618 C C . THR B 1 539 ? 37.656 20.531 9.789 1 91.81 539 THR B C 1
ATOM 11620 O O . THR B 1 539 ? 37.188 20.797 8.672 1 91.81 539 THR B O 1
ATOM 11623 N N . PRO B 1 540 ? 38.781 19.844 10.008 1 89.44 540 PRO B N 1
ATOM 11624 C CA . PRO B 1 540 ? 39.469 19.25 8.852 1 89.44 540 PRO B CA 1
ATOM 11625 C C . PRO B 1 540 ? 38.656 18.125 8.211 1 89.44 540 PRO B C 1
ATOM 11627 O O . PRO B 1 540 ? 38.781 17.875 7.012 1 89.44 540 PRO B O 1
ATOM 11630 N N . GLN B 1 541 ? 37.906 17.578 9.086 1 89.19 541 GLN B N 1
ATOM 11631 C CA . GLN B 1 541 ? 37 16.562 8.562 1 89.19 541 GLN B CA 1
ATOM 11632 C C . GLN B 1 541 ? 35.906 17.188 7.711 1 89.19 541 GLN B C 1
ATOM 11634 O O . GLN B 1 541 ? 35.219 18.125 8.156 1 89.19 541 GLN B O 1
ATOM 11639 N N . LYS B 1 542 ? 35.844 16.781 6.461 1 93.69 542 LYS B N 1
ATOM 11640 C CA . LYS B 1 542 ? 34.844 17.312 5.57 1 93.69 542 LYS B CA 1
ATOM 11641 C C . LYS B 1 542 ? 34.312 16.25 4.613 1 93.69 542 LYS B C 1
ATOM 11643 O O . LYS B 1 542 ? 34.969 15.211 4.43 1 93.69 542 LYS B O 1
ATOM 11648 N N . HIS B 1 543 ? 33.125 16.469 4.176 1 96.88 543 HIS B N 1
ATOM 11649 C CA . HIS B 1 543 ? 32.5 15.617 3.172 1 96.88 543 HIS B CA 1
ATOM 11650 C C . HIS B 1 543 ? 32.312 14.203 3.699 1 96.88 543 HIS B C 1
ATOM 11652 O O . HIS B 1 543 ? 32.594 13.227 2.998 1 96.88 543 HIS B O 1
ATOM 11658 N N . GLY B 1 544 ? 31.844 14.117 4.957 1 96.94 544 GLY B N 1
ATOM 11659 C CA . GLY B 1 544 ? 31.5 12.812 5.504 1 96.94 544 GLY B CA 1
ATOM 11660 C C . GLY B 1 544 ? 30.422 12.102 4.715 1 96.94 544 GLY B C 1
ATOM 11661 O O . GLY B 1 544 ? 29.656 12.734 3.98 1 96.94 544 GLY B O 1
ATOM 11662 N N . SER B 1 545 ? 30.359 10.773 4.867 1 97.75 545 SER B N 1
ATOM 11663 C CA . SER B 1 545 ? 29.422 9.961 4.098 1 97.75 545 SER B CA 1
ATOM 11664 C C . SER B 1 545 ? 28.078 9.836 4.816 1 97.75 545 SER B C 1
ATOM 11666 O O . SER B 1 545 ? 28.031 9.711 6.043 1 97.75 545 SER B O 1
ATOM 11668 N N . LEU B 1 546 ? 27 9.891 4.035 1 98.06 546 LEU B N 1
ATOM 11669 C CA . LEU B 1 546 ? 25.656 9.727 4.555 1 98.06 546 LEU B CA 1
ATOM 11670 C C . LEU B 1 546 ? 25.078 8.375 4.156 1 98.06 546 LEU B C 1
ATOM 11672 O O . LEU B 1 546 ? 24.953 8.07 2.969 1 98.06 546 LEU B O 1
ATOM 11676 N N . ILE B 1 547 ? 24.844 7.508 5.109 1 98.62 547 ILE B N 1
ATOM 11677 C CA . ILE B 1 547 ? 24.078 6.277 4.879 1 98.62 547 ILE B CA 1
ATOM 11678 C C . ILE B 1 547 ? 22.625 6.496 5.254 1 98.62 547 ILE B C 1
ATOM 11680 O O . ILE B 1 547 ? 22.297 6.785 6.41 1 98.62 547 ILE B O 1
ATOM 11684 N N . LEU B 1 548 ? 21.75 6.344 4.297 1 97.75 548 LEU B N 1
ATOM 11685 C CA . LEU B 1 548 ? 20.359 6.746 4.492 1 97.75 548 LEU B CA 1
ATOM 11686 C C . LEU B 1 548 ? 19.406 5.617 4.113 1 97.75 548 LEU B C 1
ATOM 11688 O O . LEU B 1 548 ? 19.625 4.93 3.107 1 97.75 548 LEU B O 1
ATOM 11692 N N . SER B 1 549 ? 18.406 5.445 4.961 1 97.06 549 SER B N 1
ATOM 11693 C CA . SER B 1 549 ? 17.375 4.461 4.672 1 97.06 549 SER B CA 1
ATOM 11694 C C . SER B 1 549 ? 16.547 4.867 3.455 1 97.06 549 SER B C 1
ATOM 11696 O O . SER B 1 549 ? 16.219 6.043 3.289 1 97.06 549 SER B O 1
ATOM 11698 N N . GLU B 1 550 ? 16.172 3.91 2.668 1 93.44 550 GLU B N 1
ATOM 11699 C CA . GLU B 1 550 ? 15.32 4.184 1.512 1 93.44 550 GLU B CA 1
ATOM 11700 C C . GLU B 1 550 ? 13.875 4.418 1.932 1 93.44 550 GLU B C 1
ATOM 11702 O O . GLU B 1 550 ? 13.055 4.852 1.123 1 93.44 550 GLU B O 1
ATOM 11707 N N . PHE B 1 551 ? 13.547 4.215 3.217 1 93.69 551 PHE B N 1
ATOM 11708 C CA . PHE B 1 551 ? 12.164 4.293 3.682 1 93.69 551 PHE B CA 1
ATOM 11709 C C . PHE B 1 551 ? 11.914 5.613 4.406 1 93.69 551 PHE B C 1
ATOM 11711 O O . PHE B 1 551 ? 10.875 5.785 5.043 1 93.69 551 PHE B O 1
ATOM 11718 N N . VAL B 1 552 ? 12.852 6.566 4.332 1 94.94 552 VAL B N 1
ATOM 11719 C CA . VAL B 1 552 ? 12.664 7.898 4.902 1 94.94 552 VAL B CA 1
ATOM 11720 C C . VAL B 1 552 ? 12.297 8.883 3.797 1 94.94 552 VAL B C 1
ATOM 11722 O O . VAL B 1 552 ? 12.695 8.711 2.643 1 94.94 552 VAL B O 1
ATOM 11725 N N . GLY B 1 553 ? 11.508 9.898 4.152 1 93.88 553 GLY B N 1
ATOM 11726 C CA . GLY B 1 553 ? 11.062 10.875 3.168 1 93.88 553 GLY B CA 1
ATOM 11727 C C . GLY B 1 553 ? 12.211 11.531 2.422 1 93.88 553 GLY B C 1
ATOM 11728 O O . GLY B 1 553 ? 12.102 11.805 1.225 1 93.88 553 GLY B O 1
ATOM 11729 N N . SER B 1 554 ? 13.344 11.719 3.074 1 95.44 554 SER B N 1
ATOM 11730 C CA . SER B 1 554 ? 14.492 12.383 2.477 1 95.44 554 SER B CA 1
ATOM 11731 C C . SER B 1 554 ? 15.078 11.555 1.331 1 95.44 554 SER B C 1
ATOM 11733 O O . SER B 1 554 ? 15.75 12.102 0.45 1 95.44 554 SER B O 1
ATOM 11735 N N . ALA B 1 555 ? 14.859 10.273 1.349 1 93 555 ALA B N 1
ATOM 11736 C CA . ALA B 1 555 ? 15.359 9.414 0.274 1 93 555 ALA B CA 1
ATOM 11737 C C . ALA B 1 555 ? 14.766 9.82 -1.071 1 93 555 ALA B C 1
ATOM 11739 O O . ALA B 1 555 ? 15.398 9.656 -2.115 1 93 555 ALA B O 1
ATOM 11740 N N . SER B 1 556 ? 13.562 10.398 -1.014 1 85.38 556 SER B N 1
ATOM 11741 C CA . SER B 1 556 ? 12.906 10.844 -2.244 1 85.38 556 SER B CA 1
ATOM 11742 C C . SER B 1 556 ? 13.633 12.039 -2.85 1 85.38 556 SER B C 1
ATOM 11744 O O . SER B 1 556 ? 13.594 12.242 -4.066 1 85.38 556 SER B O 1
ATOM 11746 N N . ILE B 1 557 ? 14.281 12.789 -1.971 1 87.25 557 ILE B N 1
ATOM 11747 C CA . ILE B 1 557 ? 15.047 13.961 -2.406 1 87.25 557 ILE B CA 1
ATOM 11748 C C . ILE B 1 557 ? 16.438 13.523 -2.877 1 87.25 557 ILE B C 1
ATOM 11750 O O . ILE B 1 557 ? 17 14.117 -3.797 1 87.25 557 ILE B O 1
ATOM 11754 N N . PHE B 1 558 ? 16.969 12.492 -2.242 1 90.5 558 PHE B N 1
ATOM 11755 C CA . PHE B 1 558 ? 18.328 12.031 -2.523 1 90.5 558 PHE B CA 1
ATOM 11756 C C . PHE B 1 558 ? 18.312 10.82 -3.443 1 90.5 558 PHE B C 1
ATOM 11758 O O . PHE B 1 558 ? 19.141 9.914 -3.297 1 90.5 558 PHE B O 1
ATOM 11765 N N . ARG B 1 559 ? 17.391 10.828 -4.242 1 75.06 559 ARG B N 1
ATOM 11766 C CA . ARG B 1 559 ? 17.297 9.711 -5.18 1 75.06 559 ARG B CA 1
ATOM 11767 C C . ARG B 1 559 ? 18.578 9.562 -5.977 1 75.06 559 ARG B C 1
ATOM 11769 O O . ARG B 1 559 ? 19.109 10.539 -6.504 1 75.06 559 ARG B O 1
ATOM 11776 N N . GLY B 1 560 ? 19.156 8.398 -6 1 73.06 560 GLY B N 1
ATOM 11777 C CA . GLY B 1 560 ? 20.406 8.156 -6.727 1 73.06 560 GLY B CA 1
ATOM 11778 C C . GLY B 1 560 ? 21.609 8.078 -5.824 1 73.06 560 GLY B C 1
ATOM 11779 O O . GLY B 1 560 ? 22.688 7.648 -6.254 1 73.06 560 GLY B O 1
ATOM 11780 N N . HIS B 1 561 ? 21.375 8.484 -4.629 1 85.88 561 HIS B N 1
ATOM 11781 C CA . HIS B 1 561 ? 22.469 8.398 -3.668 1 85.88 561 HIS B CA 1
ATOM 11782 C C . HIS B 1 561 ? 22.953 6.957 -3.496 1 85.88 561 HIS B C 1
ATOM 11784 O O . HIS B 1 561 ? 22.141 6.043 -3.344 1 85.88 561 HIS B O 1
ATOM 11790 N N . LYS B 1 562 ? 24.219 6.75 -3.551 1 83.06 562 LYS B N 1
ATOM 11791 C CA . LYS B 1 562 ? 24.844 5.43 -3.574 1 83.06 562 LYS B CA 1
ATOM 11792 C C . LYS B 1 562 ? 24.609 4.691 -2.262 1 83.06 562 LYS B C 1
ATOM 11794 O O . LYS B 1 562 ? 24.562 3.457 -2.238 1 83.06 562 LYS B O 1
ATOM 11799 N N . LEU B 1 563 ? 24.531 5.402 -1.201 1 94.81 563 LEU B N 1
ATOM 11800 C CA . LEU B 1 563 ? 24.5 4.762 0.108 1 94.81 563 LEU B CA 1
ATOM 11801 C C . LEU B 1 563 ? 23.078 4.754 0.671 1 94.81 563 LEU B C 1
ATOM 11803 O O . LEU B 1 563 ? 22.891 4.902 1.88 1 94.81 563 LEU B O 1
ATOM 11807 N N . LEU B 1 564 ? 22.094 4.676 -0.248 1 93 564 LEU B N 1
ATOM 11808 C CA . LEU B 1 564 ? 20.75 4.332 0.18 1 93 564 LEU B CA 1
ATOM 11809 C C . LEU B 1 564 ? 20.641 2.852 0.527 1 93 564 LEU B C 1
ATOM 11811 O O . LEU B 1 564 ? 21.078 1.997 -0.245 1 93 564 LEU B O 1
ATOM 11815 N N . VAL B 1 565 ? 20.062 2.559 1.677 1 95.62 565 VAL B N 1
ATOM 11816 C CA . VAL B 1 565 ? 20.094 1.166 2.113 1 95.62 565 VAL B CA 1
ATOM 11817 C C . VAL B 1 565 ? 18.719 0.743 2.605 1 95.62 565 VAL B C 1
ATOM 11819 O O . VAL B 1 565 ? 17.891 1.586 2.988 1 95.62 565 VAL B O 1
ATOM 11822 N N . ASN B 1 566 ? 18.422 -0.576 2.496 1 92.5 566 ASN B N 1
ATOM 11823 C CA . ASN B 1 566 ? 17.312 -1.223 3.182 1 92.5 566 ASN B CA 1
ATOM 11824 C C . ASN B 1 566 ? 17.688 -1.642 4.598 1 92.5 566 ASN B C 1
ATOM 11826 O O . ASN B 1 566 ? 18.484 -2.562 4.785 1 92.5 566 ASN B O 1
ATOM 11830 N N . PRO B 1 567 ? 17.141 -0.988 5.582 1 93.38 567 PRO B N 1
ATOM 11831 C CA . PRO B 1 567 ? 17.562 -1.261 6.961 1 93.38 567 PRO B CA 1
ATOM 11832 C C . PRO B 1 567 ? 17.297 -2.707 7.379 1 93.38 567 PRO B C 1
ATOM 11834 O O . PRO B 1 567 ? 17.859 -3.178 8.367 1 93.38 567 PRO B O 1
ATOM 11837 N N . TRP B 1 568 ? 16.484 -3.398 6.637 1 88.56 568 TRP B N 1
ATOM 11838 C CA . TRP B 1 568 ? 16.188 -4.797 6.93 1 88.56 568 TRP B CA 1
ATOM 11839 C C . TRP B 1 568 ? 17.281 -5.707 6.371 1 88.56 568 TRP B C 1
ATOM 11841 O O . TRP B 1 568 ? 17.375 -6.883 6.738 1 88.56 568 TRP B O 1
ATOM 11851 N N . ASP B 1 569 ? 18.047 -5.199 5.5 1 90 569 ASP B N 1
ATOM 11852 C CA . ASP B 1 569 ? 19.156 -5.934 4.91 1 90 569 ASP B CA 1
ATOM 11853 C C . ASP B 1 569 ? 20.469 -5.617 5.629 1 90 569 ASP B C 1
ATOM 11855 O O . ASP B 1 569 ? 21.219 -4.734 5.203 1 90 569 ASP B O 1
ATOM 11859 N N . TYR B 1 570 ? 20.828 -6.398 6.605 1 90.88 570 TYR B N 1
ATOM 11860 C CA . TYR B 1 570 ? 21.984 -6.133 7.457 1 90.88 570 TYR B CA 1
ATOM 11861 C C . TYR B 1 570 ? 23.281 -6.215 6.656 1 90.88 570 TYR B C 1
ATOM 11863 O O . TYR B 1 570 ? 24.219 -5.465 6.918 1 90.88 570 TYR B O 1
ATOM 11871 N N . LYS B 1 571 ? 23.312 -7.113 5.723 1 90.44 571 LYS B N 1
ATOM 11872 C CA . LYS B 1 571 ? 24.516 -7.234 4.902 1 90.44 571 LYS B CA 1
ATOM 11873 C C . LYS B 1 571 ? 24.734 -5.98 4.066 1 90.44 571 LYS B C 1
ATOM 11875 O O . LYS B 1 571 ? 25.859 -5.473 3.99 1 90.44 571 LYS B O 1
ATOM 11880 N N . GLN B 1 572 ? 23.641 -5.535 3.502 1 92.12 572 GLN B N 1
ATOM 11881 C CA . GLN B 1 572 ? 23.766 -4.312 2.715 1 92.12 572 GLN B CA 1
ATOM 11882 C C . GLN B 1 572 ? 24.219 -3.143 3.584 1 92.12 572 GLN B C 1
ATOM 11884 O O . GLN B 1 572 ? 25.031 -2.326 3.154 1 92.12 572 GLN B O 1
ATOM 11889 N N . CYS B 1 573 ? 23.703 -3.053 4.777 1 95.25 573 CYS B N 1
ATOM 11890 C CA . CYS B 1 573 ? 24.078 -1.981 5.695 1 95.25 573 CYS B CA 1
ATOM 11891 C C . CYS B 1 573 ? 25.547 -2.104 6.105 1 95.25 573 CYS B C 1
ATOM 11893 O O . CYS B 1 573 ? 26.266 -1.108 6.148 1 95.25 573 CYS B O 1
ATOM 11895 N N . ALA B 1 574 ? 25.984 -3.307 6.395 1 95.06 574 ALA B N 1
ATOM 11896 C CA . ALA B 1 574 ? 27.375 -3.539 6.754 1 95.06 574 ALA B CA 1
ATOM 11897 C C . ALA B 1 574 ? 28.312 -3.182 5.598 1 95.06 574 ALA B C 1
ATOM 11899 O O . ALA B 1 574 ? 29.344 -2.535 5.801 1 95.06 574 ALA B O 1
ATOM 11900 N N . ASP B 1 575 ? 27.906 -3.594 4.418 1 95.44 575 ASP B N 1
ATOM 11901 C CA . ASP B 1 575 ? 28.703 -3.279 3.232 1 95.44 575 ASP B CA 1
ATOM 11902 C C . ASP B 1 575 ? 28.734 -1.774 2.979 1 95.44 575 ASP B C 1
ATOM 11904 O O . ASP B 1 575 ? 29.734 -1.24 2.504 1 95.44 575 ASP B O 1
ATOM 11908 N N . ALA B 1 576 ? 27.641 -1.093 3.256 1 97.31 576 ALA B N 1
ATOM 11909 C CA . ALA B 1 576 ? 27.578 0.355 3.078 1 97.31 576 ALA B CA 1
ATOM 11910 C C . ALA B 1 576 ? 28.516 1.073 4.031 1 97.31 576 ALA B C 1
ATOM 11912 O O . ALA B 1 576 ? 29.141 2.074 3.666 1 97.31 576 ALA B O 1
ATOM 11913 N N . ILE B 1 577 ? 28.609 0.582 5.27 1 98.25 577 ILE B N 1
ATOM 11914 C CA . ILE B 1 577 ? 29.531 1.155 6.234 1 98.25 577 ILE B CA 1
ATOM 11915 C C . ILE B 1 577 ? 30.969 1.022 5.711 1 98.25 577 ILE B C 1
ATOM 11917 O O . ILE B 1 577 ? 31.734 1.988 5.727 1 98.25 577 ILE B O 1
ATOM 11921 N N . LYS B 1 578 ? 31.281 -0.152 5.238 1 97.81 578 LYS B N 1
ATOM 11922 C CA . LYS B 1 578 ? 32.625 -0.378 4.684 1 97.81 578 LYS B CA 1
ATOM 11923 C C . LYS B 1 578 ? 32.875 0.562 3.514 1 97.81 578 LYS B C 1
ATOM 11925 O O . LYS B 1 578 ? 33.938 1.2 3.455 1 97.81 578 LYS B O 1
ATOM 11930 N N . SER B 1 579 ? 31.953 0.609 2.652 1 96.56 579 SER B N 1
ATOM 11931 C CA . SER B 1 579 ? 32.094 1.458 1.475 1 96.56 579 SER B CA 1
ATOM 11932 C C . SER B 1 579 ? 32.281 2.92 1.867 1 96.56 579 SER B C 1
ATOM 11934 O O . SER B 1 579 ? 33.094 3.631 1.27 1 96.56 579 SER B O 1
ATOM 11936 N N . ALA B 1 580 ? 31.531 3.367 2.828 1 97.88 580 ALA B N 1
ATOM 11937 C CA . ALA B 1 580 ? 31.594 4.75 3.295 1 97.88 580 ALA B CA 1
ATOM 11938 C C . ALA B 1 580 ? 32.969 5.059 3.885 1 97.88 580 ALA B C 1
ATOM 11940 O O . ALA B 1 580 ? 33.5 6.145 3.67 1 97.88 580 ALA B O 1
ATOM 11941 N N . LEU B 1 581 ? 33.531 4.129 4.605 1 96.88 581 LEU B N 1
ATOM 11942 C CA . LEU B 1 581 ? 34.812 4.328 5.293 1 96.88 581 LEU B CA 1
ATOM 11943 C C . LEU B 1 581 ? 35.969 4.242 4.316 1 96.88 581 LEU B C 1
ATOM 11945 O O . LEU B 1 581 ? 37.031 4.867 4.531 1 96.88 581 LEU B O 1
ATOM 11949 N N . GLU B 1 582 ? 35.75 3.547 3.23 1 96.19 582 GLU B N 1
ATOM 11950 C CA . GLU B 1 582 ? 36.875 3.312 2.295 1 96.19 582 GLU B CA 1
ATOM 11951 C C . GLU B 1 582 ? 36.812 4.285 1.12 1 96.19 582 GLU B C 1
ATOM 11953 O O . GLU B 1 582 ? 37.719 4.336 0.301 1 96.19 582 GLU B O 1
ATOM 11958 N N . MET B 1 583 ? 35.812 5.051 1.114 1 94.56 583 MET B N 1
ATOM 11959 C CA . MET B 1 583 ? 35.656 5.984 0.004 1 94.56 583 MET B CA 1
ATOM 11960 C C . MET B 1 583 ? 36.812 6.984 -0.055 1 94.56 583 MET B C 1
ATOM 11962 O O . MET B 1 583 ? 37.25 7.48 0.979 1 94.56 583 MET B O 1
ATOM 11966 N N . SER B 1 584 ? 37.281 7.305 -1.265 1 94.44 584 SER B N 1
ATOM 11967 C CA . SER B 1 584 ? 38.344 8.281 -1.454 1 94.44 584 SER B CA 1
ATOM 11968 C C . SER B 1 584 ? 37.844 9.703 -1.182 1 94.44 584 SER B C 1
ATOM 11970 O O . SER B 1 584 ? 36.625 9.969 -1.259 1 94.44 584 SER B O 1
ATOM 11972 N N . PRO B 1 585 ? 38.719 10.609 -0.827 1 94.12 585 PRO B N 1
ATOM 11973 C CA . PRO B 1 585 ? 38.312 12 -0.592 1 94.12 585 PRO B CA 1
ATOM 11974 C C . PRO B 1 585 ? 37.625 12.625 -1.805 1 94.12 585 PRO B C 1
ATOM 11976 O O . PRO B 1 585 ? 36.688 13.398 -1.651 1 94.12 585 PRO B O 1
ATOM 11979 N N . ALA B 1 586 ? 38.031 12.219 -2.998 1 92.88 586 ALA B N 1
ATOM 11980 C CA . ALA B 1 586 ? 37.438 12.742 -4.219 1 92.88 586 ALA B CA 1
ATOM 11981 C C . ALA B 1 586 ? 36 12.25 -4.375 1 92.88 586 ALA B C 1
ATOM 11983 O O . ALA B 1 586 ? 35.094 13.023 -4.734 1 92.88 586 ALA B O 1
ATOM 11984 N N . GLU B 1 587 ? 35.812 11.031 -4.074 1 91.31 587 GLU B N 1
ATOM 11985 C CA . GLU B 1 587 ? 34.5 10.453 -4.168 1 91.31 587 GLU B CA 1
ATOM 11986 C C . GLU B 1 587 ? 33.562 11.031 -3.102 1 91.31 587 GLU B C 1
ATOM 11988 O O . GLU B 1 587 ? 32.375 11.273 -3.359 1 91.31 587 GLU B O 1
ATOM 11993 N N . ARG B 1 588 ? 34.125 11.25 -1.965 1 95.56 588 ARG B N 1
ATOM 11994 C CA . ARG B 1 588 ? 33.344 11.828 -0.878 1 95.56 588 ARG B CA 1
ATOM 11995 C C . ARG B 1 588 ? 32.906 13.242 -1.226 1 95.56 588 ARG B C 1
ATOM 11997 O O . ARG B 1 588 ? 31.766 13.625 -0.938 1 95.56 588 ARG B O 1
ATOM 12004 N N . LYS B 1 589 ? 33.781 13.984 -1.806 1 94.12 589 LYS B N 1
ATOM 12005 C CA . LYS B 1 589 ? 33.438 15.352 -2.211 1 94.12 589 LYS B CA 1
ATOM 12006 C C . LYS B 1 589 ? 32.344 15.352 -3.277 1 94.12 589 LYS B C 1
ATOM 12008 O O . LYS B 1 589 ? 31.406 16.156 -3.217 1 94.12 589 LYS B O 1
ATOM 12013 N N . LEU B 1 590 ? 32.5 14.406 -4.168 1 89.12 590 LEU B N 1
ATOM 12014 C CA . LEU B 1 590 ? 31.484 14.289 -5.227 1 89.12 590 LEU B CA 1
ATOM 12015 C C . LEU B 1 590 ? 30.125 13.945 -4.645 1 89.12 590 LEU B C 1
ATOM 12017 O O . LEU B 1 590 ? 29.109 14.508 -5.066 1 89.12 590 LEU B O 1
ATOM 12021 N N . ASN B 1 591 ? 30.156 13.031 -3.74 1 92.5 591 ASN B N 1
ATOM 12022 C CA . ASN B 1 591 ? 28.906 12.633 -3.098 1 92.5 591 ASN B CA 1
ATOM 12023 C C . ASN B 1 591 ? 28.297 13.773 -2.287 1 92.5 591 ASN B C 1
ATOM 12025 O O . ASN B 1 591 ? 27.094 13.984 -2.307 1 92.5 591 ASN B O 1
ATOM 12029 N N . TRP B 1 592 ? 29.109 14.484 -1.588 1 95.25 592 TRP B N 1
ATOM 12030 C CA . TRP B 1 592 ? 28.656 15.602 -0.768 1 95.25 592 TRP B CA 1
ATOM 12031 C C . TRP B 1 592 ? 28.031 16.703 -1.633 1 95.25 592 TRP B C 1
ATOM 12033 O O . TRP B 1 592 ? 26.969 17.234 -1.303 1 95.25 592 TRP B O 1
ATOM 12043 N N . ASN B 1 593 ? 28.672 17 -2.732 1 92.06 593 ASN B N 1
ATOM 12044 C CA . ASN B 1 593 ? 28.141 18 -3.65 1 92.06 593 ASN B CA 1
ATOM 12045 C C . ASN B 1 593 ? 26.797 17.578 -4.23 1 92.06 593 ASN B C 1
ATOM 12047 O O . ASN B 1 593 ? 25.891 18.406 -4.398 1 92.06 593 ASN B O 1
ATOM 12051 N N . PHE B 1 594 ? 26.75 16.328 -4.52 1 88.44 594 PHE B N 1
ATOM 12052 C CA . PHE B 1 594 ? 25.5 15.789 -5.055 1 88.44 594 PHE B CA 1
ATOM 12053 C C . PHE B 1 594 ? 24.359 15.977 -4.062 1 88.44 594 PHE B C 1
ATOM 12055 O O . PHE B 1 594 ? 23.281 16.453 -4.434 1 88.44 594 PHE B O 1
ATOM 12062 N N . LEU B 1 595 ? 24.609 15.578 -2.846 1 94.81 595 LEU B N 1
ATOM 12063 C CA . LEU B 1 595 ? 23.594 15.672 -1.81 1 94.81 595 LEU B CA 1
ATOM 12064 C C . LEU B 1 595 ? 23.203 17.125 -1.553 1 94.81 595 LEU B C 1
ATOM 12066 O O . LEU B 1 595 ? 22.031 17.438 -1.388 1 94.81 595 LEU B O 1
ATOM 12070 N N . LEU B 1 596 ? 24.172 18 -1.499 1 94.38 596 LEU B N 1
ATOM 12071 C CA . LEU B 1 596 ? 23.938 19.422 -1.283 1 94.38 596 LEU B CA 1
ATOM 12072 C C . LEU B 1 596 ? 23.078 20.016 -2.404 1 94.38 596 LEU B C 1
ATOM 12074 O O . LEU B 1 596 ? 22.156 20.781 -2.146 1 94.38 596 LEU B O 1
ATOM 12078 N N . ASP B 1 597 ? 23.344 19.609 -3.586 1 88.75 597 ASP B N 1
ATOM 12079 C CA . ASP B 1 597 ? 22.609 20.109 -4.746 1 88.75 597 ASP B CA 1
ATOM 12080 C C . ASP B 1 597 ? 21.172 19.609 -4.734 1 88.75 597 ASP B C 1
ATOM 12082 O O . ASP B 1 597 ? 20.25 20.344 -5.109 1 88.75 597 ASP B O 1
ATOM 12086 N N . CYS B 1 598 ? 21.016 18.391 -4.34 1 88 598 CYS B N 1
ATOM 12087 C CA . CYS B 1 598 ? 19.672 17.797 -4.289 1 88 598 CYS B CA 1
ATOM 12088 C C . CYS B 1 598 ? 18.797 18.516 -3.264 1 88 598 CYS B C 1
ATOM 12090 O O . CYS B 1 598 ? 17.609 18.734 -3.494 1 88 598 CYS B O 1
ATOM 12092 N N . LYS B 1 599 ? 19.344 18.859 -2.146 1 92.56 599 LYS B N 1
ATOM 12093 C CA . LYS B 1 599 ? 18.531 19.391 -1.058 1 92.56 599 LYS B CA 1
ATOM 12094 C C . LYS B 1 599 ? 18.406 20.906 -1.148 1 92.56 599 LYS B C 1
ATOM 12096 O O . LYS B 1 599 ? 17.531 21.516 -0.526 1 92.56 599 LYS B O 1
ATOM 12101 N N . SER B 1 600 ? 19.234 21.609 -1.908 1 90.06 600 SER B N 1
ATOM 12102 C CA . SER B 1 600 ? 19.344 23.062 -1.951 1 90.06 600 SER B CA 1
ATOM 12103 C C . SER B 1 600 ? 18.016 23.719 -2.309 1 90.06 600 SER B C 1
ATOM 12105 O O . SER B 1 600 ? 17.656 24.75 -1.76 1 90.06 600 SER B O 1
ATOM 12107 N N . PRO B 1 601 ? 17.219 23.031 -3.156 1 87.62 601 PRO B N 1
ATOM 12108 C CA . PRO B 1 601 ? 15.93 23.656 -3.461 1 87.62 601 PRO B CA 1
ATOM 12109 C C . PRO B 1 601 ? 14.922 23.531 -2.318 1 87.62 601 PRO B C 1
ATOM 12111 O O . PRO B 1 601 ? 13.891 24.203 -2.322 1 87.62 601 PRO B O 1
ATOM 12114 N N . TYR B 1 602 ? 15.258 22.766 -1.426 1 90.25 602 TYR B N 1
ATOM 12115 C CA . TYR B 1 602 ? 14.328 22.5 -0.337 1 90.25 602 TYR B CA 1
ATOM 12116 C C . TYR B 1 602 ? 14.82 23.109 0.966 1 90.25 602 TYR B C 1
ATOM 12118 O O . TYR B 1 602 ? 15.594 22.5 1.697 1 90.25 602 TYR B O 1
ATOM 12126 N N . THR B 1 603 ? 14.359 24.266 1.258 1 93.44 603 THR B N 1
ATOM 12127 C CA . THR B 1 603 ? 14.672 24.969 2.5 1 93.44 603 THR B CA 1
ATOM 12128 C C . THR B 1 603 ? 13.414 25.234 3.312 1 93.44 603 THR B C 1
ATOM 12130 O O . THR B 1 603 ? 12.297 25.125 2.791 1 93.44 603 THR B O 1
ATOM 12133 N N . ALA B 1 604 ? 13.68 25.531 4.543 1 94.19 604 ALA B N 1
ATOM 12134 C CA . ALA B 1 604 ? 12.555 25.844 5.422 1 94.19 604 ALA B CA 1
ATOM 12135 C C . ALA B 1 604 ? 11.734 27 4.871 1 94.19 604 ALA B C 1
ATOM 12137 O O . ALA B 1 604 ? 10.5 26.969 4.891 1 94.19 604 ALA B O 1
ATOM 12138 N N . LEU B 1 605 ? 12.383 28.016 4.371 1 91.31 605 LEU B N 1
ATOM 12139 C CA . LEU B 1 605 ? 11.719 29.203 3.852 1 91.31 605 LEU B CA 1
ATOM 12140 C C . LEU B 1 605 ? 10.93 28.875 2.584 1 91.31 605 LEU B C 1
ATOM 12142 O O . LEU B 1 605 ? 9.805 29.344 2.408 1 91.31 605 LEU B O 1
ATOM 12146 N N . LYS B 1 606 ? 11.539 28.141 1.719 1 91.75 606 LYS B N 1
ATOM 12147 C CA . LYS B 1 606 ? 10.859 27.75 0.485 1 91.75 606 LYS B CA 1
ATOM 12148 C C . LYS B 1 606 ? 9.641 26.875 0.777 1 91.75 606 LYS B C 1
ATOM 12150 O O . LYS B 1 606 ? 8.633 26.969 0.074 1 91.75 606 LYS B O 1
ATOM 12155 N N . TRP B 1 607 ? 9.797 26.047 1.701 1 96 607 TRP B N 1
ATOM 12156 C CA . TRP B 1 607 ? 8.68 25.219 2.129 1 96 607 TRP B CA 1
ATOM 12157 C C . TRP B 1 607 ? 7.508 26.078 2.596 1 96 607 TRP B C 1
ATOM 12159 O O . TRP B 1 607 ? 6.371 25.875 2.172 1 96 607 TRP B O 1
ATOM 12169 N N . HIS B 1 608 ? 7.785 27.062 3.443 1 94.69 608 HIS B N 1
ATOM 12170 C CA . HIS B 1 608 ? 6.754 27.953 3.975 1 94.69 608 HIS B CA 1
ATOM 12171 C C . HIS B 1 608 ? 6.09 28.75 2.861 1 94.69 608 HIS B C 1
ATOM 12173 O O . HIS B 1 608 ? 4.863 28.797 2.764 1 94.69 608 HIS B O 1
ATOM 12179 N N . THR B 1 609 ? 6.855 29.359 2.037 1 91.88 609 THR B N 1
ATOM 12180 C CA . THR B 1 609 ? 6.336 30.219 0.974 1 91.88 609 THR B CA 1
ATOM 12181 C C . THR B 1 609 ? 5.57 29.391 -0.057 1 91.88 609 THR B C 1
ATOM 12183 O O . THR B 1 609 ? 4.523 29.812 -0.544 1 91.88 609 THR B O 1
ATOM 12186 N N . GLY B 1 610 ? 6.148 28.219 -0.343 1 92.75 610 GLY B N 1
ATOM 12187 C CA . GLY B 1 610 ? 5.473 27.344 -1.285 1 92.75 610 GLY B CA 1
ATOM 12188 C C . GLY B 1 610 ? 4.102 26.891 -0.81 1 92.75 610 GLY B C 1
ATOM 12189 O O . GLY B 1 610 ? 3.156 26.828 -1.597 1 92.75 610 GLY B O 1
ATOM 12190 N N . LEU B 1 611 ? 3.975 26.625 0.412 1 95.56 611 LEU B N 1
ATOM 12191 C CA . LEU B 1 611 ? 2.707 26.172 0.975 1 95.56 611 LEU B CA 1
ATOM 12192 C C . LEU B 1 611 ? 1.688 27.312 1.003 1 95.56 611 LEU B C 1
ATOM 12194 O O . LEU B 1 611 ? 0.502 27.094 0.747 1 95.56 611 LEU B O 1
ATOM 12198 N N . GLN B 1 612 ? 2.168 28.484 1.386 1 92.19 612 GLN B N 1
ATOM 12199 C CA . GLN B 1 612 ? 1.271 29.641 1.4 1 92.19 612 GLN B CA 1
ATOM 12200 C C . GLN B 1 612 ? 0.706 29.906 0.009 1 92.19 612 GLN B C 1
ATOM 12202 O O . GLN B 1 612 ? -0.496 30.141 -0.144 1 92.19 612 GLN B O 1
ATOM 12207 N N . ASP B 1 613 ? 1.571 29.828 -0.935 1 91.12 613 ASP B N 1
ATOM 12208 C CA . ASP B 1 613 ? 1.146 30.062 -2.312 1 91.12 613 ASP B CA 1
ATOM 12209 C C . ASP B 1 613 ? 0.166 28.984 -2.771 1 91.12 613 ASP B C 1
ATOM 12211 O O . ASP B 1 613 ? -0.826 29.297 -3.439 1 91.12 613 ASP B O 1
ATOM 12215 N N . ALA B 1 614 ? 0.482 27.797 -2.441 1 93.88 614 ALA B N 1
ATOM 12216 C CA . ALA B 1 614 ? -0.378 26.688 -2.832 1 93.88 614 ALA B CA 1
ATOM 12217 C C . ALA B 1 614 ? -1.762 26.812 -2.203 1 93.88 614 ALA B C 1
ATOM 12219 O O . ALA B 1 614 ? -2.77 26.484 -2.836 1 93.88 614 ALA B O 1
ATOM 12220 N N . LEU B 1 615 ? -1.795 27.234 -0.943 1 96.19 615 LEU B N 1
ATOM 12221 C CA . LEU B 1 615 ? -3.074 27.391 -0.258 1 96.19 615 LEU B CA 1
ATOM 12222 C C . LEU B 1 615 ? -3.908 28.484 -0.9 1 96.19 615 LEU B C 1
ATOM 12224 O O . LEU B 1 615 ? -5.117 28.328 -1.076 1 96.19 615 LEU B O 1
ATOM 12228 N N . ILE B 1 616 ? -3.273 29.594 -1.236 1 89.88 616 ILE B N 1
ATOM 12229 C CA . ILE B 1 616 ? -3.961 30.703 -1.879 1 89.88 616 ILE B CA 1
ATOM 12230 C C . ILE B 1 616 ? -4.551 30.25 -3.211 1 89.88 616 ILE B C 1
ATOM 12232 O O . ILE B 1 616 ? -5.711 30.531 -3.516 1 89.88 616 ILE B O 1
ATOM 12236 N N . LYS B 1 617 ? -3.785 29.547 -3.922 1 87.19 617 LYS B N 1
ATOM 12237 C CA . LYS B 1 617 ? -4.234 29.047 -5.215 1 87.19 617 LYS B CA 1
ATOM 12238 C C . LYS B 1 617 ? -5.402 28.062 -5.051 1 87.19 617 LYS B C 1
ATOM 12240 O O . LYS B 1 617 ? -6.371 28.125 -5.812 1 87.19 617 LYS B O 1
ATOM 12245 N N . ALA B 1 618 ? -5.25 27.188 -4.117 1 90.12 618 ALA B N 1
ATOM 12246 C CA . ALA B 1 618 ? -6.297 26.203 -3.869 1 90.12 618 ALA B CA 1
ATOM 12247 C C . ALA B 1 618 ? -7.605 26.875 -3.471 1 90.12 618 ALA B C 1
ATOM 12249 O O . ALA B 1 618 ? -8.68 26.484 -3.932 1 90.12 618 ALA B O 1
ATOM 12250 N N . HIS B 1 619 ? -7.496 27.812 -2.602 1 87.25 619 HIS B N 1
ATOM 12251 C CA . HIS B 1 619 ? -8.68 28.516 -2.137 1 87.25 619 HIS B CA 1
ATOM 12252 C C . HIS B 1 619 ? -9.32 29.312 -3.27 1 87.25 619 HIS B C 1
ATOM 12254 O O . HIS B 1 619 ? -10.547 29.375 -3.369 1 87.25 619 HIS B O 1
ATOM 12260 N N . LYS B 1 620 ? -8.516 29.875 -4.09 1 77.31 620 LYS B N 1
ATOM 12261 C CA . LYS B 1 620 ? -9.016 30.641 -5.238 1 77.31 620 LYS B CA 1
ATOM 12262 C C . LYS B 1 620 ? -9.758 29.719 -6.215 1 77.31 620 LYS B C 1
ATOM 12264 O O . LYS B 1 620 ? -10.805 30.094 -6.75 1 77.31 620 LYS B O 1
ATOM 12269 N N . ILE B 1 621 ? -9.18 28.609 -6.441 1 72.56 621 ILE B N 1
ATOM 12270 C CA . ILE B 1 621 ? -9.797 27.625 -7.332 1 72.56 621 ILE B CA 1
ATOM 12271 C C . ILE B 1 621 ? -11.164 27.219 -6.785 1 72.56 621 ILE B C 1
ATOM 12273 O O . ILE B 1 621 ? -12.117 27.062 -7.547 1 72.56 621 ILE B O 1
ATOM 12277 N N . GLN B 1 622 ? -11.266 27.094 -5.512 1 76.56 622 GLN B N 1
ATOM 12278 C CA . GLN B 1 622 ? -12.523 26.719 -4.871 1 76.56 622 GLN B CA 1
ATOM 12279 C C . GLN B 1 622 ? -13.562 27.844 -5 1 76.56 622 GLN B C 1
ATOM 12281 O O . GLN B 1 622 ? -14.742 27.562 -5.223 1 76.56 622 GLN B O 1
ATOM 12286 N N . GLN B 1 623 ? -13.062 29.047 -4.836 1 70.69 623 GLN B N 1
ATOM 12287 C CA . GLN B 1 623 ? -13.969 30.188 -4.902 1 70.69 623 GLN B CA 1
ATOM 12288 C C . GLN B 1 623 ? -14.523 30.359 -6.316 1 70.69 623 GLN B C 1
ATOM 12290 O O . GLN B 1 623 ? -15.695 30.688 -6.492 1 70.69 623 GLN B O 1
ATOM 12295 N N . ILE B 1 624 ? -13.609 30.062 -7.215 1 63.66 624 ILE B N 1
ATOM 12296 C CA . ILE B 1 624 ? -14.008 30.219 -8.609 1 63.66 624 ILE B CA 1
ATOM 12297 C C . ILE B 1 624 ? -15.031 29.156 -8.992 1 63.66 624 ILE B C 1
ATOM 12299 O O . ILE B 1 624 ? -15.914 29.406 -9.805 1 63.66 624 ILE B O 1
ATOM 12303 N N . ARG B 1 625 ? -14.977 28.109 -8.328 1 63.22 625 ARG B N 1
ATOM 12304 C CA . ARG B 1 625 ? -15.805 26.969 -8.711 1 63.22 625 ARG B CA 1
ATOM 12305 C C . ARG B 1 625 ? -17.125 26.984 -7.957 1 63.22 625 ARG B C 1
ATOM 12307 O O . ARG B 1 625 ? -18.016 26.172 -8.242 1 63.22 625 ARG B O 1
ATOM 12314 N N . GLN B 1 626 ? -17.234 27.953 -7.051 1 63.69 626 GLN B N 1
ATOM 12315 C CA . GLN B 1 626 ? -18.5 28.094 -6.328 1 63.69 626 GLN B CA 1
ATOM 12316 C C . GLN B 1 626 ? -19.516 28.891 -7.145 1 63.69 626 GLN B C 1
ATOM 12318 O O . GLN B 1 626 ? -19.203 29.969 -7.664 1 63.69 626 GLN B O 1
ATOM 12323 N N . PRO B 1 627 ? -20.656 28.328 -7.41 1 61.19 627 PRO B N 1
ATOM 12324 C CA . PRO B 1 627 ? -21.672 29 -8.234 1 61.19 627 PRO B CA 1
ATOM 12325 C C . PRO B 1 627 ? -22 30.406 -7.75 1 61.19 627 PRO B C 1
ATOM 12327 O O . PRO B 1 627 ? -22.344 31.281 -8.555 1 61.19 627 PRO B O 1
ATOM 12330 N N . SER B 1 628 ? -21.938 30.594 -6.395 1 60.5 628 SER B N 1
ATOM 12331 C CA . SER B 1 628 ? -22.297 31.906 -5.844 1 60.5 628 SER B CA 1
ATOM 12332 C C . SER B 1 628 ? -21.297 32.969 -6.293 1 60.5 628 SER B C 1
ATOM 12334 O O . SER B 1 628 ? -21.625 34.156 -6.316 1 60.5 628 SER B O 1
ATOM 12336 N N . HIS B 1 629 ? -20.172 32.531 -6.688 1 61.56 629 HIS B N 1
ATOM 12337 C CA . HIS B 1 629 ? -19.156 33.5 -7.062 1 61.56 629 HIS B CA 1
ATOM 12338 C C . HIS B 1 629 ? -19.062 33.656 -8.578 1 61.56 629 HIS B C 1
ATOM 12340 O O . HIS B 1 629 ? -18.344 34.531 -9.078 1 61.56 629 HIS B O 1
ATOM 12346 N N . LEU B 1 630 ? -19.828 32.875 -9.18 1 68.56 630 LEU B N 1
ATOM 12347 C CA . LEU B 1 630 ? -19.797 32.969 -10.641 1 68.56 630 LEU B CA 1
ATOM 12348 C C . LEU B 1 630 ? -20.625 34.156 -11.133 1 68.56 630 LEU B C 1
ATOM 12350 O O . LEU B 1 630 ? -21.625 34.531 -10.508 1 68.56 630 LEU B O 1
ATOM 12354 N N . SER B 1 631 ? -20.094 34.875 -12.023 1 73.56 631 SER B N 1
ATOM 12355 C CA . SER B 1 631 ? -20.797 36.031 -12.625 1 73.56 631 SER B CA 1
ATOM 12356 C C . SER B 1 631 ? -22.062 35.562 -13.336 1 73.56 631 SER B C 1
ATOM 12358 O O . SER B 1 631 ? -22.094 34.5 -13.953 1 73.56 631 SER B O 1
ATOM 12360 N N . PRO B 1 632 ? -23.094 36.25 -12.977 1 79.38 632 PRO B N 1
ATOM 12361 C CA . PRO B 1 632 ? -24.312 35.938 -13.727 1 79.38 632 PRO B CA 1
ATOM 12362 C C . PRO B 1 632 ? -24.156 36.156 -15.234 1 79.38 632 PRO B C 1
ATOM 12364 O O . PRO B 1 632 ? -23.438 37.062 -15.648 1 79.38 632 PRO B O 1
ATOM 12367 N N . LEU B 1 633 ? -24.703 35.375 -15.93 1 86.5 633 LEU B N 1
ATOM 12368 C CA . LEU B 1 633 ? -24.688 35.469 -17.391 1 86.5 633 LEU B CA 1
ATOM 12369 C C . LEU B 1 633 ? -25.281 36.781 -17.859 1 86.5 633 LEU B C 1
ATOM 12371 O O . LEU B 1 633 ? -26.344 37.188 -17.375 1 86.5 633 LEU B O 1
ATOM 12375 N N . SER B 1 634 ? -24.484 37.562 -18.625 1 80.94 634 SER B N 1
ATOM 12376 C CA . SER B 1 634 ? -25 38.781 -19.25 1 80.94 634 SER B CA 1
ATOM 12377 C C . SER B 1 634 ? -25.734 38.469 -20.547 1 80.94 634 SER B C 1
ATOM 12379 O O . SER B 1 634 ? -25.109 38.062 -21.547 1 80.94 634 SER B O 1
ATOM 12381 N N . PRO B 1 635 ? -26.984 38.688 -20.5 1 81.06 635 PRO B N 1
ATOM 12382 C CA . PRO B 1 635 ? -27.734 38.375 -21.719 1 81.06 635 PRO B CA 1
ATOM 12383 C C . PRO B 1 635 ? -27.266 39.219 -22.922 1 81.06 635 PRO B C 1
ATOM 12385 O O . PRO B 1 635 ? -27.266 38.719 -24.047 1 81.06 635 PRO B O 1
ATOM 12388 N N . ASN B 1 636 ? -26.844 40.438 -22.641 1 80.38 636 ASN B N 1
ATOM 12389 C CA . ASN B 1 636 ? -26.391 41.312 -23.734 1 80.38 636 ASN B CA 1
ATOM 12390 C C . ASN B 1 636 ? -25.094 40.781 -24.344 1 80.38 636 ASN B C 1
ATOM 12392 O O . ASN B 1 636 ? -24.938 40.812 -25.578 1 80.38 636 ASN B O 1
ATOM 12396 N N . SER B 1 637 ? -24.219 40.438 -23.5 1 85 637 SER B N 1
ATOM 12397 C CA . SER B 1 637 ? -22.953 39.906 -24 1 85 637 SER B CA 1
ATOM 12398 C C . SER B 1 637 ? -23.172 38.625 -24.766 1 85 637 SER B C 1
ATOM 12400 O O . SER B 1 637 ? -22.531 38.375 -25.797 1 85 637 SER B O 1
ATOM 12402 N N . LEU B 1 638 ? -23.984 37.906 -24.203 1 90 638 LEU B N 1
ATOM 12403 C CA . LEU B 1 638 ? -24.297 36.625 -24.875 1 90 638 LEU B CA 1
ATOM 12404 C C . LEU B 1 638 ? -24.922 36.906 -26.234 1 90 638 LEU B C 1
ATOM 12406 O O . LEU B 1 638 ? -24.594 36.219 -27.219 1 90 638 LEU B O 1
ATOM 12410 N N . LYS B 1 639 ? -25.75 37.812 -26.234 1 86.44 639 LYS B N 1
ATOM 12411 C CA . LYS B 1 639 ? -26.422 38.188 -27.469 1 86.44 639 LYS B CA 1
ATOM 12412 C C . LYS B 1 639 ? -25.422 38.656 -28.531 1 86.44 639 LYS B C 1
ATOM 12414 O O . LYS B 1 639 ? -25.516 38.281 -29.688 1 86.44 639 LYS B O 1
ATOM 12419 N N . LYS B 1 640 ? -24.578 39.375 -28.156 1 83.94 640 LYS B N 1
ATOM 12420 C CA . LYS B 1 640 ? -23.562 39.906 -29.078 1 83.94 640 LYS B CA 1
ATOM 12421 C C . LYS B 1 640 ? -22.75 38.781 -29.703 1 83.94 640 LYS B C 1
ATOM 12423 O O . LYS B 1 640 ? -22.547 38.719 -30.906 1 83.94 640 LYS B O 1
ATOM 12428 N N . SER B 1 641 ? -22.359 38 -28.812 1 88.31 641 SER B N 1
ATOM 12429 C CA . SER B 1 641 ? -21.562 36.875 -29.297 1 88.31 641 SER B CA 1
ATOM 12430 C C . SER B 1 641 ? -22.391 35.938 -30.172 1 88.31 641 SER B C 1
ATOM 12432 O O . SER B 1 641 ? -21.891 35.375 -31.141 1 88.31 641 SER B O 1
ATOM 12434 N N . TYR B 1 642 ? -23.547 35.781 -29.781 1 91.5 642 TYR B N 1
ATOM 12435 C CA . TYR B 1 642 ? -24.469 34.938 -30.516 1 91.5 642 TYR B CA 1
ATOM 12436 C C . TYR B 1 642 ? -24.703 35.469 -31.922 1 91.5 642 TYR B C 1
ATOM 12438 O O . TYR B 1 642 ? -24.656 34.719 -32.906 1 91.5 642 TYR B O 1
ATOM 12446 N N . LEU B 1 643 ? -24.891 36.719 -32.062 1 87.12 643 LEU B N 1
ATOM 12447 C CA . LEU B 1 643 ? -25.219 37.344 -33.344 1 87.12 643 LEU B CA 1
ATOM 12448 C C . LEU B 1 643 ? -24 37.406 -34.25 1 87.12 643 LEU B C 1
ATOM 12450 O O . LEU B 1 643 ? -24.125 37.344 -35.469 1 87.12 643 LEU B O 1
ATOM 12454 N N . PHE B 1 644 ? -22.922 37.469 -33.656 1 82.94 644 PHE B N 1
ATOM 12455 C CA . PHE B 1 644 ? -21.688 37.625 -34.406 1 82.94 644 PHE B CA 1
ATOM 12456 C C . PHE B 1 644 ? -21.234 36.281 -34.969 1 82.94 644 PHE B C 1
ATOM 12458 O O . PHE B 1 644 ? -20.531 36.219 -36 1 82.94 644 PHE B O 1
ATOM 12465 N N . ALA B 1 645 ? -21.641 35.25 -34.406 1 87.81 645 ALA B N 1
ATOM 12466 C CA . ALA B 1 645 ? -21.125 33.938 -34.75 1 87.81 645 ALA B CA 1
ATOM 12467 C C . ALA B 1 645 ? -21.828 33.375 -36 1 87.81 645 ALA B C 1
ATOM 12469 O O . ALA B 1 645 ? -23.047 33.531 -36.156 1 87.81 645 ALA B O 1
ATOM 12470 N N . ARG B 1 646 ? -21.141 32.781 -36.906 1 84 646 ARG B N 1
ATOM 12471 C CA . ARG B 1 646 ? -21.672 32.219 -38.125 1 84 646 ARG B CA 1
ATOM 12472 C C . ARG B 1 646 ? -22.141 30.766 -37.906 1 84 646 ARG B C 1
ATOM 12474 O O . ARG B 1 646 ? -22.953 30.25 -38.688 1 84 646 ARG B O 1
ATOM 12481 N N . ALA B 1 647 ? -21.5 30.188 -37.031 1 88.69 647 ALA B N 1
ATOM 12482 C CA . ALA B 1 647 ? -21.875 28.828 -36.625 1 88.69 647 ALA B CA 1
ATOM 12483 C C . ALA B 1 647 ? -21.906 28.688 -35.094 1 88.69 647 ALA B C 1
ATOM 12485 O O . ALA B 1 647 ? -20.969 29.109 -34.406 1 88.69 647 ALA B O 1
ATOM 12486 N N . ARG B 1 648 ? -23.078 28.234 -34.719 1 92.88 648 ARG B N 1
ATOM 12487 C CA . ARG B 1 648 ? -23.297 28.203 -33.281 1 92.88 648 ARG B CA 1
ATOM 12488 C C . ARG B 1 648 ? -23.625 26.781 -32.812 1 92.88 648 ARG B C 1
ATOM 12490 O O . ARG B 1 648 ? -24.344 26.047 -33.5 1 92.88 648 ARG B O 1
ATOM 12497 N N . MET B 1 649 ? -23.016 26.359 -31.656 1 92.62 649 MET B N 1
ATOM 12498 C CA . MET B 1 649 ? -23.25 25.047 -31.078 1 92.62 649 MET B CA 1
ATOM 12499 C C . MET B 1 649 ? -23.766 25.156 -29.656 1 92.62 649 MET B C 1
ATOM 12501 O O . MET B 1 649 ? -23.219 25.953 -28.859 1 92.62 649 MET B O 1
ATOM 12505 N N . PHE B 1 650 ? -24.828 24.422 -29.375 1 93.69 650 PHE B N 1
ATOM 12506 C CA . PHE B 1 650 ? -25.422 24.422 -28.047 1 93.69 650 PHE B CA 1
ATOM 12507 C C . PHE B 1 650 ? -25.391 23.016 -27.438 1 93.69 650 PHE B C 1
ATOM 12509 O O . PHE B 1 650 ? -25.766 22.047 -28.094 1 93.69 650 PHE B O 1
ATOM 12516 N N . PHE B 1 651 ? -24.891 22.891 -26.312 1 93 651 PHE B N 1
ATOM 12517 C CA . PHE B 1 651 ? -25.047 21.703 -25.5 1 93 651 PHE B CA 1
ATOM 12518 C C . PHE B 1 651 ? -25.906 21.984 -24.281 1 93 651 PHE B C 1
ATOM 12520 O O . PHE B 1 651 ? -25.469 22.672 -23.344 1 93 651 PHE B O 1
ATOM 12527 N N . LEU B 1 652 ? -27.078 21.516 -24.266 1 91.25 652 LEU B N 1
ATOM 12528 C CA . LEU B 1 652 ? -28.047 21.859 -23.234 1 91.25 652 LEU B CA 1
ATOM 12529 C C . LEU B 1 652 ? -28.5 20.625 -22.469 1 91.25 652 LEU B C 1
ATOM 12531 O O . LEU B 1 652 ? -29.016 19.672 -23.062 1 91.25 652 LEU B O 1
ATOM 12535 N N . GLU B 1 653 ? -28.312 20.703 -21.234 1 88.44 653 GLU B N 1
ATOM 12536 C CA . GLU B 1 653 ? -28.781 19.594 -20.422 1 88.44 653 GLU B CA 1
ATOM 12537 C C . GLU B 1 653 ? -30.297 19.609 -20.281 1 88.44 653 GLU B C 1
ATOM 12539 O O . GLU B 1 653 ? -30.891 20.672 -20.109 1 88.44 653 GLU B O 1
ATOM 12544 N N . ASP B 1 654 ? -30.922 18.469 -20.344 1 83.31 654 ASP B N 1
ATOM 12545 C CA . ASP B 1 654 ? -32.375 18.375 -20.344 1 83.31 654 ASP B CA 1
ATOM 12546 C C . ASP B 1 654 ? -32.969 18.859 -19 1 83.31 654 ASP B C 1
ATOM 12548 O O . ASP B 1 654 ? -33.938 19.594 -18.969 1 83.31 654 ASP B O 1
ATOM 12552 N N . GLY B 1 655 ? -32.281 18.5 -17.938 1 77.5 655 GLY B N 1
ATOM 12553 C CA . GLY B 1 655 ? -32.781 18.891 -16.625 1 77.5 655 GLY B CA 1
ATOM 12554 C C . GLY B 1 655 ? -32.75 20.391 -16.406 1 77.5 655 GLY B C 1
ATOM 12555 O O . GLY B 1 655 ? -33.562 20.922 -15.633 1 77.5 655 GLY B O 1
ATOM 12556 N N . ALA B 1 656 ? -31.922 21.016 -17.062 1 80.31 656 ALA B N 1
ATOM 12557 C CA . ALA B 1 656 ? -31.812 22.469 -16.906 1 80.31 656 ALA B CA 1
ATOM 12558 C C . ALA B 1 656 ? -32.844 23.188 -17.75 1 80.31 656 ALA B C 1
ATOM 12560 O O . ALA B 1 656 ? -33.312 24.281 -17.391 1 80.31 656 ALA B O 1
ATOM 12561 N N . ILE B 1 657 ? -33.219 22.656 -18.844 1 81.06 657 ILE B N 1
ATOM 12562 C CA . ILE B 1 657 ? -34.188 23.281 -19.75 1 81.06 657 ILE B CA 1
ATOM 12563 C C . ILE B 1 657 ? -35.594 23.016 -19.281 1 81.06 657 ILE B C 1
ATOM 12565 O O . ILE B 1 657 ? -36.438 23.938 -19.234 1 81.06 657 ILE B O 1
ATOM 12569 N N . PHE B 1 658 ? -35.781 21.781 -18.953 1 74.88 658 PHE B N 1
ATOM 12570 C CA . PHE B 1 658 ? -37.156 21.359 -18.719 1 74.88 658 PHE B CA 1
ATOM 12571 C C . PHE B 1 658 ? -37.5 21.391 -17.234 1 74.88 658 PHE B C 1
ATOM 12573 O O . PHE B 1 658 ? -38.656 21.25 -16.844 1 74.88 658 PHE B O 1
ATOM 12580 N N . GLY B 1 659 ? -36.438 21.891 -16.344 1 60.69 659 GLY B N 1
ATOM 12581 C CA . GLY B 1 659 ? -36.625 21.984 -14.906 1 60.69 659 GLY B CA 1
ATOM 12582 C C . GLY B 1 659 ? -36.5 20.656 -14.195 1 60.69 659 GLY B C 1
ATOM 12583 O O . GLY B 1 659 ? -36.406 19.609 -14.836 1 60.69 659 GLY B O 1
ATOM 12584 N N . PRO B 1 660 ? -36.312 20.75 -12.945 1 53.62 660 PRO B N 1
ATOM 12585 C CA . PRO B 1 660 ? -36.094 19.562 -12.117 1 53.62 660 PRO B CA 1
ATOM 12586 C C . PRO B 1 660 ? -37.188 18.531 -12.258 1 53.62 660 PRO B C 1
ATOM 12588 O O . PRO B 1 660 ? -37 17.359 -11.945 1 53.62 660 PRO B O 1
ATOM 12591 N N . ALA B 1 661 ? -38.375 18.969 -12.531 1 46.53 661 ALA B N 1
ATOM 12592 C CA . ALA B 1 661 ? -39.531 18.094 -12.648 1 46.53 661 ALA B CA 1
ATOM 12593 C C . ALA B 1 661 ? -39.344 17.062 -13.766 1 46.53 661 ALA B C 1
ATOM 12595 O O . ALA B 1 661 ? -40.094 16.094 -13.859 1 46.53 661 ALA B O 1
ATOM 12596 N N . PHE B 1 662 ? -38.625 17.344 -14.594 1 45.44 662 PHE B N 1
ATOM 12597 C CA . PHE B 1 662 ? -38.344 16.391 -15.656 1 45.44 662 PHE B CA 1
ATOM 12598 C C . PHE B 1 662 ? -37.688 15.125 -15.094 1 45.44 662 PHE B C 1
ATOM 12600 O O . PHE B 1 662 ? -37.656 14.094 -15.773 1 45.44 662 PHE B O 1
ATOM 12607 N N . GLY B 1 663 ? -37.031 15.133 -14.266 1 41.66 663 GLY B N 1
ATOM 12608 C CA . GLY B 1 663 ? -36.281 14.023 -13.664 1 41.66 663 GLY B CA 1
ATOM 12609 C C . GLY B 1 663 ? -37.188 12.93 -13.133 1 41.66 663 GLY B C 1
ATOM 12610 O O . GLY B 1 663 ? -36.719 11.883 -12.695 1 41.66 663 GLY B O 1
ATOM 12611 N N . ILE B 1 664 ? -38.312 13.297 -12.539 1 41.41 664 ILE B N 1
ATOM 12612 C CA . ILE B 1 664 ? -39.281 12.266 -12.172 1 41.41 664 ILE B CA 1
ATOM 12613 C C . ILE B 1 664 ? -39.75 11.547 -13.43 1 41.41 664 ILE B C 1
ATOM 12615 O O . ILE B 1 664 ? -39.688 12.086 -14.539 1 41.41 664 ILE B O 1
ATOM 12619 N N . GLU B 1 665 ? -40.625 10.414 -13.344 1 42.06 665 GLU B N 1
ATOM 12620 C CA . GLU B 1 665 ? -41.094 9.492 -14.383 1 42.06 665 GLU B CA 1
ATOM 12621 C C . GLU B 1 665 ? -41.281 10.211 -15.711 1 42.06 665 GLU B C 1
ATOM 12623 O O . GLU B 1 665 ? -40.875 9.711 -16.766 1 42.06 665 GLU B O 1
ATOM 12628 N N . GLU B 1 666 ? -42.438 11.031 -15.906 1 44.44 666 GLU B N 1
ATOM 12629 C CA . GLU B 1 666 ? -43.219 11.32 -17.109 1 44.44 666 GLU B CA 1
ATOM 12630 C C . GLU B 1 666 ? -42.938 12.727 -17.625 1 44.44 666 GLU B C 1
ATOM 12632 O O . GLU B 1 666 ? -43.688 13.266 -18.422 1 44.44 666 GLU B O 1
ATOM 12637 N N . SER B 1 667 ? -42.094 13.453 -17.172 1 51.28 667 SER B N 1
ATOM 12638 C CA . SER B 1 667 ? -42.406 14.844 -17.5 1 51.28 667 SER B CA 1
ATOM 12639 C C . SER B 1 667 ? -41.969 15.188 -18.922 1 51.28 667 SER B C 1
ATOM 12641 O O . SER B 1 667 ? -40.844 14.875 -19.312 1 51.28 667 SER B O 1
ATOM 12643 N N . ILE B 1 668 ? -42.812 15.5 -19.781 1 59.16 668 ILE B N 1
ATOM 12644 C CA . ILE B 1 668 ? -42.906 15.891 -21.188 1 59.16 668 ILE B CA 1
ATOM 12645 C C . ILE B 1 668 ? -42.469 17.344 -21.344 1 59.16 668 ILE B C 1
ATOM 12647 O O . ILE B 1 668 ? -42.812 18.203 -20.516 1 59.16 668 ILE B O 1
ATOM 12651 N N . PRO B 1 669 ? -41.531 17.656 -22.141 1 72.38 669 PRO B N 1
ATOM 12652 C CA . PRO B 1 669 ? -41.156 19.016 -22.469 1 72.38 669 PRO B CA 1
ATOM 12653 C C . PRO B 1 669 ? -42.344 19.953 -22.625 1 72.38 669 PRO B C 1
ATOM 12655 O O . PRO B 1 669 ? -43.375 19.562 -23.156 1 72.38 669 PRO B O 1
ATOM 12658 N N . SER B 1 670 ? -42.375 21.031 -21.875 1 75.56 670 SER B N 1
ATOM 12659 C CA . SER B 1 670 ? -43.406 22.031 -22 1 75.56 670 SER B CA 1
ATOM 12660 C C . SER B 1 670 ? -43.531 22.531 -23.438 1 75.56 670 SER B C 1
ATOM 12662 O O . SER B 1 670 ? -42.594 22.422 -24.219 1 75.56 670 SER B O 1
ATOM 12664 N N . ASP B 1 671 ? -44.688 22.938 -23.844 1 77.94 671 ASP B N 1
ATOM 12665 C CA . ASP B 1 671 ? -44.938 23.453 -25.188 1 77.94 671 ASP B CA 1
ATOM 12666 C C . ASP B 1 671 ? -44.062 24.672 -25.484 1 77.94 671 ASP B C 1
ATOM 12668 O O . ASP B 1 671 ? -43.594 24.844 -26.609 1 77.94 671 ASP B O 1
ATOM 12672 N N . LYS B 1 672 ? -43.844 25.375 -24.438 1 83.44 672 LYS B N 1
ATOM 12673 C CA . LYS B 1 672 ? -43 26.547 -24.609 1 83.44 672 LYS B CA 1
ATOM 12674 C C . LYS B 1 672 ? -41.562 26.141 -24.953 1 83.44 672 LYS B C 1
ATOM 12676 O O . LYS B 1 672 ? -40.938 26.75 -25.812 1 83.44 672 LYS B O 1
ATOM 12681 N N . ALA B 1 673 ? -41.156 25.188 -24.266 1 86.12 673 ALA B N 1
ATOM 12682 C CA . ALA B 1 673 ? -39.812 24.719 -24.484 1 86.12 673 ALA B CA 1
ATOM 12683 C C . ALA B 1 673 ? -39.656 24.156 -25.906 1 86.12 673 ALA B C 1
ATOM 12685 O O . ALA B 1 673 ? -38.656 24.422 -26.578 1 86.12 673 ALA B O 1
ATOM 12686 N N . CYS B 1 674 ? -40.656 23.453 -26.344 1 85.62 674 CYS B N 1
ATOM 12687 C CA . CYS B 1 674 ? -40.625 22.859 -27.672 1 85.62 674 CYS B CA 1
ATOM 12688 C C . CYS B 1 674 ? -40.594 23.938 -28.75 1 85.62 674 CYS B C 1
ATOM 12690 O O . CYS B 1 674 ? -39.875 23.828 -29.734 1 85.62 674 CYS B O 1
ATOM 12692 N N . THR B 1 675 ? -41.375 24.891 -28.484 1 86.56 675 THR B N 1
ATOM 12693 C CA . THR B 1 675 ? -41.438 25.984 -29.453 1 86.56 675 THR B CA 1
ATOM 12694 C C . THR B 1 675 ? -40.125 26.766 -29.5 1 86.56 675 THR B C 1
ATOM 12696 O O . THR B 1 675 ? -39.656 27.125 -30.578 1 86.56 675 THR B O 1
ATOM 12699 N N . THR B 1 676 ? -39.656 27.016 -28.359 1 89.19 676 THR B N 1
ATOM 12700 C CA . THR B 1 676 ? -38.406 27.75 -28.297 1 89.19 676 THR B CA 1
ATOM 12701 C C . THR B 1 676 ? -37.281 26.984 -28.969 1 89.19 676 THR B C 1
ATOM 12703 O O . THR B 1 676 ? -36.5 27.547 -29.75 1 89.19 676 THR B O 1
ATOM 12706 N N . LEU B 1 677 ? -37.219 25.766 -28.719 1 90.81 677 LEU B N 1
ATOM 12707 C CA . LEU B 1 677 ? -36.156 24.922 -29.297 1 90.81 677 LEU B CA 1
ATOM 12708 C C . LEU B 1 677 ? -36.344 24.812 -30.812 1 90.81 677 LEU B C 1
ATOM 12710 O O . LEU B 1 677 ? -35.375 24.828 -31.562 1 90.81 677 LEU B O 1
ATOM 12714 N N . GLN B 1 678 ? -37.531 24.703 -31.203 1 88.31 678 GLN B N 1
ATOM 12715 C CA . GLN B 1 678 ? -37.812 24.641 -32.625 1 88.31 678 GLN B CA 1
ATOM 12716 C C . GLN B 1 678 ? -37.406 25.938 -33.344 1 88.31 678 GLN B C 1
ATOM 12718 O O . GLN B 1 678 ? -36.844 25.906 -34.438 1 88.31 678 GLN B O 1
ATOM 12723 N N . THR B 1 679 ? -37.688 27 -32.656 1 89.88 679 THR B N 1
ATOM 12724 C CA . THR B 1 679 ? -37.312 28.297 -33.25 1 89.88 679 THR B CA 1
ATOM 12725 C C . THR B 1 679 ? -35.812 28.406 -33.375 1 89.88 679 THR B C 1
ATOM 12727 O O . THR B 1 679 ? -35.312 28.938 -34.344 1 89.88 679 THR B O 1
ATOM 12730 N N . LEU B 1 680 ? -35.188 27.953 -32.406 1 91.69 680 LEU B N 1
ATOM 12731 C CA . LEU B 1 680 ? -33.719 28.016 -32.406 1 91.69 680 LEU B CA 1
ATOM 12732 C C . LEU B 1 680 ? -33.125 27.109 -33.5 1 91.69 680 LEU B C 1
ATOM 12734 O O . LEU B 1 680 ? -32.156 27.469 -34.156 1 91.69 680 LEU B O 1
ATOM 12738 N N . ILE B 1 681 ? -33.75 26.031 -33.688 1 90 681 ILE B N 1
ATOM 12739 C CA . ILE B 1 681 ? -33.25 25.047 -34.625 1 90 681 ILE B CA 1
ATOM 12740 C C . ILE B 1 681 ? -33.562 25.516 -36.062 1 90 681 ILE B C 1
ATOM 12742 O O . ILE B 1 681 ? -32.844 25.141 -37 1 90 681 ILE B O 1
ATOM 12746 N N . ASN B 1 682 ? -34.531 26.25 -36.25 1 87.5 682 ASN B N 1
ATOM 12747 C CA . ASN B 1 682 ? -34.906 26.75 -37.562 1 87.5 682 ASN B CA 1
ATOM 12748 C C . ASN B 1 682 ? -33.844 27.688 -38.156 1 87.5 682 ASN B C 1
ATOM 12750 O O . ASN B 1 682 ? -33.812 27.922 -39.344 1 87.5 682 ASN B O 1
ATOM 12754 N N . ASP B 1 683 ? -33.094 28.203 -37.25 1 88.62 683 ASP B N 1
ATOM 12755 C CA . ASP B 1 683 ? -31.938 28.953 -37.719 1 88.62 683 ASP B CA 1
ATOM 12756 C C . ASP B 1 683 ? -30.812 28.016 -38.156 1 88.62 683 ASP B C 1
ATOM 12758 O O . ASP B 1 683 ? -30.266 27.266 -37.344 1 88.62 683 ASP B O 1
ATOM 12762 N N . PRO B 1 684 ? -30.469 27.953 -39.312 1 86.19 684 PRO B N 1
ATOM 12763 C CA . PRO B 1 684 ? -29.5 26.969 -39.812 1 86.19 684 PRO B CA 1
ATOM 12764 C C . PRO B 1 684 ? -28.109 27.156 -39.219 1 86.19 684 PRO B C 1
ATOM 12766 O O . PRO B 1 684 ? -27.266 26.25 -39.312 1 86.19 684 PRO B O 1
ATOM 12769 N N . LYS B 1 685 ? -27.891 28.266 -38.625 1 90 685 LYS B N 1
ATOM 12770 C CA . LYS B 1 685 ? -26.578 28.484 -38.031 1 90 685 LYS B CA 1
ATOM 12771 C C . LYS B 1 685 ? -26.453 27.75 -36.688 1 90 685 LYS B C 1
ATOM 12773 O O . LYS B 1 685 ? -25.359 27.594 -36.156 1 90 685 LYS B O 1
ATOM 12778 N N . ASN B 1 686 ? -27.562 27.344 -36.219 1 92.44 686 ASN B N 1
ATOM 12779 C CA . ASN B 1 686 ? -27.578 26.734 -34.906 1 92.44 686 ASN B CA 1
ATOM 12780 C C . ASN B 1 686 ? -27.578 25.203 -34.969 1 92.44 686 ASN B C 1
ATOM 12782 O O . ASN B 1 686 ? -28.297 24.625 -35.781 1 92.44 686 ASN B O 1
ATOM 12786 N N . ILE B 1 687 ? -26.719 24.594 -34.188 1 92.44 687 ILE B N 1
ATOM 12787 C CA . ILE B 1 687 ? -26.766 23.156 -33.938 1 92.44 687 ILE B CA 1
ATOM 12788 C C . ILE B 1 687 ? -26.969 22.922 -32.438 1 92.44 687 ILE B C 1
ATOM 12790 O O . ILE B 1 687 ? -26.219 23.422 -31.609 1 92.44 687 ILE B O 1
ATOM 12794 N N . LEU B 1 688 ? -28 22.234 -32.156 1 93.44 688 LEU B N 1
ATOM 12795 C CA . LEU B 1 688 ? -28.344 22.031 -30.734 1 93.44 688 LEU B CA 1
ATOM 12796 C C . LEU B 1 688 ? -28.266 20.562 -30.359 1 93.44 688 LEU B C 1
ATOM 12798 O O . LEU B 1 688 ? -28.781 19.703 -31.094 1 93.44 688 LEU B O 1
ATOM 12802 N N . TYR B 1 689 ? -27.578 20.328 -29.312 1 92.75 689 TYR B N 1
ATOM 12803 C CA . TYR B 1 689 ? -27.562 18.984 -28.719 1 92.75 689 TYR B CA 1
ATOM 12804 C C . TYR B 1 689 ? -28.172 19 -27.328 1 92.75 689 TYR B C 1
ATOM 12806 O O . TYR B 1 689 ? -27.844 19.875 -26.516 1 92.75 689 TYR B O 1
ATOM 12814 N N . ILE B 1 690 ? -29 18.078 -27.078 1 89.81 690 ILE B N 1
ATOM 12815 C CA . ILE B 1 690 ? -29.562 17.891 -25.734 1 89.81 690 ILE B CA 1
ATOM 12816 C C . ILE B 1 690 ? -28.766 16.797 -25 1 89.81 690 ILE B C 1
ATOM 12818 O O . ILE B 1 690 ? -28.578 15.703 -25.516 1 89.81 690 ILE B O 1
ATOM 12822 N N . VAL B 1 691 ? -28.219 17.25 -23.938 1 88.75 691 VAL B N 1
ATOM 12823 C CA . VAL B 1 691 ? -27.438 16.328 -23.125 1 88.75 691 VAL B CA 1
ATOM 12824 C C . VAL B 1 691 ? -28.297 15.812 -21.969 1 88.75 691 VAL B C 1
ATOM 12826 O O . VAL B 1 691 ? -28.891 16.594 -21.219 1 88.75 691 VAL B O 1
ATOM 12829 N N . SER B 1 692 ? -28.391 14.516 -21.891 1 82.31 692 SER B N 1
ATOM 12830 C CA . SER B 1 692 ? -29.219 13.922 -20.844 1 82.31 692 SER B CA 1
ATOM 12831 C C . SER B 1 692 ? -28.484 12.781 -20.141 1 82.31 692 SER B C 1
ATOM 12833 O O . SER B 1 692 ? -27.672 12.094 -20.75 1 82.31 692 SER B O 1
ATOM 12835 N N . ASN B 1 693 ? -28.781 12.68 -18.906 1 74.12 693 ASN B N 1
ATOM 12836 C CA . ASN B 1 693 ? -28.266 11.555 -18.141 1 74.12 693 ASN B CA 1
ATOM 12837 C C . ASN B 1 693 ? -29.234 10.367 -18.188 1 74.12 693 ASN B C 1
ATOM 12839 O O . ASN B 1 693 ? -28.922 9.297 -17.656 1 74.12 693 ASN B O 1
ATOM 12843 N N . ARG B 1 694 ? -30.281 10.469 -18.953 1 73.94 694 ARG B N 1
ATOM 12844 C CA . ARG B 1 694 ? -31.312 9.445 -19.016 1 73.94 694 ARG B CA 1
ATOM 12845 C C . ARG B 1 694 ? -31.016 8.438 -20.125 1 73.94 694 ARG B C 1
ATOM 12847 O O . ARG B 1 694 ? -30.203 8.703 -21.016 1 73.94 694 ARG B O 1
ATOM 12854 N N . SER B 1 695 ? -31.719 7.258 -19.953 1 76.19 695 SER B N 1
ATOM 12855 C CA . SER B 1 695 ? -31.547 6.211 -20.953 1 76.19 695 SER B CA 1
ATOM 12856 C C . SER B 1 695 ? -32.344 6.52 -22.219 1 76.19 695 SER B C 1
ATOM 12858 O O . SER B 1 695 ? -33.25 7.359 -22.203 1 76.19 695 SER B O 1
ATOM 12860 N N . ILE B 1 696 ? -32 5.84 -23.234 1 77.44 696 ILE B N 1
ATOM 12861 C CA . ILE B 1 696 ? -32.688 5.996 -24.516 1 77.44 696 ILE B CA 1
ATOM 12862 C C . ILE B 1 696 ? -34.156 5.637 -24.375 1 77.44 696 ILE B C 1
ATOM 12864 O O . ILE B 1 696 ? -35.031 6.316 -24.922 1 77.44 696 ILE B O 1
ATOM 12868 N N . GLU B 1 697 ? -34.344 4.621 -23.531 1 73.88 697 GLU B N 1
ATOM 12869 C CA . GLU B 1 697 ? -35.719 4.164 -23.328 1 73.88 697 GLU B CA 1
ATOM 12870 C C . GLU B 1 697 ? -36.531 5.211 -22.594 1 73.88 697 GLU B C 1
ATOM 12872 O O . GLU B 1 697 ? -37.719 5.434 -22.922 1 73.88 697 GLU B O 1
ATOM 12877 N N . GLN B 1 698 ? -35.969 5.859 -21.734 1 75.5 698 GLN B N 1
ATOM 12878 C CA . GLN B 1 698 ? -36.688 6.867 -20.953 1 75.5 698 GLN B CA 1
ATOM 12879 C C . GLN B 1 698 ? -36.969 8.109 -21.781 1 75.5 698 GLN B C 1
ATOM 12881 O O . GLN B 1 698 ? -37.938 8.836 -21.516 1 75.5 698 GLN B O 1
ATOM 12886 N N . LEU B 1 699 ? -36.156 8.305 -22.75 1 77.62 699 LEU B N 1
ATOM 12887 C CA . LEU B 1 699 ? -36.25 9.531 -23.531 1 77.62 699 LEU B CA 1
ATOM 12888 C C . LEU B 1 699 ? -37.094 9.305 -24.781 1 77.62 699 LEU B C 1
ATOM 12890 O O . LEU B 1 699 ? -37.281 10.219 -25.594 1 77.62 699 LEU B O 1
ATOM 12894 N N . GLN B 1 700 ? -37.562 8.086 -24.938 1 76.06 700 GLN B N 1
ATOM 12895 C CA . GLN B 1 700 ? -38.281 7.777 -26.156 1 76.06 700 GLN B CA 1
ATOM 12896 C C . GLN B 1 700 ? -39.469 8.703 -26.344 1 76.06 700 GLN B C 1
ATOM 12898 O O . GLN B 1 700 ? -39.688 9.234 -27.438 1 76.06 700 GLN B O 1
ATOM 12903 N N . GLU B 1 701 ? -40.219 8.898 -25.219 1 73.19 701 GLU B N 1
ATOM 12904 C CA . GLU B 1 701 ? -41.406 9.766 -25.312 1 73.19 701 GLU B CA 1
ATOM 12905 C C . GLU B 1 701 ? -41 11.211 -25.594 1 73.19 701 GLU B C 1
ATOM 12907 O O . GLU B 1 701 ? -41.656 11.906 -26.359 1 73.19 701 GLU B O 1
ATOM 12912 N N . VAL B 1 702 ? -39.969 11.586 -25 1 76.88 702 VAL B N 1
ATOM 12913 C CA . VAL B 1 702 ? -39.469 12.953 -25.141 1 76.88 702 VAL B CA 1
ATOM 12914 C C . VAL B 1 702 ? -38.906 13.148 -26.547 1 76.88 702 VAL B C 1
ATOM 12916 O O . VAL B 1 702 ? -39.094 14.203 -27.156 1 76.88 702 VAL B O 1
ATOM 12919 N N . LEU B 1 703 ? -38.344 12.18 -27.078 1 76.5 703 LEU B N 1
ATOM 12920 C CA . LEU B 1 703 ? -37.75 12.234 -28.406 1 76.5 703 LEU B CA 1
ATOM 12921 C C . LEU B 1 703 ? -38.812 12.398 -29.484 1 76.5 703 LEU B C 1
ATOM 12923 O O . LEU B 1 703 ? -38.562 13.023 -30.516 1 76.5 703 LEU B O 1
ATOM 12927 N N . GLU B 1 704 ? -39.938 11.836 -29.141 1 75.94 704 GLU B N 1
ATOM 12928 C CA . GLU B 1 704 ? -41.031 11.914 -30.125 1 75.94 704 GLU B CA 1
ATOM 12929 C C . GLU B 1 704 ? -41.656 13.312 -30.141 1 75.94 704 GLU B C 1
ATOM 12931 O O . GLU B 1 704 ? -42.156 13.75 -31.172 1 75.94 704 GLU B O 1
ATOM 12936 N N . LYS B 1 705 ? -41.531 13.992 -29.062 1 77.94 705 LYS B N 1
ATOM 12937 C CA . LYS B 1 705 ? -42.125 15.312 -28.969 1 77.94 705 LYS B CA 1
ATOM 12938 C C . LYS B 1 705 ? -41.156 16.406 -29.422 1 77.94 705 LYS B C 1
ATOM 12940 O O . LYS B 1 705 ? -41.594 17.469 -29.875 1 77.94 705 LYS B O 1
ATOM 12945 N N . LEU B 1 706 ? -40 16.094 -29.406 1 84.19 706 LEU B N 1
ATOM 12946 C CA . LEU B 1 706 ? -39 17.094 -29.734 1 84.19 706 LEU B CA 1
ATOM 12947 C C . LEU B 1 706 ? -38.656 17.031 -31.219 1 84.19 706 LEU B C 1
ATOM 12949 O O . LEU B 1 706 ? -38.812 15.992 -31.859 1 84.19 706 LEU B O 1
ATOM 12953 N N . PRO B 1 707 ? -38.219 18.156 -31.734 1 82.06 707 PRO B N 1
ATOM 12954 C CA . PRO B 1 707 ? -37.875 18.172 -33.156 1 82.06 707 PRO B CA 1
ATOM 12955 C C . PRO B 1 707 ? -36.781 17.188 -33.531 1 82.06 707 PRO B C 1
ATOM 12957 O O . PRO B 1 707 ? -35.844 16.969 -32.75 1 82.06 707 PRO B O 1
ATOM 12960 N N . CYS B 1 708 ? -36.844 16.578 -34.625 1 79.94 708 CYS B N 1
ATOM 12961 C CA . CYS B 1 708 ? -35.906 15.562 -35.094 1 79.94 708 CYS B CA 1
ATOM 12962 C C . CYS B 1 708 ? -34.562 16.188 -35.438 1 79.94 708 CYS B C 1
ATOM 12964 O O . CYS B 1 708 ? -33.562 15.484 -35.531 1 79.94 708 CYS B O 1
ATOM 12966 N N . GLU B 1 709 ? -34.594 17.469 -35.531 1 88.5 709 GLU B N 1
ATOM 12967 C CA . GLU B 1 709 ? -33.375 18.156 -35.938 1 88.5 709 GLU B CA 1
ATOM 12968 C C . GLU B 1 709 ? -32.438 18.344 -34.75 1 88.5 709 GLU B C 1
ATOM 12970 O O . GLU B 1 709 ? -31.328 18.828 -34.875 1 88.5 709 GLU B O 1
ATOM 12975 N N . LEU B 1 710 ? -32.875 17.938 -33.656 1 90.5 710 LEU B N 1
ATOM 12976 C CA . LEU B 1 710 ? -32.031 18.047 -32.469 1 90.5 710 LEU B CA 1
ATOM 12977 C C . LEU B 1 710 ? -31.109 16.844 -32.344 1 90.5 710 LEU B C 1
ATOM 12979 O O . LEU B 1 710 ? -31.484 15.711 -32.688 1 90.5 710 LEU B O 1
ATOM 12983 N N . GLY B 1 711 ? -29.875 17.109 -31.969 1 90.5 711 GLY B N 1
ATOM 12984 C CA . GLY B 1 711 ? -28.984 16.031 -31.562 1 90.5 711 GLY B CA 1
ATOM 12985 C C . GLY B 1 711 ? -29.125 15.656 -30.109 1 90.5 711 GLY B C 1
ATOM 12986 O O . GLY B 1 711 ? -29.547 16.469 -29.281 1 90.5 711 GLY B O 1
ATOM 12987 N N . PHE B 1 712 ? -28.734 14.422 -29.812 1 89.88 712 PHE B N 1
ATOM 12988 C CA . PHE B 1 712 ? -28.891 13.961 -28.453 1 89.88 712 PHE B CA 1
ATOM 12989 C C . PHE B 1 712 ? -27.641 13.25 -27.969 1 89.88 712 PHE B C 1
ATOM 12991 O O . PHE B 1 712 ? -27.031 12.484 -28.703 1 89.88 712 PHE B O 1
ATOM 12998 N N . ILE B 1 713 ? -27.172 13.711 -26.844 1 88 713 ILE B N 1
ATOM 12999 C CA . ILE B 1 713 ? -26.156 12.977 -26.078 1 88 713 ILE B CA 1
ATOM 13000 C C . ILE B 1 713 ? -26.781 12.391 -24.828 1 88 713 ILE B C 1
ATOM 13002 O O . ILE B 1 713 ? -27.234 13.133 -23.938 1 88 713 ILE B O 1
ATOM 13006 N N . VAL B 1 714 ? -26.781 11.094 -24.781 1 83.38 714 VAL B N 1
ATOM 13007 C CA . VAL B 1 714 ? -27.578 10.508 -23.703 1 83.38 714 VAL B CA 1
ATOM 13008 C C . VAL B 1 714 ? -26.688 9.617 -22.828 1 83.38 714 VAL B C 1
ATOM 13010 O O . VAL B 1 714 ? -25.562 9.273 -23.234 1 83.38 714 VAL B O 1
ATOM 13013 N N . GLU B 1 715 ? -27.156 9.414 -21.641 1 78.06 715 GLU B N 1
ATOM 13014 C CA . GLU B 1 715 ? -26.516 8.562 -20.641 1 78.06 715 GLU B CA 1
ATOM 13015 C C . GLU B 1 715 ? -25.094 9.016 -20.375 1 78.06 715 GLU B C 1
ATOM 13017 O O . GLU B 1 715 ? -24.156 8.211 -20.422 1 78.06 715 GLU B O 1
ATOM 13022 N N . ASN B 1 716 ? -25 10.281 -20.172 1 74.56 716 ASN B N 1
ATOM 13023 C CA . ASN B 1 716 ? -23.75 10.906 -19.781 1 74.56 716 ASN B CA 1
ATOM 13024 C C . ASN B 1 716 ? -22.656 10.656 -20.812 1 74.56 716 ASN B C 1
ATOM 13026 O O . ASN B 1 716 ? -21.531 10.305 -20.453 1 74.56 716 ASN B O 1
ATOM 13030 N N . GLY B 1 717 ? -23.078 10.797 -22.109 1 76.19 717 GLY B N 1
ATOM 13031 C CA . GLY B 1 717 ? -22.109 10.742 -23.188 1 76.19 717 GLY B CA 1
ATOM 13032 C C . GLY B 1 717 ? -21.906 9.344 -23.75 1 76.19 717 GLY B C 1
ATOM 13033 O O . GLY B 1 717 ? -21.047 9.125 -24.609 1 76.19 717 GLY B O 1
ATOM 13034 N N . CYS B 1 718 ? -22.656 8.367 -23.375 1 76.31 718 CYS B N 1
ATOM 13035 C CA . CYS B 1 718 ? -22.484 6.992 -23.828 1 76.31 718 CYS B CA 1
ATOM 13036 C C . CYS B 1 718 ? -23.047 6.812 -25.234 1 76.31 718 CYS B C 1
ATOM 13038 O O . CYS B 1 718 ? -22.562 5.977 -26 1 76.31 718 CYS B O 1
ATOM 13040 N N . PHE B 1 719 ? -24.141 7.566 -25.5 1 80.81 719 PHE B N 1
ATOM 13041 C CA . PHE B 1 719 ? -24.766 7.469 -26.797 1 80.81 719 PHE B CA 1
ATOM 13042 C C . PHE B 1 719 ? -24.938 8.852 -27.422 1 80.81 719 PHE B C 1
ATOM 13044 O O . PHE B 1 719 ? -25.234 9.82 -26.734 1 80.81 719 PHE B O 1
ATOM 13051 N N . LEU B 1 720 ? -24.641 8.859 -28.672 1 87.06 720 LEU B N 1
ATOM 13052 C CA . LEU B 1 720 ? -24.812 10.094 -29.438 1 87.06 720 LEU B CA 1
ATOM 13053 C C . LEU B 1 720 ? -25.781 9.883 -30.594 1 87.06 720 LEU B C 1
ATOM 13055 O O . LEU B 1 720 ? -25.734 8.852 -31.266 1 87.06 720 LEU B O 1
ATOM 13059 N N . ARG B 1 721 ? -26.734 10.641 -30.609 1 87.62 721 ARG B N 1
ATOM 13060 C CA . ARG B 1 721 ? -27.594 10.695 -31.781 1 87.62 721 ARG B CA 1
ATOM 13061 C C . ARG B 1 721 ? -27.422 12.016 -32.531 1 87.62 721 ARG B C 1
ATOM 13063 O O . ARG B 1 721 ? -27.688 13.086 -31.984 1 87.62 721 ARG B O 1
ATOM 13070 N N . GLU B 1 722 ? -26.969 11.914 -33.719 1 86.88 722 GLU B N 1
ATOM 13071 C CA . GLU B 1 722 ? -26.75 13.117 -34.5 1 86.88 722 GLU B CA 1
ATOM 13072 C C . GLU B 1 722 ? -28.062 13.727 -35 1 86.88 722 GLU B C 1
ATOM 13074 O O . GLU B 1 722 ? -29.078 13.031 -35.094 1 86.88 722 GLU B O 1
ATOM 13079 N N . PRO B 1 723 ? -27.984 15.055 -35.25 1 86.56 723 PRO B N 1
ATOM 13080 C CA . PRO B 1 723 ? -29.188 15.703 -35.75 1 86.56 723 PRO B CA 1
ATOM 13081 C C . PRO B 1 723 ? -29.719 15.07 -37.031 1 86.56 723 PRO B C 1
ATOM 13083 O O . PRO B 1 723 ? -28.938 14.734 -37.938 1 86.56 723 PRO B O 1
ATOM 13086 N N . GLU B 1 724 ? -30.938 14.828 -37.062 1 79.62 724 GLU B N 1
ATOM 13087 C CA . GLU B 1 724 ? -31.656 14.289 -38.219 1 79.62 724 GLU B CA 1
ATOM 13088 C C . GLU B 1 724 ? -31.234 12.852 -38.531 1 79.62 724 GLU B C 1
ATOM 13090 O O . GLU B 1 724 ? -31.25 12.414 -39.688 1 79.62 724 GLU B O 1
ATOM 13095 N N . SER B 1 725 ? -30.688 12.297 -37.531 1 79.19 725 SER B N 1
ATOM 13096 C CA . SER B 1 725 ? -30.281 10.898 -37.656 1 79.19 725 SER B CA 1
ATOM 13097 C C . SER B 1 725 ? -31.016 10.008 -36.688 1 79.19 725 SER B C 1
ATOM 13099 O O . SER B 1 725 ? -31.469 10.477 -35.625 1 79.19 725 SER B O 1
ATOM 13101 N N . GLU B 1 726 ? -31.203 8.828 -37.062 1 75.38 726 GLU B N 1
ATOM 13102 C CA . GLU B 1 726 ? -31.953 7.926 -36.219 1 75.38 726 GLU B CA 1
ATOM 13103 C C . GLU B 1 726 ? -31.031 6.992 -35.438 1 75.38 726 GLU B C 1
ATOM 13105 O O . GLU B 1 726 ? -31.25 6.727 -34.25 1 75.38 726 GLU B O 1
ATOM 13110 N N . PRO B 1 727 ? -29.969 6.66 -36.031 1 78.44 727 PRO B N 1
ATOM 13111 C CA . PRO B 1 727 ? -29.172 5.656 -35.312 1 78.44 727 PRO B CA 1
ATOM 13112 C C . PRO B 1 727 ? -28.391 6.254 -34.156 1 78.44 727 PRO B C 1
ATOM 13114 O O . PRO B 1 727 ? -27.906 7.387 -34.25 1 78.44 727 PRO B O 1
ATOM 13117 N N . TRP B 1 728 ? -28.375 5.52 -33.031 1 82.69 728 TRP B N 1
ATOM 13118 C CA . TRP B 1 728 ? -27.578 5.898 -31.875 1 82.69 728 TRP B CA 1
ATOM 13119 C C . TRP B 1 728 ? -26.141 5.395 -32.031 1 82.69 728 TRP B C 1
ATOM 13121 O O . TRP B 1 728 ? -25.922 4.25 -32.406 1 82.69 728 TRP B O 1
ATOM 13131 N N . ILE B 1 729 ? -25.203 6.277 -31.828 1 78.69 729 ILE B N 1
ATOM 13132 C CA . ILE B 1 729 ? -23.781 5.941 -31.875 1 78.69 729 ILE B CA 1
ATOM 13133 C C . ILE B 1 729 ? -23.266 5.652 -30.469 1 78.69 729 ILE B C 1
ATOM 13135 O O . ILE B 1 729 ? -23.25 6.539 -29.609 1 78.69 729 ILE B O 1
ATOM 13139 N N . PRO B 1 730 ? -22.859 4.422 -30.172 1 74.5 730 PRO B N 1
ATOM 13140 C CA . PRO B 1 730 ? -22.344 4.105 -28.844 1 74.5 730 PRO B CA 1
ATOM 13141 C C . PRO B 1 730 ? -20.859 4.48 -28.688 1 74.5 730 PRO B C 1
ATOM 13143 O O . PRO B 1 730 ? -20.062 4.234 -29.594 1 74.5 730 PRO B O 1
ATOM 13146 N N . PHE B 1 731 ? -20.5 5.25 -27.594 1 69.12 731 PHE B N 1
ATOM 13147 C CA . PHE B 1 731 ? -19.125 5.645 -27.344 1 69.12 731 PHE B CA 1
ATOM 13148 C C . PHE B 1 731 ? -18.453 4.688 -26.359 1 69.12 731 PHE B C 1
ATOM 13150 O O . PHE B 1 731 ? -17.234 4.738 -26.172 1 69.12 731 PHE B O 1
ATOM 13157 N N . VAL B 1 732 ? -19.156 3.957 -25.609 1 64.12 732 VAL B N 1
ATOM 13158 C CA . VAL B 1 732 ? -18.562 2.998 -24.672 1 64.12 732 VAL B CA 1
ATOM 13159 C C . VAL B 1 732 ? -18.703 1.585 -25.234 1 64.12 732 VAL B C 1
ATOM 13161 O O . VAL B 1 732 ? -19.812 1.12 -25.516 1 64.12 732 VAL B O 1
ATOM 13164 N N . PRO B 1 733 ? -17.484 1.052 -25.531 1 58.06 733 PRO B N 1
ATOM 13165 C CA . PRO B 1 733 ? -17.562 -0.314 -26.062 1 58.06 733 PRO B CA 1
ATOM 13166 C C . PRO B 1 733 ? -18.203 -1.288 -25.078 1 58.06 733 PRO B C 1
ATOM 13168 O O . PRO B 1 733 ? -18.219 -1.034 -23.875 1 58.06 733 PRO B O 1
ATOM 13171 N N . GLU B 1 734 ? -18.828 -2.24 -25.562 1 58.75 734 GLU B N 1
ATOM 13172 C CA . GLU B 1 734 ? -19.5 -3.262 -24.766 1 58.75 734 GLU B CA 1
ATOM 13173 C C . GLU B 1 734 ? -18.531 -3.91 -23.766 1 58.75 734 GLU B C 1
ATOM 13175 O O . GLU B 1 734 ? -18.938 -4.32 -22.688 1 58.75 734 GLU B O 1
ATOM 13180 N N . SER B 1 735 ? -17.312 -3.855 -24.172 1 57.62 735 SER B N 1
ATOM 13181 C CA . SER B 1 735 ? -16.297 -4.492 -23.328 1 57.62 735 SER B CA 1
ATOM 13182 C C . SER B 1 735 ? -16.078 -3.709 -22.031 1 57.62 735 SER B C 1
ATOM 13184 O O . SER B 1 735 ? -15.672 -4.277 -21.016 1 57.62 735 SER B O 1
ATOM 13186 N N . ALA B 1 736 ? -16.516 -2.477 -22.125 1 57.53 736 ALA B N 1
ATOM 13187 C CA . ALA B 1 736 ? -16.328 -1.634 -20.938 1 57.53 736 ALA B CA 1
ATOM 13188 C C . ALA B 1 736 ? -17.469 -1.808 -19.953 1 57.53 736 ALA B C 1
ATOM 13190 O O . ALA B 1 736 ? -17.406 -1.314 -18.828 1 57.53 736 ALA B O 1
ATOM 13191 N N . MET B 1 737 ? -18.438 -2.574 -20.5 1 62.31 737 MET B N 1
ATOM 13192 C CA . MET B 1 737 ? -19.625 -2.725 -19.672 1 62.31 737 MET B CA 1
ATOM 13193 C C . MET B 1 737 ? -19.641 -4.086 -18.984 1 62.31 737 MET B C 1
ATOM 13195 O O . MET B 1 737 ? -20.688 -4.531 -18.5 1 62.31 737 MET B O 1
ATOM 13199 N N . LYS B 1 738 ? -18.547 -4.66 -18.969 1 61.06 738 LYS B N 1
ATOM 13200 C CA . LYS B 1 738 ? -18.484 -6.004 -18.391 1 61.06 738 LYS B CA 1
ATOM 13201 C C . LYS B 1 738 ? -18.781 -5.984 -16.906 1 61.06 738 LYS B C 1
ATOM 13203 O O . LYS B 1 738 ? -19.234 -6.984 -16.344 1 61.06 738 LYS B O 1
ATOM 13208 N N . TRP B 1 739 ? -18.672 -4.797 -16.375 1 62.25 739 TRP B N 1
ATOM 13209 C CA . TRP B 1 739 ? -18.906 -4.676 -14.938 1 62.25 739 TRP B CA 1
ATOM 13210 C C . TRP B 1 739 ? -20.391 -4.688 -14.625 1 62.25 739 TRP B C 1
ATOM 13212 O O . TRP B 1 739 ? -20.797 -4.977 -13.5 1 62.25 739 TRP B O 1
ATOM 13222 N N . ARG B 1 740 ? -21.234 -4.488 -15.57 1 71.19 740 ARG B N 1
ATOM 13223 C CA . ARG B 1 740 ? -22.641 -4.133 -15.375 1 71.19 740 ARG B CA 1
ATOM 13224 C C . ARG B 1 740 ? -23.406 -5.27 -14.711 1 71.19 740 ARG B C 1
ATOM 13226 O O . ARG B 1 740 ? -24.125 -5.055 -13.734 1 71.19 740 ARG B O 1
ATOM 13233 N N . PRO B 1 741 ? -23.141 -6.469 -15.195 1 66.62 741 PRO B N 1
ATOM 13234 C CA . PRO B 1 741 ? -23.938 -7.512 -14.562 1 66.62 741 PRO B CA 1
ATOM 13235 C C . PRO B 1 741 ? -23.594 -7.707 -13.086 1 66.62 741 PRO B C 1
ATOM 13237 O O . PRO B 1 741 ? -24.484 -7.918 -12.258 1 66.62 741 PRO B O 1
ATOM 13240 N N . GLY B 1 742 ? -22.391 -7.551 -12.773 1 67.62 742 GLY B N 1
ATOM 13241 C CA . GLY B 1 742 ? -21.969 -7.699 -11.391 1 67.62 742 GLY B CA 1
ATOM 13242 C C . GLY B 1 742 ? -22.516 -6.609 -10.484 1 67.62 742 GLY B C 1
ATOM 13243 O O . GLY B 1 742 ? -23.047 -6.898 -9.406 1 67.62 742 GLY B O 1
ATOM 13244 N N . ILE B 1 743 ? -22.5 -5.434 -10.945 1 72.81 743 ILE B N 1
ATOM 13245 C CA . ILE B 1 743 ? -22.953 -4.305 -10.148 1 72.81 743 ILE B CA 1
ATOM 13246 C C . ILE B 1 743 ? -24.469 -4.32 -10.047 1 72.81 743 ILE B C 1
ATOM 13248 O O . ILE B 1 743 ? -25.031 -3.979 -9 1 72.81 743 ILE B O 1
ATOM 13252 N N . LYS B 1 744 ? -25.094 -4.742 -11.125 1 76.06 744 LYS B N 1
ATOM 13253 C CA . LYS B 1 744 ? -26.562 -4.809 -11.102 1 76.06 744 LYS B CA 1
ATOM 13254 C C . LYS B 1 744 ? -27.047 -5.781 -10.031 1 76.06 744 LYS B C 1
ATOM 13256 O O . LYS B 1 744 ? -28 -5.484 -9.297 1 76.06 744 LYS B O 1
ATOM 13261 N N . LYS B 1 745 ? -26.438 -6.824 -9.953 1 71.56 745 LYS B N 1
ATOM 13262 C CA . LYS B 1 745 ? -26.812 -7.809 -8.938 1 71.56 745 LYS B CA 1
ATOM 13263 C C . LYS B 1 745 ? -26.625 -7.242 -7.535 1 71.56 745 LYS B C 1
ATOM 13265 O O . LYS B 1 745 ? -27.469 -7.461 -6.66 1 71.56 745 LYS B O 1
ATOM 13270 N N . MET B 1 746 ? -25.531 -6.578 -7.41 1 72.75 746 MET B N 1
ATOM 13271 C CA . MET B 1 746 ? -25.297 -5.945 -6.121 1 72.75 746 MET B CA 1
ATOM 13272 C C . MET B 1 746 ? -26.375 -4.918 -5.805 1 72.75 746 MET B C 1
ATOM 13274 O O . MET B 1 746 ? -26.844 -4.84 -4.672 1 72.75 746 MET B O 1
ATOM 13278 N N . MET B 1 747 ? -26.75 -4.176 -6.84 1 77.38 747 MET B N 1
ATOM 13279 C CA . MET B 1 747 ? -27.766 -3.148 -6.652 1 77.38 747 MET B CA 1
ATOM 13280 C C . MET B 1 747 ? -29.125 -3.777 -6.324 1 77.38 747 MET B C 1
ATOM 13282 O O . MET B 1 747 ? -29.875 -3.248 -5.504 1 77.38 747 MET B O 1
ATOM 13286 N N . GLU B 1 748 ? -29.328 -4.91 -6.996 1 77.81 748 GLU B N 1
ATOM 13287 C CA . GLU B 1 748 ? -30.578 -5.613 -6.723 1 77.81 748 GLU B CA 1
ATOM 13288 C C . GLU B 1 748 ? -30.641 -6.098 -5.277 1 77.81 748 GLU B C 1
ATOM 13290 O O . GLU B 1 748 ? -31.688 -6.043 -4.637 1 77.81 748 GLU B O 1
ATOM 13295 N N . TYR B 1 749 ? -29.578 -6.527 -4.867 1 74.56 749 TYR B N 1
ATOM 13296 C CA . TYR B 1 749 ? -29.453 -6.945 -3.479 1 74.56 749 TYR B CA 1
ATOM 13297 C C . TYR B 1 749 ? -29.828 -5.816 -2.529 1 74.56 749 TYR B C 1
ATOM 13299 O O . TYR B 1 749 ? -30.594 -6.016 -1.584 1 74.56 749 TYR B O 1
ATOM 13307 N N . PHE B 1 750 ? -29.328 -4.68 -2.793 1 76.56 750 PHE B N 1
ATOM 13308 C CA . PHE B 1 750 ? -29.609 -3.537 -1.933 1 76.56 750 PHE B CA 1
ATOM 13309 C C . PHE B 1 750 ? -31.016 -3.008 -2.176 1 76.56 750 PHE B C 1
ATOM 13311 O O . PHE B 1 750 ? -31.656 -2.496 -1.257 1 76.56 750 PHE B O 1
ATOM 13318 N N . HIS B 1 751 ? -31.438 -3.127 -3.402 1 78.56 751 HIS B N 1
ATOM 13319 C CA . HIS B 1 751 ? -32.781 -2.686 -3.748 1 78.56 751 HIS B CA 1
ATOM 13320 C C . HIS B 1 751 ? -33.844 -3.471 -2.977 1 78.56 751 HIS B C 1
ATOM 13322 O O . HIS B 1 751 ? -34.812 -2.895 -2.475 1 78.56 751 HIS B O 1
ATOM 13328 N N . GLU B 1 752 ? -33.594 -4.676 -2.869 1 75.44 752 GLU B N 1
ATOM 13329 C CA . GLU B 1 752 ? -34.531 -5.531 -2.162 1 75.44 752 GLU B CA 1
ATOM 13330 C C . GLU B 1 752 ? -34.594 -5.195 -0.674 1 75.44 752 GLU B C 1
ATOM 13332 O O . GLU B 1 752 ? -35.594 -5.406 -0.016 1 75.44 752 GLU B O 1
ATOM 13337 N N . ARG B 1 753 ? -33.562 -4.602 -0.228 1 69.94 753 ARG B N 1
ATOM 13338 C CA . ARG B 1 753 ? -33.469 -4.293 1.195 1 69.94 753 ARG B CA 1
ATOM 13339 C C . ARG B 1 753 ? -33.875 -2.855 1.476 1 69.94 753 ARG B C 1
ATOM 13341 O O . ARG B 1 753 ? -33.969 -2.445 2.635 1 69.94 753 ARG B O 1
ATOM 13348 N N . THR B 1 754 ? -33.969 -2.191 0.42 1 75.94 754 THR B N 1
ATOM 13349 C CA . THR B 1 754 ? -34.344 -0.795 0.56 1 75.94 754 THR B CA 1
ATOM 13350 C C . THR B 1 754 ? -35.719 -0.554 -0.104 1 75.94 754 THR B C 1
ATOM 13352 O O . THR B 1 754 ? -35.781 -0.263 -1.301 1 75.94 754 THR B O 1
ATOM 13355 N N . GLU B 1 755 ? -36.688 -0.733 0.767 1 75.44 755 GLU B N 1
ATOM 13356 C CA . GLU B 1 755 ? -38.031 -0.568 0.222 1 75.44 755 GLU B CA 1
ATOM 13357 C C . GLU B 1 755 ? -38.25 0.834 -0.348 1 75.44 755 GLU B C 1
ATOM 13359 O O . GLU B 1 755 ? -37.875 1.826 0.295 1 75.44 755 GLU B O 1
ATOM 13364 N N . GLY B 1 756 ? -38.719 0.913 -1.492 1 76.38 756 GLY B N 1
ATOM 13365 C CA . GLY B 1 756 ? -38.969 2.18 -2.164 1 76.38 756 GLY B CA 1
ATOM 13366 C C . GLY B 1 756 ? -37.812 2.602 -3.074 1 76.38 756 GLY B C 1
ATOM 13367 O O . GLY B 1 756 ? -37.938 3.604 -3.783 1 76.38 756 GLY B O 1
ATOM 13368 N N . SER B 1 757 ? -36.75 1.803 -3.002 1 80.06 757 SER B N 1
ATOM 13369 C CA . SER B 1 757 ? -35.625 2.141 -3.875 1 80.06 757 SER B CA 1
ATOM 13370 C C . SER B 1 757 ? -35.875 1.617 -5.289 1 80.06 757 SER B C 1
ATOM 13372 O O . SER B 1 757 ? -36.75 0.781 -5.516 1 80.06 757 SER B O 1
ATOM 13374 N N . GLN B 1 758 ? -35.281 2.287 -6.246 1 82.38 758 GLN B N 1
ATOM 13375 C CA . GLN B 1 758 ? -35.406 1.886 -7.645 1 82.38 758 GLN B CA 1
ATOM 13376 C C . GLN B 1 758 ? -34.031 1.793 -8.297 1 82.38 758 GLN B C 1
ATOM 13378 O O . GLN B 1 758 ? -33.125 2.557 -7.957 1 82.38 758 GLN B O 1
ATOM 13383 N N . ILE B 1 759 ? -33.875 0.753 -8.992 1 81.69 759 ILE B N 1
ATOM 13384 C CA . ILE B 1 759 ? -32.656 0.634 -9.797 1 81.69 759 ILE B CA 1
ATOM 13385 C C . ILE B 1 759 ? -32.938 1.128 -11.211 1 81.69 759 ILE B C 1
ATOM 13387 O O . ILE B 1 759 ? -33.781 0.6 -11.906 1 81.69 759 ILE B O 1
ATOM 13391 N N . GLU B 1 760 ? -32.25 2.215 -11.484 1 78.25 760 GLU B N 1
ATOM 13392 C CA . GLU B 1 760 ? -32.344 2.738 -12.844 1 78.25 760 GLU B CA 1
ATOM 13393 C C . GLU B 1 760 ? -31.234 2.18 -13.719 1 78.25 760 GLU B C 1
ATOM 13395 O O . GLU B 1 760 ? -30.047 2.369 -13.43 1 78.25 760 GLU B O 1
ATOM 13400 N N . GLU B 1 761 ? -31.641 1.339 -14.555 1 76.38 761 GLU B N 1
ATOM 13401 C CA . GLU B 1 761 ? -30.656 0.728 -15.461 1 76.38 761 GLU B CA 1
ATOM 13402 C C . GLU B 1 761 ? -30.547 1.511 -16.766 1 76.38 761 GLU B C 1
ATOM 13404 O O . GLU B 1 761 ? -31.531 1.689 -17.469 1 76.38 761 GLU B O 1
ATOM 13409 N N . ARG B 1 762 ? -29.344 2.055 -16.812 1 72.75 762 ARG B N 1
ATOM 13410 C CA . ARG B 1 762 ? -29.016 2.664 -18.094 1 72.75 762 ARG B CA 1
ATOM 13411 C C . ARG B 1 762 ? -27.953 1.857 -18.828 1 72.75 762 ARG B C 1
ATOM 13413 O O . ARG B 1 762 ? -27.391 0.92 -18.266 1 72.75 762 ARG B O 1
ATOM 13420 N N . ARG B 1 763 ? -27.797 2.016 -20.031 1 67.62 763 ARG B N 1
ATOM 13421 C CA . ARG B 1 763 ? -26.859 1.209 -20.797 1 67.62 763 ARG B CA 1
ATOM 13422 C C . ARG B 1 763 ? -25.438 1.324 -20.25 1 67.62 763 ARG B C 1
ATOM 13424 O O . ARG B 1 763 ? -24.719 0.327 -20.156 1 67.62 763 ARG B O 1
ATOM 13431 N N . CYS B 1 764 ? -25.172 2.602 -19.922 1 69.38 764 CYS B N 1
ATOM 13432 C CA . CYS B 1 764 ? -23.781 2.762 -19.516 1 69.38 764 CYS B CA 1
ATOM 13433 C C . CYS B 1 764 ? -23.656 3.033 -18.031 1 69.38 764 CYS B C 1
ATOM 13435 O O . CYS B 1 764 ? -22.562 3.303 -17.516 1 69.38 764 CYS B O 1
ATOM 13437 N N . SER B 1 765 ? -24.766 3.131 -17.391 1 74.5 765 SER B N 1
ATOM 13438 C CA . SER B 1 765 ? -24.688 3.418 -15.953 1 74.5 765 SER B CA 1
ATOM 13439 C C . SER B 1 765 ? -25.812 2.715 -15.188 1 74.5 765 SER B C 1
ATOM 13441 O O . SER B 1 765 ? -26.844 2.385 -15.766 1 74.5 765 SER B O 1
ATOM 13443 N N . LEU B 1 766 ? -25.5 2.4 -14.008 1 77.69 766 LEU B N 1
ATOM 13444 C CA . LEU B 1 766 ? -26.484 1.878 -13.055 1 77.69 766 LEU B CA 1
ATOM 13445 C C . LEU B 1 766 ? -26.641 2.826 -11.875 1 77.69 766 LEU B C 1
ATOM 13447 O O . LEU B 1 766 ? -25.656 3.285 -11.297 1 77.69 766 LEU B O 1
ATOM 13451 N N . THR B 1 767 ? -27.859 3.336 -11.789 1 79.38 767 THR B N 1
ATOM 13452 C CA . THR B 1 767 ? -28.094 4.266 -10.688 1 79.38 767 THR B CA 1
ATOM 13453 C C . THR B 1 767 ? -29.031 3.645 -9.648 1 79.38 767 THR B C 1
ATOM 13455 O O . THR B 1 767 ? -30.094 3.119 -9.992 1 79.38 767 THR B O 1
ATOM 13458 N N . PHE B 1 768 ? -28.578 3.561 -8.492 1 81.69 768 PHE B N 1
ATOM 13459 C CA . PHE B 1 768 ? -29.406 3.176 -7.355 1 81.69 768 PHE B CA 1
ATOM 13460 C C . PHE B 1 768 ? -30.078 4.398 -6.738 1 81.69 768 PHE B C 1
ATOM 13462 O O . PHE B 1 768 ? -29.422 5.199 -6.07 1 81.69 768 PHE B O 1
ATOM 13469 N N . GLN B 1 769 ? -31.359 4.613 -7.051 1 79.56 769 GLN B N 1
ATOM 13470 C CA . GLN B 1 769 ? -32.125 5.758 -6.566 1 79.56 769 GLN B CA 1
ATOM 13471 C C . GLN B 1 769 ? -32.906 5.402 -5.309 1 79.56 769 GLN B C 1
ATOM 13473 O O . GLN B 1 769 ? -33.625 4.395 -5.277 1 79.56 769 GLN B O 1
ATOM 13478 N N . TYR B 1 770 ? -32.688 6.145 -4.301 1 75.94 770 TYR B N 1
ATOM 13479 C CA . TYR B 1 770 ? -33.406 5.859 -3.074 1 75.94 770 TYR B CA 1
ATOM 13480 C C . TYR B 1 770 ? -34.156 7.094 -2.586 1 75.94 770 TYR B C 1
ATOM 13482 O O . TYR B 1 770 ? -34.375 7.27 -1.383 1 75.94 770 TYR B O 1
ATOM 13490 N N . ASN B 1 771 ? -34.531 8.023 -3.477 1 68.38 771 ASN B N 1
ATOM 13491 C CA . ASN B 1 771 ? -35.281 9.227 -3.139 1 68.38 771 ASN B CA 1
ATOM 13492 C C . ASN B 1 771 ? -36.625 8.898 -2.535 1 68.38 771 ASN B C 1
ATOM 13494 O O . ASN B 1 771 ? -37.094 9.578 -1.618 1 68.38 771 ASN B O 1
ATOM 13498 N N . ASP B 1 772 ? -37.188 7.77 -2.979 1 68.31 772 ASP B N 1
ATOM 13499 C CA . ASP B 1 772 ? -38.5 7.406 -2.527 1 68.31 772 ASP B CA 1
ATOM 13500 C C . ASP B 1 772 ? -38.469 6.25 -1.533 1 68.31 772 ASP B C 1
ATOM 13502 O O . ASP B 1 772 ? -39.438 5.512 -1.378 1 68.31 772 ASP B O 1
ATOM 13506 N N . ALA B 1 773 ? -37.344 6.125 -0.968 1 75.94 773 ALA B N 1
ATOM 13507 C CA . ALA B 1 773 ? -37.219 5.027 -0.012 1 75.94 773 ALA B CA 1
ATOM 13508 C C . ALA B 1 773 ? -38.031 5.293 1.246 1 75.94 773 ALA B C 1
ATOM 13510 O O . ALA B 1 773 ? -38.188 6.441 1.679 1 75.94 773 ALA B O 1
ATOM 13511 N N . VAL B 1 774 ? -38.75 4.359 1.703 1 70.88 774 VAL B N 1
ATOM 13512 C CA . VAL B 1 774 ? -39.594 4.484 2.891 1 70.88 774 VAL B CA 1
ATOM 13513 C C . VAL B 1 774 ? -38.75 4.938 4.078 1 70.88 774 VAL B C 1
ATOM 13515 O O . VAL B 1 774 ? -39.125 5.828 4.828 1 70.88 774 VAL B O 1
ATOM 13518 N N . ASP B 1 775 ? -37.562 4.375 4.156 1 67.62 775 ASP B N 1
ATOM 13519 C CA . ASP B 1 775 ? -36.625 4.762 5.18 1 67.62 775 ASP B CA 1
ATOM 13520 C C . ASP B 1 775 ? -35.375 5.41 4.559 1 67.62 775 ASP B C 1
ATOM 13522 O O . ASP B 1 775 ? -34.469 4.715 4.082 1 67.62 775 ASP B O 1
ATOM 13526 N N . ARG B 1 776 ? -35.406 6.715 4.559 1 70.31 776 ARG B N 1
ATOM 13527 C CA . ARG B 1 776 ? -34.375 7.484 3.875 1 70.31 776 ARG B CA 1
ATOM 13528 C C . ARG B 1 776 ? -33 7.266 4.523 1 70.31 776 ARG B C 1
ATOM 13530 O O . ARG B 1 776 ? -31.984 7.207 3.834 1 70.31 776 ARG B O 1
ATOM 13537 N N . GLU B 1 777 ? -33.031 7.145 5.766 1 65.31 777 GLU B N 1
ATOM 13538 C CA . GLU B 1 777 ? -31.766 6.961 6.465 1 65.31 777 GLU B CA 1
ATOM 13539 C C . GLU B 1 777 ? -31.156 5.602 6.145 1 65.31 777 GLU B C 1
ATOM 13541 O O . GLU B 1 777 ? -29.953 5.496 5.91 1 65.31 777 GLU B O 1
ATOM 13546 N N . LEU B 1 778 ? -32.062 4.652 6.211 1 66.69 778 LEU B N 1
ATOM 13547 C CA . LEU B 1 778 ? -31.609 3.316 5.863 1 66.69 778 LEU B CA 1
ATOM 13548 C C . LEU B 1 778 ? -31.125 3.264 4.418 1 66.69 778 LEU B C 1
ATOM 13550 O O . LEU B 1 778 ? -30.125 2.623 4.113 1 66.69 778 LEU B O 1
ATOM 13554 N N . ALA B 1 779 ? -31.891 4.008 3.668 1 72.69 779 ALA B N 1
ATOM 13555 C CA . ALA B 1 779 ? -31.547 4.012 2.246 1 72.69 779 ALA B CA 1
ATOM 13556 C C . ALA B 1 779 ? -30.188 4.668 2.012 1 72.69 779 ALA B C 1
ATOM 13558 O O . ALA B 1 779 ? -29.391 4.188 1.202 1 72.69 779 ALA B O 1
ATOM 13559 N N . ALA B 1 780 ? -30 5.695 2.688 1 67.94 780 ALA B N 1
ATOM 13560 C CA . ALA B 1 780 ? -28.734 6.402 2.553 1 67.94 780 ALA B CA 1
ATOM 13561 C C . ALA B 1 780 ? -27.578 5.523 3.01 1 67.94 780 ALA B C 1
ATOM 13563 O O . ALA B 1 780 ? -26.516 5.512 2.383 1 67.94 780 ALA B O 1
ATOM 13564 N N . ARG B 1 781 ? -27.859 4.863 4.023 1 64.62 781 ARG B N 1
ATOM 13565 C CA . ARG B 1 781 ? -26.844 3.957 4.535 1 64.62 781 ARG B CA 1
ATOM 13566 C C . ARG B 1 781 ? -26.562 2.828 3.549 1 64.62 781 ARG B C 1
ATOM 13568 O O . ARG B 1 781 ? -25.406 2.467 3.32 1 64.62 781 ARG B O 1
ATOM 13575 N N . GLN B 1 782 ? -27.75 2.357 3.078 1 67.44 782 GLN B N 1
ATOM 13576 C CA . GLN B 1 782 ? -27.609 1.273 2.111 1 67.44 782 GLN B CA 1
ATOM 13577 C C . GLN B 1 782 ? -26.891 1.746 0.849 1 67.44 782 GLN B C 1
ATOM 13579 O O . GLN B 1 782 ? -26.078 1.016 0.28 1 67.44 782 GLN B O 1
ATOM 13584 N N . ALA B 1 783 ? -27.234 2.938 0.51 1 70.31 783 ALA B N 1
ATOM 13585 C CA . ALA B 1 783 ? -26.594 3.514 -0.671 1 70.31 783 ALA B CA 1
ATOM 13586 C C . ALA B 1 783 ? -25.094 3.717 -0.441 1 70.31 783 ALA B C 1
ATOM 13588 O O . ALA B 1 783 ? -24.281 3.463 -1.333 1 70.31 783 ALA B O 1
ATOM 13589 N N . SER B 1 784 ? -24.859 4.125 0.691 1 63.25 784 SER B N 1
ATOM 13590 C CA . SER B 1 784 ? -23.453 4.309 1.045 1 63.25 784 SER B CA 1
ATOM 13591 C C . SER B 1 784 ? -22.719 2.975 1.079 1 63.25 784 SER B C 1
ATOM 13593 O O . SER B 1 784 ? -21.578 2.879 0.616 1 63.25 784 SER B O 1
ATOM 13595 N N . GLU B 1 785 ? -23.453 2.07 1.625 1 62.56 785 GLU B N 1
ATOM 13596 C CA . GLU B 1 785 ? -22.891 0.727 1.684 1 62.56 785 GLU B CA 1
ATOM 13597 C C . GLU B 1 785 ? -22.688 0.154 0.285 1 62.56 785 GLU B C 1
ATOM 13599 O O . GLU B 1 785 ? -21.672 -0.507 0.021 1 62.56 785 GLU B O 1
ATOM 13604 N N . LEU B 1 786 ? -23.703 0.411 -0.477 1 69 786 LEU B N 1
ATOM 13605 C CA . LEU B 1 786 ? -23.594 -0.016 -1.868 1 69 786 LEU B CA 1
ATOM 13606 C C . LEU B 1 786 ? -22.391 0.614 -2.541 1 69 786 LEU B C 1
ATOM 13608 O O . LEU B 1 786 ? -21.609 -0.077 -3.203 1 69 786 LEU B O 1
ATOM 13612 N N . ALA B 1 787 ? -22.266 1.84 -2.332 1 63.31 787 ALA B N 1
ATOM 13613 C CA . ALA B 1 787 ? -21.141 2.562 -2.93 1 63.31 787 ALA B CA 1
ATOM 13614 C C . ALA B 1 787 ? -19.812 2.049 -2.396 1 63.31 787 ALA B C 1
ATOM 13616 O O . ALA B 1 787 ? -18.859 1.866 -3.16 1 63.31 787 ALA B O 1
ATOM 13617 N N . ASP B 1 788 ? -19.859 1.771 -1.158 1 56.88 788 ASP B N 1
ATOM 13618 C CA . ASP B 1 788 ? -18.656 1.296 -0.492 1 56.88 788 ASP B CA 1
ATOM 13619 C C . ASP B 1 788 ? -18.266 -0.099 -0.98 1 56.88 788 ASP B C 1
ATOM 13621 O O . ASP B 1 788 ? -17.094 -0.382 -1.201 1 56.88 788 ASP B O 1
ATOM 13625 N N . GLN B 1 789 ? -19.266 -0.891 -1.058 1 57.06 789 GLN B N 1
ATOM 13626 C CA . GLN B 1 789 ? -19.047 -2.27 -1.482 1 57.06 789 GLN B CA 1
ATOM 13627 C C . GLN B 1 789 ? -18.5 -2.326 -2.904 1 57.06 789 GLN B C 1
ATOM 13629 O O . GLN B 1 789 ? -17.609 -3.135 -3.199 1 57.06 789 GLN B O 1
ATOM 13634 N N . ILE B 1 790 ? -19.062 -1.475 -3.627 1 59.16 790 ILE B N 1
ATOM 13635 C CA . ILE B 1 790 ? -18.656 -1.485 -5.027 1 59.16 790 ILE B CA 1
ATOM 13636 C C . ILE B 1 790 ? -17.25 -0.886 -5.16 1 59.16 790 ILE B C 1
ATOM 13638 O O . ILE B 1 790 ? -16.422 -1.388 -5.926 1 59.16 790 ILE B O 1
ATOM 13642 N N . ASN B 1 791 ? -17.016 0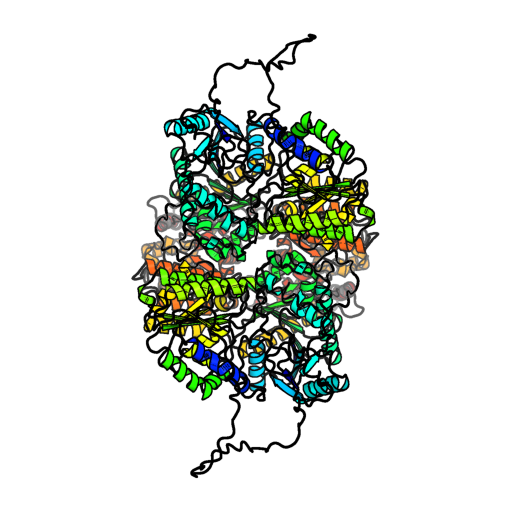.11 -4.461 1 52.88 791 ASN B N 1
ATOM 13643 C CA . ASN B 1 791 ? -15.719 0.776 -4.488 1 52.88 791 ASN B CA 1
ATOM 13644 C C . ASN B 1 791 ? -14.609 -0.131 -3.957 1 52.88 791 ASN B C 1
ATOM 13646 O O . ASN B 1 791 ? -13.484 -0.09 -4.445 1 52.88 791 ASN B O 1
ATOM 13650 N N . GLY B 1 792 ? -14.797 -0.662 -2.834 1 45.97 792 GLY B N 1
ATOM 13651 C CA . GLY B 1 792 ? -13.852 -1.591 -2.236 1 45.97 792 GLY B CA 1
ATOM 13652 C C . GLY B 1 792 ? -13.508 -2.754 -3.145 1 45.97 792 GLY B C 1
ATOM 13653 O O . GLY B 1 792 ? -12.359 -3.197 -3.182 1 45.97 792 GLY B O 1
ATOM 13654 N N . ALA B 1 793 ? -14.555 -3.295 -3.664 1 43.84 793 ALA B N 1
ATOM 13655 C CA . ALA B 1 793 ? -14.406 -4.48 -4.504 1 43.84 793 ALA B CA 1
ATOM 13656 C C . ALA B 1 793 ? -13.695 -4.141 -5.812 1 43.84 793 ALA B C 1
ATOM 13658 O O . ALA B 1 793 ? -12.984 -4.977 -6.375 1 43.84 793 ALA B O 1
ATOM 13659 N N . CYS B 1 794 ? -13.984 -2.945 -6.387 1 41.34 794 CYS B N 1
ATOM 13660 C CA . CYS B 1 794 ? -13.531 -2.68 -7.746 1 41.34 794 CYS B CA 1
ATOM 13661 C C . CYS B 1 794 ? -12.352 -1.724 -7.754 1 41.34 794 CYS B C 1
ATOM 13663 O O . CYS B 1 794 ? -12.492 -0.547 -7.418 1 41.34 794 CYS B O 1
ATOM 13665 N N . GLY B 1 795 ? -11.305 -2.055 -7.199 1 37.25 795 GLY B N 1
ATOM 13666 C CA . GLY B 1 795 ? -10.125 -1.225 -7.363 1 37.25 795 GLY B CA 1
ATOM 13667 C C . GLY B 1 795 ? -10.188 -0.328 -8.586 1 37.25 795 GLY B C 1
ATOM 13668 O O . GLY B 1 795 ? -11.062 0.54 -8.68 1 37.25 795 GLY B O 1
ATOM 13669 N N . ARG B 1 796 ? -9.203 -0.666 -9.695 1 39.59 796 ARG B N 1
ATOM 13670 C CA . ARG B 1 796 ? -8.992 -0.048 -11 1 39.59 796 ARG B CA 1
ATOM 13671 C C . ARG B 1 796 ? -10.219 -0.222 -11.891 1 39.59 796 ARG B C 1
ATOM 13673 O O . ARG B 1 796 ? -10.102 -0.658 -13.039 1 39.59 796 ARG B O 1
ATOM 13680 N N . ALA B 1 797 ? -11.195 -0.531 -11.383 1 44.22 797 ALA B N 1
ATOM 13681 C CA . ALA B 1 797 ? -12.234 -0.874 -12.359 1 44.22 797 ALA B CA 1
ATOM 13682 C C . ALA B 1 797 ? -12.594 0.332 -13.219 1 44.22 797 ALA B C 1
ATOM 13684 O O . ALA B 1 797 ? -12.469 1.478 -12.781 1 44.22 797 ALA B O 1
ATOM 13685 N N . ASP B 1 798 ? -12.695 0.04 -14.398 1 49.69 798 ASP B N 1
ATOM 13686 C CA . ASP B 1 798 ? -13.125 0.852 -15.531 1 49.69 798 ASP B CA 1
ATOM 13687 C C . ASP B 1 798 ? -14.453 1.543 -15.242 1 49.69 798 ASP B C 1
ATOM 13689 O O . ASP B 1 798 ? -15.18 1.911 -16.156 1 49.69 798 ASP B O 1
ATOM 13693 N N . PHE B 1 799 ? -14.891 1.496 -13.805 1 55.16 799 PHE B N 1
ATOM 13694 C CA . PHE B 1 799 ? -16.125 2.244 -13.594 1 55.16 799 PHE B CA 1
ATOM 13695 C C . PHE B 1 799 ? -16 3.182 -12.398 1 55.16 799 PHE B C 1
ATOM 13697 O O . PHE B 1 799 ? -15.094 3.035 -11.586 1 55.16 799 PHE B O 1
ATOM 13704 N N . HIS B 1 800 ? -16.594 4.23 -12.445 1 59.91 800 HIS B N 1
ATOM 13705 C CA . HIS B 1 800 ? -16.625 5.25 -11.406 1 59.91 800 HIS B CA 1
ATOM 13706 C C . HIS B 1 800 ? -17.969 5.277 -10.695 1 59.91 800 HIS B C 1
ATOM 13708 O O . HIS B 1 800 ? -19 4.973 -11.297 1 59.91 800 HIS B O 1
ATOM 13714 N N . VAL B 1 801 ? -17.906 5.383 -9.312 1 61.25 801 VAL B N 1
ATOM 13715 C CA . VAL B 1 801 ? -19.125 5.523 -8.516 1 61.25 801 VAL B CA 1
ATOM 13716 C C . VAL B 1 801 ? -19.312 6.984 -8.117 1 61.25 801 VAL B C 1
ATOM 13718 O O . VAL B 1 801 ? -18.375 7.629 -7.641 1 61.25 801 VAL B O 1
ATOM 13721 N N . ILE B 1 802 ? -20.422 7.629 -8.594 1 60.22 802 ILE B N 1
ATOM 13722 C CA . ILE B 1 802 ? -20.781 8.992 -8.219 1 60.22 802 ILE B CA 1
ATOM 13723 C C . ILE B 1 802 ? -21.938 8.961 -7.223 1 60.22 802 ILE B C 1
ATOM 13725 O O . ILE B 1 802 ? -23.016 8.438 -7.527 1 60.22 802 ILE B O 1
ATOM 13729 N N . ARG B 1 803 ? -21.547 9.367 -6.008 1 58.28 803 ARG B N 1
ATOM 13730 C CA . ARG B 1 803 ? -22.625 9.469 -5.02 1 58.28 803 ARG B CA 1
ATOM 13731 C C . ARG B 1 803 ? -23.312 10.828 -5.102 1 58.28 803 ARG B C 1
ATOM 13733 O O . ARG B 1 803 ? -22.656 11.867 -5.062 1 58.28 803 ARG B O 1
ATOM 13740 N N . GLU B 1 804 ? -24.578 10.805 -5.438 1 58.19 804 GLU B N 1
ATOM 13741 C CA . GLU B 1 804 ? -25.406 11.992 -5.402 1 58.19 804 GLU B CA 1
ATOM 13742 C C . GLU B 1 804 ? -26.25 12.047 -4.125 1 58.19 804 GLU B C 1
ATOM 13744 O O . GLU B 1 804 ? -26.109 11.18 -3.256 1 58.19 804 GLU B O 1
ATOM 13749 N N . ALA B 1 805 ? -26.953 13.109 -3.861 1 57.62 805 ALA B N 1
ATOM 13750 C CA . ALA B 1 805 ? -27.734 13.32 -2.645 1 57.62 805 ALA B CA 1
ATOM 13751 C C . ALA B 1 805 ? -28.672 12.141 -2.381 1 57.62 805 ALA B C 1
ATOM 13753 O O . ALA B 1 805 ? -28.828 11.711 -1.237 1 57.62 805 ALA B O 1
ATOM 13754 N N . THR B 1 806 ? -29.266 11.594 -3.381 1 66.19 806 THR B N 1
ATOM 13755 C CA . THR B 1 806 ? -30.25 10.531 -3.162 1 66.19 806 THR B CA 1
ATOM 13756 C C . THR B 1 806 ? -30.016 9.375 -4.129 1 66.19 806 THR B C 1
ATOM 13758 O O . THR B 1 806 ? -30.938 8.609 -4.422 1 66.19 806 THR B O 1
ATOM 13761 N N . SER B 1 807 ? -28.875 9.336 -4.676 1 73.25 807 SER B N 1
ATOM 13762 C CA . SER B 1 807 ? -28.625 8.25 -5.617 1 73.25 807 SER B CA 1
ATOM 13763 C C . SER B 1 807 ? -27.141 7.906 -5.688 1 73.25 807 SER B C 1
ATOM 13765 O O . SER B 1 807 ? -26.297 8.719 -5.309 1 73.25 807 SER B O 1
ATOM 13767 N N . VAL B 1 808 ? -26.891 6.602 -6.008 1 74.88 808 VAL B N 1
ATOM 13768 C CA . VAL B 1 808 ? -25.531 6.141 -6.289 1 74.88 808 VAL B CA 1
ATOM 13769 C C . VAL B 1 808 ? -25.438 5.676 -7.742 1 74.88 808 VAL B C 1
ATOM 13771 O O . VAL B 1 808 ? -26.188 4.785 -8.164 1 74.88 808 VAL B O 1
ATOM 13774 N N . LYS B 1 809 ? -24.672 6.43 -8.484 1 73 809 LYS B N 1
ATOM 13775 C CA . LYS B 1 809 ? -24.547 6.141 -9.914 1 73 809 LYS B CA 1
ATOM 13776 C C . LYS B 1 809 ? -23.219 5.43 -10.203 1 73 809 LYS B C 1
ATOM 13778 O O . LYS B 1 809 ? -22.188 5.766 -9.617 1 73 809 LYS B O 1
ATOM 13783 N N . PHE B 1 810 ? -23.344 4.285 -10.914 1 71.88 810 PHE B N 1
ATOM 13784 C CA . PHE B 1 810 ? -22.188 3.523 -11.344 1 71.88 810 PHE B CA 1
ATOM 13785 C C . PHE B 1 810 ? -21.984 3.631 -12.852 1 71.88 810 PHE B C 1
ATOM 13787 O O . PHE B 1 810 ? -22.953 3.561 -13.609 1 71.88 810 PHE B O 1
ATOM 13794 N N . GLY B 1 811 ? -20.781 3.986 -13.383 1 66.88 811 GLY B N 1
ATOM 13795 C CA . GLY B 1 811 ? -20.516 4.059 -14.805 1 66.88 811 GLY B CA 1
ATOM 13796 C C . GLY B 1 811 ? -19.047 3.832 -15.148 1 66.88 811 GLY B C 1
ATOM 13797 O O . GLY B 1 811 ? -18.203 3.768 -14.258 1 66.88 811 GLY B O 1
ATOM 13798 N N . PRO B 1 812 ? -18.641 3.32 -16.359 1 59.44 812 PRO B N 1
ATOM 13799 C CA . PRO B 1 812 ? -17.266 3.078 -16.766 1 59.44 812 PRO B CA 1
ATOM 13800 C C . PRO B 1 812 ? -16.359 4.293 -16.547 1 59.44 812 PRO B C 1
ATOM 13802 O O . PRO B 1 812 ? -16.828 5.434 -16.578 1 59.44 812 PRO B O 1
ATOM 13805 N N . LEU B 1 813 ? -15.109 3.99 -16.25 1 51.41 813 LEU B N 1
ATOM 13806 C CA . LEU B 1 813 ? -14.125 5.047 -16.047 1 51.41 813 LEU B CA 1
ATOM 13807 C C . LEU B 1 813 ? -14.055 5.977 -17.25 1 51.41 813 LEU B C 1
ATOM 13809 O O . LEU B 1 813 ? -13.898 7.191 -17.094 1 51.41 813 LEU B O 1
ATOM 13813 N N . HIS B 1 814 ? -14.07 5.348 -18.469 1 46.59 814 HIS B N 1
ATOM 13814 C CA . HIS B 1 814 ? -13.961 6.066 -19.734 1 46.59 814 HIS B CA 1
ATOM 13815 C C . HIS B 1 814 ? -15.188 6.938 -19.984 1 46.59 814 HIS B C 1
ATOM 13817 O O . HIS B 1 814 ? -15.156 7.836 -20.828 1 46.59 814 HIS B O 1
ATOM 13823 N N . ALA B 1 815 ? -16.172 6.469 -19.391 1 46.78 815 ALA B N 1
ATOM 13824 C CA . ALA B 1 815 ? -17.359 7.312 -19.406 1 46.78 815 ALA B CA 1
ATOM 13825 C C . ALA B 1 815 ? -17.109 8.625 -18.656 1 46.78 815 ALA B C 1
ATOM 13827 O O . ALA B 1 815 ? -17.922 9.547 -18.734 1 46.78 815 ALA B O 1
ATOM 13828 N N . ALA B 1 816 ? -16.141 8.57 -17.922 1 44.91 816 ALA B N 1
ATOM 13829 C CA . ALA B 1 816 ? -15.734 9.805 -17.25 1 44.91 816 ALA B CA 1
ATOM 13830 C C . ALA B 1 816 ? -15.453 10.914 -18.266 1 44.91 816 ALA B C 1
ATOM 13832 O O . ALA B 1 816 ? -15.633 12.094 -17.969 1 44.91 816 ALA B O 1
ATOM 13833 N N . LEU B 1 817 ? -14.805 10.5 -19.344 1 51.19 817 LEU B N 1
ATOM 13834 C CA . LEU B 1 817 ? -14.578 11.586 -20.281 1 51.19 817 LEU B CA 1
ATOM 13835 C C . LEU B 1 817 ? -15.898 12.148 -20.797 1 51.19 817 LEU B C 1
ATOM 13837 O O . LEU B 1 817 ? -15.945 13.273 -21.297 1 51.19 817 LEU B O 1
ATOM 13841 N N . GLY B 1 818 ? -17.047 11.406 -20.297 1 62.31 818 GLY B N 1
ATOM 13842 C CA . GLY B 1 818 ? -18.375 11.969 -20.109 1 62.31 818 GLY B CA 1
ATOM 13843 C C . GLY B 1 818 ? -18.891 12.719 -21.328 1 62.31 818 GLY B C 1
ATOM 13844 O O . GLY B 1 818 ? -18.594 12.336 -22.469 1 62.31 818 GLY B O 1
ATOM 13845 N N . ASN B 1 819 ? -19.656 13.531 -21.188 1 76.62 819 ASN B N 1
ATOM 13846 C CA . ASN B 1 819 ? -20.25 14.445 -22.172 1 76.62 819 ASN B CA 1
ATOM 13847 C C . ASN B 1 819 ? -19.172 15.18 -22.969 1 76.62 819 ASN B C 1
ATOM 13849 O O . ASN B 1 819 ? -19.406 15.586 -24.109 1 76.62 819 ASN B O 1
ATOM 13853 N N . GLY B 1 820 ? -17.953 15.141 -22.391 1 76.31 820 GLY B N 1
ATOM 13854 C CA . GLY B 1 820 ? -16.875 15.828 -23.078 1 76.31 820 GLY B CA 1
ATOM 13855 C C . GLY B 1 820 ? -16.344 15.055 -24.281 1 76.31 820 GLY B C 1
ATOM 13856 O O . GLY B 1 820 ? -16.031 15.648 -25.312 1 76.31 820 GLY B O 1
ATOM 13857 N N . ARG B 1 821 ? -16.297 13.812 -24.234 1 75.12 821 ARG B N 1
ATOM 13858 C CA . ARG B 1 821 ? -15.852 12.977 -25.344 1 75.12 821 ARG B CA 1
ATOM 13859 C C . ARG B 1 821 ? -16.844 13.023 -26.5 1 75.12 821 ARG B C 1
ATOM 13861 O O . ARG B 1 821 ? -16.438 13.086 -27.672 1 75.12 821 ARG B O 1
ATOM 13868 N N . ALA B 1 822 ? -18.047 12.883 -26.156 1 81.44 822 ALA B N 1
ATOM 13869 C CA . ALA B 1 822 ? -19.062 12.977 -27.188 1 81.44 822 ALA B CA 1
ATOM 13870 C C . ALA B 1 822 ? -19 14.328 -27.891 1 81.44 822 ALA B C 1
ATOM 13872 O O . ALA B 1 822 ? -19.109 14.406 -29.125 1 81.44 822 ALA B O 1
ATOM 13873 N N . ALA B 1 823 ? -18.797 15.32 -27.078 1 85.44 823 ALA B N 1
ATOM 13874 C CA . ALA B 1 823 ? -18.703 16.656 -27.641 1 85.44 823 ALA B CA 1
ATOM 13875 C C . ALA B 1 823 ? -17.484 16.781 -28.562 1 85.44 823 ALA B C 1
ATOM 13877 O O . ALA B 1 823 ? -17.562 17.406 -29.625 1 85.44 823 ALA B O 1
ATOM 13878 N N . THR B 1 824 ? -16.453 16.219 -28.109 1 79.19 824 THR B N 1
ATOM 13879 C CA . THR B 1 824 ? -15.258 16.234 -28.938 1 79.19 824 THR B CA 1
ATOM 13880 C C . THR B 1 824 ? -15.516 15.5 -30.266 1 79.19 824 THR B C 1
ATOM 13882 O O . THR B 1 824 ? -15.094 15.969 -31.328 1 79.19 824 THR B O 1
ATOM 13885 N N . TYR B 1 825 ? -16.156 14.43 -30.156 1 77.44 825 TYR B N 1
ATOM 13886 C CA . TYR B 1 825 ? -16.516 13.672 -31.359 1 77.44 825 TYR B CA 1
ATOM 13887 C C . TYR B 1 825 ? -17.359 14.523 -32.312 1 77.44 825 TYR B C 1
ATOM 13889 O O . TYR B 1 825 ? -17.141 14.516 -33.5 1 77.44 825 TYR B O 1
ATOM 13897 N N . ILE B 1 826 ? -18.281 15.172 -31.797 1 84.81 826 ILE B N 1
ATOM 13898 C CA . ILE B 1 826 ? -19.188 16 -32.594 1 84.81 826 ILE B CA 1
ATOM 13899 C C . ILE B 1 826 ? -18.391 17.078 -33.312 1 84.81 826 ILE B C 1
ATOM 13901 O O . ILE B 1 826 ? -18.547 17.297 -34.531 1 84.81 826 ILE B O 1
ATOM 13905 N N . LEU B 1 827 ? -17.562 17.703 -32.5 1 81.75 827 LEU B N 1
ATOM 13906 C CA . LEU B 1 827 ? -16.781 18.797 -33.094 1 81.75 827 LEU B CA 1
ATOM 13907 C C . LEU B 1 827 ? -15.836 18.281 -34.156 1 81.75 827 LEU B C 1
ATOM 13909 O O . LEU B 1 827 ? -15.641 18.938 -35.188 1 81.75 827 LEU B O 1
ATOM 13913 N N . ASP B 1 828 ? -15.336 17.172 -33.938 1 72.06 828 ASP B N 1
ATOM 13914 C CA . ASP B 1 828 ? -14.367 16.594 -34.875 1 72.06 828 ASP B CA 1
ATOM 13915 C C . ASP B 1 828 ? -15.039 16.172 -36.188 1 72.06 828 ASP B C 1
ATOM 13917 O O . ASP B 1 828 ? -14.398 16.141 -37.219 1 72.06 828 ASP B O 1
ATOM 13921 N N . HIS B 1 829 ? -16.281 15.906 -36.094 1 73.69 829 HIS B N 1
ATOM 13922 C CA . HIS B 1 829 ? -16.984 15.406 -37.281 1 73.69 829 HIS B CA 1
ATOM 13923 C C . HIS B 1 829 ? -17.812 16.5 -37.938 1 73.69 829 HIS B C 1
ATOM 13925 O O . HIS B 1 829 ? -18.547 16.25 -38.906 1 73.69 829 HIS B O 1
ATOM 13931 N N . LEU B 1 830 ? -17.672 17.656 -37.438 1 78.69 830 LEU B N 1
ATOM 13932 C CA . LEU B 1 830 ? -18.344 18.797 -38.062 1 78.69 830 LEU B CA 1
ATOM 13933 C C . LEU B 1 830 ? -17.531 19.359 -39.219 1 78.69 830 LEU B C 1
ATOM 13935 O O . LEU B 1 830 ? -16.297 19.422 -39.156 1 78.69 830 LEU B O 1
ATOM 13939 N N . PRO B 1 831 ? -18.203 19.547 -40.281 1 71.06 831 PRO B N 1
ATOM 13940 C CA . PRO B 1 831 ? -17.453 20.203 -41.375 1 71.06 831 PRO B CA 1
ATOM 13941 C C . PRO B 1 831 ? -16.875 21.562 -40.969 1 71.06 831 PRO B C 1
ATOM 13943 O O . PRO B 1 831 ? -17.375 22.188 -40 1 71.06 831 PRO B O 1
ATOM 13946 N N . ASN B 1 832 ? -15.883 22.031 -41.594 1 68.88 832 ASN B N 1
ATOM 13947 C CA . ASN B 1 832 ? -15.195 23.266 -41.25 1 68.88 832 ASN B CA 1
ATOM 13948 C C . ASN B 1 832 ? -16.141 24.469 -41.281 1 68.88 832 ASN B C 1
ATOM 13950 O O . ASN B 1 832 ? -16.031 25.391 -40.5 1 68.88 832 ASN B O 1
ATOM 13954 N N . THR B 1 833 ? -17.016 24.328 -42.219 1 72.56 833 THR B N 1
ATOM 13955 C CA . THR B 1 833 ? -17.953 25.438 -42.406 1 72.56 833 THR B CA 1
ATOM 13956 C C . THR B 1 833 ? -18.922 25.531 -41.219 1 72.56 833 THR B C 1
ATOM 13958 O O . THR B 1 833 ? -19.453 26.594 -40.938 1 72.56 833 THR B O 1
ATOM 13961 N N . ARG B 1 834 ? -18.984 24.453 -40.469 1 78.69 834 ARG B N 1
ATOM 13962 C CA . ARG B 1 834 ? -19.953 24.438 -39.375 1 78.69 834 ARG B CA 1
ATOM 13963 C C . ARG B 1 834 ? -19.25 24.359 -38.031 1 78.69 834 ARG B C 1
ATOM 13965 O O . ARG B 1 834 ? -19.875 24.031 -37 1 78.69 834 ARG B O 1
ATOM 13972 N N . TYR B 1 835 ? -18.031 24.594 -38.125 1 82.69 835 TYR B N 1
ATOM 13973 C CA . TYR B 1 835 ? -17.328 24.609 -36.844 1 82.69 835 TYR B CA 1
ATOM 13974 C C . TYR B 1 835 ? -17.766 25.797 -36 1 82.69 835 TYR B C 1
ATOM 13976 O O . TYR B 1 835 ? -17.797 26.938 -36.469 1 82.69 835 TYR B O 1
ATOM 13984 N N . PRO B 1 836 ? -18.031 25.578 -34.812 1 85.06 836 PRO B N 1
ATOM 13985 C CA . PRO B 1 836 ? -18.719 26.625 -34.031 1 85.06 836 PRO B CA 1
ATOM 13986 C C . PRO B 1 836 ? -17.781 27.766 -33.625 1 85.06 836 PRO B C 1
ATOM 13988 O O . PRO B 1 836 ? -16.625 27.531 -33.312 1 85.06 836 PRO B O 1
ATOM 13991 N N . GLU B 1 837 ? -18.266 28.922 -33.875 1 85.94 837 GLU B N 1
ATOM 13992 C CA . GLU B 1 837 ? -17.625 30.125 -33.344 1 85.94 837 GLU B CA 1
ATOM 13993 C C . GLU B 1 837 ? -18.234 30.531 -31.984 1 85.94 837 GLU B C 1
ATOM 13995 O O . GLU B 1 837 ? -17.719 31.406 -31.297 1 85.94 837 GLU B O 1
ATOM 14000 N N . PHE B 1 838 ? -19.312 29.984 -31.75 1 90 838 PHE B N 1
ATOM 14001 C CA . PHE B 1 838 ? -20.078 30.172 -30.531 1 90 838 PHE B CA 1
ATOM 14002 C C . PHE B 1 838 ? -20.469 28.844 -29.906 1 90 838 PHE B C 1
ATOM 14004 O O . PHE B 1 838 ? -21.078 28 -30.562 1 90 838 PHE B O 1
ATOM 14011 N N . LEU B 1 839 ? -19.984 28.641 -28.688 1 92.06 839 LEU B N 1
ATOM 14012 C CA . LEU B 1 839 ? -20.312 27.406 -27.969 1 92.06 839 LEU B CA 1
ATOM 14013 C C . LEU B 1 839 ? -20.984 27.703 -26.641 1 92.06 839 LEU B C 1
ATOM 14015 O O . LEU B 1 839 ? -20.422 28.453 -25.828 1 92.06 839 LEU B O 1
ATOM 14019 N N . PHE B 1 840 ? -22.172 27.219 -26.484 1 93 840 PHE B N 1
ATOM 14020 C CA . PHE B 1 840 ? -22.953 27.438 -25.266 1 93 840 PHE B CA 1
ATOM 14021 C C . PHE B 1 840 ? -23.281 26.109 -24.578 1 93 840 PHE B C 1
ATOM 14023 O O . PHE B 1 840 ? -23.969 25.266 -25.156 1 93 840 PHE B O 1
ATOM 14030 N N . ALA B 1 841 ? -22.719 25.906 -23.469 1 92 841 ALA B N 1
ATOM 14031 C CA . ALA B 1 841 ? -22.984 24.703 -22.688 1 92 841 ALA B CA 1
ATOM 14032 C C . ALA B 1 841 ? -23.656 25.047 -21.359 1 92 841 ALA B C 1
ATOM 14034 O O . ALA B 1 841 ? -23.156 25.875 -20.594 1 92 841 ALA B O 1
ATOM 14035 N N . ALA B 1 842 ? -24.781 24.484 -21.109 1 91.06 842 ALA B N 1
ATOM 14036 C CA . ALA B 1 842 ? -25.531 24.766 -19.891 1 91.06 842 ALA B CA 1
ATOM 14037 C C . ALA B 1 842 ? -26.031 23.484 -19.234 1 91.06 842 ALA B C 1
ATOM 14039 O O . ALA B 1 842 ? -26.453 22.562 -19.938 1 91.06 842 ALA B O 1
ATOM 14040 N N . GLY B 1 843 ? -25.891 23.422 -18.031 1 85.56 843 GLY B N 1
ATOM 14041 C CA . GLY B 1 843 ? -26.344 22.25 -17.297 1 85.56 843 GLY B CA 1
ATOM 14042 C C . GLY B 1 843 ? -26.312 22.438 -15.789 1 85.56 843 GLY B C 1
ATOM 14043 O O . GLY B 1 843 ? -25.812 23.453 -15.297 1 85.56 843 GLY B O 1
ATOM 14044 N N . GLY B 1 844 ? -26.859 21.469 -15.023 1 77 844 GLY B N 1
ATOM 14045 C CA . GLY B 1 844 ? -26.891 21.562 -13.57 1 77 844 GLY B CA 1
ATOM 14046 C C . GLY B 1 844 ? -26.422 20.297 -12.883 1 77 844 GLY B C 1
ATOM 14047 O O . GLY B 1 844 ? -26.234 20.281 -11.664 1 77 844 GLY B O 1
ATOM 14048 N N . SER B 1 845 ? -26.266 19.297 -13.664 1 72.69 845 SER B N 1
ATOM 14049 C CA . SER B 1 845 ? -25.906 18.016 -13.055 1 72.69 845 SER B CA 1
ATOM 14050 C C . SER B 1 845 ? -24.391 17.844 -13.008 1 72.69 845 SER B C 1
ATOM 14052 O O . SER B 1 845 ? -23.656 18.609 -13.633 1 72.69 845 SER B O 1
ATOM 14054 N N . ARG B 1 846 ? -23.953 16.938 -12.234 1 69.12 846 ARG B N 1
ATOM 14055 C CA . ARG B 1 846 ? -22.531 16.656 -12.094 1 69.12 846 ARG B CA 1
ATOM 14056 C C . ARG B 1 846 ? -21.938 16.141 -13.406 1 69.12 846 ARG B C 1
ATOM 14058 O O . ARG B 1 846 ? -20.766 16.359 -13.695 1 69.12 846 ARG B O 1
ATOM 14065 N N . SER B 1 847 ? -22.766 15.508 -14.164 1 69.25 847 SER B N 1
ATOM 14066 C CA . SER B 1 847 ? -22.312 14.984 -15.445 1 69.25 847 SER B CA 1
ATOM 14067 C C . SER B 1 847 ? -21.953 16.109 -16.406 1 69.25 847 SER B C 1
ATOM 14069 O O . SER B 1 847 ? -21.156 15.914 -17.328 1 69.25 847 SER B O 1
ATOM 14071 N N . SER B 1 848 ? -22.531 17.234 -16.141 1 77.62 848 SER B N 1
ATOM 14072 C CA . SER B 1 848 ? -22.266 18.375 -17.016 1 77.62 848 SER B CA 1
ATOM 14073 C C . SER B 1 848 ? -20.875 18.969 -16.75 1 77.62 848 SER B C 1
ATOM 14075 O O . SER B 1 848 ? -20.344 19.719 -17.578 1 77.62 848 SER B O 1
ATOM 14077 N N . GLU B 1 849 ? -20.422 18.672 -15.609 1 77.38 849 GLU B N 1
ATOM 14078 C CA . GLU B 1 849 ? -19.141 19.281 -15.227 1 77.38 849 GLU B CA 1
ATOM 14079 C C . GLU B 1 849 ? -18.031 18.859 -16.188 1 77.38 849 GLU B C 1
ATOM 14081 O O . GLU B 1 849 ? -17.141 19.656 -16.484 1 77.38 849 GLU B O 1
ATOM 14086 N N . THR B 1 850 ? -18.094 17.672 -16.625 1 77.06 850 THR B N 1
ATOM 14087 C CA . THR B 1 850 ? -17.109 17.219 -17.594 1 77.06 850 THR B CA 1
ATOM 14088 C C . THR B 1 850 ? -17.25 18 -18.906 1 77.06 850 THR B C 1
ATOM 14090 O O . THR B 1 850 ? -16.25 18.312 -19.547 1 77.06 850 THR B O 1
ATOM 14093 N N . LEU B 1 851 ? -18.422 18.266 -19.25 1 84.62 851 LEU B N 1
ATOM 14094 C CA . LEU B 1 851 ? -18.688 19.062 -20.453 1 84.62 851 LEU B CA 1
ATOM 14095 C C . LEU B 1 851 ? -18.172 20.484 -20.297 1 84.62 851 LEU B C 1
ATOM 14097 O O . LEU B 1 851 ? -17.609 21.047 -21.234 1 84.62 851 LEU B O 1
ATOM 14101 N N . PHE B 1 852 ? -18.422 21.016 -19.078 1 86.19 852 PHE B N 1
ATOM 14102 C CA . PHE B 1 852 ? -17.938 22.359 -18.812 1 86.19 852 PHE B CA 1
ATOM 14103 C C . PHE B 1 852 ? -16.422 22.422 -18.906 1 86.19 852 PHE B C 1
ATOM 14105 O O . PHE B 1 852 ? -15.867 23.328 -19.531 1 86.19 852 PHE B O 1
ATOM 14112 N N . ARG B 1 853 ? -15.852 21.5 -18.328 1 79.31 853 ARG B N 1
ATOM 14113 C CA . ARG B 1 853 ? -14.391 21.438 -18.359 1 79.31 853 ARG B CA 1
ATOM 14114 C C . ARG B 1 853 ? -13.883 21.359 -19.797 1 79.31 853 ARG B C 1
ATOM 14116 O O . ARG B 1 853 ? -12.945 22.062 -20.172 1 79.31 853 ARG B O 1
ATOM 14123 N N . TRP B 1 854 ? -14.5 20.5 -20.578 1 80.56 854 TRP B N 1
ATOM 14124 C CA . TRP B 1 854 ? -14.156 20.344 -21.984 1 80.56 854 TRP B CA 1
ATOM 14125 C C . TRP B 1 854 ? -14.32 21.656 -22.75 1 80.56 854 TRP B C 1
ATOM 14127 O O . TRP B 1 854 ? -13.422 22.062 -23.484 1 80.56 854 TRP B O 1
ATOM 14137 N N . ALA B 1 855 ? -15.391 22.25 -22.531 1 84.94 855 ALA B N 1
ATOM 14138 C CA . ALA B 1 855 ? -15.695 23.5 -23.25 1 84.94 855 ALA B CA 1
ATOM 14139 C C . ALA B 1 855 ? -14.719 24.609 -22.859 1 84.94 855 ALA B C 1
ATOM 14141 O O . ALA B 1 855 ? -14.25 25.359 -23.719 1 84.94 855 ALA B O 1
ATOM 14142 N N . ASN B 1 856 ? -14.484 24.625 -21.578 1 81.25 856 ASN B N 1
ATOM 14143 C CA . ASN B 1 856 ? -13.562 25.656 -21.109 1 81.25 856 ASN B CA 1
ATOM 14144 C C . ASN B 1 856 ? -12.156 25.438 -21.656 1 81.25 856 ASN B C 1
ATOM 14146 O O . ASN B 1 856 ? -11.453 26.391 -21.969 1 81.25 856 ASN B O 1
ATOM 14150 N N . GLU B 1 857 ? -11.742 24.25 -21.688 1 74.12 857 GLU B N 1
ATOM 14151 C CA . GLU B 1 857 ? -10.438 23.938 -22.25 1 74.12 857 GLU B CA 1
ATOM 14152 C C . GLU B 1 857 ? -10.367 24.297 -23.734 1 74.12 857 GLU B C 1
ATOM 14154 O O . GLU B 1 857 ? -9.336 24.766 -24.203 1 74.12 857 GLU B O 1
ATOM 14159 N N . LEU B 1 858 ? -11.422 24.047 -24.422 1 75.56 858 LEU B N 1
ATOM 14160 C CA . LEU B 1 858 ? -11.508 24.391 -25.828 1 75.56 858 LEU B CA 1
ATOM 14161 C C . LEU B 1 858 ? -11.359 25.891 -26.047 1 75.56 858 LEU B C 1
ATOM 14163 O O . LEU B 1 858 ? -10.828 26.328 -27.062 1 75.56 858 LEU B O 1
ATOM 14167 N N . ALA B 1 859 ? -11.875 26.609 -25.109 1 72.31 859 ALA B N 1
ATOM 14168 C CA . ALA B 1 859 ? -11.812 28.062 -25.203 1 72.31 859 ALA B CA 1
ATOM 14169 C C . ALA B 1 859 ? -10.367 28.562 -25.125 1 72.31 859 ALA B C 1
ATOM 14171 O O . ALA B 1 859 ? -10.008 29.547 -25.766 1 72.31 859 ALA B O 1
ATOM 14172 N N . VAL B 1 860 ? -9.617 27.938 -24.266 1 61.78 860 VAL B N 1
ATOM 14173 C CA . VAL B 1 860 ? -8.25 28.375 -24.031 1 61.78 860 VAL B CA 1
ATOM 14174 C C . VAL B 1 860 ? -7.348 27.859 -25.156 1 61.78 860 VAL B C 1
ATOM 14176 O O . VAL B 1 860 ? -6.473 28.578 -25.641 1 61.78 860 VAL B O 1
ATOM 14179 N N . ALA B 1 861 ? -7.469 26.641 -25.484 1 53.91 861 ALA B N 1
ATOM 14180 C CA . ALA B 1 861 ? -6.652 26.047 -26.531 1 53.91 861 ALA B CA 1
ATOM 14181 C C . ALA B 1 861 ? -7.52 25.484 -27.656 1 53.91 861 ALA B C 1
ATOM 14183 O O . ALA B 1 861 ? -7.883 24.297 -27.641 1 53.91 861 ALA B O 1
ATOM 14184 N N . PRO B 1 862 ? -8.055 26.438 -28.406 1 50.34 862 PRO B N 1
ATOM 14185 C CA . PRO B 1 862 ? -8.891 25.953 -29.516 1 50.34 862 PRO B CA 1
ATOM 14186 C C . PRO B 1 862 ? -8.172 24.922 -30.391 1 50.34 862 PRO B C 1
ATOM 14188 O O . PRO B 1 862 ? -6.941 24.938 -30.469 1 50.34 862 PRO B O 1
ATOM 14191 N N . VAL B 1 863 ? -8.711 23.859 -30.594 1 45.34 863 VAL B N 1
ATOM 14192 C CA . VAL B 1 863 ? -8.125 22.781 -31.391 1 45.34 863 VAL B CA 1
ATOM 14193 C C . VAL B 1 863 ? -7.348 23.375 -32.562 1 45.34 863 VAL B C 1
ATOM 14195 O O . VAL B 1 863 ? -7.934 24 -33.438 1 45.34 863 VAL B O 1
ATOM 14198 N N . ALA B 1 864 ? -6.199 23.75 -32.375 1 41.06 864 ALA B N 1
ATOM 14199 C CA . ALA B 1 864 ? -5.285 24.359 -33.344 1 41.06 864 ALA B CA 1
ATOM 14200 C C . ALA B 1 864 ? -5.363 23.672 -34.688 1 41.06 864 ALA B C 1
ATOM 14202 O O . ALA B 1 864 ? -5.16 24.297 -35.719 1 41.06 864 ALA B O 1
ATOM 14203 N N . SER B 1 865 ? -5.359 22.453 -34.688 1 41.59 865 SER B N 1
ATOM 14204 C CA . SER B 1 865 ? -4.965 21.672 -35.844 1 41.59 865 SER B CA 1
ATOM 14205 C C . SER B 1 865 ? -5.934 21.859 -37.031 1 41.59 865 SER B C 1
ATOM 14207 O O . SER B 1 865 ? -5.656 21.453 -38.156 1 41.59 865 SER B O 1
ATOM 14209 N N . ARG B 1 866 ? -7.152 22.297 -36.719 1 43.44 866 ARG B N 1
ATOM 14210 C CA . ARG B 1 866 ? -8.078 22.266 -37.844 1 43.44 866 ARG B CA 1
ATOM 14211 C C . ARG B 1 866 ? -8.008 23.578 -38.625 1 43.44 866 ARG B C 1
ATOM 14213 O O . ARG B 1 866 ? -8.461 23.641 -39.781 1 43.44 866 ARG B O 1
ATOM 14220 N N . PHE B 1 867 ? -7.672 24.734 -38.031 1 44.12 867 PHE B N 1
ATOM 14221 C CA . PHE B 1 867 ? -7.844 25.984 -38.781 1 44.12 867 PHE B CA 1
ATOM 14222 C C . PHE B 1 867 ? -6.492 26.578 -39.156 1 44.12 867 PHE B C 1
ATOM 14224 O O . PHE B 1 867 ? -5.5 26.391 -38.438 1 44.12 867 PHE B O 1
ATOM 14231 N N . GLU B 1 868 ? -6.266 26.906 -40.406 1 39.47 868 GLU B N 1
ATOM 14232 C CA . GLU B 1 868 ? -5.168 27.703 -40.938 1 39.47 868 GLU B CA 1
ATOM 14233 C C . GLU B 1 868 ? -4.887 28.906 -40.062 1 39.47 868 GLU B C 1
ATOM 14235 O O . GLU B 1 868 ? -5.766 29.359 -39.312 1 39.47 868 GLU B O 1
ATOM 14240 N N . GLU B 1 869 ? -3.662 29.375 -39.906 1 40.28 869 GLU B N 1
ATOM 14241 C CA . GLU B 1 869 ? -3.174 30.531 -39.156 1 40.28 869 GLU B CA 1
ATOM 14242 C C . GLU B 1 869 ? -4.16 31.688 -39.219 1 40.28 869 GLU B C 1
ATOM 14244 O O . GLU B 1 869 ? -4.363 32.406 -38.25 1 40.28 869 GLU B O 1
ATOM 14249 N N . SER B 1 870 ? -4.5 32.156 -40.406 1 41.84 870 SER B N 1
ATOM 14250 C CA . SER B 1 870 ? -5.289 33.344 -40.656 1 41.84 870 SER B CA 1
ATOM 14251 C C . SER B 1 870 ? -6.668 33.25 -40 1 41.84 870 SER B C 1
ATOM 14253 O O . SER B 1 870 ? -7.262 34.25 -39.625 1 41.84 870 SER B O 1
ATOM 14255 N N . GLU B 1 871 ? -7.246 32.156 -40.031 1 43.47 871 GLU B N 1
ATOM 14256 C CA . GLU B 1 871 ? -8.617 31.969 -39.594 1 43.47 871 GLU B CA 1
ATOM 14257 C C . GLU B 1 871 ? -8.656 31.594 -38.094 1 43.47 871 GLU B C 1
ATOM 14259 O O . GLU B 1 871 ? -9.727 31.375 -37.531 1 43.47 871 GLU B O 1
ATOM 14264 N N . LEU B 1 872 ? -7.621 31.375 -37.594 1 43.56 872 LEU B N 1
ATOM 14265 C CA . LEU B 1 872 ? -7.371 31.109 -36.188 1 43.56 872 LEU B CA 1
ATOM 14266 C C . LEU B 1 872 ? -7.781 32.312 -35.344 1 43.56 872 LEU B C 1
ATOM 14268 O O . LEU B 1 872 ? -7.785 32.25 -34.125 1 43.56 872 LEU B O 1
ATOM 14272 N N . GLU B 1 873 ? -7.801 33.375 -36.062 1 43.06 873 GLU B N 1
ATOM 14273 C CA . GLU B 1 873 ? -8.258 34.562 -35.344 1 43.06 873 GLU B CA 1
ATOM 14274 C C . GLU B 1 873 ? -9.695 34.406 -34.875 1 43.06 873 GLU B C 1
ATOM 14276 O O . GLU B 1 873 ? -10.242 35.312 -34.219 1 43.06 873 GLU B O 1
ATOM 14281 N N . LYS B 1 874 ? -10.305 33.406 -35.344 1 52.03 874 LYS B N 1
ATOM 14282 C CA . LYS B 1 874 ? -11.719 33.281 -35 1 52.03 874 LYS B CA 1
ATOM 14283 C C . LYS B 1 874 ? -11.883 32.75 -33.562 1 52.03 874 LYS B C 1
ATOM 14285 O O . LYS B 1 874 ? -11.438 31.656 -33.25 1 52.03 874 LYS B O 1
ATOM 14290 N N . THR B 1 875 ? -11.969 33.656 -32.688 1 59.88 875 THR B N 1
ATOM 14291 C CA . THR B 1 875 ? -12.156 33.562 -31.266 1 59.88 875 THR B CA 1
ATOM 14292 C C . THR B 1 875 ? -13.375 32.688 -30.938 1 59.88 875 THR B C 1
ATOM 14294 O O . THR B 1 875 ? -14.484 33 -31.391 1 59.88 875 THR B O 1
ATOM 14297 N N . LEU B 1 876 ? -13.258 31.422 -30.578 1 77.06 876 LEU B N 1
ATOM 14298 C CA . LEU B 1 876 ? -14.352 30.609 -30.062 1 77.06 876 LEU B CA 1
ATOM 14299 C C . LEU B 1 876 ? -14.859 31.156 -28.734 1 77.06 876 LEU B C 1
ATOM 14301 O O . LEU B 1 876 ? -14.094 31.266 -27.766 1 77.06 876 LEU B O 1
ATOM 14305 N N . HIS B 1 877 ? -16.016 31.766 -28.859 1 82.81 877 HIS B N 1
ATOM 14306 C CA . HIS B 1 877 ? -16.656 32.25 -27.641 1 82.81 877 HIS B CA 1
ATOM 14307 C C . HIS B 1 877 ? -17.359 31.109 -26.906 1 82.81 877 HIS B C 1
ATOM 14309 O O . HIS B 1 877 ? -18.344 30.578 -27.391 1 82.81 877 HIS B O 1
ATOM 14315 N N . VAL B 1 878 ? -16.75 30.703 -25.859 1 89.25 878 VAL B N 1
ATOM 14316 C CA . VAL B 1 878 ? -17.297 29.594 -25.094 1 89.25 878 VAL B CA 1
ATOM 14317 C C . VAL B 1 878 ? -18 30.141 -23.828 1 89.25 878 VAL B C 1
ATOM 14319 O O . VAL B 1 878 ? -17.422 30.938 -23.094 1 89.25 878 VAL B O 1
ATOM 14322 N N . THR B 1 879 ? -19.234 29.828 -23.703 1 89.5 879 THR B N 1
ATOM 14323 C CA . THR B 1 879 ? -20 30.188 -22.516 1 89.5 879 THR B CA 1
ATOM 14324 C C . THR B 1 879 ? -20.516 28.938 -21.812 1 89.5 879 THR B C 1
ATOM 14326 O O . THR B 1 879 ? -21.219 28.125 -22.406 1 89.5 879 THR B O 1
ATOM 14329 N N . THR B 1 880 ? -20.109 28.734 -20.625 1 90.69 880 THR B N 1
ATOM 14330 C CA . THR B 1 880 ? -20.594 27.625 -19.797 1 90.69 880 THR B CA 1
ATOM 14331 C C . THR B 1 880 ? -21.438 28.156 -18.641 1 90.69 880 THR B C 1
ATOM 14333 O O . THR B 1 880 ? -21.016 29.047 -17.906 1 90.69 880 THR B O 1
ATOM 14336 N N . VAL B 1 881 ? -22.656 27.625 -18.516 1 89.31 881 VAL B N 1
ATOM 14337 C CA . VAL B 1 881 ? -23.594 28.125 -17.516 1 89.31 881 VAL B CA 1
ATOM 14338 C C . VAL B 1 881 ? -24.094 26.969 -16.656 1 89.31 881 VAL B C 1
ATOM 14340 O O . VAL B 1 881 ? -24.484 25.922 -17.172 1 89.31 881 VAL B O 1
ATOM 14343 N N . THR B 1 882 ? -24 27.141 -15.414 1 86.88 882 THR B N 1
ATOM 14344 C CA . THR B 1 882 ? -24.516 26.125 -14.516 1 86.88 882 THR B CA 1
ATOM 14345 C C . THR B 1 882 ? -25.828 26.578 -13.867 1 86.88 882 THR B C 1
ATOM 14347 O O . THR B 1 882 ? -26.031 27.781 -13.664 1 86.88 882 THR B O 1
ATOM 14350 N N . THR B 1 883 ? -26.734 25.594 -13.68 1 80.69 883 THR B N 1
ATOM 14351 C CA . THR B 1 883 ? -27.984 25.859 -12.977 1 80.69 883 THR B CA 1
ATOM 14352 C C . THR B 1 883 ? -27.938 25.281 -11.562 1 80.69 883 THR B C 1
ATOM 14354 O O . THR B 1 883 ? -28.922 25.375 -10.82 1 80.69 883 THR B O 1
ATOM 14357 N N . SER B 1 884 ? -26.859 24.672 -11.297 1 73.31 884 SER B N 1
ATOM 14358 C CA . SER B 1 884 ? -26.766 23.984 -10.008 1 73.31 884 SER B CA 1
ATOM 14359 C C . SER B 1 884 ? -26.094 24.859 -8.961 1 73.31 884 SER B C 1
ATOM 14361 O O . SER B 1 884 ? -25.531 25.906 -9.289 1 73.31 884 SER B O 1
ATOM 14363 N N . THR B 1 885 ? -26.234 24.359 -7.738 1 66.12 885 THR B N 1
ATOM 14364 C CA . THR B 1 885 ? -25.641 25.078 -6.617 1 66.12 885 THR B CA 1
ATOM 14365 C C . THR B 1 885 ? -24.344 24.422 -6.172 1 66.12 885 THR B C 1
ATOM 14367 O O . THR B 1 885 ? -23.656 24.922 -5.293 1 66.12 885 THR B O 1
ATOM 14370 N N . HIS B 1 886 ? -24.109 23.438 -6.918 1 67.31 886 HIS B N 1
ATOM 14371 C CA . HIS B 1 886 ? -22.891 22.75 -6.5 1 67.31 886 HIS B CA 1
ATOM 14372 C C . HIS B 1 886 ? -21.672 23.359 -7.18 1 67.31 886 HIS B C 1
ATOM 14374 O O . HIS B 1 886 ? -21.797 24.141 -8.125 1 67.31 886 HIS B O 1
ATOM 14380 N N . ALA B 1 887 ? -20.5 23 -6.602 1 70.31 887 ALA B N 1
ATOM 14381 C CA . ALA B 1 887 ? -19.266 23.469 -7.219 1 70.31 887 ALA B CA 1
ATOM 14382 C C . ALA B 1 887 ? -19.188 23.062 -8.68 1 70.31 887 ALA B C 1
ATOM 14384 O O . ALA B 1 887 ? -19.547 21.938 -9.031 1 70.31 887 ALA B O 1
ATOM 14385 N N . THR B 1 888 ? -18.953 23.953 -9.57 1 74.75 888 THR B N 1
ATOM 14386 C CA . THR B 1 888 ? -19.078 23.703 -11 1 74.75 888 THR B CA 1
ATOM 14387 C C . THR B 1 888 ? -17.844 24.188 -11.742 1 74.75 888 THR B C 1
ATOM 14389 O O . THR B 1 888 ? -17.078 25 -11.219 1 74.75 888 THR B O 1
ATOM 14392 N N . GLU B 1 889 ? -17.594 23.609 -12.828 1 76 889 GLU B N 1
ATOM 14393 C CA . GLU B 1 889 ? -16.578 24.062 -13.773 1 76 889 GLU B CA 1
ATOM 14394 C C . GLU B 1 889 ? -17.109 25.125 -14.711 1 76 889 GLU B C 1
ATOM 14396 O O . GLU B 1 889 ? -16.359 25.734 -15.484 1 76 889 GLU B O 1
ATOM 14401 N N . ALA B 1 890 ? -18.375 25.406 -14.555 1 84.38 890 ALA B N 1
ATOM 14402 C CA . ALA B 1 890 ? -18.969 26.438 -15.383 1 84.38 890 ALA B CA 1
ATOM 14403 C C . ALA B 1 890 ? -18.438 27.828 -15.016 1 84.38 890 ALA B C 1
ATOM 14405 O O . ALA B 1 890 ? -18.062 28.062 -13.867 1 84.38 890 ALA B O 1
ATOM 14406 N N . ARG B 1 891 ? -18.406 28.625 -15.906 1 79.75 891 ARG B N 1
ATOM 14407 C CA . ARG B 1 891 ? -17.812 29.938 -15.672 1 79.75 891 ARG B CA 1
ATOM 14408 C C . ARG B 1 891 ? -18.891 30.953 -15.32 1 79.75 891 ARG B C 1
ATOM 14410 O O . ARG B 1 891 ? -18.578 32.031 -14.789 1 79.75 891 ARG B O 1
ATOM 14417 N N . LEU B 1 892 ? -20.141 30.641 -15.664 1 83.56 892 LEU B N 1
ATOM 14418 C CA . LEU B 1 892 ? -21.219 31.594 -15.43 1 83.56 892 LEU B CA 1
ATOM 14419 C C . LEU B 1 892 ? -22.422 30.906 -14.797 1 83.56 892 LEU B C 1
ATOM 14421 O O . LEU B 1 892 ? -22.547 29.688 -14.844 1 83.56 892 LEU B O 1
ATOM 14425 N N . VAL B 1 893 ? -23.234 31.719 -14.086 1 85.81 893 VAL B N 1
ATOM 14426 C CA . VAL B 1 893 ? -24.5 31.25 -13.508 1 85.81 893 VAL B CA 1
ATOM 14427 C C . VAL B 1 893 ? -25.672 32 -14.133 1 85.81 893 VAL B C 1
ATOM 14429 O O . VAL B 1 893 ? -25.5 33.094 -14.664 1 85.81 893 VAL B O 1
ATOM 14432 N N . LEU B 1 894 ? -26.781 31.328 -14.102 1 84.56 894 LEU B N 1
ATOM 14433 C CA . LEU B 1 894 ? -27.969 32 -14.617 1 84.56 894 LEU B CA 1
ATOM 14434 C C . LEU B 1 894 ? -28.359 33.188 -13.742 1 84.56 894 LEU B C 1
ATOM 14436 O O . LEU B 1 894 ? -28.234 33.125 -12.516 1 84.56 894 LEU B O 1
ATOM 14440 N N . PRO B 1 895 ? -28.641 34.344 -14.375 1 77.06 895 PRO B N 1
ATOM 14441 C CA . PRO B 1 895 ? -29.109 35.469 -13.57 1 77.06 895 PRO B CA 1
ATOM 14442 C C . PRO B 1 895 ? -30.297 35.094 -12.672 1 77.06 895 PRO B C 1
ATOM 14444 O O . PRO B 1 895 ? -31.047 34.156 -12.984 1 77.06 895 PRO B O 1
ATOM 14447 N N . PRO B 1 896 ? -30.328 35.875 -11.641 1 75.19 896 PRO B N 1
ATOM 14448 C CA . PRO B 1 896 ? -31.438 35.594 -10.719 1 75.19 896 PRO B CA 1
ATOM 14449 C C . PRO B 1 896 ? -32.812 35.75 -11.383 1 75.19 896 PRO B C 1
ATOM 14451 O O . PRO B 1 896 ? -33 36.594 -12.242 1 75.19 896 PRO B O 1
ATOM 14454 N N . GLU B 1 897 ? -33.781 34.875 -11.297 1 73.25 897 GLU B N 1
ATOM 14455 C CA . GLU B 1 897 ? -35.156 34.906 -11.742 1 73.25 897 GLU B CA 1
ATOM 14456 C C . GLU B 1 897 ? -35.281 34.5 -13.211 1 73.25 897 GLU B C 1
ATOM 14458 O O . GLU B 1 897 ? -36.344 34.625 -13.805 1 73.25 897 GLU B O 1
ATOM 14463 N N . CYS B 1 898 ? -34.094 34.219 -13.859 1 80.25 898 CYS B N 1
ATOM 14464 C CA . CYS B 1 898 ? -34.156 33.781 -15.258 1 80.25 898 CYS B CA 1
ATOM 14465 C C . CYS B 1 898 ? -33.875 32.281 -15.383 1 80.25 898 CYS B C 1
ATOM 14467 O O . CYS B 1 898 ? -32.969 31.766 -14.766 1 80.25 898 CYS B O 1
ATOM 14469 N N . SER B 1 899 ? -34.781 31.688 -15.961 1 84.56 899 SER B N 1
ATOM 14470 C CA . SER B 1 899 ? -34.562 30.266 -16.266 1 84.56 899 SER B CA 1
ATOM 14471 C C . SER B 1 899 ? -33.781 30.109 -17.547 1 84.56 899 SER B C 1
ATOM 14473 O O . SER B 1 899 ? -33.625 31.047 -18.328 1 84.56 899 SER B O 1
ATOM 14475 N N . LEU B 1 900 ? -33.188 28.984 -17.656 1 88.81 900 LEU B N 1
ATOM 14476 C CA . LEU B 1 900 ? -32.438 28.719 -18.875 1 88.81 900 LEU B CA 1
ATOM 14477 C C . LEU B 1 900 ? -33.344 28.859 -20.109 1 88.81 900 LEU B C 1
ATOM 14479 O O . LEU B 1 900 ? -32.875 29.344 -21.156 1 88.81 900 LEU B O 1
ATOM 14483 N N . LEU B 1 901 ? -34.562 28.484 -19.953 1 87 901 LEU B N 1
ATOM 14484 C CA . LEU B 1 901 ? -35.531 28.609 -21.062 1 87 901 LEU B CA 1
ATOM 14485 C C . LEU B 1 901 ? -35.75 30.062 -21.438 1 87 901 LEU B C 1
ATOM 14487 O O . LEU B 1 901 ? -35.906 30.391 -22.625 1 87 901 LEU B O 1
ATOM 14491 N N . ASP B 1 902 ? -35.688 30.859 -20.438 1 87.06 902 ASP B N 1
ATOM 14492 C CA . ASP B 1 902 ? -35.844 32.281 -20.703 1 87.06 902 ASP B CA 1
ATOM 14493 C C . ASP B 1 902 ? -34.656 32.812 -21.516 1 87.06 902 ASP B C 1
ATOM 14495 O O . ASP B 1 902 ? -34.844 33.625 -22.438 1 87.06 902 ASP B O 1
ATOM 14499 N N . VAL B 1 903 ? -33.562 32.406 -21.188 1 89.44 903 VAL B N 1
ATOM 14500 C CA . VAL B 1 903 ? -32.344 32.844 -21.875 1 89.44 903 VAL B CA 1
ATOM 14501 C C . VAL B 1 903 ? -32.406 32.344 -23.328 1 89.44 903 VAL B C 1
ATOM 14503 O O . VAL B 1 903 ? -32.094 33.094 -24.25 1 89.44 903 VAL B O 1
ATOM 14506 N N . LEU B 1 904 ? -32.844 31.203 -23.469 1 91.06 904 LEU B N 1
ATOM 14507 C CA . LEU B 1 904 ? -32.938 30.625 -24.812 1 91.06 904 LEU B CA 1
ATOM 14508 C C . LEU B 1 904 ? -34.031 31.297 -25.625 1 91.06 904 LEU B C 1
ATOM 14510 O O . LEU B 1 904 ? -33.875 31.484 -26.828 1 91.06 904 LEU B O 1
ATOM 14514 N N . ASP B 1 905 ? -35.094 31.594 -24.969 1 88 905 ASP B N 1
ATOM 14515 C CA . ASP B 1 905 ? -36.188 32.312 -25.625 1 88 905 ASP B CA 1
ATOM 14516 C C . ASP B 1 905 ? -35.75 33.688 -26.109 1 88 905 ASP B C 1
ATOM 14518 O O . ASP B 1 905 ? -36.125 34.094 -27.203 1 88 905 ASP B O 1
ATOM 14522 N N . GLU B 1 906 ? -35 34.25 -25.328 1 87.38 906 GLU B N 1
ATOM 14523 C CA . GLU B 1 906 ? -34.469 35.531 -25.734 1 87.38 906 GLU B CA 1
ATOM 14524 C C . GLU B 1 906 ? -33.562 35.406 -26.953 1 87.38 906 GLU B C 1
ATOM 14526 O O . GLU B 1 906 ? -33.625 36.25 -27.859 1 87.38 906 GLU B O 1
ATOM 14531 N N . LEU B 1 907 ? -32.781 34.5 -27 1 88.94 907 LEU B N 1
ATOM 14532 C CA . LEU B 1 907 ? -31.906 34.281 -28.141 1 88.94 907 LEU B CA 1
ATOM 14533 C C . LEU B 1 907 ? -32.719 33.906 -29.391 1 88.94 907 LEU B C 1
ATOM 14535 O O . LEU B 1 907 ? -32.344 34.281 -30.5 1 88.94 907 LEU B O 1
ATOM 14539 N N . SER B 1 908 ? -33.781 33.188 -29.219 1 87.31 908 SER B N 1
ATOM 14540 C CA . SER B 1 908 ? -34.625 32.75 -30.328 1 87.31 908 SER B CA 1
ATOM 14541 C C . SER B 1 908 ? -35.312 33.969 -30.984 1 87.31 908 SER B C 1
ATOM 14543 O O . SER B 1 908 ? -35.656 33.906 -32.156 1 87.31 908 SER B O 1
ATOM 14545 N N . SER B 1 909 ? -35.562 34.906 -30.25 1 81.12 909 SER B N 1
ATOM 14546 C CA . SER B 1 909 ? -36.219 36.094 -30.781 1 81.12 909 SER B CA 1
ATOM 14547 C C . SER B 1 909 ? -35.312 36.844 -31.766 1 81.12 909 SER B C 1
ATOM 14549 O O . SER B 1 909 ? -35.781 37.531 -32.656 1 81.12 909 SER B O 1
ATOM 14551 N N . PHE B 1 910 ? -34.125 36.688 -31.672 1 75.94 910 PHE B N 1
ATOM 14552 C CA . PHE B 1 910 ? -33.188 37.375 -32.562 1 75.94 910 PHE B CA 1
ATOM 14553 C C . PHE B 1 910 ? -33.031 36.594 -33.875 1 75.94 910 PHE B C 1
ATOM 14555 O O . PHE B 1 910 ? -32.625 37.156 -34.906 1 75.94 910 PHE B O 1
ATOM 14562 N N . THR B 1 911 ? -33.188 35.375 -33.906 1 64.88 911 THR B N 1
ATOM 14563 C CA . THR B 1 911 ? -33.094 34.531 -35.125 1 64.88 911 THR B CA 1
ATOM 14564 C C . THR B 1 911 ? -34.281 34.781 -36.062 1 64.88 911 THR B C 1
ATOM 14566 O O . THR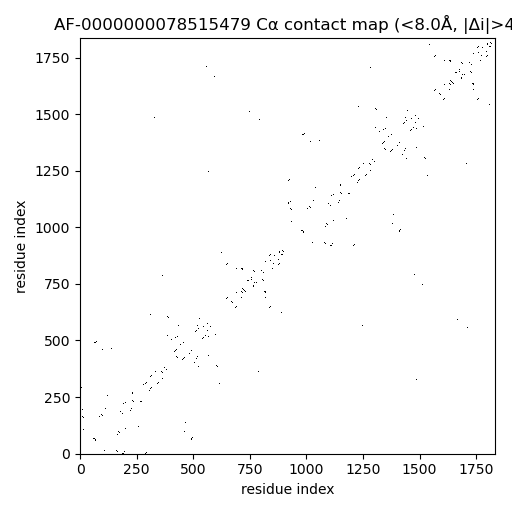 B 1 911 ? -34.125 34.719 -37.281 1 64.88 911 THR B O 1
ATOM 14569 N N . SER B 1 912 ? -35.469 35.062 -35.594 1 55.66 912 SER B N 1
ATOM 14570 C CA . SER B 1 912 ? -36.656 35.312 -36.438 1 55.66 912 SER B CA 1
ATOM 14571 C C . SER B 1 912 ? -36.594 36.688 -37.094 1 55.66 912 SER B C 1
ATOM 14573 O O . SER B 1 912 ? -37.062 36.844 -38.219 1 55.66 912 SER B O 1
ATOM 14575 N N . ASN B 1 913 ? -36.25 37.781 -36.438 1 45.69 913 ASN B N 1
ATOM 14576 C CA . ASN B 1 913 ? -36.375 39.125 -36.969 1 45.69 913 ASN B CA 1
ATOM 14577 C C . ASN B 1 913 ? -35.25 39.469 -37.938 1 45.69 913 ASN B C 1
ATOM 14579 O O . ASN B 1 913 ? -35.156 40.594 -38.406 1 45.69 913 ASN B O 1
ATOM 14583 N N . GLY B 1 914 ? -34.25 38.906 -38.094 1 41.94 914 GLY B N 1
ATOM 14584 C CA . GLY B 1 914 ? -33.219 39.344 -39.031 1 41.94 914 GLY B CA 1
ATOM 14585 C C . GLY B 1 914 ? -33.719 39.469 -40.469 1 41.94 914 GLY B C 1
ATOM 14586 O O . GLY B 1 914 ? -32.969 39.844 -41.375 1 41.94 914 GLY B O 1
ATOM 14587 N N . GLU B 1 915 ? -34.812 38.906 -40.906 1 38.38 915 GLU B N 1
ATOM 14588 C CA . GLU B 1 915 ? -35.156 39.281 -42.25 1 38.38 915 GLU B CA 1
ATOM 14589 C C . GLU B 1 915 ? -35.562 40.75 -42.312 1 38.38 915 GLU B C 1
ATOM 14591 O O . GLU B 1 915 ? -35.562 41.344 -43.406 1 38.38 915 GLU B O 1
ATOM 14596 N N . GLU B 1 916 ? -36.219 41.406 -41.344 1 33.03 916 GLU B N 1
ATOM 14597 C CA . GLU B 1 916 ? -36.875 42.656 -41.688 1 33.03 916 GLU B CA 1
ATOM 14598 C C . GLU B 1 916 ? -35.875 43.812 -41.594 1 33.03 916 GLU B C 1
ATOM 14600 O O . GLU B 1 916 ? -36.125 44.906 -42.125 1 33.03 916 GLU B O 1
ATOM 14605 N N . THR B 1 917 ? -34.969 43.938 -40.656 1 30.52 917 THR B N 1
ATOM 14606 C CA . THR B 1 917 ? -34.312 45.219 -40.562 1 30.52 917 THR B CA 1
ATOM 14607 C C . THR B 1 917 ? -33.188 45.344 -41.594 1 30.52 917 THR B C 1
ATOM 14609 O O . THR B 1 917 ? -32.094 44.781 -41.406 1 30.52 917 THR B O 1
ATOM 14612 N N . LYS B 1 918 ? -33.5 44.812 -42.844 1 25.31 918 LYS B N 1
ATOM 14613 C CA . LYS B 1 918 ? -33 45.719 -43.875 1 25.31 918 LYS B CA 1
ATOM 14614 C C . LYS B 1 918 ? -33.938 46.875 -44.094 1 25.31 918 LYS B C 1
ATOM 14616 O O . LYS B 1 918 ? -35.156 46.688 -44.281 1 25.31 918 LYS B O 1
#

Nearest PDB structures (foldseek):
  1gz5-assembly1_A  TM=8.719E-01  e=6.818E-32  Escherichia coli str. K-12 substr. W3110
  1uqt-assembly1_B  TM=8.876E-01  e=9.182E-31  Escherichia coli
  5hxa-assembly1_A-2  TM=8.808E-01  e=1.561E-30  Paraburkholderia xenovorans LB400
  5tvg-assembly3_A  TM=8.753E-01  e=8.529E-30  Burkholderia vietnamiensis G4
  5uof-assembly1_A  TM=8.918E-01  e=7.922E-29  Burkholderia multivorans ATCC 17616

pLDDT: mean 76.77, std 21.62, range [17.88, 98.75]

Secondary structure (DSSP, 8-state):
--EEEEEEE-SEEEEEE------S------------------------------S------TT--SGGGHHHHTTHHHHTT----SS-TT----SSPPB--TT--SSS--PPP-PPPP--S-TT--S----S------SS-----------------GGG-EEEEEE-SSS-HHHHHHHHHHHHTTS--SEEEEEE-SS--TTS-HHHHHHHHHHHHHHH-EEE----HHHHHHHIIIIIIIIIHHHHTT-----TTTT-TTSHHHHHHHHHHHHHHHHHHHH--TT-EEEEESGGGTTHHHHHHHH-TT-EEEEE--S----HHHHTTSTTHHHHHHHHTTSSEEEESSHHHHHHHHHHHHHHS--EEETTEEE-SS-EEEEEE----B-HHHHHHHHTSHHHHHHHHHHHHHTTTSEEEEEEE-SSTTT-HHHHHHHHHHHHHH-GGGTTTEEEEEEE-B--S-HHHHHHHHHHHHHHHHHH--SS--SEEEE-SPPPHHHHHHHHHH-SEEEE--SSBS--HHHHHHHHHTSSSSSS--S-EEEEETTBGGGGTSTT-TTEE-TT-HHHHHHHHHHHHH--HHHHHHHHHHHHHHHTT-BHHHHHHHHHHHHHHHHHHHHHH-GGGSEEP-HHHHHHHHHH-SSEEEEEEHHHHH-GGGGSTT----HHHHHHHHHHHHSTTEEEEEE-SS-TTTTHHHHHHS-TT-EEEETTTTEEE-TT--SEEE-S-GGGGTTHHHHHHHHHHHHHHSTT-EEEE-SS-EEEE-TT-SSHHHHHHHHHHHHHHHHHH-SS-SEEEEE-SSEEEEEESGGGGHHHHHHHHHHHTS-GGG--SEEEEEE-STHHHHHHHHHHHHHHS--GGGS-TTGGG---EEEEEE-SSS--S-SEEPPTT--HHHHHHHHHHHHHGGGT--/--EEEEEEE-SEEEEEE------S-S-----------------------------------TT--SGGGHHHHTTHHHHTT----SS-TT----SSPPB--TT--SSS--PPP-PPPP--S-TTTTS----S------SS-----------------GGG-EEEEEE-SSS-HHHHHHHHHHHHTTS--SEEEEEE-SS--TTS-HHHHHHHHHHHHHHH-EEE----HHHHHHHIIIIIIIIIHHHHTT--S--TTTT-TTSHHHHHHHHHHHHHHHHHHHH--TT-EEEEESGGGTTHHHHHHHH-TT-EEEEE--S----HHHHTTSTTHHHHHHHHTTSSEEEESSHHHHHHHHHHHHHHS--EEETTEEE-SS-EEEEEE----B-HHHHHHHHTSHHHHHHHHHHHHHTTTSEEEEEEE-SSTTT-HHHHHHHHHHHHHH-GGGTTTEEEEEEE-B--S-HHHHHHHHHHHHHHHHHH--SS--SEEEE-SPPPHHHHHHHHHH-SEEEE--SSBS--HHHHHHHHHTSSSS-S--S-EEEEETTBGGGGTSTT-TTEE-TT-HHHHHHHHHHHHH--HHHHHHHHHHHHHHHTT-BHHHHHHHHHHHHHHHHHHHHHHSGGGSEEP-HHHHHHHHHH-SSEEEEEEHHHHH-GGGGSTT----HHHHHHHHHHHTSTTEEEEEE-SS-TTTTHHHHHHS-TT-EEEETTTTEEE-TT--SEEE-S-GGGGTTHHHHHHHHHHHHHHSTT-EEEE-SS-EEEE-TT-SSHHHHHHHHHHHHHHHHHH-SS-SEEEEE-SSEEEEEESGGGGHHHHHHHHHHHTS-GGG--SEEEEEE-STHHHHHHHHHHHHHHS--GGGS-TTGGG---EEEEEE-SSS--S-SEEPPTT--HHHHHHHHHHHHHGGGT--

Solvent-accessible surface area (backbone atoms only — not comparable to full-atom values): 97788 Å² total; per-residue (Å²): 110,44,37,36,42,34,31,73,40,28,73,40,24,67,32,46,50,77,78,72,80,80,68,84,79,81,80,78,79,72,84,58,87,67,84,73,87,87,83,86,84,80,82,79,80,81,70,91,68,75,73,67,71,67,82,69,72,71,72,68,51,78,50,57,87,55,71,69,57,49,78,59,53,69,41,55,74,48,40,68,66,56,54,61,59,45,86,41,83,78,61,77,63,50,52,72,43,45,59,67,62,86,40,55,62,91,81,44,52,62,51,67,61,77,46,68,79,69,79,67,56,55,90,70,69,72,75,69,87,72,80,66,79,81,71,78,76,58,83,50,75,75,66,81,67,72,71,71,68,68,66,74,60,72,77,67,65,64,58,80,42,54,69,45,83,37,54,36,70,50,52,60,24,43,60,52,42,21,53,41,50,28,40,75,69,59,73,48,80,45,59,34,38,34,18,22,57,72,56,35,52,71,81,50,40,70,67,53,51,50,49,50,38,51,47,33,38,74,72,61,35,24,46,67,48,85,66,50,33,48,40,45,47,29,20,47,56,53,24,41,58,48,46,47,47,28,41,34,47,74,44,75,52,82,45,79,68,70,35,55,73,73,53,52,31,58,54,22,38,49,51,54,31,48,48,49,37,52,56,49,62,74,70,60,53,95,76,31,37,38,38,40,44,32,80,83,43,38,45,28,38,24,58,37,30,75,78,38,75,83,57,47,33,33,34,37,39,62,55,48,52,39,50,41,80,53,48,64,56,43,76,61,40,64,59,42,51,49,8,49,63,34,19,30,21,40,35,22,48,34,62,64,32,47,51,20,48,49,48,32,40,28,42,74,67,41,35,52,60,57,99,45,33,39,50,51,80,67,46,57,27,33,49,45,64,52,45,75,26,55,55,64,66,54,51,53,56,53,58,69,33,68,67,20,51,50,39,35,52,54,52,48,61,73,47,59,91,47,44,36,33,36,32,74,36,49,43,49,75,38,31,20,58,57,46,48,52,51,11,49,48,49,27,45,65,74,40,62,88,44,43,89,36,39,32,38,39,41,37,24,37,25,74,57,88,44,51,69,58,54,52,53,39,42,50,51,49,25,51,47,28,69,70,58,37,54,98,87,39,58,35,60,40,68,36,72,63,62,67,48,66,49,51,48,54,18,48,41,24,63,28,44,28,41,49,48,41,30,58,35,43,23,65,55,56,65,62,58,50,34,59,66,40,20,72,40,84,91,37,91,48,48,30,42,36,66,36,35,13,63,49,26,39,46,34,51,57,44,39,56,53,84,41,55,33,56,48,75,26,36,59,60,44,21,50,41,53,51,50,51,72,65,51,48,72,68,56,28,44,51,50,38,52,49,51,50,60,50,44,64,79,39,22,12,52,51,35,53,52,50,49,54,52,50,35,53,50,32,44,49,54,42,48,56,21,28,39,89,64,26,50,54,56,51,66,66,61,50,46,51,49,56,70,69,34,76,12,34,35,35,40,35,24,47,53,43,57,59,32,74,65,38,75,47,98,75,55,64,72,49,70,64,55,47,51,39,53,48,50,39,51,69,35,82,43,42,45,48,29,39,33,32,75,49,34,71,77,73,38,47,69,48,54,69,72,39,68,61,66,44,16,38,28,26,37,40,25,32,30,36,25,50,54,70,48,81,64,71,43,73,68,61,58,72,78,59,47,66,57,48,68,60,51,49,52,48,48,48,56,50,36,72,71,23,55,52,34,43,76,47,78,34,90,57,31,41,30,45,35,29,77,61,18,79,47,49,66,58,25,49,49,47,44,48,40,44,50,37,20,49,33,57,44,38,64,92,44,55,47,41,64,47,79,53,100,47,32,35,34,36,28,30,41,74,46,55,50,15,34,24,49,44,48,49,51,52,60,70,64,40,54,79,85,56,46,55,32,21,39,39,37,37,24,46,54,76,60,39,33,38,31,24,46,44,46,52,48,38,48,75,54,50,76,61,81,78,50,60,80,82,62,54,68,61,65,50,46,61,44,30,32,29,75,36,83,45,46,36,57,31,64,22,18,61,37,87,97,48,50,58,50,52,56,50,42,58,56,29,56,58,67,70,53,65,75,61,83,112,111,43,38,37,43,34,30,72,38,27,73,41,24,67,32,44,50,77,77,71,80,80,68,87,78,83,82,78,78,74,83,57,88,65,80,75,79,90,78,81,85,80,80,86,88,76,81,85,71,76,76,68,73,71,82,71,74,72,72,69,52,80,49,60,86,56,71,70,56,48,76,62,53,70,41,55,74,48,40,69,62,60,53,68,53,48,84,40,85,76,59,76,64,52,51,71,42,44,59,65,63,84,40,55,61,90,81,44,52,63,50,68,61,77,44,68,79,69,78,67,57,54,91,70,69,70,76,68,86,72,82,67,79,82,71,76,76,57,82,48,76,75,68,81,66,72,72,71,68,68,67,75,60,72,76,67,66,63,58,80,42,54,69,46,83,36,54,36,70,51,52,60,24,44,59,52,42,22,52,43,52,28,40,74,70,61,73,47,82,43,59,32,39,34,19,21,57,72,56,36,53,72,81,49,38,69,67,53,52,50,51,51,38,50,47,33,37,74,73,62,37,24,44,66,48,86,64,49,34,47,40,46,45,28,19,47,56,53,24,40,56,50,47,49,47,28,41,35,47,70,44,74,58,79,48,78,68,69,35,55,73,73,52,52,31,57,52,22,38,49,51,53,32,48,48,50,36,53,55,48,62,73,71,60,53,95,75,30,37,39,38,40,44,31,80,82,42,38,46,28,39,25,58,38,30,74,78,38,76,82,58,47,34,33,34,37,38,64,56,47,51,39,48,42,81,53,47,64,59,44,76,61,40,67,60,42,50,51,7,50,64,34,18,29,21,40,35,24,49,33,62,62,31,46,51,20,50,48,47,31,40,28,40,73,67,43,36,52,60,57,99,45,34,39,50,51,78,68,46,55,27,32,49,46,63,52,46,77,26,58,55,68,66,54,51,52,56,53,59,68,32,68,68,20,50,51,39,35,52,53,52,51,61,74,46,60,90,48,43,35,32,36,31,73,34,49,44,51,77,38,30,21,56,59,46,49,52,52,11,50,48,49,28,46,67,76,40,62,89,44,43,87,37,38,31,38,39,39,37,25,37,24,73,58,87,44,50,69,56,52,52,52,40,43,52,52,49,25,50,48,27,69,71,59,37,55,96,88,38,59,35,59,42,70,35,70,64,63,68,47,67,49,52,47,54,19,48,40,23,64,29,43,28,40,48,49,42,29,59,36,44,23,66,55,55,64,62,56,50,34,60,66,41,20,72,40,83,89,36,90,49,47,28,40,36,66,36,34,13,64,49,26,38,44,34,51,57,44,40,56,51,85,41,56,32,57,48,75,27,37,62,58,46,22,51,45,51,52,49,53,73,67,52,50,72,69,56,27,45,52,52,39,51,49,51,49,61,49,43,64,79,38,23,11,51,51,35,52,54,51,50,55,52,50,36,52,50,31,45,49,54,42,47,55,20,27,38,90,62,27,50,53,54,52,67,66,60,51,46,51,49,54,70,68,34,74,11,34,35,34,41,34,23,47,54,44,57,57,32,73,65,38,74,48,98,74,54,62,71,50,70,64,55,47,51,38,51,48,50,39,53,69,35,80,42,41,44,48,28,39,35,30,75,49,34,71,77,73,38,46,67,48,54,71,71,39,67,60,66,46,17,36,28,26,37,40,25,30,29,36,25,48,55,71,46,80,65,70,45,72,68,61,57,72,77,60,46,67,57,47,66,61,52,48,52,46,47,48,57,49,37,72,70,22,57,54,34,44,77,46,78,35,93,56,32,42,31,45,35,31,75,60,19,79,47,49,66,59,26,50,48,48,43,49,42,45,48,40,19,51,30,58,42,37,67,90,44,54,47,43,64,47,78,53,98,48,31,36,34,36,28,30,41,75,47,55,49,15,34,24,48,44,49,49,51,50,60,70,64,40,54,78,86,56,46,53,32,22,38,40,38,37,24,47,55,76,60,39,34,38,30,24,46,43,47,53,48,39,48,75,54,52,77,59,80,80,51,59,79,82,62,54,70,62,66,50,46,60,44,30,31,29,74,37,82,43,47,36,57,31,64,22,18,60,38,86,97,48,50,58,50,52,56,48,43,56,57,29,57,58,66,69,52,65,75,61,83,111

Sequence (1836 aa):
MTVFIASLFLPYTIDFQVKEPKDGQHGSMPSHANVDGPGSIVGCLPDTYHQHRPIDFLPLTPGATTEDETVFKGYTLRVADEIPIANDRLWHGPSEPRTIHWGHSRRFNQPKSRAADPPTPSISSSRGPIQGPRRELSLDGSQDRWGMTYHSSTGVSLSNADWVVKAAEQGHGGLQNAIHAAEKLSLLKDKIWVGTLGMPTDSLANTTRTDIAETLQDVYDSLTVFVSDNEFEGHYTHFCRAVLWPALHYQMQESPRHTEYDGYSWVQYLKLNKAFAETIIKHWKPGDRIWVHDYHLLVLPGLLRERLPQAEIGFFLHTPFPSSEIFRCLTSRKELLDGLLGADLIGFQTEEYCNHFLHSCSRLRRLEVSANQVHLNDRYVSVVNSPLGIDPISLYLLRQSTEVKGWIHSISHKYQGQNLIVARDRLDAPGGIKQKLLAYELFLKTYPEWRERVVLVQVMSSASEIPELEVQISKIAMRINATYSTITHQPLVLVRQDISHFQFIALLSVAHVFMATNLREGMNLTSHDFIHCQDGQLTPQKHGSLILSEFVGSASIFRGHKLLVNPWDYKQCADAIKSALEMSPAERKLNWNFLLDCKSPYTALKWHTGLQDALIKAHKIQQIRQPSHLSPLSPNSLKKSYLFARARMFFLEDGAIFGPAFGIEESIPSDKACTTLQTLINDPKNILYIVSNRSIEQLQEVLEKLPCELGFIVENGCFLREPESEPWIPFVPESAMKWRPGIKKMMEYFHERTEGSQIEERRCSLTFQYNDAVDRELAARQASELADQINGACGRADFHVIREATSVKFGPLHAALGNGRAATYILDHLPNTRYPEFLFAAGGSRSSETLFRWANELAVAPVASRFEESELEKTLHVTTVTTSTHATEARLVLPPECSLLDVLDELSSFTSNGEETKMTVFIASLFLPYTIDFQVKEPKDGQHGSMPSHANVDGPGSIVGCLPDTYHQHRPIDFLPLTPGATTEDETVFKGYTLRVADEIPIANDRLWHGPSEPRTIHWGHSRRFNQPKSRAADPPTPSISSSRGPIQGPRRELSLDGSQDRWGMTYHSSTGVSLSNADWVVKAAEQGHGGLQNAIHAAEKLSLLKDKIWVGTLGMPTDSLANTTRTDIAETLQDVYDSLTVFVSDNEFEGHYTHFCRAVLWPALHYQMQESPRHTEYDGYSWVQYLKLNKAFAETIIKHWKPGDRIWVHDYHLLVLPGLLRERLPQAEIGFFLHTPFPSSEIFRCLTSRKELLDGLLGADLIGFQTEEYCNHFLHSCSRLRRLEVSANQVHLNDRYVSVVNSPLGIDPISLYLLRQSTEVKGWIHSISHKYQGQNLIVARDRLDAPGGIKQKLLAYELFLKTYPEWRERVVLVQVMSSASEIPELEVQISKIAMRINATYSTITHQPLVLVRQDISHFQFIALLSVAHVFMATNLREGMNLTSHDFIHCQDGQLTPQKHGSLILSEFVGSASIFRGHKLLVNPWDYKQCADAIKSALEMSPAERKLNWNFLLDCKSPYTALKWHTGLQDALIKAHKIQQIRQPSHLSPLSPNSLKKSYLFARARMFFLEDGAIFGPAFGIEESIPSDKACTTLQTLINDPKNILYIVSNRSIEQLQEVLEKLPCELGFIVENGCFLREPESEPWIPFVPESAMKWRPGIKKMMEYFHERTEGSQIEERRCSLTFQYNDAVDRELAARQASELADQINGACGRADFHVIREATSVKFGPLHAALGNGRAATYILDHLPNTRYPEFLFAAGGSRSSETLFRWANELAVAPVASRFEESELEKTLHVTTVTTSTHATEARLVLPPECSLLDVLDELSSFTSNGEETK

Radius of gyration: 38.48 Å; Cα contacts (8 Å, |Δi|>4): 3317; chains: 2; bounding box: 88×113×132 Å

Foldseek 3Di:
DAEEEEDAADQKAKFFDDDDPPDDDDDPPPPPPPVDDDDDDDDDDDPPPPPPPPPDPPPAQQQDPDCLCVLFPVCVVVLLVPPPCLVPLLAQADQDFFDDDQADDPNGDADHAPADDDDPLDPPPPDDPPPDPDPPPPVQPPPPPPVPVPVPPPVPQSQPTDMDMGGDRDDRSLLSNLVSVCVVVCVRVHYAYEHANSHAPPSYDPVVVVVVQVCCCPPVRYHHQDDHSNLVCLLVVVDVVQPVVCLQLVNPPVSVRVSPVPCSSVVSLVVSLVSRLVRCVVPDDPPYAYEYEADSNLQNLLSNCVVPVQHQYEYEHQWAGDALVSLVVDPCSPSSLNSNQSHLEYEAAALVSQVRNQQNCCQFVVFDDDSAWTDDFFFIHGYYHAHAAAALVSLVVLCPDPLLLVLLVVSCVSQPQAAEEEEEAEQDQQQLLLLLLLLVLVLCVVPVVRLQHYAYEYEHRYDDPPSVSVVSNSVSSSVSQVVRPDSSGGRYRYHDYHGRPSNVLSCLLNHQEYERAGNATEADHVLVSSLSSQCCPSHVRHLHYYQHECRYSCCNLLPPQPRHDHSNPSPSNSVSVVCRVPDDPVVSVVNSVSSCVSCVCHYSNNSVVVSVVVSVVSSVLGLQLFQVNFAADDLVVQLVLLVPKQAAEEEEEPCQQQHVVLVPQDDERDPLSQVLVVLQVVQVRYAYEYEYLAAPVSCVRNCVSHDQQHWYQYNQRQWTRHGNGDDIDGPDDPVLCPCPVVLVVLLVVLPVVFAQWDWHDHPFKIKTFNVRTPDQVSQVVSQSVSSNVVSNVQPPRQWRWDDDPGMIMIGGVVCLCGPLVNVVVVQVPDDPSNRILEYEYEEADPSCQSVLVNQVVCQVPPPPPPDDPVCVVSRRHGAYEYDYRHRGSGNHYHPPPDGPSNSSSVSSVVSPPVVPPD/DAEEEEDAADQKAKFFDDDDPPDDDDDDPPPCVPPPDDDDDDDDDDDPPPPPPDPDDPPAQQQDPDCLLVLFPVCVVVLLVVVPPLVVLLAQADQDFFDDDQADDPNGDADHAPADDDDPLDPPPPDDPPPDPDPPPPVQPPPPPPPPVPVPPPVPQSQPTDMDMGGDRDDRSLLSNLVSVCVVVCVRVHYAYEHANSHAPPSYDPVVVVVVQVCCCPPVRYHHQDDHSNLVCLLVVQDVVQPVVCLLLVNPPPSVRVSPVPCSSVVSLVVSLVSRLVRCVVPDDPPYAYEYEADSNLQNLLSNCVVPVQHQYEYEHQWAGDALVSLVVDPCSPSSLNSNQSHLEYEAADLVSQVRNQLNCCQFVVFDDDSAWTDDFFFIHGYYHAHAAAALVSLVVLCPDPLLLVLLVVSCVSQPQAAEEEEEAEQDQQQLLLLLLLLVLVLCVVDVVRLQHYAYEYEHRYDDPPSVSVVSNSVSLSVSQVVRPDSSGGRYRYHDYHGRPSNVLSCLLNHQEYERAGNATEADHVLVSSLSSQCCPSHVRHLHYYQHECRYSCCNLLPPQPRHDHSNDSPSNSVSVVCRVPDDPVVSVVNSVSSCVSCVCHYSNNSVVVSVVVSVVSSVLGLQLFQVNFAADDLVVLLVLLVVKQAAEEEAEPCQQQHVVVVPQDDERDPLSQVLVVLQVVQVRYAYEYEYLAAPVSCVRNCVSHDQQHWYQYNQRQWTGHGNGDDIDGPDDPVLCPCPVVLVVLLVVLPVVFAQWDWHDHPFKIKTFNVRTPDQVSQVVSQSVSSNVVSNVAPPRQWRWDDDPGMIMIGGVVCLCGPLVNVVVVQVPDDPSNRILEYEYEEADPSSQSVLVNLVVCQVPPPPPPDDPVCVVSRRDGAYEYDYRHRGSGNHYHPPPDGPSNSSSVSSVVSPPVVPPD

Organism: Penicillium expansum (NCBI:txid27334)